Protein AF-0000000085039474 (afdb_homodimer)

Nearest PDB structures (foldseek):
  2qs8-assembly1_A  TM=7.583E-01  e=4.985E-19  Alteromonas macleodii
  3mtw-assembly1_A  TM=7.472E-01  e=2.221E-18  Caulobacter vibrioides
  4ub9-assembly1_D  TM=7.367E-01  e=3.676E-16  Gulosibacter molinativorax
  4pwz-assembly1_A  TM=4.247E-01  e=1.504E-14  Yersinia pestis CO92
  5yzo-assembly1_D  TM=4.387E-01  e=1.396E-12  Deinococcus radiodurans R1 = ATCC 13939 = DSM 20539

Sequence (2188 aa):
MHKFFKFFMVALTISGVAMAQEEEANWDVSRPNGDWDFDWINFTTDEGTWMNLDVSPDGSTIVFDLLGDIYSIPIKGGKATVLRTGMPFEVQPRFSPDGKWISFTSDAGGGDNIWIMKADGTEAKQITKESFRLLNNADWMPDGNFLIARKHFTSGRSLGAGEMWQYHISGGTGLQLTKRKNDQQDVNEPSISSDGKYLYYSEDMAPGGSFQYNRDPNGQIYVIKRYDFQTGEIKTITGGPGGAARPQISPDGSKLAFIKRVRTKTVLYIHDLKTGEEWPVYDQLNKDQQTAWAIFGVYPGFAWLPEGDELVIWAKGKIHRIDIATRYQSIVPFSVDVNMPLAKWVHFDHRIEREEFTAKMIRDVSTSPDGQSIVFRALGYIWTKNLPNGKPKRLTNGEDFEADPSFSPDGKKIAFVTWNDLNKGAILEIDLSSKKISPLTKEKGIYRTPSYSPDGNTLVYKKEGGNLDQGRTFAKNPGLYLLNLKTSQENYLNVSGDFPSFTKDGKRIFFQSGGKFFGNLTKNLKSINLNGEDEQTHVASKYGNRLVPSPDNKWVAFIHLHKAYVAPLVLNGQKINLDNNSKFVPVATLDKDAGLYLHWSKNSEKVHWVLGDKYYSSNLVDKFHFLTENKIETDIENGGLEIGLTAKVDQPKGSIAFTGATIITMEGEEIITNGTLVIEGAKILSVGKSGEVDIPKNALVYNMKGKTIMPGMVDAHAHIGAFRDGLTVQQNWQLYANLAYGVTTSHDPSANSETVFTLSEMIKSGKLVGPRVFSTGFILYGADGDFKAVINKLEDAKSSIRRTRAFGATAVKSYNQPRRDQRQQVLQAARELGVNVVPEGGSTLFHNLSMVQDGHTGIEHNIPIAPVYNDVIEFWKRTKVGYTPTLIVNYGGLNGENYWYQKSNVWEDDKLLQFTPRGLVDARSRHRNMAPDEEYENGHILTSKQVNSLAKNGVKINLGAHGQLQGLGAHWELWSLVQGGMSNHEALQAATINGAAYIGMSKDIGSIKAGKLADIIILDKNPLEDIRNSSSISHTMINGRLYKSNTMDEIGNEAKKRQPFYWENSLFHEAFPWHESIQTYMQSGCGCHAHTSQMHKFFKFFMVALTISGVAMAQEEEANWDVSRPNGDWDFDWINFTTDEGTWMNLDVSPDGSTIVFDLLGDIYSIPIKGGKATVLRTGMPFEVQPRFSPDGKWISFTSDAGGGDNIWIMKADGTEAKQITKESFRLLNNADWMPDGNFLIARKHFTSGRSLGAGEMWQYHISGGTGLQLTKRKNDQQDVNEPSISSDGKYLYYSEDMAPGGSFQYNRDPNGQIYVIKRYDFQTGEIKTITGGPGGAARPQISPDGSKLAFIKRVRTKTVLYIHDLKTGEEWPVYDQLNKDQQTAWAIFGVYPGFAWLPEGDELVIWAKGKIHRIDIATRYQSIVPFSVDVNMPLAKWVHFDHRIEREEFTAKMIRDVSTSPDGQSIVFRALGYIWTKNLPNGKPKRLTNGEDFEADPSFSPDGKKIAFVTWNDLNKGAILEIDLSSKKISPLTKEKGIYRTPSYSPDGNTLVYKKEGGNLDQGRTFAKNPGLYLLNLKTSQENYLNVSGDFPSFTKDGKRIFFQSGGKFFGNLTKNLKSINLNGEDEQTHVASKYGNRLVPSPDNKWVAFIHLHKAYVAPLVLNGQKINLDNNSKFVPVATLDKDAGLYLHWSKNSEKVHWVLGDKYYSSNLVDKFHFLTENKIETDIENGGLEIGLTAKVDQPKGSIAFTGATIITMEGEEIITNGTLVIEGAKILSVGKSGEVDIPKNALVYNMKGKTIMPGMVDAHAHIGAFRDGLTVQQNWQLYANLAYGVTTSHDPSANSETVFTLSEMIKSGKLVGPRVFSTGFILYGADGDFKAVINKLEDAKSSIRRTRAFGATAVKSYNQPRRDQRQQVLQAARELGVNVVPEGGSTLFHNLSMVQDGHTGIEHNIPIAPVYNDVIEFWKRTKVGYTPTLIVNYGGLNGENYWYQKSNVWEDDKLLQFTPRGLVDARSRHRNMAPDEEYENGHILTSKQVNSLAKNGVKINLGAHGQLQGLGAHWELWSLVQGGMSNHEALQAATINGAAYIGMSKDIGSIKAGKLADIIILDKNPLEDIRNSSSISHTMINGRLYKSNTMDEIGNEAKKRQPFYWENSLFHEAFPWHESIQTYMQSGCGCHAHTSQ

Organism: Cyclobacterium marinum (strain ATCC 25205 / DSM 745 / LMG 13164 / NCIMB 1802) (NCBI:txid880070)

Foldseek 3Di:
DDDDDPPCPPPPPPPPPPPPPPPFDQAFQQDGDFDWDWDKDKDKDFFAFQKFWEAALQRFKIWIDGLQFIWMDTNQAEATDGQGAEQKRKGRWYAALNRQKIWIWTQRNFFTAIWMDGNNNPDIDTAEDDDAFHWGQWDAALVRQKIKIWTFDQAPPLGFEIFIWMGGSNHDHTHTLDDTPATAKYKDAWEAANVRFKIKIKTFDDPPRHADAFDDQQFWGIFIWMAGPVPSDIDTQDTTRQGWHNWYAFNVRQKIWTWGDDRLWIFIKIAGRVPRDMDTLGTQAFFFQSNFRPSNIRGHHWYARNVRQWIWHDGPRFIWIAGRVVSDIDTRTYMYIDIYIFIAAFDFFDADDAWKDFFFLWAQWDAALVRQKIWTFALQFIWMAGPDDGAIDGLDDDLFGKHQWEAALVRQKIWIKTQALVQAMFIWMAGNVVRDIGTLADFHFAKHHWYADNVRQKIKTWTAAAAFFRGGPSRPQTDIWMAGRVVSDIAGQDRDFANWYAELVNFKIWTKPQAAFPGHQKIWIWIAGPNNDDIATFEIEGLWGDWAAFNNRFKIWTDHLAWIKMWTGDDDRDYDYDDCPDDVTDMFTQGDLHFDNWDAHNVRQKIWGDFTQFIDIDGPCQTDCVNHVDDRPNDNPPDGRGNGDMATFDWDAAKAKEFQAFECFLPPRDTAGRKMWMDGTFFTADIHHPVVDDYDPRYHYDYQHLWYKWFFFAALAADQLQADDGRDYQAGLLQLLQLLLRHQHYEHAEHALSRQLSVQVNVRNVSYDGHRYAYQHHACAQGDGSNHQDADDLVSLLSNNVRSVSSPHQEHEHESNSTSSRVLSNSSSCSVVRHAYEYAAPLAPSVQSSCSSSNHLAYAAFNQGFAGDDSVLSSNLPHQHAYAHQQQRHRSHDGLVLVDLQVDVQLPDLLLLQRRASLQVCVPRVDGDDDDVVRVCSTSLRRLLNVVSSVVSHHQAAYHLNQQRRSVSSLSSLLSNVSNPDQLSSSLQNGFQSSCVSNSHNVATRGNDGPHTPWMFMFSHDCNVPVNSSRRTQWTDHSNWIAGSSQRFTDGPDTGGDDHGPQCPPVQDVPDVCSNRNRDDRPNDRSVGVPPPD/DDDDDCPCPVPPPPPPPPPPPPPFDQAFQQDGDFDWDWDKDKDKDFFAFQKFWEAALQRFKIWIDGLQFIWMDTNQAEATDGQGAELKRKGRWYAALNRQKIWIWTQRNFFTAIWMDTNNNPDIDTAEDDDAFHWGQWDAALVRQKIKIWTFDQAPPLGFEIFIWMGGSNHDHTHTLDDTPATAKYKDAWEAANVRFKIKIKTFDDPPRHADAFDDQQFWGIFIWMAGPVPSDIDTQDTTRQGWHNWYAFNVRQKIWTWGDDRLWIFIKIAGRVPRDMDTLGTQAFFFQSNFRQSNIRGHHWYARNVRQWIWHDGPRFIWIAGRVVSDIDTRTYMYIDIYIFIAAFDFFDADDAWKDFFFLWAQWDAALVRQKIWTFALQFIWMAGPDDGAIDGLDDDLFGKHQWEAALVRQKIWIKTQALVQAMFIWMAGNVVRDIGTLADFHFAKHHWYAANVRQKIKTWTAAAAFFRGGPSRPQTDIWMAGRVVSDIAGADSYFANWYAELVNFKIWTKPQAAFPGHQKIWIWIDGPNNDDIATFEIEGLWGDWAAFNNRFKIWTDHLQWIKMWTGDDPRDYDYDDCPDDVTDMFTQGDLDFHNWDAHNVRQKIWGDFTQFIDIDGPCQTDCVNHVDDRPNDNPPDGRGNGDMATFDWDAAKAKEFQAFECFLPPRDTAGRKMWMDGTFFTADIHHPPVDDYDPRYHYDYQHLWYKWFFFAALAADQLQADDGRDYQAGLLQLLQLLLRHQHYEHAEHALSRQLSVQVNVRNVSYDGHRYAYQHHACAQGDGSNHQDADDLVSLLSNNVRSVSSPHQEHEHESNSTSSRVLSNSSSCSVVRHAYEYEAPLAPSVQSSCSSSNHLAYAAFNQGFAGDDSVLSSNLPHQHAYAHQQQRHRSHDGLVLVDLQVDVQLPDLLLLQRRASQQVCVPRVDGDDDDVVRVCSTSLRRLLNVVSSVVSHHQAAYHLNQQRRSVSSLSSLLSNVSNPDQLSSSLQNGFQSSCVSNSHNVATRGNDGPHTPFMFMFSHDCNVPVNSSRRTQWTDHSNWIAGSSQRFTDGPDTGGDDHGPLCPPVQDPPDVVSNRNSDDRPRDRSVGVPPPD

Secondary structure (DSSP, 8-state):
------------------------PPP-TTS-SSS--EEEEEEEES--SS--EEE-TTS-EEEEEETTEEEEEETT-EEPEEEE-SSS-EEEEEE-TTSSEEEEEE-TTSS-EEEEEETTS-S-EE----SSS-EEEEEE-TTSSEEEEEEEE--SSSS-EEEEEEEETTEEEEEE-S--SSSSS-EEEEEE-TTSSEEEEEEE--TTSS--TT--TTS--EEEEEEETTT--EEEEE-STT--EEEEE-TTSSEEEEEEEETTEEEEEEEETTT--EEEEE--PPP-STTS--TT-SS---EE-TTSSEEEEEETTEEEEEETTT--EEEE-EEEEEEEEEEPP-----PPP-SEEE----EEEEE-TTSSEEEEEETTEEEEEETTTPPPEES---SSEEEEEEE-TTSSEEEEEEEETTTEEEEEEEETTT--EEE---S-B-EEEEEE-TTSSEEEEEEPPPBTTTBSTT--S-EEEEEETTT--EEEEESS-EEEEE-TTSSEEEEEES-STTS-SEEEEEEEETTS-S-EEEEEEETEEEEEE-TTSSEEEEEETTEEEEEE---SSS-EE--TT--SS--EEEESS--EEEEE-TTSSEEEEEETTEEEEEEGGGT-TTT-SS----S----PEE---EEEPP---SEEEEEEEEEE--STT-EEEEEEEEEETTEEEEEEETTSSPPPTTPEEEE-TT-EEEEPEEESSB--STT--SPPPSS-HHHHHHHHTTEEEEEESS--HHHHHHHHHHHHTTSS-S-EEEE--S-EE-SSSTT----SSHHHHHHHHHHHHHHT-SEE-EE----HHHHHHHHHHHHHHT-EE-PBP-SSHHHHHHHHHTT-SEEES--S--S--HHHHHHHHTS--EEE--GGG-TTS--HHHHHHHHS-GGG-HHHHHHS-HHHHHHHHSSEEE--HHHHHTTHHHHHHHHHHHHHTTPPB----BTSSTTHHHHHHHHHHHHTT--HHHHHHHHTHHHHHHTT-TTTSSS--TTSB--EEEESS-TTT-GGGGG-EEEEEETTEEEETTT--EEGGG-BPPPPPGGGSSSS-TT-TTGGG---------TTTTTTT-/------------------------PPP-TTS-SSS--EEEEEEEES--SS--EEE-TTS-EEEEEETTEEEEEETT-EEPEEEE-SSS-EEEEEE-TTSSEEEEEE-TTSS-EEEEEETTS-S-EE----SSS-EEEEEE-TTSSEEEEEEEE--SSSS-EEEEEEEETTEEEEEE-S--SSSSS-EEEEEE-TTSSEEEEEEE--TTSS--TT--TTS--EEEEEEETTT--EEEEE-STT--EEEEE-TTSSEEEEEEEETTEEEEEEEETTT--EEEEE--PPP-STTS--TT-SS---EE-TTSSEEEEEETTEEEEEETTT--EEEE-EEEEEEEEEEPP-----PPP-SEEE----EEEEE-TTSSEEEEEETTEEEEEETTTPPPEES---SSEEEEEEE-TTSSEEEEEEEETTTEEEEEEEETTT--EEE---S-B-EEEEEE-TTSSEEEEEEPPPBTTTBSTT--S-EEEEEETTT--EEEEES--EEEEE-TTSSEEEEEES-STTS-SEEEEEEEETTS-S-EEEEEEETEEEEEE-TTSSEEEEEETTEEEEEE---SSS-EE--TT--SS--EEEESS--EEEEE-TTSSEEEEEETTEEEEEEGGGT-TTT-SS----S----PEE---EEEPP---SEEEEEEEEEE--STT-EEEEEEEEEETTEEEEEEETTSSPPPTTPEEEE-TT-EEEEPEEESS---STT--SPPPSS-HHHHHHHHTTEEEEEESS--HHHHHHHHHHHHTTSS---EEEE--S-EE-SSSTTB---SSHHHHHHHHHHHHHTT-SEE-EE----HHHHHHHHHHHHHHT-EE-PBP-SSHHHHHHHHHTT-SEEES--S--S--HHHHHHHHTS--EEE--GGG-TTS--HHHHHHHHS-GGG-HHHHHHS-HHHHHHHHSSEEE--HHHHHTTHHHHHHHHHHHHHTTPPB----TTSSTTHHHHHHHHHHHHTT--HHHHHHHTTHHHHHHTT-TTTSSS--TTSB--EEEESS-TTT-GGGGG-EEEEEETTEEEETTT--EEGGG-BPPPPPGGGSSSS-TT-TTGGG---------TTTTTTT-

pLDDT: mean 91.11, std 14.01, range [17.47, 98.82]

Solvent-accessible surface area (backbone atoms only — not comparable to full-atom values): 108784 Å² total; per-residue (Å²): 138,79,85,67,88,64,85,73,77,79,76,76,76,75,79,72,75,70,72,69,71,77,73,79,76,80,79,35,53,73,62,52,77,75,94,74,51,67,46,74,48,76,53,73,38,63,32,38,52,83,34,15,30,26,46,31,58,86,48,52,35,33,35,31,22,52,94,30,18,33,32,35,27,46,58,80,33,41,69,45,43,80,37,45,77,51,66,40,48,26,39,49,39,33,51,27,60,86,40,56,32,29,37,27,24,29,27,53,83,20,26,33,15,40,28,38,20,35,63,80,35,47,77,66,46,74,34,44,82,50,88,76,48,32,30,38,54,55,32,52,37,54,84,57,52,35,33,37,28,28,37,37,41,68,25,73,62,61,64,29,11,15,25,42,28,39,32,42,66,91,29,70,92,53,43,81,74,48,78,53,88,42,52,31,34,36,36,33,36,52,23,56,29,62,85,53,50,38,37,30,26,19,35,49,62,44,77,91,62,51,75,61,78,55,53,65,58,37,30,48,37,28,24,25,34,34,36,30,70,85,77,66,49,74,44,78,74,50,38,22,33,19,14,22,30,48,42,37,57,28,60,84,57,52,38,34,35,29,38,30,34,58,84,85,35,21,26,38,31,40,33,34,68,72,41,50,48,60,33,76,50,45,67,71,41,53,69,55,25,80,37,36,66,39,88,88,29,40,48,59,47,48,28,57,37,62,86,50,54,34,35,40,40,58,35,83,28,35,41,32,38,34,30,64,86,82,41,50,68,45,75,38,51,48,35,39,76,47,66,39,62,30,35,55,62,41,73,51,77,51,82,79,76,72,57,56,46,68,57,22,54,64,37,49,51,42,63,37,55,86,64,48,29,36,38,30,24,45,81,50,30,42,30,32,29,41,58,80,80,41,67,55,38,68,70,70,87,72,86,55,34,33,40,39,53,30,62,31,63,86,49,53,32,36,39,30,25,38,38,32,77,88,69,40,14,37,39,34,34,34,32,69,86,79,62,48,72,44,74,68,51,88,61,57,26,44,58,43,42,47,28,47,24,74,86,54,51,34,35,32,30,27,36,40,59,48,49,92,82,74,32,54,57,32,16,60,83,30,13,30,35,38,32,33,69,85,76,61,48,72,42,85,34,40,66,69,54,41,72,41,38,48,39,63,84,62,54,33,34,35,26,31,40,38,60,39,77,91,44,42,49,49,21,32,37,29,35,23,34,82,76,36,42,77,74,43,56,36,36,36,16,72,25,25,38,43,77,42,70,28,52,74,54,50,31,29,37,31,29,48,56,61,19,29,32,38,29,70,40,65,88,78,87,52,65,39,76,50,54,93,78,40,72,95,50,72,60,36,80,64,32,82,51,30,53,52,50,67,42,56,38,65,85,49,50,32,44,32,27,29,52,23,39,25,42,41,75,45,54,50,54,39,61,35,65,92,71,24,98,52,85,51,60,78,70,67,79,86,72,54,44,63,50,72,44,66,44,54,32,51,66,50,70,62,34,41,29,40,32,41,17,34,32,43,23,56,62,75,86,48,65,36,68,44,12,25,41,33,31,45,22,31,25,24,65,41,68,39,44,55,90,75,53,89,72,63,89,81,34,51,74,43,84,30,65,76,24,25,34,33,38,16,28,21,26,56,28,24,45,76,50,31,61,63,84,75,85,78,64,67,69,48,45,55,34,46,23,18,32,34,51,30,29,38,29,32,26,22,58,57,29,32,44,73,36,44,40,42,52,26,50,20,31,48,43,54,70,32,72,52,34,50,54,46,42,18,20,55,39,41,25,47,43,64,58,37,62,27,44,76,57,87,50,53,64,41,29,34,32,55,47,54,39,39,39,37,46,65,31,58,35,38,17,48,30,55,54,84,30,53,42,48,51,50,26,42,50,47,30,24,67,75,69,63,32,26,40,48,30,52,44,62,48,35,58,67,57,42,51,52,39,52,35,58,9,32,33,30,35,32,41,35,68,41,65,48,70,68,30,58,42,55,47,59,55,48,39,75,49,78,39,29,37,25,37,22,40,44,62,29,53,30,24,37,28,37,49,50,52,50,46,60,76,42,68,71,76,70,39,66,62,59,53,69,38,38,63,32,33,42,43,37,45,62,46,44,69,34,63,36,62,58,67,65,50,41,50,60,12,26,36,36,43,20,32,35,53,33,54,38,39,77,50,64,33,50,44,27,32,16,31,57,34,86,41,62,24,60,28,46,51,53,30,45,51,41,39,38,67,18,65,34,50,44,64,58,37,49,36,13,25,10,32,40,15,20,45,71,74,14,32,44,86,42,36,23,34,61,47,63,73,14,44,28,38,29,24,34,18,62,37,54,30,76,81,39,56,77,26,60,75,39,42,52,31,26,28,50,53,46,44,37,22,38,23,77,71,53,26,35,37,80,81,69,61,43,77,59,76,80,54,64,55,66,53,60,66,60,60,81,86,37,75,65,40,76,54,51,27,74,53,46,72,64,42,55,64,87,51,53,71,70,79,115,145,82,81,68,92,68,83,74,76,77,74,76,76,75,79,72,74,68,72,69,70,77,75,79,75,81,79,36,54,74,61,53,77,76,94,72,52,68,46,74,48,76,53,72,39,61,32,36,51,84,35,16,29,25,45,32,56,85,47,54,34,33,35,32,22,50,95,30,19,32,32,34,28,46,57,81,32,39,71,45,43,80,38,44,75,51,68,39,47,27,40,49,41,33,50,27,61,85,40,55,30,29,36,27,26,29,28,52,84,20,27,33,16,40,28,37,20,34,65,80,35,47,78,67,45,76,36,45,81,49,87,75,49,32,32,38,53,54,33,53,36,52,86,56,52,35,35,36,27,27,36,36,42,70,25,74,56,64,64,30,12,17,24,42,28,40,32,42,67,89,30,68,91,54,42,80,75,47,78,52,87,43,54,30,35,35,35,34,37,51,25,55,28,62,84,53,49,38,38,30,27,18,37,49,62,45,78,92,61,51,74,60,77,54,54,65,57,38,29,47,38,27,24,26,34,34,38,30,69,85,77,67,49,73,44,78,74,49,38,25,35,18,14,23,31,50,43,37,57,26,61,85,58,51,37,33,36,28,37,30,35,58,85,83,35,22,26,37,30,39,32,34,68,70,42,48,50,60,31,76,52,44,67,71,44,55,70,54,24,80,37,36,66,38,88,86,28,40,48,60,47,49,28,57,37,62,86,50,54,34,36,40,39,59,35,82,31,35,41,32,37,33,30,65,89,79,40,49,69,44,75,38,52,48,35,38,77,48,66,39,62,30,35,55,60,40,73,49,76,52,80,78,78,72,55,56,46,66,57,22,53,63,38,49,49,41,64,36,53,85,64,47,31,36,38,29,22,45,81,52,29,43,30,31,28,40,57,81,80,42,66,56,37,68,70,69,86,72,88,56,34,33,39,38,53,30,60,32,63,86,48,51,33,36,38,30,25,38,38,32,77,88,67,40,13,36,39,35,33,32,32,69,84,79,63,48,72,44,75,69,50,88,61,56,26,44,58,44,43,47,28,49,25,72,86,53,52,34,34,32,29,27,37,40,58,48,49,92,83,74,34,54,57,32,16,59,83,30,13,31,34,37,32,33,69,86,79,59,47,74,41,80,35,40,69,67,55,40,71,41,39,48,38,60,84,58,56,32,34,36,26,31,40,40,62,39,79,92,44,42,49,49,22,30,37,31,34,24,34,85,74,36,42,77,74,42,58,37,37,35,16,72,24,25,37,46,76,42,70,28,51,74,54,50,30,30,36,32,28,49,56,57,21,30,32,38,29,70,39,65,88,80,85,53,65,40,79,49,53,93,79,41,74,94,52,71,60,37,80,63,31,82,48,37,52,51,49,67,44,59,37,65,85,49,48,32,44,32,30,26,52,24,40,24,43,39,75,45,54,50,54,38,62,33,55,96,73,25,96,52,86,49,59,79,71,65,80,86,74,55,44,62,52,71,44,67,44,54,33,51,66,49,68,60,35,43,29,41,33,41,16,35,32,44,24,56,62,77,86,46,65,37,67,43,11,25,41,33,31,46,22,31,25,23,64,43,69,39,43,55,88,74,54,88,73,62,90,84,34,52,75,44,85,30,65,75,24,23,34,33,38,18,28,21,27,55,27,23,44,76,54,31,62,61,83,73,85,79,64,65,69,49,45,53,34,46,23,17,33,32,50,28,28,39,28,32,26,23,58,58,29,32,44,73,37,43,40,41,52,28,50,21,31,47,45,55,70,32,72,53,34,50,54,45,40,20,20,56,38,41,25,47,43,64,58,39,60,29,43,77,56,89,49,54,65,41,30,35,32,55,48,53,40,39,38,39,44,66,31,59,33,40,17,47,30,54,55,82,31,54,41,48,52,50,27,41,51,47,31,23,67,74,69,65,32,27,40,46,30,55,43,63,46,35,60,68,57,42,51,52,40,52,38,60,9,33,34,29,35,32,40,34,67,41,63,49,70,68,30,59,42,55,48,58,56,49,40,75,49,77,39,29,37,25,36,22,40,43,60,30,55,30,24,37,28,37,49,50,51,50,47,61,75,42,67,71,75,70,39,65,60,59,55,68,37,38,63,35,35,43,43,39,44,62,46,44,66,35,62,36,63,58,66,66,50,40,50,60,13,26,36,36,44,20,32,33,53,33,56,38,38,77,48,62,33,51,46,26,31,18,32,57,32,85,41,62,26,60,28,45,52,54,29,46,50,41,39,38,68,18,64,34,50,45,64,57,36,50,36,13,26,9,33,40,15,20,44,71,75,14,32,44,84,41,35,24,34,60,47,62,73,14,44,28,37,30,25,33,18,62,38,54,30,76,80,39,55,78,28,60,74,40,43,51,31,25,27,52,53,45,44,38,23,37,23,75,71,52,26,35,37,81,82,68,60,43,77,59,76,80,53,63,57,67,53,59,67,54,57,82,84,37,78,68,40,64,52,50,27,79,44,51,76,67,40,54,64,86,51,52,71,70,79,114

InterPro domains:
  IPR006680 Amidohydrolase-related [PF01979] (979-1042)
  IPR011042 Six-bladed beta-propeller, TolB-like [G3DSA:2.120.10.30] (29-210)
  IPR011042 Six-bladed beta-propeller, TolB-like [G3DSA:2.120.10.30] (211-336)
  IPR011042 Six-bladed beta-propeller, TolB-like [G3DSA:2.120.10.30] (349-611)
  IPR011059 Metal-dependent hydrolase, composite domain superfamily [G3DSA:2.30.40.10] (659-711)
  IPR011059 Metal-dependent hydrolase, composite domain superfamily [G3DSA:2.30.40.10] (1022-1040)
  IPR011059 Metal-dependent hydrolase, composite domain superfamily [SSF51338] (655-1045)
  IPR011659 WD40-like beta-propeller [PF07676] (392-417)
  IPR011659 WD40-like beta-propeller [PF07676] (439-461)
  IPR011659 WD40-like beta-propeller [PF07676] (499-520)
  IPR032466 Metal-dependent hydrolase [SSF51556] (711-1007)

Radius of gyration: 41.08 Å; Cα contacts (8 Å, |Δi|>4): 6077; chains: 2; bounding box: 94×148×150 Å

Structure (mmCIF, N/CA/C/O backbone):
data_AF-0000000085039474-model_v1
#
loop_
_entity.id
_entity.type
_entity.pdbx_description
1 polymer Amidohydrolase
#
loop_
_atom_site.group_PDB
_atom_site.id
_atom_site.type_symbol
_atom_site.label_atom_id
_atom_site.label_alt_id
_atom_site.label_comp_id
_atom_site.label_asym_id
_atom_site.label_entity_id
_atom_site.label_seq_id
_atom_site.pdbx_PDB_ins_code
_atom_site.Cartn_x
_atom_site.Cartn_y
_atom_site.Cartn_z
_atom_site.occupancy
_atom_site.B_iso_or_equiv
_atom_site.auth_seq_id
_atom_site.auth_comp_id
_atom_site.auth_asym_id
_atom_site.auth_atom_id
_atom_site.pdbx_PDB_model_num
ATOM 1 N N . MET A 1 1 ? 7.575 90.634 -45.418 1 19.79 1 MET A N 1
ATOM 2 C CA . MET A 1 1 ? 8.228 89.349 -45.185 1 19.79 1 MET A CA 1
ATOM 3 C C . MET A 1 1 ? 8.466 89.122 -43.696 1 19.79 1 MET A C 1
ATOM 5 O O . MET A 1 1 ? 8.584 87.98 -43.248 1 19.79 1 MET A O 1
ATOM 9 N N . HIS A 1 2 ? 9.003 90.152 -42.91 1 19.07 2 HIS A N 1
ATOM 10 C CA . HIS A 1 2 ? 9.803 89.955 -41.707 1 19.07 2 HIS A CA 1
ATOM 11 C C . HIS A 1 2 ? 8.961 89.38 -40.573 1 19.07 2 HIS A C 1
ATOM 13 O O . HIS A 1 2 ? 7.732 89.478 -40.595 1 19.07 2 HIS A O 1
ATOM 19 N N . LYS A 1 3 ? 9.653 89.224 -39.427 1 20.57 3 LYS A N 1
ATOM 20 C CA . LYS A 1 3 ? 9.782 88.089 -38.518 1 20.57 3 LYS A CA 1
ATOM 21 C C . LYS A 1 3 ? 8.723 88.142 -37.42 1 20.57 3 LYS A C 1
ATOM 23 O O . LYS A 1 3 ? 8.783 87.377 -36.455 1 20.57 3 LYS A O 1
ATOM 28 N N . PHE A 1 4 ? 7.552 88.804 -37.49 1 17.49 4 PHE A N 1
ATOM 29 C CA . PHE A 1 4 ? 6.97 89.354 -36.272 1 17.49 4 PHE A CA 1
ATOM 30 C C . PHE A 1 4 ? 6.507 88.239 -35.342 1 17.49 4 PHE A C 1
ATOM 32 O O . PHE A 1 4 ? 6.438 88.427 -34.126 1 17.49 4 PHE A O 1
ATOM 39 N N . PHE A 1 5 ? 5.858 87.155 -35.93 1 22.31 5 PHE A N 1
ATOM 40 C CA . PHE A 1 5 ? 4.751 86.753 -35.069 1 22.31 5 PHE A CA 1
ATOM 41 C C . PHE A 1 5 ? 5.267 86.08 -33.803 1 22.31 5 PHE A C 1
ATOM 43 O O . PHE A 1 5 ? 6.094 85.168 -33.871 1 22.31 5 PHE A O 1
ATOM 50 N N . LYS A 1 6 ? 5.225 86.723 -32.546 1 21.28 6 LYS A N 1
ATOM 51 C CA . LYS A 1 6 ? 5.671 86.764 -31.157 1 21.28 6 LYS A CA 1
ATOM 52 C C . LYS A 1 6 ? 5.144 85.565 -30.374 1 21.28 6 LYS A C 1
ATOM 54 O O . LYS A 1 6 ? 5.525 85.354 -29.22 1 21.28 6 LYS A O 1
ATOM 59 N N . PHE A 1 7 ? 4.058 84.825 -30.883 1 23.72 7 PHE A N 1
ATOM 60 C CA . PHE A 1 7 ? 3.22 84.379 -29.776 1 23.72 7 PHE A CA 1
ATOM 61 C C . PHE A 1 7 ? 4.011 83.495 -28.819 1 23.72 7 PHE A C 1
ATOM 63 O O . PHE A 1 7 ? 4.794 82.647 -29.253 1 23.72 7 PHE A O 1
ATOM 70 N N . PHE A 1 8 ? 4.33 83.93 -27.584 1 22.53 8 PHE A N 1
ATOM 71 C CA . PHE A 1 8 ? 5.054 83.589 -26.366 1 22.53 8 PHE A CA 1
ATOM 72 C C . PHE A 1 8 ? 4.493 82.316 -25.742 1 22.53 8 PHE A C 1
ATOM 74 O O . PHE A 1 8 ? 3.409 82.332 -25.155 1 22.53 8 PHE A O 1
ATOM 81 N N . MET A 1 9 ? 4.208 81.244 -26.48 1 23.03 9 MET A N 1
ATOM 82 C CA . MET A 1 9 ? 3.557 80.169 -25.736 1 23.03 9 MET A CA 1
ATOM 83 C C . MET A 1 9 ? 4.404 79.744 -24.541 1 23.03 9 MET A C 1
ATOM 85 O O . MET A 1 9 ? 5.583 79.418 -24.695 1 23.03 9 MET A O 1
ATOM 89 N N . VAL A 1 10 ? 4.127 80.321 -23.344 1 23.63 10 VAL A N 1
ATOM 90 C CA . VAL A 1 10 ? 4.715 80.071 -22.032 1 23.63 10 VAL A CA 1
ATOM 91 C C . VAL A 1 10 ? 4.598 78.589 -21.686 1 23.63 10 VAL A C 1
ATOM 93 O O . VAL A 1 10 ? 3.5 78.027 -21.699 1 23.63 10 VAL A O 1
ATOM 96 N N . ALA A 1 11 ? 5.634 77.784 -22.033 1 23.54 11 ALA A N 1
ATOM 97 C CA . ALA A 1 11 ? 5.916 76.375 -21.772 1 23.54 11 ALA A CA 1
ATOM 98 C C . ALA A 1 11 ? 5.918 76.084 -20.274 1 23.54 11 ALA A C 1
ATOM 100 O O . ALA A 1 11 ? 6.809 76.535 -19.549 1 23.54 11 ALA A O 1
ATOM 101 N N . LEU A 1 12 ? 4.671 76.256 -19.639 1 23.9 12 LEU A N 1
ATOM 102 C CA . LEU A 1 12 ? 4.648 75.902 -18.224 1 23.9 12 LEU A CA 1
ATOM 103 C C . LEU A 1 12 ? 5.242 74.516 -18 1 23.9 12 LEU A C 1
ATOM 105 O O . LEU A 1 12 ? 4.817 73.544 -18.628 1 23.9 12 LEU A O 1
ATOM 109 N N . THR A 1 13 ? 6.532 74.471 -17.65 1 22.46 13 THR A N 1
ATOM 110 C CA . THR A 1 13 ? 7.351 73.333 -17.249 1 22.46 13 THR A CA 1
ATOM 111 C C . THR A 1 13 ? 6.739 72.624 -16.044 1 22.46 13 THR A C 1
ATOM 113 O O . THR A 1 13 ? 6.64 73.204 -14.96 1 22.46 13 THR A O 1
ATOM 116 N N . ILE A 1 14 ? 5.547 72.011 -16.225 1 25.58 14 ILE A N 1
ATOM 117 C CA . ILE A 1 14 ? 5.013 71.268 -15.088 1 25.58 14 ILE A CA 1
ATOM 118 C C . ILE A 1 14 ? 6.043 70.248 -14.608 1 25.58 14 ILE A C 1
ATOM 120 O O . ILE A 1 14 ? 6.532 69.433 -15.394 1 25.58 14 ILE A O 1
ATOM 124 N N . SER A 1 15 ? 6.84 70.677 -13.615 1 24.36 15 SER A N 1
ATOM 125 C CA . SER A 1 15 ? 7.776 69.859 -12.85 1 24.36 15 SER A CA 1
ATOM 126 C C . SER A 1 15 ? 7.096 68.609 -12.3 1 24.36 15 SER A C 1
ATOM 128 O O . SER A 1 15 ? 6.155 68.705 -11.509 1 24.36 15 SER A O 1
ATOM 130 N N . GLY A 1 16 ? 6.762 67.695 -13.197 1 23.92 16 GLY A N 1
ATOM 131 C CA . GLY A 1 16 ? 6.258 66.411 -12.737 1 23.92 16 GLY A CA 1
ATOM 132 C C . GLY A 1 16 ? 7.127 65.777 -11.668 1 23.92 16 GLY A C 1
ATOM 133 O O . GLY A 1 16 ? 8.321 65.556 -11.882 1 23.92 16 GLY A O 1
ATOM 134 N N . VAL A 1 17 ? 6.939 66.166 -10.452 1 26.33 17 VAL A N 1
ATOM 135 C CA . VAL A 1 17 ? 7.565 65.451 -9.345 1 26.33 17 VAL A CA 1
ATOM 136 C C . VAL A 1 17 ? 7.313 63.952 -9.49 1 26.33 17 VAL A C 1
ATOM 138 O O . VAL A 1 17 ? 6.164 63.504 -9.46 1 26.33 17 VAL A O 1
ATOM 141 N N . ALA A 1 18 ? 8.136 63.353 -10.27 1 28.18 18 ALA A N 1
ATOM 142 C CA . ALA A 1 18 ? 8.279 61.9 -10.238 1 28.18 18 ALA A CA 1
ATOM 143 C C . ALA A 1 18 ? 8.392 61.391 -8.804 1 28.18 18 ALA A C 1
ATOM 145 O O . ALA A 1 18 ? 9.379 61.665 -8.118 1 28.18 18 ALA A O 1
ATOM 146 N N . MET A 1 19 ? 7.338 61.452 -8.144 1 24.8 19 MET A N 1
ATOM 147 C CA . MET A 1 19 ? 7.45 60.653 -6.927 1 24.8 19 MET A CA 1
ATOM 148 C C . MET A 1 19 ? 8.171 59.339 -7.203 1 24.8 19 MET A C 1
ATOM 150 O O . MET A 1 19 ? 7.712 58.532 -8.014 1 24.8 19 MET A O 1
ATOM 154 N N . ALA A 1 20 ? 9.34 59.504 -7.17 1 31.89 20 ALA A N 1
ATOM 155 C CA . ALA A 1 20 ? 10.2 58.324 -7.121 1 31.89 20 ALA A CA 1
ATOM 156 C C . ALA A 1 20 ? 9.606 57.25 -6.214 1 31.89 20 ALA A C 1
ATOM 158 O O . ALA A 1 20 ? 9.449 57.463 -5.01 1 31.89 20 ALA A O 1
ATOM 159 N N . GLN A 1 21 ? 8.721 56.454 -6.687 1 31.7 21 GLN A N 1
ATOM 160 C CA . GLN A 1 21 ? 8.397 55.211 -5.994 1 31.7 21 GLN A CA 1
ATOM 161 C C . GLN A 1 21 ? 9.629 54.626 -5.308 1 31.7 21 GLN A C 1
ATOM 163 O O . GLN A 1 21 ? 10.654 54.395 -5.953 1 31.7 21 GLN A O 1
ATOM 168 N N . GLU A 1 22 ? 9.92 54.851 -4.088 1 35.08 22 GLU A N 1
ATOM 169 C CA . GLU A 1 22 ? 11.007 54.208 -3.356 1 35.08 22 GLU A CA 1
ATOM 170 C C . GLU A 1 22 ? 11.119 52.73 -3.721 1 35.08 22 GLU A C 1
ATOM 172 O O . GLU A 1 22 ? 10.169 51.966 -3.536 1 35.08 22 GLU A O 1
ATOM 177 N N . GLU A 1 23 ? 11.755 52.303 -4.724 1 41.41 23 GLU A N 1
ATOM 178 C CA . GLU A 1 23 ? 12.146 50.932 -5.037 1 41.41 23 GLU A CA 1
ATOM 179 C C . GLU A 1 23 ? 12.494 50.155 -3.77 1 41.41 23 GLU A C 1
ATOM 181 O O . GLU A 1 23 ? 13.401 50.54 -3.029 1 41.41 23 GLU A O 1
ATOM 186 N N . GLU A 1 24 ? 11.58 49.519 -2.999 1 50.36 24 GLU A N 1
ATOM 187 C CA . GLU A 1 24 ? 11.812 48.632 -1.863 1 50.36 24 GLU A CA 1
ATOM 188 C C . GLU A 1 24 ? 13.114 47.855 -2.026 1 50.36 24 GLU A C 1
ATOM 190 O O . GLU A 1 24 ? 13.357 47.252 -3.074 1 50.36 24 GLU A O 1
ATOM 195 N N . ALA A 1 25 ? 14.102 48.086 -1.264 1 57.63 25 ALA A N 1
ATOM 196 C CA . ALA A 1 25 ? 15.455 47.538 -1.205 1 57.63 25 ALA A CA 1
ATOM 197 C C . ALA A 1 25 ? 15.43 46.012 -1.211 1 57.63 25 ALA A C 1
ATOM 199 O O . ALA A 1 25 ? 14.579 45.397 -0.564 1 57.63 25 ALA A O 1
ATOM 200 N N . ASN A 1 26 ? 16.074 45.29 -2.046 1 80.29 26 ASN A N 1
ATOM 201 C CA . ASN A 1 26 ? 16.289 43.85 -2.135 1 80.29 26 ASN A CA 1
ATOM 202 C C . ASN A 1 26 ? 16.71 43.262 -0.792 1 80.29 26 ASN A C 1
ATOM 204 O O . ASN A 1 26 ? 17.49 43.873 -0.059 1 80.29 26 ASN A O 1
ATOM 208 N N . TRP A 1 27 ? 16.039 42.268 -0.231 1 91.2 27 TRP A N 1
ATOM 209 C CA . TRP A 1 27 ? 16.326 41.614 1.041 1 91.2 27 TRP A CA 1
ATOM 210 C C . TRP A 1 27 ? 17.705 40.963 1.019 1 91.2 27 TRP A C 1
ATOM 212 O O . TRP A 1 27 ? 18.03 40.212 0.096 1 91.2 27 TRP A O 1
ATOM 222 N N . ASP A 1 28 ? 18.508 41.301 1.926 1 92.9 28 ASP A N 1
ATOM 223 C CA . ASP A 1 28 ? 19.835 40.713 2.085 1 92.9 28 ASP A CA 1
ATOM 224 C C . ASP A 1 28 ? 19.876 39.767 3.283 1 92.9 28 ASP A C 1
ATOM 226 O O . ASP A 1 28 ? 19.789 40.208 4.431 1 92.9 28 ASP A O 1
ATOM 230 N N . VAL A 1 29 ? 20.102 38.526 3.077 1 94.29 29 VAL A N 1
ATOM 231 C CA . VAL A 1 29 ? 20.089 37.487 4.102 1 94.29 29 VAL A CA 1
ATOM 232 C C . VAL A 1 29 ? 21.15 37.79 5.158 1 94.29 29 VAL A C 1
ATOM 234 O O . VAL A 1 29 ? 20.948 37.521 6.345 1 94.29 29 VAL A O 1
ATOM 237 N N . SER A 1 30 ? 22.243 38.341 4.822 1 92.33 30 SER A N 1
ATOM 238 C CA . SER A 1 30 ? 23.365 38.6 5.718 1 92.33 30 SER A CA 1
ATOM 239 C C . SER A 1 30 ? 23.113 39.834 6.578 1 92.33 30 SER A C 1
ATOM 241 O O . SER A 1 30 ? 23.705 39.983 7.649 1 92.33 30 SER A O 1
ATOM 243 N N . ARG A 1 31 ? 22.37 40.727 6.022 1 91.74 31 ARG A N 1
ATOM 244 C CA . ARG A 1 31 ? 21.997 41.947 6.732 1 91.74 31 ARG A CA 1
ATOM 245 C C . ARG A 1 31 ? 20.519 42.265 6.533 1 91.74 31 ARG A C 1
ATOM 247 O O . ARG A 1 31 ? 20.173 43.268 5.907 1 91.74 31 ARG A O 1
ATOM 254 N N . PRO A 1 32 ? 19.805 41.39 7.145 1 92.78 32 PRO A N 1
ATOM 255 C CA . PRO A 1 32 ? 18.368 41.565 6.921 1 92.78 32 PRO A CA 1
ATOM 256 C C . PRO A 1 32 ? 17.867 42.942 7.352 1 92.78 32 PRO A C 1
ATOM 258 O O . PRO A 1 32 ? 18.375 43.512 8.321 1 92.78 32 PRO A O 1
ATOM 261 N N . ASN A 1 33 ? 16.95 43.504 6.663 1 87.84 33 ASN A N 1
ATOM 262 C CA . ASN A 1 33 ? 16.357 44.806 6.952 1 87.84 33 ASN A CA 1
ATOM 263 C C . ASN A 1 33 ? 15.523 44.771 8.229 1 87.84 33 ASN A C 1
ATOM 265 O O . ASN A 1 33 ? 14.851 43.777 8.51 1 87.84 33 ASN A O 1
ATOM 269 N N . GLY A 1 34 ? 15.659 45.865 8.974 1 87.91 34 GLY A N 1
ATOM 270 C CA . GLY A 1 34 ? 14.811 45.972 10.151 1 87.91 34 GLY A CA 1
ATOM 271 C C . GLY A 1 34 ? 15.581 45.852 11.453 1 87.91 34 GLY A C 1
ATOM 272 O O . GLY A 1 34 ? 16.732 46.283 11.542 1 87.91 34 GLY A O 1
ATOM 273 N N . ASP A 1 35 ? 14.888 45.347 12.404 1 84.75 35 ASP A N 1
ATOM 274 C CA . ASP A 1 35 ? 15.407 45.297 13.767 1 84.75 35 ASP A CA 1
ATOM 275 C C . ASP A 1 35 ? 16.061 43.947 14.057 1 84.75 35 ASP A C 1
ATOM 277 O O . ASP A 1 35 ? 15.465 43.091 14.714 1 84.75 35 ASP A O 1
ATOM 281 N N . TRP A 1 36 ? 17.236 43.764 13.505 1 91.74 36 TRP A N 1
ATOM 282 C CA . TRP A 1 36 ? 17.958 42.52 13.749 1 91.74 36 TRP A CA 1
ATOM 283 C C . TRP A 1 36 ? 19.184 42.764 14.623 1 91.74 36 TRP A C 1
ATOM 285 O O . TRP A 1 36 ? 20.002 43.638 14.326 1 91.74 36 TRP A O 1
ATOM 295 N N . ASP A 1 37 ? 19.066 42.242 15.759 1 90.34 37 ASP A N 1
ATOM 296 C CA . ASP A 1 37 ? 20.225 42.237 16.648 1 90.34 37 ASP A CA 1
ATOM 297 C C . ASP A 1 37 ? 20.92 40.877 16.637 1 90.34 37 ASP A C 1
ATOM 299 O O . ASP A 1 37 ? 20.259 39.836 16.65 1 90.34 37 ASP A O 1
ATOM 303 N N . PHE A 1 38 ? 22.157 40.913 16.567 1 92.66 38 PHE A N 1
ATOM 304 C CA . PHE A 1 38 ? 22.928 39.677 16.498 1 92.66 38 PHE A CA 1
ATOM 305 C C . PHE A 1 38 ? 23.895 39.575 17.671 1 92.66 38 PHE A C 1
ATOM 307 O O . PHE A 1 38 ? 24.516 40.567 18.058 1 92.66 38 PHE A O 1
ATOM 314 N N . ASP A 1 39 ? 23.834 38.446 18.242 1 91.77 39 ASP A N 1
ATOM 315 C CA . ASP A 1 39 ? 24.906 38.068 19.157 1 91.77 39 ASP A CA 1
ATOM 316 C C . ASP A 1 39 ? 25.913 37.147 18.472 1 91.77 39 ASP A C 1
ATOM 318 O O . ASP A 1 39 ? 25.534 36.294 17.667 1 91.77 39 ASP A O 1
ATOM 322 N N . TRP A 1 40 ? 27.119 37.376 18.772 1 93.19 40 TRP A N 1
ATOM 323 C CA . TRP A 1 40 ? 28.146 36.508 18.206 1 93.19 40 TRP A CA 1
ATOM 324 C C . TRP A 1 40 ? 28.543 35.417 19.195 1 93.19 40 TRP A C 1
ATOM 326 O O . TRP A 1 40 ? 28.768 35.693 20.376 1 93.19 40 TRP A O 1
ATOM 336 N N . ILE A 1 41 ? 28.556 34.247 18.769 1 93.9 41 ILE A N 1
ATOM 337 C CA . ILE A 1 41 ? 29.003 33.138 19.604 1 93.9 41 ILE A CA 1
ATOM 338 C C . ILE A 1 41 ? 30.365 32.645 19.122 1 93.9 41 ILE A C 1
ATOM 340 O O . ILE A 1 41 ? 30.656 32.678 17.924 1 93.9 41 ILE A O 1
ATOM 344 N N . ASN A 1 42 ? 31.208 32.192 20.064 1 95.07 42 ASN A N 1
ATOM 345 C CA . ASN A 1 42 ? 32.544 31.675 19.791 1 95.07 42 ASN A CA 1
ATOM 346 C C . ASN A 1 42 ? 32.825 30.4 20.581 1 95.07 42 ASN A C 1
ATOM 348 O O . ASN A 1 42 ? 32.629 30.363 21.797 1 95.07 42 ASN A O 1
ATOM 352 N N . PHE A 1 43 ? 33.212 29.369 19.972 1 96.81 43 PHE A N 1
ATOM 353 C CA . PHE A 1 43 ? 33.653 28.138 20.616 1 96.81 43 PHE A CA 1
ATOM 354 C C . PHE A 1 43 ? 34.526 27.317 19.675 1 96.81 43 PHE A C 1
ATOM 356 O O . PHE A 1 43 ? 34.592 27.599 18.477 1 96.81 43 PHE A O 1
ATOM 363 N N . THR A 1 44 ? 35.243 26.376 20.182 1 97.85 44 THR A N 1
ATOM 364 C CA . THR A 1 44 ? 36.068 25.453 19.409 1 97.85 44 THR A CA 1
ATOM 365 C C . THR A 1 44 ? 35.492 24.041 19.458 1 97.85 44 THR A C 1
ATOM 367 O O . THR A 1 44 ? 35.002 23.601 20.501 1 97.85 44 THR A O 1
ATOM 370 N N . THR A 1 45 ? 35.482 23.427 18.377 1 98.11 45 THR A N 1
ATOM 371 C CA . THR A 1 45 ? 35.018 22.045 18.346 1 98.11 45 THR A CA 1
ATOM 372 C C . THR A 1 45 ? 35.912 21.194 17.448 1 98.11 45 THR A C 1
ATOM 374 O O . THR A 1 45 ? 36.549 21.712 16.529 1 98.11 45 THR A O 1
ATOM 377 N N . ASP A 1 46 ? 35.982 19.922 17.756 1 98.09 46 ASP A N 1
ATOM 378 C CA . ASP A 1 46 ? 36.679 18.945 16.926 1 98.09 46 ASP A CA 1
ATOM 379 C C . ASP A 1 46 ? 35.727 17.853 16.445 1 98.09 46 ASP A C 1
ATOM 381 O O . ASP A 1 46 ? 36.166 16.783 16.019 1 98.09 46 ASP A O 1
ATOM 385 N N . GLU A 1 47 ? 34.41 18.104 16.685 1 97.75 47 GLU A N 1
ATOM 386 C CA . GLU A 1 47 ? 33.337 17.25 16.184 1 97.75 47 GLU A CA 1
ATOM 387 C C . GLU A 1 47 ? 32.311 18.059 15.395 1 97.75 47 GLU A C 1
ATOM 389 O O . GLU A 1 47 ? 31.99 19.191 15.762 1 97.75 47 GLU A O 1
ATOM 394 N N . GLY A 1 48 ? 31.864 17.485 14.315 1 97.99 48 GLY A N 1
ATOM 395 C CA . GLY A 1 48 ? 30.852 18.144 13.504 1 97.99 48 GLY A CA 1
ATOM 396 C C . GLY A 1 48 ? 29.714 17.222 13.105 1 97.99 48 GLY A C 1
ATOM 397 O O . GLY A 1 48 ? 29.884 16.002 13.058 1 97.99 48 GLY A O 1
ATOM 398 N N . THR A 1 49 ? 28.545 17.783 12.888 1 97.94 49 THR A N 1
ATOM 399 C CA . THR A 1 49 ? 27.349 17.024 12.54 1 97.94 49 THR A CA 1
ATOM 400 C C . THR A 1 49 ? 27.084 17.089 11.039 1 97.94 49 THR A C 1
ATOM 402 O O . THR A 1 49 ? 26.978 18.177 10.469 1 97.94 49 THR A O 1
ATOM 405 N N . TRP A 1 50 ? 27.006 15.914 10.38 1 97.03 50 TRP A N 1
ATOM 406 C CA . TRP A 1 50 ? 26.55 15.773 9.001 1 97.03 50 TRP A CA 1
ATOM 407 C C . TRP A 1 50 ? 27.385 16.635 8.061 1 97.03 50 TRP A C 1
ATOM 409 O O . TRP A 1 50 ? 26.843 17.449 7.309 1 97.03 50 TRP A O 1
ATOM 419 N N . MET A 1 51 ? 28.672 16.472 7.997 1 98.06 51 MET A N 1
ATOM 420 C CA . MET A 1 51 ? 29.644 17.289 7.276 1 98.06 51 MET A CA 1
ATOM 421 C C . MET A 1 51 ? 29.87 16.749 5.867 1 98.06 51 MET A C 1
ATOM 423 O O . MET A 1 51 ? 30.296 15.605 5.697 1 98.06 51 MET A O 1
ATOM 427 N N . ASN A 1 52 ? 29.587 17.569 4.884 1 98.29 52 ASN A N 1
ATOM 428 C CA . ASN A 1 52 ? 30.029 17.255 3.529 1 98.29 52 ASN A CA 1
ATOM 429 C C . ASN A 1 52 ? 31.505 17.589 3.33 1 98.29 52 ASN A C 1
ATOM 431 O O . ASN A 1 52 ? 31.985 18.614 3.818 1 98.29 52 ASN A O 1
ATOM 435 N N . LEU A 1 53 ? 32.244 16.772 2.636 1 98.19 53 LEU A N 1
ATOM 436 C CA . LEU A 1 53 ? 33.65 17.1 2.431 1 98.19 53 LEU A CA 1
ATOM 437 C C . LEU A 1 53 ? 34.105 16.693 1.034 1 98.19 53 LEU A C 1
ATOM 439 O O . LEU A 1 53 ? 33.419 15.929 0.351 1 98.19 53 LEU A O 1
ATOM 443 N N . ASP A 1 54 ? 35.119 17.232 0.599 1 98.55 54 ASP A N 1
ATOM 444 C CA . ASP A 1 54 ? 35.819 16.937 -0.647 1 98.55 54 ASP A CA 1
ATOM 445 C C . ASP A 1 54 ? 37.33 17.078 -0.475 1 98.55 54 ASP A C 1
ATOM 447 O O . ASP A 1 54 ? 37.798 17.632 0.521 1 98.55 54 ASP A O 1
ATOM 451 N N . VAL A 1 55 ? 38.077 16.449 -1.373 1 98.49 55 VAL A N 1
ATOM 452 C CA . VAL A 1 55 ? 39.535 16.497 -1.34 1 98.49 55 VAL A CA 1
ATOM 453 C C . VAL A 1 55 ? 40.059 17.166 -2.609 1 98.49 55 VAL A C 1
ATOM 455 O O . VAL A 1 55 ? 39.54 16.929 -3.703 1 98.49 55 VAL A O 1
ATOM 458 N N . SER A 1 56 ? 41.075 18.013 -2.427 1 98.18 56 SER A N 1
ATOM 459 C CA . SER A 1 56 ? 41.664 18.687 -3.579 1 98.18 56 SER A CA 1
ATOM 460 C C . SER A 1 56 ? 42.272 17.684 -4.555 1 98.18 56 SER A C 1
ATOM 462 O O . SER A 1 56 ? 42.709 16.604 -4.151 1 98.18 56 SER A O 1
ATOM 464 N N . PRO A 1 57 ? 42.303 18.08 -5.849 1 96.48 57 PRO A N 1
ATOM 465 C CA . PRO A 1 57 ? 42.799 17.131 -6.848 1 96.48 57 PRO A CA 1
ATOM 466 C C . PRO A 1 57 ? 44.223 16.661 -6.561 1 96.48 57 PRO A C 1
ATOM 468 O O . PRO A 1 57 ? 44.605 15.558 -6.958 1 96.48 57 PRO A O 1
ATOM 471 N N . ASP A 1 58 ? 45.03 17.456 -5.841 1 95.92 58 ASP A N 1
ATOM 472 C CA . ASP A 1 58 ? 46.401 17.063 -5.529 1 95.92 58 ASP A CA 1
ATOM 473 C C . ASP A 1 58 ? 46.46 16.253 -4.236 1 95.92 58 ASP A C 1
ATOM 475 O O . ASP A 1 58 ? 47.534 15.814 -3.821 1 95.92 58 ASP A O 1
ATOM 479 N N . GLY A 1 59 ? 45.381 16.105 -3.535 1 97.38 59 GLY A N 1
ATOM 480 C CA . GLY A 1 59 ? 45.279 15.255 -2.359 1 97.38 59 GLY A CA 1
ATOM 481 C C . GLY A 1 59 ? 45.821 15.908 -1.102 1 97.38 59 GLY A C 1
ATOM 482 O O . GLY A 1 59 ? 45.991 15.246 -0.076 1 97.38 59 GLY A O 1
ATOM 483 N N . SER A 1 60 ? 45.972 17.17 -1.099 1 97.16 60 SER A N 1
ATOM 484 C CA . SER A 1 60 ? 46.706 17.811 -0.013 1 97.16 60 SER A CA 1
ATOM 485 C C . SER A 1 60 ? 45.756 18.469 0.982 1 97.16 60 SER A C 1
ATOM 487 O O . SER A 1 60 ? 46.135 18.741 2.123 1 97.16 60 SER A O 1
ATOM 489 N N . THR A 1 61 ? 44.566 18.778 0.512 1 98.23 61 THR A N 1
ATOM 490 C CA . THR A 1 61 ? 43.664 19.595 1.316 1 98.23 61 THR A CA 1
ATOM 491 C C . THR A 1 61 ? 42.268 18.979 1.357 1 98.23 61 THR A C 1
ATOM 493 O O . THR A 1 61 ? 41.77 18.49 0.341 1 98.23 61 THR A O 1
ATOM 496 N N . ILE A 1 62 ? 41.651 18.977 2.515 1 98.66 62 ILE A N 1
ATOM 497 C CA . ILE A 1 62 ? 40.24 18.648 2.68 1 98.66 62 ILE A CA 1
ATOM 498 C C . ILE A 1 62 ? 39.432 19.927 2.886 1 98.66 62 ILE A C 1
ATOM 500 O O . ILE A 1 62 ? 39.81 20.785 3.689 1 98.66 62 ILE A O 1
ATOM 504 N N . VAL A 1 63 ? 38.395 20.14 2.159 1 98.75 63 VAL A N 1
ATOM 505 C CA . VAL A 1 63 ? 37.405 21.18 2.416 1 98.75 63 VAL A CA 1
ATOM 506 C C . VAL A 1 63 ? 36.133 20.554 2.983 1 98.75 63 VAL A C 1
ATOM 508 O O . VAL A 1 63 ? 35.751 19.448 2.594 1 98.75 63 VAL A O 1
ATOM 511 N N . PHE A 1 64 ? 35.509 21.137 3.926 1 98.63 64 PHE A N 1
ATOM 512 C CA . PHE A 1 64 ? 34.288 20.596 4.513 1 98.63 64 PHE A CA 1
ATOM 513 C C . PHE A 1 64 ? 33.413 21.713 5.067 1 98.63 64 PHE A C 1
ATOM 515 O O . PHE A 1 64 ? 33.873 22.845 5.235 1 98.63 64 PHE A O 1
ATOM 522 N N . ASP A 1 65 ? 32.15 21.473 5.185 1 98.34 65 ASP A N 1
ATOM 523 C CA . ASP A 1 65 ? 31.213 22.411 5.796 1 98.34 65 ASP A CA 1
ATOM 524 C C . ASP A 1 65 ? 30.922 22.03 7.246 1 98.34 65 ASP A C 1
ATOM 526 O O . ASP A 1 65 ? 31.004 20.856 7.614 1 98.34 65 ASP A O 1
ATOM 530 N N . LEU A 1 66 ? 30.656 22.908 8.053 1 97.91 66 LEU A N 1
ATOM 531 C CA . LEU A 1 66 ? 30.276 22.774 9.455 1 97.91 66 LEU A CA 1
ATOM 532 C C . LEU A 1 66 ? 29.461 23.978 9.914 1 97.91 66 LEU A C 1
ATOM 534 O O . LEU A 1 66 ? 29.928 25.117 9.836 1 97.91 66 LEU A O 1
ATOM 538 N N . LEU A 1 67 ? 28.214 23.769 10.32 1 96.91 67 LEU A N 1
ATOM 539 C CA . LEU A 1 67 ? 27.3 24.795 10.811 1 96.91 67 LEU A CA 1
ATOM 540 C C . LEU A 1 67 ? 27.103 25.891 9.769 1 96.91 67 LEU A C 1
ATOM 542 O O . LEU A 1 67 ? 27.09 27.077 10.104 1 96.91 67 LEU A O 1
ATOM 546 N N . GLY A 1 68 ? 27.121 25.46 8.532 1 96.46 68 GLY A N 1
ATOM 547 C CA . GLY A 1 68 ? 26.813 26.403 7.469 1 96.46 68 GLY A CA 1
ATOM 548 C C . GLY A 1 68 ? 28.013 27.221 7.03 1 96.46 68 GLY A C 1
ATOM 549 O O . GLY A 1 68 ? 27.87 28.19 6.282 1 96.46 68 GLY A O 1
ATOM 550 N N . ASP A 1 69 ? 29.159 26.929 7.527 1 97.55 69 ASP A N 1
ATOM 551 C CA . ASP A 1 69 ? 30.41 27.544 7.094 1 97.55 69 ASP A CA 1
ATOM 552 C C . ASP A 1 69 ? 31.296 26.534 6.368 1 97.55 69 ASP A C 1
ATOM 554 O O . ASP A 1 69 ? 31.093 25.324 6.488 1 97.55 69 ASP A O 1
ATOM 558 N N . ILE A 1 70 ? 32.223 27.061 5.578 1 98.55 70 ILE A N 1
ATOM 559 C CA . ILE A 1 70 ? 33.13 26.192 4.836 1 98.55 70 ILE A CA 1
ATOM 560 C C . ILE A 1 70 ? 34.556 26.374 5.35 1 98.55 70 ILE A C 1
ATOM 562 O O . ILE A 1 70 ? 35.028 27.503 5.505 1 98.55 70 ILE A O 1
ATOM 566 N N . TYR A 1 71 ? 35.216 25.277 5.576 1 98.62 71 TYR A N 1
ATOM 567 C CA . TYR A 1 71 ? 36.565 25.235 6.13 1 98.62 71 TYR A CA 1
ATOM 568 C C . TYR A 1 71 ? 37.48 24.368 5.273 1 98.62 71 TYR A C 1
ATOM 570 O O . TYR A 1 71 ? 37.007 23.57 4.461 1 98.62 71 TYR A O 1
ATOM 578 N N . SER A 1 72 ? 38.758 24.551 5.448 1 98.57 72 SER A N 1
ATOM 579 C CA . SER A 1 72 ? 39.743 23.656 4.851 1 98.57 72 SER A CA 1
ATOM 580 C C . SER A 1 72 ? 40.791 23.226 5.872 1 98.57 72 SER A C 1
ATOM 582 O O . SER A 1 72 ? 41.085 23.963 6.815 1 98.57 72 SER A O 1
ATOM 584 N N . ILE A 1 73 ? 41.341 22.038 5.718 1 98.49 73 ILE A N 1
ATOM 585 C CA . ILE A 1 73 ? 42.456 21.514 6.5 1 98.49 73 ILE A CA 1
ATOM 586 C C . ILE A 1 73 ? 43.406 20.74 5.589 1 98.49 73 ILE A C 1
ATOM 588 O O . ILE A 1 73 ? 43.005 20.262 4.525 1 98.49 73 ILE A O 1
ATOM 592 N N . PRO A 1 74 ? 44.655 20.595 6.022 1 97.88 74 PRO A N 1
ATOM 593 C CA . PRO A 1 74 ? 45.523 19.654 5.31 1 97.88 74 PRO A CA 1
ATOM 594 C C . PRO A 1 74 ? 45.042 18.209 5.419 1 97.88 74 PRO A C 1
ATOM 596 O O . PRO A 1 74 ? 44.335 17.86 6.368 1 97.88 74 PRO A O 1
ATOM 599 N N . ILE A 1 75 ? 45.503 17.465 4.514 1 97.55 75 ILE A N 1
ATOM 600 C CA . ILE A 1 75 ? 45.079 16.071 4.451 1 97.55 75 ILE A CA 1
ATOM 601 C C . ILE A 1 75 ? 45.518 15.341 5.719 1 97.55 75 ILE A C 1
ATOM 603 O O . ILE A 1 75 ? 44.912 14.34 6.108 1 97.55 75 ILE A O 1
ATOM 607 N N . LYS A 1 76 ? 46.471 15.83 6.457 1 96.32 76 LYS A N 1
ATOM 608 C CA . LYS A 1 76 ? 46.973 15.213 7.682 1 96.32 76 LYS A CA 1
ATOM 609 C C . LYS A 1 76 ? 46.226 15.734 8.906 1 96.32 76 LYS A C 1
ATOM 611 O O . LYS A 1 76 ? 46.41 15.226 10.014 1 96.32 76 LYS A O 1
ATOM 616 N N . GLY A 1 77 ? 45.414 16.771 8.754 1 97.71 77 GLY A N 1
ATOM 617 C CA . GLY A 1 77 ? 44.64 17.32 9.855 1 97.71 77 GLY A CA 1
ATOM 618 C C . GLY A 1 77 ? 45.252 18.575 10.447 1 97.71 77 GLY A C 1
ATOM 619 O O . GLY A 1 77 ? 46.313 19.023 10.006 1 97.71 77 GLY A O 1
ATOM 620 N N . GLY A 1 78 ? 44.523 19.127 11.369 1 97.12 78 GLY A N 1
ATOM 621 C CA . GLY A 1 78 ? 44.982 20.328 12.05 1 97.12 78 GLY A CA 1
ATOM 622 C C . GLY A 1 78 ? 43.876 21.339 12.285 1 97.12 78 GLY A C 1
ATOM 623 O O . GLY A 1 78 ? 42.696 20.984 12.305 1 97.12 78 GLY A O 1
ATOM 624 N N . LYS A 1 79 ? 44.299 22.518 12.565 1 97.72 79 LYS A N 1
ATOM 625 C CA . LYS A 1 79 ? 43.362 23.621 12.757 1 97.72 79 LYS A CA 1
ATOM 626 C C . LYS A 1 79 ? 42.776 24.083 11.425 1 97.72 79 LYS A C 1
ATOM 628 O O . LYS A 1 79 ? 43.516 24.358 10.478 1 97.72 79 LYS A O 1
ATOM 633 N N . ALA A 1 80 ? 41.518 24.189 11.394 1 98.27 80 ALA A N 1
ATOM 634 C CA . ALA A 1 80 ? 40.837 24.494 10.139 1 98.27 80 ALA A CA 1
ATOM 635 C C . ALA A 1 80 ? 40.971 25.973 9.787 1 98.27 80 ALA A C 1
ATOM 637 O O . ALA A 1 80 ? 40.929 26.834 10.669 1 98.27 80 ALA A O 1
ATOM 638 N N . THR A 1 81 ? 41.126 26.257 8.559 1 97.87 81 THR A N 1
ATOM 639 C CA . THR A 1 81 ? 41.086 27.607 8.006 1 97.87 81 THR A CA 1
ATOM 640 C C . THR A 1 81 ? 39.684 27.946 7.509 1 97.87 81 THR A C 1
ATOM 642 O O . THR A 1 81 ? 39.094 27.189 6.736 1 97.87 81 THR A O 1
ATOM 645 N N . VAL A 1 82 ? 39.226 29.111 7.911 1 97.3 82 VAL A N 1
ATOM 646 C CA . VAL A 1 82 ? 37.897 29.536 7.486 1 97.3 82 VAL A CA 1
ATOM 647 C C . VAL A 1 82 ? 37.946 30.017 6.038 1 97.3 82 VAL A C 1
ATOM 649 O O . VAL A 1 82 ? 38.79 30.841 5.679 1 97.3 82 VAL A O 1
ATOM 652 N N . LEU A 1 83 ? 37.12 29.515 5.216 1 98.03 83 LEU A N 1
ATOM 653 C CA . LEU A 1 83 ? 36.993 29.982 3.84 1 98.03 83 LEU A CA 1
ATOM 654 C C . LEU A 1 83 ? 35.776 30.887 3.683 1 98.03 83 LEU A C 1
ATOM 656 O O . LEU A 1 83 ? 35.829 31.887 2.963 1 98.03 83 LEU A O 1
ATOM 660 N N . ARG A 1 84 ? 34.648 30.444 4.208 1 95.49 84 ARG A N 1
ATOM 661 C CA . ARG A 1 84 ? 33.398 31.197 4.214 1 95.49 84 ARG A CA 1
ATOM 662 C C . ARG A 1 84 ? 32.742 31.158 5.59 1 95.49 84 ARG A C 1
ATOM 664 O O . ARG A 1 84 ? 32.725 30.115 6.246 1 95.49 84 ARG A O 1
ATOM 671 N N . THR A 1 85 ? 32.325 32.271 6.039 1 93.46 85 THR A N 1
ATOM 672 C CA . THR A 1 85 ? 31.652 32.356 7.331 1 93.46 85 THR A CA 1
ATOM 673 C C . THR A 1 85 ? 30.583 33.445 7.313 1 93.46 85 THR A C 1
ATOM 675 O O . THR A 1 85 ? 30.564 34.289 6.414 1 93.46 85 THR A O 1
ATOM 678 N N . GLY A 1 86 ? 29.641 33.365 8.221 1 91.13 86 GLY A N 1
ATOM 679 C CA . GLY A 1 86 ? 28.626 34.398 8.349 1 91.13 86 GLY A CA 1
ATOM 680 C C . GLY A 1 86 ? 27.217 33.842 8.432 1 91.13 86 GLY A C 1
ATOM 681 O O . GLY A 1 86 ? 27.018 32.7 8.852 1 91.13 86 GLY A O 1
ATOM 682 N N . MET A 1 87 ? 26.269 34.684 8.032 1 92.96 87 MET A N 1
ATOM 683 C CA . MET A 1 87 ? 24.849 34.366 8.146 1 92.96 87 MET A CA 1
ATOM 684 C C . MET A 1 87 ? 24.42 33.392 7.054 1 92.96 87 MET A C 1
ATOM 686 O O . MET A 1 87 ? 23.595 32.509 7.293 1 92.96 87 MET A O 1
ATOM 690 N N . PRO A 1 88 ? 24.981 33.555 5.858 1 94.68 88 PRO A N 1
ATOM 691 C CA . PRO A 1 88 ? 24.585 32.574 4.844 1 94.68 88 PRO A CA 1
ATOM 692 C C . PRO A 1 88 ? 24.961 31.145 5.227 1 94.68 88 PRO A C 1
ATOM 694 O O . PRO A 1 88 ? 26.024 30.917 5.81 1 94.68 88 PRO A O 1
ATOM 697 N N . PHE A 1 89 ? 24.077 30.295 4.997 1 95.03 89 PHE A N 1
ATOM 698 C CA . PHE A 1 89 ? 24.337 28.879 5.229 1 95.03 89 PHE A CA 1
ATOM 699 C C . PHE A 1 89 ? 24.951 28.232 3.993 1 95.03 89 PHE A C 1
ATOM 701 O O . PHE A 1 89 ? 24.282 28.076 2.969 1 95.03 89 PHE A O 1
ATOM 708 N N . GLU A 1 90 ? 26.161 27.92 4.07 1 96.98 90 GLU A N 1
ATOM 709 C CA . GLU A 1 90 ? 26.942 27.432 2.937 1 96.98 90 GLU A CA 1
ATOM 710 C C . GLU A 1 90 ? 27.407 25.997 3.165 1 96.98 90 GLU A C 1
ATOM 712 O O . GLU A 1 90 ? 28.066 25.703 4.165 1 96.98 90 GLU A O 1
ATOM 717 N N . VAL A 1 91 ? 27.061 25.086 2.222 1 97.32 91 VAL A N 1
ATOM 718 C CA . VAL A 1 91 ? 27.302 23.663 2.44 1 97.32 91 VAL A CA 1
ATOM 719 C C . VAL A 1 91 ? 27.725 23.004 1.129 1 97.32 91 VAL A C 1
ATOM 721 O O . VAL A 1 91 ? 27.701 23.639 0.071 1 97.32 91 VAL A O 1
ATOM 724 N N . GLN A 1 92 ? 28.211 21.776 1.204 1 98.04 92 GLN A N 1
ATOM 725 C CA . GLN A 1 92 ? 28.501 20.858 0.108 1 98.04 92 GLN A CA 1
ATOM 726 C C . GLN A 1 92 ? 29.594 21.414 -0.801 1 98.04 92 GLN A C 1
ATOM 728 O O . GLN A 1 92 ? 29.429 21.46 -2.022 1 98.04 92 GLN A O 1
ATOM 733 N N . PRO A 1 93 ? 30.711 21.77 -0.244 1 98.58 93 PRO A N 1
ATOM 734 C CA . PRO A 1 93 ? 31.819 22.267 -1.064 1 98.58 93 PRO A CA 1
ATOM 735 C C . PRO A 1 93 ? 32.448 21.177 -1.928 1 98.58 93 PRO A C 1
ATOM 737 O O . PRO A 1 93 ? 32.568 20.029 -1.491 1 98.58 93 PRO A O 1
ATOM 740 N N . ARG A 1 94 ? 32.837 21.509 -3.162 1 98.35 94 ARG A N 1
ATOM 741 C CA . ARG A 1 94 ? 33.504 20.597 -4.085 1 98.35 94 ARG A CA 1
ATOM 742 C C . ARG A 1 94 ? 34.606 21.312 -4.861 1 98.35 94 ARG A C 1
ATOM 744 O O . ARG A 1 94 ? 34.373 22.372 -5.446 1 98.35 94 ARG A O 1
ATOM 751 N N . PHE A 1 95 ? 35.803 20.778 -4.905 1 98.35 95 PHE A N 1
ATOM 752 C CA . PHE A 1 95 ? 36.909 21.349 -5.664 1 98.35 95 PHE A CA 1
ATOM 753 C C . PHE A 1 95 ? 36.675 21.194 -7.162 1 98.35 95 PHE A C 1
ATOM 755 O O . PHE A 1 95 ? 36.17 20.164 -7.613 1 98.35 95 PHE A O 1
ATOM 762 N N . SER A 1 96 ? 37.076 22.242 -7.835 1 97.75 96 SER A N 1
ATOM 763 C CA . SER A 1 96 ? 37.158 22.095 -9.284 1 97.75 96 SER A CA 1
ATOM 764 C C . SER A 1 96 ? 38.254 21.111 -9.68 1 97.75 96 SER A C 1
ATOM 766 O O . SER A 1 96 ? 39.157 20.829 -8.889 1 97.75 96 SER A O 1
ATOM 768 N N . PRO A 1 97 ? 38.18 20.625 -10.872 1 95.85 97 PRO A N 1
ATOM 769 C CA . PRO A 1 97 ? 39.164 19.622 -11.287 1 95.85 97 PRO A CA 1
ATOM 770 C C . PRO A 1 97 ? 40.598 20.144 -11.235 1 95.85 97 PRO A C 1
ATOM 772 O O . PRO A 1 97 ? 41.532 19.372 -11.008 1 95.85 97 PRO A O 1
ATOM 775 N N . ASP A 1 98 ? 40.817 21.478 -11.406 1 95 98 ASP A N 1
ATOM 776 C CA . ASP A 1 98 ? 42.159 22.05 -11.374 1 95 98 ASP A CA 1
ATOM 777 C C . ASP A 1 98 ? 42.525 22.512 -9.965 1 95 98 ASP A C 1
ATOM 779 O O . ASP A 1 98 ? 43.631 23.008 -9.736 1 95 98 ASP A O 1
ATOM 783 N N . GLY A 1 99 ? 41.585 22.428 -9.019 1 97.04 99 GLY A N 1
ATOM 784 C CA . GLY A 1 99 ? 41.839 22.732 -7.619 1 97.04 99 GLY A CA 1
ATOM 785 C C . GLY A 1 99 ? 41.819 24.219 -7.319 1 97.04 99 GLY A C 1
ATOM 786 O O . GLY A 1 99 ? 42.064 24.631 -6.183 1 97.04 99 GLY A O 1
ATOM 787 N N . LYS A 1 100 ? 41.428 25.014 -8.236 1 96.63 100 LYS A N 1
ATOM 788 C CA . LYS A 1 100 ? 41.54 26.461 -8.076 1 96.63 100 LYS A CA 1
ATOM 789 C C . LYS A 1 100 ? 40.246 27.055 -7.527 1 96.63 100 LYS A C 1
ATOM 791 O O . LYS A 1 100 ? 40.248 28.156 -6.973 1 96.63 100 LYS A O 1
ATOM 796 N N . TRP A 1 101 ? 39.239 26.362 -7.792 1 97.75 101 TRP A N 1
ATOM 797 C CA . TRP A 1 101 ? 37.924 26.849 -7.388 1 97.75 101 TRP A CA 1
ATOM 798 C C . TRP A 1 101 ? 37.206 25.821 -6.519 1 97.75 101 TRP A C 1
ATOM 800 O O . TRP A 1 101 ? 37.542 24.635 -6.545 1 97.75 101 TRP A O 1
ATOM 810 N N . ILE A 1 102 ? 36.245 26.293 -5.756 1 98.44 102 ILE A N 1
ATOM 811 C CA . ILE A 1 102 ? 35.34 25.469 -4.962 1 98.44 102 ILE A CA 1
ATOM 812 C C . ILE A 1 102 ? 33.894 25.858 -5.257 1 98.44 102 ILE A C 1
ATOM 814 O O . ILE A 1 102 ? 33.535 27.036 -5.188 1 98.44 102 ILE A O 1
ATOM 818 N N . SER A 1 103 ? 33.082 24.932 -5.724 1 98.3 103 SER A N 1
ATOM 819 C CA . SER A 1 103 ? 31.641 25.155 -5.787 1 98.3 103 SER A CA 1
ATOM 820 C C . SER A 1 103 ? 30.975 24.841 -4.452 1 98.3 103 SER A C 1
ATOM 822 O O . SER A 1 103 ? 31.483 24.032 -3.673 1 98.3 103 SER A O 1
ATOM 824 N N . PHE A 1 104 ? 29.92 25.465 -4.104 1 98.09 104 PHE A N 1
ATOM 825 C CA . PHE A 1 104 ? 29.17 25.208 -2.88 1 98.09 104 PHE A CA 1
ATOM 826 C C . PHE A 1 104 ? 27.736 25.71 -3.008 1 98.09 104 PHE A C 1
ATOM 828 O O . PHE A 1 104 ? 27.413 26.45 -3.939 1 98.09 104 PHE A O 1
ATOM 835 N N . THR A 1 105 ? 26.812 25.213 -2.221 1 97.23 105 THR A N 1
ATOM 836 C CA . THR A 1 105 ? 25.434 25.679 -2.108 1 97.23 105 THR A CA 1
ATOM 837 C C . THR A 1 105 ? 25.33 26.816 -1.095 1 97.23 105 THR A C 1
ATOM 839 O O . THR A 1 105 ? 25.851 26.714 0.017 1 97.23 105 THR A O 1
ATOM 842 N N . SER A 1 106 ? 24.653 27.856 -1.485 1 96.83 106 SER A N 1
ATOM 843 C CA . SER A 1 106 ? 24.513 28.993 -0.582 1 96.83 106 SER A CA 1
ATOM 844 C C . SER A 1 106 ? 23.12 29.606 -0.677 1 96.83 106 SER A C 1
ATOM 846 O O . SER A 1 106 ? 22.528 29.651 -1.757 1 96.83 106 SER A O 1
ATOM 848 N N . ASP A 1 107 ? 22.691 30.04 0.466 1 95.24 107 ASP A N 1
ATOM 849 C CA . ASP A 1 107 ? 21.417 30.753 0.483 1 95.24 107 ASP A CA 1
ATOM 850 C C . ASP A 1 107 ? 21.634 32.26 0.594 1 95.24 107 ASP A C 1
ATOM 852 O O . ASP A 1 107 ? 20.701 33.006 0.902 1 95.24 107 ASP A O 1
ATOM 856 N N . ALA A 1 108 ? 22.826 32.752 0.329 1 94.88 108 ALA A N 1
ATOM 857 C CA . ALA A 1 108 ? 23.172 34.166 0.437 1 94.88 108 ALA A CA 1
ATOM 858 C C . ALA A 1 108 ? 22.287 35.019 -0.467 1 94.88 108 ALA A C 1
ATOM 860 O O . ALA A 1 108 ? 21.955 36.157 -0.128 1 94.88 108 ALA A O 1
ATOM 861 N N . GLY A 1 109 ? 21.914 34.481 -1.566 1 92.4 109 GLY A N 1
ATOM 862 C CA . GLY A 1 109 ? 21.063 35.204 -2.498 1 92.4 109 GLY A CA 1
ATOM 863 C C . GLY A 1 109 ? 19.588 35.112 -2.153 1 92.4 109 GLY A C 1
ATOM 864 O O . GLY A 1 109 ? 18.737 35.569 -2.919 1 92.4 109 GLY A O 1
ATOM 865 N N . GLY A 1 110 ? 19.287 34.579 -1.087 1 92.29 110 GLY A N 1
ATOM 866 C CA . GLY A 1 110 ? 17.901 34.432 -0.669 1 92.29 110 GLY A CA 1
ATOM 867 C C . GLY A 1 110 ? 17.461 32.984 -0.563 1 92.29 110 GLY A C 1
ATOM 868 O O . GLY A 1 110 ? 16.661 32.635 0.308 1 92.29 110 GLY A O 1
ATOM 869 N N . GLY A 1 111 ? 17.824 32.226 -1.445 1 92.85 111 GLY A N 1
ATOM 870 C CA . GLY A 1 111 ? 17.576 30.793 -1.486 1 92.85 111 GLY A CA 1
ATOM 871 C C . GLY A 1 111 ? 18.773 29.994 -1.967 1 92.85 111 GLY A C 1
ATOM 872 O O . GLY A 1 111 ? 19.744 30.563 -2.47 1 92.85 111 GLY A O 1
ATOM 873 N N . ASP A 1 112 ? 18.677 28.67 -1.882 1 94.43 112 ASP A N 1
ATOM 874 C CA . ASP A 1 112 ? 19.81 27.814 -2.22 1 94.43 112 ASP A CA 1
ATOM 875 C C . ASP A 1 112 ? 20.13 27.888 -3.711 1 94.43 112 ASP A C 1
ATOM 877 O O . ASP A 1 112 ? 19.258 27.649 -4.55 1 94.43 112 ASP A O 1
ATOM 881 N N . ASN A 1 113 ? 21.229 28.229 -3.986 1 96.45 113 ASN A N 1
ATOM 882 C CA . ASN A 1 113 ? 21.809 28.23 -5.325 1 96.45 113 ASN A CA 1
ATOM 883 C C . ASN A 1 113 ? 23.26 27.757 -5.309 1 96.45 113 ASN A C 1
ATOM 885 O O . ASN A 1 113 ? 23.847 27.58 -4.241 1 96.45 113 ASN A O 1
ATOM 889 N N . ILE A 1 114 ? 23.756 27.567 -6.469 1 97.68 114 ILE A N 1
ATOM 890 C CA . ILE A 1 114 ? 25.143 27.132 -6.583 1 97.68 114 ILE A CA 1
ATOM 891 C C . ILE A 1 114 ? 26.054 28.348 -6.737 1 97.68 114 ILE A C 1
ATOM 893 O O . ILE A 1 114 ? 25.78 29.238 -7.546 1 97.68 114 ILE A O 1
ATOM 897 N N . TRP A 1 115 ? 27.054 28.347 -5.94 1 97.81 115 TRP A N 1
ATOM 898 C CA . TRP A 1 115 ? 28.09 29.374 -5.934 1 97.81 115 TRP A CA 1
ATOM 899 C C . TRP A 1 115 ? 29.464 28.763 -6.189 1 97.81 115 TRP A C 1
ATOM 901 O O . TRP A 1 115 ? 29.645 27.55 -6.058 1 97.81 115 TRP A O 1
ATOM 911 N N . ILE A 1 116 ? 30.474 29.627 -6.563 1 97.9 116 ILE A N 1
ATOM 912 C CA . ILE A 1 116 ? 31.87 29.209 -6.631 1 97.9 116 ILE A CA 1
ATOM 913 C C . ILE A 1 116 ? 32.753 30.245 -5.939 1 97.9 116 ILE A C 1
ATOM 915 O O . ILE A 1 116 ? 32.351 31.399 -5.769 1 97.9 116 ILE A O 1
ATOM 919 N N . MET A 1 117 ? 33.906 29.843 -5.51 1 98.08 117 MET A N 1
ATOM 920 C CA . MET A 1 117 ? 34.95 30.699 -4.952 1 98.08 117 MET A CA 1
ATOM 921 C C . MET A 1 117 ? 36.335 30.144 -5.269 1 98.08 117 MET A C 1
ATOM 923 O O . MET A 1 117 ? 36.471 28.975 -5.636 1 98.08 117 MET A O 1
ATOM 927 N N . LYS A 1 118 ? 37.251 30.98 -5.097 1 97.81 118 LYS A N 1
ATOM 928 C CA . LYS A 1 118 ? 38.616 30.47 -5.191 1 97.81 118 LYS A CA 1
ATOM 929 C C . LYS A 1 118 ? 38.934 29.533 -4.029 1 97.81 118 LYS A C 1
ATOM 931 O O . LYS A 1 118 ? 38.3 29.607 -2.974 1 97.81 118 LYS A O 1
ATOM 936 N N . ALA A 1 119 ? 39.905 28.73 -4.192 1 97.67 119 ALA A N 1
ATOM 937 C CA . ALA A 1 119 ? 40.255 27.718 -3.199 1 97.67 119 ALA A CA 1
ATOM 938 C C . ALA A 1 119 ? 40.662 28.363 -1.877 1 97.67 119 ALA A C 1
ATOM 940 O O . ALA A 1 119 ? 40.617 27.72 -0.826 1 97.67 119 ALA A O 1
ATOM 941 N N . ASP A 1 120 ? 40.977 29.661 -1.927 1 95.45 120 ASP A N 1
ATOM 942 C CA . ASP A 1 120 ? 41.374 30.351 -0.704 1 95.45 120 ASP A CA 1
ATOM 943 C C . ASP A 1 120 ? 40.19 31.083 -0.076 1 95.45 120 ASP A C 1
ATOM 945 O O . ASP A 1 120 ? 40.354 31.818 0.899 1 95.45 120 ASP A O 1
ATOM 949 N N . GLY A 1 121 ? 39.008 30.972 -0.685 1 96.85 121 GLY A N 1
ATOM 950 C CA . GLY A 1 121 ? 37.791 31.515 -0.103 1 96.85 121 GLY A CA 1
ATOM 951 C C . GLY A 1 121 ? 37.408 32.867 -0.676 1 96.85 121 GLY A C 1
ATOM 952 O O . GLY A 1 121 ? 36.336 33.393 -0.373 1 96.85 121 GLY A O 1
ATOM 953 N N . THR A 1 122 ? 38.211 33.413 -1.586 1 96.61 122 THR A N 1
ATOM 954 C CA . THR A 1 122 ? 37.955 34.747 -2.116 1 96.61 122 THR A CA 1
ATOM 955 C C . THR A 1 122 ? 37.115 34.673 -3.387 1 96.61 122 THR A C 1
ATOM 957 O O . THR A 1 122 ? 36.889 33.587 -3.926 1 96.61 122 THR A O 1
ATOM 960 N N . GLU A 1 123 ? 36.493 35.713 -3.794 1 95.95 123 GLU A N 1
ATOM 961 C CA . GLU A 1 123 ? 35.787 35.932 -5.053 1 95.95 123 GLU A CA 1
ATOM 962 C C . GLU A 1 123 ? 34.57 35.018 -5.169 1 95.95 123 GLU A C 1
ATOM 964 O O . GLU A 1 123 ? 34.38 34.356 -6.192 1 95.95 123 GLU A O 1
ATOM 969 N N . ALA A 1 124 ? 33.939 34.972 -4.095 1 96.69 124 ALA A N 1
ATOM 970 C CA . ALA A 1 124 ? 32.711 34.181 -4.133 1 96.69 124 ALA A CA 1
ATOM 971 C C . ALA A 1 124 ? 31.684 34.807 -5.073 1 96.69 124 ALA A C 1
ATOM 973 O O . ALA A 1 124 ? 31.489 36.025 -5.067 1 96.69 124 ALA A O 1
ATOM 974 N N . LYS A 1 125 ? 31.052 34.059 -5.929 1 95.08 125 LYS A N 1
ATOM 975 C CA . LYS A 1 125 ? 30.029 34.552 -6.847 1 95.08 125 LYS A CA 1
ATOM 976 C C . LYS A 1 125 ? 28.932 33.513 -7.057 1 95.08 125 LYS A C 1
ATOM 978 O O . LYS A 1 125 ? 29.206 32.311 -7.093 1 95.08 125 LYS A O 1
ATOM 983 N N . GLN A 1 126 ? 27.766 33.932 -7.22 1 95.85 126 GLN A N 1
ATOM 984 C CA . GLN A 1 126 ? 26.608 33.087 -7.491 1 95.85 126 GLN A CA 1
ATOM 985 C C . GLN A 1 126 ? 26.541 32.702 -8.966 1 95.85 126 GLN A C 1
ATOM 987 O O . GLN A 1 126 ? 26.666 33.559 -9.844 1 95.85 126 GLN A O 1
ATOM 992 N N . ILE A 1 127 ? 26.333 31.443 -9.177 1 95.95 127 ILE A N 1
ATOM 993 C CA . ILE A 1 127 ? 26.301 30.95 -10.55 1 95.95 127 ILE A CA 1
ATOM 994 C C . ILE A 1 127 ? 24.853 30.773 -11.002 1 95.95 127 ILE A C 1
ATOM 996 O O . ILE A 1 127 ? 24.48 31.206 -12.095 1 95.95 127 ILE A O 1
ATOM 1000 N N . THR A 1 128 ? 24.089 30.124 -10.183 1 95.23 128 THR A N 1
ATOM 1001 C CA . THR A 1 128 ? 22.695 29.872 -10.532 1 95.23 128 THR A CA 1
ATOM 1002 C C . THR A 1 128 ? 21.776 30.877 -9.844 1 95.23 128 THR A C 1
ATOM 1004 O O . THR A 1 128 ? 22.111 31.407 -8.783 1 95.23 128 THR A O 1
ATOM 1007 N N . LYS A 1 129 ? 20.557 31.119 -10.399 1 91.53 129 LYS A N 1
ATOM 1008 C CA . LYS A 1 129 ? 19.679 32.175 -9.904 1 91.53 129 LYS A CA 1
ATOM 1009 C C . LYS A 1 129 ? 18.239 31.684 -9.786 1 91.53 129 LYS A C 1
ATOM 1011 O O . LYS A 1 129 ? 17.302 32.402 -10.14 1 91.53 129 LYS A O 1
ATOM 1016 N N . GLU A 1 130 ? 18.138 30.515 -9.35 1 89.15 130 GLU A N 1
ATOM 1017 C CA . GLU A 1 130 ? 16.79 29.994 -9.148 1 89.15 130 GLU A CA 1
ATOM 1018 C C . GLU A 1 130 ? 16.097 30.691 -7.98 1 89.15 130 GLU A C 1
ATOM 1020 O O . GLU A 1 130 ? 16.732 31.001 -6.97 1 89.15 130 GLU A O 1
ATOM 1025 N N . SER A 1 131 ? 14.743 30.907 -8.136 1 83.75 131 SER A N 1
ATOM 1026 C CA . SER A 1 131 ? 13.999 31.605 -7.092 1 83.75 131 SER A CA 1
ATOM 1027 C C . SER A 1 131 ? 13.003 30.675 -6.408 1 83.75 131 SER A C 1
ATOM 1029 O O . SER A 1 131 ? 12.495 30.987 -5.329 1 83.75 131 SER A O 1
ATOM 1031 N N . PHE A 1 132 ? 12.624 29.621 -6.942 1 77.76 132 PHE A N 1
ATOM 1032 C CA . PHE A 1 132 ? 11.646 28.722 -6.341 1 77.76 132 PHE A CA 1
ATOM 1033 C C . PHE A 1 132 ? 12.124 27.276 -6.411 1 77.76 132 PHE A C 1
ATOM 1035 O O . PHE A 1 132 ? 11.963 26.517 -5.453 1 77.76 132 PHE A O 1
ATOM 1042 N N . ARG A 1 133 ? 12.613 26.964 -7.525 1 75.44 133 ARG A N 1
ATOM 1043 C CA . ARG A 1 133 ? 13.243 25.656 -7.674 1 75.44 133 ARG A CA 1
ATOM 1044 C C . ARG A 1 133 ? 14.713 25.709 -7.27 1 75.44 133 ARG A C 1
ATOM 1046 O O . ARG A 1 133 ? 15.58 25.99 -8.1 1 75.44 133 ARG A O 1
ATOM 1053 N N . LEU A 1 134 ? 15.044 25.452 -6.058 1 83.91 134 LEU A N 1
ATOM 1054 C CA . LEU A 1 134 ? 16.369 25.684 -5.493 1 83.91 134 LEU A CA 1
ATOM 1055 C C . LEU A 1 134 ? 17.324 24.556 -5.866 1 83.91 134 LEU A C 1
ATOM 1057 O O . LEU A 1 134 ? 16.892 23.501 -6.338 1 83.91 134 LEU A O 1
ATOM 1061 N N . LEU A 1 135 ? 18.547 24.862 -5.824 1 93.15 135 LEU A N 1
ATOM 1062 C CA . LEU A 1 135 ? 19.577 23.941 -6.292 1 93.15 135 LEU A CA 1
ATOM 1063 C C . LEU A 1 135 ? 20.533 23.575 -5.162 1 93.15 135 LEU A C 1
ATOM 1065 O O . LEU A 1 135 ? 20.837 24.408 -4.306 1 93.15 135 LEU A O 1
ATOM 1069 N N . ASN A 1 136 ? 20.999 22.35 -5.204 1 94.45 136 ASN A N 1
ATOM 1070 C CA . ASN A 1 136 ? 22.053 21.883 -4.31 1 94.45 136 ASN A CA 1
ATOM 1071 C C . ASN A 1 136 ? 22.822 20.711 -4.914 1 94.45 136 ASN A C 1
ATOM 1073 O O . ASN A 1 136 ? 22.584 20.333 -6.062 1 94.45 136 ASN A O 1
ATOM 1077 N N . ASN A 1 137 ? 23.874 20.241 -4.243 1 95.59 137 ASN A N 1
ATOM 1078 C CA . ASN A 1 137 ? 24.636 19.048 -4.598 1 95.59 137 ASN A CA 1
ATOM 1079 C C . ASN A 1 137 ? 25.314 19.2 -5.956 1 95.59 137 ASN A C 1
ATOM 1081 O O . ASN A 1 137 ? 25.192 18.326 -6.817 1 95.59 137 ASN A O 1
ATOM 1085 N N . ALA A 1 138 ? 26.042 20.192 -6.094 1 97.2 138 ALA A N 1
ATOM 1086 C CA . ALA A 1 138 ? 26.693 20.4 -7.385 1 97.2 138 ALA A CA 1
ATOM 1087 C C . ALA A 1 138 ? 27.965 19.564 -7.499 1 97.2 138 ALA A C 1
ATOM 1089 O O . ALA A 1 138 ? 28.643 19.315 -6.499 1 97.2 138 ALA A O 1
ATOM 1090 N N . ASP A 1 139 ? 28.282 19.168 -8.646 1 97.53 139 ASP A N 1
ATOM 1091 C CA . ASP A 1 139 ? 29.529 18.498 -9 1 97.53 139 ASP A CA 1
ATOM 1092 C C . ASP A 1 139 ? 30.094 19.044 -10.309 1 97.53 139 ASP A C 1
ATOM 1094 O O . ASP A 1 139 ? 29.339 19.46 -11.191 1 97.53 139 ASP A O 1
ATOM 1098 N N . TRP A 1 140 ? 31.437 19.096 -10.444 1 97.6 140 TRP A N 1
ATOM 1099 C CA . TRP A 1 140 ? 32.121 19.705 -11.58 1 97.6 140 TRP A CA 1
ATOM 1100 C C . TRP A 1 140 ? 32.231 18.721 -12.741 1 97.6 140 TRP A C 1
ATOM 1102 O O . TRP A 1 140 ? 32.513 17.538 -12.535 1 97.6 140 TRP A O 1
ATOM 1112 N N . MET A 1 141 ? 32.023 19.235 -13.875 1 95.31 141 MET A N 1
ATOM 1113 C CA . MET A 1 141 ? 32.49 18.504 -15.049 1 95.31 141 MET A CA 1
ATOM 1114 C C . MET A 1 141 ? 34.01 18.563 -15.158 1 95.31 141 MET A C 1
ATOM 1116 O O . MET A 1 141 ? 34.636 19.505 -14.668 1 95.31 141 MET A O 1
ATOM 1120 N N . PRO A 1 142 ? 34.595 17.628 -15.796 1 93.96 142 PRO A N 1
ATOM 1121 C CA . PRO A 1 142 ? 36.057 17.542 -15.803 1 93.96 142 PRO A CA 1
ATOM 1122 C C . PRO A 1 142 ? 36.717 18.754 -16.459 1 93.96 142 PRO A C 1
ATOM 1124 O O . PRO A 1 142 ? 37.86 19.087 -16.138 1 93.96 142 PRO A O 1
ATOM 1127 N N . ASP A 1 143 ? 36.026 19.453 -17.36 1 90.25 143 ASP A N 1
ATOM 1128 C CA . ASP A 1 143 ? 36.61 20.602 -18.045 1 90.25 143 ASP A CA 1
ATOM 1129 C C . ASP A 1 143 ? 36.606 21.837 -17.148 1 90.25 143 ASP A C 1
ATOM 1131 O O . ASP A 1 143 ? 37.257 22.837 -17.456 1 90.25 143 ASP A O 1
ATOM 1135 N N . GLY A 1 144 ? 35.862 21.797 -16.05 1 92.96 144 GLY A N 1
ATOM 1136 C CA . GLY A 1 144 ? 35.807 22.901 -15.106 1 92.96 144 GLY A CA 1
ATOM 1137 C C . GLY A 1 144 ? 34.901 24.03 -15.561 1 92.96 144 GLY A C 1
ATOM 1138 O O . GLY A 1 144 ? 34.729 25.021 -14.847 1 92.96 144 GLY A O 1
ATOM 1139 N N . ASN A 1 145 ? 34.242 23.856 -16.683 1 90.99 145 ASN A N 1
ATOM 1140 C CA . ASN A 1 145 ? 33.428 24.931 -17.241 1 90.99 145 ASN A CA 1
ATOM 1141 C C . ASN A 1 145 ? 31.953 24.756 -16.891 1 90.99 145 ASN A C 1
ATOM 1143 O O . ASN A 1 145 ? 31.162 25.69 -17.033 1 90.99 145 ASN A O 1
ATOM 1147 N N . PHE A 1 146 ? 31.643 23.53 -16.497 1 93.87 146 PHE A N 1
ATOM 1148 C CA . PHE A 1 146 ? 30.248 23.24 -16.188 1 93.87 146 PHE A CA 1
ATOM 1149 C C . PHE A 1 146 ? 30.121 22.594 -14.813 1 93.87 146 PHE A C 1
ATOM 1151 O O . PHE A 1 146 ? 31.059 21.953 -14.334 1 93.87 146 PHE A O 1
ATOM 1158 N N . LEU A 1 147 ? 28.931 22.815 -14.273 1 96.62 147 LEU A N 1
ATOM 1159 C CA . LEU A 1 147 ? 28.496 22.142 -13.055 1 96.62 147 LEU A CA 1
ATOM 1160 C C . LEU A 1 147 ? 27.18 21.405 -13.281 1 96.62 147 LEU A C 1
ATOM 1162 O O . LEU A 1 147 ? 26.316 21.881 -14.02 1 96.62 147 LEU A O 1
ATOM 1166 N N . ILE A 1 148 ? 27.042 20.243 -12.718 1 97.2 148 ILE A N 1
ATOM 1167 C CA . ILE A 1 148 ? 25.751 19.569 -12.64 1 97.2 148 ILE A CA 1
ATOM 1168 C C . ILE A 1 148 ? 25.203 19.665 -11.218 1 97.2 148 ILE A C 1
ATOM 1170 O O . ILE A 1 148 ? 25.913 19.377 -10.252 1 97.2 148 ILE A O 1
ATOM 1174 N N . ALA A 1 149 ? 23.997 20.129 -11.134 1 96.27 149 ALA A N 1
ATOM 1175 C CA . ALA A 1 149 ? 23.389 20.31 -9.818 1 96.27 149 ALA A CA 1
ATOM 1176 C C . ALA A 1 149 ? 21.981 19.724 -9.779 1 96.27 149 ALA A C 1
ATOM 1178 O O . ALA A 1 149 ? 21.358 19.521 -10.824 1 96.27 149 ALA A O 1
ATOM 1179 N N . ARG A 1 150 ? 21.592 19.369 -8.59 1 95.89 150 ARG A N 1
ATOM 1180 C CA . ARG A 1 150 ? 20.238 18.88 -8.349 1 95.89 150 ARG A CA 1
ATOM 1181 C C . ARG A 1 150 ? 19.256 20.036 -8.198 1 95.89 150 ARG A C 1
ATOM 1183 O O . ARG A 1 150 ? 19.413 20.88 -7.312 1 95.89 150 ARG A O 1
ATOM 1190 N N . LYS A 1 151 ? 18.264 20.174 -9.039 1 93.44 151 LYS A N 1
ATOM 1191 C CA . LYS A 1 151 ? 17.175 21.144 -8.977 1 93.44 151 LYS A CA 1
ATOM 1192 C C . LYS A 1 151 ? 15.957 20.559 -8.267 1 93.44 151 LYS A C 1
ATOM 1194 O O . LYS A 1 151 ? 15.46 19.498 -8.649 1 93.44 151 LYS A O 1
ATOM 1199 N N . HIS A 1 152 ? 15.478 21.225 -7.266 1 90.02 152 HIS A N 1
ATOM 1200 C CA . HIS A 1 152 ? 14.371 20.752 -6.441 1 90.02 152 HIS A CA 1
ATOM 1201 C C . HIS A 1 152 ? 13.039 21.303 -6.937 1 90.02 152 HIS A C 1
ATOM 1203 O O . HIS A 1 152 ? 12.914 22.504 -7.189 1 90.02 152 HIS A O 1
ATOM 1209 N N . PHE A 1 153 ? 12.02 20.423 -7.042 1 86.2 153 PHE A N 1
ATOM 1210 C CA . PHE A 1 153 ? 10.67 20.819 -7.426 1 86.2 153 PHE A CA 1
ATOM 1211 C C . PHE A 1 153 ? 9.694 20.601 -6.276 1 86.2 153 PHE A C 1
ATOM 1213 O O . PHE A 1 153 ? 9.425 19.461 -5.892 1 86.2 153 PHE A O 1
ATOM 1220 N N . THR A 1 154 ? 9.163 21.677 -5.817 1 78.64 154 THR A N 1
ATOM 1221 C CA . THR A 1 154 ? 8.212 21.612 -4.713 1 78.64 154 THR A CA 1
ATOM 1222 C C . THR A 1 154 ? 6.828 21.213 -5.214 1 78.64 154 THR A C 1
ATOM 1224 O O . THR A 1 154 ? 6.329 21.776 -6.191 1 78.64 154 THR A O 1
ATOM 1227 N N . SER A 1 155 ? 6.235 20.099 -4.693 1 75.41 155 SER A N 1
ATOM 1228 C CA . SER A 1 155 ? 4.874 19.679 -5.013 1 75.41 155 SER A CA 1
ATOM 1229 C C . SER A 1 155 ? 3.888 20.142 -3.945 1 75.41 155 SER A C 1
ATOM 1231 O O . SER A 1 155 ? 4.19 21.046 -3.164 1 75.41 155 SER A O 1
ATOM 1233 N N . GLY A 1 156 ? 2.663 19.609 -4.081 1 69.36 156 GLY A N 1
ATOM 1234 C CA . GLY A 1 156 ? 1.65 19.916 -3.084 1 69.36 156 GLY A CA 1
ATOM 1235 C C . GLY A 1 156 ? 2.048 19.499 -1.681 1 69.36 156 GLY A C 1
ATOM 1236 O O . GLY A 1 156 ? 1.521 20.026 -0.699 1 69.36 156 GLY A O 1
ATOM 1237 N N . ARG A 1 157 ? 2.838 18.39 -1.708 1 62.44 157 ARG A N 1
ATOM 1238 C CA . ARG A 1 157 ? 3.313 17.976 -0.392 1 62.44 157 ARG A CA 1
ATOM 1239 C C . ARG A 1 157 ? 4.766 18.39 -0.179 1 62.44 157 ARG A C 1
ATOM 1241 O O . ARG A 1 157 ? 5.684 17.721 -0.658 1 62.44 157 ARG A O 1
ATOM 1248 N N . SER A 1 158 ? 5.112 19.702 0.28 1 60.02 158 SER A N 1
ATOM 1249 C CA . SER A 1 158 ? 6.248 20.549 0.63 1 60.02 158 SER A CA 1
ATOM 1250 C C . SER A 1 158 ? 7.543 20.014 0.026 1 60.02 158 SER A C 1
ATOM 1252 O O . SER A 1 158 ? 8.397 20.789 -0.409 1 60.02 158 SER A O 1
ATOM 1254 N N . LEU A 1 159 ? 7.819 18.614 0.22 1 66.29 159 LEU A N 1
ATOM 1255 C CA . LEU A 1 159 ? 9.128 18.227 -0.296 1 66.29 159 LEU A CA 1
ATOM 1256 C C . LEU A 1 159 ? 8.986 17.344 -1.532 1 66.29 159 LEU A C 1
ATOM 1258 O O . LEU A 1 159 ? 8.107 16.481 -1.585 1 66.29 159 LEU A O 1
ATOM 1262 N N . GLY A 1 160 ? 9.555 17.84 -2.651 1 72.16 160 GLY A N 1
ATOM 1263 C CA . GLY A 1 160 ? 9.285 17.352 -3.995 1 72.16 160 GLY A CA 1
ATOM 1264 C C . GLY A 1 160 ? 10.384 16.458 -4.536 1 72.16 160 GLY A C 1
ATOM 1265 O O . GLY A 1 160 ? 11.097 15.808 -3.769 1 72.16 160 GLY A O 1
ATOM 1266 N N . ALA A 1 161 ? 10.452 16.365 -5.738 1 88.5 161 ALA A N 1
ATOM 1267 C CA . ALA A 1 161 ? 11.336 15.518 -6.535 1 88.5 161 ALA A CA 1
ATOM 1268 C C . ALA A 1 161 ? 12.485 16.329 -7.126 1 88.5 161 ALA A C 1
ATOM 1270 O O . ALA A 1 161 ? 12.478 17.561 -7.07 1 88.5 161 ALA A O 1
ATOM 1271 N N . GLY A 1 162 ? 13.552 15.731 -7.408 1 91.6 162 GLY A N 1
ATOM 1272 C CA . GLY A 1 162 ? 14.714 16.396 -7.975 1 91.6 162 GLY A CA 1
ATOM 1273 C C . GLY A 1 162 ? 14.983 16.003 -9.416 1 91.6 162 GLY A C 1
ATOM 1274 O O . GLY A 1 162 ? 14.421 15.025 -9.913 1 91.6 162 GLY A O 1
ATOM 1275 N N . GLU A 1 163 ? 15.704 16.835 -10.107 1 94.37 163 GLU A N 1
ATOM 1276 C CA . GLU A 1 163 ? 16.274 16.61 -11.432 1 94.37 163 GLU A CA 1
ATOM 1277 C C . GLU A 1 163 ? 17.749 16.998 -11.472 1 94.37 163 GLU A C 1
ATOM 1279 O O . GLU A 1 163 ? 18.207 17.802 -10.658 1 94.37 163 GLU A O 1
ATOM 1284 N N . MET A 1 164 ? 18.437 16.387 -12.396 1 96.13 164 MET A N 1
ATOM 1285 C CA . MET A 1 164 ? 19.813 16.807 -12.642 1 96.13 164 MET A CA 1
ATOM 1286 C C . MET A 1 164 ? 19.875 17.834 -13.768 1 96.13 164 MET A C 1
ATOM 1288 O O . MET A 1 164 ? 19.342 17.602 -14.855 1 96.13 164 MET A O 1
ATOM 1292 N N . TRP A 1 165 ? 20.521 18.945 -13.506 1 95.52 165 TRP A N 1
ATOM 1293 C CA . TRP A 1 165 ? 20.656 20.016 -14.487 1 95.52 165 TRP A CA 1
ATOM 1294 C C . TRP A 1 165 ? 22.113 20.441 -14.634 1 95.52 165 TRP A C 1
ATOM 1296 O O . TRP A 1 165 ? 22.854 20.487 -13.649 1 95.52 165 TRP A O 1
ATOM 1306 N N . GLN A 1 166 ? 22.512 20.782 -15.812 1 95.07 166 GLN A N 1
ATOM 1307 C CA . GLN A 1 166 ? 23.865 21.227 -16.131 1 95.07 166 GLN A CA 1
ATOM 1308 C C . GLN A 1 166 ? 23.915 22.74 -16.323 1 95.07 166 GLN A C 1
ATOM 1310 O O . GLN A 1 166 ? 23.12 23.302 -17.078 1 95.07 166 GLN A O 1
ATOM 1315 N N . TYR A 1 167 ? 24.884 23.42 -15.636 1 94.7 167 TYR A N 1
ATOM 1316 C CA . TYR A 1 167 ? 25.032 24.87 -15.694 1 94.7 167 TYR A CA 1
ATOM 1317 C C . TYR A 1 167 ? 26.445 25.258 -16.113 1 94.7 167 TYR A C 1
ATOM 1319 O O . TYR A 1 167 ? 27.421 24.657 -15.657 1 94.7 167 TYR A O 1
ATOM 1327 N N . HIS A 1 168 ? 26.525 26.239 -16.924 1 93.56 168 HIS A N 1
ATOM 1328 C CA . HIS A 1 168 ? 27.831 26.813 -17.226 1 93.56 168 HIS A CA 1
ATOM 1329 C C . HIS A 1 168 ? 28.299 27.738 -16.108 1 93.56 168 HIS A C 1
ATOM 1331 O O . HIS A 1 168 ? 27.49 28.443 -15.501 1 93.56 168 HIS A O 1
ATOM 1337 N N . ILE A 1 169 ? 29.546 27.832 -15.793 1 93.85 169 ILE A N 1
ATOM 1338 C CA . ILE A 1 169 ? 30.079 28.561 -14.647 1 93.85 169 ILE A CA 1
ATOM 1339 C C . ILE A 1 169 ? 29.887 30.061 -14.856 1 93.85 169 ILE A C 1
ATOM 1341 O O . ILE A 1 169 ? 30.01 30.846 -13.913 1 93.85 169 ILE A O 1
ATOM 1345 N N . SER A 1 170 ? 29.651 30.462 -16.047 1 88.19 170 SER A N 1
ATOM 1346 C CA . SER A 1 170 ? 29.42 31.879 -16.313 1 88.19 170 SER A CA 1
ATOM 1347 C C . SER A 1 170 ? 27.941 32.231 -16.188 1 88.19 170 SER A C 1
ATOM 1349 O O . SER A 1 170 ? 27.551 33.381 -16.4 1 88.19 170 SER A O 1
ATOM 1351 N N . GLY A 1 171 ? 27.177 31.28 -15.954 1 84.17 171 GLY A N 1
ATOM 1352 C CA . GLY A 1 171 ? 25.769 31.555 -15.712 1 84.17 171 GLY A CA 1
ATOM 1353 C C . GLY A 1 171 ? 24.848 30.869 -16.702 1 84.17 171 GLY A C 1
ATOM 1354 O O . GLY A 1 171 ? 25.238 29.895 -17.349 1 84.17 171 GLY A O 1
ATOM 1355 N N . GLY A 1 172 ? 23.559 31.265 -16.694 1 86.26 172 GLY A N 1
ATOM 1356 C CA . GLY A 1 172 ? 22.529 30.698 -17.551 1 86.26 172 GLY A CA 1
ATOM 1357 C C . GLY A 1 172 ? 21.43 29.996 -16.778 1 86.26 172 GLY A C 1
ATOM 1358 O O . GLY A 1 172 ? 21.478 29.921 -15.548 1 86.26 172 GLY A O 1
ATOM 1359 N N . THR A 1 173 ? 20.412 29.425 -17.613 1 88.81 173 THR A N 1
ATOM 1360 C CA . THR A 1 173 ? 19.228 28.849 -16.985 1 88.81 173 THR A CA 1
ATOM 1361 C C . THR A 1 173 ? 19.394 27.345 -16.794 1 88.81 173 THR A C 1
ATOM 1363 O O . THR A 1 173 ? 18.54 26.692 -16.192 1 88.81 173 THR A O 1
ATOM 1366 N N . GLY A 1 174 ? 20.509 26.767 -17.254 1 92.16 174 GLY A N 1
ATOM 1367 C CA . GLY A 1 174 ? 20.801 25.357 -17.049 1 92.16 174 GLY A CA 1
ATOM 1368 C C . GLY A 1 174 ? 20.202 24.463 -18.118 1 92.16 174 GLY A C 1
ATOM 1369 O O . GLY A 1 174 ? 19.289 24.872 -18.838 1 92.16 174 GLY A O 1
ATOM 1370 N N . LEU A 1 175 ? 20.668 23.268 -18.361 1 91.9 175 LEU A N 1
ATOM 1371 C CA . LEU A 1 175 ? 20.196 22.203 -19.239 1 91.9 175 LEU A CA 1
ATOM 1372 C C . LEU A 1 175 ? 19.689 21.015 -18.429 1 91.9 175 LEU A C 1
ATOM 1374 O O . LEU A 1 175 ? 20.402 20.495 -17.568 1 91.9 175 LEU A O 1
ATOM 1378 N N . GLN A 1 176 ? 18.422 20.615 -18.731 1 92.78 176 GLN A N 1
ATOM 1379 C CA . GLN A 1 176 ? 17.85 19.467 -18.035 1 92.78 176 GLN A CA 1
ATOM 1380 C C . GLN A 1 176 ? 18.47 18.161 -18.525 1 92.78 176 GLN A C 1
ATOM 1382 O O . GLN A 1 176 ? 18.462 17.876 -19.724 1 92.78 176 GLN A O 1
ATOM 1387 N N . LEU A 1 177 ? 19.017 17.397 -17.654 1 94.18 177 LEU A N 1
ATOM 1388 C CA . LEU A 1 177 ? 19.59 16.106 -18.018 1 94.18 177 LEU A CA 1
ATOM 1389 C C . LEU A 1 177 ? 18.62 14.972 -17.703 1 94.18 177 LEU A C 1
ATOM 1391 O O . LEU A 1 177 ? 18.513 14.01 -18.467 1 94.18 177 LEU A O 1
ATOM 1395 N N . THR A 1 178 ? 18.008 15.041 -16.526 1 94.2 178 THR A N 1
ATOM 1396 C CA . THR A 1 178 ? 17.03 14.028 -16.141 1 94.2 178 THR A CA 1
ATOM 1397 C C . THR A 1 178 ? 15.68 14.67 -15.833 1 94.2 178 THR A C 1
ATOM 1399 O O . THR A 1 178 ? 15.619 15.82 -15.395 1 94.2 178 THR A O 1
ATOM 1402 N N . LYS A 1 179 ? 14.618 13.891 -16.079 1 91.4 179 LYS A N 1
ATOM 1403 C CA . LYS A 1 179 ? 13.262 14.317 -15.742 1 91.4 179 LYS A CA 1
ATOM 1404 C C . LYS A 1 179 ? 12.758 13.608 -14.489 1 91.4 179 LYS A C 1
ATOM 1406 O O . LYS A 1 179 ? 12.981 12.408 -14.316 1 91.4 179 LYS A O 1
ATOM 1411 N N . ARG A 1 180 ? 12.201 14.385 -13.6 1 90.52 180 ARG A N 1
ATOM 1412 C CA . ARG A 1 180 ? 11.65 13.755 -12.404 1 90.52 180 ARG A CA 1
ATOM 1413 C C . ARG A 1 180 ? 10.567 12.745 -12.767 1 90.52 180 ARG A C 1
ATOM 1415 O O . ARG A 1 180 ? 9.78 12.975 -13.688 1 90.52 180 ARG A O 1
ATOM 1422 N N . LYS A 1 181 ? 10.427 11.611 -12.125 1 86.2 181 LYS A N 1
ATOM 1423 C CA . LYS A 1 181 ? 9.454 10.551 -12.377 1 86.2 181 LYS A CA 1
ATOM 1424 C C . LYS A 1 181 ? 8.063 10.957 -11.901 1 86.2 181 LYS A C 1
ATOM 1426 O O . LYS A 1 181 ? 7.061 10.624 -12.537 1 86.2 181 LYS A O 1
ATOM 1431 N N . ASN A 1 182 ? 7.957 11.583 -10.786 1 88.13 182 ASN A N 1
ATOM 1432 C CA . ASN A 1 182 ? 6.753 12.098 -10.144 1 88.13 182 ASN A CA 1
ATOM 1433 C C . ASN A 1 182 ? 7.073 13.243 -9.188 1 88.13 182 ASN A C 1
ATOM 1435 O O . ASN A 1 182 ? 8.176 13.793 -9.218 1 88.13 182 ASN A O 1
ATOM 1439 N N . ASP A 1 183 ? 6.178 13.587 -8.429 1 85.95 183 ASP A N 1
ATOM 1440 C CA . ASP A 1 183 ? 6.326 14.81 -7.645 1 85.95 183 ASP A CA 1
ATOM 1441 C C . ASP A 1 183 ? 6.958 14.518 -6.286 1 85.95 183 ASP A C 1
ATOM 1443 O O . ASP A 1 183 ? 7.336 15.44 -5.561 1 85.95 183 ASP A O 1
ATOM 1447 N N . GLN A 1 184 ? 7.271 13.244 -6.006 1 88.35 184 GLN A N 1
ATOM 1448 C CA . GLN A 1 184 ? 7.622 13.02 -4.608 1 88.35 184 GLN A CA 1
ATOM 1449 C C . GLN A 1 184 ? 8.77 12.023 -4.482 1 88.35 184 GLN A C 1
ATOM 1451 O O . GLN A 1 184 ? 9.287 11.798 -3.386 1 88.35 184 GLN A O 1
ATOM 1456 N N . GLN A 1 185 ? 9.2 11.348 -5.524 1 87.93 185 GLN A N 1
ATOM 1457 C CA . GLN A 1 185 ? 10.375 10.485 -5.483 1 87.93 185 GLN A CA 1
ATOM 1458 C C . GLN A 1 185 ? 11.612 11.215 -5.998 1 87.93 185 GLN A C 1
ATOM 1460 O O . GLN A 1 185 ? 11.651 11.641 -7.154 1 87.93 185 GLN A O 1
ATOM 1465 N N . ASP A 1 186 ? 12.555 11.25 -5.21 1 88.98 186 ASP A N 1
ATOM 1466 C CA . ASP A 1 186 ? 13.651 12.204 -5.354 1 88.98 186 ASP A CA 1
ATOM 1467 C C . ASP A 1 186 ? 14.79 11.61 -6.179 1 88.98 186 ASP A C 1
ATOM 1469 O O . ASP A 1 186 ? 14.92 10.389 -6.28 1 88.98 186 ASP A O 1
ATOM 1473 N N . VAL A 1 187 ? 15.59 12.469 -6.84 1 92.88 187 VAL A N 1
ATOM 1474 C CA . VAL A 1 187 ? 16.873 12.231 -7.493 1 92.88 187 VAL A CA 1
ATOM 1475 C C . VAL A 1 187 ? 17.939 13.139 -6.884 1 92.88 187 VAL A C 1
ATOM 1477 O O . VAL A 1 187 ? 17.698 14.328 -6.663 1 92.88 187 VAL A O 1
ATOM 1480 N N . ASN A 1 188 ? 19.108 12.52 -6.483 1 92.55 188 ASN A N 1
ATOM 1481 C CA . ASN A 1 188 ? 20.085 13.307 -5.737 1 92.55 188 ASN A CA 1
ATOM 1482 C C . ASN A 1 188 ? 21.511 12.84 -6.016 1 92.55 188 ASN A C 1
ATOM 1484 O O . ASN A 1 188 ? 21.717 11.828 -6.688 1 92.55 188 ASN A O 1
ATOM 1488 N N . GLU A 1 189 ? 22.466 13.626 -5.618 1 95.77 189 GLU A N 1
ATOM 1489 C CA . GLU A 1 189 ? 23.847 13.257 -5.325 1 95.77 189 GLU A CA 1
ATOM 1490 C C . GLU A 1 189 ? 24.617 12.939 -6.604 1 95.77 189 GLU A C 1
ATOM 1492 O O . GLU A 1 189 ? 25.134 11.832 -6.765 1 95.77 189 GLU A O 1
ATOM 1497 N N . PRO A 1 190 ? 24.756 13.899 -7.446 1 97.39 190 PRO A N 1
ATOM 1498 C CA . PRO A 1 190 ? 25.519 13.663 -8.675 1 97.39 190 PRO A CA 1
ATOM 1499 C C . PRO A 1 190 ? 26.993 13.369 -8.407 1 97.39 190 PRO A C 1
ATOM 1501 O O . PRO A 1 190 ? 27.584 13.945 -7.49 1 97.39 190 PRO A O 1
ATOM 1504 N N . SER A 1 191 ? 27.534 12.502 -9.124 1 98.11 191 SER A N 1
ATOM 1505 C CA . SER A 1 191 ? 28.956 12.179 -9.193 1 98.11 191 SER A CA 1
ATOM 1506 C C . SER A 1 191 ? 29.402 11.955 -10.634 1 98.11 191 SER A C 1
ATOM 1508 O O . SER A 1 191 ? 28.936 11.025 -11.296 1 98.11 191 SER A O 1
ATOM 1510 N N . ILE A 1 192 ? 30.345 12.777 -11.11 1 97.74 192 ILE A N 1
ATOM 1511 C CA . ILE A 1 192 ? 30.708 12.759 -12.522 1 97.74 192 ILE A CA 1
ATOM 1512 C C . ILE A 1 192 ? 32.047 12.048 -12.702 1 97.74 192 ILE A C 1
ATOM 1514 O O . ILE A 1 192 ? 32.987 12.278 -11.936 1 97.74 192 ILE A O 1
ATOM 1518 N N . SER A 1 193 ? 32.151 11.226 -13.719 1 97.12 193 SER A N 1
ATOM 1519 C CA . SER A 1 193 ? 33.396 10.52 -14.004 1 97.12 193 SER A CA 1
ATOM 1520 C C . SER A 1 193 ? 34.476 11.479 -14.494 1 97.12 193 SER A C 1
ATOM 1522 O O . SER A 1 193 ? 34.177 12.464 -15.172 1 97.12 193 SER A O 1
ATOM 1524 N N . SER A 1 194 ? 35.704 11.177 -14.215 1 94.83 194 SER A N 1
ATOM 1525 C CA . SER A 1 194 ? 36.827 12.061 -14.511 1 94.83 194 SER A CA 1
ATOM 1526 C C . SER A 1 194 ? 36.987 12.268 -16.013 1 94.83 194 SER A C 1
ATOM 1528 O O . SER A 1 194 ? 37.53 13.284 -16.451 1 94.83 194 SER A O 1
ATOM 1530 N N . ASP A 1 195 ? 36.487 11.314 -16.793 1 93.46 195 ASP A N 1
ATOM 1531 C CA . ASP A 1 195 ? 36.592 11.429 -18.245 1 93.46 195 ASP A CA 1
ATOM 1532 C C . ASP A 1 195 ? 35.381 12.156 -18.827 1 93.46 195 ASP A C 1
ATOM 1534 O O . ASP A 1 195 ? 35.304 12.371 -20.038 1 93.46 195 ASP A O 1
ATOM 1538 N N . GLY A 1 196 ? 34.409 12.46 -17.967 1 92.29 196 GLY A N 1
ATOM 1539 C CA . GLY A 1 196 ? 33.259 13.248 -18.382 1 92.29 196 GLY A CA 1
ATOM 1540 C C . GLY A 1 196 ? 32.224 12.439 -19.14 1 92.29 196 GLY A C 1
ATOM 1541 O O . GLY A 1 196 ? 31.289 13 -19.716 1 92.29 196 GLY A O 1
ATOM 1542 N N . LYS A 1 197 ? 32.289 11.171 -19.076 1 94.03 197 LYS A N 1
ATOM 1543 C CA . LYS A 1 197 ? 31.415 10.326 -19.886 1 94.03 197 LYS A CA 1
ATOM 1544 C C . LYS A 1 197 ? 30.118 10.01 -19.148 1 94.03 197 LYS A C 1
ATOM 1546 O O . LYS A 1 197 ? 29.08 9.787 -19.774 1 94.03 197 LYS A O 1
ATOM 1551 N N . TYR A 1 198 ? 30.267 9.983 -17.801 1 97.31 198 TYR A N 1
ATOM 1552 C CA . TYR A 1 198 ? 29.114 9.469 -17.071 1 97.31 198 TYR A CA 1
ATOM 1553 C C . TYR A 1 198 ? 28.782 10.357 -15.878 1 97.31 198 TYR A C 1
ATOM 1555 O O . TYR A 1 198 ? 29.677 10.948 -15.269 1 97.31 198 TYR A O 1
ATOM 1563 N N . LEU A 1 199 ? 27.496 10.403 -15.588 1 97.87 199 LEU A N 1
ATOM 1564 C CA . LEU A 1 199 ? 26.952 10.967 -14.358 1 97.87 199 LEU A CA 1
ATOM 1565 C C . LEU A 1 199 ? 26.245 9.896 -13.534 1 97.87 199 LEU A C 1
ATOM 1567 O O . LEU A 1 199 ? 25.346 9.216 -14.033 1 97.87 199 LEU A O 1
ATOM 1571 N N . TYR A 1 200 ? 26.684 9.677 -12.339 1 98.22 200 TYR A N 1
ATOM 1572 C CA . TYR A 1 200 ? 26.008 8.791 -11.398 1 98.22 200 TYR A CA 1
ATOM 1573 C C . TYR A 1 200 ? 25.168 9.587 -10.406 1 98.22 200 TYR A C 1
ATOM 1575 O O . TYR A 1 200 ? 25.566 10.672 -9.976 1 98.22 200 TYR A O 1
ATOM 1583 N N . TYR A 1 201 ? 24.022 9.096 -10.065 1 97.62 201 TYR A N 1
ATOM 1584 C CA . TYR A 1 201 ? 23.166 9.759 -9.088 1 97.62 201 TYR A CA 1
ATOM 1585 C C . TYR A 1 201 ? 22.241 8.758 -8.405 1 97.62 201 TYR A C 1
ATOM 1587 O O . TYR A 1 201 ? 22.083 7.629 -8.875 1 97.62 201 TYR A O 1
ATOM 1595 N N . SER A 1 202 ? 21.725 9.063 -7.293 1 96.88 202 SER A N 1
ATOM 1596 C CA . SER A 1 202 ? 20.779 8.223 -6.566 1 96.88 202 SER A CA 1
ATOM 1597 C C . SER A 1 202 ? 19.339 8.578 -6.919 1 96.88 202 SER A C 1
ATOM 1599 O O . SER A 1 202 ? 19.007 9.754 -7.083 1 96.88 202 SER A O 1
ATOM 1601 N N . GLU A 1 203 ? 18.467 7.602 -7.031 1 95.37 203 GLU A N 1
ATOM 1602 C CA . GLU A 1 203 ? 17.051 7.8 -7.326 1 95.37 203 GLU A CA 1
ATOM 1603 C C . GLU A 1 203 ? 16.171 6.984 -6.383 1 95.37 203 GLU A C 1
ATOM 1605 O O . GLU A 1 203 ? 16.406 5.789 -6.185 1 95.37 203 GLU A O 1
ATOM 1610 N N . ASP A 1 204 ? 15.174 7.588 -5.828 1 93.87 204 ASP A N 1
ATOM 1611 C CA . ASP A 1 204 ? 14.167 6.911 -5.017 1 93.87 204 ASP A CA 1
ATOM 1612 C C . ASP A 1 204 ? 13.262 6.036 -5.882 1 93.87 204 ASP A C 1
ATOM 1614 O O . ASP A 1 204 ? 12.537 6.542 -6.741 1 93.87 204 ASP A O 1
ATOM 1618 N N . MET A 1 205 ? 13.277 4.774 -5.601 1 92.15 205 MET A N 1
ATOM 1619 C CA . MET A 1 205 ? 12.497 3.818 -6.382 1 92.15 205 MET A CA 1
ATOM 1620 C C . MET A 1 205 ? 11.549 3.028 -5.487 1 92.15 205 MET A C 1
ATOM 1622 O O . MET A 1 205 ? 11.173 1.902 -5.815 1 92.15 205 MET A O 1
ATOM 1626 N N . ALA A 1 206 ? 11.266 3.558 -4.343 1 86.8 206 ALA A N 1
ATOM 1627 C CA . ALA A 1 206 ? 10.306 2.899 -3.462 1 86.8 206 ALA A CA 1
ATOM 1628 C C . ALA A 1 206 ? 8.962 2.709 -4.159 1 86.8 206 ALA A C 1
ATOM 1630 O O . ALA A 1 206 ? 8.584 3.507 -5.02 1 86.8 206 ALA A O 1
ATOM 1631 N N . PRO A 1 207 ? 8.153 1.723 -3.81 1 76.49 207 PRO A N 1
ATOM 1632 C CA . PRO A 1 207 ? 6.848 1.492 -4.433 1 76.49 207 PRO A CA 1
ATOM 1633 C C . PRO A 1 207 ? 5.848 2.609 -4.142 1 76.49 207 PRO A C 1
ATOM 1635 O O . PRO A 1 207 ? 5.987 3.321 -3.144 1 76.49 207 PRO A O 1
ATOM 1638 N N . GLY A 1 208 ? 4.721 2.816 -4.949 1 71.92 208 GLY A N 1
ATOM 1639 C CA . GLY A 1 208 ? 3.595 3.705 -4.712 1 71.92 208 GLY A CA 1
ATOM 1640 C C . GLY A 1 208 ? 3.732 5.042 -5.414 1 71.92 208 GLY A C 1
ATOM 1641 O O . GLY A 1 208 ? 2.735 5.725 -5.66 1 71.92 208 GLY A O 1
ATOM 1642 N N . GLY A 1 209 ? 4.985 5.544 -5.684 1 78 209 GLY A N 1
ATOM 1643 C CA . GLY A 1 209 ? 5.179 6.773 -6.438 1 78 209 GLY A CA 1
ATOM 1644 C C . GLY A 1 209 ? 5.087 8.02 -5.581 1 78 209 GLY A C 1
ATOM 1645 O O . GLY A 1 209 ? 5.156 9.139 -6.094 1 78 209 GLY A O 1
ATOM 1646 N N . SER A 1 210 ? 4.796 7.896 -4.31 1 81.59 210 SER A N 1
ATOM 1647 C CA . SER A 1 210 ? 4.742 9.001 -3.358 1 81.59 210 SER A CA 1
ATOM 1648 C C . SER A 1 210 ? 5.603 8.716 -2.132 1 81.59 210 SER A C 1
ATOM 1650 O O . SER A 1 210 ? 5.929 7.561 -1.85 1 81.59 210 SER A O 1
ATOM 1652 N N . PHE A 1 211 ? 5.937 9.719 -1.499 1 83.11 211 PHE A N 1
ATOM 1653 C CA . PHE A 1 211 ? 6.719 9.559 -0.279 1 83.11 211 PHE A CA 1
ATOM 1654 C C . PHE A 1 211 ? 5.878 8.931 0.825 1 83.11 211 PHE A C 1
ATOM 1656 O O . PHE A 1 211 ? 4.731 9.328 1.041 1 83.11 211 PHE A O 1
ATOM 1663 N N . GLN A 1 212 ? 6.436 7.972 1.448 1 79.97 212 GLN A N 1
ATOM 1664 C CA . GLN A 1 212 ? 5.814 7.322 2.597 1 79.97 212 GLN A CA 1
ATOM 1665 C C . GLN A 1 212 ? 6.682 7.462 3.845 1 79.97 212 GLN A C 1
ATOM 1667 O O . GLN A 1 212 ? 7.91 7.395 3.763 1 79.97 212 GLN A O 1
ATOM 1672 N N . TYR A 1 213 ? 6.001 7.605 4.932 1 81.72 213 TYR A N 1
ATOM 1673 C CA . TYR A 1 213 ? 6.715 7.513 6.201 1 81.72 213 TYR A CA 1
ATOM 1674 C C . TYR A 1 213 ? 7.006 6.061 6.559 1 81.72 213 TYR A C 1
ATOM 1676 O O . TYR A 1 213 ? 6.435 5.143 5.966 1 81.72 213 TYR A O 1
ATOM 1684 N N . ASN A 1 214 ? 7.907 5.778 7.388 1 89.63 214 ASN A N 1
ATOM 1685 C CA . ASN A 1 214 ? 8.201 4.459 7.939 1 89.63 214 ASN A CA 1
ATOM 1686 C C . ASN A 1 214 ? 8.584 3.467 6.845 1 89.63 214 ASN A C 1
ATOM 1688 O O . ASN A 1 214 ? 8.211 2.294 6.907 1 89.63 214 ASN A O 1
ATOM 1692 N N . ARG A 1 215 ? 9.172 3.927 5.721 1 90.29 215 ARG A N 1
ATOM 1693 C CA . ARG A 1 215 ? 9.628 3.042 4.654 1 90.29 215 ARG A CA 1
ATOM 1694 C C . ARG A 1 215 ? 10.509 1.927 5.206 1 90.29 215 ARG A C 1
ATOM 1696 O O . ARG A 1 215 ? 11.268 2.14 6.154 1 90.29 215 ARG A O 1
ATOM 1703 N N . ASP A 1 216 ? 10.438 0.697 4.635 1 91.2 216 ASP A N 1
ATOM 1704 C CA . ASP A 1 216 ? 11.21 -0.465 5.065 1 91.2 216 ASP A CA 1
ATOM 1705 C C . ASP A 1 216 ? 12.587 -0.484 4.406 1 91.2 216 ASP A C 1
ATOM 1707 O O . ASP A 1 216 ? 12.71 -0.799 3.221 1 91.2 216 ASP A O 1
ATOM 1711 N N . PRO A 1 217 ? 13.601 -0.164 5.068 1 91.66 217 PRO A N 1
ATOM 1712 C CA . PRO A 1 217 ? 14.937 -0.108 4.471 1 91.66 217 PRO A CA 1
ATOM 1713 C C . PRO A 1 217 ? 15.497 -1.492 4.146 1 91.66 217 PRO A C 1
ATOM 1715 O O . PRO A 1 217 ? 16.566 -1.602 3.541 1 91.66 217 PRO A O 1
ATOM 1718 N N . ASN A 1 218 ? 14.782 -2.529 4.593 1 91.47 218 ASN A N 1
ATOM 1719 C CA . ASN A 1 218 ? 15.246 -3.88 4.294 1 91.47 218 ASN A CA 1
ATOM 1720 C C . ASN A 1 218 ? 14.943 -4.27 2.85 1 91.47 218 ASN A C 1
ATOM 1722 O O . ASN A 1 218 ? 15.459 -5.271 2.352 1 91.47 218 ASN A O 1
ATOM 1726 N N . GLY A 1 219 ? 14.156 -3.476 2.212 1 89.27 219 GLY A N 1
ATOM 1727 C CA . GLY A 1 219 ? 13.941 -3.58 0.778 1 89.27 219 GLY A CA 1
ATOM 1728 C C . GLY A 1 219 ? 14.733 -2.561 -0.02 1 89.27 219 GLY A C 1
ATOM 1729 O O . GLY A 1 219 ? 15.839 -2.182 0.372 1 89.27 219 GLY A O 1
ATOM 1730 N N . GLN A 1 220 ? 14.234 -2.19 -1.156 1 90.8 220 GLN A N 1
ATOM 1731 C CA . GLN A 1 220 ? 14.892 -1.214 -2.018 1 90.8 220 GLN A CA 1
ATOM 1732 C C . GLN A 1 220 ? 14.188 0.139 -1.954 1 90.8 220 GLN A C 1
ATOM 1734 O O . GLN A 1 220 ? 13.015 0.252 -2.314 1 90.8 220 GLN A O 1
ATOM 1739 N N . ILE A 1 221 ? 14.91 1.067 -1.459 1 93.47 221 ILE A N 1
ATOM 1740 C CA . ILE A 1 221 ? 14.363 2.419 -1.465 1 93.47 221 ILE A CA 1
ATOM 1741 C C . ILE A 1 221 ? 15.046 3.247 -2.552 1 93.47 221 ILE A C 1
ATOM 1743 O O . ILE A 1 221 ? 14.381 3.788 -3.439 1 93.47 221 ILE A O 1
ATOM 1747 N N . TYR A 1 222 ? 16.416 3.262 -2.508 1 95.59 222 TYR A N 1
ATOM 1748 C CA . TYR A 1 222 ? 17.186 4.018 -3.489 1 95.59 222 TYR A CA 1
ATOM 1749 C C . TYR A 1 222 ? 18.014 3.087 -4.367 1 95.59 222 TYR A C 1
ATOM 1751 O O . TYR A 1 222 ? 18.431 2.014 -3.924 1 95.59 222 TYR A O 1
ATOM 1759 N N . VAL A 1 223 ? 18.257 3.517 -5.598 1 95.75 223 VAL A N 1
ATOM 1760 C CA . VAL A 1 223 ? 19.192 2.871 -6.514 1 95.75 223 VAL A CA 1
ATOM 1761 C C . VAL A 1 223 ? 20.16 3.907 -7.08 1 95.75 223 VAL A C 1
ATOM 1763 O O . VAL A 1 223 ? 19.909 5.112 -6.996 1 95.75 223 VAL A O 1
ATOM 1766 N N . ILE A 1 224 ? 21.221 3.514 -7.544 1 97.67 224 ILE A N 1
ATOM 1767 C CA . ILE A 1 224 ? 22.141 4.4 -8.249 1 97.67 224 ILE A CA 1
ATOM 1768 C C . ILE A 1 224 ? 21.972 4.225 -9.756 1 97.67 224 ILE A C 1
ATOM 1770 O O . ILE A 1 224 ? 22.065 3.108 -10.272 1 97.67 224 ILE A O 1
ATOM 1774 N N . LYS A 1 225 ? 21.754 5.286 -10.429 1 97.18 225 LYS A N 1
ATOM 1775 C CA . LYS A 1 225 ? 21.615 5.337 -11.882 1 97.18 225 LYS A CA 1
ATOM 1776 C C . LYS A 1 225 ? 22.832 5.994 -12.527 1 97.18 225 LYS A C 1
ATOM 1778 O O . LYS A 1 225 ? 23.582 6.711 -11.862 1 97.18 225 LYS A O 1
ATOM 1783 N N . ARG A 1 226 ? 23.002 5.712 -13.761 1 97.07 226 ARG A N 1
ATOM 1784 C CA . ARG A 1 226 ? 24.068 6.313 -14.556 1 97.07 226 ARG A CA 1
ATOM 1785 C C . ARG A 1 226 ? 23.515 6.921 -15.841 1 97.07 226 ARG A C 1
ATOM 1787 O O . ARG A 1 226 ? 22.799 6.255 -16.591 1 97.07 226 ARG A O 1
ATOM 1794 N N . TYR A 1 227 ? 23.754 8.158 -16.004 1 96.2 227 TYR A N 1
ATOM 1795 C CA . TYR A 1 227 ? 23.472 8.878 -17.241 1 96.2 227 TYR A CA 1
ATOM 1796 C C . TYR A 1 227 ? 24.701 8.918 -18.141 1 96.2 227 TYR A C 1
ATOM 1798 O O . TYR A 1 227 ? 25.786 9.31 -17.704 1 96.2 227 TYR A O 1
ATOM 1806 N N . ASP A 1 228 ? 24.547 8.526 -19.377 1 93.31 228 ASP A N 1
ATOM 1807 C CA . ASP A 1 228 ? 25.607 8.569 -20.379 1 93.31 228 ASP A CA 1
ATOM 1808 C C . ASP A 1 228 ? 25.541 9.858 -21.195 1 93.31 228 ASP A C 1
ATOM 1810 O O . ASP A 1 228 ? 24.609 10.057 -21.977 1 93.31 228 ASP A O 1
ATOM 1814 N N . PHE A 1 229 ? 26.578 10.679 -21.147 1 90.8 229 PHE A N 1
ATOM 1815 C CA . PHE A 1 229 ? 26.557 11.991 -21.784 1 90.8 229 PHE A CA 1
ATOM 1816 C C . PHE A 1 229 ? 26.57 11.856 -23.301 1 90.8 229 PHE A C 1
ATOM 1818 O O . PHE A 1 229 ? 26.197 12.788 -24.016 1 90.8 229 PHE A O 1
ATOM 1825 N N . GLN A 1 230 ? 27 10.784 -23.708 1 87.08 230 GLN A N 1
ATOM 1826 C CA . GLN A 1 230 ? 27.07 10.583 -25.152 1 87.08 230 GLN A CA 1
ATOM 1827 C C . GLN A 1 230 ? 25.708 10.193 -25.719 1 87.08 230 GLN A C 1
ATOM 1829 O O . GLN A 1 230 ? 25.304 10.688 -26.774 1 87.08 230 GLN A O 1
ATOM 1834 N N . THR A 1 231 ? 24.956 9.369 -25.02 1 82.4 231 THR A N 1
ATOM 1835 C CA . THR A 1 231 ? 23.74 8.791 -25.581 1 82.4 231 THR A CA 1
ATOM 1836 C C . THR A 1 231 ? 22.505 9.331 -24.867 1 82.4 231 THR A C 1
ATOM 1838 O O . THR A 1 231 ? 21.387 9.218 -25.375 1 82.4 231 THR A O 1
ATOM 1841 N N . GLY A 1 232 ? 22.695 9.815 -23.712 1 87.61 232 GLY A N 1
ATOM 1842 C CA . GLY A 1 232 ? 21.563 10.226 -22.897 1 87.61 232 GLY A CA 1
ATOM 1843 C C . GLY A 1 232 ? 20.888 9.069 -22.186 1 87.61 232 GLY A C 1
ATOM 1844 O O . GLY A 1 232 ? 19.899 9.262 -21.475 1 87.61 232 GLY A O 1
ATOM 1845 N N . GLU A 1 233 ? 21.422 7.881 -22.372 1 89.31 233 GLU A N 1
ATOM 1846 C CA . GLU A 1 233 ? 20.819 6.688 -21.786 1 89.31 233 GLU A CA 1
ATOM 1847 C C . GLU A 1 233 ? 21.004 6.662 -20.272 1 89.31 233 GLU A C 1
ATOM 1849 O O . GLU A 1 233 ? 22.068 7.024 -19.765 1 89.31 233 GLU A O 1
ATOM 1854 N N . ILE A 1 234 ? 19.951 6.23 -19.542 1 92.99 234 ILE A N 1
ATOM 1855 C CA . ILE A 1 234 ? 19.989 6.08 -18.092 1 92.99 234 ILE A CA 1
ATOM 1856 C C . ILE A 1 234 ? 19.862 4.604 -17.721 1 92.99 234 ILE A C 1
ATOM 1858 O O . ILE A 1 234 ? 18.948 3.918 -18.186 1 92.99 234 ILE A O 1
ATOM 1862 N N . LYS A 1 235 ? 20.779 4.12 -16.962 1 92.03 235 LYS A N 1
ATOM 1863 C CA . LYS A 1 235 ? 20.754 2.731 -16.512 1 92.03 235 LYS A CA 1
ATOM 1864 C C . LYS A 1 235 ? 20.9 2.642 -14.996 1 92.03 235 LYS A C 1
ATOM 1866 O O . LYS A 1 235 ? 21.541 3.493 -14.377 1 92.03 235 LYS A O 1
ATOM 1871 N N . THR A 1 236 ? 20.321 1.631 -14.417 1 92.72 236 THR A N 1
ATOM 1872 C CA . THR A 1 236 ? 20.55 1.346 -13.004 1 92.72 236 THR A CA 1
ATOM 1873 C C . THR A 1 236 ? 21.86 0.587 -12.811 1 92.72 236 THR A C 1
ATOM 1875 O O . THR A 1 236 ? 22.1 -0.426 -13.471 1 92.72 236 THR A O 1
ATOM 1878 N N . ILE A 1 237 ? 22.644 1.019 -11.973 1 95.01 237 ILE A N 1
ATOM 1879 C CA . ILE A 1 237 ? 23.971 0.445 -11.783 1 95.01 237 ILE A CA 1
ATOM 1880 C C . ILE A 1 237 ? 23.952 -0.515 -10.595 1 95.01 237 ILE A C 1
ATOM 1882 O O . ILE A 1 237 ? 24.569 -1.582 -10.642 1 95.01 237 ILE A O 1
ATOM 1886 N N . THR A 1 238 ? 23.306 -0.123 -9.549 1 92.75 238 THR A N 1
ATOM 1887 C CA . THR A 1 238 ? 23.181 -0.971 -8.368 1 92.75 238 THR A CA 1
ATOM 1888 C C . THR A 1 238 ? 21.988 -0.545 -7.519 1 92.75 238 THR A C 1
ATOM 1890 O O . THR A 1 238 ? 21.418 0.527 -7.733 1 92.75 238 THR A O 1
ATOM 1893 N N . GLY A 1 239 ? 21.535 -1.289 -6.607 1 92.22 239 GLY A N 1
ATOM 1894 C CA . GLY A 1 239 ? 20.377 -1.149 -5.738 1 92.22 239 GLY A CA 1
ATOM 1895 C C . GLY A 1 239 ? 20.133 -2.367 -4.868 1 92.22 239 GLY A C 1
ATOM 1896 O O . GLY A 1 239 ? 21.072 -2.925 -4.294 1 92.22 239 GLY A O 1
ATOM 1897 N N . GLY A 1 240 ? 18.841 -2.781 -4.745 1 87.94 240 GLY A N 1
ATOM 1898 C CA . GLY A 1 240 ? 18.482 -3.96 -3.974 1 87.94 240 GLY A CA 1
ATOM 1899 C C . GLY A 1 240 ? 18.197 -3.656 -2.515 1 87.94 240 GLY A C 1
ATOM 1900 O O . GLY A 1 240 ? 18.067 -2.491 -2.133 1 87.94 240 GLY A O 1
ATOM 1901 N N . PRO A 1 241 ? 18.128 -4.671 -1.696 1 87.81 241 PRO A N 1
ATOM 1902 C CA . PRO A 1 241 ? 17.854 -4.482 -0.27 1 87.81 241 PRO A CA 1
ATOM 1903 C C . PRO A 1 241 ? 18.882 -3.583 0.414 1 87.81 241 PRO A C 1
ATOM 1905 O O . PRO A 1 241 ? 20.087 -3.75 0.21 1 87.81 241 PRO A O 1
ATOM 1908 N N . GLY A 1 242 ? 18.387 -2.694 1.125 1 90.77 242 GLY A N 1
ATOM 1909 C CA . GLY A 1 242 ? 19.242 -1.712 1.772 1 90.77 242 GLY A CA 1
ATOM 1910 C C . GLY A 1 242 ? 19.457 -0.464 0.936 1 90.77 242 GLY A C 1
ATOM 1911 O O . GLY A 1 242 ? 19.952 0.547 1.438 1 90.77 242 GLY A O 1
ATOM 1912 N N . GLY A 1 243 ? 19.151 -0.616 -0.387 1 91.96 243 GLY A N 1
ATOM 1913 C CA . GLY A 1 243 ? 19.265 0.508 -1.302 1 91.96 243 GLY A CA 1
ATOM 1914 C C . GLY A 1 243 ? 20.698 0.819 -1.689 1 91.96 243 GLY A C 1
ATOM 1915 O O . GLY A 1 243 ? 21.613 0.056 -1.37 1 91.96 243 GLY A O 1
ATOM 1916 N N . ALA A 1 244 ? 20.899 1.85 -2.446 1 96.01 244 ALA A N 1
ATOM 1917 C CA . ALA A 1 244 ? 22.189 2.402 -2.851 1 96.01 244 ALA A CA 1
ATOM 1918 C C . ALA A 1 244 ? 22.095 3.907 -3.081 1 96.01 244 ALA A C 1
ATOM 1920 O O . ALA A 1 244 ? 21.276 4.37 -3.878 1 96.01 244 ALA A O 1
ATOM 1921 N N . ALA A 1 245 ? 22.977 4.585 -2.311 1 97.03 245 ALA A N 1
ATOM 1922 C CA . ALA A 1 245 ? 22.902 6.04 -2.416 1 97.03 245 ALA A CA 1
ATOM 1923 C C . ALA A 1 245 ? 24.279 6.675 -2.246 1 97.03 245 ALA A C 1
ATOM 1925 O O . ALA A 1 245 ? 25.253 5.985 -1.937 1 97.03 245 ALA A O 1
ATOM 1926 N N . ARG A 1 246 ? 24.336 7.94 -2.607 1 97.93 246 ARG A N 1
ATOM 1927 C CA . ARG A 1 246 ? 25.535 8.76 -2.472 1 97.93 246 ARG A CA 1
ATOM 1928 C C . ARG A 1 246 ? 26.704 8.15 -3.238 1 97.93 246 ARG A C 1
ATOM 1930 O O . ARG A 1 246 ? 27.757 7.874 -2.657 1 97.93 246 ARG A O 1
ATOM 1937 N N . PRO A 1 247 ? 26.536 8.01 -4.519 1 98.23 247 PRO A N 1
ATOM 1938 C CA . PRO A 1 247 ? 27.627 7.445 -5.315 1 98.23 247 PRO A CA 1
ATOM 1939 C C . PRO A 1 247 ? 28.83 8.38 -5.415 1 98.23 247 PRO A C 1
ATOM 1941 O O . PRO A 1 247 ? 28.663 9.599 -5.507 1 98.23 247 PRO A O 1
ATOM 1944 N N . GLN A 1 248 ? 29.976 7.884 -5.355 1 98.38 248 GLN A N 1
ATOM 1945 C CA . GLN A 1 248 ? 31.24 8.552 -5.646 1 98.38 248 GLN A CA 1
ATOM 1946 C C . GLN A 1 248 ? 32.119 7.697 -6.554 1 98.38 248 GLN A C 1
ATOM 1948 O O . GLN A 1 248 ? 32.681 6.692 -6.116 1 98.38 248 GLN A O 1
ATOM 1953 N N . ILE A 1 249 ? 32.258 8.115 -7.778 1 98.23 249 ILE A N 1
ATOM 1954 C CA . ILE A 1 249 ? 33.019 7.35 -8.759 1 98.23 249 ILE A CA 1
ATOM 1955 C C . ILE A 1 249 ? 34.514 7.532 -8.508 1 98.23 249 ILE A C 1
ATOM 1957 O O . ILE A 1 249 ? 34.963 8.627 -8.161 1 98.23 249 ILE A O 1
ATOM 1961 N N . SER A 1 250 ? 35.318 6.495 -8.629 1 97.92 250 SER A N 1
ATOM 1962 C CA . SER A 1 250 ? 36.763 6.546 -8.427 1 97.92 250 SER A CA 1
ATOM 1963 C C . SER A 1 250 ? 37.446 7.354 -9.525 1 97.92 250 SER A C 1
ATOM 1965 O O . SER A 1 250 ? 36.91 7.494 -10.626 1 97.92 250 SER A O 1
ATOM 1967 N N . PRO A 1 251 ? 38.605 7.839 -9.216 1 96.57 251 PRO A N 1
ATOM 1968 C CA . PRO A 1 251 ? 39.302 8.679 -10.193 1 96.57 251 PRO A CA 1
ATOM 1969 C C . PRO A 1 251 ? 39.548 7.961 -11.518 1 96.57 251 PRO A C 1
ATOM 1971 O O . PRO A 1 251 ? 39.513 8.589 -12.58 1 96.57 251 PRO A O 1
ATOM 1974 N N . ASP A 1 252 ? 39.784 6.655 -11.479 1 95.4 252 ASP A N 1
ATOM 1975 C CA . ASP A 1 252 ? 40.063 5.915 -12.706 1 95.4 252 ASP A CA 1
ATOM 1976 C C . ASP A 1 252 ? 38.774 5.403 -13.344 1 95.4 252 ASP A C 1
ATOM 1978 O O . ASP A 1 252 ? 38.81 4.742 -14.384 1 95.4 252 ASP A O 1
ATOM 1982 N N . GLY A 1 253 ? 37.647 5.627 -12.668 1 96.29 253 GLY A N 1
ATOM 1983 C CA . GLY A 1 253 ? 36.343 5.303 -13.226 1 96.29 253 GLY A CA 1
ATOM 1984 C C . GLY A 1 253 ? 36 3.829 -13.123 1 96.29 253 GLY A C 1
ATOM 1985 O O . GLY A 1 253 ? 35.004 3.378 -13.693 1 96.29 253 GLY A O 1
ATOM 1986 N N . SER A 1 254 ? 36.758 3.046 -12.377 1 95.77 254 SER A N 1
ATOM 1987 C CA . SER A 1 254 ? 36.58 1.597 -12.369 1 95.77 254 SER A CA 1
ATOM 1988 C C . SER A 1 254 ? 35.694 1.155 -11.209 1 95.77 254 SER A C 1
ATOM 1990 O O . SER A 1 254 ? 35.11 0.07 -11.246 1 95.77 254 SER A O 1
ATOM 1992 N N . LYS A 1 255 ? 35.627 2.003 -10.14 1 96.99 255 LYS A N 1
ATOM 1993 C CA . LYS A 1 255 ? 34.893 1.653 -8.928 1 96.99 255 LYS A CA 1
ATOM 1994 C C . LYS A 1 255 ? 33.931 2.768 -8.527 1 96.99 255 LYS A C 1
ATOM 1996 O O . LYS A 1 255 ? 34.152 3.935 -8.857 1 96.99 255 LYS A O 1
ATOM 2001 N N . LEU A 1 256 ? 32.879 2.323 -7.867 1 97.28 256 LEU A N 1
ATOM 2002 C CA . LEU A 1 256 ? 31.9 3.248 -7.306 1 97.28 256 LEU A CA 1
ATOM 2003 C C . LEU A 1 256 ? 31.743 3.029 -5.805 1 97.28 256 LEU A C 1
ATOM 2005 O O . LEU A 1 256 ? 31.407 1.926 -5.366 1 97.28 256 LEU A O 1
ATOM 2009 N N . ALA A 1 257 ? 32.096 3.979 -5.018 1 98.17 257 ALA A N 1
ATOM 2010 C CA . ALA A 1 257 ? 31.767 3.943 -3.596 1 98.17 257 ALA A CA 1
ATOM 2011 C C . ALA A 1 257 ? 30.345 4.44 -3.349 1 98.17 257 ALA A C 1
ATOM 2013 O O . ALA A 1 257 ? 29.889 5.383 -4 1 98.17 257 ALA A O 1
ATOM 2014 N N . PHE A 1 258 ? 29.611 3.821 -2.497 1 97.4 258 PHE A N 1
ATOM 2015 C CA . PHE A 1 258 ? 28.246 4.257 -2.226 1 97.4 258 PHE A CA 1
ATOM 2016 C C . PHE A 1 258 ? 27.801 3.811 -0.838 1 97.4 258 PHE A C 1
ATOM 2018 O O . PHE A 1 258 ? 28.534 3.105 -0.142 1 97.4 258 PHE A O 1
ATOM 2025 N N . ILE A 1 259 ? 26.667 4.288 -0.396 1 97.37 259 ILE A N 1
ATOM 2026 C CA . ILE A 1 259 ? 26.116 4.029 0.93 1 97.37 259 ILE A CA 1
ATOM 2027 C C . ILE A 1 259 ? 24.953 3.046 0.823 1 97.37 259 ILE A C 1
ATOM 2029 O O . ILE A 1 259 ? 24.078 3.2 -0.034 1 97.37 259 ILE A O 1
ATOM 2033 N N . LYS A 1 260 ? 24.963 2.064 1.685 1 94.1 260 LYS A N 1
ATOM 2034 C CA . LYS A 1 260 ? 23.918 1.045 1.731 1 94.1 260 LYS A CA 1
ATOM 2035 C C . LYS A 1 260 ? 23.529 0.723 3.171 1 94.1 260 LYS A C 1
ATOM 2037 O O . LYS A 1 260 ? 24.38 0.714 4.063 1 94.1 260 LYS A O 1
ATOM 2042 N N . ARG A 1 261 ? 22.226 0.448 3.363 1 93.53 261 ARG A N 1
ATOM 2043 C CA . ARG A 1 261 ? 21.76 0.039 4.684 1 93.53 261 ARG A CA 1
ATOM 2044 C C . ARG A 1 261 ? 21.808 -1.477 4.836 1 93.53 261 ARG A C 1
ATOM 2046 O O . ARG A 1 261 ? 21.38 -2.21 3.942 1 93.53 261 ARG A O 1
ATOM 2053 N N . VAL A 1 262 ? 22.362 -1.976 5.847 1 91.76 262 VAL A N 1
ATOM 2054 C CA . VAL A 1 262 ? 22.294 -3.371 6.27 1 91.76 262 VAL A CA 1
ATOM 2055 C C . VAL A 1 262 ? 21.579 -3.469 7.616 1 91.76 262 VAL A C 1
ATOM 2057 O O . VAL A 1 262 ? 22.188 -3.252 8.666 1 91.76 262 VAL A O 1
ATOM 2060 N N . ARG A 1 263 ? 20.246 -3.807 7.588 1 90.66 263 ARG A N 1
ATOM 2061 C CA . ARG A 1 263 ? 19.4 -3.789 8.777 1 90.66 263 ARG A CA 1
ATOM 2062 C C . ARG A 1 263 ? 19.427 -2.419 9.447 1 90.66 263 ARG A C 1
ATOM 2064 O O . ARG A 1 263 ? 19.054 -1.415 8.835 1 90.66 263 ARG A O 1
ATOM 2071 N N . THR A 1 264 ? 20.108 -2.282 10.594 1 92.68 264 THR A N 1
ATOM 2072 C CA . THR A 1 264 ? 20.076 -1.002 11.293 1 92.68 264 THR A CA 1
ATOM 2073 C C . THR A 1 264 ? 21.386 -0.244 11.095 1 92.68 264 THR A C 1
ATOM 2075 O O . THR A 1 264 ? 21.583 0.827 11.673 1 92.68 264 THR A O 1
ATOM 2078 N N . LYS A 1 265 ? 22.281 -0.705 10.206 1 93.16 265 LYS A N 1
ATOM 2079 C CA . LYS A 1 265 ? 23.587 -0.075 10.03 1 93.16 265 LYS A CA 1
ATOM 2080 C C . LYS A 1 265 ? 23.708 0.563 8.649 1 93.16 265 LYS A C 1
ATOM 2082 O O . LYS A 1 265 ? 23.388 -0.066 7.639 1 93.16 265 LYS A O 1
ATOM 2087 N N . THR A 1 266 ? 24.071 1.74 8.592 1 96.15 266 THR A N 1
ATOM 2088 C CA . THR A 1 266 ? 24.506 2.378 7.355 1 96.15 266 THR A CA 1
ATOM 2089 C C . THR A 1 266 ? 25.961 2.032 7.05 1 96.15 266 THR A C 1
ATOM 2091 O O . THR A 1 266 ? 26.837 2.206 7.9 1 96.15 266 THR A O 1
ATOM 2094 N N . VAL A 1 267 ? 26.204 1.562 5.839 1 95.1 267 VAL A N 1
ATOM 2095 C CA . VAL A 1 267 ? 27.498 0.966 5.523 1 95.1 267 VAL A CA 1
ATOM 2096 C C . VAL A 1 267 ? 28.044 1.572 4.232 1 95.1 267 VAL A C 1
ATOM 2098 O O . VAL A 1 267 ? 27.29 1.827 3.291 1 95.1 267 VAL A O 1
ATOM 2101 N N . LEU A 1 268 ? 29.367 1.802 4.222 1 96.47 268 LEU A N 1
ATOM 2102 C CA . LEU A 1 268 ? 30.064 2.212 3.007 1 96.47 268 LEU A CA 1
ATOM 2103 C C . LEU A 1 268 ? 30.442 1 2.163 1 96.47 268 LEU A C 1
ATOM 2105 O O . LEU A 1 268 ? 31.127 0.093 2.642 1 96.47 268 LEU A O 1
ATOM 2109 N N . TYR A 1 269 ? 30.049 0.963 0.873 1 94.46 269 TYR A N 1
ATOM 2110 C CA . TYR A 1 269 ? 30.289 -0.138 -0.053 1 94.46 269 TYR A CA 1
ATOM 2111 C C . TYR A 1 269 ? 31.123 0.321 -1.243 1 94.46 269 TYR A C 1
ATOM 2113 O O . TYR A 1 269 ? 31.146 1.51 -1.57 1 94.46 269 TYR A O 1
ATOM 2121 N N . ILE A 1 270 ? 31.781 -0.614 -1.827 1 94.39 270 ILE A N 1
ATOM 2122 C CA . ILE A 1 270 ? 32.422 -0.437 -3.126 1 94.39 270 ILE A CA 1
ATOM 2123 C C . ILE A 1 270 ? 31.75 -1.337 -4.16 1 94.39 270 ILE A C 1
ATOM 2125 O O . ILE A 1 270 ? 31.429 -2.492 -3.873 1 94.39 270 ILE A O 1
ATOM 2129 N N . HIS A 1 271 ? 31.511 -0.868 -5.286 1 93.83 271 HIS A N 1
ATOM 2130 C CA . HIS A 1 271 ? 30.971 -1.588 -6.434 1 93.83 271 HIS A CA 1
ATOM 2131 C C . HIS A 1 271 ? 31.942 -1.558 -7.609 1 93.83 271 HIS A C 1
ATOM 2133 O O . HIS A 1 271 ? 32.307 -0.484 -8.092 1 93.83 271 HIS A O 1
ATOM 2139 N N . ASP A 1 272 ? 32.402 -2.686 -8.047 1 92.64 272 ASP A N 1
ATOM 2140 C CA . ASP A 1 272 ? 33.219 -2.775 -9.253 1 92.64 272 ASP A CA 1
ATOM 2141 C C . ASP A 1 272 ? 32.361 -2.632 -10.509 1 92.64 272 ASP A C 1
ATOM 2143 O O . ASP A 1 272 ? 31.461 -3.44 -10.748 1 92.64 272 ASP A O 1
ATOM 2147 N N . LEU A 1 273 ? 32.665 -1.702 -11.29 1 94.62 273 LEU A N 1
ATOM 2148 C CA . LEU A 1 273 ? 31.782 -1.353 -12.397 1 94.62 273 LEU A CA 1
ATOM 2149 C C . LEU A 1 273 ? 31.938 -2.342 -13.548 1 94.62 273 LEU A C 1
ATOM 2151 O O . LEU A 1 273 ? 31.08 -2.414 -14.431 1 94.62 273 LEU A O 1
ATOM 2155 N N . LYS A 1 274 ? 33.01 -3.019 -13.562 1 91.88 274 LYS A N 1
ATOM 2156 C CA . LYS A 1 274 ? 33.226 -4.003 -14.619 1 91.88 274 LYS A CA 1
ATOM 2157 C C . LYS A 1 274 ? 32.592 -5.344 -14.26 1 91.88 274 LYS A C 1
ATOM 2159 O O . LYS A 1 274 ? 31.859 -5.925 -15.063 1 91.88 274 LYS A O 1
ATOM 2164 N N . THR A 1 275 ? 32.817 -5.815 -12.999 1 88.58 275 THR A N 1
ATOM 2165 C CA . THR A 1 275 ? 32.415 -7.166 -12.624 1 88.58 275 THR A CA 1
ATOM 2166 C C . THR A 1 275 ? 31.062 -7.152 -11.92 1 88.58 275 THR A C 1
ATOM 2168 O O . THR A 1 275 ? 30.394 -8.184 -11.825 1 88.58 275 THR A O 1
ATOM 2171 N N . GLY A 1 276 ? 30.673 -5.993 -11.323 1 88.18 276 GLY A N 1
ATOM 2172 C CA . GLY A 1 276 ? 29.451 -5.911 -10.538 1 88.18 276 GLY A CA 1
ATOM 2173 C C . GLY A 1 276 ? 29.626 -6.387 -9.109 1 88.18 276 GLY A C 1
ATOM 2174 O O . GLY A 1 276 ? 28.678 -6.367 -8.321 1 88.18 276 GLY A O 1
ATOM 2175 N N . GLU A 1 277 ? 30.804 -6.839 -8.72 1 88.02 277 GLU A N 1
ATOM 2176 C CA . GLU A 1 277 ? 31.077 -7.235 -7.342 1 88.02 277 GLU A CA 1
ATOM 2177 C C . GLU A 1 277 ? 30.937 -6.052 -6.389 1 88.02 277 GLU A C 1
ATOM 2179 O O . GLU A 1 277 ? 31.288 -4.923 -6.737 1 88.02 277 GLU A O 1
ATOM 2184 N N . GLU A 1 278 ? 30.4 -6.302 -5.306 1 88.89 278 GLU A N 1
ATOM 2185 C CA . GLU A 1 278 ? 30.173 -5.298 -4.271 1 88.89 278 GLU A CA 1
ATOM 2186 C C . GLU A 1 278 ? 30.64 -5.796 -2.906 1 88.89 278 GLU A C 1
ATOM 2188 O O . GLU A 1 278 ? 30.429 -6.96 -2.558 1 88.89 278 GLU A O 1
ATOM 2193 N N . TRP A 1 279 ? 31.344 -4.988 -2.132 1 87.47 279 TRP A N 1
ATOM 2194 C CA . TRP A 1 279 ? 31.772 -5.4 -0.799 1 87.47 279 TRP A CA 1
ATOM 2195 C C . TRP A 1 279 ? 31.792 -4.213 0.157 1 87.47 279 TRP A C 1
ATOM 2197 O O . TRP A 1 279 ? 32.037 -3.077 -0.258 1 87.47 279 TRP A O 1
ATOM 2207 N N . PRO A 1 280 ? 31.451 -4.394 1.445 1 91.15 280 PRO A N 1
ATOM 2208 C CA . PRO A 1 280 ? 31.499 -3.33 2.45 1 91.15 280 PRO A CA 1
ATOM 2209 C C . PRO A 1 280 ? 32.925 -2.949 2.839 1 91.15 280 PRO A C 1
ATOM 2211 O O . PRO A 1 280 ? 33.815 -3.804 2.853 1 91.15 280 PRO A O 1
ATOM 2214 N N . VAL A 1 281 ? 33.135 -1.692 3.253 1 92.02 281 VAL A N 1
ATOM 2215 C CA . VAL A 1 281 ? 34.482 -1.262 3.612 1 92.02 281 VAL A CA 1
ATOM 2216 C C . VAL A 1 281 ? 34.46 -0.583 4.98 1 92.02 281 VAL A C 1
ATOM 2218 O O . VAL A 1 281 ? 35.481 -0.528 5.669 1 92.02 281 VAL A O 1
ATOM 2221 N N . TYR A 1 282 ? 33.295 -0.082 5.447 1 93.58 282 TYR A N 1
ATOM 2222 C CA . TYR A 1 282 ? 33.182 0.604 6.73 1 93.58 282 TYR A CA 1
ATOM 2223 C C . TYR A 1 282 ? 31.742 0.591 7.23 1 93.58 282 TYR A C 1
ATOM 2225 O O . TYR A 1 282 ? 30.826 1.004 6.515 1 93.58 282 TYR A O 1
ATOM 2233 N N . ASP A 1 283 ? 31.424 0.134 8.486 1 91.89 283 ASP A N 1
ATOM 2234 C CA . ASP A 1 283 ? 30.048 -0.077 8.926 1 91.89 283 ASP A CA 1
ATOM 2235 C C . ASP A 1 283 ? 29.722 0.787 10.142 1 91.89 283 ASP A C 1
ATOM 2237 O O . ASP A 1 283 ? 28.808 0.472 10.907 1 91.89 283 ASP A O 1
ATOM 2241 N N . GLN A 1 284 ? 30.503 1.818 10.387 1 93.24 284 GLN A N 1
ATOM 2242 C CA . GLN A 1 284 ? 30.243 2.643 11.562 1 93.24 284 GLN A CA 1
ATOM 2243 C C . GLN A 1 284 ? 29.757 4.033 11.163 1 93.24 284 GLN A C 1
ATOM 2245 O O . GLN A 1 284 ? 30.021 5.014 11.862 1 93.24 284 GLN A O 1
ATOM 2250 N N . LEU A 1 285 ? 29.149 4.084 10.033 1 96.76 285 LEU A N 1
ATOM 2251 C CA . LEU A 1 285 ? 28.574 5.355 9.608 1 96.76 285 LEU A CA 1
ATOM 2252 C C . LEU A 1 285 ? 27.359 5.712 10.457 1 96.76 285 LEU A C 1
ATOM 2254 O O . LEU A 1 285 ? 26.753 4.838 11.081 1 96.76 285 LEU A O 1
ATOM 2258 N N . ASN A 1 286 ? 27.093 6.982 10.553 1 96.32 286 ASN A N 1
ATOM 2259 C CA . ASN A 1 286 ? 25.822 7.422 11.119 1 96.32 286 ASN A CA 1
ATOM 2260 C C . ASN A 1 286 ? 24.641 6.964 10.268 1 96.32 286 ASN A C 1
ATOM 2262 O O . ASN A 1 286 ? 24.805 6.651 9.088 1 96.32 286 ASN A O 1
ATOM 2266 N N . LYS A 1 287 ? 23.523 6.962 10.888 1 95.68 287 LYS A N 1
ATOM 2267 C CA . LYS A 1 287 ? 22.309 6.547 10.192 1 95.68 287 LYS A CA 1
ATOM 2268 C C . LYS A 1 287 ? 22.041 7.433 8.979 1 95.68 287 LYS A C 1
ATOM 2270 O O . LYS A 1 287 ? 22.067 8.661 9.083 1 95.68 287 LYS A O 1
ATOM 2275 N N . ASP A 1 288 ? 21.738 6.841 7.814 1 95.83 288 ASP A N 1
ATOM 2276 C CA . ASP A 1 288 ? 21.449 7.559 6.576 1 95.83 288 ASP A CA 1
ATOM 2277 C C . ASP A 1 288 ? 20.027 8.115 6.583 1 95.83 288 ASP A C 1
ATOM 2279 O O . ASP A 1 288 ? 19.239 7.808 7.48 1 95.83 288 ASP A O 1
ATOM 2283 N N . GLN A 1 289 ? 19.672 8.833 5.585 1 93.85 289 GLN A N 1
ATOM 2284 C CA . GLN A 1 289 ? 18.372 9.491 5.515 1 93.85 289 GLN A CA 1
ATOM 2285 C C . GLN A 1 289 ? 17.477 8.831 4.47 1 93.85 289 GLN A C 1
ATOM 2287 O O . GLN A 1 289 ? 16.617 9.486 3.877 1 93.85 289 GLN A O 1
ATOM 2292 N N . GLN A 1 290 ? 17.673 7.57 4.165 1 92.2 290 GLN A N 1
ATOM 2293 C CA . GLN A 1 290 ? 16.889 6.901 3.133 1 92.2 290 GLN A CA 1
ATOM 2294 C C . GLN A 1 290 ? 15.402 6.914 3.477 1 92.2 290 GLN A C 1
ATOM 2296 O O . GLN A 1 290 ? 14.553 6.862 2.585 1 92.2 290 GLN A O 1
ATOM 2301 N N . THR A 1 291 ? 15.085 6.988 4.76 1 91.61 291 THR A N 1
ATOM 2302 C CA . THR A 1 291 ? 13.692 6.893 5.18 1 91.61 291 THR A CA 1
ATOM 2303 C C . THR A 1 291 ? 13.126 8.274 5.496 1 91.61 291 THR A C 1
ATOM 2305 O O . THR A 1 291 ? 12.073 8.391 6.126 1 91.61 291 THR A O 1
ATOM 2308 N N . ALA A 1 292 ? 13.859 9.362 5.166 1 90.45 292 ALA A N 1
ATOM 2309 C CA . ALA A 1 292 ? 13.412 10.748 5.281 1 90.45 292 ALA A CA 1
ATOM 2310 C C . ALA A 1 292 ? 13.425 11.443 3.922 1 90.45 292 ALA A C 1
ATOM 2312 O O . ALA A 1 292 ? 13.765 10.83 2.908 1 90.45 292 ALA A O 1
ATOM 2313 N N . TRP A 1 293 ? 13.022 12.719 3.896 1 85.54 293 TRP A N 1
ATOM 2314 C CA . TRP A 1 293 ? 13.231 13.536 2.705 1 85.54 293 TRP A CA 1
ATOM 2315 C C . TRP A 1 293 ? 14.687 13.974 2.594 1 85.54 293 TRP A C 1
ATOM 2317 O O . TRP A 1 293 ? 15.172 14.753 3.419 1 85.54 293 TRP A O 1
ATOM 2327 N N . ALA A 1 294 ? 15.339 13.439 1.705 1 88 294 ALA A N 1
ATOM 2328 C CA . ALA A 1 294 ? 16.78 13.657 1.614 1 88 294 ALA A CA 1
ATOM 2329 C C . ALA A 1 294 ? 17.114 14.668 0.521 1 88 294 ALA A C 1
ATOM 2331 O O . ALA A 1 294 ? 17.908 14.38 -0.377 1 88 294 ALA A O 1
ATOM 2332 N N . ILE A 1 295 ? 16.655 15.908 0.709 1 86.55 295 ILE A N 1
ATOM 2333 C CA . ILE A 1 295 ? 16.814 16.939 -0.311 1 86.55 295 ILE A CA 1
ATOM 2334 C C . ILE A 1 295 ? 18.298 17.213 -0.541 1 86.55 295 ILE A C 1
ATOM 2336 O O . ILE A 1 295 ? 18.717 17.49 -1.668 1 86.55 295 ILE A O 1
ATOM 2340 N N . PHE A 1 296 ? 19.116 17.133 0.477 1 91.95 296 PHE A N 1
ATOM 2341 C CA . PHE A 1 296 ? 20.542 17.411 0.359 1 91.95 296 PHE A CA 1
ATOM 2342 C C . PHE A 1 296 ? 21.334 16.12 0.191 1 91.95 296 PHE A C 1
ATOM 2344 O O . PHE A 1 296 ? 22.559 16.115 0.325 1 91.95 296 PHE A O 1
ATOM 2351 N N . GLY A 1 297 ? 20.565 15.035 -0.06 1 93.04 297 GLY A N 1
ATOM 2352 C CA . GLY A 1 297 ? 21.194 13.732 -0.205 1 93.04 297 GLY A CA 1
ATOM 2353 C C . GLY A 1 297 ? 20.949 12.815 0.979 1 93.04 297 GLY A C 1
ATOM 2354 O O . GLY A 1 297 ? 20.602 13.278 2.067 1 93.04 297 GLY A O 1
ATOM 2355 N N . VAL A 1 298 ? 21.221 11.579 0.811 1 94.81 298 VAL A N 1
ATOM 2356 C CA . VAL A 1 298 ? 20.935 10.532 1.786 1 94.81 298 VAL A CA 1
ATOM 2357 C C . VAL A 1 298 ? 22.06 10.464 2.817 1 94.81 298 VAL A C 1
ATOM 2359 O O . VAL A 1 298 ? 21.848 10.02 3.948 1 94.81 298 VAL A O 1
ATOM 2362 N N . TYR A 1 299 ? 23.178 10.91 2.438 1 96.8 299 TYR A N 1
ATOM 2363 C CA . TYR A 1 299 ? 24.358 10.98 3.292 1 96.8 299 TYR A CA 1
ATOM 2364 C C . TYR A 1 299 ? 25.27 12.126 2.869 1 96.8 299 TYR A C 1
ATOM 2366 O O . TYR A 1 299 ? 25.196 12.6 1.733 1 96.8 299 TYR A O 1
ATOM 2374 N N . PRO A 1 300 ? 26.12 12.641 3.719 1 97.13 300 PRO A N 1
ATOM 2375 C CA . PRO A 1 300 ? 27.016 13.73 3.322 1 97.13 300 PRO A CA 1
ATOM 2376 C C . PRO A 1 300 ? 27.985 13.323 2.214 1 97.13 300 PRO A C 1
ATOM 2378 O O . PRO A 1 300 ? 28.353 12.15 2.111 1 97.13 300 PRO A O 1
ATOM 2381 N N . GLY A 1 301 ? 28.392 14.298 1.458 1 97.61 301 GLY A N 1
ATOM 2382 C CA . GLY A 1 301 ? 29.368 14.048 0.409 1 97.61 301 GLY A CA 1
ATOM 2383 C C . GLY A 1 301 ? 30.725 13.633 0.944 1 97.61 301 GLY A C 1
ATOM 2384 O O . GLY A 1 301 ? 31.171 14.136 1.978 1 97.61 301 GLY A O 1
ATOM 2385 N N . PHE A 1 302 ? 31.405 12.691 0.272 1 98.24 302 PHE A N 1
ATOM 2386 C CA . PHE A 1 302 ? 32.743 12.215 0.602 1 98.24 302 PHE A CA 1
ATOM 2387 C C . PHE A 1 302 ? 33.587 12.054 -0.656 1 98.24 302 PHE A C 1
ATOM 2389 O O . PHE A 1 302 ? 33.103 12.281 -1.767 1 98.24 302 PHE A O 1
ATOM 2396 N N . ALA A 1 303 ? 34.833 11.717 -0.44 1 98.02 303 ALA A N 1
ATOM 2397 C CA . ALA A 1 303 ? 35.675 11.813 -1.63 1 98.02 303 ALA A CA 1
ATOM 2398 C C . ALA A 1 303 ? 36.764 10.744 -1.619 1 98.02 303 ALA A C 1
ATOM 2400 O O . ALA A 1 303 ? 37.214 10.319 -0.552 1 98.02 303 ALA A O 1
ATOM 2401 N N . TRP A 1 304 ? 37.203 10.389 -2.877 1 98.12 304 TRP A N 1
ATOM 2402 C CA . TRP A 1 304 ? 38.392 9.572 -3.095 1 98.12 304 TRP A CA 1
ATOM 2403 C C . TRP A 1 304 ? 39.66 10.412 -2.974 1 98.12 304 TRP A C 1
ATOM 2405 O O . TRP A 1 304 ? 39.673 11.585 -3.353 1 98.12 304 TRP A O 1
ATOM 2415 N N . LEU A 1 305 ? 40.685 9.77 -2.452 1 97.48 305 LEU A N 1
ATOM 2416 C CA . LEU A 1 305 ? 42.002 10.344 -2.705 1 97.48 305 LEU A CA 1
ATOM 2417 C C . LEU A 1 305 ? 42.41 10.15 -4.161 1 97.48 305 LEU A C 1
ATOM 2419 O O . LEU A 1 305 ? 41.907 9.248 -4.836 1 97.48 305 LEU A O 1
ATOM 2423 N N . PRO A 1 306 ? 43.25 10.98 -4.633 1 95.9 306 PRO A N 1
ATOM 2424 C CA . PRO A 1 306 ? 43.548 10.988 -6.067 1 95.9 306 PRO A CA 1
ATOM 2425 C C . PRO A 1 306 ? 44.042 9.635 -6.574 1 95.9 306 PRO A C 1
ATOM 2427 O O . PRO A 1 306 ? 43.819 9.289 -7.737 1 95.9 306 PRO A O 1
ATOM 2430 N N . GLU A 1 307 ? 44.677 8.831 -5.704 1 94.38 307 GLU A N 1
ATOM 2431 C CA . GLU A 1 307 ? 45.232 7.548 -6.126 1 94.38 307 GLU A CA 1
ATOM 2432 C C . GLU A 1 307 ? 44.138 6.494 -6.269 1 94.38 307 GLU A C 1
ATOM 2434 O O . GLU A 1 307 ? 44.353 5.448 -6.885 1 94.38 307 GLU A O 1
ATOM 2439 N N . GLY A 1 308 ? 43.055 6.797 -5.664 1 95.61 308 GLY A N 1
ATOM 2440 C CA . GLY A 1 308 ? 41.905 5.924 -5.841 1 95.61 308 GLY A CA 1
ATOM 2441 C C . GLY A 1 308 ? 41.909 4.733 -4.902 1 95.61 308 GLY A C 1
ATOM 2442 O O . GLY A 1 308 ? 41.089 3.824 -5.04 1 95.61 308 GLY A O 1
ATOM 2443 N N . ASP A 1 309 ? 42.769 4.726 -3.889 1 94.84 309 ASP A N 1
ATOM 2444 C CA . ASP A 1 309 ? 42.897 3.579 -2.996 1 94.84 309 ASP A CA 1
ATOM 2445 C C . ASP A 1 309 ? 42.289 3.877 -1.627 1 94.84 309 ASP A C 1
ATOM 2447 O O . ASP A 1 309 ? 42.061 2.965 -0.831 1 94.84 309 ASP A O 1
ATOM 2451 N N . GLU A 1 310 ? 42.044 5.138 -1.376 1 97.19 310 GLU A N 1
ATOM 2452 C CA . GLU A 1 310 ? 41.492 5.55 -0.089 1 97.19 310 GLU A CA 1
ATOM 2453 C C . GLU A 1 310 ? 40.335 6.527 -0.272 1 97.19 310 GLU A C 1
ATOM 2455 O O . GLU A 1 310 ? 40.246 7.208 -1.295 1 97.19 310 GLU A O 1
ATOM 2460 N N . LEU A 1 311 ? 39.485 6.497 0.762 1 98.12 311 LEU A N 1
ATOM 2461 C CA . LEU A 1 311 ? 38.368 7.434 0.819 1 98.12 311 LEU A CA 1
ATOM 2462 C C . LEU A 1 311 ? 38.438 8.287 2.081 1 98.12 311 LEU A C 1
ATOM 2464 O O . LEU A 1 311 ? 38.948 7.839 3.11 1 98.12 311 LEU A O 1
ATOM 2468 N N . VAL A 1 312 ? 38.023 9.537 2.004 1 98.45 312 VAL A N 1
ATOM 2469 C CA . VAL A 1 312 ? 37.802 10.409 3.153 1 98.45 312 VAL A CA 1
ATOM 2470 C C . VAL A 1 312 ? 36.306 10.643 3.344 1 98.45 312 VAL A C 1
ATOM 2472 O O . VAL A 1 312 ? 35.612 11.058 2.412 1 98.45 312 VAL A O 1
ATOM 2475 N N . ILE A 1 313 ? 35.789 10.329 4.531 1 98.41 313 ILE A N 1
ATOM 2476 C CA . ILE A 1 313 ? 34.35 10.379 4.766 1 98.41 313 ILE A CA 1
ATOM 2477 C C . ILE A 1 313 ? 34.076 10.83 6.199 1 98.41 313 ILE A C 1
ATOM 2479 O O . ILE A 1 313 ? 34.907 10.63 7.088 1 98.41 313 ILE A O 1
ATOM 2483 N N . TRP A 1 314 ? 32.951 11.468 6.412 1 98.29 314 TRP A N 1
ATOM 2484 C CA . TRP A 1 314 ? 32.506 11.865 7.744 1 98.29 314 TRP A CA 1
ATOM 2485 C C . TRP A 1 314 ? 31.73 10.738 8.417 1 98.29 314 TRP A C 1
ATOM 2487 O O . TRP A 1 314 ? 30.903 10.08 7.782 1 98.29 314 TRP A O 1
ATOM 2497 N N . ALA A 1 315 ? 31.989 10.517 9.657 1 97.15 315 ALA A N 1
ATOM 2498 C CA . ALA A 1 315 ? 31.218 9.605 10.499 1 97.15 315 ALA A CA 1
ATOM 2499 C C . ALA A 1 315 ? 31.455 9.891 11.979 1 97.15 315 ALA A C 1
ATOM 2501 O O . ALA A 1 315 ? 32.579 10.198 12.386 1 97.15 315 ALA A O 1
ATOM 2502 N N . LYS A 1 316 ? 30.385 9.895 12.73 1 96.64 316 LYS A N 1
ATOM 2503 C CA . LYS A 1 316 ? 30.436 9.995 14.185 1 96.64 316 LYS A CA 1
ATOM 2504 C C . LYS A 1 316 ? 31.143 11.274 14.624 1 96.64 316 LYS A C 1
ATOM 2506 O O . LYS A 1 316 ? 32.001 11.243 15.509 1 96.64 316 LYS A O 1
ATOM 2511 N N . GLY A 1 317 ? 30.922 12.275 13.875 1 97.82 317 GLY A N 1
ATOM 2512 C CA . GLY A 1 317 ? 31.407 13.596 14.24 1 97.82 317 GLY A CA 1
ATOM 2513 C C . GLY A 1 317 ? 32.838 13.848 13.806 1 97.82 317 GLY A C 1
ATOM 2514 O O . GLY A 1 317 ? 33.39 14.92 14.06 1 97.82 317 GLY A O 1
ATOM 2515 N N . LYS A 1 318 ? 33.434 12.87 13.137 1 98.36 318 LYS A N 1
ATOM 2516 C CA . LYS A 1 318 ? 34.842 12.96 12.763 1 98.36 318 LYS A CA 1
ATOM 2517 C C . LYS A 1 318 ? 35.028 12.732 11.265 1 98.36 318 LYS A C 1
ATOM 2519 O O . LYS A 1 318 ? 34.121 12.243 10.589 1 98.36 318 LYS A O 1
ATOM 2524 N N . ILE A 1 319 ? 36.167 13.146 10.76 1 98.51 319 ILE A N 1
ATOM 2525 C CA . ILE A 1 319 ? 36.583 12.844 9.395 1 98.51 319 ILE A CA 1
ATOM 2526 C C . ILE A 1 319 ? 37.472 11.602 9.39 1 98.51 319 ILE A C 1
ATOM 2528 O O . ILE A 1 319 ? 38.469 11.542 10.112 1 98.51 319 ILE A O 1
ATOM 2532 N N . HIS A 1 320 ? 37.13 10.632 8.603 1 98.15 320 HIS A N 1
ATOM 2533 C CA . HIS A 1 320 ? 37.849 9.365 8.534 1 98.15 320 HIS A CA 1
ATOM 2534 C C . HIS A 1 320 ? 38.526 9.188 7.179 1 98.15 320 HIS A C 1
ATOM 2536 O O . HIS A 1 320 ? 37.97 9.574 6.148 1 98.15 320 HIS A O 1
ATOM 2542 N N . ARG A 1 321 ? 39.644 8.678 7.202 1 97.53 321 ARG A N 1
ATOM 2543 C CA . ARG A 1 321 ? 40.337 8.155 6.029 1 97.53 321 ARG A CA 1
ATOM 2544 C C . ARG A 1 321 ? 40.303 6.63 6.007 1 97.53 321 ARG A C 1
ATOM 2546 O O . ARG A 1 321 ? 40.703 5.981 6.976 1 97.53 321 ARG A O 1
ATOM 2553 N N . ILE A 1 322 ? 39.842 6.034 4.915 1 97.04 322 ILE A N 1
ATOM 2554 C CA . ILE A 1 322 ? 39.585 4.599 4.871 1 97.04 322 ILE A CA 1
ATOM 2555 C C . ILE A 1 322 ? 40.293 3.984 3.666 1 97.04 322 ILE A C 1
ATOM 2557 O O . ILE A 1 322 ? 40.076 4.405 2.528 1 97.04 322 ILE A O 1
ATOM 2561 N N . ASP A 1 323 ? 41.078 2.989 3.89 1 94.66 323 ASP A N 1
ATOM 2562 C CA . ASP A 1 323 ? 41.702 2.207 2.827 1 94.66 323 ASP A CA 1
ATOM 2563 C C . ASP A 1 323 ? 40.746 1.144 2.293 1 94.66 323 ASP A C 1
ATOM 2565 O O . ASP A 1 323 ? 40.222 0.331 3.058 1 94.66 323 ASP A O 1
ATOM 2569 N N . ILE A 1 324 ? 40.556 1.095 1.023 1 92.28 324 ILE A N 1
ATOM 2570 C CA . ILE A 1 324 ? 39.505 0.259 0.454 1 92.28 324 ILE A CA 1
ATOM 2571 C C . ILE A 1 324 ? 39.968 -1.195 0.412 1 92.28 324 ILE A C 1
ATOM 2573 O O . ILE A 1 324 ? 39.15 -2.116 0.468 1 92.28 324 ILE A O 1
ATOM 2577 N N . ALA A 1 325 ? 41.253 -1.411 0.245 1 88.17 325 ALA A N 1
ATOM 2578 C CA . ALA A 1 325 ? 41.786 -2.767 0.142 1 88.17 325 ALA A CA 1
ATOM 2579 C C . ALA A 1 325 ? 41.95 -3.398 1.522 1 88.17 325 ALA A C 1
ATOM 2581 O O . ALA A 1 325 ? 41.524 -4.533 1.747 1 88.17 325 ALA A O 1
ATOM 2582 N N . THR A 1 326 ? 42.569 -2.596 2.529 1 87.71 326 THR A N 1
ATOM 2583 C CA . THR A 1 326 ? 42.876 -3.14 3.848 1 87.71 326 THR A CA 1
ATOM 2584 C C . THR A 1 326 ? 41.745 -2.847 4.83 1 87.71 326 THR A C 1
ATOM 2586 O O . THR A 1 326 ? 41.684 -3.44 5.909 1 87.71 326 THR A O 1
ATOM 2589 N N . ARG A 1 327 ? 40.908 -1.834 4.533 1 88.7 327 ARG A N 1
ATOM 2590 C CA . ARG A 1 327 ? 39.797 -1.38 5.362 1 88.7 327 ARG A CA 1
ATOM 2591 C C . ARG A 1 327 ? 40.302 -0.684 6.622 1 88.7 327 ARG A C 1
ATOM 2593 O O . ARG A 1 327 ? 39.538 -0.463 7.564 1 88.7 327 ARG A O 1
ATOM 2600 N N . TYR A 1 328 ? 41.53 -0.474 6.606 1 91.45 328 TYR A N 1
ATOM 2601 C CA . TYR A 1 328 ? 42.087 0.297 7.711 1 91.45 328 TYR A CA 1
ATOM 2602 C C . TYR A 1 328 ? 41.519 1.711 7.731 1 91.45 328 TYR A C 1
ATOM 2604 O O . TYR A 1 328 ? 41.364 2.339 6.682 1 91.45 328 TYR A O 1
ATOM 2612 N N . GLN A 1 329 ? 41.074 2.155 8.864 1 93.78 329 GLN A N 1
ATOM 2613 C CA . GLN A 1 329 ? 40.524 3.496 9.029 1 93.78 329 GLN A CA 1
ATOM 2614 C C . GLN A 1 329 ? 41.363 4.319 10.001 1 93.78 329 GLN A C 1
ATOM 2616 O O . GLN A 1 329 ? 41.862 3.793 10.999 1 93.78 329 GLN A O 1
ATOM 2621 N N . SER A 1 330 ? 41.554 5.481 9.729 1 95.88 330 SER A N 1
ATOM 2622 C CA . SER A 1 330 ? 42.208 6.451 10.601 1 95.88 330 SER A CA 1
ATOM 2623 C C . SER A 1 330 ? 41.434 7.764 10.647 1 95.88 330 SER A C 1
ATOM 2625 O O . SER A 1 330 ? 40.698 8.09 9.713 1 95.88 330 SER A O 1
ATOM 2627 N N . ILE A 1 331 ? 41.569 8.485 11.706 1 97.81 331 ILE A N 1
ATOM 2628 C CA . ILE A 1 331 ? 40.912 9.776 11.879 1 97.81 331 ILE A CA 1
ATOM 2629 C C . ILE A 1 331 ? 41.828 10.892 11.379 1 97.81 331 ILE A C 1
ATOM 2631 O O . ILE A 1 331 ? 43.027 10.893 11.665 1 97.81 331 ILE A O 1
ATOM 2635 N N . VAL A 1 332 ? 41.273 11.724 10.579 1 98.32 332 VAL A N 1
ATOM 2636 C CA . VAL A 1 332 ? 41.915 13 10.28 1 98.32 332 VAL A CA 1
ATOM 2637 C C . VAL A 1 332 ? 41.491 14.046 11.309 1 98.32 332 VAL A C 1
ATOM 2639 O O . VAL A 1 332 ? 40.395 14.605 11.219 1 98.32 332 VAL A O 1
ATOM 2642 N N . PRO A 1 333 ? 42.323 14.287 12.231 1 97.95 333 PRO A N 1
ATOM 2643 C CA . PRO A 1 333 ? 41.899 15.202 13.293 1 97.95 333 PRO A CA 1
ATOM 2644 C C . PRO A 1 333 ? 41.713 16.634 12.798 1 97.95 333 PRO A C 1
ATOM 2646 O O . PRO A 1 333 ? 42.481 17.104 11.954 1 97.95 333 PRO A O 1
ATOM 2649 N N . PHE A 1 334 ? 40.72 17.288 13.221 1 98.17 334 PHE A N 1
ATOM 2650 C CA . PHE A 1 334 ? 40.514 18.696 12.902 1 98.17 334 PHE A CA 1
ATOM 2651 C C . PHE A 1 334 ? 40.049 19.468 14.131 1 98.17 334 PHE A C 1
ATOM 2653 O O . PHE A 1 334 ? 39.587 18.872 15.106 1 98.17 334 PHE A O 1
ATOM 2660 N N . SER A 1 335 ? 40.256 20.723 14.16 1 98.07 335 SER A N 1
ATOM 2661 C CA . SER A 1 335 ? 39.706 21.678 15.116 1 98.07 335 SER A CA 1
ATOM 2662 C C . SER A 1 335 ? 39.202 22.935 14.415 1 98.07 335 SER A C 1
ATOM 2664 O O . SER A 1 335 ? 39.859 23.453 13.509 1 98.07 335 SER A O 1
ATOM 2666 N N . VAL A 1 336 ? 38.06 23.369 14.764 1 98.07 336 VAL A N 1
ATOM 2667 C CA . VAL A 1 336 ? 37.429 24.53 14.145 1 98.07 336 VAL A CA 1
ATOM 2668 C C . VAL A 1 336 ? 37.084 25.563 15.215 1 98.07 336 VAL A C 1
ATOM 2670 O O . VAL A 1 336 ? 36.479 25.23 16.236 1 98.07 336 VAL A O 1
ATOM 2673 N N . ASP A 1 337 ? 37.511 26.759 15.037 1 97.38 337 ASP A N 1
ATOM 2674 C CA . ASP A 1 337 ? 37.016 27.886 15.822 1 97.38 337 ASP A CA 1
ATOM 2675 C C . ASP A 1 337 ? 35.769 28.494 15.184 1 97.38 337 ASP A C 1
ATOM 2677 O O . ASP A 1 337 ? 35.85 29.125 14.128 1 97.38 337 ASP A O 1
ATOM 2681 N N . VAL A 1 338 ? 34.669 28.255 15.796 1 97.24 338 VAL A N 1
ATOM 2682 C CA . VAL A 1 338 ? 33.395 28.745 15.279 1 97.24 338 VAL A CA 1
ATOM 2683 C C . VAL A 1 338 ? 33.151 30.169 15.773 1 97.24 338 VAL A C 1
ATOM 2685 O O . VAL A 1 338 ? 33.282 30.45 16.966 1 97.24 338 VAL A O 1
ATOM 2688 N N . ASN A 1 339 ? 32.888 31.062 14.913 1 94.85 339 ASN A N 1
ATOM 2689 C CA . ASN A 1 339 ? 32.438 32.431 15.144 1 94.85 339 ASN A CA 1
ATOM 2690 C C . ASN A 1 339 ? 31.245 32.785 14.261 1 94.85 339 ASN A C 1
ATOM 2692 O O . ASN A 1 339 ? 31.402 33.009 13.059 1 94.85 339 ASN A O 1
ATOM 2696 N N . MET A 1 340 ? 30.134 32.806 14.79 1 94.07 340 MET A N 1
ATOM 2697 C CA . MET A 1 340 ? 28.959 32.993 13.943 1 94.07 340 MET A CA 1
ATOM 2698 C C . MET A 1 340 ? 27.941 33.906 14.618 1 94.07 340 MET A C 1
ATOM 2700 O O . MET A 1 340 ? 27.878 33.971 15.847 1 94.07 340 MET A O 1
ATOM 2704 N N . PRO A 1 341 ? 27.21 34.669 13.846 1 94.14 341 PRO A N 1
ATOM 2705 C CA . PRO A 1 341 ? 26.142 35.52 14.375 1 94.14 341 PRO A CA 1
ATOM 2706 C C . PRO A 1 341 ? 24.871 34.739 14.7 1 94.14 341 PRO A C 1
ATOM 2708 O O . PRO A 1 341 ? 24.508 33.811 13.973 1 94.14 341 PRO A O 1
ATOM 2711 N N . LEU A 1 342 ? 24.26 35.048 15.764 1 95.09 342 LEU A N 1
ATOM 2712 C CA . LEU A 1 342 ? 22.957 34.52 16.154 1 95.09 342 LEU A CA 1
ATOM 2713 C C . LEU A 1 342 ? 21.939 35.645 16.31 1 95.09 342 LEU A C 1
ATOM 2715 O O . LEU A 1 342 ? 22.159 36.585 17.077 1 95.09 342 LEU A O 1
ATOM 2719 N N . ALA A 1 343 ? 20.909 35.544 15.522 1 95.71 343 ALA A N 1
ATOM 2720 C CA . ALA A 1 343 ? 19.85 36.54 15.665 1 95.71 343 ALA A CA 1
ATOM 2721 C C . ALA A 1 343 ? 19.105 36.362 16.985 1 95.71 343 ALA A C 1
ATOM 2723 O O . ALA A 1 343 ? 19.035 35.253 17.521 1 95.71 343 ALA A O 1
ATOM 2724 N N . LYS A 1 344 ? 18.59 37.435 17.408 1 94.34 344 LYS A N 1
ATOM 2725 C CA . LYS A 1 344 ? 17.802 37.381 18.636 1 94.34 344 LYS A CA 1
ATOM 2726 C C . LYS A 1 344 ? 16.545 36.536 18.446 1 94.34 344 LYS A C 1
ATOM 2728 O O . LYS A 1 344 ? 15.879 36.629 17.413 1 94.34 344 LYS A O 1
ATOM 2733 N N . TRP A 1 345 ? 16.328 35.847 19.466 1 94.14 345 TRP A N 1
ATOM 2734 C CA . TRP A 1 345 ? 15.17 34.962 19.53 1 94.14 345 TRP A CA 1
ATOM 2735 C C . TRP A 1 345 ? 13.872 35.756 19.43 1 94.14 345 TRP A C 1
ATOM 2737 O O . TRP A 1 345 ? 13.705 36.773 20.106 1 94.14 345 TRP A O 1
ATOM 2747 N N . VAL A 1 346 ? 12.982 35.378 18.508 1 96.76 346 VAL A N 1
ATOM 2748 C CA . VAL A 1 346 ? 11.653 35.972 18.42 1 96.76 346 VAL A CA 1
ATOM 2749 C C . VAL A 1 346 ? 10.707 35.272 19.393 1 96.76 346 VAL A C 1
ATOM 2751 O O . VAL A 1 346 ? 10.374 34.099 19.209 1 96.76 346 VAL A O 1
ATOM 2754 N N . HIS A 1 347 ? 10.277 35.932 20.412 1 97.22 347 HIS A N 1
ATOM 2755 C CA . HIS A 1 347 ? 9.358 35.367 21.394 1 97.22 347 HIS A CA 1
ATOM 2756 C C . HIS A 1 347 ? 8.627 36.464 22.161 1 97.22 347 HIS A C 1
ATOM 2758 O O . HIS A 1 347 ? 9.249 37.422 22.625 1 97.22 347 HIS A O 1
ATOM 2764 N N . PHE A 1 348 ? 7.381 36.303 22.288 1 97.36 348 PHE A N 1
ATOM 2765 C CA . PHE A 1 348 ? 6.526 37.244 23.002 1 97.36 348 PHE A CA 1
ATOM 2766 C C . PHE A 1 348 ? 5.624 36.514 23.99 1 97.36 348 PHE A C 1
ATOM 2768 O O . PHE A 1 348 ? 5.08 35.453 23.675 1 97.36 348 PHE A O 1
ATOM 2775 N N . ASP A 1 349 ? 5.548 37.007 25.131 1 96.49 349 ASP A N 1
ATOM 2776 C CA . ASP A 1 349 ? 4.578 36.525 26.109 1 96.49 349 ASP A CA 1
ATOM 2777 C C . ASP A 1 349 ? 3.211 37.169 25.89 1 96.49 349 ASP A C 1
ATOM 2779 O O . ASP A 1 349 ? 3.124 38.337 25.505 1 96.49 349 ASP A O 1
ATOM 2783 N N . HIS A 1 350 ? 2.277 36.401 26.069 1 94.28 350 HIS A N 1
ATOM 2784 C CA . HIS A 1 350 ? 0.898 36.872 26.019 1 94.28 350 HIS A CA 1
ATOM 2785 C C . HIS A 1 350 ? 0.136 36.479 27.281 1 94.28 350 HIS A C 1
ATOM 2787 O O . HIS A 1 350 ? 0.445 35.463 27.906 1 94.28 350 HIS A O 1
ATOM 2793 N N . ARG A 1 351 ? -0.748 37.323 27.666 1 93.34 351 ARG A N 1
ATOM 2794 C CA . ARG A 1 351 ? -1.576 37.017 28.828 1 93.34 351 ARG A CA 1
ATOM 2795 C C . ARG A 1 351 ? -2.907 36.403 28.406 1 93.34 351 ARG A C 1
ATOM 2797 O O . ARG A 1 351 ? -3.497 36.816 27.405 1 93.34 351 ARG A O 1
ATOM 2804 N N . ILE A 1 352 ? -3.315 35.478 29.179 1 96 352 ILE A N 1
ATOM 2805 C CA . ILE A 1 352 ? -4.634 34.895 28.958 1 96 352 ILE A CA 1
ATOM 2806 C C . ILE A 1 352 ? -5.709 35.816 29.53 1 96 352 ILE A C 1
ATOM 2808 O O . ILE A 1 352 ? -5.621 36.24 30.685 1 96 352 ILE A O 1
ATOM 2812 N N . GLU A 1 353 ? -6.645 36.137 28.733 1 94.48 353 GLU A N 1
ATOM 2813 C CA . GLU A 1 353 ? -7.731 37.004 29.181 1 94.48 353 GLU A CA 1
ATOM 2814 C C . GLU A 1 353 ? -8.5 36.372 30.337 1 94.48 353 GLU A C 1
ATOM 2816 O O . GLU A 1 353 ? -8.82 35.182 30.3 1 94.48 353 GLU A O 1
ATOM 2821 N N . ARG A 1 354 ? -8.887 37.218 31.331 1 94.78 354 ARG A N 1
ATOM 2822 C CA . ARG A 1 354 ? -9.461 36.623 32.534 1 94.78 354 ARG A CA 1
ATOM 2823 C C . ARG A 1 354 ? -10.842 37.2 32.825 1 94.78 354 ARG A C 1
ATOM 2825 O O . ARG A 1 354 ? -11.603 36.636 33.614 1 94.78 354 ARG A O 1
ATOM 2832 N N . GLU A 1 355 ? -11.21 38.288 32.265 1 94.98 355 GLU A N 1
ATOM 2833 C CA . GLU A 1 355 ? -12.461 38.942 32.636 1 94.98 355 GLU A CA 1
ATOM 2834 C C . GLU A 1 355 ? -13.407 39.041 31.443 1 94.98 355 GLU A C 1
ATOM 2836 O O . GLU A 1 355 ? -14.487 38.446 31.45 1 94.98 355 GLU A O 1
ATOM 2841 N N . GLU A 1 356 ? -12.907 39.804 30.463 1 96.43 356 GLU A N 1
ATOM 2842 C CA . GLU A 1 356 ? -13.691 40.036 29.254 1 96.43 356 GLU A CA 1
ATOM 2843 C C . GLU A 1 356 ? -12.801 40.06 28.014 1 96.43 356 GLU A C 1
ATOM 2845 O O . GLU A 1 356 ? -11.581 40.194 28.123 1 96.43 356 GLU A O 1
ATOM 2850 N N . PHE A 1 357 ? -13.345 39.836 26.979 1 96.45 357 PHE A N 1
ATOM 2851 C CA . PHE A 1 357 ? -12.629 39.926 25.712 1 96.45 357 PHE A CA 1
ATOM 2852 C C . PHE A 1 357 ? -13.564 40.366 24.592 1 96.45 357 PHE A C 1
ATOM 2854 O O . PHE A 1 357 ? -14.786 40.292 24.732 1 96.45 357 PHE A O 1
ATOM 2861 N N . THR A 1 358 ? -12.968 40.899 23.55 1 96.71 358 THR A N 1
ATOM 2862 C CA . THR A 1 358 ? -13.7 41.241 22.336 1 96.71 358 THR A CA 1
ATOM 2863 C C . THR A 1 358 ? -13.682 40.078 21.348 1 96.71 358 THR A C 1
ATOM 2865 O O . THR A 1 358 ? -12.614 39.57 20.999 1 96.71 358 THR A O 1
ATOM 2868 N N . ALA A 1 359 ? -14.883 39.637 20.983 1 96.99 359 ALA A N 1
ATOM 2869 C CA . ALA A 1 359 ? -14.943 38.579 19.979 1 96.99 359 ALA A CA 1
ATOM 2870 C C . ALA A 1 359 ? -14.287 39.023 18.675 1 96.99 359 ALA A C 1
ATOM 2872 O O . ALA A 1 359 ? -14.559 40.118 18.177 1 96.99 359 ALA A O 1
ATOM 2873 N N . LYS A 1 360 ? -13.437 38.223 18.156 1 95.66 360 LYS A N 1
ATOM 2874 C CA . LYS A 1 360 ? -12.705 38.558 16.938 1 95.66 360 LYS A CA 1
ATOM 2875 C C . LYS A 1 360 ? -13.147 37.678 15.772 1 95.66 360 LYS A C 1
ATOM 2877 O O . LYS A 1 360 ? -12.982 38.052 14.609 1 95.66 360 LYS A O 1
ATOM 2882 N N . MET A 1 361 ? -13.628 36.549 16.087 1 95.29 361 MET A N 1
ATOM 2883 C CA . MET A 1 361 ? -14.079 35.673 15.009 1 95.29 361 MET A CA 1
ATOM 2884 C C . MET A 1 361 ? -15.548 35.922 14.684 1 95.29 361 MET A C 1
ATOM 2886 O O . MET A 1 361 ? -16.418 35.15 15.092 1 95.29 361 MET A O 1
ATOM 2890 N N . ILE A 1 362 ? -15.758 36.97 13.955 1 96.21 362 ILE A N 1
ATOM 2891 C CA . ILE A 1 362 ? -17.068 37.348 13.435 1 96.21 362 ILE A CA 1
ATOM 2892 C C . ILE A 1 362 ? -17.331 36.617 12.12 1 96.21 362 ILE A C 1
ATOM 2894 O O . ILE A 1 362 ? -16.56 36.745 11.166 1 96.21 362 ILE A O 1
ATOM 2898 N N . ARG A 1 363 ? -18.433 35.816 12.117 1 95.76 363 ARG A N 1
ATOM 2899 C CA . ARG A 1 363 ? -18.698 34.988 10.945 1 95.76 363 ARG A CA 1
ATOM 2900 C C . ARG A 1 363 ? -20.063 35.307 10.345 1 95.76 363 ARG A C 1
ATOM 2902 O O . ARG A 1 363 ? -20.944 35.826 11.035 1 95.76 363 ARG A O 1
ATOM 2909 N N . ASP A 1 364 ? -20.275 35.071 9.142 1 96.3 364 ASP A N 1
ATOM 2910 C CA . ASP A 1 364 ? -21.541 35.082 8.415 1 96.3 364 ASP A CA 1
ATOM 2911 C C . ASP A 1 364 ? -22.159 36.478 8.411 1 96.3 364 ASP A C 1
ATOM 2913 O O . ASP A 1 364 ? -23.364 36.629 8.625 1 96.3 364 ASP A O 1
ATOM 2917 N N . VAL A 1 365 ? -21.414 37.431 8.26 1 96.66 365 VAL A N 1
ATOM 2918 C CA . VAL A 1 365 ? -21.887 38.808 8.353 1 96.66 365 VAL A CA 1
ATOM 2919 C C . VAL A 1 365 ? -22.705 39.158 7.112 1 96.66 365 VAL A C 1
ATOM 2921 O O . VAL A 1 365 ? -22.334 38.796 5.993 1 96.66 365 VAL A O 1
ATOM 2924 N N . SER A 1 366 ? -23.802 39.819 7.328 1 96.46 366 SER A N 1
ATOM 2925 C CA . SER A 1 366 ? -24.646 40.365 6.27 1 96.46 366 SER A CA 1
ATOM 2926 C C . SER A 1 366 ? -25.185 41.741 6.648 1 96.46 366 SER A C 1
ATOM 2928 O O . SER A 1 366 ? -25.521 41.984 7.809 1 96.46 366 SER A O 1
ATOM 2930 N N . THR A 1 367 ? -25.242 42.722 5.624 1 97.53 367 THR A N 1
ATOM 2931 C CA . THR A 1 367 ? -25.751 44.075 5.824 1 97.53 367 THR A CA 1
ATOM 2932 C C . THR A 1 367 ? -27.228 44.158 5.449 1 97.53 367 THR A C 1
ATOM 2934 O O . THR A 1 367 ? -27.656 43.568 4.455 1 97.53 367 THR A O 1
ATOM 2937 N N . SER A 1 368 ? -28.031 44.863 6.312 1 97.33 368 SER A N 1
ATOM 2938 C CA . SER A 1 368 ? -29.454 45.018 6.028 1 97.33 368 SER A CA 1
ATOM 2939 C C . SER A 1 368 ? -29.678 45.727 4.696 1 97.33 368 SER A C 1
ATOM 2941 O O . SER A 1 368 ? -28.835 46.511 4.255 1 97.33 368 SER A O 1
ATOM 2943 N N . PRO A 1 369 ? -30.854 45.448 4.069 1 96.13 369 PRO A N 1
ATOM 2944 C CA . PRO A 1 369 ? -31.114 46.053 2.76 1 96.13 369 PRO A CA 1
ATOM 2945 C C . PRO A 1 369 ? -31.029 47.577 2.787 1 96.13 369 PRO A C 1
ATOM 2947 O O . PRO A 1 369 ? -30.656 48.196 1.787 1 96.13 369 PRO A O 1
ATOM 2950 N N . ASP A 1 370 ? -31.355 48.245 3.916 1 94.79 370 ASP A N 1
ATOM 2951 C CA . ASP A 1 370 ? -31.315 49.701 4.013 1 94.79 370 ASP A CA 1
ATOM 2952 C C . ASP A 1 370 ? -29.929 50.185 4.434 1 94.79 370 ASP A C 1
ATOM 2954 O O . ASP A 1 370 ? -29.696 51.39 4.551 1 94.79 370 ASP A O 1
ATOM 2958 N N . GLY A 1 371 ? -29.008 49.224 4.719 1 95.33 371 GLY A N 1
ATOM 2959 C CA . GLY A 1 371 ? -27.627 49.551 5.033 1 95.33 371 GLY A CA 1
ATOM 2960 C C . GLY A 1 371 ? -27.443 50.068 6.447 1 95.33 371 GLY A C 1
ATOM 2961 O O . GLY A 1 371 ? -26.359 50.53 6.809 1 95.33 371 GLY A O 1
ATOM 2962 N N . GLN A 1 372 ? -28.439 49.914 7.287 1 95.52 372 GLN A N 1
ATOM 2963 C CA . GLN A 1 372 ? -28.408 50.592 8.579 1 95.52 372 GLN A CA 1
ATOM 2964 C C . GLN A 1 372 ? -27.992 49.635 9.692 1 95.52 372 GLN A C 1
ATOM 2966 O O . GLN A 1 372 ? -27.661 50.067 10.798 1 95.52 372 GLN A O 1
ATOM 2971 N N . SER A 1 373 ? -27.972 48.379 9.404 1 96.85 373 SER A N 1
ATOM 2972 C CA . SER A 1 373 ? -27.605 47.392 10.414 1 96.85 373 SER A CA 1
ATOM 2973 C C . SER A 1 373 ? -26.88 46.205 9.789 1 96.85 373 SER A C 1
ATOM 2975 O O . SER A 1 373 ? -26.954 45.994 8.577 1 96.85 373 SER A O 1
ATOM 2977 N N . ILE A 1 374 ? -26.177 45.481 10.65 1 97.6 374 ILE A N 1
ATOM 2978 C CA . ILE A 1 374 ? -25.588 44.209 10.246 1 97.6 374 ILE A CA 1
ATOM 2979 C C . ILE A 1 374 ? -26.099 43.093 11.154 1 97.6 374 ILE A C 1
ATOM 2981 O O . ILE A 1 374 ? -26.507 43.346 12.29 1 97.6 374 ILE A O 1
ATOM 2985 N N . VAL A 1 375 ? -26.173 41.896 10.693 1 98.04 375 VAL A N 1
ATOM 2986 C CA . VAL A 1 375 ? -26.372 40.654 11.433 1 98.04 375 VAL A CA 1
ATOM 2987 C C . VAL A 1 375 ? -25.152 39.751 11.264 1 98.04 375 VAL A C 1
ATOM 2989 O O . VAL A 1 375 ? -24.521 39.741 10.204 1 98.04 375 VAL A O 1
ATOM 2992 N N . PHE A 1 376 ? -24.701 39.071 12.303 1 97.67 376 PHE A N 1
ATOM 2993 C CA . PHE A 1 376 ? -23.504 38.24 12.244 1 97.67 376 PHE A CA 1
ATOM 2994 C C . PHE A 1 376 ? -23.551 37.149 13.307 1 97.67 376 PHE A C 1
ATOM 2996 O O . PHE A 1 376 ? -24.374 37.201 14.223 1 97.67 376 PHE A O 1
ATOM 3003 N N . ARG A 1 377 ? -22.738 36.121 13.086 1 97.86 377 ARG A N 1
ATOM 3004 C CA . ARG A 1 377 ? -22.562 35.028 14.037 1 97.86 377 ARG A CA 1
ATOM 3005 C C . ARG A 1 377 ? -21.303 35.228 14.874 1 97.86 377 ARG A C 1
ATOM 3007 O O . ARG A 1 377 ? -20.259 35.623 14.35 1 97.86 377 ARG A O 1
ATOM 3014 N N . ALA A 1 378 ? -21.304 35.001 16.119 1 97.55 378 ALA A N 1
ATOM 3015 C CA . ALA A 1 378 ? -20.174 34.96 17.043 1 97.55 378 ALA A CA 1
ATOM 3016 C C . ALA A 1 378 ? -20.543 34.228 18.33 1 97.55 378 ALA A C 1
ATOM 3018 O O . ALA A 1 378 ? -21.696 34.271 18.767 1 97.55 378 ALA A O 1
ATOM 3019 N N . LEU A 1 379 ? -19.607 33.495 18.826 1 97.38 379 LEU A N 1
ATOM 3020 C CA . LEU A 1 379 ? -19.776 32.841 20.119 1 97.38 379 LEU A CA 1
ATOM 3021 C C . LEU A 1 379 ? -20.971 31.894 20.097 1 97.38 379 LEU A C 1
ATOM 3023 O O . LEU A 1 379 ? -21.705 31.791 21.082 1 97.38 379 LEU A O 1
ATOM 3027 N N . GLY A 1 380 ? -21.253 31.391 18.908 1 96.77 380 GLY A N 1
ATOM 3028 C CA . GLY A 1 380 ? -22.244 30.335 18.772 1 96.77 380 GLY A CA 1
ATOM 3029 C C . GLY A 1 380 ? -23.633 30.856 18.454 1 96.77 380 GLY A C 1
ATOM 3030 O O . GLY A 1 380 ? -24.559 30.075 18.231 1 96.77 380 GLY A O 1
ATOM 3031 N N . TYR A 1 381 ? -23.74 32.211 18.333 1 97.82 381 TYR A N 1
ATOM 3032 C CA . TYR A 1 381 ? -25.075 32.78 18.187 1 97.82 381 TYR A CA 1
ATOM 3033 C C . TYR A 1 381 ? -25.075 33.915 17.169 1 97.82 381 TYR A C 1
ATOM 3035 O O . TYR A 1 381 ? -24.013 34.397 16.767 1 97.82 381 TYR A O 1
ATOM 3043 N N . ILE A 1 382 ? -26.306 34.325 16.846 1 98.09 382 ILE A N 1
ATOM 3044 C CA . ILE A 1 382 ? -26.469 35.417 15.893 1 98.09 382 ILE A CA 1
ATOM 3045 C C . ILE A 1 382 ? -26.716 36.724 16.643 1 98.09 382 ILE A C 1
ATOM 3047 O O . ILE A 1 382 ? -27.472 36.755 17.617 1 98.09 382 ILE A O 1
ATOM 3051 N N . TRP A 1 383 ? -26.047 37.752 16.21 1 98.13 383 TRP A N 1
ATOM 3052 C CA . TRP A 1 383 ? -26.101 39.097 16.775 1 98.13 383 TRP A CA 1
ATOM 3053 C C . TRP A 1 383 ? -26.477 40.121 15.709 1 98.13 383 TRP A C 1
ATOM 3055 O O . TRP A 1 383 ? -26.284 39.882 14.515 1 98.13 383 TRP A O 1
ATOM 3065 N N . THR A 1 384 ? -27.047 41.239 16.091 1 97.41 384 THR A N 1
ATOM 3066 C CA . THR A 1 384 ? -27.289 42.384 15.22 1 97.41 384 THR A CA 1
ATOM 3067 C C . THR A 1 384 ? -26.651 43.645 15.796 1 97.41 384 THR A C 1
ATOM 3069 O O . THR A 1 384 ? -26.427 43.738 17.004 1 97.41 384 THR A O 1
ATOM 3072 N N . LYS A 1 385 ? -26.333 44.518 14.945 1 97.45 385 LYS A N 1
ATOM 3073 C CA . LYS A 1 385 ? -25.766 45.808 15.326 1 97.45 385 LYS A CA 1
ATOM 3074 C C . LYS A 1 385 ? -26.197 46.906 14.358 1 97.45 385 LYS A C 1
ATOM 3076 O O . LYS A 1 385 ? -26.087 46.745 13.141 1 97.45 385 LYS A O 1
ATOM 3081 N N . ASN A 1 386 ? -26.659 47.985 14.894 1 96.47 386 ASN A N 1
ATOM 3082 C CA . ASN A 1 386 ? -26.92 49.167 14.079 1 96.47 386 ASN A CA 1
ATOM 3083 C C . ASN A 1 386 ? -25.628 49.888 13.707 1 96.47 386 ASN A C 1
ATOM 3085 O O . ASN A 1 386 ? -24.724 50.017 14.535 1 96.47 386 ASN A O 1
ATOM 3089 N N . LEU A 1 387 ? -25.556 50.258 12.508 1 95.55 387 LEU A N 1
ATOM 3090 C CA . LEU A 1 387 ? -24.377 50.968 12.026 1 95.55 387 LEU A CA 1
ATOM 3091 C C . LEU A 1 387 ? -24.564 52.477 12.146 1 95.55 387 LEU A C 1
ATOM 3093 O O . LEU A 1 387 ? -25.684 52.979 12.027 1 95.55 387 LEU A O 1
ATOM 3097 N N . PRO A 1 388 ? -23.507 53.177 12.313 1 91.11 388 PRO A N 1
ATOM 3098 C CA . PRO A 1 388 ? -22.123 52.727 12.483 1 91.11 388 PRO A CA 1
ATOM 3099 C C . PRO A 1 388 ? -21.771 52.438 13.941 1 91.11 388 PRO A C 1
ATOM 3101 O O . PRO A 1 388 ? -20.749 51.806 14.219 1 91.11 388 PRO A O 1
ATOM 3104 N N . ASN A 1 389 ? -22.632 53.008 14.973 1 88.41 389 ASN A N 1
ATOM 3105 C CA . ASN A 1 389 ? -22.161 53.029 16.354 1 88.41 389 ASN A CA 1
ATOM 3106 C C . ASN A 1 389 ? -23.051 52.185 17.262 1 88.41 389 ASN A C 1
ATOM 3108 O O . ASN A 1 389 ? -22.972 52.29 18.487 1 88.41 389 ASN A O 1
ATOM 3112 N N . GLY A 1 390 ? -23.892 51.402 16.735 1 93.63 390 GLY A N 1
ATOM 3113 C CA . GLY A 1 390 ? -24.749 50.583 17.578 1 93.63 390 GLY A CA 1
ATOM 3114 C C . GLY A 1 390 ? -23.986 49.534 18.364 1 93.63 390 GLY A C 1
ATOM 3115 O O . GLY A 1 390 ? -22.817 49.266 18.08 1 93.63 390 GLY A O 1
ATOM 3116 N N . LYS A 1 391 ? -24.568 49.034 19.393 1 95.56 391 LYS A N 1
ATOM 3117 C CA . LYS A 1 391 ? -24.03 47.926 20.178 1 95.56 391 LYS A CA 1
ATOM 3118 C C . LYS A 1 391 ? -24.604 46.591 19.709 1 95.56 391 LYS A C 1
ATOM 3120 O O . LYS A 1 391 ? -25.801 46.486 19.435 1 95.56 391 LYS A O 1
ATOM 3125 N N . PRO A 1 392 ? -23.768 45.63 19.596 1 97.28 392 PRO A N 1
ATOM 3126 C CA . PRO A 1 392 ? -24.28 44.314 19.209 1 97.28 392 PRO A CA 1
ATOM 3127 C C . PRO A 1 392 ? -25.297 43.76 20.205 1 97.28 392 PRO A C 1
ATOM 3129 O O . PRO A 1 392 ? -25.124 43.909 21.417 1 97.28 392 PRO A O 1
ATOM 3132 N N . LYS A 1 393 ? -26.296 43.168 19.712 1 96.52 393 LYS A N 1
ATOM 3133 C CA . LYS A 1 393 ? -27.329 42.514 20.511 1 96.52 393 LYS A CA 1
ATOM 3134 C C . LYS A 1 393 ? -27.67 41.138 19.945 1 96.52 393 LYS A C 1
ATOM 3136 O O . LYS A 1 39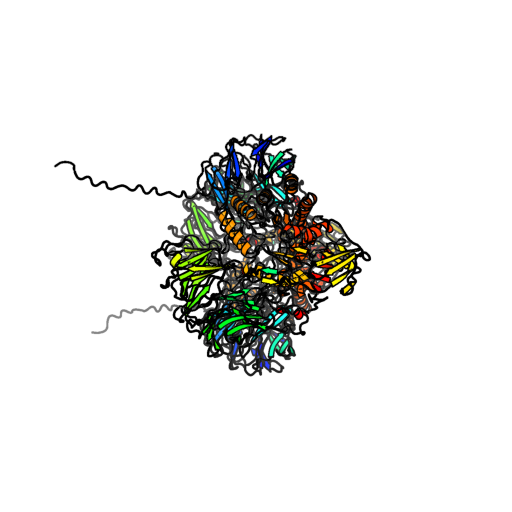3 ? -27.759 40.966 18.728 1 96.52 393 LYS A O 1
ATOM 3141 N N . ARG A 1 394 ? -27.828 40.217 20.829 1 97.14 394 ARG A N 1
ATOM 3142 C CA . ARG A 1 394 ? -28.248 38.895 20.379 1 97.14 394 ARG A CA 1
ATOM 3143 C C . ARG A 1 394 ? -29.627 38.95 19.729 1 97.14 394 ARG A C 1
ATOM 3145 O O . ARG A 1 394 ? -30.516 39.657 20.207 1 97.14 394 ARG A O 1
ATOM 3152 N N . LEU A 1 395 ? -29.734 38.272 18.752 1 96.83 395 LEU A N 1
ATOM 3153 C CA . LEU A 1 395 ? -30.971 38.313 17.98 1 96.83 395 LEU A CA 1
ATOM 3154 C C . LEU A 1 395 ? -32.049 37.455 18.634 1 96.83 395 LEU A C 1
ATOM 3156 O O . LEU A 1 395 ? -33.231 37.805 18.604 1 96.83 395 LEU A O 1
ATOM 3160 N N . THR A 1 396 ? -31.642 36.293 19.167 1 96.23 396 THR A N 1
ATOM 3161 C CA . THR A 1 396 ? -32.583 35.334 19.736 1 96.23 396 THR A CA 1
ATOM 3162 C C . THR A 1 396 ? -32.22 35.015 21.183 1 96.23 396 THR A C 1
ATOM 3164 O O . THR A 1 396 ? -31.2 35.486 21.692 1 96.23 396 THR A O 1
ATOM 3167 N N . ASN A 1 397 ? -33.086 34.239 21.847 1 92.82 397 ASN A N 1
ATOM 3168 C CA . ASN A 1 397 ? -32.808 33.76 23.197 1 92.82 397 ASN A CA 1
ATOM 3169 C C . ASN A 1 397 ? -32.767 32.235 23.253 1 92.82 397 ASN A C 1
ATOM 3171 O O . ASN A 1 397 ? -32.929 31.645 24.323 1 92.82 397 ASN A O 1
ATOM 3175 N N . GLY A 1 398 ? -32.659 31.709 22.096 1 91.95 398 GLY A N 1
ATOM 3176 C CA . GLY A 1 398 ? -32.637 30.255 22.052 1 91.95 398 GLY A CA 1
ATOM 3177 C C . GLY A 1 398 ? -31.346 29.662 22.584 1 91.95 398 GLY A C 1
ATOM 3178 O O . GLY A 1 398 ? -30.379 30.386 22.831 1 91.95 398 GLY A O 1
ATOM 3179 N N . GLU A 1 399 ? -31.312 28.267 22.802 1 93.01 399 GLU A N 1
ATOM 3180 C CA . GLU A 1 399 ? -30.149 27.575 23.352 1 93.01 399 GLU A CA 1
ATOM 3181 C C . GLU A 1 399 ? -29.377 26.84 22.26 1 93.01 399 GLU A C 1
ATOM 3183 O O . GLU A 1 399 ? -28.219 26.467 22.456 1 93.01 399 GLU A O 1
ATOM 3188 N N . ASP A 1 400 ? -30.047 26.612 21.155 1 96.54 400 ASP A N 1
ATOM 3189 C CA . ASP A 1 400 ? -29.351 25.979 20.04 1 96.54 400 ASP A CA 1
ATOM 3190 C C . ASP A 1 400 ? -28.327 26.929 19.422 1 96.54 400 ASP A C 1
ATOM 3192 O O . ASP A 1 400 ? -28.537 28.143 19.394 1 96.54 400 ASP A O 1
ATOM 3196 N N . PHE A 1 401 ? -27.226 26.377 19.012 1 97.96 401 PHE A N 1
ATOM 3197 C CA . PHE A 1 401 ? -26.293 27.221 18.274 1 97.96 401 PHE A CA 1
ATOM 3198 C C . PHE A 1 401 ? -26.918 27.71 16.973 1 97.96 401 PHE A C 1
ATOM 3200 O O . PHE A 1 401 ? -27.784 27.042 16.404 1 97.96 401 PHE A O 1
ATOM 3207 N N . GLU A 1 402 ? -26.518 28.866 16.561 1 98.26 402 GLU A N 1
ATOM 3208 C CA . GLU A 1 402 ? -27.117 29.541 15.413 1 98.26 402 GLU A CA 1
ATOM 3209 C C . GLU A 1 402 ? -26.051 29.981 14.413 1 98.26 402 GLU A C 1
ATOM 3211 O O . GLU A 1 402 ? -24.92 30.284 14.797 1 98.26 402 GLU A O 1
ATOM 3216 N N . ALA A 1 403 ? -26.476 30.018 13.124 1 97.87 403 ALA A N 1
ATOM 3217 C CA . ALA A 1 403 ? -25.507 30.383 12.093 1 97.87 403 ALA A CA 1
ATOM 3218 C C . ALA A 1 403 ? -26.209 30.827 10.813 1 97.87 403 ALA A C 1
ATOM 3220 O O . ALA A 1 403 ? -27.432 30.716 10.698 1 97.87 403 ALA A O 1
ATOM 3221 N N . ASP A 1 404 ? -25.526 31.406 9.921 1 97.54 404 ASP A N 1
ATOM 3222 C CA . ASP A 1 404 ? -25.842 31.714 8.53 1 97.54 404 ASP A CA 1
ATOM 3223 C C . ASP A 1 404 ? -27.091 32.587 8.431 1 97.54 404 ASP A C 1
ATOM 3225 O O . ASP A 1 404 ? -28.02 32.269 7.686 1 97.54 404 ASP A O 1
ATOM 3229 N N . PRO A 1 405 ? -27.095 33.669 9.098 1 98.04 405 PRO A N 1
ATOM 3230 C CA . PRO A 1 405 ? -28.247 34.565 8.982 1 98.04 405 PRO A CA 1
ATOM 3231 C C . PRO A 1 405 ? -28.351 35.218 7.606 1 98.04 405 PRO A C 1
ATOM 3233 O O . PRO A 1 405 ? -27.329 35.533 6.989 1 98.04 405 PRO A O 1
ATOM 3236 N N . SER A 1 406 ? -29.589 35.452 7.145 1 97.2 406 SER A N 1
ATOM 3237 C CA . SER A 1 406 ? -29.858 36.104 5.868 1 97.2 406 SER A CA 1
ATOM 3238 C C . SER A 1 406 ? -31.091 36.997 5.952 1 97.2 406 SER A C 1
ATOM 3240 O O . SER A 1 406 ? -32.17 36.541 6.337 1 97.2 406 SER A O 1
ATOM 3242 N N . PHE A 1 407 ? -31.013 38.309 5.514 1 97.49 407 PHE A N 1
ATOM 3243 C CA . PHE A 1 407 ? -32.124 39.254 5.505 1 97.49 407 PHE A CA 1
ATOM 3244 C C . PHE A 1 407 ? -33.093 38.938 4.372 1 97.49 407 PHE A C 1
ATOM 3246 O O . PHE A 1 407 ? -32.673 38.58 3.27 1 97.49 407 PHE A O 1
ATOM 3253 N N . SER A 1 408 ? -34.396 39.074 4.7 1 96.95 408 SER A N 1
ATOM 3254 C CA . SER A 1 408 ? -35.374 39.143 3.62 1 96.95 408 SER A CA 1
ATOM 3255 C C . SER A 1 408 ? -35.178 40.397 2.775 1 96.95 408 SER A C 1
ATOM 3257 O O . SER A 1 408 ? -34.588 41.377 3.236 1 96.95 408 SER A O 1
ATOM 3259 N N . PRO A 1 409 ? -35.716 40.283 1.462 1 94.52 409 PRO A N 1
ATOM 3260 C CA . PRO A 1 409 ? -35.472 41.406 0.553 1 94.52 409 PRO A CA 1
ATOM 3261 C C . PRO A 1 409 ? -36.003 42.731 1.097 1 94.52 409 PRO A C 1
ATOM 3263 O O . PRO A 1 409 ? -35.455 43.793 0.79 1 94.52 409 PRO A O 1
ATOM 3266 N N . ASP A 1 410 ? -37.056 42.804 1.955 1 94.13 410 ASP A N 1
ATOM 3267 C CA . ASP A 1 410 ? -37.635 44.018 2.522 1 94.13 410 ASP A CA 1
ATOM 3268 C C . ASP A 1 410 ? -36.995 44.355 3.867 1 94.13 410 ASP A C 1
ATOM 3270 O O . ASP A 1 410 ? -37.332 45.368 4.484 1 94.13 410 ASP A O 1
ATOM 3274 N N . GLY A 1 411 ? -36.097 43.502 4.393 1 95.84 411 GLY A N 1
ATOM 3275 C CA . GLY A 1 411 ? -35.341 43.752 5.61 1 95.84 411 GLY A CA 1
ATOM 3276 C C . GLY A 1 411 ? -36.144 43.503 6.873 1 95.84 411 GLY A C 1
ATOM 3277 O O . GLY A 1 411 ? -35.682 43.796 7.977 1 95.84 411 GLY A O 1
ATOM 3278 N N . LYS A 1 412 ? -37.283 42.875 6.815 1 96.61 412 LYS A N 1
ATOM 3279 C CA . LYS A 1 412 ? -38.178 42.744 7.961 1 96.61 412 LYS A CA 1
ATOM 3280 C C . LYS A 1 412 ? -37.962 41.414 8.678 1 96.61 412 LYS A C 1
ATOM 3282 O O . LYS A 1 412 ? -38.365 41.253 9.832 1 96.61 412 LYS A O 1
ATOM 3287 N N . LYS A 1 413 ? -37.411 40.484 7.985 1 97.66 413 LYS A N 1
ATOM 3288 C CA . LYS A 1 413 ? -37.189 39.153 8.542 1 97.66 413 LYS A CA 1
ATOM 3289 C C . LYS A 1 413 ? -35.743 38.707 8.343 1 97.66 413 LYS A C 1
ATOM 3291 O O . LYS A 1 413 ? -35.035 39.244 7.489 1 97.66 413 LYS A O 1
ATOM 3296 N N . ILE A 1 414 ? -35.328 37.758 9.176 1 98.27 414 ILE A N 1
ATOM 3297 C CA . ILE A 1 414 ? -34.03 37.106 9.037 1 98.27 414 ILE A CA 1
ATOM 3298 C C . ILE A 1 414 ? -34.202 35.591 9.12 1 98.27 414 ILE A C 1
ATOM 3300 O O . ILE A 1 414 ? -34.773 35.076 10.084 1 98.27 414 ILE A O 1
ATOM 3304 N N . ALA A 1 415 ? -33.799 34.871 8.069 1 98.3 415 ALA A N 1
ATOM 3305 C CA . ALA A 1 415 ? -33.666 33.418 8.136 1 98.3 415 ALA A CA 1
ATOM 3306 C C . ALA A 1 415 ? -32.306 33.017 8.699 1 98.3 415 ALA A C 1
ATOM 3308 O O . ALA A 1 415 ? -31.295 33.665 8.417 1 98.3 415 ALA A O 1
ATOM 3309 N N . PHE A 1 416 ? -32.215 32 9.528 1 98.15 416 PHE A N 1
ATOM 3310 C CA . PHE A 1 416 ? -30.959 31.51 10.084 1 98.15 416 PHE A CA 1
ATOM 3311 C C . PHE A 1 416 ? -31.044 30.018 10.384 1 98.15 416 PHE A C 1
ATOM 3313 O O . PHE A 1 416 ? -32.128 29.432 10.339 1 98.15 416 PHE A O 1
ATOM 3320 N N . VAL A 1 417 ? -29.922 29.386 10.583 1 98 417 VAL A N 1
ATOM 3321 C CA . VAL A 1 417 ? -29.867 27.95 10.834 1 98 417 VAL A CA 1
ATOM 3322 C C . VAL A 1 417 ? -29.529 27.694 12.301 1 98 417 VAL A C 1
ATOM 3324 O O . VAL A 1 417 ? -28.896 28.527 12.953 1 98 417 VAL A O 1
ATOM 3327 N N . THR A 1 418 ? -29.933 26.58 12.825 1 97.69 418 THR A N 1
ATOM 3328 C CA . THR A 1 418 ? -29.624 26.175 14.192 1 97.69 418 THR A CA 1
ATOM 3329 C C . THR A 1 418 ? -28.916 24.823 14.209 1 97.69 418 THR A C 1
ATOM 3331 O O . THR A 1 418 ? -28.935 24.094 13.215 1 97.69 418 THR A O 1
ATOM 3334 N N . TRP A 1 419 ? -28.26 24.537 15.241 1 97.3 419 TRP A N 1
ATOM 3335 C CA . TRP A 1 419 ? -27.66 23.222 15.441 1 97.3 419 TRP A CA 1
ATOM 3336 C C . TRP A 1 419 ? -27.818 22.764 16.887 1 97.3 419 TRP A C 1
ATOM 3338 O O . TRP A 1 419 ? -27.543 23.524 17.818 1 97.3 419 TRP A O 1
ATOM 3348 N N . ASN A 1 420 ? -28.217 21.646 17.083 1 96.06 420 ASN A N 1
ATOM 3349 C CA . ASN A 1 420 ? -28.29 20.884 18.325 1 96.06 420 ASN A CA 1
ATOM 3350 C C . ASN A 1 420 ? -27.759 19.465 18.144 1 96.06 420 ASN A C 1
ATOM 3352 O O . ASN A 1 420 ? -28.252 18.716 17.298 1 96.06 420 ASN A O 1
ATOM 3356 N N . ASP A 1 421 ? -26.804 19.1 18.97 1 93.44 421 ASP A N 1
ATOM 3357 C CA . ASP A 1 421 ? -26.123 17.824 18.779 1 93.44 421 ASP A CA 1
ATOM 3358 C C . ASP A 1 421 ? -27.114 16.663 18.803 1 93.44 421 ASP A C 1
ATOM 3360 O O . ASP A 1 421 ? -26.905 15.647 18.137 1 93.44 421 ASP A O 1
ATOM 3364 N N . LEU A 1 422 ? -28.129 16.743 19.572 1 90.01 422 LEU A N 1
ATOM 3365 C CA . LEU A 1 422 ? -29.089 15.658 19.75 1 90.01 422 LEU A CA 1
ATOM 3366 C C . LEU A 1 422 ? -30.229 15.77 18.744 1 90.01 422 LEU A C 1
ATOM 3368 O O . LEU A 1 422 ? -30.678 14.762 18.194 1 90.01 422 LEU A O 1
ATOM 3372 N N . ASN A 1 423 ? -30.627 17.009 18.442 1 91.15 423 ASN A N 1
ATOM 3373 C CA . ASN A 1 423 ? -31.818 17.22 17.627 1 91.15 423 ASN A CA 1
ATOM 3374 C C . ASN A 1 423 ? -31.46 17.696 16.223 1 91.15 423 ASN A C 1
ATOM 3376 O O . ASN A 1 423 ? -32.343 17.913 15.392 1 91.15 423 ASN A O 1
ATOM 3380 N N . LYS A 1 424 ? -30.231 17.887 15.988 1 94.4 424 LYS A N 1
ATOM 3381 C CA . LYS A 1 424 ? -29.719 18.312 14.688 1 94.4 424 LYS A CA 1
ATOM 3382 C C . LYS A 1 424 ? -30.138 19.746 14.374 1 94.4 424 LYS A C 1
ATOM 3384 O O . LYS A 1 424 ? -30.264 20.573 15.279 1 94.4 424 LYS A O 1
ATOM 3389 N N . GLY A 1 425 ? -30.203 20.104 13.078 1 95.6 425 GLY A N 1
ATOM 3390 C CA . GLY A 1 425 ? -30.401 21.499 12.719 1 95.6 425 GLY A CA 1
ATOM 3391 C C . GLY A 1 425 ? -31.747 21.764 12.072 1 95.6 425 GLY A C 1
ATOM 3392 O O . GLY A 1 425 ? -32.511 20.832 11.812 1 95.6 425 GLY A O 1
ATOM 3393 N N . ALA A 1 426 ? -32.085 23 11.922 1 96.96 426 ALA A N 1
ATOM 3394 C CA . ALA A 1 426 ? -33.262 23.526 11.236 1 96.96 426 ALA A CA 1
ATOM 3395 C C . ALA A 1 426 ? -32.996 24.924 10.683 1 96.96 426 ALA A C 1
ATOM 3397 O O . ALA A 1 426 ? -32.023 25.576 11.069 1 96.96 426 ALA A O 1
ATOM 3398 N N . ILE A 1 427 ? -33.827 25.316 9.718 1 98.19 427 ILE A N 1
ATOM 3399 C CA . ILE A 1 427 ? -33.872 26.717 9.314 1 98.19 427 ILE A CA 1
ATOM 3400 C C . ILE A 1 427 ? -35.042 27.415 10.003 1 98.19 427 ILE A C 1
ATOM 3402 O O . ILE A 1 427 ? -36.184 26.956 9.92 1 98.19 427 ILE A O 1
ATOM 3406 N N . LEU A 1 428 ? -34.774 28.483 10.684 1 97.85 428 LEU A N 1
ATOM 3407 C CA . LEU A 1 428 ? -35.775 29.31 11.35 1 97.85 428 LEU A CA 1
ATOM 3408 C C . LEU A 1 428 ? -35.832 30.701 10.726 1 97.85 428 LEU A C 1
ATOM 3410 O O . LEU A 1 428 ? -34.904 31.111 10.027 1 97.85 428 LEU A O 1
ATOM 3414 N N . GLU A 1 429 ? -36.921 31.337 10.902 1 97.78 429 GLU A N 1
ATOM 3415 C CA . GLU A 1 429 ? -37.103 32.727 10.496 1 97.78 429 GLU A CA 1
ATOM 3416 C C . GLU A 1 429 ? -37.612 33.579 11.655 1 97.78 429 GLU A C 1
ATOM 3418 O O . GLU A 1 429 ? -38.516 33.167 12.385 1 97.78 429 GLU A O 1
ATOM 3423 N N . ILE A 1 430 ? -37.01 34.722 11.87 1 97.92 430 ILE A N 1
ATOM 3424 C CA . ILE A 1 430 ? -37.442 35.647 12.911 1 97.92 430 ILE A CA 1
ATOM 3425 C C . ILE A 1 430 ? -37.966 36.933 12.275 1 97.92 430 ILE A C 1
ATOM 3427 O O . ILE A 1 430 ? -37.33 37.492 11.378 1 97.92 430 ILE A O 1
ATOM 3431 N N . ASP A 1 431 ? -39.113 37.369 12.696 1 96.76 431 ASP A N 1
ATOM 3432 C CA . ASP A 1 431 ? -39.637 38.686 12.348 1 96.76 431 ASP A CA 1
ATOM 3433 C C . ASP A 1 431 ? -39.03 39.77 13.235 1 96.76 431 ASP A C 1
ATOM 3435 O O . ASP A 1 431 ? -39.134 39.706 14.461 1 96.76 431 ASP A O 1
ATOM 3439 N N . LEU A 1 432 ? -38.478 40.796 12.679 1 95.78 432 LEU A N 1
ATOM 3440 C CA . LEU A 1 432 ? -37.689 41.753 13.448 1 95.78 432 LEU A CA 1
ATOM 3441 C C . LEU A 1 432 ? -38.594 42.689 14.242 1 95.78 432 LEU A C 1
ATOM 3443 O O . LEU A 1 432 ? -38.173 43.257 15.253 1 95.78 432 LEU A O 1
ATOM 3447 N N . SER A 1 433 ? -39.798 42.884 13.79 1 94.35 433 SER A N 1
ATOM 3448 C CA . SER A 1 433 ? -40.733 43.75 14.5 1 94.35 433 SER A CA 1
ATOM 3449 C C . SER A 1 433 ? -41.395 43.015 15.661 1 94.35 433 SER A C 1
ATOM 3451 O O . SER A 1 433 ? -41.376 43.494 16.797 1 94.35 433 SER A O 1
ATOM 3453 N N . SER A 1 434 ? -41.844 41.807 15.432 1 94.98 434 SER A N 1
ATOM 3454 C CA . SER A 1 434 ? -42.583 41.053 16.439 1 94.98 434 SER A CA 1
ATOM 3455 C C . SER A 1 434 ? -41.656 40.147 17.242 1 94.98 434 SER A C 1
ATOM 3457 O O . SER A 1 434 ? -42.034 39.649 18.305 1 94.98 434 SER A O 1
ATOM 3459 N N . LYS A 1 435 ? -40.526 39.834 16.739 1 93.78 435 LYS A N 1
ATOM 3460 C CA . LYS A 1 435 ? -39.547 38.929 17.334 1 93.78 435 LYS A CA 1
ATOM 3461 C C . LYS A 1 435 ? -40.057 37.491 17.335 1 93.78 435 LYS A C 1
ATOM 3463 O O . LYS A 1 435 ? -39.503 36.631 18.023 1 93.78 435 LYS A O 1
ATOM 3468 N N . LYS A 1 436 ? -41.089 37.295 16.569 1 96.06 436 LYS A N 1
ATOM 3469 C CA . LYS A 1 436 ? -41.612 35.937 16.446 1 96.06 436 LYS A CA 1
ATOM 3470 C C . LYS A 1 436 ? -40.688 35.067 15.598 1 96.06 436 LYS A C 1
ATOM 3472 O O . LYS A 1 436 ? -40.247 35.484 14.525 1 96.06 436 LYS A O 1
ATOM 3477 N N . ILE A 1 437 ? -40.358 33.88 16.139 1 97.09 437 ILE A N 1
ATOM 3478 C CA . ILE A 1 437 ? -39.513 32.919 15.44 1 97.09 437 ILE A CA 1
ATOM 3479 C C . ILE A 1 437 ? -40.37 31.773 14.905 1 97.09 437 ILE A C 1
ATOM 3481 O O . ILE A 1 437 ? -41.172 31.193 15.64 1 97.09 437 ILE A O 1
ATOM 3485 N N . SER A 1 438 ? -40.268 31.394 13.661 1 95.51 438 SER A N 1
ATOM 3486 C CA . SER A 1 438 ? -41.008 30.308 13.026 1 95.51 438 SER A CA 1
ATOM 3487 C C . SER A 1 438 ? -40.067 29.333 12.327 1 95.51 438 SER A C 1
ATOM 3489 O O . SER A 1 438 ? -39.106 29.748 11.675 1 95.51 438 SER A O 1
ATOM 3491 N N . PRO A 1 439 ? -40.341 28.076 12.496 1 95.35 439 PRO A N 1
ATOM 3492 C CA . PRO A 1 439 ? -39.557 27.113 11.719 1 95.35 439 PRO A CA 1
ATOM 3493 C C . PRO A 1 439 ? -39.931 27.106 10.239 1 95.35 439 PRO A C 1
ATOM 3495 O O . PRO A 1 439 ? -41.114 27.183 9.897 1 95.35 439 PRO A O 1
ATOM 3498 N N . LEU A 1 440 ? -38.922 27.053 9.411 1 96.52 440 LEU A N 1
ATOM 3499 C CA . LEU A 1 440 ? -39.172 26.978 7.976 1 96.52 440 LEU A CA 1
ATOM 3500 C C . LEU A 1 440 ? -39.031 25.545 7.475 1 96.52 440 LEU A C 1
ATOM 3502 O O . LEU A 1 440 ? -39.63 25.175 6.462 1 96.52 440 LEU A O 1
ATOM 3506 N N . THR A 1 441 ? -38.176 24.774 8.153 1 94.67 441 THR A N 1
ATOM 3507 C CA . THR A 1 441 ? -37.999 23.378 7.771 1 94.67 441 THR A CA 1
ATOM 3508 C C . THR A 1 441 ? -38.631 22.45 8.804 1 94.67 441 THR A C 1
ATOM 3510 O O . THR A 1 441 ? -38.682 22.777 9.992 1 94.67 441 THR A O 1
ATOM 3513 N N . LYS A 1 442 ? -38.992 21.271 8.372 1 89.73 442 LYS A N 1
ATOM 3514 C CA . LYS A 1 442 ? -39.677 20.321 9.244 1 89.73 442 LYS A CA 1
ATOM 3515 C C . LYS A 1 442 ? -38.761 19.159 9.618 1 89.73 442 LYS A C 1
ATOM 3517 O O . LYS A 1 442 ? -38.873 18.6 10.711 1 89.73 442 LYS A O 1
ATOM 3522 N N . GLU A 1 443 ? -37.951 18.871 8.8 1 91.76 443 GLU A N 1
ATOM 3523 C CA . GLU A 1 443 ? -37.096 17.708 9.014 1 91.76 443 GLU A CA 1
ATOM 3524 C C . GLU A 1 443 ? -35.762 18.11 9.637 1 91.76 443 GLU A C 1
ATOM 3526 O O . GLU A 1 443 ? -35.258 19.206 9.382 1 91.76 443 GLU A O 1
ATOM 3531 N N . LYS A 1 444 ? -35.172 17.182 10.384 1 93.34 444 LYS A N 1
ATOM 3532 C CA . LYS A 1 444 ? -33.814 17.351 10.894 1 93.34 444 LYS A CA 1
ATOM 3533 C C . LYS A 1 444 ? -32.795 17.337 9.759 1 93.34 444 LYS A C 1
ATOM 3535 O O . LYS A 1 444 ? -33.019 16.707 8.723 1 93.34 444 LYS A O 1
ATOM 3540 N N . GLY A 1 445 ? -31.755 18.036 9.953 1 94.19 445 GLY A N 1
ATOM 3541 C CA . GLY A 1 445 ? -30.669 18.012 8.986 1 94.19 445 GLY A CA 1
ATOM 3542 C C . GLY A 1 445 ? -29.533 18.953 9.341 1 94.19 445 GLY A C 1
ATOM 3543 O O . GLY A 1 445 ? -29.533 19.557 10.416 1 94.19 445 GLY A O 1
ATOM 3544 N N . ILE A 1 446 ? -28.562 18.948 8.566 1 96 446 ILE A N 1
ATOM 3545 C CA . ILE A 1 446 ? -27.489 19.934 8.63 1 96 446 ILE A CA 1
ATOM 3546 C C . ILE A 1 446 ? -27.677 20.974 7.528 1 96 446 ILE A C 1
ATOM 3548 O O . ILE A 1 446 ? -27.302 20.741 6.376 1 96 446 ILE A O 1
ATOM 3552 N N . TYR A 1 447 ? -28.219 22.065 7.871 1 97.33 447 TYR A N 1
ATOM 3553 C CA . TYR A 1 447 ? -28.589 23.108 6.921 1 97.33 447 TYR A CA 1
ATOM 3554 C C . TYR A 1 447 ? -27.544 24.217 6.894 1 97.33 447 TYR A C 1
ATOM 3556 O O . TYR A 1 447 ? -26.922 24.518 7.916 1 97.33 447 TYR A O 1
ATOM 3564 N N . ARG A 1 448 ? -27.422 24.809 5.718 1 96.93 448 ARG A N 1
ATOM 3565 C CA . ARG A 1 448 ? -26.439 25.88 5.591 1 96.93 448 ARG A CA 1
ATOM 3566 C C . ARG A 1 448 ? -26.923 26.958 4.627 1 96.93 448 ARG A C 1
ATOM 3568 O O . ARG A 1 448 ? -27.633 26.663 3.663 1 96.93 448 ARG A O 1
ATOM 3575 N N . THR A 1 449 ? -26.653 28.205 4.866 1 97.06 449 THR A N 1
ATOM 3576 C CA . THR A 1 449 ? -26.592 29.384 4.009 1 97.06 449 THR A CA 1
ATOM 3577 C C . THR A 1 449 ? -27.929 29.614 3.31 1 97.06 449 THR A C 1
ATOM 3579 O O . THR A 1 449 ? -27.981 29.738 2.084 1 97.06 449 THR A O 1
ATOM 3582 N N . PRO A 1 450 ? -28.972 29.714 4.036 1 97.92 450 PRO A N 1
ATOM 3583 C CA . PRO A 1 450 ? -30.236 30.078 3.391 1 97.92 450 PRO A CA 1
ATOM 3584 C C . PRO A 1 450 ? -30.195 31.464 2.752 1 97.92 450 PRO A C 1
ATOM 3586 O O . PRO A 1 450 ? -29.561 32.377 3.288 1 97.92 450 PRO A O 1
ATOM 3589 N N . SER A 1 451 ? -30.873 31.657 1.624 1 97.76 451 SER A N 1
ATOM 3590 C CA . SER A 1 451 ? -30.942 32.925 0.907 1 97.76 451 SER A CA 1
ATOM 3591 C C . SER A 1 451 ? -32.315 33.13 0.276 1 97.76 451 SER A C 1
ATOM 3593 O O . SER A 1 451 ? -32.836 32.235 -0.394 1 97.76 451 SER A O 1
ATOM 3595 N N . TYR A 1 452 ? -32.876 34.321 0.407 1 97.62 452 TYR A N 1
ATOM 3596 C CA . TYR A 1 452 ? -34.203 34.644 -0.104 1 97.62 452 TYR A CA 1
ATOM 3597 C C . TYR A 1 452 ? -34.153 34.955 -1.595 1 97.62 452 TYR A C 1
ATOM 3599 O O . TYR A 1 452 ? -33.163 35.499 -2.089 1 97.62 452 TYR A O 1
ATOM 3607 N N . SER A 1 453 ? -35.288 34.638 -2.243 1 97.11 453 SER A N 1
ATOM 3608 C CA . SER A 1 453 ? -35.498 35.143 -3.596 1 97.11 453 SER A CA 1
ATOM 3609 C C . SER A 1 453 ? -35.745 36.647 -3.593 1 97.11 453 SER A C 1
ATOM 3611 O O . SER A 1 453 ? -36.109 37.22 -2.563 1 97.11 453 SER A O 1
ATOM 3613 N N . PRO A 1 454 ? -35.563 37.288 -4.777 1 95.05 454 PRO A N 1
ATOM 3614 C CA . PRO A 1 454 ? -35.759 38.739 -4.83 1 95.05 454 PRO A CA 1
ATOM 3615 C C . PRO A 1 454 ? -37.172 39.159 -4.433 1 95.05 454 PRO A C 1
ATOM 3617 O O . PRO A 1 454 ? -37.369 40.258 -3.908 1 95.05 454 PRO A O 1
ATOM 3620 N N . ASP A 1 455 ? -38.174 38.262 -4.603 1 94.02 455 ASP A N 1
ATOM 3621 C CA . ASP A 1 455 ? -39.554 38.593 -4.258 1 94.02 455 ASP A CA 1
ATOM 3622 C C . ASP A 1 455 ? -39.884 38.154 -2.834 1 94.02 455 ASP A C 1
ATOM 3624 O O . ASP A 1 455 ? -40.981 38.418 -2.336 1 94.02 455 ASP A O 1
ATOM 3628 N N . GLY A 1 456 ? -38.975 37.417 -2.174 1 95.06 456 GLY A N 1
ATOM 3629 C CA . GLY A 1 456 ? -39.116 37.04 -0.776 1 95.06 456 GLY A CA 1
ATOM 3630 C C . GLY A 1 456 ? -40.007 35.83 -0.571 1 95.06 456 GLY A C 1
ATOM 3631 O O . GLY A 1 456 ? -40.288 35.444 0.565 1 95.06 456 GLY A O 1
ATOM 3632 N N . ASN A 1 457 ? -40.362 35.121 -1.649 1 95.3 457 ASN A N 1
ATOM 3633 C CA . ASN A 1 457 ? -41.35 34.054 -1.535 1 95.3 457 ASN A CA 1
ATOM 3634 C C . ASN A 1 457 ? -40.692 32.677 -1.538 1 95.3 457 ASN A C 1
ATOM 3636 O O . ASN A 1 457 ? -41.338 31.675 -1.226 1 95.3 457 ASN A O 1
ATOM 3640 N N . THR A 1 458 ? -39.482 32.687 -1.901 1 96.74 458 THR A N 1
ATOM 3641 C CA . THR A 1 458 ? -38.749 31.429 -1.977 1 96.74 458 THR A CA 1
ATOM 3642 C C . THR A 1 458 ? -37.408 31.54 -1.258 1 96.74 458 THR A C 1
ATOM 3644 O O . THR A 1 458 ? -36.812 32.618 -1.209 1 96.74 458 THR A O 1
ATOM 3647 N N . LEU A 1 459 ? -37.044 30.444 -0.661 1 97.45 459 LEU A N 1
ATOM 3648 C CA . LEU A 1 459 ? -35.752 30.342 0.009 1 97.45 459 LEU A CA 1
ATOM 3649 C C . LEU A 1 459 ? -34.908 29.229 -0.603 1 97.45 459 LEU A C 1
ATOM 3651 O O . LEU A 1 459 ? -35.398 28.117 -0.813 1 97.45 459 LEU A O 1
ATOM 3655 N N . VAL A 1 460 ? -33.681 29.492 -1.005 1 97.83 460 VAL A N 1
ATOM 3656 C CA . VAL A 1 460 ? -32.739 28.458 -1.423 1 97.83 460 VAL A CA 1
ATOM 3657 C C . VAL A 1 460 ? -31.723 28.204 -0.312 1 97.83 460 VAL A C 1
ATOM 3659 O O . VAL A 1 460 ? -31.346 29.125 0.415 1 97.83 460 VAL A O 1
ATOM 3662 N N . TYR A 1 461 ? -31.311 26.968 -0.046 1 97.48 461 TYR A N 1
ATOM 3663 C CA . TYR A 1 461 ? -30.354 26.62 0.999 1 97.48 461 TYR A CA 1
ATOM 3664 C C . TYR A 1 461 ? -29.628 25.323 0.663 1 97.48 461 TYR A C 1
ATOM 3666 O O . TYR A 1 461 ? -29.947 24.664 -0.33 1 97.48 461 TYR A O 1
ATOM 3674 N N . LYS A 1 462 ? -28.619 25.008 1.47 1 96.87 462 LYS A N 1
ATOM 3675 C CA . LYS A 1 462 ? -27.835 23.785 1.33 1 96.87 462 LYS A CA 1
ATOM 3676 C C . LYS A 1 462 ? -28.105 22.824 2.485 1 96.87 462 LYS A C 1
ATOM 3678 O O . LYS A 1 462 ? -28.17 23.241 3.644 1 96.87 462 LYS A O 1
ATOM 3683 N N . LYS A 1 463 ? -28.248 21.599 2.186 1 95.43 463 LYS A N 1
ATOM 3684 C CA . LYS A 1 463 ? -28.141 20.514 3.156 1 95.43 463 LYS A CA 1
ATOM 3685 C C . LYS A 1 463 ? -26.781 19.827 3.065 1 95.43 463 LYS A C 1
ATOM 3687 O O . LYS A 1 463 ? -26.369 19.395 1.987 1 95.43 463 LYS A O 1
ATOM 3692 N N . GLU A 1 464 ? -26.094 19.783 4.166 1 93.45 464 GLU A N 1
ATOM 3693 C CA . GLU A 1 464 ? -24.782 19.143 4.178 1 93.45 464 GLU A CA 1
ATOM 3694 C C . GLU A 1 464 ? -24.899 17.649 4.468 1 93.45 464 GLU A C 1
ATOM 3696 O O . GLU A 1 464 ? -25.848 17.211 5.121 1 93.45 464 GLU A O 1
ATOM 3701 N N . GLY A 1 465 ? -23.901 16.996 3.893 1 89.37 465 GLY A N 1
ATOM 3702 C CA . GLY A 1 465 ? -23.77 15.602 4.287 1 89.37 465 GLY A CA 1
ATOM 3703 C C . GLY A 1 465 ? -23.203 15.428 5.684 1 89.37 465 GLY A C 1
ATOM 3704 O O . GLY A 1 465 ? -22.75 16.394 6.3 1 89.37 465 GLY A O 1
ATOM 3705 N N . GLY A 1 466 ? -23.287 14.232 6.194 1 87.24 466 GLY A N 1
ATOM 3706 C CA . GLY A 1 466 ? -22.742 13.926 7.506 1 87.24 466 GLY A CA 1
ATOM 3707 C C . GLY A 1 466 ? -21.228 14.012 7.559 1 87.24 466 GLY A C 1
ATOM 3708 O O . GLY A 1 466 ? -20.562 13.967 6.522 1 87.24 466 GLY A O 1
ATOM 3709 N N . ASN A 1 467 ? -20.613 14.147 8.738 1 87.37 467 ASN A N 1
ATOM 3710 C CA . ASN A 1 467 ? -19.176 14.239 8.97 1 87.37 467 ASN A CA 1
ATOM 3711 C C . ASN A 1 467 ? -18.791 13.67 10.333 1 87.37 467 ASN A C 1
ATOM 3713 O O . ASN A 1 467 ? -19.641 13.145 11.054 1 87.37 467 ASN A O 1
ATOM 3717 N N . LEU A 1 468 ? -17.61 13.834 10.778 1 84.75 468 LEU A N 1
ATOM 3718 C CA . LEU A 1 468 ? -17.079 13.159 11.957 1 84.75 468 LEU A CA 1
ATOM 3719 C C . LEU A 1 468 ? -17.504 13.878 13.233 1 84.75 468 LEU A C 1
ATOM 3721 O O . LEU A 1 468 ? -17.479 13.294 14.318 1 84.75 468 LEU A O 1
ATOM 3725 N N . ASP A 1 469 ? -17.874 15.142 13.097 1 89.26 469 ASP A N 1
ATOM 3726 C CA . ASP A 1 469 ? -18.259 15.922 14.269 1 89.26 469 ASP A CA 1
ATOM 3727 C C . ASP A 1 469 ? -19.754 15.792 14.549 1 89.26 469 ASP A C 1
ATOM 3729 O O . ASP A 1 469 ? -20.17 15.719 15.707 1 89.26 469 ASP A O 1
ATOM 3733 N N . GLN A 1 470 ? -20.551 15.713 13.455 1 91.37 470 GLN A N 1
ATOM 3734 C CA . GLN A 1 470 ? -21.999 15.821 13.6 1 91.37 470 GLN A CA 1
ATOM 3735 C C . GLN A 1 470 ? -22.678 14.477 13.355 1 91.37 470 GLN A C 1
ATOM 3737 O O . GLN A 1 470 ? -23.875 14.324 13.609 1 91.37 470 GLN A O 1
ATOM 3742 N N . GLY A 1 471 ? -21.936 13.532 12.906 1 86.38 471 GLY A N 1
ATOM 3743 C CA . GLY A 1 471 ? -22.514 12.246 12.549 1 86.38 471 GLY A CA 1
ATOM 3744 C C . GLY A 1 471 ? -23.075 12.214 11.14 1 86.38 471 GLY A C 1
ATOM 3745 O O . GLY A 1 471 ? -22.974 13.197 10.404 1 86.38 471 GLY A O 1
ATOM 3746 N N . ARG A 1 472 ? -23.704 11.127 10.777 1 87.27 472 ARG A N 1
ATOM 3747 C CA . ARG A 1 472 ? -24.096 10.951 9.382 1 87.27 472 ARG A CA 1
ATOM 3748 C C . ARG A 1 472 ? -25.588 10.659 9.265 1 87.27 472 ARG A C 1
ATOM 3750 O O . ARG A 1 472 ? -26.089 10.385 8.172 1 87.27 472 ARG A O 1
ATOM 3757 N N . THR A 1 473 ? -26.365 10.808 10.351 1 89.24 473 THR A N 1
ATOM 3758 C CA . THR A 1 473 ? -27.807 10.593 10.321 1 89.24 473 THR A CA 1
ATOM 3759 C C . THR A 1 473 ? -28.539 11.882 9.958 1 89.24 473 THR A C 1
ATOM 3761 O O . THR A 1 473 ? -28.067 12.978 10.266 1 89.24 473 THR A O 1
ATOM 3764 N N . PHE A 1 474 ? -29.693 11.72 9.218 1 91.36 474 PHE A N 1
ATOM 3765 C CA . PHE A 1 474 ? -30.551 12.809 8.765 1 91.36 474 PHE A CA 1
ATOM 3766 C C . PHE A 1 474 ? -29.786 13.753 7.845 1 91.36 474 PHE A C 1
ATOM 3768 O O . PHE A 1 474 ? -29.971 14.971 7.904 1 91.36 474 PHE A O 1
ATOM 3775 N N . ALA A 1 475 ? -28.837 13.188 7.18 1 89.27 475 ALA A N 1
ATOM 3776 C CA . ALA A 1 475 ? -28.007 13.986 6.282 1 89.27 475 ALA A CA 1
ATOM 3777 C C . ALA A 1 475 ? -27.956 13.368 4.887 1 89.27 475 ALA A C 1
ATOM 3779 O O . ALA A 1 475 ? -26.999 13.584 4.14 1 89.27 475 ALA A O 1
ATOM 3780 N N . LYS A 1 476 ? -28.918 12.623 4.666 1 88.25 476 LYS A N 1
ATOM 3781 C CA . LYS A 1 476 ? -28.968 11.994 3.35 1 88.25 476 LYS A CA 1
ATOM 3782 C C . LYS A 1 476 ? -29.346 13.005 2.271 1 88.25 476 LYS A C 1
ATOM 3784 O O . LYS A 1 476 ? -29.979 14.022 2.56 1 88.25 476 LYS A O 1
ATOM 3789 N N . ASN A 1 477 ? -28.908 12.83 1.069 1 87.92 477 ASN A N 1
ATOM 3790 C CA . ASN A 1 477 ? -29.188 13.643 -0.11 1 87.92 477 ASN A CA 1
ATOM 3791 C C . ASN A 1 477 ? -28.695 15.076 0.067 1 87.92 477 ASN A C 1
ATOM 3793 O O . ASN A 1 477 ? -29.471 16.024 -0.067 1 87.92 477 ASN A O 1
ATOM 3797 N N . PRO A 1 478 ? -27.492 15.236 0.392 1 92.1 478 PRO A N 1
ATOM 3798 C CA . PRO A 1 478 ? -26.951 16.594 0.489 1 92.1 478 PRO A CA 1
ATOM 3799 C C . PRO A 1 478 ? -27.064 17.37 -0.821 1 92.1 478 PRO A C 1
ATOM 3801 O O . PRO A 1 478 ? -27.14 16.767 -1.895 1 92.1 478 PRO A O 1
ATOM 3804 N N . GLY A 1 479 ? -27.173 18.642 -0.719 1 94.61 479 GLY A N 1
ATOM 3805 C CA . GLY A 1 479 ? -27.225 19.475 -1.909 1 94.61 479 GLY A CA 1
ATOM 3806 C C . GLY A 1 479 ? -27.987 20.77 -1.698 1 94.61 479 GLY A C 1
ATOM 3807 O O . GLY A 1 479 ? -28.125 21.237 -0.566 1 94.61 479 GLY A O 1
ATOM 3808 N N . LEU A 1 480 ? -28.391 21.331 -2.837 1 97.04 480 LEU A N 1
ATOM 3809 C CA . LEU A 1 480 ? -29.143 22.582 -2.824 1 97.04 480 LEU A CA 1
ATOM 3810 C C . LEU A 1 480 ? -30.643 22.315 -2.892 1 97.04 480 LEU A C 1
ATOM 3812 O O . LEU A 1 480 ? -31.087 21.423 -3.619 1 97.04 480 LEU A O 1
ATOM 3816 N N . TYR A 1 481 ? -31.299 22.832 -2.184 1 96.69 481 TYR A N 1
ATOM 3817 C CA . TYR A 1 481 ? -32.748 22.689 -2.092 1 96.69 481 TYR A CA 1
ATOM 3818 C C . TYR A 1 481 ? -33.44 24.039 -2.236 1 96.69 481 TYR A C 1
ATOM 3820 O O . TYR A 1 481 ? -32.863 25.077 -1.903 1 96.69 481 TYR A O 1
ATOM 3828 N N . LEU A 1 482 ? -34.734 24.197 -2.757 1 96.57 482 LEU A N 1
ATOM 3829 C CA . LEU A 1 482 ? -35.627 25.349 -2.804 1 96.57 482 LEU A CA 1
ATOM 3830 C C . LEU A 1 482 ? -36.836 25.138 -1.899 1 96.57 482 LEU A C 1
ATOM 3832 O O . LEU A 1 482 ? -37.458 24.073 -1.926 1 96.57 482 LEU A O 1
ATOM 3836 N N . LEU A 1 483 ? -37.146 26.109 -1.119 1 96.81 483 LEU A N 1
ATOM 3837 C CA . LEU A 1 483 ? -38.3 26.067 -0.228 1 96.81 483 LEU A CA 1
ATOM 3838 C C . LEU A 1 483 ? -39.284 27.183 -0.56 1 96.81 483 LEU A C 1
ATOM 3840 O O . LEU A 1 483 ? -38.928 28.363 -0.52 1 96.81 483 LEU A O 1
ATOM 3844 N N . ASN A 1 484 ? -40.507 26.792 -0.891 1 95.46 484 ASN A N 1
ATOM 3845 C CA . ASN A 1 484 ? -41.581 27.77 -1.031 1 95.46 484 ASN A CA 1
ATOM 3846 C C . ASN A 1 484 ? -42.115 28.215 0.328 1 95.46 484 ASN A C 1
ATOM 3848 O O . ASN A 1 484 ? -42.647 27.403 1.087 1 95.46 484 ASN A O 1
ATOM 3852 N N . LEU A 1 485 ? -42.085 29.444 0.656 1 95.11 485 LEU A N 1
ATOM 3853 C CA . LEU A 1 485 ? -42.373 29.932 2 1 95.11 485 LEU A CA 1
ATOM 3854 C C . LEU A 1 485 ? -43.877 29.996 2.244 1 95.11 485 LEU A C 1
ATOM 3856 O O . LEU A 1 485 ? -44.323 30.013 3.394 1 95.11 485 LEU A O 1
ATOM 3860 N N . LYS A 1 486 ? -44.626 30.005 1.249 1 91.69 486 LYS A N 1
ATOM 3861 C CA . LYS A 1 486 ? -46.079 30.032 1.397 1 91.69 486 LYS A CA 1
ATOM 3862 C C . LYS A 1 486 ? -46.638 28.626 1.588 1 91.69 486 LYS A C 1
ATOM 3864 O O . LYS A 1 486 ? -47.487 28.402 2.454 1 91.69 486 LYS A O 1
ATOM 3869 N N . THR A 1 487 ? -46.077 27.672 0.869 1 91.65 487 THR A N 1
ATOM 3870 C CA . THR A 1 487 ? -46.621 26.319 0.876 1 91.65 487 THR A CA 1
ATOM 3871 C C . THR A 1 487 ? -45.744 25.388 1.709 1 91.65 487 THR A C 1
ATOM 3873 O O . THR A 1 487 ? -46.147 24.268 2.028 1 91.65 487 THR A O 1
ATOM 3876 N N . SER A 1 488 ? -44.551 25.785 1.98 1 89.69 488 SER A N 1
ATOM 3877 C CA . SER A 1 488 ? -43.562 24.994 2.706 1 89.69 488 SER A CA 1
ATOM 3878 C C . SER A 1 488 ? -43.105 23.792 1.887 1 89.69 488 SER A C 1
ATOM 3880 O O . SER A 1 488 ? -42.623 22.803 2.442 1 89.69 488 SER A O 1
ATOM 3882 N N . GLN A 1 489 ? -43.366 23.881 0.608 1 91.84 489 GLN A N 1
ATOM 3883 C CA . GLN A 1 489 ? -42.91 22.805 -0.267 1 91.84 489 GLN A CA 1
ATOM 3884 C C . GLN A 1 489 ? -41.418 22.93 -0.561 1 91.84 489 GLN A C 1
ATOM 3886 O O . GLN A 1 489 ? -40.936 24.012 -0.902 1 91.84 489 GLN A O 1
ATOM 3891 N N . GLU A 1 490 ? -40.684 21.81 -0.382 1 93.47 490 GLU A N 1
ATOM 3892 C CA . GLU A 1 490 ? -39.248 21.754 -0.634 1 93.47 490 GLU A CA 1
ATOM 3893 C C . GLU A 1 490 ? -38.944 21.01 -1.932 1 93.47 490 GLU A C 1
ATOM 3895 O O . GLU A 1 490 ? -39.511 19.947 -2.191 1 93.47 490 GLU A O 1
ATOM 3900 N N . ASN A 1 491 ? -38.064 21.516 -2.748 1 93.12 491 ASN A N 1
ATOM 3901 C CA . ASN A 1 491 ? -37.617 20.884 -3.984 1 93.12 491 ASN A CA 1
ATOM 3902 C C . ASN A 1 491 ? -36.103 20.696 -4.002 1 93.12 491 ASN A C 1
ATOM 3904 O O . ASN A 1 491 ? -35.352 21.641 -3.752 1 93.12 491 ASN A O 1
ATOM 3908 N N . TYR A 1 492 ? -35.589 19.204 -4.368 1 92.19 492 TYR A N 1
ATOM 3909 C CA . TYR A 1 492 ? -34.172 18.911 -4.55 1 92.19 492 TYR A CA 1
ATOM 3910 C C . TYR A 1 492 ? -33.672 19.446 -5.887 1 92.19 492 TYR A C 1
ATOM 3912 O O . TYR A 1 492 ? -34.293 19.214 -6.926 1 92.19 492 TYR A O 1
ATOM 3920 N N . LEU A 1 493 ? -32.636 20.477 -5.855 1 91.53 493 LEU A N 1
ATOM 3921 C CA . LEU A 1 493 ? -32.162 21.151 -7.059 1 91.53 493 LEU A CA 1
ATOM 3922 C C . LEU A 1 493 ? -30.929 20.453 -7.623 1 91.53 493 LEU A C 1
ATOM 3924 O O . LEU A 1 493 ? -30.867 20.165 -8.821 1 91.53 493 LEU A O 1
ATOM 3928 N N . ASN A 1 494 ? -29.864 20.316 -6.712 1 82.99 494 ASN A N 1
ATOM 3929 C CA . ASN A 1 494 ? -28.548 19.865 -7.154 1 82.99 494 ASN A CA 1
ATOM 3930 C C . ASN A 1 494 ? -27.819 19.099 -6.054 1 82.99 494 ASN A C 1
ATOM 3932 O O . ASN A 1 494 ? -28.007 19.379 -4.868 1 82.99 494 ASN A O 1
ATOM 3936 N N . VAL A 1 495 ? -26.921 18.287 -6.487 1 73.98 495 VAL A N 1
ATOM 3937 C CA . VAL A 1 495 ? -26.248 17.387 -5.556 1 73.98 495 VAL A CA 1
ATOM 3938 C C . VAL A 1 495 ? -25.174 18.15 -4.784 1 73.98 495 VAL A C 1
ATOM 3940 O O . VAL A 1 495 ? -24.851 17.8 -3.647 1 73.98 495 VAL A O 1
ATOM 3943 N N . SER A 1 496 ? -24.543 19.055 -5.472 1 85.41 496 SER A N 1
ATOM 3944 C CA . SER A 1 496 ? -23.473 19.757 -4.771 1 85.41 496 SER A CA 1
ATOM 3945 C C . SER A 1 496 ? -23.516 21.255 -5.054 1 85.41 496 SER A C 1
ATOM 3947 O O . SER A 1 496 ? -24.124 21.689 -6.035 1 85.41 496 SER A O 1
ATOM 3949 N N . GLY A 1 497 ? -22.973 22.042 -4.127 1 92.38 497 GLY A N 1
ATOM 3950 C CA . GLY A 1 497 ? -22.848 23.485 -4.256 1 92.38 497 GLY A CA 1
ATOM 3951 C C . GLY A 1 497 ? -22.812 24.203 -2.92 1 92.38 497 GLY A C 1
ATOM 3952 O O . GLY A 1 497 ? -23.381 23.725 -1.937 1 92.38 497 GLY A O 1
ATOM 3953 N N . ASP A 1 498 ? -22.243 25.353 -2.99 1 95.07 498 ASP A N 1
ATOM 3954 C CA . ASP A 1 498 ? -22.136 26.171 -1.786 1 95.07 498 ASP A CA 1
ATOM 3955 C C . ASP A 1 498 ? -22.63 27.593 -2.042 1 95.07 498 ASP A C 1
ATOM 3957 O O . ASP A 1 498 ? -22.599 28.071 -3.178 1 95.07 498 ASP A O 1
ATOM 3961 N N . PHE A 1 499 ? -23.187 28.182 -1.088 1 96.03 499 PHE A N 1
ATOM 3962 C CA . PHE A 1 499 ? -23.559 29.591 -1.059 1 96.03 499 PHE A CA 1
ATOM 3963 C C . PHE A 1 499 ? -24.565 29.908 -2.16 1 96.03 499 PHE A C 1
ATOM 3965 O O . PHE A 1 499 ? -24.361 30.836 -2.945 1 96.03 499 PHE A O 1
ATOM 3972 N N . PRO A 1 500 ? -25.622 29.237 -2.159 1 97.39 500 PRO A N 1
ATOM 3973 C CA . PRO A 1 500 ? -26.612 29.497 -3.206 1 97.39 500 PRO A CA 1
ATOM 3974 C C . PRO A 1 500 ? -27.273 30.866 -3.067 1 97.39 500 PRO A C 1
ATOM 3976 O O . PRO A 1 500 ? -27.517 31.327 -1.949 1 97.39 500 PRO A O 1
ATOM 3979 N N . SER A 1 501 ? -27.552 31.56 -4.151 1 97.01 501 SER A N 1
ATOM 3980 C CA . SER A 1 501 ? -28.272 32.828 -4.208 1 97.01 501 SER A CA 1
ATOM 3981 C C . SER A 1 501 ? -29.002 32.99 -5.537 1 97.01 501 SER A C 1
ATOM 3983 O O . SER A 1 501 ? -28.623 32.379 -6.538 1 97.01 501 SER A O 1
ATOM 3985 N N . PHE A 1 502 ? -29.992 33.773 -5.591 1 97.23 502 PHE A N 1
ATOM 3986 C CA . PHE A 1 502 ? -30.808 33.956 -6.785 1 97.23 502 PHE A CA 1
ATOM 3987 C C . PHE A 1 502 ? -30.177 34.981 -7.72 1 97.23 502 PHE A C 1
ATOM 3989 O O . PHE A 1 502 ? -29.521 35.92 -7.267 1 97.23 502 PHE A O 1
ATOM 3996 N N . THR A 1 503 ? -30.475 34.823 -8.979 1 96.41 503 THR A N 1
ATOM 3997 C CA . THR A 1 503 ? -30.162 35.862 -9.955 1 96.41 503 THR A CA 1
ATOM 3998 C C . THR A 1 503 ? -31.105 37.051 -9.8 1 96.41 503 THR A C 1
ATOM 4000 O O . THR A 1 503 ? -32.127 36.955 -9.118 1 96.41 503 THR A O 1
ATOM 4003 N N . LYS A 1 504 ? -30.764 38.121 -10.482 1 94.72 504 LYS A N 1
ATOM 4004 C CA . LYS A 1 504 ? -31.515 39.37 -10.389 1 94.72 504 LYS A CA 1
ATOM 4005 C C . LYS A 1 504 ? -32.988 39.153 -10.726 1 94.72 504 LYS A C 1
ATOM 4007 O O . LYS A 1 504 ? -33.869 39.698 -10.059 1 94.72 504 LYS A O 1
ATOM 4012 N N . ASP A 1 505 ? -33.28 38.17 -11.653 1 93.57 505 ASP A N 1
ATOM 4013 C CA . ASP A 1 505 ? -34.646 37.964 -12.127 1 93.57 505 ASP A CA 1
ATOM 4014 C C . ASP A 1 505 ? -35.325 36.827 -11.367 1 93.57 505 ASP A C 1
ATOM 4016 O O . ASP A 1 505 ? -36.496 36.526 -11.606 1 93.57 505 ASP A O 1
ATOM 4020 N N . GLY A 1 506 ? -34.916 35.544 -10.465 1 94.78 506 GLY A N 1
ATOM 4021 C CA . GLY A 1 506 ? -35.461 34.499 -9.613 1 94.78 506 GLY A CA 1
ATOM 4022 C C . GLY A 1 506 ? -35.726 33.202 -10.355 1 94.78 506 GLY A C 1
ATOM 4023 O O . GLY A 1 506 ? -36.391 32.306 -9.831 1 94.78 506 GLY A O 1
ATOM 4024 N N . LYS A 1 507 ? -34.854 33.694 -11.561 1 94.77 507 LYS A N 1
ATOM 4025 C CA . LYS A 1 507 ? -35.18 32.548 -12.405 1 94.77 507 LYS A CA 1
ATOM 4026 C C . LYS A 1 507 ? -34.108 31.466 -12.3 1 94.77 507 LYS A C 1
ATOM 4028 O O . LYS A 1 507 ? -34.331 30.323 -12.704 1 94.77 507 LYS A O 1
ATOM 4033 N N . ARG A 1 508 ? -32.96 31.912 -11.834 1 96.09 508 ARG A N 1
ATOM 4034 C CA . ARG A 1 508 ? -31.864 30.966 -11.655 1 96.09 508 ARG A CA 1
ATOM 4035 C C . ARG A 1 508 ? -31.227 31.12 -10.277 1 96.09 508 ARG A C 1
ATOM 4037 O O . ARG A 1 508 ? -31.467 32.111 -9.584 1 96.09 508 ARG A O 1
ATOM 4044 N N . ILE A 1 509 ? -30.437 30.13 -9.951 1 97.31 509 ILE A N 1
ATOM 4045 C CA . ILE A 1 509 ? -29.689 30.115 -8.698 1 97.31 509 ILE A CA 1
ATOM 4046 C C . ILE A 1 509 ? -28.192 30.064 -8.992 1 97.31 509 ILE A C 1
ATOM 4048 O O . ILE A 1 509 ? -27.718 29.157 -9.68 1 97.31 509 ILE A O 1
ATOM 4052 N N . PHE A 1 510 ? -27.434 31.062 -8.462 1 97.38 510 PHE A N 1
ATOM 4053 C CA . PHE A 1 510 ? -25.978 30.983 -8.447 1 97.38 510 PHE A CA 1
ATOM 4054 C C . PHE A 1 510 ? -25.497 30.068 -7.327 1 97.38 510 PHE A C 1
ATOM 4056 O O . PHE A 1 510 ? -26.102 30.02 -6.254 1 97.38 510 PHE A O 1
ATOM 4063 N N . PHE A 1 511 ? -24.485 29.374 -7.521 1 97.41 511 PHE A N 1
ATOM 4064 C CA . PHE A 1 511 ? -23.808 28.632 -6.464 1 97.41 511 PHE A CA 1
ATOM 4065 C C . PHE A 1 511 ? -22.334 28.434 -6.801 1 97.41 511 PHE A C 1
ATOM 4067 O O . PHE A 1 511 ? -21.918 28.651 -7.94 1 97.41 511 PHE A O 1
ATOM 4074 N N . GLN A 1 512 ? -21.544 28.153 -5.802 1 96.95 512 GLN A N 1
ATOM 4075 C CA . GLN A 1 512 ? -20.112 27.918 -5.957 1 96.95 512 GLN A CA 1
ATOM 4076 C C . GLN A 1 512 ? -19.781 26.434 -5.83 1 96.95 512 GLN A C 1
ATOM 4078 O O . GLN A 1 512 ? -20.309 25.748 -4.952 1 96.95 512 GLN A O 1
ATOM 4083 N N . SER A 1 513 ? -18.925 25.882 -6.731 1 95.45 513 SER A N 1
ATOM 4084 C CA . SER A 1 513 ? -18.359 24.547 -6.561 1 95.45 513 SER A CA 1
ATOM 4085 C C . SER A 1 513 ? -16.878 24.615 -6.205 1 95.45 513 SER A C 1
ATOM 4087 O O . SER A 1 513 ? -16.222 25.631 -6.447 1 95.45 513 SER A O 1
ATOM 4089 N N . GLY A 1 514 ? -16.338 23.556 -5.582 1 92.9 514 GLY A N 1
ATOM 4090 C CA . GLY A 1 514 ? -14.932 23.458 -5.226 1 92.9 514 GLY A CA 1
ATOM 4091 C C . GLY A 1 514 ? -14.656 23.82 -3.778 1 92.9 514 GLY A C 1
ATOM 4092 O O . GLY A 1 514 ? -13.518 23.725 -3.315 1 92.9 514 GLY A O 1
ATOM 4093 N N . GLY A 1 515 ? -15.682 24.239 -3.094 1 91.37 515 GLY A N 1
ATOM 4094 C CA . GLY A 1 515 ? -15.527 24.549 -1.681 1 91.37 515 GLY A CA 1
ATOM 4095 C C . GLY A 1 515 ? -14.96 25.933 -1.433 1 91.37 515 GLY A C 1
ATOM 4096 O O . GLY A 1 515 ? -15.099 26.826 -2.271 1 91.37 515 GLY A O 1
ATOM 4097 N N . LYS A 1 516 ? -14.489 26.092 -0.277 1 92.58 516 LYS A N 1
ATOM 4098 C CA . LYS A 1 516 ? -13.859 27.339 0.145 1 92.58 516 LYS A CA 1
ATOM 4099 C C . LYS A 1 516 ? -12.373 27.137 0.427 1 92.58 516 LYS A C 1
ATOM 4101 O O . LYS A 1 516 ? -11.618 26.733 -0.459 1 92.58 516 LYS A O 1
ATOM 4106 N N . PHE A 1 517 ? -11.914 27.351 1.591 1 90.71 517 PHE A N 1
ATOM 4107 C CA . PHE A 1 517 ? -10.54 27.019 1.952 1 90.71 517 PHE A CA 1
ATOM 4108 C C . PHE A 1 517 ? -10.381 25.517 2.152 1 90.71 517 PHE A C 1
ATOM 4110 O O . PHE A 1 517 ? -11.276 24.858 2.685 1 90.71 517 PHE A O 1
ATOM 4117 N N . PHE A 1 518 ? -9.26 24.866 1.734 1 87.2 518 PHE A N 1
ATOM 4118 C CA . PHE A 1 518 ? -8.939 23.446 1.814 1 87.2 518 PHE A CA 1
ATOM 4119 C C . PHE A 1 518 ? -9.797 22.641 0.846 1 87.2 518 PHE A C 1
ATOM 4121 O O . PHE A 1 518 ? -10.092 21.47 1.095 1 87.2 518 PHE A O 1
ATOM 4128 N N . GLY A 1 519 ? -10.312 23.306 -0.186 1 88.33 519 GLY A N 1
ATOM 4129 C CA . GLY A 1 519 ? -11.049 22.631 -1.241 1 88.33 519 GLY A CA 1
ATOM 4130 C C . GLY A 1 519 ? -10.225 22.405 -2.495 1 88.33 519 GLY A C 1
ATOM 4131 O O . GLY A 1 519 ? -9.002 22.271 -2.424 1 88.33 519 GLY A O 1
ATOM 4132 N N . ASN A 1 520 ? -10.931 22.4 -3.553 1 90.5 520 ASN A N 1
ATOM 4133 C CA . ASN A 1 520 ? -10.238 22.294 -4.833 1 90.5 520 ASN A CA 1
ATOM 4134 C C . ASN A 1 520 ? -9.407 23.54 -5.125 1 90.5 520 ASN A C 1
ATOM 4136 O O . ASN A 1 520 ? -9.735 24.633 -4.661 1 90.5 520 ASN A O 1
ATOM 4140 N N . LEU A 1 521 ? -8.433 23.412 -5.839 1 92.15 521 LEU A N 1
ATOM 4141 C CA . LEU A 1 521 ? -7.568 24.528 -6.204 1 92.15 521 LEU A CA 1
ATOM 4142 C C . LEU A 1 521 ? -8.336 25.571 -7.009 1 92.15 521 LEU A C 1
ATOM 4144 O O . LEU A 1 521 ? -8.047 26.767 -6.92 1 92.15 521 LEU A O 1
ATOM 4148 N N . THR A 1 522 ? -9.344 25.007 -7.801 1 95.41 522 THR A N 1
ATOM 4149 C CA . THR A 1 522 ? -10.162 25.898 -8.617 1 95.41 522 THR A CA 1
ATOM 4150 C C . THR A 1 522 ? -11.606 25.911 -8.122 1 95.41 522 THR A C 1
ATOM 4152 O O . THR A 1 522 ? -12.21 24.855 -7.926 1 95.41 522 THR A O 1
ATOM 4155 N N . LYS A 1 523 ? -12.158 27.158 -7.913 1 96.7 523 LYS A N 1
ATOM 4156 C CA . LYS A 1 523 ? -13.569 27.347 -7.59 1 96.7 523 LYS A CA 1
ATOM 4157 C C . LYS A 1 523 ? -14.345 27.867 -8.797 1 96.7 523 LYS A C 1
ATOM 4159 O O . LYS A 1 523 ? -13.81 28.633 -9.602 1 96.7 523 LYS A O 1
ATOM 4164 N N . ASN A 1 524 ? -15.578 27.445 -8.885 1 97.1 524 ASN A N 1
ATOM 4165 C CA . ASN A 1 524 ? -16.426 27.844 -10.003 1 97.1 524 ASN A CA 1
ATOM 4166 C C . ASN A 1 524 ? -17.711 28.513 -9.522 1 97.1 524 ASN A C 1
ATOM 4168 O O . ASN A 1 524 ? -18.326 28.061 -8.554 1 97.1 524 ASN A O 1
ATOM 4172 N N . LEU A 1 525 ? -18.029 29.596 -10.086 1 97.52 525 LEU A N 1
ATOM 4173 C CA . LEU A 1 525 ? -19.379 30.139 -9.978 1 97.52 525 LEU A CA 1
ATOM 4174 C C . LEU A 1 525 ? -20.284 29.565 -11.063 1 97.52 525 LEU A C 1
ATOM 4176 O O . LEU A 1 525 ? -20.042 29.774 -12.254 1 97.52 525 LEU A O 1
ATOM 4180 N N . LYS A 1 526 ? -21.282 28.914 -10.688 1 97.17 526 LYS A N 1
ATOM 4181 C CA . LYS A 1 526 ? -22.214 28.242 -11.589 1 97.17 526 LYS A CA 1
ATOM 4182 C C . LYS A 1 526 ? -23.645 28.718 -11.354 1 97.17 526 LYS A C 1
ATOM 4184 O O . LYS A 1 526 ? -23.918 29.426 -10.382 1 97.17 526 LYS A O 1
ATOM 4189 N N . SER A 1 527 ? -24.603 28.391 -12.281 1 96.14 527 SER A N 1
ATOM 4190 C CA . SER A 1 527 ? -26.023 28.652 -12.071 1 96.14 527 SER A CA 1
ATOM 4191 C C . SER A 1 527 ? -26.881 27.515 -12.618 1 96.14 527 SER A C 1
ATOM 4193 O O . SER A 1 527 ? -26.457 26.789 -13.519 1 96.14 527 SER A O 1
ATOM 4195 N N . ILE A 1 528 ? -27.978 27.333 -12.015 1 96.1 528 ILE A N 1
ATOM 4196 C CA . ILE A 1 528 ? -28.998 26.381 -12.441 1 96.1 528 ILE A CA 1
ATOM 4197 C C . ILE A 1 528 ? -30.368 27.055 -12.435 1 96.1 528 ILE A C 1
ATOM 4199 O O . ILE A 1 528 ? -30.568 28.064 -11.754 1 96.1 528 ILE A O 1
ATOM 4203 N N . ASN A 1 529 ? -31.299 26.509 -13.189 1 94.85 529 ASN A N 1
ATOM 4204 C CA . ASN A 1 529 ? -32.656 27.039 -13.097 1 94.85 529 ASN A CA 1
ATOM 4205 C C . ASN A 1 529 ? -33.378 26.521 -11.857 1 94.85 529 ASN A C 1
ATOM 4207 O O . ASN A 1 529 ? -32.801 25.774 -11.064 1 94.85 529 ASN A O 1
ATOM 4211 N N . LEU A 1 530 ? -34.548 26.902 -11.655 1 95.17 530 LEU A N 1
ATOM 4212 C CA . LEU A 1 530 ? -35.253 26.637 -10.406 1 95.17 530 LEU A CA 1
ATOM 4213 C C . LEU A 1 530 ? -35.707 25.183 -10.335 1 95.17 530 LEU A C 1
ATOM 4215 O O . LEU A 1 530 ? -36.142 24.714 -9.28 1 95.17 530 LEU A O 1
ATOM 4219 N N . ASN A 1 531 ? -35.431 24.49 -11.419 1 92.17 531 ASN A N 1
ATOM 4220 C CA . ASN A 1 531 ? -35.71 23.058 -11.425 1 92.17 531 ASN A CA 1
ATOM 4221 C C . ASN A 1 531 ? -34.432 22.238 -11.276 1 92.17 531 ASN A C 1
ATOM 4223 O O . ASN A 1 531 ? -34.469 21.007 -11.337 1 92.17 531 ASN A O 1
ATOM 4227 N N . GLY A 1 532 ? -33.402 22.933 -11.085 1 92.28 532 GLY A N 1
ATOM 4228 C CA . GLY A 1 532 ? -32.121 22.26 -10.95 1 92.28 532 GLY A CA 1
ATOM 4229 C C . GLY A 1 532 ? -31.508 21.869 -12.282 1 92.28 532 GLY A C 1
ATOM 4230 O O . GLY A 1 532 ? -30.56 21.083 -12.329 1 92.28 532 GLY A O 1
ATOM 4231 N N . GLU A 1 533 ? -31.968 22.328 -13.382 1 91.71 533 GLU A N 1
ATOM 4232 C CA . GLU A 1 533 ? -31.522 21.954 -14.721 1 91.71 533 GLU A CA 1
ATOM 4233 C C . GLU A 1 533 ? -30.702 23.07 -15.362 1 91.71 533 GLU A C 1
ATOM 4235 O O . GLU A 1 533 ? -30.552 24.148 -14.784 1 91.71 533 GLU A O 1
ATOM 4240 N N . ASP A 1 534 ? -30.123 22.84 -16.473 1 89.79 534 ASP A N 1
ATOM 4241 C CA . ASP A 1 534 ? -29.391 23.806 -17.286 1 89.79 534 ASP A CA 1
ATOM 4242 C C . ASP A 1 534 ? -28.226 24.41 -16.504 1 89.79 534 ASP A C 1
ATOM 4244 O O . ASP A 1 534 ? -28.121 25.633 -16.383 1 89.79 534 ASP A O 1
ATOM 4248 N N . GLU A 1 535 ? -27.457 23.554 -15.947 1 93.53 535 GLU A N 1
ATOM 4249 C CA . GLU A 1 535 ? -26.289 24.02 -15.206 1 93.53 535 GLU A CA 1
ATOM 4250 C C . GLU A 1 535 ? -25.303 24.738 -16.123 1 93.53 535 GLU A C 1
ATOM 4252 O O . GLU A 1 535 ? -24.948 24.223 -17.185 1 93.53 535 GLU A O 1
ATOM 4257 N N . GLN A 1 536 ? -24.849 25.906 -15.757 1 92.99 536 GLN A N 1
ATOM 4258 C CA . GLN A 1 536 ? -23.874 26.716 -16.479 1 92.99 536 GLN A CA 1
ATOM 4259 C C . GLN A 1 536 ? -22.736 27.155 -15.561 1 92.99 536 GLN A C 1
ATOM 4261 O O . GLN A 1 536 ? -22.97 27.539 -14.413 1 92.99 536 GLN A O 1
ATOM 4266 N N . THR A 1 537 ? -21.506 27.044 -16.045 1 95.34 537 THR A N 1
ATOM 4267 C CA . THR A 1 537 ? -20.353 27.595 -15.34 1 95.34 537 THR A CA 1
ATOM 4268 C C . THR A 1 537 ? -19.995 28.974 -15.885 1 95.34 537 THR A C 1
ATOM 4270 O O . THR A 1 537 ? -19.757 29.131 -17.085 1 95.34 537 THR A O 1
ATOM 4273 N N . HIS A 1 538 ? -19.92 29.97 -15.066 1 95.3 538 HIS A N 1
ATOM 4274 C CA . HIS A 1 538 ? -19.719 31.345 -15.508 1 95.3 538 HIS A CA 1
ATOM 4275 C C . HIS A 1 538 ? -18.287 31.802 -15.25 1 95.3 538 HIS A C 1
ATOM 4277 O O . HIS A 1 538 ? -17.679 32.46 -16.098 1 95.3 538 HIS A O 1
ATOM 4283 N N . VAL A 1 539 ? -17.757 31.52 -14.047 1 96.36 539 VAL A N 1
ATOM 4284 C CA . VAL A 1 539 ? -16.429 31.962 -13.634 1 96.36 539 VAL A CA 1
ATOM 4285 C C . VAL A 1 539 ? -15.666 30.796 -13.01 1 96.36 539 VAL A C 1
ATOM 4287 O O . VAL A 1 539 ? -16.215 30.055 -12.191 1 96.36 539 VAL A O 1
ATOM 4290 N N . ALA A 1 540 ? -14.489 30.52 -13.384 1 96.69 540 ALA A N 1
ATOM 4291 C CA . ALA A 1 540 ? -13.521 29.648 -12.725 1 96.69 540 ALA A CA 1
ATOM 4292 C C . ALA A 1 540 ? -12.339 30.448 -12.185 1 96.69 540 ALA A C 1
ATOM 4294 O O . ALA A 1 540 ? -11.817 31.332 -12.868 1 96.69 540 ALA A O 1
ATOM 4295 N N . SER A 1 541 ? -12.016 30.235 -10.962 1 96.07 541 SER A N 1
ATOM 4296 C CA . SER A 1 541 ? -10.907 30.961 -10.351 1 96.07 541 SER A CA 1
ATOM 4297 C C . SER A 1 541 ? -9.945 30.009 -9.648 1 96.07 541 SER A C 1
ATOM 4299 O O . SER A 1 541 ? -10.27 29.451 -8.599 1 96.07 541 SER A O 1
ATOM 4301 N N . LYS A 1 542 ? -8.754 29.794 -10.249 1 94.93 542 LYS A N 1
ATOM 4302 C CA . LYS A 1 542 ? -7.713 29.037 -9.561 1 94.93 542 LYS A CA 1
ATOM 4303 C C . LYS A 1 542 ? -7.213 29.786 -8.328 1 94.93 542 LYS A C 1
ATOM 4305 O O . LYS A 1 542 ? -6.871 30.967 -8.41 1 94.93 542 LYS A O 1
ATOM 4310 N N . TYR A 1 543 ? -7.239 29.273 -7.199 1 93.18 543 TYR A N 1
ATOM 4311 C CA . TYR A 1 543 ? -6.841 29.781 -5.891 1 93.18 543 TYR A CA 1
ATOM 4312 C C . TYR A 1 543 ? -7.915 30.692 -5.31 1 93.18 543 TYR A C 1
ATOM 4314 O O . TYR A 1 543 ? -7.674 31.399 -4.328 1 93.18 543 TYR A O 1
ATOM 4322 N N . GLY A 1 544 ? -9.035 30.776 -6.02 1 94.2 544 GLY A N 1
ATOM 4323 C CA . GLY A 1 544 ? -10.158 31.491 -5.436 1 94.2 544 GLY A CA 1
ATOM 4324 C C . GLY A 1 544 ? -10.727 30.806 -4.207 1 94.2 544 GLY A C 1
ATOM 4325 O O . GLY A 1 544 ? -10.772 29.576 -4.14 1 94.2 544 GLY A O 1
ATOM 4326 N N . ASN A 1 545 ? -11.187 31.651 -3.282 1 93.72 545 ASN A N 1
ATOM 4327 C CA . ASN A 1 545 ? -11.783 31.07 -2.083 1 93.72 545 ASN A CA 1
ATOM 4328 C C . ASN A 1 545 ? -13.29 31.304 -2.037 1 93.72 545 ASN A C 1
ATOM 4330 O O . ASN A 1 545 ? -14.038 30.465 -1.53 1 93.72 545 ASN A O 1
ATOM 4334 N N . ARG A 1 546 ? -13.682 32.456 -2.498 1 95.64 546 ARG A N 1
ATOM 4335 C CA . ARG A 1 546 ? -15.089 32.835 -2.577 1 95.64 546 ARG A CA 1
ATOM 4336 C C . ARG A 1 546 ? -15.368 33.645 -3.838 1 95.64 546 ARG A C 1
ATOM 4338 O O . ARG A 1 546 ? -14.571 34.506 -4.218 1 95.64 546 ARG A O 1
ATOM 4345 N N . LEU A 1 547 ? -16.432 33.354 -4.52 1 97.03 547 LEU A N 1
ATOM 4346 C CA . LEU A 1 547 ? -16.969 34.104 -5.651 1 97.03 547 LEU A CA 1
ATOM 4347 C C . LEU A 1 547 ? -18.386 34.586 -5.36 1 97.03 547 LEU A C 1
ATOM 4349 O O . LEU A 1 547 ? -19.313 33.779 -5.263 1 97.03 547 LEU A O 1
ATOM 4353 N N . VAL A 1 548 ? -18.579 35.888 -5.242 1 97.25 548 VAL A N 1
ATOM 4354 C CA . VAL A 1 548 ? -19.851 36.432 -4.777 1 97.25 548 VAL A CA 1
ATOM 4355 C C . VAL A 1 548 ? -20.446 37.344 -5.847 1 97.25 548 VAL A C 1
ATOM 4357 O O . VAL A 1 548 ? -20.073 38.515 -5.951 1 97.25 548 VAL A O 1
ATOM 4360 N N . PRO A 1 549 ? -21.41 36.881 -6.597 1 97.57 549 PRO A N 1
ATOM 4361 C CA . PRO A 1 549 ? -22.062 37.735 -7.592 1 97.57 549 PRO A CA 1
ATOM 4362 C C . PRO A 1 549 ? -22.899 38.845 -6.959 1 97.57 549 PRO A C 1
ATOM 4364 O O . PRO A 1 549 ? -23.498 38.643 -5.9 1 97.57 549 PRO A O 1
ATOM 4367 N N . SER A 1 550 ? -23.028 40.013 -7.691 1 97.14 550 SER A N 1
ATOM 4368 C CA . SER A 1 550 ? -23.832 41.13 -7.204 1 97.14 550 SER A CA 1
ATOM 4369 C C . SER A 1 550 ? -25.317 40.892 -7.454 1 97.14 550 SER A C 1
ATOM 4371 O O . SER A 1 550 ? -25.688 40.161 -8.375 1 97.14 550 SER A O 1
ATOM 4373 N N . PRO A 1 551 ? -26.14 41.472 -6.63 1 95.56 551 PRO A N 1
ATOM 4374 C CA . PRO A 1 551 ? -27.584 41.275 -6.777 1 95.56 551 PRO A CA 1
ATOM 4375 C C . PRO A 1 551 ? -28.095 41.665 -8.163 1 95.56 551 PRO A C 1
ATOM 4377 O O . PRO A 1 551 ? -29.093 41.113 -8.634 1 95.56 551 PRO A O 1
ATOM 4380 N N . ASP A 1 552 ? -27.461 42.595 -8.918 1 94.84 552 ASP A N 1
ATOM 4381 C CA . ASP A 1 552 ? -27.914 43.032 -10.235 1 94.84 552 ASP A CA 1
ATOM 4382 C C . ASP A 1 552 ? -27.232 42.233 -11.343 1 94.84 552 ASP A C 1
ATOM 4384 O O . ASP A 1 552 ? -27.385 42.545 -12.526 1 94.84 552 ASP A O 1
ATOM 4388 N N . ASN A 1 553 ? -26.361 41.32 -11.011 1 95.85 553 ASN A N 1
ATOM 4389 C CA . ASN A 1 553 ? -25.677 40.39 -11.903 1 95.85 553 ASN A CA 1
ATOM 4390 C C . ASN A 1 553 ? -24.64 41.101 -12.767 1 95.85 553 ASN A C 1
ATOM 4392 O O . ASN A 1 553 ? -24.327 40.647 -13.869 1 95.85 553 ASN A O 1
ATOM 4396 N N . LYS A 1 554 ? -24.087 42.162 -12.234 1 93.5 554 LYS A N 1
ATOM 4397 C CA . LYS A 1 554 ? -23.157 42.916 -13.07 1 93.5 554 LYS A CA 1
ATOM 4398 C C . LYS A 1 554 ? -21.721 42.752 -12.58 1 93.5 554 LYS A C 1
ATOM 4400 O O . LYS A 1 554 ? -20.773 43.033 -13.316 1 93.5 554 LYS A O 1
ATOM 4405 N N . TRP A 1 555 ? -21.688 42.386 -11.343 1 95.49 555 TRP A N 1
ATOM 4406 C CA . TRP A 1 555 ? -20.37 42.346 -10.716 1 95.49 555 TRP A CA 1
ATOM 4407 C C . TRP A 1 555 ? -20.153 41.022 -9.99 1 95.49 555 TRP A C 1
ATOM 4409 O O . TRP A 1 555 ? -21.114 40.337 -9.635 1 95.49 555 TRP A O 1
ATOM 4419 N N . VAL A 1 556 ? -18.91 40.656 -9.787 1 96.99 556 VAL A N 1
ATOM 4420 C CA . VAL A 1 556 ? -18.523 39.557 -8.909 1 96.99 556 VAL A CA 1
ATOM 4421 C C . VAL A 1 556 ? -17.396 40.008 -7.982 1 96.99 556 VAL A C 1
ATOM 4423 O O . VAL A 1 556 ? -16.365 40.504 -8.444 1 96.99 556 VAL A O 1
ATOM 4426 N N . ALA A 1 557 ? -17.569 40.041 -6.739 1 96.46 557 ALA A N 1
ATOM 4427 C CA . ALA A 1 557 ? -16.506 40.176 -5.746 1 96.46 557 ALA A CA 1
ATOM 4428 C C . ALA A 1 557 ? -15.897 38.819 -5.407 1 96.46 557 ALA A C 1
ATOM 4430 O O . ALA A 1 557 ? -16.603 37.809 -5.358 1 96.46 557 ALA A O 1
ATOM 4431 N N . PHE A 1 558 ? -14.633 38.756 -5.252 1 95.78 558 PHE A N 1
ATOM 4432 C CA . PHE A 1 558 ? -14.04 37.449 -4.996 1 95.78 558 PHE A CA 1
ATOM 4433 C C . PHE A 1 558 ? -12.809 37.578 -4.106 1 95.78 558 PHE A C 1
ATOM 4435 O O . PHE A 1 558 ? -12.208 38.651 -4.021 1 95.78 558 PHE A O 1
ATOM 4442 N N . ILE A 1 559 ? -12.553 36.576 -3.389 1 95.19 559 ILE A N 1
ATOM 4443 C CA . ILE A 1 559 ? -11.349 36.442 -2.575 1 95.19 559 ILE A CA 1
ATOM 4444 C C . ILE A 1 559 ? -10.344 35.537 -3.285 1 95.19 559 ILE A C 1
ATOM 4446 O O . ILE A 1 559 ? -10.688 34.432 -3.71 1 95.19 559 ILE A O 1
ATOM 4450 N N . HIS A 1 560 ? -9.194 35.991 -3.49 1 93.49 560 HIS A N 1
ATOM 4451 C CA . HIS A 1 560 ? -8.084 35.264 -4.096 1 93.49 560 HIS A CA 1
ATOM 4452 C C . HIS A 1 560 ? -6.854 35.286 -3.194 1 93.49 560 HIS A C 1
ATOM 4454 O O . HIS A 1 560 ? -6.249 36.341 -2.987 1 93.49 560 HIS A O 1
ATOM 4460 N N . LEU A 1 561 ? -6.462 34.125 -2.609 1 91.9 561 LEU A N 1
ATOM 4461 C CA . LEU A 1 561 ? -5.318 33.998 -1.712 1 91.9 561 LEU A CA 1
ATOM 4462 C C . LEU A 1 561 ? -5.394 35.023 -0.586 1 91.9 561 LEU A C 1
ATOM 4464 O O . LEU A 1 561 ? -4.445 35.778 -0.363 1 91.9 561 LEU A O 1
ATOM 4468 N N . HIS A 1 562 ? -6.529 35.163 0.041 1 90.91 562 HIS A N 1
ATOM 4469 C CA . HIS A 1 562 ? -6.83 35.907 1.259 1 90.91 562 HIS A CA 1
ATOM 4470 C C . HIS A 1 562 ? -7.051 37.386 0.961 1 90.91 562 HIS A C 1
ATOM 4472 O O . HIS A 1 562 ? -7.295 38.178 1.874 1 90.91 562 HIS A O 1
ATOM 4478 N N . LYS A 1 563 ? -7.007 37.772 -0.286 1 92.16 563 LYS A N 1
ATOM 4479 C CA . LYS A 1 563 ? -7.24 39.16 -0.676 1 92.16 563 LYS A CA 1
ATOM 4480 C C . LYS A 1 563 ? -8.575 39.311 -1.399 1 92.16 563 LYS A C 1
ATOM 4482 O O . LYS A 1 563 ? -9.028 38.386 -2.078 1 92.16 563 LYS A O 1
ATOM 4487 N N . ALA A 1 564 ? -9.137 40.51 -1.254 1 94.5 564 ALA A N 1
ATOM 4488 C CA . ALA A 1 564 ? -10.463 40.725 -1.828 1 94.5 564 ALA A CA 1
ATOM 4489 C C . ALA A 1 564 ? -10.381 41.568 -3.097 1 94.5 564 ALA A C 1
ATOM 4491 O O . ALA A 1 564 ? -9.633 42.547 -3.152 1 94.5 564 ALA A O 1
ATOM 4492 N N . TYR A 1 565 ? -11.161 41.185 -4.108 1 94.54 565 TYR A N 1
ATOM 4493 C CA . TYR A 1 565 ? -11.196 41.842 -5.41 1 94.54 565 TYR A CA 1
ATOM 4494 C C . TYR A 1 565 ? -12.628 41.97 -5.917 1 94.54 565 TYR A C 1
ATOM 4496 O O . TYR A 1 565 ? -13.546 41.358 -5.366 1 94.54 565 TYR A O 1
ATOM 4504 N N . VAL A 1 566 ? -12.808 42.778 -6.86 1 95.15 566 VAL A N 1
ATOM 4505 C CA . VAL A 1 566 ? -14.095 42.895 -7.539 1 95.15 566 VAL A CA 1
ATOM 4506 C C . VAL A 1 566 ? -13.874 43.085 -9.037 1 95.15 566 VAL A C 1
ATOM 4508 O O . VAL A 1 566 ? -12.888 43.698 -9.453 1 95.15 566 VAL A O 1
ATOM 4511 N N . ALA A 1 567 ? -14.76 42.502 -9.88 1 94.65 567 ALA A N 1
ATOM 4512 C CA . ALA A 1 567 ? -14.715 42.582 -11.338 1 94.65 567 ALA A CA 1
ATOM 4513 C C . ALA A 1 567 ? -16.119 42.528 -11.934 1 94.65 567 ALA A C 1
ATOM 4515 O O . ALA A 1 567 ? -17.067 42.105 -11.268 1 94.65 567 ALA A O 1
ATOM 4516 N N . PRO A 1 568 ? -16.293 43.019 -13.15 1 92.48 568 PRO A N 1
ATOM 4517 C CA . PRO A 1 568 ? -17.563 42.786 -13.841 1 92.48 568 PRO A CA 1
ATOM 4518 C C . PRO A 1 568 ? -17.864 41.302 -14.039 1 92.48 568 PRO A C 1
ATOM 4520 O O . PRO A 1 568 ? -16.958 40.52 -14.339 1 92.48 568 PRO A O 1
ATOM 4523 N N . LEU A 1 569 ? -19.089 40.979 -13.789 1 95.14 569 LEU A N 1
ATOM 4524 C CA . LEU A 1 569 ? -19.554 39.621 -14.05 1 95.14 569 LEU A CA 1
ATOM 4525 C C . LEU A 1 569 ? -20.043 39.481 -15.488 1 95.14 569 LEU A C 1
ATOM 4527 O O . LEU A 1 569 ? -20.963 40.186 -15.907 1 95.14 569 LEU A O 1
ATOM 4531 N N . VAL A 1 570 ? -19.441 38.605 -16.214 1 86.37 570 VAL A N 1
ATOM 4532 C CA . VAL A 1 570 ? -19.797 38.39 -17.612 1 86.37 570 VAL A CA 1
ATOM 4533 C C . VAL A 1 570 ? -20.649 37.129 -17.74 1 86.37 570 VAL A C 1
ATOM 4535 O O . VAL A 1 570 ? -20.184 36.025 -17.446 1 86.37 570 VAL A O 1
ATOM 4538 N N . LEU A 1 571 ? -21.892 37.299 -18.116 1 90.5 571 LEU A N 1
ATOM 4539 C CA . LEU A 1 571 ? -22.816 36.189 -18.32 1 90.5 571 LEU A CA 1
ATOM 4540 C C . LEU A 1 571 ? -23.168 36.039 -19.796 1 90.5 571 LEU A C 1
ATOM 4542 O O . LEU A 1 571 ? -24.257 36.43 -20.222 1 90.5 571 LEU A O 1
ATOM 4546 N N . ASN A 1 572 ? -22.288 35.468 -20.605 1 77.83 572 ASN A N 1
ATOM 4547 C CA . ASN A 1 572 ? -22.505 35.378 -22.045 1 77.83 572 ASN A CA 1
ATOM 4548 C C . ASN A 1 572 ? -22.465 33.931 -22.528 1 77.83 572 ASN A C 1
ATOM 4550 O O . ASN A 1 572 ? -22.166 33.669 -23.695 1 77.83 572 ASN A O 1
ATOM 4554 N N . GLY A 1 573 ? -22.542 33.021 -21.66 1 78.87 573 GLY A N 1
ATOM 4555 C CA . GLY A 1 573 ? -22.644 31.612 -22.003 1 78.87 573 GLY A CA 1
ATOM 4556 C C . GLY A 1 573 ? -21.307 30.895 -21.983 1 78.87 573 GLY A C 1
ATOM 4557 O O . GLY A 1 573 ? -21.255 29.666 -22.07 1 78.87 573 GLY A O 1
ATOM 4558 N N . GLN A 1 574 ? -20.144 31.716 -21.936 1 80.26 574 GLN A N 1
ATOM 4559 C CA . GLN A 1 574 ? -18.805 31.138 -21.89 1 80.26 574 GLN A CA 1
ATOM 4560 C C . GLN A 1 574 ? -18.214 31.232 -20.486 1 80.26 574 GLN A C 1
ATOM 4562 O O . GLN A 1 574 ? -18.405 32.232 -19.791 1 80.26 574 GLN A O 1
ATOM 4567 N N . LYS A 1 575 ? -17.616 30.163 -20.016 1 90.14 575 LYS A N 1
ATOM 4568 C CA . LYS A 1 575 ? -16.864 30.201 -18.765 1 90.14 575 LYS A CA 1
ATOM 4569 C C . LYS A 1 575 ? -15.645 31.112 -18.884 1 90.14 575 LYS A C 1
ATOM 4571 O O . LYS A 1 575 ? -14.898 31.034 -19.861 1 90.14 575 LYS A O 1
ATOM 4576 N N . ILE A 1 576 ? -15.399 31.943 -17.866 1 90.6 576 ILE A N 1
ATOM 4577 C CA . ILE A 1 576 ? -14.213 32.793 -17.857 1 90.6 576 ILE A CA 1
ATOM 4578 C C . ILE A 1 576 ? -13.306 32.401 -16.693 1 90.6 576 ILE A C 1
ATOM 4580 O O . ILE A 1 576 ? -13.786 32.09 -15.601 1 90.6 576 ILE A O 1
ATOM 4584 N N . ASN A 1 577 ? -12.002 32.407 -16.866 1 93.24 577 ASN A N 1
ATOM 4585 C CA . ASN A 1 577 ? -11.024 32.213 -15.801 1 93.24 577 ASN A CA 1
ATOM 4586 C C . ASN A 1 577 ? -10.616 33.539 -15.166 1 93.24 577 ASN A C 1
ATOM 4588 O O . ASN A 1 577 ? -9.966 34.366 -15.808 1 93.24 577 ASN A O 1
ATOM 4592 N N . LEU A 1 578 ? -11.037 33.729 -13.979 1 94.19 578 LEU A N 1
ATOM 4593 C CA . LEU A 1 578 ? -10.861 35.015 -13.313 1 94.19 578 LEU A CA 1
ATOM 4594 C C . LEU A 1 578 ? -9.89 34.893 -12.143 1 94.19 578 LEU A C 1
ATOM 4596 O O . LEU A 1 578 ? -10.024 33.991 -11.313 1 94.19 578 LEU A O 1
ATOM 4600 N N . ASP A 1 579 ? -8.923 35.722 -12.093 1 93.11 579 ASP A N 1
ATOM 4601 C CA . ASP A 1 579 ? -8.037 35.881 -10.944 1 93.11 579 ASP A CA 1
ATOM 4602 C C . ASP A 1 579 ? -7.599 37.335 -10.784 1 93.11 579 ASP A C 1
ATOM 4604 O O . ASP A 1 579 ? -8.152 38.229 -11.428 1 93.11 579 ASP A O 1
ATOM 4608 N N . ASN A 1 580 ? -6.748 37.6 -9.835 1 90.27 580 ASN A N 1
ATOM 4609 C CA . ASN A 1 580 ? -6.363 38.968 -9.506 1 90.27 580 ASN A CA 1
ATOM 4610 C C . ASN A 1 580 ? -5.574 39.617 -10.64 1 90.27 580 ASN A C 1
ATOM 4612 O O . ASN A 1 580 ? -5.462 40.842 -10.702 1 90.27 580 ASN A O 1
ATOM 4616 N N . ASN A 1 581 ? -5.09 38.767 -11.593 1 90.25 581 ASN A N 1
ATOM 4617 C CA . ASN A 1 581 ? -4.248 39.29 -12.663 1 90.25 581 ASN A CA 1
ATOM 4618 C C . ASN A 1 581 ? -4.986 39.308 -13.999 1 90.25 581 ASN A C 1
ATOM 4620 O O . ASN A 1 581 ? -4.399 39.632 -15.033 1 90.25 581 ASN A O 1
ATOM 4624 N N . SER A 1 582 ? -6.211 38.912 -13.859 1 90.38 582 SER A N 1
ATOM 4625 C CA . SER A 1 582 ? -6.987 38.894 -15.095 1 90.38 582 SER A CA 1
ATOM 4626 C C . SER A 1 582 ? -7.078 40.286 -15.71 1 90.38 582 SER A C 1
ATOM 4628 O O . SER A 1 582 ? -7.216 41.28 -14.994 1 90.38 582 SER A O 1
ATOM 4630 N N . LYS A 1 583 ? -7.011 40.329 -17.106 1 89.38 583 LYS A N 1
ATOM 4631 C CA . LYS A 1 583 ? -6.978 41.626 -17.775 1 89.38 583 LYS A CA 1
ATOM 4632 C C . LYS A 1 583 ? -8.132 41.765 -18.763 1 89.38 583 LYS A C 1
ATOM 4634 O O . LYS A 1 583 ? -8.368 42.848 -19.303 1 89.38 583 LYS A O 1
ATOM 4639 N N . PHE A 1 584 ? -8.815 40.769 -19.101 1 86.32 584 PHE A N 1
ATOM 4640 C CA . PHE A 1 584 ? -9.887 40.84 -20.087 1 86.32 584 PHE A CA 1
ATOM 4641 C C . PHE A 1 584 ? -11.078 41.616 -19.536 1 86.32 584 PHE A C 1
ATOM 4643 O O . PHE A 1 584 ? -11.917 42.1 -20.299 1 86.32 584 PHE A O 1
ATOM 4650 N N . VAL A 1 585 ? -11.212 41.723 -18.155 1 89.56 585 VAL A N 1
ATOM 4651 C CA . VAL A 1 585 ? -12.085 42.66 -17.456 1 89.56 585 VAL A CA 1
ATOM 4652 C C . VAL A 1 585 ? -11.291 43.408 -16.388 1 89.56 585 VAL A C 1
ATOM 4654 O O . VAL A 1 585 ? -10.279 42.906 -15.892 1 89.56 585 VAL A O 1
ATOM 4657 N N . PRO A 1 586 ? -11.664 44.608 -16.134 1 90.28 586 PRO A N 1
ATOM 4658 C CA . PRO A 1 586 ? -10.952 45.288 -15.049 1 90.28 586 PRO A CA 1
ATOM 4659 C C . PRO A 1 586 ? -11.156 44.612 -13.695 1 90.28 586 PRO A C 1
ATOM 4661 O O . PRO A 1 586 ? -12.279 44.231 -13.355 1 90.28 586 PRO A O 1
ATOM 4664 N N . VAL A 1 587 ? -10.18 44.4 -13.011 1 93.79 587 VAL A N 1
ATOM 4665 C CA . VAL A 1 587 ? -10.2 43.849 -11.66 1 93.79 587 VAL A CA 1
ATOM 4666 C C . VAL A 1 587 ? -9.653 44.878 -10.673 1 93.79 587 VAL A C 1
ATOM 4668 O O . VAL A 1 587 ? -8.58 45.446 -10.89 1 93.79 587 VAL A O 1
ATOM 4671 N N . ALA A 1 588 ? -10.315 45.183 -9.685 1 91.76 588 ALA A N 1
ATOM 4672 C CA . ALA A 1 588 ? -9.882 46.136 -8.666 1 91.76 588 ALA A CA 1
ATOM 4673 C C . ALA A 1 588 ? -9.664 45.442 -7.325 1 91.76 588 ALA A C 1
ATOM 4675 O O . ALA A 1 588 ? -10.416 44.536 -6.958 1 91.76 588 ALA A O 1
ATOM 4676 N N . THR A 1 589 ? -8.682 45.94 -6.594 1 90.97 589 THR A N 1
ATOM 4677 C CA . THR A 1 589 ? -8.422 45.452 -5.244 1 90.97 589 THR A CA 1
ATOM 4678 C C . THR A 1 589 ? -9.346 46.129 -4.236 1 90.97 589 THR A C 1
ATOM 4680 O O . THR A 1 589 ? -9.455 47.357 -4.214 1 90.97 589 THR A O 1
ATOM 4683 N N . LEU A 1 590 ? -10.008 45.373 -3.493 1 90.12 590 LEU A N 1
ATOM 4684 C CA . LEU A 1 590 ? -10.835 45.892 -2.408 1 90.12 590 LEU A CA 1
ATOM 4685 C C . LEU A 1 590 ? -10.033 45.999 -1.116 1 90.12 590 LEU A C 1
ATOM 4687 O O . LEU A 1 590 ? -10.16 46.981 -0.381 1 90.12 590 LEU A O 1
ATOM 4691 N N . ASP A 1 591 ? -9.222 45.013 -0.806 1 87.46 591 ASP A N 1
ATOM 4692 C CA . ASP A 1 591 ? -8.429 44.965 0.419 1 87.46 591 ASP A CA 1
ATOM 4693 C C . ASP A 1 591 ? -7.244 44.015 0.269 1 87.46 591 ASP A C 1
ATOM 4695 O O . ASP A 1 591 ? -7.374 42.939 -0.318 1 87.46 591 ASP A O 1
ATOM 4699 N N . LYS A 1 592 ? -6.128 44.424 0.904 1 84.54 592 LYS A N 1
ATOM 4700 C CA . LYS A 1 592 ? -4.905 43.641 0.757 1 84.54 592 LYS A CA 1
ATOM 4701 C C . LYS A 1 592 ? -4.738 42.659 1.913 1 84.54 592 LYS A C 1
ATOM 4703 O O . LYS A 1 592 ? -3.918 41.741 1.842 1 84.54 592 LYS A O 1
ATOM 4708 N N . ASP A 1 593 ? -5.351 43.007 3.047 1 81.26 593 ASP A N 1
ATOM 4709 C CA . ASP A 1 593 ? -5.196 42.135 4.207 1 81.26 593 ASP A CA 1
ATOM 4710 C C . ASP A 1 593 ? -6.405 41.217 4.37 1 81.26 593 ASP A C 1
ATOM 4712 O O . ASP A 1 593 ? -6.429 40.367 5.263 1 81.26 593 ASP A O 1
ATOM 4716 N N . ALA A 1 594 ? -7.335 41.836 3.665 1 63 594 ALA A N 1
ATOM 4717 C CA . ALA A 1 594 ? -8.653 41.334 4.044 1 63 594 ALA A CA 1
ATOM 4718 C C . ALA A 1 594 ? -8.883 39.928 3.497 1 63 594 ALA A C 1
ATOM 4720 O O . ALA A 1 594 ? -8.116 39.448 2.659 1 63 594 ALA A O 1
ATOM 4721 N N . GLY A 1 595 ? -10.585 39.729 3.981 1 68.16 595 GLY A N 1
ATOM 4722 C CA . GLY A 1 595 ? -11.977 39.794 4.397 1 68.16 595 GLY A CA 1
ATOM 4723 C C . GLY A 1 595 ? -12.703 38.469 4.265 1 68.16 595 GLY A C 1
ATOM 4724 O O . GLY A 1 595 ? -12.621 37.812 3.224 1 68.16 595 GLY A O 1
ATOM 4725 N N . LEU A 1 596 ? -13.022 38.124 5.309 1 87.31 596 LEU A N 1
ATOM 4726 C CA . LEU A 1 596 ? -14.011 37.052 5.293 1 87.31 596 LEU A CA 1
ATOM 4727 C C . LEU A 1 596 ? -15.419 37.613 5.123 1 87.31 596 LEU A C 1
ATOM 4729 O O . LEU A 1 596 ? -15.66 38.79 5.402 1 87.31 596 LEU A O 1
ATOM 4733 N N . TYR A 1 597 ? -16.172 36.968 4.383 1 93.49 597 TYR A N 1
ATOM 4734 C CA . TYR A 1 597 ? -17.612 37.185 4.299 1 93.49 597 TYR A CA 1
ATOM 4735 C C . TYR A 1 597 ? -17.931 38.412 3.453 1 93.49 597 TYR A C 1
ATOM 4737 O O . TYR A 1 597 ? -18.677 39.294 3.885 1 93.49 597 TYR A O 1
ATOM 4745 N N . LEU A 1 598 ? -17.308 38.397 2.35 1 94.98 598 LEU A N 1
ATOM 4746 C CA . LEU A 1 598 ? -17.613 39.364 1.302 1 94.98 598 LEU A CA 1
ATOM 4747 C C . LEU A 1 598 ? -19.089 39.308 0.923 1 94.98 598 LEU A C 1
ATOM 4749 O O . LEU A 1 598 ? -19.641 38.225 0.719 1 94.98 598 LEU A O 1
ATOM 4753 N N . HIS A 1 599 ? -19.778 40.493 0.907 1 96.18 599 HIS A N 1
ATOM 4754 C CA . HIS A 1 599 ? -21.173 40.548 0.486 1 96.18 599 HIS A CA 1
ATOM 4755 C C . HIS A 1 599 ? -21.53 41.928 -0.058 1 96.18 599 HIS A C 1
ATOM 4757 O O . HIS A 1 599 ? -20.748 42.872 0.072 1 96.18 599 HIS A O 1
ATOM 4763 N N . TRP A 1 600 ? -22.695 42.06 -0.703 1 97.09 600 TRP A N 1
ATOM 4764 C CA . TRP A 1 600 ? -23.077 43.256 -1.447 1 97.09 600 TRP A CA 1
ATOM 4765 C C . TRP A 1 600 ? -24.183 44.017 -0.723 1 97.09 600 TRP A C 1
ATOM 4767 O O . TRP A 1 600 ? -24.971 43.424 0.018 1 97.09 600 TRP A O 1
ATOM 4777 N N . SER A 1 601 ? -24.165 45.332 -0.982 1 96.21 601 SER A N 1
ATOM 4778 C CA . SER A 1 601 ? -25.37 46.097 -0.681 1 96.21 601 SER A CA 1
ATOM 4779 C C . SER A 1 601 ? -26.514 45.716 -1.615 1 96.21 601 SER A C 1
ATOM 4781 O O . SER A 1 601 ? -26.283 45.219 -2.719 1 96.21 601 SER A O 1
ATOM 4783 N N . LYS A 1 602 ? -27.682 45.97 -1.195 1 94.51 602 LYS A N 1
ATOM 4784 C CA . LYS A 1 602 ? -28.869 45.583 -1.952 1 94.51 602 LYS A CA 1
ATOM 4785 C C . LYS A 1 602 ? -28.842 46.176 -3.358 1 94.51 602 LYS A C 1
ATOM 4787 O O . LYS A 1 602 ? -29.259 45.527 -4.319 1 94.51 602 LYS A O 1
ATOM 4792 N N . ASN A 1 603 ? -28.361 47.408 -3.509 1 92.36 603 ASN A N 1
ATOM 4793 C CA . ASN A 1 603 ? -28.365 48.105 -4.791 1 92.36 603 ASN A CA 1
ATOM 4794 C C . ASN A 1 603 ? -27.093 47.823 -5.586 1 92.36 603 ASN A C 1
ATOM 4796 O O . ASN A 1 603 ? -26.86 48.436 -6.629 1 92.36 603 ASN A O 1
ATOM 4800 N N . SER A 1 604 ? -26.149 46.969 -5.065 1 95.07 604 SER A N 1
ATOM 4801 C CA . SER A 1 604 ? -24.939 46.493 -5.727 1 95.07 604 SER A CA 1
ATOM 4802 C C . SER A 1 604 ? -23.892 47.597 -5.829 1 95.07 604 SER A C 1
ATOM 4804 O O . SER A 1 604 ? -22.943 47.491 -6.608 1 95.07 604 SER A O 1
ATOM 4806 N N . GLU A 1 605 ? -24.07 48.605 -5.045 1 93.34 605 GLU A N 1
ATOM 4807 C CA . GLU A 1 605 ? -23.156 49.737 -5.169 1 93.34 605 GLU A CA 1
ATOM 4808 C C . GLU A 1 605 ? -21.961 49.587 -4.233 1 93.34 605 GLU A C 1
ATOM 4810 O O . GLU A 1 605 ? -20.913 50.197 -4.452 1 93.34 605 GLU A O 1
ATOM 4815 N N . LYS A 1 606 ? -22.188 48.839 -3.18 1 94.83 606 LYS A N 1
ATOM 4816 C CA . LYS A 1 606 ? -21.143 48.665 -2.176 1 94.83 606 LYS A CA 1
ATOM 4817 C C . LYS A 1 606 ? -20.826 47.188 -1.963 1 94.83 606 LYS A C 1
ATOM 4819 O O . LYS A 1 606 ? -21.708 46.334 -2.083 1 94.83 606 LYS A O 1
ATOM 4824 N N . VAL A 1 607 ? -19.568 46.924 -1.69 1 95.33 607 VAL A N 1
ATOM 4825 C CA . VAL A 1 607 ? -19.117 45.615 -1.23 1 95.33 607 VAL A CA 1
ATOM 4826 C C . VAL A 1 607 ? -18.661 45.707 0.224 1 95.33 607 VAL A C 1
ATOM 4828 O O . VAL A 1 607 ? -17.968 46.653 0.605 1 95.33 607 VAL A O 1
ATOM 4831 N N . HIS A 1 608 ? -19.059 44.804 1.025 1 95.23 608 HIS A N 1
ATOM 4832 C CA . HIS A 1 608 ? -18.744 44.763 2.449 1 95.23 608 HIS A CA 1
ATOM 4833 C C . HIS A 1 608 ? -17.939 43.517 2.8 1 95.23 608 HIS A C 1
ATOM 4835 O O . HIS A 1 608 ? -18.042 42.493 2.119 1 95.23 608 HIS A O 1
ATOM 4841 N N . TRP A 1 609 ? -17.102 43.536 3.781 1 94.84 609 TRP A N 1
ATOM 4842 C CA . TRP A 1 609 ? -16.391 42.384 4.326 1 94.84 609 TRP A CA 1
ATOM 4843 C C . TRP A 1 609 ? -15.978 42.633 5.773 1 94.84 609 TRP A C 1
ATOM 4845 O O . TRP A 1 609 ? -16.26 43.697 6.331 1 94.84 609 TRP A O 1
ATOM 4855 N N . VAL A 1 610 ? -15.432 41.58 6.385 1 94.26 610 VAL A N 1
ATOM 4856 C CA . VAL A 1 610 ? -14.978 41.719 7.765 1 94.26 610 VAL A CA 1
ATOM 4857 C C . VAL A 1 610 ? -13.569 41.147 7.906 1 94.26 610 VAL A C 1
ATOM 4859 O O . VAL A 1 610 ? -13.163 40.283 7.126 1 94.26 610 VAL A O 1
ATOM 4862 N N . LEU A 1 611 ? -12.848 41.602 8.87 1 93.65 611 LEU A N 1
ATOM 4863 C CA . LEU A 1 611 ? -11.577 41.074 9.353 1 93.65 611 LEU A CA 1
ATOM 4864 C C . LEU A 1 611 ? -11.455 41.25 10.863 1 93.65 611 LEU A C 1
ATOM 4866 O O . LEU A 1 611 ? -11.351 42.377 11.355 1 93.65 611 LEU A O 1
ATOM 4870 N N . GLY A 1 612 ? -11.448 40.131 11.524 1 92.77 612 GLY A N 1
ATOM 4871 C CA . GLY A 1 612 ? -11.518 40.229 12.973 1 92.77 612 GLY A CA 1
ATOM 4872 C C . GLY A 1 612 ? -12.808 40.859 13.466 1 92.77 612 GLY A C 1
ATOM 4873 O O . GLY A 1 612 ? -13.899 40.432 13.083 1 92.77 612 GLY A O 1
ATOM 4874 N N . ASP A 1 613 ? -12.68 41.9 14.273 1 93.64 613 ASP A N 1
ATOM 4875 C CA . ASP A 1 613 ? -13.848 42.578 14.828 1 93.64 613 ASP A CA 1
ATOM 4876 C C . ASP A 1 613 ? -14.144 43.87 14.07 1 93.64 613 ASP A C 1
ATOM 4878 O O . ASP A 1 613 ? -14.756 44.79 14.617 1 93.64 613 ASP A O 1
ATOM 4882 N N . LYS A 1 614 ? -13.677 43.914 12.793 1 93.87 614 LYS A N 1
ATOM 4883 C CA . LYS A 1 614 ? -13.872 45.132 12.011 1 93.87 614 LYS A CA 1
ATOM 4884 C C . LYS A 1 614 ? -14.724 44.861 10.774 1 93.87 614 LYS A C 1
ATOM 4886 O O . LYS A 1 614 ? -14.556 43.835 10.111 1 93.87 614 LYS A O 1
ATOM 4891 N N . TYR A 1 615 ? -15.658 45.792 10.538 1 94.72 615 TYR A N 1
ATOM 4892 C CA . TYR A 1 615 ? -16.545 45.786 9.38 1 94.72 615 TYR A CA 1
ATOM 4893 C C . TYR A 1 615 ? -16.109 46.826 8.354 1 94.72 615 TYR A C 1
ATOM 4895 O O . TYR A 1 615 ? -15.906 47.994 8.693 1 94.72 615 TYR A O 1
ATOM 4903 N N . TYR A 1 616 ? -15.926 46.424 7.094 1 93.67 616 TYR A N 1
ATOM 4904 C CA . TYR A 1 616 ? -15.478 47.291 6.01 1 93.67 616 TYR A CA 1
ATOM 4905 C C . TYR A 1 616 ? -16.548 47.413 4.932 1 93.67 616 TYR A C 1
ATOM 4907 O O . TYR A 1 616 ? -17.358 46.501 4.746 1 93.67 616 TYR A O 1
ATOM 4915 N N . SER A 1 617 ? -16.544 48.501 4.279 1 92.47 617 SER A N 1
ATOM 4916 C CA . SER A 1 617 ? -17.424 48.766 3.146 1 92.47 617 SER A CA 1
ATOM 4917 C C . SER A 1 617 ? -16.725 49.617 2.09 1 92.47 617 SER A C 1
ATOM 4919 O O . SER A 1 617 ? -15.996 50.553 2.423 1 92.47 617 SER A O 1
ATOM 4921 N N . SER A 1 618 ? -16.894 49.276 0.877 1 91.44 618 SER A N 1
ATOM 4922 C CA . SER A 1 618 ? -16.306 50.032 -0.225 1 91.44 618 SER A CA 1
ATOM 4923 C C . SER A 1 618 ? -17.328 50.29 -1.326 1 91.44 618 SER A C 1
ATOM 4925 O O . SER A 1 618 ? -18.107 49.401 -1.678 1 91.44 618 SER A O 1
ATOM 4927 N N . ASN A 1 619 ? -17.301 51.489 -1.857 1 90.48 619 ASN A N 1
ATOM 4928 C CA . ASN A 1 619 ? -18.147 51.836 -2.993 1 90.48 619 ASN A CA 1
ATOM 4929 C C . ASN A 1 619 ? -17.476 51.488 -4.319 1 90.48 619 ASN A C 1
ATOM 4931 O O . ASN A 1 619 ? -16.298 51.788 -4.52 1 90.48 619 ASN A O 1
ATOM 4935 N N . LEU A 1 620 ? -18.272 50.955 -5.2 1 90.51 620 LEU A N 1
ATOM 4936 C CA . LEU A 1 620 ? -17.734 50.604 -6.51 1 90.51 620 LEU A CA 1
ATOM 4937 C C . LEU A 1 620 ? -17.261 51.848 -7.255 1 90.51 620 LEU A C 1
ATOM 4939 O O . LEU A 1 620 ? -16.268 51.8 -7.983 1 90.51 620 LEU A O 1
ATOM 4943 N N . VAL A 1 621 ? -18.038 52.904 -7.147 1 84.31 621 VAL A N 1
ATOM 4944 C CA . VAL A 1 621 ? -17.754 54.134 -7.878 1 84.31 621 VAL A CA 1
ATOM 4945 C C . VAL A 1 621 ? -16.36 54.64 -7.518 1 84.31 621 VAL A C 1
ATOM 4947 O O . VAL A 1 621 ? -15.722 55.338 -8.31 1 84.31 621 VAL A O 1
ATOM 4950 N N . ASP A 1 622 ? -15.79 54.176 -6.437 1 84.48 622 ASP A N 1
ATOM 4951 C CA . ASP A 1 622 ? -14.47 54.59 -5.973 1 84.48 622 ASP A CA 1
ATOM 4952 C C . ASP A 1 622 ? -13.379 53.69 -6.549 1 84.48 622 ASP A C 1
ATOM 4954 O O . ASP A 1 622 ? -12.189 53.98 -6.407 1 84.48 622 ASP A O 1
ATOM 4958 N N . LYS A 1 623 ? -13.662 52.63 -7.277 1 85.6 623 LYS A N 1
ATOM 4959 C CA . LYS A 1 623 ? -12.69 51.624 -7.694 1 85.6 623 LYS A CA 1
ATOM 4960 C C . LYS A 1 623 ? -12.523 51.615 -9.21 1 85.6 623 LYS A C 1
ATOM 4962 O O . LYS A 1 623 ? -11.516 51.125 -9.727 1 85.6 623 LYS A O 1
ATOM 4967 N N . PHE A 1 624 ? -13.378 52.148 -9.958 1 83.85 624 PHE A N 1
ATOM 4968 C CA . PHE A 1 624 ? -13.333 52.055 -11.413 1 83.85 624 PHE A CA 1
ATOM 4969 C C . PHE A 1 624 ? -13.538 53.425 -12.049 1 83.85 624 PHE A C 1
ATOM 4971 O O . PHE A 1 624 ? -14.577 54.059 -11.85 1 83.85 624 PHE A O 1
ATOM 4978 N N . HIS A 1 625 ? -12.298 54.208 -12.816 1 76.17 625 HIS A N 1
ATOM 4979 C CA . HIS A 1 625 ? -12.313 55.521 -13.451 1 76.17 625 HIS A CA 1
ATOM 4980 C C . HIS A 1 625 ? -13.532 55.683 -14.353 1 76.17 625 HIS A C 1
ATOM 4982 O O . HIS A 1 625 ? -14.032 56.795 -14.535 1 76.17 625 HIS A O 1
ATOM 4988 N N . PHE A 1 626 ? -14.597 54.189 -15.008 1 77.1 626 PHE A N 1
ATOM 4989 C CA . PHE A 1 626 ? -15.717 54.267 -15.938 1 77.1 626 PHE A CA 1
ATOM 4990 C C . PHE A 1 626 ? -17.029 54.478 -15.19 1 77.1 626 PHE A C 1
ATOM 4992 O O . PHE A 1 626 ? -18.055 54.783 -15.801 1 77.1 626 PHE A O 1
ATOM 4999 N N . LEU A 1 627 ? -17.164 54.272 -13.89 1 77.48 627 LEU A N 1
ATOM 5000 C CA . LEU A 1 627 ? -18.368 54.477 -13.093 1 77.48 627 LEU A CA 1
ATOM 5001 C C . LEU A 1 627 ? -18.426 55.901 -12.552 1 77.48 627 LEU A C 1
ATOM 5003 O O . LEU A 1 627 ? -19.42 56.297 -11.939 1 77.48 627 LEU A O 1
ATOM 5007 N N . THR A 1 628 ? -17.309 56.456 -12.453 1 68.3 628 THR A N 1
ATOM 5008 C CA . THR A 1 628 ? -17.293 57.815 -11.925 1 68.3 628 THR A CA 1
ATOM 5009 C C . THR A 1 628 ? -16.38 58.709 -12.76 1 68.3 628 THR A C 1
ATOM 5011 O O . THR A 1 628 ? -15.492 58.217 -13.459 1 68.3 628 THR A O 1
ATOM 5014 N N . GLU A 1 629 ? -16.754 59.904 -12.964 1 63.79 629 GLU A N 1
ATOM 5015 C CA . GLU A 1 629 ? -15.882 60.899 -13.581 1 63.79 629 GLU A CA 1
ATOM 5016 C C . GLU A 1 629 ? -14.75 61.301 -12.64 1 63.79 629 GLU A C 1
ATOM 5018 O O . GLU A 1 629 ? -13.802 61.973 -13.052 1 63.79 629 GLU A O 1
ATOM 5023 N N . ASN A 1 630 ? -14.783 60.885 -11.356 1 56.33 630 ASN A N 1
ATOM 5024 C CA . ASN A 1 630 ? -13.834 61.322 -10.337 1 56.33 630 ASN A CA 1
ATOM 5025 C C . ASN A 1 630 ? -12.643 60.374 -10.237 1 56.33 630 ASN A C 1
ATOM 5027 O O . ASN A 1 630 ? -12.704 59.241 -10.718 1 56.33 630 ASN A O 1
ATOM 5031 N N . LYS A 1 631 ? -11.52 60.968 -9.708 1 53.9 631 LYS A N 1
ATOM 5032 C CA . LYS A 1 631 ? -10.283 60.225 -9.485 1 53.9 631 LYS A CA 1
ATOM 5033 C C . LYS A 1 631 ? -10.524 59.013 -8.59 1 53.9 631 LYS A C 1
ATOM 5035 O O . LYS A 1 631 ? -11.23 59.108 -7.584 1 53.9 631 LYS A O 1
ATOM 5040 N N . ILE A 1 632 ? -10.021 57.857 -8.943 1 57.6 632 ILE A N 1
ATOM 5041 C CA . ILE A 1 632 ? -10.132 56.556 -8.293 1 57.6 632 ILE A CA 1
ATOM 5042 C C . ILE A 1 632 ? -9.31 56.55 -7.006 1 57.6 632 ILE A C 1
ATOM 5044 O O . ILE A 1 632 ? -8.164 57.008 -6.992 1 57.6 632 ILE A O 1
ATOM 5048 N N . GLU A 1 633 ? -9.932 56.452 -5.825 1 52.27 633 GLU A N 1
ATOM 5049 C CA . GLU A 1 633 ? -9.217 56.295 -4.562 1 52.27 633 GLU A CA 1
ATOM 5050 C C . GLU A 1 633 ? -8.45 54.977 -4.522 1 52.27 633 GLU A C 1
ATOM 5052 O O . GLU A 1 633 ? -9.037 53.906 -4.69 1 52.27 633 GLU A O 1
ATOM 5057 N N . THR A 1 634 ? -7.221 55.042 -4.82 1 52.06 634 THR A N 1
ATOM 5058 C CA . THR A 1 634 ? -6.38 53.851 -4.816 1 52.06 634 THR A CA 1
ATOM 5059 C C . THR A 1 634 ? -6.088 53.399 -3.388 1 52.06 634 THR A C 1
ATOM 5061 O O . THR A 1 634 ? -5.537 52.317 -3.174 1 52.06 634 THR A O 1
ATOM 5064 N N . ASP A 1 635 ? -6.325 54.415 -2.432 1 50.29 635 ASP A N 1
ATOM 5065 C CA . ASP A 1 635 ? -5.807 54.062 -1.114 1 50.29 635 ASP A CA 1
ATOM 5066 C C . ASP A 1 635 ? -6.787 53.165 -0.361 1 50.29 635 ASP A C 1
ATOM 5068 O O . ASP A 1 635 ? -7.987 53.444 -0.321 1 50.29 635 ASP A O 1
ATOM 5072 N N . ILE A 1 636 ? -6.602 51.897 -0.215 1 55.15 636 ILE A N 1
ATOM 5073 C CA . ILE A 1 636 ? -7.319 50.929 0.609 1 55.15 636 ILE A CA 1
ATOM 5074 C C . ILE A 1 636 ? -7.459 51.466 2.031 1 55.15 636 ILE A C 1
ATOM 5076 O O . ILE A 1 636 ? -6.459 51.717 2.708 1 55.15 636 ILE A O 1
ATOM 5080 N N . GLU A 1 637 ? -8.383 52.402 2.394 1 50.82 637 GLU A N 1
ATOM 5081 C CA . GLU A 1 637 ? -8.634 53.039 3.683 1 50.82 637 GLU A CA 1
ATOM 5082 C C . GLU A 1 637 ? -8.591 52.022 4.82 1 50.82 637 GLU A C 1
ATOM 5084 O O . GLU A 1 637 ? -9.222 50.966 4.739 1 50.82 637 GLU A O 1
ATOM 5089 N N . ASN A 1 638 ? -7.545 52.017 5.647 1 54.62 638 ASN A N 1
ATOM 5090 C CA . ASN A 1 638 ? -7.157 51.212 6.8 1 54.62 638 ASN A CA 1
ATOM 5091 C C . ASN A 1 638 ? -8.209 51.272 7.904 1 54.62 638 ASN A C 1
ATOM 5093 O O . ASN A 1 638 ? -8 50.741 8.996 1 54.62 638 ASN A O 1
ATOM 5097 N N . GLY A 1 639 ? -9.392 51.886 7.883 1 68.64 639 GLY A N 1
ATOM 5098 C CA . GLY A 1 639 ? -9.989 52.009 9.203 1 68.64 639 GLY A CA 1
ATOM 5099 C C . GLY A 1 639 ? -11.359 51.366 9.301 1 68.64 639 GLY A C 1
ATOM 5100 O O . GLY A 1 639 ? -12.38 52.055 9.25 1 68.64 639 GLY A O 1
ATOM 5101 N N . GLY A 1 640 ? -11.596 50.123 9.325 1 85.38 640 GLY A N 1
ATOM 5102 C CA . GLY A 1 640 ? -12.843 49.392 9.477 1 85.38 640 GLY A CA 1
ATOM 5103 C C . GLY A 1 640 ? -13.636 49.81 10.701 1 85.38 640 GLY A C 1
ATOM 5104 O O . GLY A 1 640 ? -13.081 50.387 11.639 1 85.38 640 GLY A O 1
ATOM 5105 N N . LEU A 1 641 ? -14.997 49.726 10.621 1 92.54 641 LEU A N 1
ATOM 5106 C CA . LEU A 1 641 ? -15.867 49.963 11.769 1 92.54 641 LEU A CA 1
ATOM 5107 C C . LEU A 1 641 ? -15.781 48.81 12.763 1 92.54 641 LEU A C 1
ATOM 5109 O O . LEU A 1 641 ? -15.909 47.645 12.382 1 92.54 641 LEU A O 1
ATOM 5113 N N . GLU A 1 642 ? -15.519 49.148 13.993 1 94.33 642 GLU A N 1
ATOM 5114 C CA . GLU A 1 642 ? -15.472 48.117 15.025 1 94.33 642 GLU A CA 1
ATOM 5115 C C . GLU A 1 642 ? -16.855 47.526 15.278 1 94.33 642 GLU A C 1
ATOM 5117 O O . GLU A 1 642 ? -17.828 48.263 15.453 1 94.33 642 GLU A O 1
ATOM 5122 N N . ILE A 1 643 ? -16.97 46.324 15.221 1 95.57 643 ILE A N 1
ATOM 5123 C CA . ILE A 1 643 ? -18.215 45.652 15.576 1 95.57 643 ILE A CA 1
ATOM 5124 C C . ILE A 1 643 ? -18.4 45.675 17.092 1 95.57 643 ILE A C 1
ATOM 5126 O O . ILE A 1 643 ? -19.485 45.989 17.586 1 95.57 643 ILE A O 1
ATOM 5130 N N . GLY A 1 644 ? -17.341 45.378 17.872 1 95.22 644 GLY A N 1
ATOM 5131 C CA . GLY A 1 644 ? -17.249 45.663 19.295 1 95.22 644 GLY A CA 1
ATOM 5132 C C . GLY A 1 644 ? -18.076 44.717 20.146 1 95.22 644 GLY A C 1
ATOM 5133 O O . GLY A 1 644 ? -18.603 45.112 21.188 1 95.22 644 GLY A O 1
ATOM 5134 N N . LEU A 1 645 ? -18.331 43.454 19.701 1 97.36 645 LEU A N 1
ATOM 5135 C CA . LEU A 1 645 ? -18.978 42.472 20.564 1 97.36 645 LEU A CA 1
ATOM 5136 C C . LEU A 1 645 ? -18.033 42.013 21.669 1 97.36 645 LEU A C 1
ATOM 5138 O O . LEU A 1 645 ? -16.98 41.434 21.39 1 97.36 645 LEU A O 1
ATOM 5142 N N . THR A 1 646 ? -18.367 42.23 22.871 1 96.55 646 THR A N 1
ATOM 5143 C CA . THR A 1 646 ? -17.568 41.796 24.012 1 96.55 646 THR A CA 1
ATOM 5144 C C . THR A 1 646 ? -18.257 40.653 24.751 1 96.55 646 THR A C 1
ATOM 5146 O O . THR A 1 646 ? -19.486 40.551 24.741 1 96.55 646 THR A O 1
ATOM 5149 N N . ALA A 1 647 ? -17.551 39.828 25.253 1 96.73 647 ALA A N 1
ATOM 5150 C CA . ALA A 1 647 ? -18.05 38.705 26.041 1 96.73 647 ALA A CA 1
ATOM 5151 C C . ALA A 1 647 ? -17.236 38.526 27.319 1 96.73 647 ALA A C 1
ATOM 5153 O O . ALA A 1 647 ? -16.058 38.888 27.368 1 96.73 647 ALA A O 1
ATOM 5154 N N . LYS A 1 648 ? -17.849 38.034 28.293 1 97.09 648 LYS A N 1
ATOM 5155 C CA . LYS A 1 648 ? -17.162 37.713 29.54 1 97.09 648 LYS A CA 1
ATOM 5156 C C . LYS A 1 648 ? -16.426 36.38 29.435 1 97.09 648 LYS A C 1
ATOM 5158 O O . LYS A 1 648 ? -16.919 35.44 28.808 1 97.09 648 LYS A O 1
ATOM 5163 N N . VAL A 1 649 ? -15.268 36.344 29.972 1 97.73 649 VAL A N 1
ATOM 5164 C CA . VAL A 1 649 ? -14.572 35.071 30.128 1 97.73 649 VAL A CA 1
ATOM 5165 C C . VAL A 1 649 ? -15.296 34.208 31.159 1 97.73 649 VAL A C 1
ATOM 5167 O O . VAL A 1 649 ? -15.838 34.725 32.139 1 97.73 649 VAL A O 1
ATOM 5170 N N . ASP A 1 650 ? -15.33 32.967 30.914 1 96.2 650 ASP A N 1
ATOM 5171 C CA . ASP A 1 650 ? -15.963 32.034 31.84 1 96.2 650 ASP A CA 1
ATOM 5172 C C . ASP A 1 650 ? -15.311 32.103 33.22 1 96.2 650 ASP A C 1
ATOM 5174 O O . ASP A 1 650 ? -14.098 31.929 33.348 1 96.2 650 ASP A O 1
ATOM 5178 N N . GLN A 1 651 ? -16.031 32.322 34.267 1 93.98 651 GLN A N 1
ATOM 5179 C CA . GLN A 1 651 ? -15.542 32.403 35.639 1 93.98 651 GLN A CA 1
ATOM 5180 C C . GLN A 1 651 ? -16.395 31.555 36.578 1 93.98 651 GLN A C 1
ATOM 5182 O O . GLN A 1 651 ? -17.403 32.028 37.107 1 93.98 651 GLN A O 1
ATOM 5187 N N . PRO A 1 652 ? -15.952 30.388 36.794 1 94.26 652 PRO A N 1
ATOM 5188 C CA . PRO A 1 652 ? -16.681 29.581 37.776 1 94.26 652 PRO A CA 1
ATOM 5189 C C . PRO A 1 652 ? -16.684 30.209 39.168 1 94.26 652 PRO A C 1
ATOM 5191 O O . PRO A 1 652 ? -15.801 31.008 39.491 1 94.26 652 PRO A O 1
ATOM 5194 N N . LYS A 1 653 ? -17.647 29.859 39.985 1 93.94 653 LYS A N 1
ATOM 5195 C CA . LYS A 1 653 ? -17.76 30.385 41.342 1 93.94 653 LYS A CA 1
ATOM 5196 C C . LYS A 1 653 ? -17.49 29.297 42.378 1 93.94 653 LYS A C 1
ATOM 5198 O O . LYS A 1 653 ? -17.608 28.106 42.08 1 93.94 653 LYS A O 1
ATOM 5203 N N . GLY A 1 654 ? -17.069 29.753 43.563 1 95.27 654 GLY A N 1
ATOM 5204 C CA . GLY A 1 654 ? -16.858 28.832 44.668 1 95.27 654 GLY A CA 1
ATOM 5205 C C . GLY A 1 654 ? -15.402 28.447 44.854 1 95.27 654 GLY A C 1
ATOM 5206 O O . GLY A 1 654 ? -14.527 28.951 44.147 1 95.27 654 GLY A O 1
ATOM 5207 N N . SER A 1 655 ? -15.141 27.701 45.908 1 97.1 655 SER A N 1
ATOM 5208 C CA . SER A 1 655 ? -13.791 27.269 46.255 1 97.1 655 SER A CA 1
ATOM 5209 C C . SER A 1 655 ? -13.71 25.751 46.378 1 97.1 655 SER A C 1
ATOM 5211 O O . SER A 1 655 ? -14.638 25.114 46.883 1 97.1 655 SER A O 1
ATOM 5213 N N . ILE A 1 656 ? -12.712 25.192 45.88 1 98.08 656 ILE A N 1
ATOM 5214 C CA . ILE A 1 656 ? -12.418 23.768 45.99 1 98.08 656 ILE A CA 1
ATOM 5215 C C . ILE A 1 656 ? -11.037 23.572 46.613 1 98.08 656 ILE A C 1
ATOM 5217 O O . ILE A 1 656 ? -10.084 24.268 46.256 1 98.08 656 ILE A O 1
ATOM 5221 N N . ALA A 1 657 ? -10.908 22.696 47.592 1 98.27 657 ALA A N 1
ATOM 5222 C CA . ALA A 1 657 ? -9.629 22.379 48.221 1 98.27 657 ALA A CA 1
ATOM 5223 C C . ALA A 1 657 ? -9.301 20.895 48.081 1 98.27 657 ALA A C 1
ATOM 5225 O O . ALA A 1 657 ? -10.155 20.039 48.323 1 98.27 657 ALA A O 1
ATOM 5226 N N . PHE A 1 658 ? -8.152 20.578 47.605 1 98.55 658 PHE A N 1
ATOM 5227 C CA . PHE A 1 658 ? -7.598 19.23 47.574 1 98.55 658 PHE A CA 1
ATOM 5228 C C . PHE A 1 658 ? -6.577 19.038 48.689 1 98.55 658 PHE A C 1
ATOM 5230 O O . PHE A 1 658 ? -5.59 19.771 48.767 1 98.55 658 PHE A O 1
ATOM 5237 N N . THR A 1 659 ? -6.806 18.028 49.51 1 98.02 659 THR A N 1
ATOM 5238 C CA . THR A 1 659 ? -5.933 17.866 50.667 1 98.02 659 THR A CA 1
ATOM 5239 C C . THR A 1 659 ? -5.241 16.506 50.636 1 98.02 659 THR A C 1
ATOM 5241 O O . THR A 1 659 ? -5.787 15.538 50.104 1 98.02 659 THR A O 1
ATOM 5244 N N . GLY A 1 660 ? -4.034 16.47 51.096 1 97.37 660 GLY A N 1
ATOM 5245 C CA . GLY A 1 660 ? -3.332 15.218 51.329 1 97.37 660 GLY A CA 1
ATOM 5246 C C . GLY A 1 660 ? -2.634 14.686 50.092 1 97.37 660 GLY A C 1
ATOM 5247 O O . GLY A 1 660 ? -2.088 13.58 50.108 1 97.37 660 GLY A O 1
ATOM 5248 N N . ALA A 1 661 ? -2.53 15.425 49.029 1 98.08 661 ALA A N 1
ATOM 5249 C CA . ALA A 1 661 ? -1.983 14.95 47.761 1 98.08 661 ALA A CA 1
ATOM 5250 C C . ALA A 1 661 ? -0.474 15.166 47.7 1 98.08 661 ALA A C 1
ATOM 5252 O O . ALA A 1 661 ? 0.077 15.965 48.461 1 98.08 661 ALA A O 1
ATOM 5253 N N . THR A 1 662 ? 0.236 14.286 46.885 1 98.51 662 THR A N 1
ATOM 5254 C CA . THR A 1 662 ? 1.541 14.691 46.374 1 98.51 662 THR A CA 1
ATOM 5255 C C . THR A 1 662 ? 1.388 15.705 45.244 1 98.51 662 THR A C 1
ATOM 5257 O O . THR A 1 662 ? 0.746 15.421 44.231 1 98.51 662 THR A O 1
ATOM 5260 N N . ILE A 1 663 ? 1.948 16.913 45.433 1 98.76 663 ILE A N 1
ATOM 5261 C CA . ILE A 1 663 ? 1.755 17.969 44.445 1 98.76 663 ILE A CA 1
ATOM 5262 C C . ILE A 1 663 ? 3.073 18.251 43.727 1 98.76 663 ILE A C 1
ATOM 5264 O O . ILE A 1 663 ? 4.057 18.649 44.355 1 98.76 663 ILE A O 1
ATOM 5268 N N . ILE A 1 664 ? 3.102 17.968 42.44 1 98.82 664 ILE A N 1
ATOM 5269 C CA . ILE A 1 664 ? 4.209 18.367 41.579 1 98.82 664 ILE A CA 1
ATOM 5270 C C . ILE A 1 664 ? 3.962 19.774 41.039 1 98.82 664 ILE A C 1
ATOM 5272 O O . ILE A 1 664 ? 3.167 19.96 40.114 1 98.82 664 ILE A O 1
ATOM 5276 N N . THR A 1 665 ? 4.609 20.787 41.48 1 98.54 665 THR A N 1
ATOM 5277 C CA . THR A 1 665 ? 4.226 22.176 41.253 1 98.54 665 THR A CA 1
ATOM 5278 C C . THR A 1 665 ? 4.746 22.668 39.906 1 98.54 665 THR A C 1
ATOM 5280 O O . THR A 1 665 ? 4.181 23.591 39.316 1 98.54 665 THR A O 1
ATOM 5283 N N . MET A 1 666 ? 5.992 22.1 39.383 1 98.02 666 MET A N 1
ATOM 5284 C CA . MET A 1 666 ? 6.739 22.518 38.2 1 98.02 666 MET A CA 1
ATOM 5285 C C . MET A 1 666 ? 7.318 23.916 38.388 1 98.02 666 MET A C 1
ATOM 5287 O O . MET A 1 666 ? 7.557 24.63 37.412 1 98.02 666 MET A O 1
ATOM 5291 N N . GLU A 1 667 ? 7.312 24.394 39.58 1 96.62 667 GLU A N 1
ATOM 5292 C CA . GLU A 1 667 ? 8.176 25.5 39.98 1 96.62 667 GLU A CA 1
ATOM 5293 C C . GLU A 1 667 ? 9.578 25.007 40.328 1 96.62 667 GLU A C 1
ATOM 5295 O O . GLU A 1 667 ? 9.883 24.762 41.497 1 96.62 667 GLU A O 1
ATOM 5300 N N . GLY A 1 668 ? 10.326 24.985 39.311 1 92.57 668 GLY A N 1
ATOM 5301 C CA . GLY A 1 668 ? 11.586 24.282 39.488 1 92.57 668 GLY A CA 1
ATOM 5302 C C . GLY A 1 668 ? 11.409 22.797 39.746 1 92.57 668 GLY A C 1
ATOM 5303 O O . GLY A 1 668 ? 10.731 22.106 38.982 1 92.57 668 GLY A O 1
ATOM 5304 N N . GLU A 1 669 ? 11.99 22.291 40.811 1 93.89 669 GLU A N 1
ATOM 5305 C CA . GLU A 1 669 ? 11.924 20.871 41.145 1 93.89 669 GLU A CA 1
ATOM 5306 C C . GLU A 1 669 ? 11.063 20.635 42.383 1 93.89 669 GLU A C 1
ATOM 5308 O O . GLU A 1 669 ? 11.102 19.555 42.975 1 93.89 669 GLU A O 1
ATOM 5313 N N . GLU A 1 670 ? 10.231 21.555 42.715 1 96.3 670 GLU A N 1
ATOM 5314 C CA . GLU A 1 670 ? 9.478 21.506 43.965 1 96.3 670 GLU A CA 1
ATOM 5315 C C . GLU A 1 670 ? 8.383 20.444 43.909 1 96.3 670 GLU A C 1
ATOM 5317 O O . GLU A 1 670 ? 7.536 20.467 43.014 1 96.3 670 GLU A O 1
ATOM 5322 N N . ILE A 1 671 ? 8.392 19.498 44.856 1 98.03 671 ILE A N 1
ATOM 5323 C CA . ILE A 1 671 ? 7.378 18.477 45.096 1 98.03 671 ILE A CA 1
ATOM 5324 C C . ILE A 1 671 ? 6.876 18.577 46.535 1 98.03 671 ILE A C 1
ATOM 5326 O O . ILE A 1 671 ? 7.666 18.519 47.48 1 98.03 671 ILE A O 1
ATOM 5330 N N . ILE A 1 672 ? 5.599 18.794 46.744 1 98.16 672 ILE A N 1
ATOM 5331 C CA . ILE A 1 672 ? 5.021 18.893 48.08 1 98.16 672 ILE A CA 1
ATOM 5332 C C . ILE A 1 672 ? 4.351 17.572 48.451 1 98.16 672 ILE A C 1
ATOM 5334 O O . ILE A 1 672 ? 3.308 17.221 47.895 1 98.16 672 ILE A O 1
ATOM 5338 N N . THR A 1 673 ? 4.937 16.871 49.339 1 96.08 673 THR A N 1
ATOM 5339 C CA . THR A 1 673 ? 4.319 15.654 49.852 1 96.08 673 THR A CA 1
ATOM 5340 C C . THR A 1 673 ? 3.224 15.987 50.862 1 96.08 673 THR A C 1
ATOM 5342 O O . THR A 1 673 ? 3.379 16.902 51.674 1 96.08 673 THR A O 1
ATOM 5345 N N . ASN A 1 674 ? 2.143 15.393 50.878 1 96.68 674 ASN A N 1
ATOM 5346 C CA . ASN A 1 674 ? 0.99 15.686 51.722 1 96.68 674 ASN A CA 1
ATOM 5347 C C . ASN A 1 674 ? 0.575 17.151 51.616 1 96.68 674 ASN A C 1
ATOM 5349 O O . ASN A 1 674 ? 0.523 17.861 52.622 1 96.68 674 ASN A O 1
ATOM 5353 N N . GLY A 1 675 ? 0.285 17.533 50.383 1 98.04 675 GLY A N 1
ATOM 5354 C CA . GLY A 1 675 ? 0.023 18.928 50.065 1 98.04 675 GLY A CA 1
ATOM 5355 C C . GLY A 1 675 ? -1.455 19.267 50.037 1 98.04 675 GLY A C 1
ATOM 5356 O O . GLY A 1 675 ? -2.299 18.376 49.922 1 98.04 675 GLY A O 1
ATOM 5357 N N . THR A 1 676 ? -1.745 20.543 50.292 1 98.27 676 THR A N 1
ATOM 5358 C CA . THR A 1 676 ? -3.072 21.123 50.121 1 98.27 676 THR A CA 1
ATOM 5359 C C . THR A 1 676 ? -3.063 22.182 49.023 1 98.27 676 THR A C 1
ATOM 5361 O O . THR A 1 676 ? -2.151 23.01 48.959 1 98.27 676 THR A O 1
ATOM 5364 N N . LEU A 1 677 ? -3.951 22.066 48.131 1 98.67 677 LEU A N 1
ATOM 5365 C CA . LEU A 1 677 ? -4.16 23.003 47.033 1 98.67 677 LEU A CA 1
ATOM 5366 C C . LEU A 1 677 ? -5.561 23.602 47.088 1 98.67 677 LEU A C 1
ATOM 5368 O O . LEU A 1 677 ? -6.553 22.869 47.111 1 98.67 677 LEU A O 1
ATOM 5372 N N . VAL A 1 678 ? -5.687 24.929 47.166 1 98.45 678 VAL A N 1
ATOM 5373 C CA . VAL A 1 678 ? -6.977 25.607 47.24 1 98.45 678 VAL A CA 1
ATOM 5374 C C . VAL A 1 678 ? -7.204 26.425 45.971 1 98.45 678 VAL A C 1
ATOM 5376 O O . VAL A 1 678 ? -6.345 27.214 45.571 1 98.45 678 VAL A O 1
ATOM 5379 N N . ILE A 1 679 ? -8.337 26.187 45.359 1 98.21 679 ILE A N 1
ATOM 5380 C CA . ILE A 1 679 ? -8.772 26.888 44.156 1 98.21 679 ILE A CA 1
ATOM 5381 C C . ILE A 1 679 ? -9.951 27.8 44.489 1 98.21 679 ILE A C 1
ATOM 5383 O O . ILE A 1 679 ? -10.866 27.403 45.213 1 98.21 679 ILE A O 1
ATOM 5387 N N . GLU A 1 680 ? -9.931 29.013 44.04 1 97.02 680 GLU A N 1
ATOM 5388 C CA . GLU A 1 680 ? -11.054 29.944 44.099 1 97.02 680 GLU A CA 1
ATOM 5389 C C . GLU A 1 680 ? -11.45 30.421 42.705 1 97.02 680 GLU A C 1
ATOM 5391 O O . GLU A 1 680 ? -10.71 31.172 42.067 1 97.02 680 GLU A O 1
ATOM 5396 N N . GLY A 1 681 ? -12.62 30.093 42.332 1 95.58 681 GLY A N 1
ATOM 5397 C CA . GLY A 1 681 ? -12.994 30.336 40.947 1 95.58 681 GLY A CA 1
ATOM 5398 C C . GLY A 1 681 ? -12.081 29.645 39.952 1 95.58 681 GLY A C 1
ATOM 5399 O O . GLY A 1 681 ? -11.869 28.433 40.035 1 95.58 681 GLY A O 1
ATOM 5400 N N . ALA A 1 682 ? -11.523 30.509 39.067 1 97.08 682 ALA A N 1
ATOM 5401 C CA . ALA A 1 682 ? -10.667 29.954 38.022 1 97.08 682 ALA A CA 1
ATOM 5402 C C . ALA A 1 682 ? -9.2 29.988 38.44 1 97.08 682 ALA A C 1
ATOM 5404 O O . ALA A 1 682 ? -8.329 29.504 37.712 1 97.08 682 ALA A O 1
ATOM 5405 N N . LYS A 1 683 ? -8.848 30.424 39.648 1 97.21 683 LYS A N 1
ATOM 5406 C CA . LYS A 1 683 ? -7.463 30.702 40.014 1 97.21 683 LYS A CA 1
ATOM 5407 C C . LYS A 1 683 ? -7.019 29.831 41.186 1 97.21 683 LYS A C 1
ATOM 5409 O O . LYS A 1 683 ? -7.832 29.464 42.037 1 97.21 683 LYS A O 1
ATOM 5414 N N . ILE A 1 684 ? -5.791 29.564 41.227 1 98.41 684 ILE A N 1
ATOM 5415 C CA . ILE A 1 684 ? -5.163 28.943 42.389 1 98.41 684 ILE A CA 1
ATOM 5416 C C . ILE A 1 684 ? -4.982 29.982 43.493 1 98.41 684 ILE A C 1
ATOM 5418 O O . ILE A 1 684 ? -4.288 30.984 43.304 1 98.41 684 ILE A O 1
ATOM 5422 N N . LEU A 1 685 ? -5.58 29.762 44.569 1 97.95 685 LEU A N 1
ATOM 5423 C CA . LEU A 1 685 ? -5.504 30.693 45.69 1 97.95 685 LEU A CA 1
ATOM 5424 C C . LEU A 1 685 ? -4.245 30.448 46.515 1 97.95 685 LEU A C 1
ATOM 5426 O O . LEU A 1 685 ? -3.552 31.396 46.893 1 97.95 685 LEU A O 1
ATOM 5430 N N . SER A 1 686 ? -3.996 29.15 46.818 1 97.93 686 SER A N 1
ATOM 5431 C CA . SER A 1 686 ? -2.832 28.808 47.629 1 97.93 686 SER A CA 1
ATOM 5432 C C . SER A 1 686 ? -2.457 27.339 47.466 1 97.93 686 SER A C 1
ATOM 5434 O O . SER A 1 686 ? -3.297 26.516 47.096 1 97.93 686 SER A O 1
ATOM 5436 N N . VAL A 1 687 ? -1.255 27.03 47.648 1 98.51 687 VAL A N 1
ATOM 5437 C CA . VAL A 1 687 ? -0.717 25.674 47.616 1 98.51 687 VAL A CA 1
ATOM 5438 C C . VAL A 1 687 ? 0.401 25.538 48.648 1 98.51 687 VAL A C 1
ATOM 5440 O O . VAL A 1 687 ? 1.185 26.468 48.849 1 98.51 687 VAL A O 1
ATOM 5443 N N . GLY A 1 688 ? 0.493 24.476 49.321 1 97.65 688 GLY A N 1
ATOM 5444 C CA . GLY A 1 688 ? 1.524 24.218 50.314 1 97.65 688 GLY A CA 1
ATOM 5445 C C . GLY A 1 688 ? 1.296 22.933 51.089 1 97.65 688 GLY A C 1
ATOM 5446 O O . GLY A 1 688 ? 0.408 22.148 50.752 1 97.65 688 GLY A O 1
ATOM 5447 N N . LYS A 1 689 ? 2.13 22.695 52.03 1 97.31 689 LYS A N 1
ATOM 5448 C CA . LYS A 1 689 ? 1.971 21.537 52.905 1 97.31 689 LYS A CA 1
ATOM 5449 C C . LYS A 1 689 ? 0.655 21.605 53.674 1 97.31 689 LYS A C 1
ATOM 5451 O O . LYS A 1 689 ? 0.238 22.682 54.106 1 97.31 689 LYS A O 1
ATOM 5456 N N . SER A 1 690 ? 0.169 20.43 53.786 1 94.59 690 SER A N 1
ATOM 5457 C CA . SER A 1 690 ? -1.071 20.377 54.553 1 94.59 690 SER A CA 1
ATOM 5458 C C . SER A 1 690 ? -0.888 20.979 55.942 1 94.59 690 SER A C 1
ATOM 5460 O O . SER A 1 690 ? 0.145 20.773 56.583 1 94.59 690 SER A O 1
ATOM 5462 N N . GLY A 1 691 ? -1.784 21.752 56.617 1 90.42 691 GLY A N 1
ATOM 5463 C CA . GLY A 1 691 ? -1.699 22.435 57.898 1 90.42 691 GLY A CA 1
ATOM 5464 C C . GLY A 1 691 ? -1.193 23.861 57.781 1 90.42 691 GLY A C 1
ATOM 5465 O O . GLY A 1 691 ? -1.407 24.676 58.681 1 90.42 691 GLY A O 1
ATOM 5466 N N . GLU A 1 692 ? -0.49 24.069 56.59 1 95.04 692 GLU A N 1
ATOM 5467 C CA . GLU A 1 692 ? 0.07 25.402 56.387 1 95.04 692 GLU A CA 1
ATOM 5468 C C . GLU A 1 692 ? -0.802 26.229 55.447 1 95.04 692 GLU A C 1
ATOM 5470 O O . GLU A 1 692 ? -0.521 27.405 55.205 1 95.04 692 GLU A O 1
ATOM 5475 N N . VAL A 1 693 ? -1.741 25.655 54.903 1 96.75 693 VAL A N 1
ATOM 5476 C CA . VAL A 1 693 ? -2.63 26.318 53.954 1 96.75 693 VAL A CA 1
ATOM 5477 C C . VAL A 1 693 ? -4.022 26.464 54.565 1 96.75 693 VAL A C 1
ATOM 5479 O O . VAL A 1 693 ? -4.61 25.483 55.026 1 96.75 693 VAL A O 1
ATOM 5482 N N . ASP A 1 694 ? -4.532 27.66 54.593 1 95.28 694 ASP A N 1
ATOM 5483 C CA . ASP A 1 694 ? -5.882 27.915 55.086 1 95.28 694 ASP A CA 1
ATOM 5484 C C . ASP A 1 694 ? -6.931 27.502 54.055 1 95.28 694 ASP A C 1
ATOM 5486 O O . ASP A 1 694 ? -6.837 27.873 52.883 1 95.28 694 ASP A O 1
ATOM 5490 N N . ILE A 1 695 ? -7.861 26.776 54.433 1 96.77 695 ILE A N 1
ATOM 5491 C CA . ILE A 1 695 ? -8.967 26.35 53.582 1 96.77 695 ILE A CA 1
ATOM 5492 C C . ILE A 1 695 ? -10.205 27.191 53.886 1 96.77 695 ILE A C 1
ATOM 5494 O O . ILE A 1 695 ? -10.679 27.221 55.024 1 96.77 695 ILE A O 1
ATOM 5498 N N . PRO A 1 696 ? -10.658 27.85 52.904 1 96.29 696 PRO A N 1
ATOM 5499 C CA . PRO A 1 696 ? -11.895 28.598 53.144 1 96.29 696 PRO A CA 1
ATOM 5500 C C . PRO A 1 696 ? -13.02 27.72 53.687 1 96.29 696 PRO A C 1
ATOM 5502 O O . PRO A 1 696 ? -13.159 26.565 53.277 1 96.29 696 PRO A O 1
ATOM 5505 N N . LYS A 1 697 ? -13.909 28.318 54.56 1 93.68 697 LYS A N 1
ATOM 5506 C CA . LYS A 1 697 ? -14.958 27.58 55.258 1 93.68 697 LYS A CA 1
ATOM 5507 C C . LYS A 1 697 ? -15.962 26.988 54.273 1 93.68 697 LYS A C 1
ATOM 5509 O O . LYS A 1 697 ? -16.482 25.892 54.491 1 93.68 697 LYS A O 1
ATOM 5514 N N . ASN A 1 698 ? -16.237 27.639 53.204 1 93.23 698 ASN A N 1
ATOM 5515 C CA . ASN A 1 698 ? -17.251 27.191 52.255 1 93.23 698 ASN A CA 1
ATOM 5516 C C . ASN A 1 698 ? -16.635 26.38 51.119 1 93.23 698 ASN A C 1
ATOM 5518 O O . ASN A 1 698 ? -17.313 26.061 50.14 1 93.23 698 ASN A O 1
ATOM 5522 N N . ALA A 1 699 ? -15.378 26.022 51.254 1 96.84 699 ALA A N 1
ATOM 5523 C CA . ALA A 1 699 ? -14.711 25.275 50.19 1 96.84 699 ALA A CA 1
ATOM 5524 C C . ALA A 1 699 ? -15.173 23.821 50.167 1 96.84 699 ALA A C 1
ATOM 5526 O O . ALA A 1 699 ? -15.376 23.211 51.219 1 96.84 699 ALA A O 1
ATOM 5527 N N . LEU A 1 700 ? -15.475 23.235 48.967 1 97.17 700 LEU A N 1
ATOM 5528 C CA . LEU A 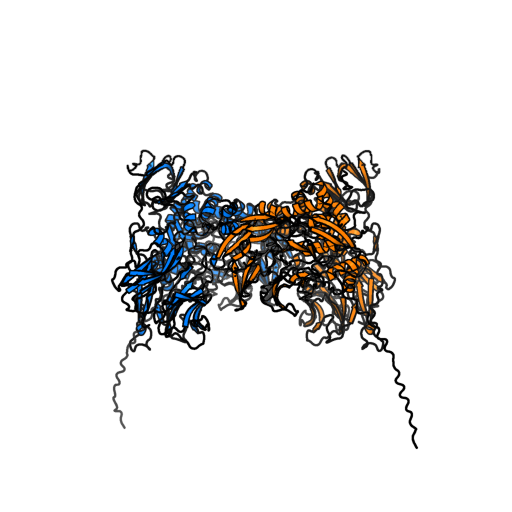1 700 ? -15.598 21.789 48.822 1 97.17 700 LEU A CA 1
ATOM 5529 C C . LEU A 1 700 ? -14.244 21.108 48.996 1 97.17 700 LEU A C 1
ATOM 5531 O O . LEU A 1 700 ? -13.305 21.383 48.245 1 97.17 700 LEU A O 1
ATOM 5535 N N . VAL A 1 701 ? -14.119 20.26 49.978 1 97.31 701 VAL A N 1
ATOM 5536 C CA . VAL A 1 701 ? -12.833 19.66 50.315 1 97.31 701 VAL A CA 1
ATOM 5537 C C . VAL A 1 701 ? -12.785 18.221 49.807 1 97.31 701 VAL A C 1
ATOM 5539 O O . VAL A 1 701 ? -13.666 17.416 50.119 1 97.31 701 VAL A O 1
ATOM 5542 N N . TYR A 1 702 ? -11.885 17.88 48.95 1 97.34 702 TYR A N 1
ATOM 5543 C CA . TYR A 1 702 ? -11.62 16.529 48.467 1 97.34 702 TYR A CA 1
ATOM 5544 C C . TYR A 1 702 ? -10.366 15.955 49.114 1 97.34 702 TYR A C 1
ATOM 5546 O O . TYR A 1 702 ? -9.29 16.554 49.036 1 97.34 702 TYR A O 1
ATOM 5554 N N . ASN A 1 703 ? -10.473 14.8 49.738 1 96.54 703 ASN A N 1
ATOM 5555 C CA . ASN A 1 703 ? -9.315 14.078 50.253 1 96.54 703 ASN A CA 1
ATOM 5556 C C . ASN A 1 703 ? -8.57 13.346 49.141 1 96.54 703 ASN A C 1
ATOM 5558 O O . ASN A 1 703 ? -9.108 12.417 48.535 1 96.54 703 ASN A O 1
ATOM 5562 N N . MET A 1 704 ? -7.345 13.762 48.89 1 97.54 704 MET A N 1
ATOM 5563 C CA . MET A 1 704 ? -6.581 13.234 47.763 1 97.54 704 MET A CA 1
ATOM 5564 C C . MET A 1 704 ? -5.381 12.428 48.25 1 97.54 704 MET A C 1
ATOM 5566 O O . MET A 1 704 ? -4.341 12.396 47.591 1 97.54 704 MET A O 1
ATOM 5570 N N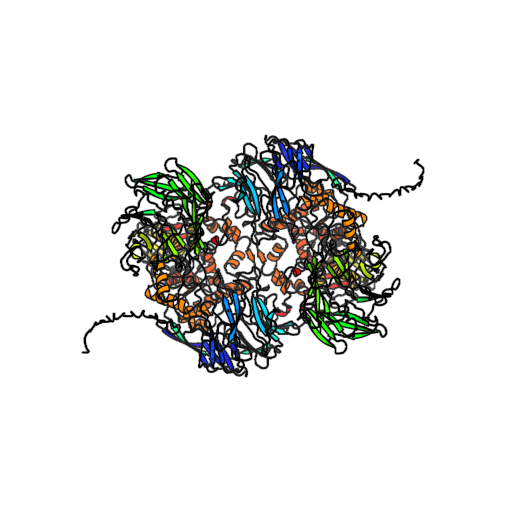 . LYS A 1 705 ? -5.542 11.83 49.423 1 96.32 705 LYS A N 1
ATOM 5571 C CA . LYS A 1 705 ? -4.482 10.962 49.929 1 96.32 705 LYS A CA 1
ATOM 5572 C C . LYS A 1 705 ? -4.16 9.851 48.933 1 96.32 705 LYS A C 1
ATOM 5574 O O . LYS A 1 705 ? -5.063 9.174 48.437 1 96.32 705 LYS A O 1
ATOM 5579 N N . GLY A 1 706 ? -2.891 9.697 48.615 1 96.3 706 GLY A N 1
ATOM 5580 C CA . GLY A 1 706 ? -2.444 8.659 47.7 1 96.3 706 GLY A CA 1
ATOM 5581 C C . GLY A 1 706 ? -2.457 9.098 46.248 1 96.3 706 GLY A C 1
ATOM 5582 O O . GLY A 1 706 ? -1.984 8.373 45.37 1 96.3 706 GLY A O 1
ATOM 5583 N N . LYS A 1 707 ? -2.982 10.223 45.97 1 98.38 707 LYS A N 1
ATOM 5584 C CA . LYS A 1 707 ? -3.047 10.731 44.603 1 98.38 707 LYS A CA 1
ATOM 5585 C C . LYS A 1 707 ? -1.97 11.783 44.355 1 98.38 707 LYS A C 1
ATOM 5587 O O . LYS A 1 707 ? -1.313 12.238 45.293 1 98.38 707 LYS A O 1
ATOM 5592 N N . THR A 1 708 ? -1.71 12.013 43.103 1 98.78 708 THR A N 1
ATOM 5593 C CA . THR A 1 708 ? -0.751 13.03 42.686 1 98.78 708 THR A CA 1
ATOM 5594 C C . THR A 1 708 ? -1.439 14.116 41.863 1 98.78 708 THR A C 1
ATOM 5596 O O . THR A 1 708 ? -2.276 13.818 41.009 1 98.78 708 THR A O 1
ATOM 5599 N N . ILE A 1 709 ? -1.141 15.404 42.215 1 98.77 709 ILE A N 1
ATOM 5600 C CA . ILE A 1 709 ? -1.665 16.533 41.453 1 98.77 709 ILE A CA 1
ATOM 5601 C C . ILE A 1 709 ? -0.527 17.224 40.706 1 98.77 709 ILE A C 1
ATOM 5603 O O . ILE A 1 709 ? 0.551 17.439 41.265 1 98.77 709 ILE A O 1
ATOM 5607 N N . MET A 1 710 ? -0.688 17.514 39.483 1 98.8 710 MET A N 1
ATOM 5608 C CA . MET A 1 710 ? 0.269 18.285 38.695 1 98.8 710 MET A CA 1
ATOM 5609 C C . MET A 1 710 ? -0.451 19.226 37.734 1 98.8 710 MET A C 1
ATOM 5611 O O . MET A 1 710 ? -1.666 19.125 37.553 1 98.8 710 MET A O 1
ATOM 5615 N N . PRO A 1 711 ? 0.248 20.214 37.157 1 98.8 711 PRO A N 1
ATOM 5616 C CA . PRO A 1 711 ? -0.402 21.033 36.131 1 98.8 711 PRO A CA 1
ATOM 5617 C C . PRO A 1 711 ? -0.926 20.205 34.96 1 98.8 711 PRO A C 1
ATOM 5619 O O . PRO A 1 711 ? -0.348 19.167 34.626 1 98.8 711 PRO A O 1
ATOM 5622 N N . GLY A 1 712 ? -2.027 20.623 34.403 1 98.75 712 GLY A N 1
ATOM 5623 C CA . GLY A 1 712 ? -2.463 19.994 33.166 1 98.75 712 GLY A CA 1
ATOM 5624 C C . GLY A 1 712 ? -1.415 20.043 32.07 1 98.75 712 GLY A C 1
ATOM 5625 O O . GLY A 1 712 ? -0.578 20.948 32.044 1 98.75 712 GLY A O 1
ATOM 5626 N N . MET A 1 713 ? -1.458 19.112 31.18 1 98.78 713 MET A N 1
ATOM 5627 C CA . MET A 1 713 ? -0.459 19.029 30.118 1 98.78 713 MET A CA 1
ATOM 5628 C C . MET A 1 713 ? -0.713 20.086 29.048 1 98.78 713 MET A C 1
ATOM 5630 O O . MET A 1 713 ? -1.864 20.379 28.72 1 98.78 713 MET A O 1
ATOM 5634 N N . VAL A 1 714 ? 0.347 20.63 28.557 1 98.69 714 VAL A N 1
ATOM 5635 C CA . VAL A 1 714 ? 0.343 21.578 27.448 1 98.69 714 VAL A CA 1
ATOM 5636 C C . VAL A 1 714 ? 0.885 20.904 26.19 1 98.69 714 VAL A C 1
ATOM 5638 O O . VAL A 1 714 ? 2.077 20.598 26.106 1 98.69 714 VAL A O 1
ATOM 5641 N N . ASP A 1 715 ? 0.029 20.627 25.263 1 98.27 715 ASP A N 1
ATOM 5642 C CA . ASP A 1 715 ? 0.43 20.087 23.967 1 98.27 715 ASP A CA 1
ATOM 5643 C C . ASP A 1 715 ? 0.78 21.207 22.99 1 98.27 715 ASP A C 1
ATOM 5645 O O . ASP A 1 715 ? -0.108 21.806 22.38 1 98.27 715 ASP A O 1
ATOM 5649 N N . ALA A 1 716 ? 2.077 21.389 22.784 1 97.97 716 ALA A N 1
ATOM 5650 C CA . ALA A 1 716 ? 2.565 22.549 22.043 1 97.97 716 ALA A CA 1
ATOM 5651 C C . ALA A 1 716 ? 2.393 22.352 20.54 1 97.97 716 ALA A C 1
ATOM 5653 O O . ALA A 1 716 ? 2.542 23.298 19.763 1 97.97 716 ALA A O 1
ATOM 5654 N N . HIS A 1 717 ? 2.051 21.197 20.124 1 97.39 717 HIS A N 1
ATOM 5655 C CA . HIS A 1 717 ? 1.758 20.846 18.739 1 97.39 717 HIS A CA 1
ATOM 5656 C C . HIS A 1 717 ? 0.618 19.837 18.656 1 97.39 717 HIS A C 1
ATOM 5658 O O . HIS A 1 717 ? 0.857 18.635 18.519 1 97.39 717 HIS A O 1
ATOM 5664 N N . ALA A 1 718 ? -0.599 20.397 18.649 1 94.8 718 ALA A N 1
ATOM 5665 C CA . ALA A 1 718 ? -1.795 19.569 18.789 1 94.8 718 ALA A CA 1
ATOM 5666 C C . ALA A 1 718 ? -2.775 19.824 17.648 1 94.8 718 ALA A C 1
ATOM 5668 O O . ALA A 1 718 ? -3.289 20.935 17.499 1 94.8 718 ALA A O 1
ATOM 5669 N N . HIS A 1 719 ? -2.999 18.943 16.697 1 93.54 719 HIS A N 1
ATOM 5670 C CA . HIS A 1 719 ? -4.123 19.065 15.776 1 93.54 719 HIS A CA 1
ATOM 5671 C C . HIS A 1 719 ? -5.418 18.584 16.42 1 93.54 719 HIS A C 1
ATOM 5673 O O . HIS A 1 719 ? -5.549 17.405 16.757 1 93.54 719 HIS A O 1
ATOM 5679 N N . ILE A 1 720 ? -6.379 19.508 16.581 1 94.01 720 ILE A N 1
ATOM 5680 C CA . ILE A 1 720 ? -7.566 19.18 17.362 1 94.01 720 ILE A CA 1
ATOM 5681 C C . ILE A 1 720 ? -8.759 18.982 16.43 1 94.01 720 ILE A C 1
ATOM 5683 O O . ILE A 1 720 ? -9.907 19.192 16.828 1 94.01 720 ILE A O 1
ATOM 5687 N N . GLY A 1 721 ? -8.535 18.747 15.106 1 88.8 721 GLY A N 1
ATOM 5688 C CA . GLY A 1 721 ? -9.594 18.467 14.149 1 88.8 721 GLY A CA 1
ATOM 5689 C C . GLY A 1 721 ? -10.312 19.715 13.671 1 88.8 721 GLY A C 1
ATOM 5690 O O . GLY A 1 721 ? -11.497 19.666 13.335 1 88.8 721 GLY A O 1
ATOM 5691 N N . ALA A 1 722 ? -9.674 20.824 13.658 1 93.78 722 ALA A N 1
ATOM 5692 C CA . ALA A 1 722 ? -10.304 22.095 13.309 1 93.78 722 ALA A CA 1
ATOM 5693 C C . ALA A 1 722 ? -10.029 22.461 11.853 1 93.78 722 ALA A C 1
ATOM 5695 O O . ALA A 1 722 ? -9.747 23.62 11.541 1 93.78 722 ALA A O 1
ATOM 5696 N N . PHE A 1 723 ? -10.193 21.509 10.965 1 89.42 723 PHE A N 1
ATOM 5697 C CA . PHE A 1 723 ? -9.897 21.767 9.561 1 89.42 723 PHE A CA 1
ATOM 5698 C C . PHE A 1 723 ? -11.179 21.994 8.77 1 89.42 723 PHE A C 1
ATOM 5700 O O . PHE A 1 723 ? -11.148 22.561 7.676 1 89.42 723 PHE A O 1
ATOM 5707 N N . ARG A 1 724 ? -12.298 21.62 9.295 1 87.52 724 ARG A N 1
ATOM 5708 C CA . ARG A 1 724 ? -13.562 21.717 8.572 1 87.52 724 ARG A CA 1
ATOM 5709 C C . ARG A 1 724 ? -14.248 23.052 8.844 1 87.52 724 ARG A C 1
ATOM 5711 O O . ARG A 1 724 ? -14.308 23.502 9.99 1 87.52 724 ARG A O 1
ATOM 5718 N N . ASP A 1 725 ? -14.677 23.63 7.722 1 87.82 725 ASP A N 1
ATOM 5719 C CA . ASP A 1 725 ? -15.53 24.806 7.861 1 87.82 725 ASP A CA 1
ATOM 5720 C C . ASP A 1 725 ? -16.995 24.406 8.024 1 87.82 725 ASP A C 1
ATOM 5722 O O . ASP A 1 725 ? -17.459 23.458 7.386 1 87.82 725 ASP A O 1
ATOM 5726 N N . GLY A 1 726 ? -17.667 24.768 8.969 1 88.37 726 GLY A N 1
ATOM 5727 C CA . GLY A 1 726 ? -19.071 24.427 9.141 1 88.37 726 GLY A CA 1
ATOM 5728 C C . GLY A 1 726 ? -19.601 24.763 10.522 1 88.37 726 GLY A C 1
ATOM 5729 O O . GLY A 1 726 ? -19.158 25.73 11.145 1 88.37 726 GLY A O 1
ATOM 5730 N N . LEU A 1 727 ? -20.605 24.111 10.837 1 95.2 727 LEU A N 1
ATOM 5731 C CA . LEU A 1 727 ? -21.276 24.355 12.109 1 95.2 727 LEU A CA 1
ATOM 5732 C C . LEU A 1 727 ? -20.474 23.773 13.268 1 95.2 727 LEU A C 1
ATOM 5734 O O . LEU A 1 727 ? -19.882 22.699 13.141 1 95.2 727 LEU A O 1
ATOM 5738 N N . THR A 1 728 ? -20.401 24.492 14.29 1 95.79 728 THR A N 1
ATOM 5739 C CA . THR A 1 728 ? -19.763 24.029 15.518 1 95.79 728 THR A CA 1
ATOM 5740 C C . THR A 1 728 ? -20.699 23.113 16.301 1 95.79 728 THR A C 1
ATOM 5742 O O . THR A 1 728 ? -21.898 23.381 16.402 1 95.79 728 THR A O 1
ATOM 5745 N N . VAL A 1 729 ? -20.176 22.088 16.863 1 95.92 729 VAL A N 1
ATOM 5746 C CA . VAL A 1 729 ? -20.984 21.175 17.664 1 95.92 729 VAL A CA 1
ATOM 5747 C C . VAL A 1 729 ? -20.994 21.635 19.12 1 95.92 729 VAL A C 1
ATOM 5749 O O . VAL A 1 729 ? -20.068 22.316 19.569 1 95.92 729 VAL A O 1
ATOM 5752 N N . GLN A 1 730 ? -22.009 21.232 19.832 1 96.41 730 GLN A N 1
ATOM 5753 C CA . GLN A 1 730 ? -22.164 21.648 21.222 1 96.41 730 GLN A CA 1
ATOM 5754 C C . GLN A 1 730 ? -21.239 20.856 22.14 1 96.41 730 GLN A C 1
ATOM 5756 O O . GLN A 1 730 ? -20.847 21.34 23.204 1 96.41 730 GLN A O 1
ATOM 5761 N N . GLN A 1 731 ? -20.902 19.627 21.739 1 95.29 731 GLN A N 1
ATOM 5762 C CA . GLN A 1 731 ? -19.892 18.799 22.39 1 95.29 731 GLN A CA 1
ATOM 5763 C C . GLN A 1 731 ? -18.899 18.241 21.373 1 95.29 731 GLN A C 1
ATOM 5765 O O . GLN A 1 731 ? -19.258 17.406 20.541 1 95.29 731 GLN A O 1
ATOM 5770 N N . ASN A 1 732 ? -17.725 18.721 21.428 1 95.36 732 ASN A N 1
ATOM 5771 C CA . ASN A 1 732 ? -16.673 18.253 20.532 1 95.36 732 ASN A CA 1
ATOM 5772 C C . ASN A 1 732 ? -15.897 17.088 21.14 1 95.36 732 ASN A C 1
ATOM 5774 O O . ASN A 1 732 ? -15.124 17.275 22.081 1 95.36 732 ASN A O 1
ATOM 5778 N N . TRP A 1 733 ? -16.034 15.893 20.614 1 94.32 733 TRP A N 1
ATOM 5779 C CA . TRP A 1 733 ? -15.506 14.692 21.253 1 94.32 733 TRP A CA 1
ATOM 5780 C C . TRP A 1 733 ? -13.982 14.723 21.296 1 94.32 733 TRP A C 1
ATOM 5782 O O . TRP A 1 733 ? -13.37 14.199 22.23 1 94.32 733 TRP A O 1
ATOM 5792 N N . GLN A 1 734 ? -13.299 15.331 20.354 1 94.96 734 GLN A N 1
ATOM 5793 C CA . GLN A 1 734 ? -11.842 15.408 20.342 1 94.96 734 GLN A CA 1
ATOM 5794 C C . GLN A 1 734 ? -11.326 16.254 21.503 1 94.96 734 GLN A C 1
ATOM 5796 O O . GLN A 1 734 ? -10.307 15.923 22.114 1 94.96 734 GLN A O 1
ATOM 5801 N N . LEU A 1 735 ? -12.034 17.35 21.783 1 97.11 735 LEU A N 1
ATOM 5802 C CA . LEU A 1 735 ? -11.678 18.194 22.918 1 97.11 735 LEU A CA 1
ATOM 5803 C C . LEU A 1 735 ? -11.908 17.46 24.235 1 97.11 735 LEU A C 1
ATOM 5805 O O . LEU A 1 735 ? -11.092 17.556 25.154 1 97.11 735 LEU A O 1
ATOM 5809 N N . TYR A 1 736 ? -13.015 16.703 24.285 1 97.44 736 TYR A N 1
ATOM 5810 C CA . TYR A 1 736 ? -13.295 15.899 25.469 1 97.44 736 TYR A CA 1
ATOM 5811 C C . TYR A 1 736 ? -12.218 14.841 25.677 1 97.44 736 TYR A C 1
ATOM 5813 O O . TYR A 1 736 ? -11.772 14.613 26.804 1 97.44 736 TYR A O 1
ATOM 5821 N N . ALA A 1 737 ? -11.79 14.213 24.599 1 96.79 737 ALA A N 1
ATOM 5822 C CA . ALA A 1 737 ? -10.738 13.205 24.698 1 96.79 737 ALA A CA 1
ATOM 5823 C C . ALA A 1 737 ? -9.451 13.807 25.254 1 96.79 737 ALA A C 1
ATOM 5825 O O . ALA A 1 737 ? -8.797 13.207 26.111 1 96.79 737 ALA A O 1
ATOM 5826 N N . ASN A 1 738 ? -9.08 14.944 24.769 1 97.88 738 ASN A N 1
ATOM 5827 C CA . ASN A 1 738 ? -7.885 15.62 25.264 1 97.88 738 ASN A CA 1
ATOM 5828 C C . ASN A 1 738 ? -7.98 15.903 26.761 1 97.88 738 ASN A C 1
ATOM 5830 O O . ASN A 1 738 ? -7.052 15.604 27.514 1 97.88 738 ASN A O 1
ATOM 5834 N N . LEU A 1 739 ? -9.104 16.422 27.205 1 98.33 739 LEU A N 1
ATOM 5835 C CA . LEU A 1 739 ? -9.283 16.719 28.622 1 98.33 739 LEU A CA 1
ATOM 5836 C C . LEU A 1 739 ? -9.263 15.44 29.452 1 98.33 739 LEU A C 1
ATOM 5838 O O . LEU A 1 739 ? -8.664 15.404 30.529 1 98.33 739 LEU A O 1
ATOM 5842 N N . ALA A 1 740 ? -9.892 14.433 28.919 1 98.23 740 ALA A N 1
ATOM 5843 C CA . ALA A 1 740 ? -9.964 13.164 29.637 1 98.23 740 ALA A CA 1
ATOM 5844 C C . ALA A 1 740 ? -8.57 12.6 29.895 1 98.23 740 ALA A C 1
ATOM 5846 O O . ALA A 1 740 ? -8.344 11.92 30.899 1 98.23 740 ALA A O 1
ATOM 5847 N N . TYR A 1 741 ? -7.71 12.955 29.064 1 98.22 741 TYR A N 1
ATOM 5848 C CA . TYR A 1 741 ? -6.345 12.458 29.202 1 98.22 741 TYR A CA 1
ATOM 5849 C C . TYR A 1 741 ? -5.422 13.543 29.744 1 98.22 741 TYR A C 1
ATOM 5851 O O . TYR A 1 741 ? -4.198 13.421 29.665 1 98.22 741 TYR A O 1
ATOM 5859 N N . GLY A 1 742 ? -5.946 14.595 30.196 1 98.59 742 GLY A N 1
ATOM 5860 C CA . GLY A 1 742 ? -5.201 15.535 31.018 1 98.59 742 GLY A CA 1
ATOM 5861 C C . GLY A 1 742 ? -4.576 16.662 30.217 1 98.59 742 GLY A C 1
ATOM 5862 O O . GLY A 1 742 ? -3.799 17.455 30.753 1 98.59 742 GLY A O 1
ATOM 5863 N N . VAL A 1 743 ? -4.872 16.767 28.911 1 98.67 743 VAL A N 1
ATOM 5864 C CA . VAL A 1 743 ? -4.413 17.904 28.12 1 98.67 743 VAL A CA 1
ATOM 5865 C C . VAL A 1 743 ? -5.342 19.095 28.338 1 98.67 743 VAL A C 1
ATOM 5867 O O . VAL A 1 743 ? -6.468 19.112 27.835 1 98.67 743 VAL A O 1
ATOM 5870 N N . THR A 1 744 ? -4.832 20.053 29.004 1 98.68 744 THR A N 1
ATOM 5871 C CA . THR A 1 744 ? -5.684 21.187 29.343 1 98.68 744 THR A CA 1
ATOM 5872 C C . THR A 1 744 ? -5.378 22.382 28.445 1 98.68 744 THR A C 1
ATOM 5874 O O . THR A 1 744 ? -6.096 23.384 28.469 1 98.68 744 THR A O 1
ATOM 5877 N N . THR A 1 745 ? -4.325 22.29 27.695 1 98.57 745 THR A N 1
ATOM 5878 C CA . THR A 1 745 ? -3.974 23.325 26.729 1 98.57 745 THR A CA 1
ATOM 5879 C C . THR A 1 745 ? -3.49 22.704 25.422 1 98.57 745 THR A C 1
ATOM 5881 O O . THR A 1 745 ? -2.647 21.804 25.431 1 98.57 745 THR A O 1
ATOM 5884 N N . SER A 1 746 ? -4.041 23.172 24.352 1 97.91 746 SER A N 1
ATOM 5885 C CA . SER A 1 746 ? -3.639 22.699 23.031 1 97.91 746 SER A CA 1
ATOM 5886 C C . SER A 1 746 ? -3.265 23.862 22.118 1 97.91 746 SER A C 1
ATOM 5888 O O . SER A 1 746 ? -4.031 24.817 21.974 1 97.91 746 SER A O 1
ATOM 5890 N N . HIS A 1 747 ? -2.069 23.8 21.573 1 97.75 747 HIS A N 1
ATOM 5891 C CA . HIS A 1 747 ? -1.676 24.707 20.501 1 97.75 747 HIS A CA 1
ATOM 5892 C C . HIS A 1 747 ? -1.769 24.025 19.14 1 97.75 747 HIS A C 1
ATOM 5894 O O . HIS A 1 747 ? -0.995 23.112 18.844 1 97.75 747 HIS A O 1
ATOM 5900 N N . ASP A 1 748 ? -2.714 24.403 18.325 1 96.56 748 ASP A N 1
ATOM 5901 C CA . ASP A 1 748 ? -2.892 23.867 16.979 1 96.56 748 ASP A CA 1
ATOM 5902 C C . ASP A 1 748 ? -2.135 24.703 15.95 1 96.56 748 ASP A C 1
ATOM 5904 O O . ASP A 1 748 ? -2.565 25.804 15.6 1 96.56 748 ASP A O 1
ATOM 5908 N N . PRO A 1 749 ? -1.042 24.172 15.39 1 95.05 749 PRO A N 1
ATOM 5909 C CA . PRO A 1 749 ? -0.199 25.003 14.528 1 95.05 749 PRO A CA 1
ATOM 5910 C C . PRO A 1 749 ? -0.692 25.046 13.083 1 95.05 749 PRO A C 1
ATOM 5912 O O . PRO A 1 749 ? -0.027 25.62 12.217 1 95.05 749 PRO A O 1
ATOM 5915 N N . SER A 1 750 ? -1.817 24.449 12.755 1 92.72 750 SER A N 1
ATOM 5916 C CA . SER A 1 750 ? -2.399 24.442 11.416 1 92.72 750 SER A CA 1
ATOM 5917 C C . SER A 1 750 ? -3.878 24.072 11.459 1 92.72 750 SER A C 1
ATOM 5919 O O . SER A 1 750 ? -4.232 22.951 11.828 1 92.72 750 SER A O 1
ATOM 5921 N N . ALA A 1 751 ? -4.668 24.965 11.11 1 94.77 751 ALA A N 1
ATOM 5922 C CA . ALA A 1 751 ? -6.112 24.744 11.151 1 94.77 751 ALA A CA 1
ATOM 5923 C C . ALA A 1 751 ? -6.845 25.748 10.267 1 94.77 751 ALA A C 1
ATOM 5925 O O . ALA A 1 751 ? -6.237 26.686 9.746 1 94.77 751 ALA A O 1
ATOM 5926 N N . ASN A 1 752 ? -8.123 25.477 10.06 1 94.44 752 ASN A N 1
ATOM 5927 C CA . ASN A 1 752 ? -9.01 26.498 9.512 1 94.44 752 ASN A CA 1
ATOM 5928 C C . ASN A 1 752 ? -9.238 27.634 10.505 1 94.44 752 ASN A C 1
ATOM 5930 O O . ASN A 1 752 ? -9.723 27.406 11.615 1 94.44 752 ASN A O 1
ATOM 5934 N N . SER A 1 753 ? -8.857 28.879 10.168 1 94.85 753 SER A N 1
ATOM 5935 C CA . SER A 1 753 ? -8.902 30.011 11.088 1 94.85 753 SER A CA 1
ATOM 5936 C C . SER A 1 753 ? -10.306 30.214 11.646 1 94.85 753 SER A C 1
ATOM 5938 O O . SER A 1 753 ? -10.477 30.435 12.846 1 94.85 753 SER A O 1
ATOM 5940 N N . GLU A 1 754 ? -11.283 30.055 10.789 1 94.32 754 GLU A N 1
ATOM 5941 C CA . GLU A 1 754 ? -12.658 30.292 11.217 1 94.32 754 GLU A CA 1
ATOM 5942 C C . GLU A 1 754 ? -13.099 29.263 12.254 1 94.32 754 GLU A C 1
ATOM 5944 O O . GLU A 1 754 ? -13.789 29.601 13.217 1 94.32 754 GLU A O 1
ATOM 5949 N N . THR A 1 755 ? -12.637 28.12 12.068 1 95.57 755 THR A N 1
ATOM 5950 C CA . THR A 1 755 ? -13.078 27.042 12.947 1 95.57 755 THR A CA 1
ATOM 5951 C C . THR A 1 755 ? -12.31 27.072 14.266 1 95.57 755 THR A C 1
ATOM 5953 O O . THR A 1 755 ? -12.913 27.066 15.341 1 95.57 755 THR A O 1
ATOM 5956 N N . VAL A 1 756 ? -11.027 27.172 14.244 1 96.84 756 VAL A N 1
ATOM 5957 C CA . VAL A 1 756 ? -10.218 26.996 15.445 1 96.84 756 VAL A CA 1
ATOM 5958 C C . VAL A 1 756 ? -10.408 28.191 16.377 1 96.84 756 VAL A C 1
ATOM 5960 O O . VAL A 1 756 ? -10.47 28.03 17.598 1 96.84 756 VAL A O 1
ATOM 5963 N N . PHE A 1 757 ? -10.531 29.384 15.864 1 96.97 757 PHE A N 1
ATOM 5964 C CA . PHE A 1 757 ? -10.68 30.546 16.733 1 96.97 757 PHE A CA 1
ATOM 5965 C C . PHE A 1 757 ? -12.108 30.652 17.254 1 96.97 757 PHE A C 1
ATOM 5967 O O . PHE A 1 757 ? -12.34 31.19 18.339 1 96.97 757 PHE A O 1
ATOM 5974 N N . THR A 1 758 ? -13.077 30.102 16.456 1 96.93 758 THR A N 1
ATOM 5975 C CA . THR A 1 758 ? -14.414 29.947 17.018 1 96.93 758 THR A CA 1
ATOM 5976 C C . THR A 1 758 ? -14.384 29.038 18.243 1 96.93 758 THR A C 1
ATOM 5978 O O . THR A 1 758 ? -14.941 29.379 19.289 1 96.93 758 THR A O 1
ATOM 5981 N N . LEU A 1 759 ? -13.718 27.928 18.125 1 97.27 759 LEU A N 1
ATOM 5982 C CA . LEU A 1 759 ? -13.6 27.005 19.248 1 97.27 759 LEU A CA 1
ATOM 5983 C C . LEU A 1 759 ? -12.904 27.672 20.429 1 97.27 759 LEU A C 1
ATOM 5985 O O . LEU A 1 759 ? -13.354 27.548 21.571 1 97.27 759 LEU A O 1
ATOM 5989 N N . SER A 1 760 ? -11.861 28.38 20.152 1 97.8 760 SER A N 1
ATOM 5990 C CA . SER A 1 760 ? -11.099 29.062 21.192 1 97.8 760 SER A CA 1
ATOM 5991 C C . SER A 1 760 ? -11.974 30.042 21.967 1 97.8 760 SER A C 1
ATOM 5993 O O . SER A 1 760 ? -11.987 30.029 23.2 1 97.8 760 SER A O 1
ATOM 5995 N N . GLU A 1 761 ? -12.719 30.876 21.246 1 97.93 761 GLU A N 1
ATOM 5996 C CA . GLU A 1 761 ? -13.528 31.908 21.888 1 97.93 761 GLU A CA 1
ATOM 5997 C C . GLU A 1 761 ? -14.712 31.298 22.632 1 97.93 761 GLU A C 1
ATOM 5999 O O . GLU A 1 761 ? -15.104 31.788 23.693 1 97.93 761 GLU A O 1
ATOM 6004 N N . MET A 1 762 ? -15.244 30.252 22.059 1 97.87 762 MET A N 1
ATOM 6005 C CA . MET A 1 762 ? -16.383 29.61 22.71 1 97.87 762 MET A CA 1
ATOM 6006 C C . MET A 1 762 ? -15.948 28.891 23.982 1 97.87 762 MET A C 1
ATOM 6008 O O . MET A 1 762 ? -16.689 28.86 24.966 1 97.87 762 MET A O 1
ATOM 6012 N N . ILE A 1 763 ? -14.802 28.291 24.001 1 97.81 763 ILE A N 1
ATOM 6013 C CA . ILE A 1 763 ? -14.258 27.676 25.207 1 97.81 763 ILE A CA 1
ATOM 6014 C C . ILE A 1 763 ? -13.961 28.754 26.246 1 97.81 763 ILE A C 1
ATOM 6016 O O . ILE A 1 763 ? -14.308 28.606 27.42 1 97.81 763 ILE A O 1
ATOM 6020 N N . LYS A 1 764 ? -13.373 29.827 25.823 1 97.46 764 LYS A N 1
ATOM 6021 C CA . LYS A 1 764 ? -13.021 30.95 26.688 1 97.46 764 LYS A CA 1
ATOM 6022 C C . LYS A 1 764 ? -14.257 31.521 27.376 1 97.46 764 LYS A C 1
ATOM 6024 O O . LYS A 1 764 ? -14.204 31.891 28.551 1 97.46 764 LYS A O 1
ATOM 6029 N N . SER A 1 765 ? -15.342 31.57 26.613 1 97.23 765 SER A N 1
ATOM 6030 C CA . SER A 1 765 ? -16.572 32.151 27.143 1 97.23 765 SER A CA 1
ATOM 6031 C C . SER A 1 765 ? -17.385 31.116 27.913 1 97.23 765 SER A C 1
ATOM 6033 O O . SER A 1 765 ? -18.442 31.433 28.461 1 97.23 765 SER A O 1
ATOM 6035 N N . GLY A 1 766 ? -16.957 29.878 27.91 1 95.46 766 GLY A N 1
ATOM 6036 C CA . GLY A 1 766 ? -17.617 28.83 28.672 1 95.46 766 GLY A CA 1
ATOM 6037 C C . GLY A 1 766 ? -18.742 28.156 27.909 1 95.46 766 GLY A C 1
ATOM 6038 O O . GLY A 1 766 ? -19.483 27.347 28.472 1 95.46 766 GLY A O 1
ATOM 6039 N N . LYS A 1 767 ? -18.845 28.408 26.627 1 95.58 767 LYS A N 1
ATOM 6040 C CA . LYS A 1 767 ? -19.926 27.842 25.825 1 95.58 767 LYS A CA 1
ATOM 6041 C C . LYS A 1 767 ? -19.572 26.441 25.336 1 95.58 767 LYS A C 1
ATOM 6043 O O . LYS A 1 767 ? -20.453 25.676 24.938 1 95.58 767 LYS A O 1
ATOM 6048 N N . LEU A 1 768 ? -18.34 26.142 25.321 1 96.56 768 LEU A N 1
ATOM 6049 C CA . LEU A 1 768 ? -17.844 24.811 24.987 1 96.56 768 LEU A CA 1
ATOM 6050 C C . LEU A 1 768 ? -16.873 24.31 26.051 1 96.56 768 LEU A C 1
ATOM 6052 O O . LEU A 1 768 ? -16.167 25.105 26.676 1 96.56 768 LEU A O 1
ATOM 6056 N N . VAL A 1 769 ? -16.882 23.019 26.194 1 97.03 769 VAL A N 1
ATOM 6057 C CA . VAL A 1 769 ? -15.912 22.372 27.072 1 97.03 769 VAL A CA 1
ATOM 6058 C C . VAL A 1 769 ? -14.713 21.895 26.256 1 97.03 769 VAL A C 1
ATOM 6060 O O . VAL A 1 769 ? -14.878 21.246 25.221 1 97.03 769 VAL A O 1
ATOM 6063 N N . GLY A 1 770 ? -13.543 22.26 26.628 1 97.55 770 GLY A N 1
ATOM 6064 C CA . GLY A 1 770 ? -12.32 21.84 25.962 1 97.55 770 GLY A CA 1
ATOM 6065 C C . GLY A 1 770 ? -11.07 22.446 26.572 1 97.55 770 GLY A C 1
ATOM 6066 O O . GLY A 1 770 ? -11.156 23.275 27.48 1 97.55 770 GLY A O 1
ATOM 6067 N N . PRO A 1 771 ? -9.928 22.002 26.154 1 98.09 771 PRO A N 1
ATOM 6068 C CA . PRO A 1 771 ? -8.698 22.682 26.566 1 98.09 771 PRO A CA 1
ATOM 6069 C C . PRO A 1 771 ? -8.64 24.133 26.093 1 98.09 771 PRO A C 1
ATOM 6071 O O . PRO A 1 771 ? -9.427 24.538 25.234 1 98.09 771 PRO A O 1
ATOM 6074 N N . ARG A 1 772 ? -7.813 24.871 26.75 1 97.92 772 ARG A N 1
ATOM 6075 C CA . ARG A 1 772 ? -7.495 26.153 26.131 1 97.92 772 ARG A CA 1
ATOM 6076 C C . ARG A 1 772 ? -6.904 25.958 24.738 1 97.92 772 ARG A C 1
ATOM 6078 O O . ARG A 1 772 ? -6.005 25.137 24.55 1 97.92 772 ARG A O 1
ATOM 6085 N N . VAL A 1 773 ? -7.444 26.649 23.818 1 97.65 773 VAL A N 1
ATOM 6086 C CA . VAL A 1 773 ? -6.998 26.464 22.441 1 97.65 773 VAL A CA 1
ATOM 6087 C C . VAL A 1 773 ? -6.256 27.712 21.966 1 97.65 773 VAL A C 1
ATOM 6089 O O . VAL A 1 773 ? -6.81 28.814 21.979 1 97.65 773 VAL A O 1
ATOM 6092 N N . PHE A 1 774 ? -5.045 27.549 21.629 1 97.4 774 PHE A N 1
ATOM 6093 C CA . PHE A 1 774 ? -4.246 28.521 20.892 1 97.4 774 PHE A CA 1
ATOM 6094 C C . PHE A 1 774 ? -3.915 28.003 19.497 1 97.4 774 PHE A C 1
ATOM 6096 O O . PHE A 1 774 ? -3.81 26.793 19.287 1 97.4 774 PHE A O 1
ATOM 6103 N N . SER A 1 775 ? -3.87 28.919 18.545 1 97.05 775 SER A N 1
ATOM 6104 C CA . SER A 1 775 ? -3.641 28.43 17.19 1 97.05 775 SER A CA 1
ATOM 6105 C C . SER A 1 775 ? -2.97 29.492 16.325 1 97.05 775 SER A C 1
ATOM 6107 O O . SER A 1 775 ? -2.877 30.655 16.722 1 97.05 775 SER A O 1
ATOM 6109 N N . THR A 1 776 ? -2.431 29.003 15.232 1 96.02 776 THR A N 1
ATOM 6110 C CA . THR A 1 776 ? -1.922 29.89 14.191 1 96.02 776 THR A CA 1
ATOM 6111 C C . THR A 1 776 ? -2.963 30.089 13.094 1 96.02 776 THR A C 1
ATOM 6113 O O . THR A 1 776 ? -2.821 30.976 12.249 1 96.02 776 THR A O 1
ATOM 6116 N N . GLY A 1 777 ? -4.054 29.342 13.184 1 94.87 777 GLY A N 1
ATOM 6117 C CA . GLY A 1 777 ? -4.985 29.334 12.067 1 94.87 777 GLY A CA 1
ATOM 6118 C C . GLY A 1 777 ? -4.363 28.837 10.775 1 94.87 777 GLY A C 1
ATOM 6119 O O . GLY A 1 777 ? -3.647 27.833 10.771 1 94.87 777 GLY A O 1
ATOM 6120 N N . PHE A 1 778 ? -4.609 29.522 9.71 1 93.33 778 PHE A N 1
ATOM 6121 C CA . PHE A 1 778 ? -4 29.184 8.429 1 93.33 778 PHE A CA 1
ATOM 6122 C C . PHE A 1 778 ? -2.484 29.326 8.496 1 93.33 778 PHE A C 1
ATOM 6124 O O . PHE A 1 778 ? -1.971 30.329 8.997 1 93.33 778 PHE A O 1
ATOM 6131 N N . ILE A 1 779 ? -1.867 28.388 8.04 1 94.32 779 ILE A N 1
ATOM 6132 C CA . ILE A 1 779 ? -0.41 28.41 7.978 1 94.32 779 ILE A CA 1
ATOM 6133 C C . ILE A 1 779 ? 0.047 29.41 6.918 1 94.32 779 ILE A C 1
ATOM 6135 O O . ILE A 1 779 ? -0.714 29.75 6.008 1 94.32 779 ILE A O 1
ATOM 6139 N N . LEU A 1 780 ? 1.212 29.929 7.11 1 95.03 780 LEU A N 1
ATOM 6140 C CA . LEU A 1 780 ? 1.898 30.622 6.026 1 95.03 780 LEU A CA 1
ATOM 6141 C C . LEU A 1 780 ? 2.601 29.63 5.105 1 95.03 780 LEU A C 1
ATOM 6143 O O . LEU A 1 780 ? 3.795 29.365 5.266 1 95.03 780 LEU A O 1
ATOM 6147 N N . TYR A 1 781 ? 1.858 29.18 4.151 1 92.05 781 TYR A N 1
ATOM 6148 C CA . TYR A 1 781 ? 2.254 28.034 3.341 1 92.05 781 TYR A CA 1
ATOM 6149 C C . TYR A 1 781 ? 3.024 28.479 2.104 1 92.05 781 TYR A C 1
ATOM 6151 O O . TYR A 1 781 ? 2.503 29.233 1.279 1 92.05 781 TYR A O 1
ATOM 6159 N N . GLY A 1 782 ? 4.187 28.003 1.981 1 88.6 782 GLY A N 1
ATOM 6160 C CA . GLY A 1 782 ? 5.024 28.411 0.863 1 88.6 782 GLY A CA 1
ATOM 6161 C C . GLY A 1 782 ? 4.863 27.525 -0.357 1 88.6 782 GLY A C 1
ATOM 6162 O O . GLY A 1 782 ? 5.28 27.893 -1.458 1 88.6 782 GLY A O 1
ATOM 6163 N N . ALA A 1 783 ? 4.166 26.357 -0.184 1 85.15 783 ALA A N 1
ATOM 6164 C CA . ALA A 1 783 ? 3.945 25.453 -1.31 1 85.15 783 ALA A CA 1
ATOM 6165 C C . ALA A 1 783 ? 2.614 25.748 -1.996 1 85.15 783 ALA A C 1
ATOM 6167 O O . ALA A 1 783 ? 2.036 26.821 -1.809 1 85.15 783 ALA A O 1
ATOM 6168 N N . ASP A 1 784 ? 2.228 24.829 -2.871 1 82.14 784 ASP A N 1
ATOM 6169 C CA . ASP A 1 784 ? 1.041 25.077 -3.684 1 82.14 784 ASP A CA 1
ATOM 6170 C C . ASP A 1 784 ? -0.229 24.673 -2.94 1 82.14 784 ASP A C 1
ATOM 6172 O O . ASP A 1 784 ? -0.279 23.61 -2.318 1 82.14 784 ASP A O 1
ATOM 6176 N N . GLY A 1 785 ? -1.18 25.614 -2.828 1 86.74 785 GLY A N 1
ATOM 6177 C CA . GLY A 1 785 ? -2.48 25.437 -2.202 1 86.74 785 GLY A CA 1
ATOM 6178 C C . GLY A 1 785 ? -3.373 26.657 -2.325 1 86.74 785 GLY A C 1
ATOM 6179 O O . GLY A 1 785 ? -2.891 27.762 -2.581 1 86.74 785 GLY A O 1
ATOM 6180 N N . ASP A 1 786 ? -4.694 26.472 -2.145 1 89.24 786 ASP A N 1
ATOM 6181 C CA . ASP A 1 786 ? -5.627 27.585 -2.289 1 89.24 786 ASP A CA 1
ATOM 6182 C C . ASP A 1 786 ? -5.564 28.515 -1.08 1 89.24 786 ASP A C 1
ATOM 6184 O O . ASP A 1 786 ? -6.287 29.512 -1.019 1 89.24 786 ASP A O 1
ATOM 6188 N N . PHE A 1 787 ? -4.645 28.21 -0.093 1 90.41 787 PHE A N 1
ATOM 6189 C CA . PHE A 1 787 ? -4.465 29.046 1.088 1 90.41 787 PHE A CA 1
ATOM 6190 C C . PHE A 1 787 ? -3.013 29.489 1.222 1 90.41 787 PHE A C 1
ATOM 6192 O O . PHE A 1 787 ? -2.586 29.918 2.296 1 90.41 787 PHE A O 1
ATOM 6199 N N . LYS A 1 788 ? -2.256 29.331 0.235 1 90.41 788 LYS A N 1
ATOM 6200 C CA . LYS A 1 788 ? -0.828 29.627 0.306 1 90.41 788 LYS A CA 1
ATOM 6201 C C . LYS A 1 788 ? -0.587 31.105 0.597 1 90.41 788 LYS A C 1
ATOM 6203 O O . LYS A 1 788 ? -1.424 31.951 0.275 1 90.41 788 LYS A O 1
ATOM 6208 N N . ALA A 1 789 ? 0.46 31.398 1.27 1 91.86 789 ALA A N 1
ATOM 6209 C CA . ALA A 1 789 ? 0.939 32.751 1.542 1 91.86 789 ALA A CA 1
ATOM 6210 C C . ALA A 1 789 ? 2.095 33.12 0.617 1 91.86 789 ALA A C 1
ATOM 6212 O O . ALA A 1 789 ? 3.205 32.603 0.764 1 91.86 789 ALA A O 1
ATOM 6213 N N . VAL A 1 790 ? 1.835 33.972 -0.285 1 90.77 790 VAL A N 1
ATOM 6214 C CA . VAL A 1 790 ? 2.875 34.423 -1.203 1 90.77 790 VAL A CA 1
ATOM 6215 C C . VAL A 1 790 ? 3.677 35.553 -0.56 1 90.77 790 VAL A C 1
ATOM 6217 O O . VAL A 1 790 ? 3.14 36.63 -0.293 1 90.77 790 VAL A O 1
ATOM 6220 N N . ILE A 1 791 ? 4.934 35.322 -0.326 1 93.9 791 ILE A N 1
ATOM 6221 C CA . ILE A 1 791 ? 5.792 36.315 0.309 1 93.9 791 ILE A CA 1
ATOM 6222 C C . ILE A 1 791 ? 6.958 36.658 -0.616 1 93.9 791 ILE A C 1
ATOM 6224 O O . ILE A 1 791 ? 7.874 35.852 -0.796 1 93.9 791 ILE A O 1
ATOM 6228 N N . ASN A 1 792 ? 6.913 37.845 -1.167 1 91.44 792 ASN A N 1
ATOM 6229 C CA . ASN A 1 792 ? 7.969 38.313 -2.058 1 91.44 792 ASN A CA 1
ATOM 6230 C C . ASN A 1 792 ? 8.658 39.558 -1.505 1 91.44 792 ASN A C 1
ATOM 6232 O O . ASN A 1 792 ? 9.748 39.919 -1.951 1 91.44 792 ASN A O 1
ATOM 6236 N N . LYS A 1 793 ? 8.061 40.196 -0.563 1 93.75 793 LYS A N 1
ATOM 6237 C CA . LYS A 1 793 ? 8.597 41.352 0.151 1 93.75 793 LYS A CA 1
ATOM 6238 C C . LYS A 1 793 ? 8.079 41.401 1.585 1 93.75 793 LYS A C 1
ATOM 6240 O O . LYS A 1 793 ? 7.148 40.675 1.94 1 93.75 793 LYS A O 1
ATOM 6245 N N . LEU A 1 794 ? 8.695 42.218 2.373 1 95.93 794 LEU A N 1
ATOM 6246 C CA . LEU A 1 794 ? 8.384 42.299 3.796 1 95.93 794 LEU A CA 1
ATOM 6247 C C . LEU A 1 794 ? 6.906 42.608 4.012 1 95.93 794 LEU A C 1
ATOM 6249 O O . LEU A 1 794 ? 6.279 42.056 4.919 1 95.93 794 LEU A O 1
ATOM 6253 N N . GLU A 1 795 ? 6.357 43.458 3.195 1 94.82 795 GLU A N 1
ATOM 6254 C CA . GLU A 1 795 ? 4.959 43.846 3.356 1 94.82 795 GLU A CA 1
ATOM 6255 C C . GLU A 1 795 ? 4.03 42.65 3.169 1 94.82 795 GLU A C 1
ATOM 6257 O O . GLU A 1 795 ? 2.965 42.582 3.787 1 94.82 795 GLU A O 1
ATOM 6262 N N . ASP A 1 796 ? 4.361 41.738 2.306 1 94.79 796 ASP A N 1
ATOM 6263 C CA . ASP A 1 796 ? 3.563 40.527 2.139 1 94.79 796 ASP A CA 1
ATOM 6264 C C . ASP A 1 796 ? 3.496 39.73 3.439 1 94.79 796 ASP A C 1
ATOM 6266 O O . ASP A 1 796 ? 2.434 39.225 3.81 1 94.79 796 ASP A O 1
ATOM 6270 N N . ALA A 1 797 ? 4.639 39.615 4.091 1 96.34 797 ALA A N 1
ATOM 6271 C CA . ALA A 1 797 ? 4.69 38.924 5.377 1 96.34 797 ALA A CA 1
ATOM 6272 C C . ALA A 1 797 ? 3.851 39.652 6.423 1 96.34 797 ALA A C 1
ATOM 6274 O O . ALA A 1 797 ? 3.1 39.023 7.173 1 96.34 797 ALA A O 1
ATOM 6275 N N . LYS A 1 798 ? 4.002 40.946 6.464 1 96.01 798 LYS A N 1
ATOM 6276 C CA . LYS A 1 798 ? 3.232 41.737 7.419 1 96.01 798 LYS A CA 1
ATOM 6277 C C . LYS A 1 798 ? 1.733 41.57 7.189 1 96.01 798 LYS A C 1
ATOM 6279 O O . LYS A 1 798 ? 0.967 41.414 8.143 1 96.01 798 LYS A O 1
ATOM 6284 N N . SER A 1 799 ? 1.386 41.623 5.923 1 94.68 799 SER A N 1
ATOM 6285 C CA . SER A 1 799 ? -0.021 41.453 5.575 1 94.68 799 SER A CA 1
ATOM 6286 C C . SER A 1 799 ? -0.558 40.118 6.082 1 94.68 799 SER A C 1
ATOM 6288 O O . SER A 1 799 ? -1.649 40.058 6.652 1 94.68 799 SER A O 1
ATOM 6290 N N . SER A 1 800 ? 0.142 39.094 5.887 1 94.75 800 SER A N 1
ATOM 6291 C CA . SER A 1 800 ? -0.267 37.762 6.322 1 94.75 800 SER A CA 1
ATOM 6292 C C . SER A 1 800 ? -0.397 37.693 7.84 1 94.75 800 SER A C 1
ATOM 6294 O O . SER A 1 800 ? -1.333 37.082 8.361 1 94.75 800 SER A O 1
ATOM 6296 N N . ILE A 1 801 ? 0.495 38.32 8.513 1 96.3 801 ILE A N 1
ATOM 6297 C CA . ILE A 1 801 ? 0.502 38.254 9.97 1 96.3 801 ILE A CA 1
ATOM 6298 C C . ILE A 1 801 ? -0.594 39.156 10.533 1 96.3 801 ILE A C 1
ATOM 6300 O O . ILE A 1 801 ? -1.257 38.801 11.511 1 96.3 801 ILE A O 1
ATOM 6304 N N . ARG A 1 802 ? -0.81 40.354 9.901 1 94.78 802 ARG A N 1
ATOM 6305 C CA . ARG A 1 802 ? -1.91 41.211 10.329 1 94.78 802 ARG A CA 1
ATOM 6306 C C . ARG A 1 802 ? -3.242 40.473 10.249 1 94.78 802 ARG A C 1
ATOM 6308 O O . ARG A 1 802 ? -4.068 40.571 11.159 1 94.78 802 ARG A O 1
ATOM 6315 N N . ARG A 1 803 ? -3.393 39.754 9.223 1 93.43 803 ARG A N 1
ATOM 6316 C CA . ARG A 1 803 ? -4.622 38.987 9.04 1 93.43 803 ARG A CA 1
ATOM 6317 C C . ARG A 1 803 ? -4.781 37.939 10.136 1 93.43 803 ARG A C 1
ATOM 6319 O O . ARG A 1 803 ? -5.844 37.833 10.751 1 93.43 803 ARG A O 1
ATOM 6326 N N . THR A 1 804 ? -3.793 37.209 10.371 1 93.13 804 THR A N 1
ATOM 6327 C CA . THR A 1 804 ? -3.854 36.136 11.357 1 93.13 804 THR A CA 1
ATOM 6328 C C . THR A 1 804 ? -4.063 36.701 12.759 1 93.13 804 THR A C 1
ATOM 6330 O O . THR A 1 804 ? -4.813 36.135 13.557 1 93.13 804 THR A O 1
ATOM 6333 N N . ARG A 1 805 ? -3.403 37.719 13.008 1 93.3 805 ARG A N 1
ATOM 6334 C CA . ARG A 1 805 ? -3.538 38.371 14.307 1 93.3 805 ARG A CA 1
ATOM 6335 C C . ARG A 1 805 ? -4.955 38.896 14.511 1 93.3 805 ARG A C 1
ATOM 6337 O O . ARG A 1 805 ? -5.462 38.908 15.635 1 93.3 805 ARG A O 1
ATOM 6344 N N . ALA A 1 806 ? -5.499 39.34 13.43 1 93.6 806 ALA A N 1
ATOM 6345 C CA . ALA A 1 806 ? -6.853 39.883 13.503 1 93.6 806 ALA A CA 1
ATOM 6346 C C . ALA A 1 806 ? -7.833 38.841 14.034 1 93.6 806 ALA A C 1
ATOM 6348 O O . ALA A 1 806 ? -8.826 39.186 14.68 1 93.6 806 ALA A O 1
ATOM 6349 N N . PHE A 1 807 ? -7.533 37.602 13.863 1 92.57 807 PHE A N 1
ATOM 6350 C CA . PHE A 1 807 ? -8.405 36.52 14.305 1 92.57 807 PHE A CA 1
ATOM 6351 C C . PHE A 1 807 ? -8.126 36.159 15.759 1 92.57 807 PHE A C 1
ATOM 6353 O O . PHE A 1 807 ? -8.908 35.442 16.387 1 92.57 807 PHE A O 1
ATOM 6360 N N . GLY A 1 808 ? -7.025 36.592 16.216 1 90.6 808 GLY A N 1
ATOM 6361 C CA . GLY A 1 808 ? -6.707 36.312 17.608 1 90.6 808 GLY A CA 1
ATOM 6362 C C . GLY A 1 808 ? -5.452 35.478 17.777 1 90.6 808 GLY A C 1
ATOM 6363 O O . GLY A 1 808 ? -5.097 35.102 18.896 1 90.6 808 GLY A O 1
ATOM 6364 N N . ALA A 1 809 ? -4.693 35.281 16.753 1 95.06 809 ALA A N 1
ATOM 6365 C CA . ALA A 1 809 ? -3.499 34.443 16.829 1 95.06 809 ALA A CA 1
ATOM 6366 C C . ALA A 1 809 ? -2.356 35.178 17.524 1 95.06 809 ALA A C 1
ATOM 6368 O O . ALA A 1 809 ? -2.171 36.381 17.324 1 95.06 809 ALA A O 1
ATOM 6369 N N . THR A 1 810 ? -1.663 34.42 18.318 1 96.1 810 THR A N 1
ATOM 6370 C CA . THR A 1 810 ? -0.486 34.962 18.988 1 96.1 810 THR A CA 1
ATOM 6371 C C . THR A 1 810 ? 0.793 34.403 18.371 1 96.1 810 THR A C 1
ATOM 6373 O O . THR A 1 810 ? 1.897 34.751 18.795 1 96.1 810 THR A O 1
ATOM 6376 N N . ALA A 1 811 ? 0.617 33.55 17.437 1 97.24 811 ALA A N 1
ATOM 6377 C CA . ALA A 1 811 ? 1.725 32.931 16.714 1 97.24 811 ALA A CA 1
ATOM 6378 C C . ALA A 1 811 ? 1.344 32.647 15.264 1 97.24 811 ALA A C 1
ATOM 6380 O O . ALA A 1 811 ? 0.161 32.638 14.917 1 97.24 811 ALA A O 1
ATOM 6381 N N . VAL A 1 812 ? 2.33 32.462 14.388 1 97.04 812 VAL A N 1
ATOM 6382 C CA . VAL A 1 812 ? 2.126 32.032 13.009 1 97.04 812 VAL A CA 1
ATOM 6383 C C . VAL A 1 812 ? 2.986 30.804 12.718 1 97.04 812 VAL A C 1
ATOM 6385 O O . VAL A 1 812 ? 3.998 30.575 13.384 1 97.04 812 VAL A O 1
ATOM 6388 N N . LYS A 1 813 ? 2.513 29.971 11.823 1 96.47 813 LYS A N 1
ATOM 6389 C CA . LYS A 1 813 ? 3.262 28.808 11.357 1 96.47 813 LYS A CA 1
ATOM 6390 C C . LYS A 1 813 ? 3.944 29.092 10.021 1 96.47 813 LYS A C 1
ATOM 6392 O O . LYS A 1 813 ? 3.274 29.287 9.005 1 96.47 813 LYS A O 1
ATOM 6397 N N . SER A 1 814 ? 5.232 29.254 10.015 1 94.35 814 SER A N 1
ATOM 6398 C CA . SER A 1 814 ? 5.999 29.338 8.777 1 94.35 814 SER A CA 1
ATOM 6399 C C . SER A 1 814 ? 6.239 27.954 8.181 1 94.35 814 SER A C 1
ATOM 6401 O O . SER A 1 814 ? 7.076 27.196 8.677 1 94.35 814 SER A O 1
ATOM 6403 N N . TYR A 1 815 ? 5.507 27.636 7.155 1 92.24 815 TYR A N 1
ATOM 6404 C CA . TYR A 1 815 ? 5.454 26.27 6.646 1 92.24 815 TYR A CA 1
ATOM 6405 C C . TYR A 1 815 ? 5.974 26.2 5.215 1 92.24 815 TYR A C 1
ATOM 6407 O O . TYR A 1 815 ? 5.374 26.772 4.302 1 92.24 815 TYR A O 1
ATOM 6415 N N . ASN A 1 816 ? 7.083 25.53 5.054 1 85.27 816 ASN A N 1
ATOM 6416 C CA . ASN A 1 816 ? 7.658 25.18 3.76 1 85.27 816 ASN A CA 1
ATOM 6417 C C . ASN A 1 816 ? 7.999 26.423 2.943 1 85.27 816 ASN A C 1
ATOM 6419 O O . ASN A 1 816 ? 7.685 26.494 1.753 1 85.27 816 ASN A O 1
ATOM 6423 N N . GLN A 1 817 ? 8.391 27.406 3.604 1 87.91 817 GLN A N 1
ATOM 6424 C CA . GLN A 1 817 ? 9.028 28.504 2.885 1 87.91 817 GLN A CA 1
ATOM 6425 C C . GLN A 1 817 ? 10.405 28.096 2.367 1 87.91 817 GLN A C 1
ATOM 6427 O O . GLN A 1 817 ? 11.349 27.952 3.146 1 87.91 817 GLN A O 1
ATOM 6432 N N . PRO A 1 818 ? 10.567 27.924 1.146 1 80.29 818 PRO A N 1
ATOM 6433 C CA . PRO A 1 818 ? 11.809 27.324 0.651 1 80.29 818 PRO A CA 1
ATOM 6434 C C . PRO A 1 818 ? 12.994 28.285 0.716 1 80.29 818 PRO A C 1
ATOM 6436 O O . PRO A 1 818 ? 14.147 27.848 0.754 1 80.29 818 PRO A O 1
ATOM 6439 N N . ARG A 1 819 ? 12.677 29.626 0.736 1 90.57 819 ARG A N 1
ATOM 6440 C CA . ARG A 1 819 ? 13.765 30.597 0.693 1 90.57 819 ARG A CA 1
ATOM 6441 C C . ARG A 1 819 ? 14.032 31.182 2.075 1 90.57 819 ARG A C 1
ATOM 6443 O O . ARG A 1 819 ? 13.1 31.419 2.846 1 90.57 819 ARG A O 1
ATOM 6450 N N . ARG A 1 820 ? 15.278 31.454 2.267 1 94.14 820 ARG A N 1
ATOM 6451 C CA . ARG A 1 820 ? 15.688 32.025 3.545 1 94.14 820 ARG A CA 1
ATOM 6452 C C . ARG A 1 820 ? 15.176 33.454 3.697 1 94.14 820 ARG A C 1
ATOM 6454 O O . ARG A 1 820 ? 14.799 33.871 4.794 1 94.14 820 ARG A O 1
ATOM 6461 N N . ASP A 1 821 ? 15.216 34.223 2.642 1 94.97 821 ASP A N 1
ATOM 6462 C CA . ASP A 1 821 ? 14.765 35.609 2.716 1 94.97 821 ASP A CA 1
ATOM 6463 C C . ASP A 1 821 ? 13.286 35.686 3.089 1 94.97 821 ASP A C 1
ATOM 6465 O O . ASP A 1 821 ? 12.878 36.562 3.855 1 94.97 821 ASP A O 1
ATOM 6469 N N . GLN A 1 822 ? 12.481 34.756 2.588 1 94.58 822 GLN A N 1
ATOM 6470 C CA . GLN A 1 822 ? 11.069 34.701 2.953 1 94.58 822 GLN A CA 1
ATOM 6471 C C . GLN A 1 822 ? 10.897 34.443 4.447 1 94.58 822 GLN A C 1
ATOM 6473 O O . GLN A 1 822 ? 10.101 35.112 5.11 1 94.58 822 GLN A O 1
ATOM 6478 N N . ARG A 1 823 ? 11.658 33.53 4.996 1 95.23 823 ARG A N 1
ATOM 6479 C CA . ARG A 1 823 ? 11.547 33.185 6.41 1 95.23 823 ARG A CA 1
ATOM 6480 C C . ARG A 1 823 ? 12 34.342 7.293 1 95.23 823 ARG A C 1
ATOM 6482 O O . ARG A 1 823 ? 11.414 34.591 8.348 1 95.23 823 ARG A O 1
ATOM 6489 N N . GLN A 1 824 ? 13.023 35.014 6.826 1 96.61 824 GLN A N 1
ATOM 6490 C CA . GLN A 1 824 ? 13.502 36.172 7.573 1 96.61 824 GLN A CA 1
ATOM 6491 C C . GLN A 1 824 ? 12.486 37.31 7.536 1 96.61 824 GLN A C 1
ATOM 6493 O O . GLN A 1 824 ? 12.335 38.047 8.512 1 96.61 824 GLN A O 1
ATOM 6498 N N . GLN A 1 825 ? 11.851 37.44 6.401 1 96.94 825 GLN A N 1
ATOM 6499 C CA . GLN A 1 825 ? 10.807 38.456 6.304 1 96.94 825 GLN A CA 1
ATOM 6500 C C . GLN A 1 825 ? 9.647 38.143 7.245 1 96.94 825 GLN A C 1
ATOM 6502 O O . GLN A 1 825 ? 9.08 39.047 7.862 1 96.94 825 GLN A O 1
ATOM 6507 N N . VAL A 1 826 ? 9.321 36.905 7.37 1 96.86 826 VAL A N 1
ATOM 6508 C CA . VAL A 1 826 ? 8.295 36.488 8.32 1 96.86 826 VAL A CA 1
ATOM 6509 C C . VAL A 1 826 ? 8.732 36.841 9.74 1 96.86 826 VAL A C 1
ATOM 6511 O O . VAL A 1 826 ? 7.941 37.365 10.527 1 96.86 826 VAL A O 1
ATOM 6514 N N . LEU A 1 827 ? 10.008 36.619 10.089 1 97.39 827 LEU A N 1
ATOM 6515 C CA . LEU A 1 827 ? 10.534 36.918 11.417 1 97.39 827 LEU A CA 1
ATOM 6516 C C . LEU A 1 827 ? 10.507 38.419 11.686 1 97.39 827 LEU A C 1
ATOM 6518 O O . LEU A 1 827 ? 10.142 38.851 12.782 1 97.39 827 LEU A O 1
ATOM 6522 N N . GLN A 1 828 ? 10.923 39.163 10.69 1 97.25 828 GLN A N 1
ATOM 6523 C CA . GLN A 1 828 ? 10.906 40.613 10.85 1 97.25 828 GLN A CA 1
ATOM 6524 C C . GLN A 1 828 ? 9.486 41.126 11.072 1 97.25 828 GLN A C 1
ATOM 6526 O O . GLN A 1 828 ? 9.251 41.96 11.948 1 97.25 828 GLN A O 1
ATOM 6531 N N . ALA A 1 829 ? 8.598 40.657 10.253 1 97.37 829 ALA A N 1
ATOM 6532 C CA . ALA A 1 829 ? 7.195 41.03 10.418 1 97.37 829 ALA A CA 1
ATOM 6533 C C . ALA A 1 829 ? 6.682 40.637 11.8 1 97.37 829 ALA A C 1
ATOM 6535 O O . ALA A 1 829 ? 5.939 41.393 12.431 1 97.37 829 ALA A O 1
ATOM 6536 N N . ALA A 1 830 ? 7.027 39.498 12.287 1 97.38 830 ALA A N 1
ATOM 6537 C CA . ALA A 1 830 ? 6.605 39 13.594 1 97.38 830 ALA A CA 1
ATOM 6538 C C . ALA A 1 830 ? 7.128 39.892 14.716 1 97.38 830 ALA A C 1
ATOM 6540 O O . ALA A 1 830 ? 6.41 40.178 15.676 1 97.38 830 ALA A O 1
ATOM 6541 N N . ARG A 1 831 ? 8.408 40.348 14.639 1 96.59 831 ARG A N 1
ATOM 6542 C CA . ARG A 1 831 ? 8.986 41.27 15.612 1 96.59 831 ARG A CA 1
ATOM 6543 C C . ARG A 1 831 ? 8.182 42.563 15.686 1 96.59 831 ARG A C 1
ATOM 6545 O O . ARG A 1 831 ? 7.908 43.069 16.776 1 96.59 831 ARG A O 1
ATOM 6552 N N . GLU A 1 832 ? 7.826 42.982 14.524 1 96.44 832 GLU A N 1
ATOM 6553 C CA . GLU A 1 832 ? 7.123 44.259 14.447 1 96.44 832 GLU A CA 1
ATOM 6554 C C . GLU A 1 832 ? 5.694 44.135 14.967 1 96.44 832 GLU A C 1
ATOM 6556 O O . GLU A 1 832 ? 5.151 45.083 15.539 1 96.44 832 GLU A O 1
ATOM 6561 N N . LEU A 1 833 ? 5.123 43.015 14.768 1 96.29 833 LEU A N 1
ATOM 6562 C CA . LEU A 1 833 ? 3.7 42.876 15.06 1 96.29 833 LEU A CA 1
ATOM 6563 C C . LEU A 1 833 ? 3.484 42.103 16.357 1 96.29 833 LEU A C 1
ATOM 6565 O O . LEU A 1 833 ? 2.345 41.913 16.789 1 96.29 833 LEU A O 1
ATOM 6569 N N . GLY A 1 834 ? 4.511 41.615 16.961 1 95.81 834 GLY A N 1
ATOM 6570 C CA . GLY A 1 834 ? 4.462 41.043 18.297 1 95.81 834 GLY A CA 1
ATOM 6571 C C . GLY A 1 834 ? 3.842 39.659 18.331 1 95.81 834 GLY A C 1
ATOM 6572 O O . GLY A 1 834 ? 2.962 39.387 19.15 1 95.81 834 GLY A O 1
ATOM 6573 N N . VAL A 1 835 ? 4.21 38.775 17.414 1 96.64 835 VAL A N 1
ATOM 6574 C CA . VAL A 1 835 ? 3.714 37.403 17.415 1 96.64 835 VAL A CA 1
ATOM 6575 C C . VAL A 1 835 ? 4.89 36.429 17.379 1 96.64 835 VAL A C 1
ATOM 6577 O O . VAL A 1 835 ? 5.988 36.787 16.946 1 96.64 835 VAL A O 1
ATOM 6580 N N . ASN A 1 836 ? 4.715 35.187 17.875 1 97.7 836 ASN A N 1
ATOM 6581 C CA . ASN A 1 836 ? 5.708 34.121 17.796 1 97.7 836 ASN A CA 1
ATOM 6582 C C . ASN A 1 836 ? 5.704 33.452 16.424 1 97.7 836 ASN A C 1
ATOM 6584 O O . ASN A 1 836 ? 4.725 33.553 15.682 1 97.7 836 ASN A O 1
ATOM 6588 N N . VAL A 1 837 ? 6.839 32.847 16.038 1 97.43 837 VAL A N 1
ATOM 6589 C CA . VAL A 1 837 ? 6.961 32.141 14.766 1 97.43 837 VAL A CA 1
ATOM 6590 C C . VAL A 1 837 ? 7.356 30.687 15.018 1 97.43 837 VAL A C 1
ATOM 6592 O O . VAL A 1 837 ? 8.503 30.401 15.367 1 97.43 837 VAL A O 1
ATOM 6595 N N . VAL A 1 838 ? 6.476 29.729 14.831 1 95.43 838 VAL A N 1
ATOM 6596 C CA . VAL A 1 838 ? 6.735 28.306 15.028 1 95.43 838 VAL A CA 1
ATOM 6597 C C . VAL A 1 838 ? 6.896 27.617 13.675 1 95.43 838 VAL A C 1
ATOM 6599 O O . VAL A 1 838 ? 5.925 27.106 13.112 1 95.43 838 VAL A O 1
ATOM 6602 N N . PRO A 1 839 ? 8.061 27.433 13.156 1 93.24 839 PRO A N 1
ATOM 6603 C CA . PRO A 1 839 ? 8.258 26.885 11.812 1 93.24 839 PRO A CA 1
ATOM 6604 C C . PRO A 1 839 ? 8.046 25.374 11.754 1 93.24 839 PRO A C 1
ATOM 6606 O O . PRO A 1 839 ? 8.205 24.685 12.765 1 93.24 839 PRO A O 1
ATOM 6609 N N . GLU A 1 840 ? 7.593 24.873 10.549 1 88.37 840 GLU A N 1
ATOM 6610 C CA . GLU A 1 840 ? 7.672 23.447 10.247 1 88.37 840 GLU A CA 1
ATOM 6611 C C . GLU A 1 840 ? 9.122 22.983 10.149 1 88.37 840 GLU A C 1
ATOM 6613 O O . GLU A 1 840 ? 9.904 23.53 9.369 1 88.37 840 GLU A O 1
ATOM 6618 N N . GLY A 1 841 ? 9.484 22.073 10.98 1 78.24 841 GLY A N 1
ATOM 6619 C CA . GLY A 1 841 ? 10.822 21.528 10.818 1 78.24 841 GLY A CA 1
ATOM 6620 C C . GLY A 1 841 ? 11.061 20.935 9.442 1 78.24 841 GLY A C 1
ATOM 6621 O O . GLY A 1 841 ? 10.158 20.34 8.851 1 78.24 841 GLY A O 1
ATOM 6622 N N . GLY A 1 842 ? 11.986 21.432 8.645 1 63.97 842 GLY A N 1
ATOM 6623 C CA . GLY A 1 842 ? 12.291 21.236 7.237 1 63.97 842 GLY A CA 1
ATOM 6624 C C . GLY A 1 842 ? 12.636 19.798 6.896 1 63.97 842 GLY A C 1
ATOM 6625 O O . GLY A 1 842 ? 12.954 19.487 5.746 1 63.97 842 GLY A O 1
ATOM 6626 N N . SER A 1 843 ? 12.487 18.85 7.731 1 70.12 843 SER A N 1
ATOM 6627 C CA . SER A 1 843 ? 12.927 17.475 7.519 1 70.12 843 SER A CA 1
ATOM 6628 C C . SER A 1 843 ? 14.374 17.425 7.039 1 70.12 843 SER A C 1
ATOM 6630 O O . SER A 1 843 ? 14.785 16.462 6.389 1 70.12 843 SER A O 1
ATOM 6632 N N . THR A 1 844 ? 15.105 18.689 7.114 1 85.72 844 THR A N 1
ATOM 6633 C CA . THR A 1 844 ? 16.531 18.69 6.809 1 85.72 844 THR A CA 1
ATOM 6634 C C . THR A 1 844 ? 17.317 19.408 7.902 1 85.72 844 THR A C 1
ATOM 6636 O O . THR A 1 844 ? 16.862 20.421 8.438 1 85.72 844 THR A O 1
ATOM 6639 N N . LEU A 1 845 ? 18.391 18.936 8.202 1 91.52 845 LEU A N 1
ATOM 6640 C CA . LEU A 1 845 ? 19.241 19.508 9.24 1 91.52 845 LEU A CA 1
ATOM 6641 C C . LEU A 1 845 ? 19.618 20.947 8.903 1 91.52 845 LEU A C 1
ATOM 6643 O O . LEU A 1 845 ? 19.562 21.827 9.765 1 91.52 845 LEU A O 1
ATOM 6647 N N . PHE A 1 846 ? 19.932 21.285 7.703 1 92.21 846 PHE A N 1
ATOM 6648 C CA . PHE A 1 846 ? 20.462 22.58 7.294 1 92.21 846 PHE A CA 1
ATOM 6649 C C . PHE A 1 846 ? 19.393 23.661 7.404 1 92.21 846 PHE A C 1
ATOM 6651 O O . PHE A 1 846 ? 19.664 24.764 7.884 1 92.21 846 PHE A O 1
ATOM 6658 N N . HIS A 1 847 ? 18.213 23.315 7.021 1 89.35 847 HIS A N 1
ATOM 6659 C CA . HIS A 1 847 ? 17.122 24.27 7.177 1 89.35 847 HIS A CA 1
ATOM 6660 C C . HIS A 1 847 ? 16.819 24.527 8.649 1 89.35 847 HIS A C 1
ATOM 6662 O O . HIS A 1 847 ? 16.582 25.669 9.048 1 89.35 847 HIS A O 1
ATOM 6668 N N . ASN A 1 848 ? 16.846 23.519 9.391 1 93.94 848 ASN A N 1
ATOM 6669 C CA . ASN A 1 848 ? 16.53 23.659 10.808 1 93.94 848 ASN A CA 1
ATOM 6670 C C . ASN A 1 848 ? 17.571 24.508 11.533 1 93.94 848 ASN A C 1
ATOM 6672 O O . ASN A 1 848 ? 17.224 25.344 12.368 1 93.94 848 ASN A O 1
ATOM 6676 N N . LEU A 1 849 ? 18.813 24.293 11.194 1 95.64 849 LEU A N 1
ATOM 6677 C CA . LEU A 1 849 ? 19.861 25.062 11.856 1 95.64 849 LEU A CA 1
ATOM 6678 C C . LEU A 1 849 ? 19.801 26.529 11.445 1 95.64 849 LEU A C 1
ATOM 6680 O O . LEU A 1 849 ? 20.094 27.416 12.25 1 95.64 849 LEU A O 1
ATOM 6684 N N . SER A 1 850 ? 19.465 26.79 10.21 1 94.87 850 SER A N 1
ATOM 6685 C CA . SER A 1 850 ? 19.318 28.183 9.802 1 94.87 850 SER A CA 1
ATOM 6686 C C . SER A 1 850 ? 18.156 28.852 10.53 1 94.87 850 SER A C 1
ATOM 6688 O O . SER A 1 850 ? 18.204 30.05 10.816 1 94.87 850 SER A O 1
ATOM 6690 N N . MET A 1 851 ? 17.13 28.13 10.812 1 95.83 851 MET A N 1
ATOM 6691 C CA . MET A 1 851 ? 16.008 28.656 11.585 1 95.83 851 MET A CA 1
ATOM 6692 C C . MET A 1 851 ? 16.438 28.991 13.01 1 95.83 851 MET A C 1
ATOM 6694 O O . MET A 1 851 ? 16.024 30.01 13.564 1 95.83 851 MET A O 1
ATOM 6698 N N . VAL A 1 852 ? 17.257 28.079 13.569 1 96.44 852 VAL A N 1
ATOM 6699 C CA . VAL A 1 852 ? 17.792 28.346 14.901 1 96.44 852 VAL A CA 1
ATOM 6700 C C . VAL A 1 852 ? 18.651 29.608 14.868 1 96.44 852 VAL A C 1
ATOM 6702 O O . VAL A 1 852 ? 18.525 30.475 15.737 1 96.44 852 VAL A O 1
ATOM 6705 N N . GLN A 1 853 ? 19.48 29.73 13.836 1 96.51 853 GLN A N 1
ATOM 6706 C CA . GLN A 1 853 ? 20.37 30.876 13.68 1 96.51 853 GLN A CA 1
ATOM 6707 C C . GLN A 1 853 ? 19.578 32.173 13.546 1 96.51 853 GLN A C 1
ATOM 6709 O O . GLN A 1 853 ? 19.998 33.218 14.047 1 96.51 853 GLN A O 1
ATOM 6714 N N . ASP A 1 854 ? 18.451 32.104 12.872 1 96.22 854 ASP A N 1
ATOM 6715 C CA . ASP A 1 854 ? 17.63 33.282 12.608 1 96.22 854 ASP A CA 1
ATOM 6716 C C . ASP A 1 854 ? 16.777 33.639 13.823 1 96.22 854 ASP A C 1
ATOM 6718 O O . ASP A 1 854 ? 16.1 34.669 13.832 1 96.22 854 ASP A O 1
ATOM 6722 N N . GLY A 1 855 ? 16.735 32.789 14.795 1 96.41 855 GLY A N 1
ATOM 6723 C CA . GLY A 1 855 ? 16.055 33.111 16.04 1 96.41 855 GLY A CA 1
ATOM 6724 C C . GLY A 1 855 ? 14.568 32.81 16.003 1 96.41 855 GLY A C 1
ATOM 6725 O O . GLY A 1 855 ? 13.769 33.532 16.602 1 96.41 855 GLY A O 1
ATOM 6726 N N . HIS A 1 856 ? 14.131 31.841 15.269 1 96.76 856 HIS A N 1
ATOM 6727 C CA . HIS A 1 856 ? 12.742 31.403 15.331 1 96.76 856 HIS A CA 1
ATOM 6728 C C . HIS A 1 856 ? 12.337 31.056 16.76 1 96.76 856 HIS A C 1
ATOM 6730 O O . HIS A 1 856 ? 13.196 30.815 17.612 1 96.76 856 HIS A O 1
ATOM 6736 N N . THR A 1 857 ? 11.056 30.967 17.016 1 97.33 857 THR A N 1
ATOM 6737 C CA . THR A 1 857 ? 10.57 30.626 18.348 1 97.33 857 THR A CA 1
ATOM 6738 C C . THR A 1 857 ? 11.006 29.217 18.739 1 97.33 857 THR A C 1
ATOM 6740 O O . THR A 1 857 ? 11.39 28.975 19.885 1 97.33 857 THR A O 1
ATOM 6743 N N . GLY A 1 858 ? 10.982 28.4 17.839 1 96.08 858 GLY A N 1
ATOM 6744 C CA . GLY A 1 858 ? 11.398 27.021 18.038 1 96.08 858 GLY A CA 1
ATOM 6745 C C . GLY A 1 858 ? 11.501 26.236 16.744 1 96.08 858 GLY A C 1
ATOM 6746 O O . GLY A 1 858 ? 11.456 26.815 15.656 1 96.08 858 GLY A O 1
ATOM 6747 N N . ILE A 1 859 ? 11.746 24.937 16.889 1 96.13 859 ILE A N 1
ATOM 6748 C CA . ILE A 1 859 ? 11.695 23.977 15.792 1 96.13 859 ILE A CA 1
ATOM 6749 C C . ILE A 1 859 ? 10.629 22.922 16.079 1 96.13 859 ILE A C 1
ATOM 6751 O O . ILE A 1 859 ? 10.661 22.267 17.124 1 96.13 859 ILE A O 1
ATOM 6755 N N . GLU A 1 860 ? 9.669 22.812 15.172 1 95.56 860 GLU A N 1
ATOM 6756 C CA . GLU A 1 860 ? 8.668 21.758 15.306 1 95.56 860 GLU A CA 1
ATOM 6757 C C . GLU A 1 860 ? 9.021 20.549 14.444 1 95.56 860 GLU A C 1
ATOM 6759 O O . GLU A 1 860 ? 9.534 20.7 13.333 1 95.56 860 GLU A O 1
ATOM 6764 N N . HIS A 1 861 ? 8.754 19.304 15.042 1 94.5 861 HIS A N 1
ATOM 6765 C CA . HIS A 1 861 ? 9.205 18.007 14.552 1 94.5 861 HIS A CA 1
ATOM 6766 C C . HIS A 1 861 ? 10.699 17.817 14.787 1 94.5 861 HIS A C 1
ATOM 6768 O O . HIS A 1 861 ? 11.425 18.789 15.012 1 94.5 861 HIS A O 1
ATOM 6774 N N . ASN A 1 862 ? 11.052 16.636 14.719 1 94.91 862 ASN A N 1
ATOM 6775 C CA . ASN A 1 862 ? 12.447 16.34 15.031 1 94.91 862 ASN A 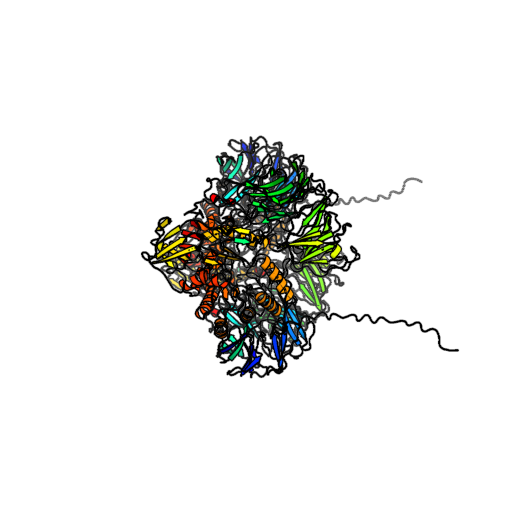CA 1
ATOM 6776 C C . ASN A 1 862 ? 13.371 16.71 13.874 1 94.91 862 ASN A C 1
ATOM 6778 O O . ASN A 1 862 ? 12.966 16.663 12.711 1 94.91 862 ASN A O 1
ATOM 6782 N N . ILE A 1 863 ? 14.593 17.081 14.215 1 92.9 863 ILE A N 1
ATOM 6783 C CA . ILE A 1 863 ? 15.658 17.108 13.218 1 92.9 863 ILE A CA 1
ATOM 6784 C C . ILE A 1 863 ? 15.968 15.687 12.755 1 92.9 863 ILE A C 1
ATOM 6786 O O . ILE A 1 863 ? 16.109 14.777 13.576 1 92.9 863 ILE A O 1
ATOM 6790 N N . PRO A 1 864 ? 16.059 15.385 11.532 1 88.97 864 PRO A N 1
ATOM 6791 C CA . PRO A 1 864 ? 16.101 14.006 11.039 1 88.97 864 PRO A CA 1
ATOM 6792 C C . PRO A 1 864 ? 17.47 13.355 11.226 1 88.97 864 PRO A C 1
ATOM 6794 O O . PRO A 1 864 ? 17.651 12.183 10.886 1 88.97 864 PRO A O 1
ATOM 6797 N N . ILE A 1 865 ? 18.487 14.029 11.757 1 93.93 865 ILE A N 1
ATOM 6798 C CA . ILE A 1 865 ? 19.825 13.496 11.991 1 93.93 865 ILE A CA 1
ATOM 6799 C C . ILE A 1 865 ? 20.018 13.225 13.481 1 93.93 865 ILE A C 1
ATOM 6801 O O . ILE A 1 865 ? 19.833 14.118 14.311 1 93.93 865 ILE A O 1
ATOM 6805 N N . ALA A 1 866 ? 20.295 12.135 13.836 1 94.06 866 ALA A N 1
ATOM 6806 C CA . ALA A 1 866 ? 20.604 11.742 15.209 1 94.06 866 ALA A CA 1
ATOM 6807 C C . ALA A 1 866 ? 21.752 10.737 15.247 1 94.06 866 ALA A C 1
ATOM 6809 O O . ALA A 1 866 ? 21.81 9.82 14.424 1 94.06 866 ALA A O 1
ATOM 6810 N N . PRO A 1 867 ? 22.77 10.821 16.096 1 95.52 867 PRO A N 1
ATOM 6811 C CA . PRO A 1 867 ? 22.903 11.958 17.009 1 95.52 867 PRO A CA 1
ATOM 6812 C C . PRO A 1 867 ? 23.462 13.203 16.324 1 95.52 867 PRO A C 1
ATOM 6814 O O . PRO A 1 867 ? 23.904 13.133 15.174 1 95.52 867 PRO A O 1
ATOM 6817 N N . VAL A 1 868 ? 23.283 14.31 17.01 1 96.56 868 VAL A N 1
ATOM 6818 C CA . VAL A 1 868 ? 24.074 15.491 16.678 1 96.56 868 VAL A CA 1
ATOM 6819 C C . VAL A 1 868 ? 25.307 15.557 17.576 1 96.56 868 VAL A C 1
ATOM 6821 O O . VAL A 1 868 ? 25.375 14.87 18.598 1 96.56 868 VAL A O 1
ATOM 6824 N N . TYR A 1 869 ? 26.254 16.338 17.211 1 97.72 869 TYR A N 1
ATOM 6825 C CA . TYR A 1 869 ? 27.532 16.344 17.914 1 97.72 869 TYR A CA 1
ATOM 6826 C C . TYR A 1 869 ? 27.819 17.715 18.513 1 97.72 869 TYR A C 1
ATOM 6828 O O . TYR A 1 869 ? 26.918 18.548 18.633 1 97.72 869 TYR A O 1
ATOM 6836 N N . ASN A 1 870 ? 29.039 17.911 18.94 1 97.43 870 ASN A N 1
ATOM 6837 C CA . ASN A 1 870 ? 29.394 19.065 19.759 1 97.43 870 ASN A CA 1
ATOM 6838 C C . ASN A 1 870 ? 29.099 20.377 19.036 1 97.43 870 ASN A C 1
ATOM 6840 O O . ASN A 1 870 ? 28.74 21.371 19.668 1 97.43 870 ASN A O 1
ATOM 6844 N N . ASP A 1 871 ? 29.252 20.43 17.763 1 97.75 871 ASP A N 1
ATOM 6845 C CA . ASP A 1 871 ? 28.994 21.655 17.013 1 97.75 871 ASP A CA 1
ATOM 6846 C C . ASP A 1 871 ? 27.552 22.122 17.204 1 97.75 871 ASP A C 1
ATOM 6848 O O . ASP A 1 871 ? 27.311 23.266 17.596 1 97.75 871 ASP A O 1
ATOM 6852 N N . VAL A 1 872 ? 26.591 21.251 17.016 1 97.49 872 VAL A N 1
ATOM 6853 C CA . VAL A 1 872 ? 25.179 21.606 17.104 1 97.49 872 VAL A CA 1
ATOM 6854 C C . VAL A 1 872 ? 24.788 21.816 18.566 1 97.49 872 VAL A C 1
ATOM 6856 O O . VAL A 1 872 ? 24.006 22.715 18.882 1 97.49 872 VAL A O 1
ATOM 6859 N N . ILE A 1 873 ? 25.335 20.98 19.485 1 97.49 873 ILE A N 1
ATOM 6860 C CA . ILE A 1 873 ? 25.027 21.103 20.905 1 97.49 873 ILE A CA 1
ATOM 6861 C C . ILE A 1 873 ? 25.472 22.473 21.413 1 97.49 873 ILE A C 1
ATOM 6863 O O . ILE A 1 873 ? 24.686 23.2 22.024 1 97.49 873 ILE A O 1
ATOM 6867 N N . GLU A 1 874 ? 26.715 22.905 21.079 1 96.69 874 GLU A N 1
ATOM 6868 C CA . GLU A 1 874 ? 27.258 24.19 21.508 1 96.69 874 GLU A CA 1
ATOM 6869 C C . GLU A 1 874 ? 26.505 25.35 20.863 1 96.69 874 GLU A C 1
ATOM 6871 O O . GLU A 1 874 ? 26.264 26.374 21.506 1 96.69 874 GLU A O 1
ATOM 6876 N N . PHE A 1 875 ? 26.198 25.219 19.677 1 95.97 875 PHE A N 1
ATOM 6877 C CA . PHE A 1 875 ? 25.464 26.222 18.914 1 95.97 875 PHE A CA 1
ATOM 6878 C C . PHE A 1 875 ? 24.082 26.454 19.514 1 95.97 875 PHE A C 1
ATOM 6880 O O . PHE A 1 875 ? 23.728 27.585 19.852 1 95.97 875 PHE A O 1
ATOM 6887 N N . TRP A 1 876 ? 23.317 25.361 19.694 1 96.93 876 TRP A N 1
ATOM 6888 C CA . TRP A 1 876 ? 21.921 25.463 20.106 1 96.93 876 TRP A CA 1
ATOM 6889 C C . TRP A 1 876 ? 21.815 25.887 21.567 1 96.93 876 TRP A C 1
ATOM 6891 O O . TRP A 1 876 ? 20.922 26.655 21.934 1 96.93 876 TRP A O 1
ATOM 6901 N N . LYS A 1 877 ? 22.755 25.409 22.396 1 95.21 877 LYS A N 1
ATOM 6902 C CA . LYS A 1 877 ? 22.75 25.732 23.819 1 95.21 877 LYS A CA 1
ATOM 6903 C C . LYS A 1 877 ? 22.844 27.239 24.041 1 95.21 877 LYS A C 1
ATOM 6905 O O . LYS A 1 877 ? 22.411 27.748 25.077 1 95.21 877 LYS A O 1
ATOM 6910 N N . ARG A 1 878 ? 23.3 27.947 23.109 1 95.31 878 ARG A N 1
ATOM 6911 C CA . ARG A 1 878 ? 23.547 29.38 23.23 1 95.31 878 ARG A CA 1
ATOM 6912 C C . ARG A 1 878 ? 22.382 30.186 22.667 1 95.31 878 ARG A C 1
ATOM 6914 O O . ARG A 1 878 ? 22.457 31.413 22.571 1 95.31 878 ARG A O 1
ATOM 6921 N N . THR A 1 879 ? 21.389 29.546 22.283 1 95.81 879 THR A N 1
ATOM 6922 C CA . THR A 1 879 ? 20.163 30.177 21.805 1 95.81 879 THR A CA 1
ATOM 6923 C C . THR A 1 879 ? 19.006 29.903 22.762 1 95.81 879 THR A C 1
ATOM 6925 O O . THR A 1 879 ? 19.15 29.136 23.715 1 95.81 879 THR A O 1
ATOM 6928 N N . LYS A 1 880 ? 17.883 30.482 22.538 1 95.75 880 LYS A N 1
ATOM 6929 C CA . LYS A 1 880 ? 16.669 30.24 23.313 1 95.75 880 LYS A CA 1
ATOM 6930 C C . LYS A 1 880 ? 15.596 29.572 22.458 1 95.75 880 LYS A C 1
ATOM 6932 O O . LYS A 1 880 ? 14.436 29.484 22.866 1 95.75 880 LYS A O 1
ATOM 6937 N N . VAL A 1 881 ? 16.009 29.211 21.23 1 96.98 881 VAL A N 1
ATOM 6938 C CA . VAL A 1 881 ? 15.085 28.569 20.301 1 96.98 881 VAL A CA 1
ATOM 6939 C C . VAL A 1 881 ? 14.6 27.244 20.886 1 96.98 881 VAL A C 1
ATOM 6941 O O . VAL A 1 881 ? 15.407 26.374 21.222 1 96.98 881 VAL A O 1
ATOM 6944 N N . GLY A 1 882 ? 13.28 27.069 21.066 1 97.04 882 GLY A N 1
ATOM 6945 C CA . GLY A 1 882 ? 12.707 25.858 21.63 1 97.04 882 GLY A CA 1
ATOM 6946 C C . GLY A 1 882 ? 12.686 24.696 20.655 1 97.04 882 GLY A C 1
ATOM 6947 O O . GLY A 1 882 ? 12.953 24.874 19.464 1 97.04 882 GLY A O 1
ATOM 6948 N N . TYR A 1 883 ? 12.434 23.489 21.215 1 97.29 883 TYR A N 1
ATOM 6949 C CA . TYR A 1 883 ? 12.417 22.277 20.404 1 97.29 883 TYR A CA 1
ATOM 6950 C C . TYR A 1 883 ? 11.198 21.421 20.729 1 97.29 883 TYR A C 1
ATOM 6952 O O . TYR A 1 883 ? 11.017 20.996 21.872 1 97.29 883 TYR A O 1
ATOM 6960 N N . THR A 1 884 ? 10.282 21.187 19.743 1 97.93 884 THR A N 1
ATOM 6961 C CA . THR A 1 884 ? 9.12 20.309 19.824 1 97.93 884 THR A CA 1
ATOM 6962 C C . THR A 1 884 ? 9.274 19.121 18.879 1 97.93 884 THR A C 1
ATOM 6964 O O . THR A 1 884 ? 8.756 19.14 17.76 1 97.93 884 THR A O 1
ATOM 6967 N N . PRO A 1 885 ? 9.871 18.024 19.308 1 96.63 885 PRO A N 1
ATOM 6968 C CA . PRO A 1 885 ? 10.363 16.983 18.403 1 96.63 885 PRO A CA 1
ATOM 6969 C C . PRO A 1 885 ? 9.238 16.137 17.81 1 96.63 885 PRO A C 1
ATOM 6971 O O . PRO A 1 885 ? 9.389 15.58 16.72 1 96.63 885 PRO A O 1
ATOM 6974 N N . THR A 1 886 ? 8.034 15.971 18.491 1 96.65 886 THR A N 1
ATOM 6975 C CA . THR A 1 886 ? 6.914 15.166 18.017 1 96.65 886 THR A CA 1
ATOM 6976 C C . THR A 1 886 ? 7.381 13.768 17.621 1 96.65 886 THR A C 1
ATOM 6978 O O . THR A 1 886 ? 7.207 13.352 16.474 1 96.65 886 THR A O 1
ATOM 6981 N N . LEU A 1 887 ? 7.862 12.993 18.556 1 97.26 887 LEU A N 1
ATOM 6982 C CA . LEU A 1 887 ? 8.459 11.679 18.34 1 97.26 887 LEU A CA 1
ATOM 6983 C C . LEU A 1 887 ? 7.422 10.689 17.822 1 97.26 887 LEU A C 1
ATOM 6985 O O . LEU A 1 887 ? 7.769 9.713 17.153 1 97.26 887 LEU A O 1
ATOM 6989 N N . ILE A 1 888 ? 6.191 11.009 18.079 1 95.53 888 ILE A N 1
ATOM 6990 C CA . ILE A 1 888 ? 5.091 10.16 17.634 1 95.53 888 ILE A CA 1
ATOM 6991 C C . ILE A 1 888 ? 5.067 10.106 16.108 1 95.53 888 ILE A C 1
ATOM 6993 O O . ILE A 1 888 ? 4.636 9.109 15.523 1 95.53 888 ILE A O 1
ATOM 6997 N N . VAL A 1 889 ? 5.506 11.154 15.471 1 93.88 889 VAL A N 1
ATOM 6998 C CA . VAL A 1 889 ? 5.721 11.241 14.03 1 93.88 889 VAL A CA 1
ATOM 6999 C C . VAL A 1 889 ? 7.19 11.543 13.744 1 93.88 889 VAL A C 1
ATOM 7001 O O . VAL A 1 889 ? 7.558 12.696 13.504 1 93.88 889 VAL A O 1
ATOM 7004 N N . ASN A 1 890 ? 7.944 10.577 13.689 1 93.84 890 ASN A N 1
ATOM 7005 C CA . ASN A 1 890 ? 9.395 10.712 13.605 1 93.84 890 ASN A CA 1
ATOM 7006 C C . ASN A 1 890 ? 9.869 10.773 12.156 1 93.84 890 ASN A C 1
ATOM 7008 O O . ASN A 1 890 ? 9.525 9.908 11.349 1 93.84 890 ASN A O 1
ATOM 7012 N N . TYR A 1 891 ? 10.671 11.788 11.852 1 90.74 891 TYR A N 1
ATOM 7013 C CA . TYR A 1 891 ? 11.343 11.837 10.558 1 90.74 891 TYR A CA 1
ATOM 7014 C C . TYR A 1 891 ? 12.613 10.995 10.572 1 90.74 891 TYR A C 1
ATOM 7016 O O . TYR A 1 891 ? 13.428 11.103 11.491 1 90.74 891 TYR A O 1
ATOM 7024 N N . GLY A 1 892 ? 12.789 10.174 9.56 1 89.54 892 GLY A N 1
ATOM 7025 C CA . GLY A 1 892 ? 14.043 9.461 9.378 1 89.54 892 GLY A CA 1
ATOM 7026 C C . GLY A 1 892 ? 14.036 8.075 9.995 1 89.54 892 GLY A C 1
ATOM 7027 O O . GLY A 1 892 ? 15.081 7.568 10.408 1 89.54 892 GLY A O 1
ATOM 7028 N N . GLY A 1 893 ? 12.883 7.441 10.113 1 90.19 893 GLY A N 1
ATOM 7029 C CA . GLY A 1 893 ? 12.76 6.1 10.66 1 90.19 893 GLY A CA 1
ATOM 7030 C C . GLY A 1 893 ? 11.373 5.798 11.195 1 90.19 893 GLY A C 1
ATOM 7031 O O . GLY A 1 893 ? 10.448 6.594 11.02 1 90.19 893 GLY A O 1
ATOM 7032 N N . LEU A 1 894 ? 11.235 4.741 11.955 1 94.51 894 LEU A N 1
ATOM 7033 C CA . LEU A 1 894 ? 9.933 4.314 12.456 1 94.51 894 LEU A CA 1
ATOM 7034 C C . LEU A 1 894 ? 9.412 5.284 13.51 1 94.51 894 LEU A C 1
ATOM 7036 O O . LEU A 1 894 ? 10.161 5.711 14.392 1 94.51 894 LEU A O 1
ATOM 7040 N N . ASN A 1 895 ? 8.144 5.592 13.392 1 95.18 895 ASN A N 1
ATOM 7041 C CA . ASN A 1 895 ? 7.468 6.526 14.287 1 95.18 895 ASN A CA 1
ATOM 7042 C C . ASN A 1 895 ? 7.22 5.906 15.659 1 95.18 895 ASN A C 1
ATOM 7044 O O . ASN A 1 895 ? 7.081 4.688 15.778 1 95.18 895 ASN A O 1
ATOM 7048 N N . GLY A 1 896 ? 7.17 6.824 16.612 1 96.63 896 GLY A N 1
ATOM 7049 C CA . GLY A 1 896 ? 6.777 6.359 17.933 1 96.63 896 GLY A CA 1
ATOM 7050 C C . GLY A 1 896 ? 5.377 5.777 17.969 1 96.63 896 GLY A C 1
ATOM 7051 O O . GLY A 1 896 ? 5.102 4.855 18.74 1 96.63 896 GLY A O 1
ATOM 7052 N N . GLU A 1 897 ? 4.476 6.216 17.112 1 95.73 897 GLU A N 1
ATOM 7053 C CA . GLU A 1 897 ? 3.11 5.702 17.065 1 95.73 897 GLU A CA 1
ATOM 7054 C C . GLU A 1 897 ? 3.094 4.205 16.77 1 95.73 897 GLU A C 1
ATOM 7056 O O . GLU A 1 897 ? 2.336 3.453 17.387 1 95.73 897 GLU A O 1
ATOM 7061 N N . ASN A 1 898 ? 3.936 3.749 15.793 1 94.78 898 ASN A N 1
ATOM 7062 C CA . ASN A 1 898 ? 3.996 2.331 15.454 1 94.78 898 ASN A CA 1
ATOM 7063 C C . ASN A 1 898 ? 4.488 1.493 16.63 1 94.78 898 ASN A C 1
ATOM 7065 O O . ASN A 1 898 ? 4.014 0.375 16.843 1 94.78 898 ASN A O 1
ATOM 7069 N N . TYR A 1 899 ? 5.448 2.057 17.372 1 96.9 899 TYR A N 1
ATOM 7070 C CA . TYR A 1 899 ? 5.945 1.377 18.562 1 96.9 899 TYR A CA 1
ATOM 7071 C C . TYR A 1 899 ? 4.82 1.131 19.56 1 96.9 899 TYR A C 1
ATOM 7073 O O . TYR A 1 899 ? 4.669 0.021 20.074 1 96.9 899 TYR A O 1
ATOM 7081 N N . TRP A 1 900 ? 4.07 2.131 19.809 1 97.26 900 TRP A N 1
ATOM 7082 C CA . TRP A 1 900 ? 3.042 2.034 20.84 1 97.26 900 TRP A CA 1
ATOM 7083 C C . TRP A 1 900 ? 1.878 1.169 20.369 1 97.26 900 TRP A C 1
ATOM 7085 O O . TRP A 1 900 ? 1.27 0.449 21.165 1 97.26 900 TRP A O 1
ATOM 7095 N N . TYR A 1 901 ? 1.507 1.209 19.055 1 95.88 901 TYR A N 1
ATOM 7096 C CA . TYR A 1 901 ? 0.527 0.263 18.534 1 95.88 901 TYR A CA 1
ATOM 7097 C C . TYR A 1 901 ? 1.013 -1.172 18.699 1 95.88 901 TYR A C 1
ATOM 7099 O O . TYR A 1 901 ? 0.227 -2.067 19.022 1 95.88 901 TYR A O 1
ATOM 7107 N N . GLN A 1 902 ? 2.32 -1.367 18.389 1 96.22 902 GLN A N 1
ATOM 7108 C CA . GLN A 1 902 ? 2.9 -2.702 18.49 1 96.22 902 GLN A CA 1
ATOM 7109 C C . GLN A 1 902 ? 2.909 -3.19 19.936 1 96.22 902 GLN A C 1
ATOM 7111 O O . GLN A 1 902 ? 2.728 -4.381 20.196 1 96.22 902 GLN A O 1
ATOM 7116 N N . LYS A 1 903 ? 3.081 -2.269 20.963 1 96.98 903 LYS A N 1
ATOM 7117 C CA . LYS A 1 903 ? 3.332 -2.653 22.349 1 96.98 903 LYS A CA 1
ATOM 7118 C C . LYS A 1 903 ? 2.054 -2.578 23.18 1 96.98 903 LYS A C 1
ATOM 7120 O O . LYS A 1 903 ? 2.079 -2.819 24.389 1 96.98 903 LYS A O 1
ATOM 7125 N N . SER A 1 904 ? 0.947 -2.162 22.559 1 95.26 904 SER A N 1
ATOM 7126 C CA . SER A 1 904 ? -0.299 -2.049 23.311 1 95.26 904 SER A CA 1
ATOM 7127 C C . SER A 1 904 ? -1.502 -2.41 22.446 1 95.26 904 SER A C 1
ATOM 7129 O O . SER A 1 904 ? -1.404 -2.435 21.217 1 95.26 904 SER A O 1
ATOM 7131 N N . ASN A 1 905 ? -2.618 -2.8 23.038 1 95.76 905 ASN A N 1
ATOM 7132 C CA . ASN A 1 905 ? -3.908 -3.009 22.389 1 95.76 905 ASN A CA 1
ATOM 7133 C C . ASN A 1 905 ? -4.825 -1.801 22.56 1 95.76 905 ASN A C 1
ATOM 7135 O O . ASN A 1 905 ? -5.814 -1.866 23.292 1 95.76 905 ASN A O 1
ATOM 7139 N N . VAL A 1 906 ? -4.572 -0.768 21.822 1 95.19 906 VAL A N 1
ATOM 7140 C CA . VAL A 1 906 ? -5.201 0.542 21.954 1 95.19 906 VAL A CA 1
ATOM 7141 C C . VAL A 1 906 ? -6.714 0.406 21.805 1 95.19 906 VAL A C 1
ATOM 7143 O O . VAL A 1 906 ? -7.475 1.141 22.439 1 95.19 906 VAL A O 1
ATOM 7146 N N . TRP A 1 907 ? -7.225 -0.571 20.999 1 92.74 907 TRP A N 1
ATOM 7147 C CA . TRP A 1 907 ? -8.647 -0.76 20.732 1 92.74 907 TRP A CA 1
ATOM 7148 C C . TRP A 1 907 ? -9.364 -1.307 21.962 1 92.74 907 TRP A C 1
ATOM 7150 O O . TRP A 1 907 ? -10.591 -1.439 21.966 1 92.74 907 TRP A O 1
ATOM 7160 N N . GLU A 1 908 ? -8.57 -1.619 23.05 1 94.3 908 GLU A N 1
ATOM 7161 C CA . GLU A 1 908 ? -9.146 -2.109 24.298 1 94.3 908 GLU A CA 1
ATOM 7162 C C . GLU A 1 908 ? -9.147 -1.023 25.37 1 94.3 908 GLU A C 1
ATOM 7164 O O . GLU A 1 908 ? -9.571 -1.262 26.503 1 94.3 908 GLU A O 1
ATOM 7169 N N . ASP A 1 909 ? -8.692 0.163 25.091 1 94.48 909 ASP A N 1
ATOM 7170 C CA . ASP A 1 909 ? -8.651 1.261 26.052 1 94.48 909 ASP A CA 1
ATOM 7171 C C . ASP A 1 909 ? -10.044 1.843 26.281 1 94.48 909 ASP A C 1
ATOM 7173 O O . ASP A 1 909 ? -10.569 2.564 25.43 1 94.48 909 ASP A O 1
ATOM 7177 N N . ASP A 1 910 ? -10.623 1.621 27.467 1 92.9 910 ASP A N 1
ATOM 7178 C CA . ASP A 1 910 ? -12.002 1.985 27.777 1 92.9 910 ASP A CA 1
ATOM 7179 C C . ASP A 1 910 ? -12.184 3.501 27.775 1 92.9 910 ASP A C 1
ATOM 7181 O O . ASP A 1 910 ? -13.215 4.007 27.328 1 92.9 910 ASP A O 1
ATOM 7185 N N . LYS A 1 911 ? -11.236 4.128 28.329 1 94.68 911 LYS A N 1
ATOM 7186 C CA . LYS A 1 911 ? -11.346 5.584 28.366 1 94.68 911 LYS A CA 1
ATOM 7187 C C . LYS A 1 911 ? -11.331 6.172 26.958 1 94.68 911 LYS A C 1
ATOM 7189 O O . LYS A 1 911 ? -12.14 7.044 26.634 1 94.68 911 LYS A O 1
ATOM 7194 N N . LEU A 1 912 ? -10.376 5.746 26.086 1 94.75 912 LEU A N 1
ATOM 7195 C CA . LEU A 1 912 ? -10.301 6.224 24.709 1 94.75 912 LEU A CA 1
ATOM 7196 C C . LEU A 1 912 ? -11.622 5.997 23.982 1 94.75 912 LEU A C 1
ATOM 7198 O O . LEU A 1 912 ? -12.108 6.884 23.278 1 94.75 912 LEU A O 1
ATOM 7202 N N . LEU A 1 913 ? -12.243 4.859 24.192 1 92.14 913 LEU A N 1
ATOM 7203 C CA . LEU A 1 913 ? -13.445 4.46 23.468 1 92.14 913 LEU A CA 1
ATOM 7204 C C . LEU A 1 913 ? -14.658 5.249 23.95 1 92.14 913 LEU A C 1
ATOM 7206 O O . LEU A 1 913 ? -15.695 5.27 23.284 1 92.14 913 LEU A O 1
ATOM 7210 N N . GLN A 1 914 ? -14.569 5.885 25.11 1 92.83 914 GLN A N 1
ATOM 7211 C CA . GLN A 1 914 ? -15.64 6.75 25.596 1 92.83 914 GLN A CA 1
ATOM 7212 C C . GLN A 1 914 ? -15.711 8.044 24.789 1 92.83 914 GLN A C 1
ATOM 7214 O O . GLN A 1 914 ? -16.785 8.63 24.64 1 92.83 914 GLN A O 1
ATOM 7219 N N . PHE A 1 915 ? -14.597 8.425 24.205 1 94.24 915 PHE A N 1
ATOM 7220 C CA . PHE A 1 915 ? -14.576 9.765 23.631 1 94.24 915 PHE A CA 1
ATOM 7221 C C . PHE A 1 915 ? -14.152 9.72 22.167 1 94.24 915 PHE A C 1
ATOM 7223 O O . PHE A 1 915 ? -13.932 10.762 21.547 1 94.24 915 PHE A O 1
ATOM 7230 N N . THR A 1 916 ? -13.916 8.573 21.584 1 92.3 916 THR A N 1
ATOM 7231 C CA . THR A 1 916 ? -13.538 8.389 20.188 1 92.3 916 THR A CA 1
ATOM 7232 C C . THR A 1 916 ? -14.366 7.279 19.546 1 92.3 916 THR A C 1
ATOM 7234 O O . THR A 1 916 ? -14.508 6.195 20.115 1 92.3 916 THR A O 1
ATOM 7237 N N . PRO A 1 917 ? -14.843 7.57 18.355 1 87.68 917 PRO A N 1
ATOM 7238 C CA . PRO A 1 917 ? -15.603 6.503 17.699 1 87.68 917 PRO A CA 1
ATOM 7239 C C . PRO A 1 917 ? -14.789 5.224 17.519 1 87.68 917 PRO A C 1
ATOM 7241 O O . PRO A 1 917 ? -13.655 5.272 17.035 1 87.68 917 PRO A O 1
ATOM 7244 N N . ARG A 1 918 ? -15.309 4.141 17.905 1 87.52 918 ARG A N 1
ATOM 7245 C CA . ARG A 1 918 ? -14.593 2.869 17.887 1 87.52 918 ARG A CA 1
ATOM 7246 C C . ARG A 1 918 ? -14.103 2.535 16.482 1 87.52 918 ARG A C 1
ATOM 7248 O O . ARG A 1 918 ? -13.019 1.973 16.314 1 87.52 918 ARG A O 1
ATOM 7255 N N . GLY A 1 919 ? -14.976 2.776 15.441 1 84.31 919 GLY A N 1
ATOM 7256 C CA . GLY A 1 919 ? -14.577 2.494 14.072 1 84.31 919 GLY A CA 1
ATOM 7257 C C . GLY A 1 919 ? -13.255 3.133 13.692 1 84.31 919 GLY A C 1
ATOM 7258 O O . GLY A 1 919 ? -12.463 2.543 12.954 1 84.31 919 GLY A O 1
ATOM 7259 N N . LEU A 1 920 ? -12.989 4.271 14.217 1 87.69 920 LEU A N 1
ATOM 7260 C CA . LEU A 1 920 ? -11.739 4.976 13.959 1 87.69 920 LEU A CA 1
ATOM 7261 C C . LEU A 1 920 ? -10.569 4.277 14.645 1 87.69 920 LEU A C 1
ATOM 7263 O O . LEU A 1 920 ? -9.505 4.106 14.046 1 87.69 920 LEU A O 1
ATOM 7267 N N . VAL A 1 921 ? -10.788 3.863 15.882 1 92.23 921 VAL A N 1
ATOM 7268 C CA . VAL A 1 921 ? -9.731 3.247 16.678 1 92.23 921 VAL A CA 1
ATOM 7269 C C . VAL A 1 921 ? -9.38 1.878 16.099 1 92.23 921 VAL A C 1
ATOM 7271 O O . VAL A 1 921 ? -8.203 1.564 15.902 1 92.23 921 VAL A O 1
ATOM 7274 N N . ASP A 1 922 ? -10.407 1.089 15.704 1 91.82 922 ASP A N 1
ATOM 7275 C CA . ASP A 1 922 ? -10.179 -0.252 15.175 1 91.82 922 ASP A CA 1
ATOM 7276 C C . ASP A 1 922 ? -9.445 -0.197 13.837 1 91.82 922 ASP A C 1
ATOM 7278 O O . ASP A 1 922 ? -8.477 -0.93 13.624 1 91.82 922 ASP A O 1
ATOM 7282 N N . ALA A 1 923 ? -9.898 0.643 12.996 1 87.98 923 ALA A N 1
ATOM 7283 C CA . ALA A 1 923 ? -9.332 0.745 11.654 1 87.98 923 ALA A CA 1
ATOM 7284 C C . ALA A 1 923 ? -7.864 1.159 11.707 1 87.98 923 ALA A C 1
ATOM 7286 O O . ALA A 1 923 ? -7.075 0.786 10.836 1 87.98 923 ALA A O 1
ATOM 7287 N N . ARG A 1 924 ? -7.462 1.786 12.755 1 88.38 924 ARG A N 1
ATOM 7288 C CA . ARG A 1 924 ? -6.116 2.343 12.838 1 88.38 924 ARG A CA 1
ATOM 7289 C C . ARG A 1 924 ? -5.187 1.415 13.615 1 88.38 924 ARG A C 1
ATOM 7291 O O . ARG A 1 924 ? -3.97 1.441 13.42 1 88.38 924 ARG A O 1
ATOM 7298 N N . SER A 1 925 ? -5.801 0.57 14.455 1 93.44 925 SER A N 1
ATOM 7299 C CA . SER A 1 925 ? -4.904 0.051 15.482 1 93.44 925 SER A CA 1
ATOM 7300 C C . SER A 1 925 ? -4.893 -1.474 15.488 1 93.44 925 SER A C 1
ATOM 7302 O O . SER A 1 925 ? -4.013 -2.091 16.092 1 93.44 925 SER A O 1
ATOM 7304 N N . ARG A 1 926 ? -5.849 -2.11 14.844 1 94.33 926 ARG A N 1
ATOM 7305 C CA . ARG A 1 926 ? -5.938 -3.557 15.013 1 94.33 926 ARG A CA 1
ATOM 7306 C C . ARG A 1 926 ? -4.979 -4.278 14.071 1 94.33 926 ARG A C 1
ATOM 7308 O O . ARG A 1 926 ? -4.348 -5.265 14.456 1 94.33 926 ARG A O 1
ATOM 7315 N N . HIS A 1 927 ? -4.944 -3.856 12.751 1 93.44 927 HIS A N 1
ATOM 7316 C CA . HIS A 1 927 ? -3.874 -4.282 11.857 1 93.44 927 HIS A CA 1
ATOM 7317 C C . HIS A 1 927 ? -2.729 -3.274 11.848 1 93.44 927 HIS A C 1
ATOM 7319 O O . HIS A 1 927 ? -2.878 -2.164 11.333 1 93.44 927 HIS A O 1
ATOM 7325 N N . ARG A 1 928 ? -1.582 -3.679 12.393 1 93.77 928 ARG A N 1
ATOM 7326 C CA . ARG A 1 928 ? -0.51 -2.707 12.581 1 93.77 928 ARG A CA 1
ATOM 7327 C C . ARG A 1 928 ? 0.841 -3.3 12.195 1 93.77 928 ARG A C 1
ATOM 7329 O O . ARG A 1 928 ? 0.972 -4.517 12.051 1 93.77 928 ARG A O 1
ATOM 7336 N N . ASN A 1 929 ? 1.814 -2.491 11.968 1 91.53 929 ASN A N 1
ATOM 7337 C CA . ASN A 1 929 ? 3.171 -2.887 11.605 1 91.53 929 ASN A CA 1
ATOM 7338 C C . ASN A 1 929 ? 3.946 -3.404 12.813 1 91.53 929 ASN A C 1
ATOM 7340 O O . ASN A 1 929 ? 3.916 -2.794 13.883 1 91.53 929 ASN A O 1
ATOM 7344 N N . MET A 1 930 ? 4.542 -4.484 12.701 1 96 930 MET A N 1
ATOM 7345 C CA . MET A 1 930 ? 5.459 -5.023 13.701 1 96 930 MET A CA 1
ATOM 7346 C C . MET A 1 930 ? 6.884 -5.073 13.161 1 96 930 MET A C 1
ATOM 7348 O O . MET A 1 930 ? 7.115 -5.553 12.05 1 96 930 MET A O 1
ATOM 7352 N N . ALA A 1 931 ? 7.863 -4.546 13.847 1 96.36 931 ALA A N 1
ATOM 7353 C CA . ALA A 1 931 ? 9.28 -4.556 13.494 1 96.36 931 ALA A CA 1
ATOM 7354 C C . ALA A 1 931 ? 10.141 -4.944 14.693 1 96.36 931 ALA A C 1
ATOM 7356 O O . ALA A 1 931 ? 9.686 -4.882 15.837 1 96.36 931 ALA A O 1
ATOM 7357 N N . PRO A 1 932 ? 11.405 -5.477 14.517 1 95.91 932 PRO A N 1
ATOM 7358 C CA . PRO A 1 932 ? 12.308 -5.731 15.642 1 95.91 932 PRO A CA 1
ATOM 7359 C C . PRO A 1 932 ? 12.593 -4.477 16.465 1 95.91 932 PRO A C 1
ATOM 7361 O O . PRO A 1 932 ? 12.68 -3.378 15.912 1 95.91 932 PRO A O 1
ATOM 7364 N N . ASP A 1 933 ? 12.776 -4.621 17.741 1 96.46 933 ASP A N 1
ATOM 7365 C CA . ASP A 1 933 ? 13 -3.5 18.649 1 96.46 933 ASP A CA 1
ATOM 7366 C C . ASP A 1 933 ? 14.211 -2.677 18.217 1 96.46 933 ASP A C 1
ATOM 7368 O O . ASP A 1 933 ? 14.236 -1.457 18.398 1 96.46 933 ASP A O 1
ATOM 7372 N N . GLU A 1 934 ? 15.175 -3.364 17.646 1 95.93 934 GLU A N 1
ATOM 7373 C CA . GLU A 1 934 ? 16.391 -2.659 17.251 1 95.93 934 GLU A CA 1
ATOM 7374 C C . GLU A 1 934 ? 16.097 -1.603 16.19 1 95.93 934 GLU A C 1
ATOM 7376 O O . GLU A 1 934 ? 16.819 -0.61 16.078 1 95.93 934 GLU A O 1
ATOM 7381 N N . GLU A 1 935 ? 15.105 -1.777 15.432 1 95.51 935 GLU A N 1
ATOM 7382 C CA . GLU A 1 935 ? 14.761 -0.79 14.412 1 95.51 935 GLU A CA 1
ATOM 7383 C C . GLU A 1 935 ? 14.084 0.43 15.031 1 95.51 935 GLU A C 1
ATOM 7385 O O . GLU A 1 935 ? 14.2 1.541 14.509 1 95.51 935 GLU A O 1
ATOM 7390 N N . TYR A 1 936 ? 13.308 0.254 16.144 1 96.84 936 TYR A N 1
ATOM 7391 C CA . TYR A 1 936 ? 12.808 1.391 16.91 1 96.84 936 TYR A CA 1
ATOM 7392 C C . TYR A 1 936 ? 13.944 2.101 17.636 1 96.84 936 TYR A C 1
ATOM 7394 O O . TYR A 1 936 ? 13.932 3.327 17.772 1 96.84 936 TYR A O 1
ATOM 7402 N N . GLU A 1 937 ? 14.927 1.31 18.141 1 97.33 937 GLU A N 1
ATOM 7403 C CA . GLU A 1 937 ? 16.122 1.895 18.743 1 97.33 937 GLU A CA 1
ATOM 7404 C C . GLU A 1 937 ? 16.863 2.783 17.748 1 97.33 937 GLU A C 1
ATOM 7406 O O . GLU A 1 937 ? 17.452 3.796 18.131 1 97.33 937 GLU A O 1
ATOM 7411 N N . ASN A 1 938 ? 16.754 2.368 16.456 1 96.14 938 ASN A N 1
ATOM 7412 C CA . ASN A 1 938 ? 17.331 3.149 15.368 1 96.14 938 ASN A CA 1
ATOM 7413 C C . ASN A 1 938 ? 16.314 4.119 14.773 1 96.14 938 ASN A C 1
ATOM 7415 O O . ASN A 1 938 ? 16.542 4.686 13.703 1 96.14 938 ASN A O 1
ATOM 7419 N N . GLY A 1 939 ? 15.153 4.282 15.342 1 95.93 939 GLY A N 1
ATOM 7420 C CA . GLY A 1 939 ? 14.088 5.171 14.903 1 95.93 939 GLY A CA 1
ATOM 7421 C C . GLY A 1 939 ? 13.791 6.281 15.893 1 95.93 939 GLY A C 1
ATOM 7422 O O . GLY A 1 939 ? 14.678 7.064 16.24 1 95.93 939 GLY A O 1
ATOM 7423 N N . HIS A 1 940 ? 12.606 6.301 16.424 1 97.23 940 HIS A N 1
ATOM 7424 C CA . HIS A 1 940 ? 12.199 7.398 17.294 1 97.23 940 HIS A CA 1
ATOM 7425 C C . HIS A 1 940 ? 12.976 7.38 18.606 1 97.23 940 HIS A C 1
ATOM 7427 O O . HIS A 1 940 ? 13.163 8.422 19.237 1 97.23 940 HIS A O 1
ATOM 7433 N N . ILE A 1 941 ? 13.503 6.189 19.073 1 98.3 941 ILE A N 1
ATOM 7434 C CA . ILE A 1 941 ? 14.243 6.12 20.328 1 98.3 941 ILE A CA 1
ATOM 7435 C C . ILE A 1 941 ? 15.612 6.773 20.156 1 98.3 941 ILE A C 1
ATOM 7437 O O . ILE A 1 941 ? 16.092 7.47 21.053 1 98.3 941 ILE A O 1
ATOM 7441 N N . LEU A 1 942 ? 16.229 6.507 18.998 1 97.69 942 LEU A N 1
ATOM 7442 C CA . LEU A 1 942 ? 17.481 7.191 18.693 1 97.69 942 LEU A CA 1
ATOM 7443 C C . LEU A 1 942 ? 17.289 8.704 18.697 1 97.69 942 LEU A C 1
ATOM 7445 O O . LEU A 1 942 ? 18.112 9.438 19.249 1 97.69 942 LEU A O 1
ATOM 7449 N N . THR A 1 943 ? 16.25 9.192 18.095 1 97.07 943 THR A N 1
ATOM 7450 C CA . THR A 1 943 ? 15.921 10.613 18.086 1 97.07 943 THR A CA 1
ATOM 7451 C C . THR A 1 943 ? 15.671 11.12 19.504 1 97.07 943 THR A C 1
ATOM 7453 O O . THR A 1 943 ? 16.093 12.222 19.858 1 97.07 943 THR A O 1
ATOM 7456 N N . SER A 1 944 ? 14.974 10.329 20.241 1 98.25 944 SER A N 1
ATOM 7457 C CA . SER A 1 944 ? 14.691 10.695 21.625 1 98.25 944 SER A CA 1
ATOM 7458 C C . SER A 1 944 ? 15.977 10.861 22.428 1 98.25 944 SER A C 1
ATOM 7460 O O . SER A 1 944 ? 16.078 11.755 23.271 1 98.25 944 SER A O 1
ATOM 7462 N N . LYS A 1 945 ? 16.947 9.977 22.245 1 98.23 945 LYS A N 1
ATOM 7463 C CA . LYS A 1 945 ? 18.246 10.103 22.899 1 98.23 945 LYS A CA 1
ATOM 7464 C C . LYS A 1 945 ? 18.925 11.418 22.524 1 98.23 945 LYS A C 1
ATOM 7466 O O . LYS A 1 945 ? 19.538 12.07 23.372 1 98.23 945 LYS A O 1
ATOM 7471 N N . GLN A 1 946 ? 18.801 11.749 21.287 1 97.04 946 GLN A N 1
ATOM 7472 C CA . GLN A 1 946 ? 19.341 13.028 20.836 1 97.04 946 GLN A CA 1
ATOM 7473 C C . GLN A 1 946 ? 18.617 14.195 21.501 1 97.04 946 GLN A C 1
ATOM 7475 O O . GLN A 1 946 ? 19.244 15.189 21.874 1 97.04 946 GLN A O 1
ATOM 7480 N N . VAL A 1 947 ? 17.309 14.155 21.579 1 97.77 947 VAL A N 1
ATOM 7481 C CA . VAL A 1 947 ? 16.51 15.176 22.249 1 97.77 947 VAL A CA 1
ATOM 7482 C C . VAL A 1 947 ? 17 15.355 23.684 1 97.77 947 VAL A C 1
ATOM 7484 O O . VAL A 1 947 ? 17.164 16.484 24.154 1 97.77 947 VAL A O 1
ATOM 7487 N N . ASN A 1 948 ? 17.24 14.249 24.372 1 98.17 948 ASN A N 1
ATOM 7488 C CA . ASN A 1 948 ? 17.741 14.296 25.742 1 98.17 948 ASN A CA 1
ATOM 7489 C C . ASN A 1 948 ? 19.114 14.958 25.814 1 98.17 948 ASN A C 1
ATOM 7491 O O . ASN A 1 948 ? 19.398 15.709 26.749 1 98.17 948 ASN A O 1
ATOM 7495 N N . SER A 1 949 ? 19.951 14.635 24.856 1 97.7 949 SER A N 1
ATOM 7496 C CA . SER A 1 949 ? 21.275 15.246 24.814 1 97.7 949 SER A CA 1
ATOM 7497 C C . SER A 1 949 ? 21.181 16.764 24.706 1 97.7 949 SER A C 1
ATOM 7499 O O . SER A 1 949 ? 21.901 17.488 25.398 1 97.7 949 SER A O 1
ATOM 7501 N N . LEU A 1 950 ? 20.351 17.263 23.892 1 97.76 950 LEU A N 1
ATOM 7502 C CA . LEU A 1 950 ? 20.143 18.7 23.746 1 97.76 950 LEU A CA 1
ATOM 7503 C C . LEU A 1 950 ? 19.54 19.293 25.015 1 97.76 950 LEU A C 1
ATOM 7505 O O . LEU A 1 950 ? 19.959 20.362 25.465 1 97.76 950 LEU A O 1
ATOM 7509 N N . ALA A 1 951 ? 18.618 18.589 25.586 1 97.83 951 ALA A N 1
ATOM 7510 C CA . ALA A 1 951 ? 17.979 19.053 26.814 1 97.83 951 ALA A CA 1
ATOM 7511 C C . ALA A 1 951 ? 18.999 19.202 27.94 1 97.83 951 ALA A C 1
ATOM 7513 O O . ALA A 1 951 ? 18.984 20.194 28.672 1 97.83 951 ALA A O 1
ATOM 7514 N N . LYS A 1 952 ? 19.859 18.266 28.065 1 97.31 952 LYS A N 1
ATOM 7515 C CA . LYS A 1 952 ? 20.883 18.275 29.106 1 97.31 952 LYS A CA 1
ATOM 7516 C C . LYS A 1 952 ? 21.83 19.459 28.935 1 97.31 952 LYS A C 1
ATOM 7518 O O . LYS A 1 952 ? 22.5 19.868 29.885 1 97.31 952 LYS A O 1
ATOM 7523 N N . ASN A 1 953 ? 21.851 19.933 27.736 1 96.53 953 ASN A N 1
ATOM 7524 C CA . ASN A 1 953 ? 22.72 21.073 27.463 1 96.53 953 ASN A CA 1
ATOM 7525 C C . ASN A 1 953 ? 21.926 22.371 27.357 1 96.53 953 ASN A C 1
ATOM 7527 O O . ASN A 1 953 ? 22.349 23.31 26.68 1 96.53 953 ASN A O 1
ATOM 7531 N N . GLY A 1 954 ? 20.711 22.352 27.809 1 94.43 954 GLY A N 1
ATOM 7532 C CA . GLY A 1 954 ? 20.026 23.61 28.06 1 94.43 954 GLY A CA 1
ATOM 7533 C C . GLY A 1 954 ? 18.955 23.922 27.031 1 94.43 954 GLY A C 1
ATOM 7534 O O . GLY A 1 954 ? 18.24 24.918 27.154 1 94.43 954 GLY A O 1
ATOM 7535 N N . VAL A 1 955 ? 18.787 23.169 25.944 1 96.99 955 VAL A N 1
ATOM 7536 C CA . VAL A 1 955 ? 17.722 23.39 24.972 1 96.99 955 VAL A CA 1
ATOM 7537 C C . VAL A 1 955 ? 16.374 23.028 25.591 1 96.99 955 VAL A C 1
ATOM 7539 O O . VAL A 1 955 ? 16.212 21.939 26.147 1 96.99 955 VAL A O 1
ATOM 7542 N N . LYS A 1 956 ? 15.422 23.855 25.534 1 97.3 956 LYS A N 1
ATOM 7543 C CA . LYS A 1 956 ? 14.107 23.593 26.111 1 97.3 956 LYS A CA 1
ATOM 7544 C C . LYS A 1 956 ? 13.261 22.728 25.181 1 97.3 956 LYS A C 1
ATOM 7546 O O . LYS A 1 956 ? 13.035 23.089 24.024 1 97.3 956 LYS A O 1
ATOM 7551 N N . ILE A 1 957 ? 12.826 21.623 25.782 1 98.29 957 ILE A N 1
ATOM 7552 C CA . ILE A 1 957 ? 12.045 20.658 25.017 1 98.29 957 ILE A CA 1
ATOM 7553 C C . ILE A 1 957 ? 10.564 20.807 25.356 1 98.29 957 ILE A C 1
ATOM 7555 O O . ILE A 1 957 ? 10.203 20.984 26.522 1 98.29 957 ILE A O 1
ATOM 7559 N N . ASN A 1 958 ? 9.725 20.725 24.322 1 98.47 958 ASN A N 1
ATOM 7560 C CA . ASN A 1 958 ? 8.278 20.777 24.502 1 98.47 958 ASN A CA 1
ATOM 7561 C C . ASN A 1 958 ? 7.606 19.498 24.012 1 98.47 958 ASN A C 1
ATOM 7563 O O . ASN A 1 958 ? 8.059 18.885 23.044 1 98.47 958 ASN A O 1
ATOM 7567 N N . LEU A 1 959 ? 6.544 19.188 24.65 1 98.29 959 LEU A N 1
ATOM 7568 C CA . LEU A 1 959 ? 5.726 18.068 24.197 1 98.29 959 LEU A CA 1
ATOM 7569 C C . LEU A 1 959 ? 4.833 18.483 23.033 1 98.29 959 LEU A C 1
ATOM 7571 O O . LEU A 1 959 ? 4.16 19.514 23.098 1 98.29 959 LEU A O 1
ATOM 7575 N N . GLY A 1 960 ? 4.864 17.733 21.952 1 97.58 960 GLY A N 1
ATOM 7576 C CA . GLY A 1 960 ? 3.954 17.846 20.823 1 97.58 960 GLY A CA 1
ATOM 7577 C C . GLY A 1 960 ? 3.398 16.51 20.369 1 97.58 960 GLY A C 1
ATOM 7578 O O . GLY A 1 960 ? 4.131 15.679 19.827 1 97.58 960 GLY A O 1
ATOM 7579 N N . ALA A 1 961 ? 2.097 16.386 20.506 1 96.19 961 ALA A N 1
ATOM 7580 C CA . ALA A 1 961 ? 1.475 15.085 20.27 1 96.19 961 ALA A CA 1
ATOM 7581 C C . ALA A 1 961 ? 0.971 14.972 18.834 1 96.19 961 ALA A C 1
ATOM 7583 O O . ALA A 1 961 ? 0.467 13.922 18.427 1 96.19 961 ALA A O 1
ATOM 7584 N N . HIS A 1 962 ? 1.073 16.065 18.014 1 93.25 962 HIS A N 1
ATOM 7585 C CA . HIS A 1 962 ? 0.72 16.122 16.6 1 93.25 962 HIS A CA 1
ATOM 7586 C C . HIS A 1 962 ? -0.777 15.916 16.396 1 93.25 962 HIS A C 1
ATOM 7588 O O . HIS A 1 962 ? -1.399 16.607 15.586 1 93.25 962 HIS A O 1
ATOM 7594 N N . GLY A 1 963 ? -1.495 15.059 17.09 1 89.9 963 GLY A N 1
ATOM 7595 C CA . GLY A 1 963 ? -2.918 14.818 16.905 1 89.9 963 GLY A CA 1
ATOM 7596 C C . GLY A 1 963 ? -3.221 13.451 16.32 1 89.9 963 GLY A C 1
ATOM 7597 O O . GLY A 1 963 ? -4.306 13.228 15.78 1 89.9 963 GLY A O 1
ATOM 7598 N N . GLN A 1 964 ? -2.376 12.434 16.369 1 83.73 964 GLN A N 1
ATOM 7599 C CA . GLN A 1 964 ? -2.579 11.096 15.824 1 83.73 964 GLN A CA 1
ATOM 7600 C C . GLN A 1 964 ? -3.769 10.407 16.486 1 83.73 964 GLN A C 1
ATOM 7602 O O . GLN A 1 964 ? -4.585 9.778 15.809 1 83.73 964 GLN A O 1
ATOM 7607 N N . LEU A 1 965 ? -3.814 10.434 17.795 1 90.51 965 LEU A N 1
ATOM 7608 C CA . LEU A 1 965 ? -4.908 9.97 18.641 1 90.51 965 LEU A CA 1
ATOM 7609 C C . LEU A 1 965 ? -5.169 10.951 19.779 1 90.51 965 LEU A C 1
ATOM 7611 O O . LEU A 1 965 ? -4.361 11.065 20.704 1 90.51 965 LEU A O 1
ATOM 7615 N N . GLN A 1 966 ? -6.287 11.553 19.737 1 92.65 966 GLN A N 1
ATOM 7616 C CA . GLN A 1 966 ? -6.559 12.624 20.689 1 92.65 966 GLN A CA 1
ATOM 7617 C C . GLN A 1 966 ? -6.434 12.126 22.127 1 92.65 966 GLN A C 1
ATOM 7619 O O . GLN A 1 966 ? -6.977 11.076 22.475 1 92.65 966 GLN A O 1
ATOM 7624 N N . GLY A 1 967 ? -5.715 12.832 22.925 1 94.29 967 GLY A N 1
ATOM 7625 C CA . GLY A 1 967 ? -5.515 12.517 24.331 1 94.29 967 GLY A CA 1
ATOM 7626 C C . GLY A 1 967 ? -4.363 11.56 24.57 1 94.29 967 GLY A C 1
ATOM 7627 O O . GLY A 1 967 ? -3.287 11.973 25.009 1 94.29 967 GLY A O 1
ATOM 7628 N N . LEU A 1 968 ? -4.516 10.36 24.037 1 96.1 968 LEU A N 1
ATOM 7629 C CA . LEU A 1 968 ? -3.546 9.3 24.294 1 96.1 968 LEU A CA 1
ATOM 7630 C C . LEU A 1 968 ? -2.218 9.601 23.609 1 96.1 968 LEU A C 1
ATOM 7632 O O . LEU A 1 968 ? -1.155 9.241 24.12 1 96.1 968 LEU A O 1
ATOM 7636 N N . GLY A 1 969 ? -2.257 10.29 22.528 1 96.36 969 GLY A N 1
ATOM 7637 C CA . GLY A 1 969 ? -1.049 10.646 21.801 1 96.36 969 GLY A CA 1
ATOM 7638 C C . GLY A 1 969 ? -0.081 11.477 22.622 1 96.36 969 GLY A C 1
ATOM 7639 O O . GLY A 1 969 ? 1.136 11.358 22.464 1 96.36 969 GLY A O 1
ATOM 7640 N N . ALA A 1 970 ? -0.568 12.287 23.497 1 98.06 970 ALA A N 1
ATOM 7641 C CA . ALA A 1 970 ? 0.284 13.109 24.352 1 98.06 970 ALA A CA 1
ATOM 7642 C C . ALA A 1 970 ? 1.099 12.243 25.309 1 98.06 970 ALA A C 1
ATOM 7644 O O . ALA A 1 970 ? 2.264 12.538 25.583 1 98.06 970 ALA A O 1
ATOM 7645 N N . HIS A 1 971 ? 0.498 11.202 25.835 1 98.42 971 HIS A N 1
ATOM 7646 C CA . HIS A 1 971 ? 1.222 10.293 26.716 1 98.42 971 HIS A CA 1
ATOM 7647 C C . HIS A 1 971 ? 2.265 9.492 25.945 1 98.42 971 HIS A C 1
ATOM 7649 O O . HIS A 1 971 ? 3.369 9.261 26.443 1 98.42 971 HIS A O 1
ATOM 7655 N N . TRP A 1 972 ? 1.898 9.082 24.732 1 97.94 972 TRP A N 1
ATOM 7656 C CA . TRP A 1 972 ? 2.885 8.399 23.901 1 97.94 972 TRP A CA 1
ATOM 7657 C C . TRP A 1 972 ? 4.127 9.262 23.71 1 97.94 972 TRP A C 1
ATOM 7659 O O . TRP A 1 972 ? 5.253 8.765 23.781 1 97.94 972 TRP A O 1
ATOM 7669 N N . GLU A 1 973 ? 3.888 10.547 23.398 1 98.22 973 GLU A N 1
ATOM 7670 C CA . GLU A 1 973 ? 5.005 11.475 23.25 1 98.22 973 GLU A CA 1
ATOM 7671 C C . GLU A 1 973 ? 5.814 11.575 24.54 1 98.22 973 GLU A C 1
ATOM 7673 O O . GLU A 1 973 ? 7.045 11.516 24.513 1 98.22 973 GLU A O 1
ATOM 7678 N N . LEU A 1 974 ? 5.135 11.699 25.643 1 98.6 974 LEU A N 1
ATOM 7679 C CA . LEU A 1 974 ? 5.756 11.831 26.957 1 98.6 974 LEU A CA 1
ATOM 7680 C C . LEU A 1 974 ? 6.595 10.601 27.288 1 98.6 974 LEU A C 1
ATOM 7682 O O . LEU A 1 974 ? 7.744 10.726 27.716 1 98.6 974 LEU A O 1
ATOM 7686 N N . TRP A 1 975 ? 6.021 9.441 27.094 1 98.68 975 TRP A N 1
ATOM 7687 C CA . TRP A 1 975 ? 6.708 8.182 27.362 1 98.68 975 TRP A CA 1
ATOM 7688 C C . TRP A 1 975 ? 7.92 8.018 26.451 1 98.68 975 TRP A C 1
ATOM 7690 O O . TRP A 1 975 ? 8.947 7.477 26.866 1 98.68 975 TRP A O 1
ATOM 7700 N N . SER A 1 976 ? 7.821 8.497 25.272 1 98.45 976 SER A N 1
ATOM 7701 C CA . SER A 1 976 ? 8.913 8.392 24.31 1 98.45 976 SER A CA 1
ATOM 7702 C C . SER A 1 976 ? 10.083 9.288 24.701 1 98.45 976 SER A C 1
ATOM 7704 O O . SER A 1 976 ? 11.242 8.948 24.454 1 98.45 976 SER A O 1
ATOM 7706 N N . LEU A 1 977 ? 9.786 10.465 25.253 1 98.67 977 LEU A N 1
ATOM 7707 C CA . LEU A 1 977 ? 10.858 11.32 25.751 1 98.67 977 LEU A CA 1
ATOM 7708 C C . LEU A 1 977 ? 11.686 10.594 26.807 1 98.67 977 LEU A C 1
ATOM 7710 O O . LEU A 1 977 ? 12.917 10.668 26.795 1 98.67 977 LEU A O 1
ATOM 7714 N N . VAL A 1 978 ? 11.065 9.827 27.681 1 98.74 978 VAL A N 1
ATOM 7715 C CA . VAL A 1 978 ? 11.74 9.097 28.75 1 98.74 978 VAL A CA 1
ATOM 7716 C C . VAL A 1 978 ? 12.518 7.922 28.161 1 98.74 978 VAL A C 1
ATOM 7718 O O . VAL A 1 978 ? 13.597 7.577 28.65 1 98.74 978 VAL A O 1
ATOM 7721 N N . GLN A 1 979 ? 12.007 7.33 27.026 1 98.09 979 GLN A N 1
ATOM 7722 C CA . GLN A 1 979 ? 12.736 6.259 26.356 1 98.09 979 GLN A CA 1
ATOM 7723 C C . GLN A 1 979 ? 14.121 6.727 25.917 1 98.09 979 GLN A C 1
ATOM 7725 O O . GLN A 1 979 ? 15.051 5.924 25.817 1 98.09 979 GLN A O 1
ATOM 7730 N N . GLY A 1 980 ? 14.223 8.06 25.69 1 98.03 980 GLY A N 1
ATOM 7731 C CA . GLY A 1 980 ? 15.499 8.612 25.264 1 98.03 980 GLY A CA 1
ATOM 7732 C C . GLY A 1 980 ? 16.419 8.953 26.421 1 98.03 980 GLY A C 1
ATOM 7733 O O . GLY A 1 980 ? 17.553 9.389 26.213 1 98.03 980 GLY A O 1
ATOM 7734 N N . GLY A 1 981 ? 15.963 8.829 27.659 1 98.03 981 GLY A N 1
ATOM 7735 C CA . GLY A 1 981 ? 16.828 9.003 28.815 1 98.03 981 GLY A CA 1
ATOM 7736 C C . GLY A 1 981 ? 16.469 10.215 29.653 1 98.03 981 GLY A C 1
ATOM 7737 O O . GLY A 1 981 ? 17.094 10.472 30.684 1 98.03 981 GLY A O 1
ATOM 7738 N N . MET A 1 982 ? 15.474 10.949 29.29 1 98.23 982 MET A N 1
ATOM 7739 C CA . MET A 1 982 ? 15.035 12.044 30.151 1 98.23 982 MET A CA 1
ATOM 7740 C C . MET A 1 982 ? 14.496 11.512 31.475 1 98.23 982 MET A C 1
ATOM 7742 O O . MET A 1 982 ? 13.848 10.465 31.511 1 98.23 982 MET A O 1
ATOM 7746 N N . SER A 1 983 ? 14.776 12.175 32.511 1 98.11 983 SER A N 1
ATOM 7747 C CA . SER A 1 983 ? 14.132 11.809 33.769 1 98.11 983 SER A CA 1
ATOM 7748 C C . SER A 1 983 ? 12.628 12.057 33.713 1 98.11 983 SER A C 1
ATOM 7750 O O . SER A 1 983 ? 12.149 12.811 32.864 1 98.11 983 SER A O 1
ATOM 7752 N N . ASN A 1 984 ? 11.888 11.42 34.546 1 98.55 984 ASN A N 1
ATOM 7753 C CA . ASN A 1 984 ? 10.443 11.623 34.586 1 98.55 984 ASN A CA 1
ATOM 7754 C C . ASN A 1 984 ? 10.09 13.084 34.848 1 98.55 984 ASN A C 1
ATOM 7756 O O . ASN A 1 984 ? 9.186 13.632 34.214 1 98.55 984 ASN A O 1
ATOM 7760 N N . HIS A 1 985 ? 10.821 13.736 35.708 1 98.28 985 HIS A N 1
ATOM 7761 C CA . HIS A 1 985 ? 10.556 15.131 36.044 1 98.28 985 HIS A CA 1
ATOM 7762 C C . HIS A 1 985 ? 10.806 16.042 34.846 1 98.28 985 HIS A C 1
ATOM 7764 O O . HIS A 1 985 ? 10.014 16.948 34.575 1 98.28 985 HIS A O 1
ATOM 7770 N N . GLU A 1 986 ? 11.896 15.784 34.115 1 97.96 986 GLU A N 1
ATOM 7771 C CA . GLU A 1 986 ? 12.211 16.572 32.927 1 97.96 986 GLU A CA 1
ATOM 7772 C C . GLU A 1 986 ? 11.138 16.406 31.854 1 97.96 986 GLU A C 1
ATOM 7774 O O . GLU A 1 986 ? 10.767 17.373 31.185 1 97.96 986 GLU A O 1
ATOM 7779 N N . ALA A 1 987 ? 10.729 15.192 31.699 1 98.61 987 ALA A N 1
ATOM 7780 C CA . ALA A 1 987 ? 9.671 14.93 30.727 1 98.61 987 ALA A CA 1
ATOM 7781 C C . ALA A 1 987 ? 8.386 15.661 31.104 1 98.61 987 ALA A C 1
ATOM 7783 O O . ALA A 1 987 ? 7.696 16.205 30.237 1 98.61 987 ALA A O 1
ATOM 7784 N N . LEU A 1 988 ? 8.053 15.671 32.358 1 98.75 988 LEU A N 1
ATOM 7785 C CA . LEU A 1 988 ? 6.864 16.382 32.814 1 98.75 988 LEU A CA 1
ATOM 7786 C C . LEU A 1 988 ? 7.017 17.885 32.608 1 98.75 988 LEU A C 1
ATOM 7788 O O . LEU A 1 988 ? 6.04 18.579 32.318 1 98.75 988 LEU A O 1
ATOM 7792 N N . GLN A 1 989 ? 8.23 18.434 32.768 1 98.57 989 GLN A N 1
ATOM 7793 C CA . GLN A 1 989 ? 8.465 19.837 32.445 1 98.57 989 GLN A CA 1
ATOM 7794 C C . GLN A 1 989 ? 8.181 20.117 30.972 1 98.57 989 GLN A C 1
ATOM 7796 O O . GLN A 1 989 ? 7.557 21.127 30.636 1 98.57 989 GLN A O 1
ATOM 7801 N N . ALA A 1 990 ? 8.608 19.203 30.125 1 98.56 990 ALA A N 1
ATOM 7802 C CA . ALA A 1 990 ? 8.346 19.344 28.695 1 98.56 990 ALA A CA 1
ATOM 7803 C C . ALA A 1 990 ? 6.847 19.391 28.414 1 98.56 990 ALA A C 1
ATOM 7805 O O . ALA A 1 990 ? 6.402 20.088 27.499 1 98.56 990 ALA A O 1
ATOM 7806 N N . ALA A 1 991 ? 6.08 18.737 29.245 1 98.57 991 ALA A N 1
ATOM 7807 C CA . ALA A 1 991 ? 4.646 18.577 29.014 1 98.57 991 ALA A CA 1
ATOM 7808 C C . ALA A 1 991 ? 3.853 19.686 29.698 1 98.57 991 ALA A C 1
ATOM 7810 O O . ALA A 1 991 ? 2.629 19.758 29.561 1 98.57 991 ALA A O 1
ATOM 7811 N N . THR A 1 992 ? 4.477 20.564 30.506 1 98.75 992 THR A N 1
ATOM 7812 C CA . THR A 1 992 ? 3.74 21.545 31.296 1 98.75 992 THR A CA 1
ATOM 7813 C C . THR A 1 992 ? 4.357 22.932 31.146 1 98.75 992 THR A C 1
ATOM 7815 O O . THR A 1 992 ? 4.081 23.639 30.174 1 98.75 992 THR A O 1
ATOM 7818 N N . ILE A 1 993 ? 5.437 23.162 31.939 1 98.6 993 ILE A N 1
ATOM 7819 C CA . ILE A 1 993 ? 5.93 24.53 32.059 1 98.6 993 ILE A CA 1
ATOM 7820 C C . ILE A 1 993 ? 6.7 24.914 30.798 1 98.6 993 ILE A C 1
ATOM 7822 O O . ILE A 1 993 ? 6.641 26.062 30.352 1 98.6 993 ILE A O 1
ATOM 7826 N N . ASN A 1 994 ? 7.454 24.001 30.215 1 98.41 994 ASN A N 1
ATOM 7827 C CA . ASN A 1 994 ? 8.185 24.324 28.995 1 98.41 994 ASN A CA 1
ATOM 7828 C C . ASN A 1 994 ? 7.238 24.644 27.842 1 98.41 994 ASN A C 1
ATOM 7830 O O . ASN A 1 994 ? 7.444 25.619 27.116 1 98.41 994 ASN A O 1
ATOM 7834 N N . GLY A 1 995 ? 6.197 23.775 27.703 1 98.06 995 GLY A N 1
ATOM 7835 C CA . GLY A 1 995 ? 5.211 24.044 26.669 1 98.06 995 GLY A CA 1
ATOM 7836 C C . GLY A 1 995 ? 4.496 25.369 26.856 1 98.06 995 GLY A C 1
ATOM 7837 O O . GLY A 1 995 ? 4.288 26.11 25.893 1 98.06 995 GLY A O 1
ATOM 7838 N N . ALA A 1 996 ? 4.166 25.696 28.081 1 98.57 996 ALA A N 1
ATOM 7839 C CA . ALA A 1 996 ? 3.495 26.955 28.394 1 98.57 996 ALA A CA 1
ATOM 7840 C C . ALA A 1 996 ? 4.379 28.149 28.045 1 98.57 996 ALA A C 1
ATOM 7842 O O . ALA A 1 996 ? 3.907 29.13 27.466 1 98.57 996 ALA A O 1
ATOM 7843 N N . ALA A 1 997 ? 5.651 27.987 28.373 1 97.96 997 ALA A N 1
ATOM 7844 C CA . ALA A 1 997 ? 6.595 29.057 28.059 1 97.96 997 ALA A CA 1
ATOM 7845 C C . ALA A 1 997 ? 6.783 29.198 26.551 1 97.96 997 ALA A C 1
ATOM 7847 O O . ALA A 1 997 ? 6.872 30.313 26.032 1 97.96 997 ALA A O 1
ATOM 7848 N N . TYR A 1 998 ? 6.855 28.137 25.942 1 97.38 998 TYR A N 1
ATOM 7849 C CA . TYR A 1 998 ? 7.067 28.098 24.499 1 97.38 998 TYR A CA 1
ATOM 7850 C C . TYR A 1 998 ? 5.955 28.837 23.764 1 97.38 998 TYR A C 1
ATOM 7852 O O . TYR A 1 998 ? 6.221 29.612 22.842 1 97.38 998 TYR A O 1
ATOM 7860 N N . ILE A 1 999 ? 4.699 28.69 24.229 1 97.66 999 ILE A N 1
ATOM 7861 C CA . ILE A 1 999 ? 3.59 29.322 23.524 1 97.66 999 ILE A CA 1
ATOM 7862 C C . ILE A 1 999 ? 3.322 30.703 24.117 1 97.66 999 ILE A C 1
ATOM 7864 O O . ILE A 1 999 ? 2.348 31.365 23.75 1 97.66 999 ILE A O 1
ATOM 7868 N N . GLY A 1 1000 ? 4.115 31.125 25.075 1 97.68 1000 GLY A N 1
ATOM 7869 C CA . GLY A 1 1000 ? 4.075 32.467 25.632 1 97.68 1000 GLY A CA 1
ATOM 7870 C C . GLY A 1 1000 ? 3.012 32.639 26.701 1 97.68 1000 GLY A C 1
ATOM 7871 O O . GLY A 1 1000 ? 2.48 33.736 26.884 1 97.68 1000 GLY A O 1
ATOM 7872 N N . MET A 1 1001 ? 2.714 31.562 27.459 1 98.07 1001 MET A N 1
ATOM 7873 C CA . MET A 1 1001 ? 1.606 31.637 28.407 1 98.07 1001 MET A CA 1
ATOM 7874 C C . MET A 1 1001 ? 2.057 31.231 29.805 1 98.07 1001 MET A C 1
ATOM 7876 O O . MET A 1 1001 ? 1.228 30.994 30.686 1 98.07 1001 MET A O 1
ATOM 7880 N N . SER A 1 1002 ? 3.336 31.114 30.087 1 97.58 1002 SER A N 1
ATOM 7881 C CA . SER A 1 1002 ? 3.866 30.514 31.307 1 97.58 1002 SER A CA 1
ATOM 7882 C C . SER A 1 1002 ? 3.529 31.359 32.531 1 97.58 1002 SER A C 1
ATOM 7884 O O . SER A 1 1002 ? 3.607 30.879 33.664 1 97.58 1002 SER A O 1
ATOM 7886 N N . LYS A 1 1003 ? 3.126 32.587 32.353 1 97.28 1003 LYS A N 1
ATOM 7887 C CA . LYS A 1 1003 ? 2.742 33.433 33.48 1 97.28 1003 LYS A CA 1
ATOM 7888 C C . LYS A 1 1003 ? 1.367 33.045 34.015 1 97.28 1003 LYS A C 1
ATOM 7890 O O . LYS A 1 1003 ? 1.026 33.364 35.156 1 97.28 1003 LYS A O 1
ATOM 7895 N N . ASP A 1 1004 ? 0.628 32.355 33.242 1 97.99 1004 ASP A N 1
ATOM 7896 C CA . ASP A 1 1004 ? -0.753 32.06 33.612 1 97.99 1004 ASP A CA 1
ATOM 7897 C C . ASP A 1 1004 ? -0.956 30.561 33.822 1 97.99 1004 ASP A C 1
ATOM 7899 O O . ASP A 1 1004 ? -1.843 30.148 34.572 1 97.99 1004 ASP A O 1
ATOM 7903 N N . ILE A 1 1005 ? -0.193 29.705 33.152 1 98.41 1005 ILE A N 1
ATOM 7904 C CA . ILE A 1 1005 ? -0.421 28.266 33.232 1 98.41 1005 ILE A CA 1
ATOM 7905 C C . ILE A 1 1005 ? 0.918 27.531 33.251 1 98.41 1005 ILE A C 1
ATOM 7907 O O . ILE A 1 1005 ? 1.978 28.158 33.185 1 98.41 1005 ILE A O 1
ATOM 7911 N N . GLY A 1 1006 ? 0.915 26.215 33.406 1 98.4 1006 GLY A N 1
ATOM 7912 C CA . GLY A 1 1006 ? 2.072 25.344 33.274 1 98.4 1006 GLY A CA 1
ATOM 7913 C C . GLY A 1 1006 ? 2.738 25.03 34.601 1 98.4 1006 GLY A C 1
ATOM 7914 O O . GLY A 1 1006 ? 3.648 24.202 34.664 1 98.4 1006 GLY A O 1
ATOM 7915 N N . SER A 1 1007 ? 2.344 25.658 35.699 1 98.69 1007 SER A N 1
ATOM 7916 C CA . SER A 1 1007 ? 2.81 25.374 37.052 1 98.69 1007 SER A CA 1
ATOM 7917 C C . SER A 1 1007 ? 1.708 25.618 38.078 1 98.69 1007 SER A C 1
ATOM 7919 O O . SER A 1 1007 ? 0.689 26.239 37.767 1 98.69 1007 SER A O 1
ATOM 7921 N N . ILE A 1 1008 ? 1.842 25.001 39.221 1 98.73 1008 ILE A N 1
ATOM 7922 C CA . ILE A 1 1008 ? 0.921 25.228 40.329 1 98.73 1008 ILE A CA 1
ATOM 7923 C C . ILE A 1 1008 ? 1.488 26.297 41.261 1 98.73 1008 ILE A C 1
ATOM 7925 O O . ILE A 1 1008 ? 2.354 26.01 42.091 1 98.73 1008 ILE A O 1
ATOM 7929 N N . LYS A 1 1009 ? 0.977 27.388 41.079 1 98.15 1009 LYS A N 1
ATOM 7930 C CA . LYS A 1 1009 ? 1.396 28.564 41.837 1 98.15 1009 LYS A CA 1
ATOM 7931 C C . LYS A 1 1009 ? 0.225 29.514 42.07 1 98.15 1009 LYS A C 1
ATOM 7933 O O . LYS A 1 1009 ? -0.642 29.662 41.206 1 98.15 1009 LYS A O 1
ATOM 7938 N N . ALA A 1 1010 ? 0.227 30.186 43.249 1 97.72 1010 ALA A N 1
ATOM 7939 C CA . ALA A 1 1010 ? -0.83 31.146 43.559 1 97.72 1010 ALA A CA 1
ATOM 7940 C C . ALA A 1 1010 ? -0.942 32.209 42.47 1 97.72 1010 ALA A C 1
ATOM 7942 O O . ALA A 1 1010 ? 0.07 32.738 42.004 1 97.72 1010 ALA A O 1
ATOM 7943 N N . GLY A 1 1011 ? -2.173 32.458 42.053 1 97.1 1011 GLY A N 1
ATOM 7944 C CA . GLY A 1 1011 ? -2.43 33.478 41.049 1 97.1 1011 GLY A CA 1
ATOM 7945 C C . GLY A 1 1011 ? -2.607 32.91 39.653 1 97.1 1011 GLY A C 1
ATOM 7946 O O . GLY A 1 1011 ? -3.224 33.543 38.794 1 97.1 1011 GLY A O 1
ATOM 7947 N N . LYS A 1 1012 ? -2.099 31.789 39.367 1 98.3 1012 LYS A N 1
ATOM 7948 C CA . LYS A 1 1012 ? -2.242 31.159 38.057 1 98.3 1012 LYS A CA 1
ATOM 7949 C C . LYS A 1 1012 ? -3.608 30.494 37.913 1 98.3 1012 LYS A C 1
ATOM 7951 O O . LYS A 1 1012 ? -4.335 30.338 38.897 1 98.3 1012 LYS A O 1
ATOM 7956 N N . LEU A 1 1013 ? -3.932 30.249 36.705 1 98.36 1013 LEU A N 1
ATOM 7957 C CA . LEU A 1 1013 ? -5.199 29.587 36.416 1 98.36 1013 LEU A CA 1
ATOM 7958 C C . LEU A 1 1013 ? -5.172 28.134 36.879 1 98.36 1013 LEU A C 1
ATOM 7960 O O . LEU A 1 1013 ? -4.133 27.474 36.806 1 98.36 1013 LEU A O 1
ATOM 7964 N N . ALA A 1 1014 ? -6.293 27.665 37.376 1 98.28 1014 ALA A N 1
ATOM 7965 C CA . ALA A 1 1014 ? -6.411 26.304 37.893 1 98.28 1014 ALA A CA 1
ATOM 7966 C C . ALA A 1 1014 ? -6.631 25.304 36.761 1 98.28 1014 ALA A C 1
ATOM 7968 O O . ALA A 1 1014 ? -7.752 24.837 36.547 1 98.28 1014 ALA A O 1
ATOM 7969 N N . ASP A 1 1015 ? -5.688 24.994 36.014 1 98.63 1015 ASP A N 1
ATOM 7970 C CA . ASP A 1 1015 ? -5.589 23.91 35.043 1 98.63 1015 ASP A CA 1
ATOM 7971 C C . ASP A 1 1015 ? -4.721 22.772 35.576 1 98.63 1015 ASP A C 1
ATOM 7973 O O . ASP A 1 1015 ? -3.504 22.767 35.376 1 98.63 1015 ASP A O 1
ATOM 7977 N N . ILE A 1 1016 ? -5.294 21.771 36.158 1 98.67 1016 ILE A N 1
ATOM 7978 C CA . ILE A 1 1016 ? -4.516 20.74 36.837 1 98.67 1016 ILE A CA 1
ATOM 7979 C C . ILE A 1 1016 ? -5.12 19.366 36.552 1 98.67 1016 ILE A C 1
ATOM 7981 O O . ILE A 1 1016 ? -6.253 19.266 36.075 1 98.67 1016 ILE A O 1
ATOM 7985 N N . ILE A 1 1017 ? -4.407 18.349 36.764 1 98.8 1017 ILE A N 1
ATOM 7986 C CA . ILE A 1 1017 ? -4.903 16.981 36.658 1 98.8 1017 ILE A CA 1
ATOM 7987 C C . ILE A 1 1017 ? -4.567 16.21 37.932 1 98.8 1017 ILE A C 1
ATOM 7989 O O . ILE A 1 1017 ? -3.562 16.491 38.589 1 98.8 1017 ILE A O 1
ATOM 7993 N N . ILE A 1 1018 ? -5.402 15.357 38.318 1 98.78 1018 ILE A N 1
ATOM 7994 C CA . ILE A 1 1018 ? -5.255 14.481 39.475 1 98.78 1018 ILE A CA 1
ATOM 7995 C C . ILE A 1 1018 ? -5.047 13.042 39.009 1 98.78 1018 ILE A C 1
ATOM 7997 O O . ILE A 1 1018 ? -5.867 12.498 38.267 1 98.78 1018 ILE A O 1
ATOM 8001 N N . LEU A 1 1019 ? -3.955 12.465 39.404 1 98.77 1019 LEU A N 1
ATOM 8002 C CA . LEU A 1 1019 ? -3.567 11.123 38.982 1 98.77 1019 LEU A CA 1
ATOM 8003 C C . LEU A 1 1019 ? -3.704 10.13 40.131 1 98.77 1019 LEU A C 1
ATOM 8005 O O . LEU A 1 1019 ? -3.409 10.461 41.281 1 98.77 1019 LEU A O 1
ATOM 8009 N N . ASP A 1 1020 ? -4.05 8.937 39.842 1 98.26 1020 ASP A N 1
ATOM 8010 C CA . ASP A 1 1020 ? -4.162 7.875 40.837 1 98.26 1020 ASP A CA 1
ATOM 8011 C C . ASP A 1 1020 ? -2.785 7.349 41.236 1 98.26 1020 ASP A C 1
ATOM 8013 O O . ASP A 1 1020 ? -2.625 6.764 42.309 1 98.26 1020 ASP A O 1
ATOM 8017 N N . LYS A 1 1021 ? -1.849 7.508 40.303 1 98.13 1021 LYS A N 1
ATOM 8018 C CA . LYS A 1 1021 ? -0.483 7.042 40.521 1 98.13 1021 LYS A CA 1
ATOM 8019 C C . LYS A 1 1021 ? 0.529 8.143 40.214 1 98.13 1021 LYS A C 1
ATOM 8021 O O . LYS A 1 1021 ? 0.247 9.05 39.429 1 98.13 1021 LYS A O 1
ATOM 8026 N N . ASN A 1 1022 ? 1.707 8.079 40.863 1 98.46 1022 ASN A N 1
ATOM 8027 C CA . ASN A 1 1022 ? 2.738 9.107 40.772 1 98.46 1022 ASN A CA 1
ATOM 8028 C C . ASN A 1 1022 ? 3.588 8.938 39.516 1 98.46 1022 ASN A C 1
ATOM 8030 O O . ASN A 1 1022 ? 4.357 7.982 39.405 1 98.46 1022 ASN A O 1
ATOM 8034 N N . PRO A 1 1023 ? 3.533 9.845 38.59 1 98.59 1023 PRO A N 1
ATOM 8035 C CA . PRO A 1 1023 ? 4.294 9.706 37.346 1 98.59 1023 PRO A CA 1
ATOM 8036 C C . PRO A 1 1023 ? 5.797 9.882 37.55 1 98.59 1023 PRO A C 1
ATOM 8038 O O . PRO A 1 1023 ? 6.586 9.562 36.658 1 98.59 1023 PRO A O 1
ATOM 8041 N N . LEU A 1 1024 ? 6.239 10.434 38.645 1 98.44 1024 LEU A N 1
ATOM 8042 C CA . LEU A 1 1024 ? 7.664 10.543 38.936 1 98.44 1024 LEU A CA 1
ATOM 8043 C C . LEU A 1 1024 ? 8.274 9.169 39.19 1 98.44 1024 LEU A C 1
ATOM 8045 O O . LEU A 1 1024 ? 9.472 8.968 38.976 1 98.44 1024 LEU A O 1
ATOM 8049 N N . GLU A 1 1025 ? 7.457 8.208 39.655 1 98.07 1025 GLU A N 1
ATOM 8050 C CA . GLU A 1 1025 ? 7.909 6.845 39.914 1 98.07 1025 GLU A CA 1
ATOM 8051 C C . GLU A 1 1025 ? 7.953 6.024 38.628 1 98.07 1025 GLU A C 1
ATOM 8053 O O . GLU A 1 1025 ? 8.88 5.239 38.418 1 98.07 1025 GLU A O 1
ATOM 8058 N N . ASP A 1 1026 ? 6.965 6.153 37.885 1 98.22 1026 ASP A N 1
ATOM 8059 C CA . ASP A 1 1026 ? 6.835 5.574 36.551 1 98.22 1026 ASP A CA 1
ATOM 8060 C C . ASP A 1 1026 ? 6.101 6.526 35.609 1 98.22 1026 ASP A C 1
ATOM 8062 O O . ASP A 1 1026 ? 4.93 6.845 35.828 1 98.22 1026 ASP A O 1
ATOM 8066 N N . ILE A 1 1027 ? 6.788 6.928 34.566 1 98.68 1027 ILE A N 1
ATOM 8067 C CA . ILE A 1 1027 ? 6.222 7.938 33.677 1 98.68 1027 ILE A CA 1
ATOM 8068 C C . ILE A 1 1027 ? 4.908 7.43 33.089 1 98.68 1027 ILE A C 1
ATOM 8070 O O . ILE A 1 1027 ? 4.036 8.222 32.724 1 98.68 1027 ILE A O 1
ATOM 8074 N N . ARG A 1 1028 ? 4.672 6.094 33.05 1 97.52 1028 ARG A N 1
ATOM 8075 C CA . ARG A 1 1028 ? 3.463 5.508 32.481 1 97.52 1028 ARG A CA 1
ATOM 8076 C C . ARG A 1 1028 ? 2.248 5.807 33.352 1 97.52 1028 ARG A C 1
ATOM 8078 O O . ARG A 1 1028 ? 1.108 5.702 32.893 1 97.52 1028 ARG A O 1
ATOM 8085 N N . ASN A 1 1029 ? 2.492 6.221 34.59 1 98.45 1029 ASN A N 1
ATOM 8086 C CA . ASN A 1 1029 ? 1.418 6.605 35.5 1 98.45 1029 ASN A CA 1
ATOM 8087 C C . ASN A 1 1029 ? 0.765 7.917 35.075 1 98.45 1029 ASN A C 1
ATOM 8089 O O . ASN A 1 1029 ? -0.298 8.279 35.583 1 98.45 1029 ASN A O 1
ATOM 8093 N N . SER A 1 1030 ? 1.332 8.557 34.082 1 98.54 1030 SER A N 1
ATOM 8094 C CA . SER A 1 1030 ? 0.787 9.825 33.608 1 98.54 1030 SER A CA 1
ATOM 8095 C C . SER A 1 1030 ? -0.609 9.641 33.02 1 98.54 1030 SER A C 1
ATOM 8097 O O . SER A 1 1030 ? -1.37 10.604 32.903 1 98.54 1030 SER A O 1
ATOM 8099 N N . SER A 1 1031 ? -0.966 8.447 32.637 1 97.15 1031 SER A N 1
ATOM 8100 C CA . SER A 1 1031 ? -2.263 8.212 32.013 1 97.15 1031 SER A CA 1
ATOM 8101 C C . SER A 1 1031 ? -3.298 7.763 33.039 1 97.15 1031 SER A C 1
ATOM 8103 O O . SER A 1 1031 ? -4.43 7.431 32.683 1 97.15 1031 SER A O 1
ATOM 8105 N N . SER A 1 1032 ? -2.95 7.734 34.355 1 97.88 1032 SER A N 1
ATOM 8106 C CA . SER A 1 1032 ? -3.868 7.3 35.404 1 97.88 1032 SER A CA 1
ATOM 8107 C C . SER A 1 1032 ? -4.724 8.459 35.904 1 97.88 1032 SER A C 1
ATOM 8109 O O . SER A 1 1032 ? -4.943 8.601 37.109 1 97.88 1032 SER A O 1
ATOM 8111 N N . ILE A 1 1033 ? -5.15 9.324 35.028 1 98.45 1033 ILE A N 1
ATOM 8112 C CA . ILE A 1 1033 ? -5.872 10.547 35.36 1 98.45 1033 ILE A CA 1
ATOM 8113 C C . ILE A 1 1033 ? -7.276 10.201 35.849 1 98.45 1033 ILE A C 1
ATOM 8115 O O . ILE A 1 1033 ? -8.063 9.596 35.117 1 98.45 1033 ILE A O 1
ATOM 8119 N N . SER A 1 1034 ? -7.584 10.563 36.985 1 97.9 1034 SER A N 1
ATOM 8120 C CA . SER A 1 1034 ? -8.918 10.343 37.534 1 97.9 1034 SER A CA 1
ATOM 8121 C C . SER A 1 1034 ? -9.797 11.578 37.363 1 97.9 1034 SER A C 1
ATOM 8123 O O . SER A 1 1034 ? -11.001 11.462 37.129 1 97.9 1034 SER A O 1
ATOM 8125 N N . HIS A 1 1035 ? -9.173 12.83 37.556 1 98.32 1035 HIS A N 1
ATOM 8126 C CA . HIS A 1 1035 ? -9.884 14.092 37.383 1 98.32 1035 HIS A CA 1
ATOM 8127 C C . HIS A 1 1035 ? -9.05 15.09 36.587 1 98.32 1035 HIS A C 1
ATOM 8129 O O . HIS A 1 1035 ? -7.818 15.062 36.645 1 98.32 1035 HIS A O 1
ATOM 8135 N N . THR A 1 1036 ? -9.713 15.879 35.908 1 98.6 1036 THR A N 1
ATOM 8136 C CA . THR A 1 1036 ? -9.122 17.023 35.222 1 98.6 1036 THR A CA 1
ATOM 8137 C C . THR A 1 1036 ? -9.844 18.313 35.602 1 98.6 1036 THR A C 1
ATOM 8139 O O . THR A 1 1036 ? -11.076 18.361 35.614 1 98.6 1036 THR A O 1
ATOM 8142 N N . MET A 1 1037 ? -9.101 19.253 36.012 1 98.41 1037 MET A N 1
ATOM 8143 C CA . MET A 1 1037 ? -9.649 20.584 36.256 1 98.41 1037 MET A CA 1
ATOM 8144 C C . MET A 1 1037 ? -9.185 21.568 35.187 1 98.41 1037 MET A C 1
ATOM 8146 O O . MET A 1 1037 ? -7.986 21.688 34.926 1 98.41 1037 MET A O 1
ATOM 8150 N N . ILE A 1 1038 ? -10.065 22.241 34.558 1 98.21 1038 ILE A N 1
ATOM 8151 C CA . ILE A 1 1038 ? -9.784 23.285 33.578 1 98.21 1038 ILE A CA 1
ATOM 8152 C C . ILE A 1 1038 ? -10.556 24.552 33.939 1 98.21 1038 ILE A C 1
ATOM 8154 O O . ILE A 1 1038 ? -11.779 24.518 34.098 1 98.21 1038 ILE A O 1
ATOM 8158 N N . ASN A 1 1039 ? -9.8 25.626 34.103 1 97.45 1039 ASN A N 1
ATOM 8159 C CA . ASN A 1 1039 ? -10.399 26.911 34.448 1 97.45 1039 ASN A CA 1
ATOM 8160 C C . ASN A 1 1039 ? -11.164 26.838 35.766 1 97.45 1039 ASN A C 1
ATOM 8162 O O . ASN A 1 1039 ? -12.219 27.459 35.912 1 97.45 1039 ASN A O 1
ATOM 8166 N N . GLY A 1 1040 ? -10.734 26.019 36.7 1 97.02 1040 GLY A N 1
ATOM 8167 C CA . GLY A 1 1040 ? -11.34 25.888 38.016 1 97.02 1040 GLY A CA 1
ATOM 8168 C C . GLY A 1 1040 ? -12.549 24.972 38.027 1 97.02 1040 GLY A C 1
ATOM 8169 O O . GLY A 1 1040 ? -13.149 24.74 39.079 1 97.02 1040 GLY A O 1
ATOM 8170 N N . ARG A 1 1041 ? -12.938 24.446 36.897 1 97.46 1041 ARG A N 1
ATOM 8171 C CA . ARG A 1 1041 ? -14.026 23.478 36.798 1 97.46 1041 ARG A CA 1
ATOM 8172 C C . ARG A 1 1041 ? -13.496 22.05 36.865 1 97.46 1041 ARG A C 1
ATOM 8174 O O . ARG A 1 1041 ? -12.602 21.677 36.102 1 97.46 1041 ARG A O 1
ATOM 8181 N N . LEU A 1 1042 ? -14.035 21.218 37.752 1 97.97 1042 LEU A N 1
ATOM 8182 C CA . LEU A 1 1042 ? -13.539 19.869 38.002 1 97.97 1042 LEU A CA 1
ATOM 8183 C C . LEU A 1 1042 ? -14.367 18.836 37.246 1 97.97 1042 LEU A C 1
ATOM 8185 O O . LEU A 1 1042 ? -15.598 18.847 37.319 1 97.97 1042 LEU A O 1
ATOM 8189 N N . TYR A 1 1043 ? -13.7 17.955 36.501 1 98.27 1043 TYR A N 1
ATOM 8190 C CA . TYR A 1 1043 ? -14.349 16.901 35.73 1 98.27 1043 TYR A CA 1
ATOM 8191 C C . TYR A 1 1043 ? -13.843 15.527 36.152 1 98.27 1043 TYR A C 1
ATOM 8193 O O . TYR A 1 1043 ? -12.651 15.351 36.415 1 98.27 1043 TYR A O 1
ATOM 8201 N N . LYS A 1 1044 ? -14.723 14.516 36.142 1 97.66 1044 LYS A N 1
ATOM 8202 C CA . LYS A 1 1044 ? -14.298 13.12 36.189 1 97.66 1044 LYS A CA 1
ATOM 8203 C C . LYS A 1 1044 ? -13.776 12.658 34.832 1 97.66 1044 LYS A C 1
ATOM 8205 O O . LYS A 1 1044 ? -14.51 12.672 33.841 1 97.66 1044 LYS A O 1
ATOM 8210 N N . SER A 1 1045 ? -12.612 12.233 34.761 1 96.74 1045 SER A N 1
ATOM 8211 C CA . SER A 1 1045 ? -11.932 12.031 33.486 1 96.74 1045 SER A CA 1
ATOM 8212 C C . SER A 1 1045 ? -12.565 10.889 32.697 1 96.74 1045 SER A C 1
ATOM 8214 O O . SER A 1 1045 ? -12.536 10.888 31.465 1 96.74 1045 SER A O 1
ATOM 8216 N N . ASN A 1 1046 ? -13.166 9.895 33.324 1 95.52 1046 ASN A N 1
ATOM 8217 C CA . ASN A 1 1046 ? -13.702 8.723 32.641 1 95.52 1046 ASN A CA 1
ATOM 8218 C C . ASN A 1 1046 ? -15.038 9.028 31.969 1 95.52 1046 ASN A C 1
ATOM 8220 O O . ASN A 1 1046 ? -15.447 8.324 31.044 1 95.52 1046 ASN A O 1
ATOM 8224 N N . THR A 1 1047 ? -15.766 10.095 32.454 1 95.72 1047 THR A N 1
ATOM 8225 C CA . THR A 1 1047 ? -17.072 10.411 31.887 1 95.72 1047 THR A CA 1
ATOM 8226 C C . THR A 1 1047 ? -17.104 11.847 31.37 1 95.72 1047 THR A C 1
ATOM 8228 O O . THR A 1 1047 ? -17.975 12.207 30.575 1 95.72 1047 THR A O 1
ATOM 8231 N N . MET A 1 1048 ? -16.186 12.697 31.937 1 97.34 1048 MET A N 1
ATOM 8232 C CA . MET A 1 1048 ? -16.121 14.136 31.702 1 97.34 1048 MET A CA 1
ATOM 8233 C C . MET A 1 1048 ? -17.383 14.828 32.206 1 97.34 1048 MET A C 1
ATOM 8235 O O . MET A 1 1048 ? -17.824 15.823 31.628 1 97.34 1048 MET A O 1
ATOM 8239 N N . ASP A 1 1049 ? -18.05 14.199 33.152 1 97.72 1049 ASP A N 1
ATOM 8240 C CA . ASP A 1 1049 ? -19.057 14.915 33.93 1 97.72 1049 ASP A CA 1
ATOM 8241 C C . ASP A 1 1049 ? -18.415 15.997 34.795 1 97.72 1049 ASP A C 1
ATOM 8243 O O . ASP A 1 1049 ? -17.372 15.768 35.413 1 97.72 1049 ASP A O 1
ATOM 8247 N N . GLU A 1 1050 ? -18.951 17.16 34.731 1 97.41 1050 GLU A N 1
ATOM 8248 C CA . GLU A 1 1050 ? -18.494 18.19 35.66 1 97.41 1050 GLU A CA 1
ATOM 8249 C C . GLU A 1 1050 ? -18.994 17.917 37.075 1 97.41 1050 GLU A C 1
ATOM 8251 O O . GLU A 1 1050 ? -20.157 17.558 37.27 1 97.41 1050 GLU A O 1
ATOM 8256 N N . ILE A 1 1051 ? -18.097 18.016 38.001 1 96.56 1051 ILE A N 1
ATOM 8257 C CA . ILE A 1 1051 ? -18.446 17.856 39.409 1 96.56 1051 ILE A CA 1
ATOM 8258 C C . ILE A 1 1051 ? -17.973 19.074 40.199 1 96.56 1051 ILE A C 1
ATOM 8260 O O . ILE A 1 1051 ? -17.463 20.037 39.621 1 96.56 1051 ILE A O 1
ATOM 8264 N N . GLY A 1 1052 ? -18.103 19.133 41.51 1 92.77 1052 GLY A N 1
ATOM 8265 C CA . GLY A 1 1052 ? -17.727 20.27 42.335 1 92.77 1052 GLY A CA 1
ATOM 8266 C C . GLY A 1 1052 ? -18.852 21.272 42.519 1 92.77 1052 GLY A C 1
ATOM 8267 O O . GLY A 1 1052 ? -19.979 20.895 42.845 1 92.77 1052 GLY A O 1
ATOM 8268 N N . ASN A 1 1053 ? -18.523 22.535 42.234 1 90.85 1053 ASN A N 1
ATOM 8269 C CA . ASN A 1 1053 ? -19.444 23.612 42.581 1 90.85 1053 ASN A CA 1
ATOM 8270 C C . ASN A 1 1053 ? -20.604 23.699 41.593 1 90.85 1053 ASN A C 1
ATOM 8272 O O . ASN A 1 1053 ? -21.695 24.147 41.948 1 90.85 1053 ASN A O 1
ATOM 8276 N N . GLU A 1 1054 ? -20.378 23.33 40.342 1 89.83 1054 GLU A N 1
ATOM 8277 C CA . GLU A 1 1054 ? -21.382 23.393 39.285 1 89.83 1054 GLU A CA 1
ATOM 8278 C C . GLU A 1 1054 ? -21.508 22.054 38.563 1 89.83 1054 GLU A C 1
ATOM 8280 O O . GLU A 1 1054 ? -21.236 21.961 37.364 1 89.83 1054 GLU A O 1
ATOM 8285 N N . ALA A 1 1055 ? -22.067 21.093 39.191 1 92.8 1055 ALA A N 1
ATOM 8286 C CA . ALA A 1 1055 ? -22.111 19.738 38.648 1 92.8 1055 ALA A CA 1
ATOM 8287 C C . ALA A 1 1055 ? -23.056 19.657 37.452 1 92.8 1055 ALA A C 1
ATOM 8289 O O . ALA A 1 1055 ? -24.145 20.237 37.473 1 92.8 1055 ALA A O 1
ATOM 8290 N N . LYS A 1 1056 ? -22.619 19.127 36.387 1 95.15 1056 LYS A N 1
ATOM 8291 C CA . LYS A 1 1056 ? -23.361 18.923 35.146 1 95.15 1056 LYS A CA 1
ATOM 8292 C C . LYS A 1 1056 ? -22.934 17.631 34.456 1 95.15 1056 LYS A C 1
ATOM 8294 O O . LYS A 1 1056 ? -21.739 17.371 34.298 1 95.15 1056 LYS A O 1
ATOM 8299 N N . LYS A 1 1057 ? -23.878 16.881 34.005 1 95.68 1057 LYS A N 1
ATOM 8300 C CA . LYS A 1 1057 ? -23.581 15.653 33.272 1 95.68 1057 LYS A CA 1
ATOM 8301 C C . LYS A 1 1057 ? -23.329 15.943 31.795 1 95.68 1057 LYS A C 1
ATOM 8303 O O . LYS A 1 1057 ? -24.008 16.779 31.196 1 95.68 1057 LYS A O 1
ATOM 8308 N N . ARG A 1 1058 ? -22.395 15.265 31.203 1 94.59 1058 ARG A N 1
ATOM 8309 C CA . ARG A 1 1058 ? -22.143 15.376 29.77 1 94.59 1058 ARG A CA 1
ATOM 8310 C C . ARG A 1 1058 ? -23.298 14.79 28.964 1 94.59 1058 ARG A C 1
ATOM 8312 O O . ARG A 1 1058 ? -23.925 13.817 29.386 1 94.59 1058 ARG A O 1
ATOM 8319 N N . GLN A 1 1059 ? -23.547 15.295 27.811 1 92.7 1059 GLN A N 1
ATOM 8320 C CA . GLN A 1 1059 ? -24.52 14.712 26.893 1 92.7 1059 GLN A CA 1
ATOM 8321 C C . GLN A 1 1059 ? -23.877 13.639 26.019 1 92.7 1059 GLN A C 1
ATOM 8323 O O . GLN A 1 1059 ? -22.656 13.616 25.852 1 92.7 1059 GLN A O 1
ATOM 8328 N N . PRO A 1 1060 ? -24.701 12.738 25.506 1 90.07 1060 PRO A N 1
ATOM 8329 C CA . PRO A 1 1060 ? -24.136 11.71 24.629 1 90.07 1060 PRO A CA 1
ATOM 8330 C C . PRO A 1 1060 ? -23.609 12.28 23.314 1 90.07 1060 PRO A C 1
ATOM 8332 O O . PRO A 1 1060 ? -24.191 13.221 22.768 1 90.07 1060 PRO A O 1
ATOM 8335 N N . PHE A 1 1061 ? -22.561 11.746 22.823 1 91.47 1061 PHE A N 1
ATOM 8336 C CA . PHE A 1 1061 ? -22.114 12.043 21.467 1 91.47 1061 PHE A CA 1
ATOM 8337 C C . PHE A 1 1061 ? -23.017 11.37 20.44 1 91.47 1061 PHE A C 1
ATOM 8339 O O . PHE A 1 1061 ? -23.855 10.537 20.793 1 91.47 1061 PHE A O 1
ATOM 8346 N N . TYR A 1 1062 ? -22.813 11.726 19.187 1 85.37 1062 TYR A N 1
ATOM 8347 C CA . TYR A 1 1062 ? -23.734 11.27 18.151 1 85.37 1062 TYR A CA 1
ATOM 8348 C C . TYR A 1 1062 ? -23.687 9.754 18.009 1 85.37 1062 TYR A C 1
ATOM 8350 O O . TYR A 1 1062 ? -24.696 9.123 17.684 1 85.37 1062 TYR A O 1
ATOM 8358 N N . TRP A 1 1063 ? -22.532 9.075 18.234 1 83.8 1063 TRP A N 1
ATOM 8359 C CA . TRP A 1 1063 ? -22.418 7.637 18.014 1 83.8 1063 TRP A CA 1
ATOM 8360 C C . TRP A 1 1063 ? -22.929 6.859 19.222 1 83.8 1063 TRP A C 1
ATOM 8362 O O . TRP A 1 1063 ? -23.021 5.63 19.182 1 83.8 1063 TRP A O 1
ATOM 8372 N N . GLU A 1 1064 ? -23.197 7.59 20.359 1 83.01 1064 GLU A N 1
ATOM 8373 C CA . GLU A 1 1064 ? -23.76 6.965 21.552 1 83.01 1064 GLU A CA 1
ATOM 8374 C C . GLU A 1 1064 ? -25.284 6.928 21.49 1 83.01 1064 GLU A C 1
ATOM 8376 O O . GLU A 1 1064 ? -25.931 6.323 22.347 1 83.01 1064 GLU A O 1
ATOM 8381 N N . ASN A 1 1065 ? -25.747 7.642 20.515 1 72.92 1065 ASN A N 1
ATOM 8382 C CA . ASN A 1 1065 ? -27.201 7.709 20.419 1 72.92 1065 ASN A CA 1
ATOM 8383 C C . ASN A 1 1065 ? -27.785 6.419 19.852 1 72.92 1065 ASN A C 1
ATOM 8385 O O . ASN A 1 1065 ? -27.121 5.714 19.09 1 72.92 1065 ASN A O 1
ATOM 8389 N N . SER A 1 1066 ? -28.83 5.769 20.601 1 58.5 1066 SER A N 1
ATOM 8390 C CA . SER A 1 1066 ? -29.477 4.482 20.838 1 58.5 1066 SER A CA 1
ATOM 8391 C C . SER A 1 1066 ? -29.669 3.711 19.537 1 58.5 1066 SER A C 1
ATOM 8393 O O . SER A 1 1066 ? -30.247 2.622 19.534 1 58.5 1066 SER A O 1
ATOM 8395 N N . LEU A 1 1067 ? -29.69 4.145 18.319 1 58.81 1067 LEU A N 1
ATOM 8396 C CA . LEU A 1 1067 ? -30.206 2.948 17.665 1 58.81 1067 LEU A CA 1
ATOM 8397 C C . LEU A 1 1067 ? -29.265 1.766 17.873 1 58.81 1067 LEU A C 1
ATOM 8399 O O . LEU A 1 1067 ? -29.37 0.753 17.177 1 58.81 1067 LEU A O 1
ATOM 8403 N N . PHE A 1 1068 ? -28.316 1.92 18.938 1 50.9 1068 PHE A N 1
ATOM 8404 C CA . PHE A 1 1068 ? -27.463 0.798 19.312 1 50.9 1068 PHE A CA 1
ATOM 8405 C C . PHE A 1 1068 ? -28.145 -0.076 20.357 1 50.9 1068 PHE A C 1
ATOM 8407 O O . PHE A 1 1068 ? -28.499 0.401 21.437 1 50.9 1068 PHE A O 1
ATOM 8414 N N . HIS A 1 1069 ? -28.902 -1.195 20.059 1 47.51 1069 HIS A N 1
ATOM 8415 C CA . HIS A 1 1069 ? -29.688 -1.964 21.017 1 47.51 1069 HIS A CA 1
ATOM 8416 C C . HIS A 1 1069 ? -28.814 -2.954 21.779 1 47.51 1069 HIS A C 1
ATOM 8418 O O . HIS A 1 1069 ? -27.845 -3.483 21.231 1 47.51 1069 HIS A O 1
ATOM 8424 N N . GLU A 1 1070 ? -28.863 -3.134 23.048 1 50.11 1070 GLU A N 1
ATOM 8425 C CA . GLU A 1 1070 ? -28.34 -3.937 24.149 1 50.11 1070 GLU A CA 1
ATOM 8426 C C . GLU A 1 1070 ? -28.155 -5.393 23.731 1 50.11 1070 GLU A C 1
ATOM 8428 O O . GLU A 1 1070 ? -27.473 -6.159 24.415 1 50.11 1070 GLU A O 1
ATOM 8433 N N . ALA A 1 1071 ? -28.769 -5.806 22.649 1 51.48 1071 ALA A N 1
ATOM 8434 C CA . ALA A 1 1071 ? -28.717 -7.227 22.315 1 51.48 1071 ALA A CA 1
ATOM 8435 C C . ALA A 1 1071 ? -27.331 -7.622 21.812 1 51.48 1071 ALA A C 1
ATOM 8437 O O . ALA A 1 1071 ? -27.019 -8.81 21.703 1 51.48 1071 ALA A O 1
ATOM 8438 N N . PHE A 1 1072 ? -26.595 -6.699 21.431 1 66.91 1072 PHE A N 1
ATOM 8439 C CA . PHE A 1 1072 ? -25.251 -7.03 20.972 1 66.91 1072 PHE A CA 1
ATOM 8440 C C . PHE A 1 1072 ? -24.2 -6.374 21.859 1 66.91 1072 PHE A C 1
ATOM 8442 O O . PHE A 1 1072 ? -23.916 -5.183 21.717 1 66.91 1072 PHE A O 1
ATOM 8449 N N . PRO A 1 1073 ? -23.855 -7.195 22.821 1 59.91 1073 PRO A N 1
ATOM 8450 C CA . PRO A 1 1073 ? -22.943 -6.586 23.792 1 59.91 1073 PRO A CA 1
ATOM 8451 C C . PRO A 1 1073 ? -21.791 -5.835 23.129 1 59.91 1073 PRO A C 1
ATOM 8453 O O . PRO A 1 1073 ? -21.298 -4.845 23.676 1 59.91 1073 PRO A O 1
ATOM 8456 N N . TRP A 1 1074 ? -21.36 -6.315 22.028 1 57.33 1074 TRP A N 1
ATOM 8457 C CA . TRP A 1 1074 ? -20.185 -5.704 21.416 1 57.33 1074 TRP A CA 1
ATOM 8458 C C . TRP A 1 1074 ? -20.555 -4.408 20.702 1 57.33 1074 TRP A C 1
ATOM 8460 O O . TRP A 1 1074 ? -19.683 -3.594 20.388 1 57.33 1074 TRP A O 1
ATOM 8470 N N . HIS A 1 1075 ? -21.764 -4.348 20.331 1 55.5 1075 HIS A N 1
ATOM 8471 C CA . HIS A 1 1075 ? -22.204 -3.177 19.581 1 55.5 1075 HIS A CA 1
ATOM 8472 C C . HIS A 1 1075 ? -22.226 -1.934 20.463 1 55.5 1075 HIS A C 1
ATOM 8474 O O . HIS A 1 1075 ? -22.139 -0.81 19.962 1 55.5 1075 HIS A O 1
ATOM 8480 N N . GLU A 1 1076 ? -22.547 -2.243 21.713 1 52.46 1076 GLU A N 1
ATOM 8481 C CA . GLU A 1 1076 ? -22.439 -1.06 22.561 1 52.46 1076 GLU A CA 1
ATOM 8482 C C . GLU A 1 1076 ? -21.158 -0.285 22.267 1 52.46 1076 GLU A C 1
ATOM 8484 O O . GLU A 1 1076 ? -21.117 0.938 22.419 1 52.46 1076 GLU A O 1
ATOM 8489 N N . SER A 1 1077 ? -20.211 -1.096 21.781 1 47.82 1077 SER A N 1
ATOM 8490 C CA . SER A 1 1077 ? -18.873 -0.55 21.575 1 47.82 1077 SER A CA 1
ATOM 8491 C C . SER A 1 1077 ? -18.707 -0.015 20.157 1 47.82 1077 SER A C 1
ATOM 8493 O O . SER A 1 1077 ? -17.735 0.684 19.861 1 47.82 1077 SER A O 1
ATOM 8495 N N . ILE A 1 1078 ? -19.452 -0.582 19.194 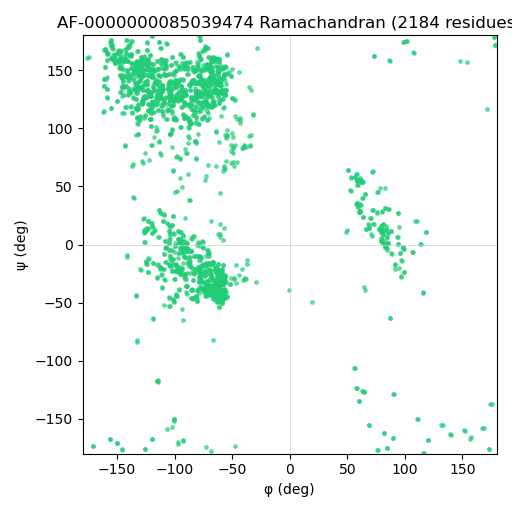1 46.75 1078 ILE A N 1
ATOM 8496 C CA . ILE A 1 1078 ? -19.186 -0.25 17.798 1 46.75 1078 ILE A CA 1
ATOM 8497 C C . ILE A 1 1078 ? -20.118 0.872 17.348 1 46.75 1078 ILE A C 1
ATOM 8499 O O . ILE A 1 1078 ? -21.303 0.64 17.096 1 46.75 1078 ILE A O 1
ATOM 8503 N N . GLN A 1 1079 ? -20.163 1.957 17.926 1 45.21 1079 GLN A N 1
ATOM 8504 C CA . GLN A 1 1079 ? -20.92 3.095 17.417 1 45.21 1079 GLN A CA 1
ATOM 8505 C C . GLN A 1 1079 ? -20.703 3.274 15.917 1 45.21 1079 GLN A C 1
ATOM 8507 O O . GLN A 1 1079 ? -19.672 2.865 15.381 1 45.21 1079 GLN A O 1
ATOM 8512 N N . THR A 1 1080 ? -21.605 3.76 15.047 1 43.39 1080 THR A N 1
ATOM 8513 C CA . THR A 1 1080 ? -21.837 3.854 13.61 1 43.39 1080 THR A CA 1
ATOM 8514 C C . THR A 1 1080 ? -20.603 4.401 12.897 1 43.39 1080 THR A C 1
ATOM 8516 O O . THR A 1 1080 ? -19.799 5.116 13.498 1 43.39 1080 THR A O 1
ATOM 8519 N N . TYR A 1 1081 ? -20.459 3.964 11.588 1 42.69 1081 TYR A N 1
ATOM 8520 C CA . TYR A 1 1081 ? -19.416 3.798 10.582 1 42.69 1081 TYR A CA 1
ATOM 8521 C C . TYR A 1 1081 ? -18.945 5.149 10.057 1 42.69 1081 TYR A C 1
ATOM 8523 O O . TYR A 1 1081 ? -19.656 5.807 9.293 1 42.69 1081 TYR A O 1
ATOM 8531 N N . MET A 1 1082 ? -18.328 5.82 10.916 1 44.4 1082 MET A N 1
ATOM 8532 C CA . MET A 1 1082 ? -17.727 7.035 10.372 1 44.4 1082 MET A CA 1
ATOM 8533 C C . MET A 1 1082 ? -16.511 6.703 9.514 1 44.4 1082 MET A C 1
ATOM 8535 O O . MET A 1 1082 ? -15.797 5.737 9.788 1 44.4 1082 MET A O 1
ATOM 8539 N N . GLN A 1 1083 ? -16.488 7.025 8.362 1 44.66 1083 GLN A N 1
ATOM 8540 C CA . GLN A 1 1083 ? -15.293 7.004 7.525 1 44.66 1083 GLN A CA 1
ATOM 8541 C C . GLN A 1 1083 ? -14.086 7.557 8.277 1 44.66 1083 GLN A C 1
ATOM 8543 O O . GLN A 1 1083 ? -14.157 8.635 8.87 1 44.66 1083 GLN A O 1
ATOM 8548 N N . SER A 1 1084 ? -13.14 6.75 8.651 1 42.67 1084 SER A N 1
ATOM 8549 C CA . SER A 1 1084 ? -12.013 7.009 9.542 1 42.67 1084 SER A CA 1
ATOM 8550 C C . SER A 1 1084 ? -10.972 7.899 8.872 1 42.67 1084 SER A C 1
ATOM 8552 O O . SER A 1 1084 ? -10.441 7.554 7.814 1 42.67 1084 SER A O 1
ATOM 8554 N N . GLY A 1 1085 ? -11.102 8.98 8.436 1 42.11 1085 GLY A N 1
ATOM 8555 C CA . GLY A 1 1085 ? -9.917 9.747 8.085 1 42.11 1085 GLY A CA 1
ATOM 8556 C C . GLY A 1 1085 ? -9.216 10.346 9.289 1 42.11 1085 GLY A C 1
ATOM 8557 O O . GLY A 1 1085 ? -9.775 10.378 10.387 1 42.11 1085 GLY A O 1
ATOM 8558 N N . CYS A 1 1086 ? -7.943 10.252 9.485 1 43.75 1086 CYS A N 1
ATOM 8559 C CA . CYS A 1 1086 ? -7.271 11.034 10.518 1 43.75 1086 CYS A CA 1
ATOM 8560 C C . CYS A 1 1086 ? -7.906 12.412 10.657 1 43.75 1086 CYS A C 1
ATOM 8562 O O . CYS A 1 1086 ? -8.504 12.923 9.708 1 43.75 1086 CYS A O 1
ATOM 8564 N N . GLY A 1 1087 ? -8.123 12.828 11.945 1 42.79 1087 GLY A N 1
ATOM 8565 C CA . GLY A 1 1087 ? -8.625 14.178 12.148 1 42.79 1087 GLY A CA 1
ATOM 8566 C C . GLY A 1 1087 ? -7.99 15.197 11.22 1 42.79 1087 GLY A C 1
ATOM 8567 O O . GLY A 1 1087 ? -8.561 16.261 10.975 1 42.79 1087 GLY A O 1
ATOM 8568 N N . CYS A 1 1088 ? -6.704 14.999 10.786 1 45.84 1088 CYS A N 1
ATOM 8569 C CA . CYS A 1 1088 ? -6.076 15.954 9.879 1 45.84 1088 CYS A CA 1
ATOM 8570 C C . CYS A 1 1088 ? -6.423 15.638 8.429 1 45.84 1088 CYS A C 1
ATOM 8572 O O . CYS A 1 1088 ? -6.273 16.49 7.551 1 45.84 1088 CYS A O 1
ATOM 8574 N N . HIS A 1 1089 ? -6.472 14.286 8.026 1 44.78 1089 HIS A N 1
ATOM 8575 C CA . HIS A 1 1089 ? -6.506 13.855 6.633 1 44.78 1089 HIS A CA 1
ATOM 8576 C C . HIS A 1 1089 ? -7.94 13.654 6.154 1 44.78 1089 HIS A C 1
ATOM 8578 O O . HIS A 1 1089 ? -8.167 13.091 5.081 1 44.78 1089 HIS A O 1
ATOM 8584 N N . ALA A 1 1090 ? -8.855 13.832 6.877 1 38.94 1090 ALA A N 1
ATOM 8585 C CA . ALA A 1 1090 ? -10.176 13.432 6.4 1 38.94 1090 ALA A CA 1
ATOM 8586 C C . ALA A 1 1090 ? -10.433 13.959 4.991 1 38.94 1090 ALA A C 1
ATOM 8588 O O . ALA A 1 1090 ? -11.418 13.584 4.351 1 38.94 1090 ALA A O 1
ATOM 8589 N N . HIS A 1 1091 ? -9.879 15.022 4.624 1 36.05 1091 HIS A N 1
ATOM 8590 C CA . HIS A 1 1091 ? -10.435 15.637 3.424 1 36.05 1091 HIS A CA 1
ATOM 8591 C C . HIS A 1 1091 ? -9.78 15.08 2.165 1 36.05 1091 HIS A C 1
ATOM 8593 O O . HIS A 1 1091 ? -10.073 15.531 1.056 1 36.05 1091 HIS A O 1
ATOM 8599 N N . THR A 1 1092 ? -8.597 14.341 2.195 1 32.42 1092 THR A N 1
ATOM 8600 C CA . THR A 1 1092 ? -8.028 14.211 0.858 1 32.42 1092 THR A CA 1
ATOM 8601 C C . THR A 1 1092 ? -8.742 13.115 0.071 1 32.42 1092 THR A C 1
ATOM 8603 O O . THR A 1 1092 ? -8.385 12.834 -1.075 1 32.42 1092 THR A O 1
ATOM 8606 N N . SER A 1 1093 ? -9.378 12.155 0.697 1 29.76 1093 SER A N 1
ATOM 8607 C CA . SER A 1 1093 ? -9.794 11.058 -0.171 1 29.76 1093 SER A CA 1
ATOM 8608 C C . SER A 1 1093 ? -11.073 11.404 -0.925 1 29.76 1093 SER A C 1
ATOM 8610 O O . SER A 1 1093 ? -11.747 10.518 -1.454 1 29.76 1093 SER A O 1
ATOM 8612 N N . GLN A 1 1094 ? -11.746 12.661 -0.766 1 26.11 1094 GLN A N 1
ATOM 8613 C CA . GLN A 1 1094 ? -12.837 12.666 -1.735 1 26.11 1094 GLN A CA 1
ATOM 8614 C C . GLN A 1 1094 ? -12.307 12.537 -3.161 1 26.11 1094 GLN A C 1
ATOM 8616 O O . GLN A 1 1094 ? -11.345 13.211 -3.534 1 26.11 1094 GLN A O 1
ATOM 8621 N N . MET B 1 1 ? -36.883 -31.369 -92.134 1 20.16 1 MET B N 1
ATOM 8622 C CA . MET B 1 1 ? -35.582 -32.031 -92.134 1 20.16 1 MET B CA 1
ATOM 8623 C C . MET B 1 1 ? -34.776 -31.646 -90.898 1 20.16 1 MET B C 1
ATOM 8625 O O . MET B 1 1 ? -34.271 -30.525 -90.805 1 20.16 1 MET B O 1
ATOM 8629 N N . HIS B 1 2 ? -34.994 -32.211 -89.648 1 17.47 2 HIS B N 1
ATOM 8630 C CA . HIS B 1 2 ? -35.196 -32.08 -88.21 1 17.47 2 HIS B CA 1
ATOM 8631 C C . HIS B 1 2 ? -33.875 -32.183 -87.456 1 17.47 2 HIS B C 1
ATOM 8633 O O . HIS B 1 2 ? -33.588 -31.362 -86.581 1 17.47 2 HIS B O 1
ATOM 8639 N N . LYS B 1 3 ? -33.229 -33.363 -87.505 1 17.88 3 LYS B N 1
ATOM 8640 C CA . LYS B 1 3 ? -32.935 -33.998 -86.223 1 17.88 3 LYS B CA 1
ATOM 8641 C C . LYS B 1 3 ? -31.551 -33.602 -85.718 1 17.88 3 LYS B C 1
ATOM 8643 O O . LYS B 1 3 ? -31.147 -34 -84.623 1 17.88 3 LYS B O 1
ATOM 8648 N N . PHE B 1 4 ? -30.7 -33.088 -86.42 1 18.02 4 PHE B N 1
ATOM 8649 C CA . PHE B 1 4 ? -29.37 -33.672 -86.297 1 18.02 4 PHE B CA 1
ATOM 8650 C C . PHE B 1 4 ? -28.79 -33.412 -84.911 1 18.02 4 PHE B C 1
ATOM 8652 O O . PHE B 1 4 ? -28.3 -34.333 -84.255 1 18.02 4 PHE B O 1
ATOM 8659 N N . PHE B 1 5 ? -28.213 -32.225 -84.673 1 22.68 5 PHE B N 1
ATOM 8660 C CA . PHE B 1 5 ? -26.869 -32.157 -84.113 1 22.68 5 PHE B CA 1
ATOM 8661 C C . PHE B 1 5 ? -26.898 -32.379 -82.606 1 22.68 5 PHE B C 1
ATOM 8663 O O . PHE B 1 5 ? -27.604 -31.672 -81.883 1 22.68 5 PHE B O 1
ATOM 8670 N N . LYS B 1 6 ? -26.679 -33.657 -82.085 1 22.26 6 LYS B N 1
ATOM 8671 C CA . LYS B 1 6 ? -26.768 -34.441 -80.856 1 22.26 6 LYS B CA 1
ATOM 8672 C C . LYS B 1 6 ? -25.737 -33.977 -79.832 1 22.26 6 LYS B C 1
ATOM 8674 O O . LYS B 1 6 ? -25.038 -34.796 -79.231 1 22.26 6 LYS B O 1
ATOM 8679 N N . PHE B 1 7 ? -25.181 -32.779 -79.895 1 24.08 7 PHE B N 1
ATOM 8680 C CA . PHE B 1 7 ? -23.961 -32.599 -79.117 1 24.08 7 PHE B CA 1
ATOM 8681 C C . PHE B 1 7 ? -24.191 -32.968 -77.657 1 24.08 7 PHE B C 1
ATOM 8683 O O . PHE B 1 7 ? -25.137 -32.486 -77.031 1 24.08 7 PHE B O 1
ATOM 8690 N N . PHE B 1 8 ? -23.879 -34.257 -77.259 1 22.1 8 PHE B N 1
ATOM 8691 C CA . PHE B 1 8 ? -24.06 -35.033 -76.038 1 22.1 8 PHE B CA 1
ATOM 8692 C C . PHE B 1 8 ? -23.259 -34.43 -74.89 1 22.1 8 PHE B C 1
ATOM 8694 O O . PHE B 1 8 ? -22.027 -34.411 -74.928 1 22.1 8 PHE B O 1
ATOM 8701 N N . MET B 1 9 ? -23.608 -33.245 -74.402 1 22.62 9 MET B N 1
ATOM 8702 C CA . MET B 1 9 ? -22.949 -32.596 -73.272 1 22.62 9 MET B CA 1
ATOM 8703 C C . MET B 1 9 ? -22.981 -33.49 -72.036 1 22.62 9 MET B C 1
ATOM 8705 O O . MET B 1 9 ? -24.046 -33.729 -71.465 1 22.62 9 MET B O 1
ATOM 8709 N N . VAL B 1 10 ? -22.244 -34.621 -72.084 1 23.66 10 VAL B N 1
ATOM 8710 C CA . VAL B 1 10 ? -22.291 -35.549 -70.959 1 23.66 10 VAL B CA 1
ATOM 8711 C C . VAL B 1 10 ? -21.789 -34.855 -69.695 1 23.66 10 VAL B C 1
ATOM 8713 O O . VAL B 1 10 ? -20.665 -34.348 -69.663 1 23.66 10 VAL B O 1
ATOM 8716 N N . ALA B 1 11 ? -22.693 -34.19 -68.967 1 24.14 11 ALA B N 1
ATOM 8717 C CA . ALA B 1 11 ? -22.57 -33.525 -67.672 1 24.14 11 ALA B CA 1
ATOM 8718 C C . ALA B 1 11 ? -22.037 -34.484 -66.611 1 24.14 11 ALA B C 1
ATOM 8720 O O . ALA B 1 11 ? -22.688 -35.477 -66.279 1 24.14 11 ALA B O 1
ATOM 8721 N N . LEU B 1 12 ? -20.706 -34.802 -66.755 1 24.01 12 LEU B N 1
ATOM 8722 C CA . LEU B 1 12 ? -20.101 -35.646 -65.731 1 24.01 12 LEU B CA 1
ATOM 8723 C C . LEU B 1 12 ? -20.421 -35.122 -64.335 1 24.01 12 LEU B C 1
ATOM 8725 O O . LEU B 1 12 ? -20.155 -33.957 -64.03 1 24.01 12 LEU B O 1
ATOM 8729 N N . THR B 1 13 ? -21.518 -35.635 -63.741 1 22.92 13 THR B N 1
ATOM 8730 C CA . THR B 1 13 ? -22.006 -35.416 -62.384 1 22.92 13 THR B CA 1
ATOM 8731 C C . THR B 1 13 ? -20.954 -35.828 -61.358 1 22.92 13 THR B C 1
ATOM 8733 O O . THR B 1 13 ? -20.633 -37.011 -61.231 1 22.92 13 THR B O 1
ATOM 8736 N N . ILE B 1 14 ? -19.788 -35.127 -61.382 1 25.3 14 ILE B N 1
ATOM 8737 C CA . ILE B 1 14 ? -18.838 -35.513 -60.344 1 25.3 14 ILE B CA 1
ATOM 8738 C C . ILE B 1 14 ? -19.508 -35.43 -58.975 1 25.3 14 ILE B C 1
ATOM 8740 O O . ILE B 1 14 ? -20.127 -34.417 -58.64 1 25.3 14 ILE B O 1
ATOM 8744 N N . SER B 1 15 ? -19.963 -36.587 -58.49 1 24.39 15 SER B N 1
ATOM 8745 C CA . SER B 1 15 ? -20.489 -36.885 -57.161 1 24.39 15 SER B CA 1
ATOM 8746 C C . SER B 1 15 ? -19.559 -36.368 -56.069 1 24.39 15 SER B C 1
ATOM 8748 O O . SER B 1 15 ? -18.41 -36.803 -55.967 1 24.39 15 SER B O 1
ATOM 8750 N N . GLY B 1 16 ? -19.521 -35.041 -55.93 1 24.2 16 GLY B N 1
ATOM 8751 C CA . GLY B 1 16 ? -18.791 -34.484 -54.802 1 24.2 16 GLY B CA 1
ATOM 8752 C C . GLY B 1 16 ? -19.177 -35.11 -53.475 1 24.2 16 GLY B C 1
ATOM 8753 O O . GLY B 1 16 ? -20.346 -35.085 -53.087 1 24.2 16 GLY B O 1
ATOM 8754 N N . VAL B 1 17 ? -18.658 -36.259 -53.158 1 27.09 17 VAL B N 1
ATOM 8755 C CA . VAL B 1 17 ? -18.798 -36.801 -51.81 1 27.09 17 VAL B CA 1
ATOM 8756 C C . VAL B 1 17 ? -18.453 -35.726 -50.782 1 27.09 17 VAL B C 1
ATOM 8758 O O . VAL B 1 17 ? -17.324 -35.232 -50.747 1 27.09 17 VAL B O 1
ATOM 8761 N N . ALA B 1 18 ? -19.444 -34.987 -50.504 1 28.19 18 ALA B N 1
ATOM 8762 C CA . ALA B 1 18 ? -19.453 -34.14 -49.314 1 28.19 18 ALA B CA 1
ATOM 8763 C C . ALA B 1 18 ? -19.018 -34.925 -48.08 1 28.19 18 ALA B C 1
ATOM 8765 O O . ALA B 1 18 ? -19.735 -35.816 -47.618 1 28.19 18 ALA B O 1
ATOM 8766 N N . MET B 1 19 ? -17.811 -35.286 -48.065 1 24.85 19 MET B N 1
ATOM 8767 C CA . MET B 1 19 ? -17.428 -35.727 -46.726 1 24.85 19 MET B CA 1
ATOM 8768 C C . MET B 1 19 ? -18.003 -34.799 -45.662 1 24.85 19 MET B C 1
ATOM 8770 O O . MET B 1 19 ? -17.7 -33.605 -45.644 1 24.85 19 MET B O 1
ATOM 8774 N N . ALA B 1 20 ? -19.131 -35.121 -45.438 1 32.31 20 ALA B N 1
ATOM 8775 C CA . ALA B 1 20 ? -19.759 -34.529 -44.26 1 32.31 20 ALA B CA 1
ATOM 8776 C C . ALA B 1 20 ? -18.773 -34.444 -43.098 1 32.31 20 ALA B C 1
ATOM 8778 O O . ALA B 1 20 ? -18.292 -35.468 -42.608 1 32.31 20 ALA B O 1
ATOM 8779 N N . GLN B 1 21 ? -17.992 -33.437 -43.003 1 31.45 21 GLN B N 1
ATOM 8780 C CA . GLN B 1 21 ? -17.302 -33.118 -41.757 1 31.45 21 GLN B CA 1
ATOM 8781 C C . GLN B 1 21 ? -18.173 -33.446 -40.547 1 31.45 21 GLN B C 1
ATOM 8783 O O . GLN B 1 21 ? -19.303 -32.966 -40.441 1 31.45 21 GLN B O 1
ATOM 8788 N N . GLU B 1 22 ? -18.109 -34.57 -39.923 1 35.27 22 GLU B N 1
ATOM 8789 C CA . GLU B 1 22 ? -18.813 -34.869 -38.68 1 35.27 22 GLU B CA 1
ATOM 8790 C C . GLU B 1 22 ? -18.837 -33.657 -37.754 1 35.27 22 GLU B C 1
ATOM 8792 O O . GLU B 1 22 ? -17.785 -33.149 -37.359 1 35.27 22 GLU B O 1
ATOM 8797 N N . GLU B 1 23 ? -19.694 -32.73 -37.846 1 41.6 23 GLU B N 1
ATOM 8798 C CA . GLU B 1 23 ? -19.972 -31.673 -36.877 1 41.6 23 GLU B CA 1
ATOM 8799 C C . GLU B 1 23 ? -19.798 -32.176 -35.447 1 41.6 23 GLU B C 1
ATOM 8801 O O . GLU B 1 23 ? -20.479 -33.113 -35.026 1 41.6 23 GLU B O 1
ATOM 8806 N N . GLU B 1 24 ? -18.62 -32.219 -34.795 1 50.57 24 GLU B N 1
ATOM 8807 C CA . GLU B 1 24 ? -18.359 -32.536 -33.394 1 50.57 24 GLU B CA 1
ATOM 8808 C C . GLU B 1 24 ? -19.516 -32.094 -32.503 1 50.57 24 GLU B C 1
ATOM 8810 O O . GLU B 1 24 ? -19.974 -30.953 -32.592 1 50.57 24 GLU B O 1
ATOM 8815 N N . ALA B 1 25 ? -20.246 -32.953 -31.905 1 57.99 25 ALA B N 1
ATOM 8816 C CA . ALA B 1 25 ? -21.411 -32.838 -31.032 1 57.99 25 ALA B CA 1
ATOM 8817 C C . ALA B 1 25 ? -21.16 -31.835 -29.91 1 57.99 25 ALA B C 1
ATOM 8819 O O . ALA B 1 25 ? -20.064 -31.786 -29.346 1 57.99 25 ALA B O 1
ATOM 8820 N N . ASN B 1 26 ? -21.939 -30.831 -29.655 1 80.41 26 ASN B N 1
ATOM 8821 C CA . ASN B 1 26 ? -21.952 -29.856 -28.57 1 80.41 26 ASN B CA 1
ATOM 8822 C C . ASN B 1 26 ? -21.833 -30.532 -27.207 1 80.41 26 ASN B C 1
ATOM 8824 O O . ASN B 1 26 ? -22.427 -31.587 -26.979 1 80.41 26 ASN B O 1
ATOM 8828 N N . TRP B 1 27 ? -20.885 -30.201 -26.341 1 91.29 27 TRP B N 1
ATOM 8829 C CA . TRP B 1 27 ? -20.652 -30.759 -25.013 1 91.29 27 TRP B CA 1
ATOM 8830 C C . TRP B 1 27 ? -21.851 -30.516 -24.102 1 91.29 27 TRP B C 1
ATOM 8832 O O . TRP B 1 27 ? -22.331 -29.386 -23.985 1 91.29 27 TRP B O 1
ATOM 8842 N N . ASP B 1 28 ? -22.373 -31.526 -23.568 1 92.97 28 ASP B N 1
ATOM 8843 C CA . ASP B 1 28 ? -23.476 -31.453 -22.615 1 92.97 28 ASP B CA 1
ATOM 8844 C C . ASP B 1 28 ? -22.993 -31.727 -21.193 1 92.97 28 ASP B C 1
ATOM 8846 O O . ASP B 1 28 ? -22.618 -32.855 -20.865 1 92.97 28 ASP B O 1
ATOM 8850 N N . VAL B 1 29 ? -23.083 -30.791 -20.321 1 94.35 29 VAL B N 1
ATOM 8851 C CA . VAL B 1 29 ? -22.589 -30.865 -18.95 1 94.35 29 VAL B CA 1
ATOM 8852 C C . VAL B 1 29 ? -23.288 -32.003 -18.209 1 94.35 29 VAL B C 1
ATOM 8854 O O . VAL B 1 29 ? -22.679 -32.674 -17.374 1 94.35 29 VAL B O 1
ATOM 8857 N N . SER B 1 30 ? -24.502 -32.27 -18.457 1 92.34 30 SER B N 1
ATOM 8858 C CA . SER B 1 30 ? -25.305 -33.267 -17.757 1 92.34 30 SER B CA 1
ATOM 8859 C C . SER B 1 30 ? -24.991 -34.675 -18.25 1 92.34 30 SER B C 1
ATOM 8861 O O . SER B 1 30 ? -25.246 -35.656 -17.547 1 92.34 30 SER B O 1
ATOM 8863 N N . ARG B 1 31 ? -24.58 -34.746 -19.474 1 91.95 31 ARG B N 1
ATOM 8864 C CA . ARG B 1 31 ? -24.199 -36.018 -20.079 1 91.95 31 ARG B CA 1
ATOM 8865 C C . ARG B 1 31 ? -22.919 -35.874 -20.896 1 91.95 31 ARG B C 1
ATOM 8867 O O . ARG B 1 31 ? -22.94 -36.01 -22.121 1 91.95 31 ARG B O 1
ATOM 8874 N N . PRO B 1 32 ? -21.919 -35.64 -20.106 1 92.87 32 PRO B N 1
ATOM 8875 C CA . PRO B 1 32 ? -20.666 -35.388 -20.821 1 92.87 32 PRO B CA 1
ATOM 8876 C C . PRO B 1 32 ? -20.265 -36.544 -21.734 1 92.87 32 PRO B C 1
ATOM 8878 O O . PRO B 1 32 ? -20.52 -37.707 -21.412 1 92.87 32 PRO B O 1
ATOM 8881 N N . ASN B 1 33 ? -19.704 -36.282 -22.863 1 87.91 33 ASN B N 1
ATOM 8882 C CA . ASN B 1 33 ? -19.248 -37.271 -23.834 1 87.91 33 ASN B CA 1
ATOM 8883 C C . ASN B 1 33 ? -18.05 -38.059 -23.311 1 87.91 33 ASN B C 1
ATOM 8885 O O . ASN B 1 33 ? -17.181 -37.501 -22.639 1 87.91 33 ASN B O 1
ATOM 8889 N N . GLY B 1 34 ? -18.111 -39.347 -23.626 1 87.75 34 GLY B N 1
ATOM 8890 C CA . GLY B 1 34 ? -16.956 -40.155 -23.269 1 87.75 34 GLY B CA 1
ATOM 8891 C C . GLY B 1 34 ? -17.243 -41.149 -22.159 1 87.75 34 GLY B C 1
ATOM 8892 O O . GLY B 1 34 ? -18.354 -41.673 -22.061 1 87.75 34 GLY B O 1
ATOM 8893 N N . ASP B 1 35 ? -16.227 -41.416 -21.437 1 84.57 35 ASP B N 1
ATOM 8894 C CA . ASP B 1 35 ? -16.27 -42.461 -20.418 1 84.57 35 ASP B CA 1
ATOM 8895 C C . ASP B 1 35 ? -16.593 -41.876 -19.045 1 84.57 35 ASP B C 1
ATOM 8897 O O . ASP B 1 35 ? -15.7 -41.7 -18.214 1 84.57 35 ASP B O 1
ATOM 8901 N N . TRP B 1 36 ? -17.847 -41.507 -18.873 1 91.6 36 TRP B N 1
ATOM 8902 C CA . TRP B 1 36 ? -18.263 -40.967 -17.583 1 91.6 36 TRP B CA 1
ATOM 8903 C C . TRP B 1 36 ? -19.176 -41.946 -16.852 1 91.6 36 TRP B C 1
ATOM 8905 O O . TRP B 1 36 ? -20.171 -42.412 -17.411 1 91.6 36 TRP B O 1
ATOM 8915 N N . ASP B 1 37 ? -18.627 -42.455 -15.836 1 89.79 37 ASP B N 1
ATOM 8916 C CA . ASP B 1 37 ? -19.436 -43.27 -14.935 1 89.79 37 ASP B CA 1
ATOM 8917 C C . ASP B 1 37 ? -19.883 -42.465 -13.717 1 89.79 37 ASP B C 1
ATOM 8919 O O . ASP B 1 37 ? -19.101 -41.699 -13.151 1 89.79 37 ASP B O 1
ATOM 8923 N N . PHE B 1 38 ? -21.076 -42.612 -13.403 1 92.57 38 PHE B N 1
ATOM 8924 C CA . PHE B 1 38 ? -21.629 -41.862 -12.282 1 92.57 38 PHE B CA 1
ATOM 8925 C C . PHE B 1 38 ? -22.142 -42.804 -11.199 1 92.57 38 PHE B C 1
ATOM 8927 O O . PHE B 1 38 ? -22.757 -43.829 -11.502 1 92.57 38 PHE B O 1
ATOM 8934 N N . ASP B 1 39 ? -21.716 -42.48 -10.048 1 91.78 39 ASP B N 1
ATOM 8935 C CA . ASP B 1 39 ? -22.365 -43.064 -8.878 1 91.78 39 ASP B CA 1
ATOM 8936 C C . ASP B 1 39 ? -23.384 -42.1 -8.277 1 91.78 39 ASP B C 1
ATOM 8938 O O . ASP B 1 39 ? -23.157 -40.889 -8.243 1 91.78 39 ASP B O 1
ATOM 8942 N N . TRP B 1 40 ? -24.454 -42.65 -7.886 1 93.27 40 TRP B N 1
ATOM 8943 C CA . TRP B 1 40 ? -25.464 -41.81 -7.251 1 93.27 40 TRP B CA 1
ATOM 8944 C C . TRP B 1 40 ? -25.352 -41.88 -5.731 1 93.27 40 TRP B C 1
ATOM 8946 O O . TRP B 1 40 ? -25.216 -42.965 -5.162 1 93.27 40 TRP B O 1
ATOM 8956 N N . ILE B 1 41 ? -25.334 -40.798 -5.115 1 93.99 41 ILE B N 1
ATOM 8957 C CA . ILE B 1 41 ? -25.32 -40.75 -3.657 1 93.99 41 ILE B CA 1
ATOM 8958 C C . ILE B 1 41 ? -26.676 -40.27 -3.143 1 93.99 41 ILE B C 1
ATOM 8960 O O . ILE B 1 41 ? -27.338 -39.454 -3.788 1 93.99 41 ILE B O 1
ATOM 8964 N N . ASN B 1 42 ? -27.102 -40.793 -1.98 1 95.07 42 ASN B N 1
ATOM 8965 C CA . ASN B 1 42 ? -28.362 -40.447 -1.332 1 95.07 42 ASN B CA 1
ATOM 8966 C C . ASN B 1 42 ? -28.181 -40.233 0.168 1 95.07 42 ASN B C 1
ATOM 8968 O O . ASN B 1 42 ? -27.606 -41.08 0.855 1 95.07 42 ASN B O 1
ATOM 8972 N N . PHE B 1 43 ? -28.571 -39.155 0.695 1 96.84 43 PHE B N 1
ATOM 8973 C CA . PHE B 1 43 ? -28.591 -38.885 2.128 1 96.84 43 PHE B CA 1
ATOM 8974 C C . PHE B 1 43 ? -29.584 -37.776 2.456 1 96.84 43 PHE B C 1
ATOM 8976 O O . PHE B 1 43 ? -30.074 -37.089 1.558 1 96.84 43 PHE B O 1
ATOM 8983 N N . THR B 1 44 ? -29.955 -37.637 3.671 1 97.86 44 THR B N 1
ATOM 8984 C CA . THR B 1 44 ? -30.833 -36.58 4.159 1 97.86 44 THR B CA 1
ATOM 8985 C C . THR B 1 44 ? -30.064 -35.603 5.044 1 97.86 44 THR B C 1
ATOM 8987 O O . THR B 1 44 ? -29.207 -36.012 5.83 1 97.86 44 THR B O 1
ATOM 8990 N N . THR B 1 45 ? -30.3 -34.395 4.848 1 98.11 45 THR B N 1
ATOM 8991 C CA . THR B 1 45 ? -29.668 -33.394 5.7 1 98.11 45 THR B CA 1
ATOM 8992 C C . THR B 1 45 ? -30.663 -32.303 6.083 1 98.11 45 THR B C 1
ATOM 8994 O O . THR B 1 45 ? -31.629 -32.053 5.358 1 98.11 45 THR B O 1
ATOM 8997 N N . ASP B 1 46 ? -30.439 -31.71 7.227 1 98.09 46 ASP B N 1
ATOM 8998 C CA . ASP B 1 46 ? -31.213 -30.559 7.681 1 98.09 46 ASP B CA 1
ATOM 8999 C C . ASP B 1 46 ? -30.315 -29.344 7.898 1 98.09 46 ASP B C 1
ATOM 9001 O O . ASP B 1 46 ? -30.704 -28.39 8.575 1 98.09 46 ASP B O 1
ATOM 9005 N N . GLU B 1 47 ? -29.039 -29.491 7.439 1 97.73 47 GLU B N 1
ATOM 9006 C CA . GLU B 1 47 ? -28.07 -28.399 7.428 1 97.73 47 GLU B CA 1
ATOM 9007 C C . GLU B 1 47 ? -27.484 -28.196 6.034 1 97.73 47 GLU B C 1
ATOM 9009 O O . GLU B 1 47 ? -27.234 -29.164 5.312 1 97.73 47 GLU B O 1
ATOM 9014 N N . GLY B 1 48 ? -27.321 -26.949 5.667 1 97.98 48 GLY B N 1
ATOM 9015 C CA . GLY B 1 48 ? -26.735 -26.634 4.374 1 97.98 48 GLY B CA 1
ATOM 9016 C C . GLY B 1 48 ? -25.659 -25.567 4.451 1 97.98 48 GLY B C 1
ATOM 9017 O O . GLY B 1 48 ? -25.642 -24.761 5.384 1 97.98 48 GLY B O 1
ATOM 9018 N N . THR B 1 49 ? -24.719 -25.604 3.531 1 97.96 49 THR B N 1
ATOM 9019 C CA . THR B 1 49 ? -23.596 -24.675 3.5 1 97.96 49 THR B CA 1
ATOM 9020 C C . THR B 1 49 ? -23.835 -23.571 2.474 1 97.96 49 THR B C 1
ATOM 9022 O O . THR B 1 49 ? -24.089 -23.85 1.301 1 97.96 49 THR B O 1
ATOM 9025 N N . TRP B 1 50 ? -23.787 -22.289 2.922 1 97.06 50 TRP B N 1
ATOM 9026 C CA . TRP B 1 50 ? -23.778 -21.112 2.059 1 97.06 50 TRP B CA 1
ATOM 9027 C C . TRP B 1 50 ? -24.989 -21.106 1.133 1 97.06 50 TRP B C 1
ATOM 9029 O O . TRP B 1 50 ? -24.845 -21.009 -0.088 1 97.06 50 TRP B O 1
ATOM 9039 N N . MET B 1 51 ? -26.194 -21.136 1.634 1 98.06 51 MET B N 1
ATOM 9040 C CA . MET B 1 51 ? -27.457 -21.284 0.916 1 98.06 51 MET B CA 1
ATOM 9041 C C . MET B 1 51 ? -28.039 -19.922 0.552 1 98.06 51 MET B C 1
ATOM 9043 O O . MET B 1 51 ? -28.315 -19.105 1.432 1 98.06 51 MET B O 1
ATOM 9047 N N . ASN B 1 52 ? -28.218 -19.7 -0.725 1 98.3 52 ASN B N 1
ATOM 9048 C CA . ASN B 1 52 ? -29.021 -18.559 -1.152 1 98.3 52 ASN B CA 1
ATOM 9049 C C . ASN B 1 52 ? -30.514 -18.85 -1.041 1 98.3 52 ASN B C 1
ATOM 9051 O O . ASN B 1 52 ? -30.961 -19.955 -1.356 1 98.3 52 ASN B O 1
ATOM 9055 N N . LEU B 1 53 ? -31.307 -17.909 -0.611 1 98.21 53 LEU B N 1
ATOM 9056 C CA . LEU B 1 53 ? -32.738 -18.18 -0.522 1 98.21 53 LEU B CA 1
ATOM 9057 C C . LEU B 1 53 ? -33.549 -16.947 -0.906 1 98.21 53 LEU B C 1
ATOM 9059 O O . LEU B 1 53 ? -33.011 -15.839 -0.969 1 98.21 53 LEU B O 1
ATOM 9063 N N . ASP B 1 54 ? -34.716 -17.134 -1.243 1 98.55 54 ASP B N 1
ATOM 9064 C CA . ASP B 1 54 ? -35.725 -16.122 -1.538 1 98.55 54 ASP B CA 1
ATOM 9065 C C . ASP B 1 54 ? -37.104 -16.563 -1.053 1 98.55 54 ASP B C 1
ATOM 9067 O O . ASP B 1 54 ? -37.312 -17.737 -0.739 1 98.55 54 ASP B O 1
ATOM 9071 N N . VAL B 1 55 ? -38.002 -15.599 -0.884 1 98.5 55 VAL B N 1
ATOM 9072 C CA . VAL B 1 55 ? -39.364 -15.866 -0.436 1 98.5 55 VAL B CA 1
ATOM 9073 C C . VAL B 1 55 ? -40.356 -15.444 -1.518 1 98.5 55 VAL B C 1
ATOM 9075 O O . VAL B 1 55 ? -40.183 -14.402 -2.155 1 98.5 55 VAL B O 1
ATOM 9078 N N . SER B 1 56 ? -41.348 -16.342 -1.811 1 98.16 56 SER B N 1
ATOM 9079 C CA . SER B 1 56 ? -42.363 -16.019 -2.809 1 98.16 56 SER B CA 1
ATOM 9080 C C . SER B 1 56 ? -43.102 -14.734 -2.45 1 98.16 56 SER B C 1
ATOM 9082 O O . SER B 1 56 ? -43.22 -14.388 -1.273 1 98.16 56 SER B O 1
ATOM 9084 N N . PRO B 1 57 ? -43.638 -13.987 -3.401 1 96.47 57 PRO B N 1
ATOM 9085 C CA . PRO B 1 57 ? -44.283 -12.701 -3.13 1 96.47 57 PRO B CA 1
ATOM 9086 C C . PRO B 1 57 ? -45.45 -12.821 -2.152 1 96.47 57 PRO B C 1
ATOM 9088 O O . PRO B 1 57 ? -45.771 -11.861 -1.447 1 96.47 57 PRO B O 1
ATOM 9091 N N . ASP B 1 58 ? -46.093 -13.983 -2.052 1 95.94 58 ASP B N 1
ATOM 9092 C CA . ASP B 1 58 ? -47.216 -14.161 -1.138 1 95.94 58 ASP B CA 1
ATOM 9093 C C . ASP B 1 58 ? -46.736 -14.597 0.244 1 95.94 58 ASP B C 1
ATOM 9095 O O . ASP B 1 58 ? -47.542 -14.78 1.159 1 95.94 58 ASP B O 1
ATOM 9099 N N . GLY B 1 59 ? -45.481 -14.865 0.422 1 97.41 59 GLY B N 1
ATOM 9100 C CA . GLY B 1 59 ? -44.882 -15.16 1.714 1 97.41 59 GLY B CA 1
ATOM 9101 C C . GLY B 1 59 ? -45.085 -16.599 2.151 1 97.41 59 GLY B C 1
ATOM 9102 O O . GLY B 1 59 ? -44.822 -16.946 3.304 1 97.41 59 GLY B O 1
ATOM 9103 N N . SER B 1 60 ? -45.415 -17.437 1.272 1 97.14 60 SER B N 1
ATOM 9104 C CA . SER B 1 60 ? -45.849 -18.77 1.678 1 97.14 60 SER B CA 1
ATOM 9105 C C . SER B 1 60 ? -44.739 -19.797 1.481 1 97.14 60 SER B C 1
ATOM 9107 O O . SER B 1 60 ? -44.773 -20.877 2.075 1 97.14 60 SER B O 1
ATOM 9109 N N . THR B 1 61 ? -43.822 -19.467 0.594 1 98.23 61 THR B N 1
ATOM 9110 C CA . THR B 1 61 ? -42.841 -20.464 0.18 1 98.23 61 THR B CA 1
ATOM 9111 C C . THR B 1 61 ? -41.431 -19.881 0.215 1 98.23 61 THR B C 1
ATOM 9113 O O . THR B 1 61 ? -41.217 -18.736 -0.189 1 98.23 61 THR B O 1
ATOM 9116 N N . ILE B 1 62 ? -40.48 -20.651 0.712 1 98.66 62 ILE B N 1
ATOM 9117 C CA . ILE B 1 62 ? -39.057 -20.348 0.601 1 98.66 62 ILE B CA 1
ATOM 9118 C C . ILE B 1 62 ? -38.427 -21.223 -0.48 1 98.66 62 ILE B C 1
ATOM 9120 O O . ILE B 1 62 ? -38.655 -22.434 -0.519 1 98.66 62 ILE B O 1
ATOM 9124 N N . VAL B 1 63 ? -37.717 -20.672 -1.405 1 98.75 63 VAL B N 1
ATOM 9125 C CA . VAL B 1 63 ? -36.865 -21.4 -2.339 1 98.75 63 VAL B CA 1
ATOM 9126 C C . VAL B 1 63 ? -35.4 -21.222 -1.949 1 98.75 63 VAL B C 1
ATOM 9128 O O . VAL B 1 63 ? -34.999 -20.149 -1.491 1 98.75 63 VAL B O 1
ATOM 9131 N N . PHE B 1 64 ? -34.603 -22.215 -2.024 1 98.63 64 PHE B N 1
ATOM 9132 C CA . PHE B 1 64 ? -33.192 -22.114 -1.669 1 98.63 64 PHE B CA 1
ATOM 9133 C C . PHE B 1 64 ? -32.364 -23.129 -2.447 1 98.63 64 PHE B C 1
ATOM 9135 O O . PHE B 1 64 ? -32.91 -24.067 -3.03 1 98.63 64 PHE B O 1
ATOM 9142 N N . ASP B 1 65 ? -31.109 -22.868 -2.611 1 98.35 65 ASP B N 1
ATOM 9143 C CA . ASP B 1 65 ? -30.177 -23.799 -3.24 1 98.35 65 ASP B CA 1
ATOM 9144 C C . ASP B 1 65 ? -29.389 -24.58 -2.191 1 98.35 65 ASP B C 1
ATOM 9146 O O . ASP B 1 65 ? -29.175 -24.093 -1.079 1 98.35 65 ASP B O 1
ATOM 9150 N N . LEU B 1 66 ? -29.009 -25.712 -2.441 1 97.9 66 LEU B N 1
ATOM 9151 C CA . LEU B 1 66 ? -28.188 -26.606 -1.632 1 97.9 66 LEU B CA 1
ATOM 9152 C C . LEU B 1 66 ? -27.459 -27.618 -2.509 1 97.9 66 LEU B C 1
ATOM 9154 O O . LEU B 1 66 ? -28.092 -28.378 -3.246 1 97.9 66 LEU B O 1
ATOM 9158 N N . LEU B 1 67 ? -26.132 -27.594 -2.52 1 96.91 67 LEU B N 1
ATOM 9159 C CA . LEU B 1 67 ? -25.275 -28.499 -3.277 1 96.91 67 LEU B CA 1
ATOM 9160 C C . LEU B 1 67 ? -25.588 -28.424 -4.768 1 96.91 67 LEU B C 1
ATOM 9162 O O . LEU B 1 67 ? -25.647 -29.451 -5.447 1 96.91 67 LEU B O 1
ATOM 9166 N N . GLY B 1 68 ? -25.938 -27.23 -5.179 1 96.5 68 GLY B N 1
ATOM 9167 C CA . GLY B 1 68 ? -26.131 -27.025 -6.606 1 96.5 68 GLY B CA 1
ATOM 9168 C C . GLY B 1 68 ? -27.517 -27.414 -7.083 1 96.5 68 GLY B C 1
ATOM 9169 O O . GLY B 1 68 ? -27.766 -27.49 -8.288 1 96.5 68 GLY B O 1
ATOM 9170 N N . ASP B 1 69 ? -28.384 -27.744 -6.201 1 97.57 69 ASP B N 1
ATOM 9171 C CA . ASP B 1 69 ? -29.786 -28.012 -6.509 1 97.57 69 ASP B CA 1
ATOM 9172 C C . ASP B 1 69 ? -30.694 -26.941 -5.91 1 97.57 69 ASP B C 1
ATOM 9174 O O . ASP B 1 69 ? -30.283 -26.201 -5.013 1 97.57 69 ASP B O 1
ATOM 9178 N N . ILE B 1 70 ? -31.889 -26.844 -6.469 1 98.56 70 ILE B N 1
ATOM 9179 C CA . ILE B 1 70 ? -32.844 -25.857 -5.976 1 98.56 70 ILE B CA 1
ATOM 9180 C C . ILE B 1 70 ? -34.041 -26.566 -5.346 1 98.56 70 ILE B C 1
ATOM 9182 O O . ILE B 1 70 ? -34.6 -27.495 -5.934 1 98.56 70 ILE B O 1
ATOM 9186 N N . TYR B 1 71 ? -34.428 -26.109 -4.182 1 98.62 71 TYR B N 1
ATOM 9187 C CA . TYR B 1 71 ? -35.506 -26.688 -3.389 1 98.62 71 TYR B CA 1
ATOM 9188 C C . TYR B 1 71 ? -36.504 -25.618 -2.962 1 98.62 71 TYR B C 1
ATOM 9190 O O . TYR B 1 71 ? -36.197 -24.425 -2.997 1 98.62 71 TYR B O 1
ATOM 9198 N N . SER B 1 72 ? -37.678 -26.062 -2.592 1 98.57 72 SER B N 1
ATOM 9199 C CA . SER B 1 72 ? -38.657 -25.176 -1.971 1 98.57 72 SER B CA 1
ATOM 9200 C C . SER B 1 72 ? -39.249 -25.801 -0.713 1 98.57 72 SER B C 1
ATOM 9202 O O . SER B 1 72 ? -39.336 -27.026 -0.604 1 98.57 72 SER B O 1
ATOM 9204 N N . ILE B 1 73 ? -39.631 -24.989 0.251 1 98.5 73 ILE B N 1
ATOM 9205 C CA . ILE B 1 73 ? -40.345 -25.386 1.46 1 98.5 73 ILE B CA 1
ATOM 9206 C C . ILE B 1 73 ? -41.409 -24.344 1.796 1 98.5 73 ILE B C 1
ATOM 9208 O O . ILE B 1 73 ? -41.3 -23.184 1.392 1 98.5 73 ILE B O 1
ATOM 9212 N N . PRO B 1 74 ? -42.415 -24.754 2.561 1 97.89 74 PRO B N 1
ATOM 9213 C CA . PRO B 1 74 ? -43.313 -23.736 3.112 1 97.89 74 PRO B CA 1
ATOM 9214 C C . PRO B 1 74 ? -42.611 -22.795 4.088 1 97.89 74 PRO B C 1
ATOM 9216 O O . PRO B 1 74 ? -41.593 -23.162 4.681 1 97.89 74 PRO B O 1
ATOM 9219 N N . ILE B 1 75 ? -43.224 -21.712 4.242 1 97.57 75 ILE B N 1
ATOM 9220 C CA . ILE B 1 75 ? -42.638 -20.687 5.098 1 97.57 75 ILE B CA 1
ATOM 9221 C C . ILE B 1 75 ? -42.534 -21.207 6.53 1 97.57 75 ILE B C 1
ATOM 9223 O O . ILE B 1 75 ? -41.693 -20.746 7.305 1 97.57 75 ILE B O 1
ATOM 9227 N N . LYS B 1 76 ? -43.253 -22.203 6.917 1 96.38 76 LYS B N 1
ATOM 9228 C CA . LYS B 1 76 ? -43.238 -22.775 8.26 1 96.38 76 LYS B CA 1
ATOM 9229 C C . LYS B 1 76 ? -42.227 -23.913 8.362 1 96.38 76 LYS B C 1
ATOM 9231 O O . LYS B 1 76 ? -41.97 -24.426 9.454 1 96.38 76 LYS B O 1
ATOM 9236 N N . GLY B 1 77 ? -41.679 -24.37 7.248 1 97.73 77 GLY B N 1
ATOM 9237 C CA . GLY B 1 77 ? -40.685 -25.432 7.246 1 97.73 77 GLY B CA 1
ATOM 9238 C C . GLY B 1 77 ? -41.257 -26.783 6.86 1 97.73 77 GLY B C 1
ATOM 9239 O O . GLY B 1 77 ? -42.455 -26.903 6.595 1 97.73 77 GLY B O 1
ATOM 9240 N N . GLY B 1 78 ? -40.366 -27.712 6.762 1 97.1 78 GLY B N 1
ATOM 9241 C CA . GLY B 1 78 ? -40.761 -29.07 6.422 1 97.1 78 GLY B CA 1
ATOM 9242 C C . GLY B 1 78 ? -39.801 -29.748 5.462 1 97.1 78 GLY B C 1
ATOM 9243 O O . GLY B 1 78 ? -38.636 -29.356 5.361 1 97.1 78 GLY B O 1
ATOM 9244 N N . LYS B 1 79 ? -40.278 -30.801 4.904 1 97.77 79 LYS B N 1
ATOM 9245 C CA . LYS B 1 79 ? -39.506 -31.532 3.904 1 97.77 79 LYS B CA 1
ATOM 9246 C C . LYS B 1 79 ? -39.455 -30.769 2.583 1 97.77 79 LYS B C 1
ATOM 9248 O O . LYS B 1 79 ? -40.493 -30.366 2.053 1 97.77 79 LYS B O 1
ATOM 9253 N N . ALA B 1 80 ? -38.309 -30.629 2.09 1 98.26 80 ALA B N 1
ATOM 9254 C CA . ALA B 1 80 ? -38.12 -29.8 0.902 1 98.26 80 ALA B CA 1
ATOM 9255 C C . ALA B 1 80 ? -38.576 -30.533 -0.356 1 98.26 80 ALA B C 1
ATOM 9257 O O . ALA B 1 80 ? -38.378 -31.744 -0.483 1 98.26 80 ALA B O 1
ATOM 9258 N N . THR B 1 81 ? -39.158 -29.835 -1.246 1 97.87 81 THR B N 1
ATOM 9259 C CA . THR B 1 81 ? -39.496 -30.307 -2.584 1 97.87 81 THR B CA 1
ATOM 9260 C C . THR B 1 81 ? -38.392 -29.956 -3.577 1 97.87 81 THR B C 1
ATOM 9262 O O . THR B 1 81 ? -37.97 -28.801 -3.661 1 97.87 81 THR B O 1
ATOM 9265 N N . VAL B 1 82 ? -38.012 -30.943 -4.338 1 97.29 82 VAL B N 1
ATOM 9266 C CA . VAL B 1 82 ? -36.967 -30.712 -5.33 1 97.29 82 VAL B CA 1
ATOM 9267 C C . VAL B 1 82 ? -37.549 -29.969 -6.531 1 97.29 82 VAL B C 1
ATOM 9269 O O . VAL B 1 82 ? -38.576 -30.374 -7.081 1 97.29 82 VAL B O 1
ATOM 9272 N N . LEU B 1 83 ? -36.969 -28.903 -6.914 1 98 83 LEU B N 1
ATOM 9273 C CA . LEU B 1 83 ? -37.362 -28.176 -8.116 1 98 83 LEU B CA 1
ATOM 9274 C C . LEU B 1 83 ? -36.412 -28.479 -9.27 1 98 83 LEU B C 1
ATOM 9276 O O . LEU B 1 83 ? -36.845 -28.614 -10.417 1 98 83 LEU B O 1
ATOM 9280 N N . ARG B 1 84 ? -35.116 -28.423 -8.991 1 95.5 84 ARG B N 1
ATOM 9281 C CA . ARG B 1 84 ? -34.061 -28.739 -9.949 1 95.5 84 ARG B CA 1
ATOM 9282 C C . ARG B 1 84 ? -32.995 -29.627 -9.316 1 95.5 84 ARG B C 1
ATOM 9284 O O . ARG B 1 84 ? -32.603 -29.413 -8.166 1 95.5 84 ARG B O 1
ATOM 9291 N N . THR B 1 85 ? -32.632 -30.643 -9.998 1 93.4 85 THR B N 1
ATOM 9292 C CA . THR B 1 85 ? -31.598 -31.55 -9.511 1 93.4 85 THR B CA 1
ATOM 9293 C C . THR B 1 85 ? -30.772 -32.1 -10.67 1 93.4 85 THR B C 1
ATOM 9295 O O . THR B 1 85 ? -31.171 -31.991 -11.831 1 93.4 85 THR B O 1
ATOM 9298 N N . GLY B 1 86 ? -29.586 -32.561 -10.381 1 90.96 86 GLY B N 1
ATOM 9299 C CA . GLY B 1 86 ? -28.754 -33.187 -11.396 1 90.96 86 GLY B CA 1
ATOM 9300 C C . GLY B 1 86 ? -27.323 -32.683 -11.389 1 90.96 86 GLY B C 1
ATOM 9301 O O . GLY B 1 86 ? -26.826 -32.225 -10.358 1 90.96 86 GLY B O 1
ATOM 9302 N N . MET B 1 87 ? -26.698 -32.804 -12.551 1 92.95 87 MET B N 1
ATOM 9303 C CA . MET B 1 87 ? -25.284 -32.475 -12.707 1 92.95 87 MET B CA 1
ATOM 9304 C C . MET B 1 87 ? -25.081 -30.965 -12.773 1 92.95 87 MET B C 1
ATOM 9306 O O . MET B 1 87 ? -24.102 -30.442 -12.238 1 92.95 87 MET B O 1
ATOM 9310 N N . PRO B 1 88 ? -26.014 -30.27 -13.415 1 94.65 88 PRO B N 1
ATOM 9311 C CA . PRO B 1 88 ? -25.814 -28.819 -13.42 1 94.65 88 PRO B CA 1
ATOM 9312 C C . PRO B 1 88 ? -25.828 -28.216 -12.017 1 94.65 88 PRO B C 1
ATOM 9314 O O . PRO B 1 88 ? -26.597 -28.658 -11.16 1 94.65 88 PRO B O 1
ATOM 9317 N N . PHE B 1 89 ? -24.954 -27.356 -11.811 1 95.07 89 PHE B N 1
ATOM 9318 C CA . PHE B 1 89 ? -24.916 -26.631 -10.547 1 95.07 89 PHE B CA 1
ATOM 9319 C C . PHE B 1 89 ? -25.793 -25.386 -10.61 1 95.07 89 PHE B C 1
ATOM 9321 O O . PHE B 1 89 ? -25.476 -24.433 -11.324 1 95.07 89 PHE B O 1
ATOM 9328 N N . GLU B 1 90 ? -26.844 -25.417 -9.954 1 97.03 90 GLU B N 1
ATOM 9329 C CA . GLU B 1 90 ? -27.867 -24.376 -10.011 1 97.03 90 GLU B CA 1
ATOM 9330 C C . GLU B 1 90 ? -28.006 -23.665 -8.669 1 97.03 90 GLU B C 1
ATOM 9332 O O . GLU B 1 90 ? -28.262 -24.303 -7.645 1 97.03 90 GLU B O 1
ATOM 9337 N N . VAL B 1 91 ? -27.857 -22.32 -8.665 1 97.38 91 VAL B N 1
ATOM 9338 C CA . VAL B 1 91 ? -27.789 -21.577 -7.411 1 97.38 91 VAL B CA 1
ATOM 9339 C C . VAL B 1 91 ? -28.503 -20.236 -7.564 1 97.38 91 VAL B C 1
ATOM 9341 O O . VAL B 1 91 ? -28.9 -19.861 -8.67 1 97.38 91 VAL B O 1
ATOM 9344 N N . GLN B 1 92 ? -28.742 -19.554 -6.459 1 98.06 92 GLN B N 1
ATOM 9345 C CA . GLN B 1 92 ? -29.223 -18.182 -6.337 1 98.06 92 GLN B CA 1
ATOM 9346 C C . GLN B 1 92 ? -30.62 -18.035 -6.934 1 98.06 92 GLN B C 1
ATOM 9348 O O . GLN B 1 92 ? -30.864 -17.137 -7.743 1 98.06 92 GLN B O 1
ATOM 9353 N N . PRO B 1 93 ? -31.546 -18.846 -6.506 1 98.59 93 PRO B N 1
ATOM 9354 C CA . PRO B 1 93 ? -32.92 -18.729 -7.001 1 98.59 93 PRO B CA 1
ATOM 9355 C C . PRO B 1 93 ? -33.618 -17.462 -6.51 1 98.59 93 PRO B C 1
ATOM 9357 O O . PRO B 1 93 ? -33.417 -17.047 -5.366 1 98.59 93 PRO B O 1
ATOM 9360 N N . ARG B 1 94 ? -34.419 -16.826 -7.366 1 98.39 94 ARG B N 1
ATOM 9361 C CA . ARG B 1 94 ? -35.199 -15.64 -7.029 1 98.39 94 ARG B CA 1
ATOM 9362 C C . ARG B 1 94 ? -36.585 -15.698 -7.662 1 98.39 94 ARG B C 1
ATOM 9364 O O . ARG B 1 94 ? -36.714 -15.932 -8.866 1 98.39 94 ARG B O 1
ATOM 9371 N N . PHE B 1 95 ? -37.644 -15.493 -6.903 1 98.37 95 PHE B N 1
ATOM 9372 C CA . PHE B 1 95 ? -39.008 -15.47 -7.419 1 98.37 95 PHE B CA 1
ATOM 9373 C C . PHE B 1 95 ? -39.243 -14.229 -8.271 1 98.37 95 PHE B C 1
ATOM 9375 O O . PHE B 1 95 ? -38.76 -13.143 -7.943 1 98.37 95 PHE B O 1
ATOM 9382 N N . SER B 1 96 ? -39.996 -14.486 -9.321 1 97.75 96 SER B N 1
ATOM 9383 C CA . SER B 1 96 ? -40.513 -13.332 -10.049 1 97.75 96 SER B CA 1
ATOM 9384 C C . SER B 1 96 ? -41.515 -12.55 -9.206 1 97.75 96 SER B C 1
ATOM 9386 O O . SER B 1 96 ? -42.057 -13.074 -8.231 1 97.75 96 SER B O 1
ATOM 9388 N N . PRO B 1 97 ? -41.75 -11.334 -9.58 1 95.84 97 PRO B N 1
ATOM 9389 C CA . PRO B 1 97 ? -42.652 -10.508 -8.773 1 95.84 97 PRO B CA 1
ATOM 9390 C C . PRO B 1 97 ? -44.056 -11.1 -8.667 1 95.84 97 PRO B C 1
ATOM 9392 O O . PRO B 1 97 ? -44.744 -10.891 -7.664 1 95.84 97 PRO B O 1
ATOM 9395 N N . ASP B 1 98 ? -44.52 -11.891 -9.677 1 95.02 98 ASP B N 1
ATOM 9396 C CA . ASP B 1 98 ? -45.852 -12.488 -9.648 1 95.02 98 ASP B CA 1
ATOM 9397 C C . ASP B 1 98 ? -45.816 -13.884 -9.031 1 95.02 98 ASP B C 1
ATOM 9399 O O . ASP B 1 98 ? -46.852 -14.541 -8.907 1 95.02 98 ASP B O 1
ATOM 9403 N N . GLY B 1 99 ? -44.62 -14.39 -8.711 1 97.07 99 GLY B N 1
ATOM 9404 C CA . GLY B 1 99 ? -44.46 -15.659 -8.021 1 97.07 99 GLY B CA 1
ATOM 9405 C C . GLY B 1 99 ? -44.569 -16.858 -8.944 1 97.07 99 GLY B C 1
ATOM 9406 O O . GLY B 1 99 ? -44.503 -18.004 -8.493 1 97.07 99 GLY B O 1
ATOM 9407 N N . LYS B 1 100 ? -44.614 -16.649 -10.2 1 96.63 100 LYS B N 1
ATOM 9408 C CA . LYS B 1 100 ? -44.882 -17.737 -11.136 1 96.63 100 LYS B CA 1
ATOM 9409 C C . LYS B 1 100 ? -43.584 -18.342 -11.662 1 96.63 100 LYS B C 1
ATOM 9411 O O . LYS B 1 100 ? -43.572 -19.476 -12.144 1 96.63 100 LYS B O 1
ATOM 9416 N N . TRP B 1 101 ? -42.624 -17.543 -11.637 1 97.77 101 TRP B N 1
ATOM 9417 C CA . TRP B 1 101 ? -41.338 -17.968 -12.18 1 97.77 101 TRP B CA 1
ATOM 9418 C C . TRP B 1 101 ? -40.234 -17.828 -11.138 1 97.77 101 TRP B C 1
ATOM 9420 O O . TRP B 1 101 ? -40.377 -17.077 -10.17 1 97.77 101 TRP B O 1
ATOM 9430 N N . ILE B 1 102 ? -39.159 -18.554 -11.344 1 98.45 102 ILE B N 1
ATOM 9431 C CA . ILE B 1 102 ? -37.935 -18.467 -10.554 1 98.45 102 ILE B CA 1
ATOM 9432 C C . ILE B 1 102 ? -36.734 -18.294 -11.481 1 98.45 102 ILE B C 1
ATOM 9434 O O . ILE B 1 102 ? -36.553 -19.068 -12.424 1 98.45 102 ILE B O 1
ATOM 9438 N N . SER B 1 103 ? -35.983 -17.22 -11.34 1 98.33 103 SER B N 1
ATOM 9439 C CA . SER B 1 103 ? -34.687 -17.11 -12.003 1 98.33 103 SER B CA 1
ATOM 9440 C C . SER B 1 103 ? -33.592 -17.794 -11.193 1 98.33 103 SER B C 1
ATOM 9442 O O . SER B 1 103 ? -33.697 -17.91 -9.97 1 98.33 103 SER B O 1
ATOM 9444 N N . PHE B 1 104 ? -32.585 -18.306 -11.786 1 98.14 104 PHE B N 1
ATOM 9445 C CA . PHE B 1 104 ? -31.455 -18.933 -11.11 1 98.14 104 PHE B CA 1
ATOM 9446 C C . PHE B 1 104 ? -30.23 -18.96 -12.017 1 98.14 104 PHE B C 1
ATOM 9448 O O . PHE B 1 104 ? -30.335 -18.709 -13.219 1 98.14 104 PHE B O 1
ATOM 9455 N N . THR B 1 105 ? -29.04 -19.083 -11.486 1 97.34 105 THR B N 1
ATOM 9456 C CA . THR B 1 105 ? -27.786 -19.274 -12.206 1 97.34 105 THR B CA 1
ATOM 9457 C C . THR B 1 105 ? -27.537 -20.755 -12.475 1 97.34 105 THR B C 1
ATOM 9459 O O . THR B 1 105 ? -27.663 -21.585 -11.573 1 97.34 105 THR B O 1
ATOM 9462 N N . SER B 1 106 ? -27.18 -21.054 -13.692 1 96.92 106 SER B N 1
ATOM 9463 C CA . SER B 1 106 ? -26.933 -22.449 -14.04 1 96.92 106 SER B CA 1
ATOM 9464 C C . SER B 1 106 ? -25.754 -22.58 -14.998 1 96.92 106 SER B C 1
ATOM 9466 O O . SER B 1 106 ? -25.55 -21.724 -15.861 1 96.92 106 SER B O 1
ATOM 9468 N N . ASP B 1 107 ? -25.055 -23.649 -14.773 1 95.39 107 ASP B N 1
ATOM 9469 C CA . ASP B 1 107 ? -23.965 -23.947 -15.698 1 95.39 107 ASP B CA 1
ATOM 9470 C C . ASP B 1 107 ? -24.361 -25.052 -16.675 1 95.39 107 ASP B C 1
ATOM 9472 O O . ASP B 1 107 ? -23.503 -25.632 -17.344 1 95.39 107 ASP B O 1
ATOM 9476 N N . ALA B 1 108 ? -25.635 -25.352 -16.812 1 95.04 108 ALA B N 1
ATOM 9477 C CA . ALA B 1 108 ? -26.14 -26.415 -17.677 1 95.04 108 ALA B CA 1
ATOM 9478 C C . ALA B 1 108 ? -25.732 -26.18 -19.129 1 95.04 108 ALA B C 1
ATOM 9480 O O . ALA B 1 108 ? -25.495 -27.132 -19.875 1 95.04 108 ALA B O 1
ATOM 9481 N N . GLY B 1 109 ? -25.655 -24.962 -19.508 1 92.79 109 GLY B N 1
ATOM 9482 C CA . GLY B 1 109 ? -25.27 -24.626 -20.869 1 92.79 109 GLY B CA 1
ATOM 9483 C C . GLY B 1 109 ? -23.767 -24.606 -21.076 1 92.79 109 GLY B C 1
ATOM 9484 O O . GLY B 1 109 ? -23.286 -24.211 -22.14 1 92.79 109 GLY B O 1
ATOM 9485 N N . GLY B 1 110 ? -23.055 -24.995 -20.152 1 92.51 110 GLY B N 1
ATOM 9486 C CA . GLY B 1 110 ? -21.604 -25.009 -20.244 1 92.51 110 GLY B CA 1
ATOM 9487 C C . GLY B 1 110 ? -20.934 -24.068 -19.26 1 92.51 110 GLY B C 1
ATOM 9488 O O . GLY B 1 110 ? -19.844 -24.355 -18.762 1 92.51 110 GLY B O 1
ATOM 9489 N N . GLY B 1 111 ? -21.446 -22.976 -19.093 1 93.01 111 GLY B N 1
ATOM 9490 C CA . GLY B 1 111 ? -21.009 -21.965 -18.143 1 93.01 111 GLY B CA 1
ATOM 9491 C C . GLY B 1 111 ? -22.159 -21.257 -17.453 1 93.01 111 GLY B C 1
ATOM 9492 O O . GLY B 1 111 ? -23.315 -21.398 -17.858 1 93.01 111 GLY B O 1
ATOM 9493 N N . ASP B 1 112 ? -21.844 -20.443 -16.45 1 94.6 112 ASP B N 1
ATOM 9494 C CA . ASP B 1 112 ? -22.88 -19.793 -15.653 1 94.6 112 ASP B CA 1
ATOM 9495 C C . ASP B 1 112 ? -23.662 -18.782 -16.488 1 94.6 112 ASP B C 1
ATOM 9497 O O . ASP B 1 112 ? -23.075 -17.877 -17.086 1 94.6 112 ASP B O 1
ATOM 9501 N N . ASN B 1 113 ? -24.838 -18.951 -16.55 1 96.57 113 ASN B N 1
ATOM 9502 C CA . ASN B 1 113 ? -25.805 -18.044 -17.158 1 96.57 113 ASN B CA 1
ATOM 9503 C C . ASN B 1 113 ? -27.087 -17.957 -16.335 1 96.57 113 ASN B C 1
ATOM 9505 O O . ASN B 1 113 ? -27.272 -18.718 -15.383 1 96.57 113 ASN B O 1
ATOM 9509 N N . ILE B 1 114 ? -27.888 -17.041 -16.72 1 97.79 114 ILE B N 1
ATOM 9510 C CA . ILE B 1 114 ? -29.157 -16.873 -16.022 1 97.79 114 ILE B CA 1
ATOM 9511 C C . ILE B 1 114 ? -30.241 -17.693 -16.718 1 97.79 114 ILE B C 1
ATOM 9513 O O . ILE B 1 114 ? -30.374 -17.645 -17.943 1 97.79 114 ILE B O 1
ATOM 9517 N N . TRP B 1 115 ? -30.923 -18.431 -15.927 1 97.88 115 TRP B N 1
ATOM 9518 C CA . TRP B 1 115 ? -32.045 -19.263 -16.349 1 97.88 115 TRP B CA 1
ATOM 9519 C C . TRP B 1 115 ? -33.32 -18.873 -15.608 1 97.88 115 TRP B C 1
ATOM 9521 O O . TRP B 1 115 ? -33.265 -18.209 -14.571 1 97.88 115 TRP B O 1
ATOM 9531 N N . ILE B 1 116 ? -34.522 -19.31 -16.137 1 97.95 116 ILE B N 1
ATOM 9532 C CA . ILE B 1 116 ? -35.789 -19.188 -15.424 1 97.95 116 ILE B CA 1
ATOM 9533 C C . ILE B 1 116 ? -36.551 -20.509 -15.496 1 97.95 116 ILE B C 1
ATOM 9535 O O . ILE B 1 116 ? -36.305 -21.327 -16.385 1 97.95 116 ILE B O 1
ATOM 9539 N N . MET B 1 117 ? -37.426 -20.736 -14.565 1 98.11 117 MET B N 1
ATOM 9540 C CA . MET B 1 117 ? -38.354 -21.863 -14.528 1 98.11 117 MET B CA 1
ATOM 9541 C C . MET B 1 117 ? -39.666 -21.466 -13.861 1 98.11 117 MET B C 1
ATOM 9543 O O . MET B 1 117 ? -39.734 -20.447 -13.171 1 98.11 117 MET B O 1
ATOM 9547 N N . LYS B 1 118 ? -40.597 -22.276 -14.081 1 97.8 118 LYS B N 1
ATOM 9548 C CA . LYS B 1 118 ? -41.827 -22.069 -13.323 1 97.8 118 LYS B CA 1
ATOM 9549 C C . LYS B 1 118 ? -41.613 -22.354 -11.839 1 97.8 118 LYS B C 1
ATOM 9551 O O . LYS B 1 118 ? -40.692 -23.085 -11.469 1 97.8 118 LYS B O 1
ATOM 9556 N N . ALA B 1 119 ? -42.457 -21.855 -11.033 1 97.67 119 ALA B N 1
ATOM 9557 C CA . ALA B 1 119 ? -42.315 -21.97 -9.584 1 97.67 119 ALA B CA 1
ATOM 9558 C C . ALA B 1 119 ? -42.368 -23.43 -9.142 1 97.67 119 ALA B C 1
ATOM 9560 O O . ALA B 1 119 ? -41.895 -23.774 -8.056 1 97.67 119 ALA B O 1
ATOM 9561 N N . ASP B 1 120 ? -42.875 -24.288 -10.03 1 95.5 120 ASP B N 1
ATOM 9562 C CA . ASP B 1 120 ? -42.957 -25.704 -9.684 1 95.5 120 ASP B CA 1
ATOM 9563 C C . ASP B 1 120 ? -41.758 -26.474 -10.233 1 95.5 120 ASP B C 1
ATOM 9565 O O . ASP B 1 120 ? -41.709 -27.702 -10.144 1 95.5 120 ASP B O 1
ATOM 9569 N N . GLY B 1 121 ? -40.83 -25.783 -10.888 1 96.88 121 GLY B N 1
ATOM 9570 C CA . GLY B 1 121 ? -39.586 -26.389 -11.334 1 96.88 121 GLY B CA 1
ATOM 9571 C C . GLY B 1 121 ? -39.613 -26.8 -12.794 1 96.88 121 GLY B C 1
ATOM 9572 O O . GLY B 1 121 ? -38.593 -27.221 -13.344 1 96.88 121 GLY B O 1
ATOM 9573 N N . THR B 1 122 ? -40.74 -26.606 -13.482 1 96.64 122 THR B N 1
ATOM 9574 C CA . THR B 1 122 ? -40.869 -27.059 -14.863 1 96.64 122 THR B CA 1
ATOM 9575 C C . THR B 1 122 ? -40.478 -25.949 -15.835 1 96.64 122 THR B C 1
ATOM 9577 O O . THR B 1 122 ? -40.281 -24.802 -15.428 1 96.64 122 THR B O 1
ATOM 9580 N N . GLU B 1 123 ? -40.186 -26.246 -17.048 1 96.01 123 GLU B N 1
ATOM 9581 C CA . GLU B 1 123 ? -39.963 -25.358 -18.185 1 96.01 123 GLU B CA 1
ATOM 9582 C C . GLU B 1 123 ? -38.726 -24.49 -17.973 1 96.01 123 GLU B C 1
ATOM 9584 O O . GLU B 1 123 ? -38.775 -23.273 -18.166 1 96.01 123 GLU B O 1
ATOM 9589 N N . ALA B 1 124 ? -37.779 -25.162 -17.498 1 96.75 124 ALA B N 1
ATOM 9590 C CA . ALA B 1 124 ? -36.525 -24.432 -17.333 1 96.75 124 ALA B CA 1
ATOM 9591 C C . ALA B 1 124 ? -35.957 -24.003 -18.683 1 96.75 124 ALA B C 1
ATOM 9593 O O . ALA B 1 124 ? -35.949 -24.786 -19.636 1 96.75 124 ALA B O 1
ATOM 9594 N N . LYS B 1 125 ? -35.518 -22.774 -18.847 1 95.2 125 LYS B N 1
ATOM 9595 C CA . LYS B 1 125 ? -34.925 -22.274 -20.084 1 95.2 125 LYS B CA 1
ATOM 9596 C C . LYS B 1 125 ? -33.81 -21.273 -19.794 1 95.2 125 LYS B C 1
ATOM 9598 O O . LYS B 1 125 ? -33.896 -20.499 -18.838 1 95.2 125 LYS B O 1
ATOM 9603 N N . GLN B 1 126 ? -32.831 -21.279 -20.571 1 95.99 126 GLN B N 1
ATOM 9604 C CA . GLN B 1 126 ? -31.708 -20.351 -20.48 1 95.99 126 GLN B CA 1
ATOM 9605 C C . GLN B 1 126 ? -32.06 -19 -21.096 1 95.99 126 GLN B C 1
ATOM 9607 O O . GLN B 1 126 ? -32.575 -18.936 -22.214 1 95.99 126 GLN B O 1
ATOM 9612 N N . ILE B 1 127 ? -31.748 -17.969 -20.364 1 96.06 127 ILE B N 1
ATOM 9613 C CA . ILE B 1 127 ? -32.082 -16.627 -20.828 1 96.06 127 ILE B CA 1
ATOM 9614 C C . ILE B 1 127 ? -30.845 -15.967 -21.433 1 96.06 127 ILE B C 1
ATOM 9616 O O . ILE B 1 127 ? -30.905 -15.411 -22.532 1 96.06 127 ILE B O 1
ATOM 9620 N N . THR B 1 128 ? -29.775 -16.026 -20.714 1 95.37 128 THR B N 1
ATOM 9621 C CA . THR B 1 128 ? -28.545 -15.398 -21.184 1 95.37 128 THR B CA 1
ATOM 9622 C C . THR B 1 128 ? -27.617 -16.432 -21.817 1 95.37 128 THR B C 1
ATOM 9624 O O . THR B 1 128 ? -27.663 -17.613 -21.465 1 95.37 128 THR B O 1
ATOM 9627 N N . LYS B 1 129 ? -26.693 -15.999 -22.708 1 91.76 129 LYS B N 1
ATOM 9628 C CA . LYS B 1 129 ? -25.869 -16.927 -23.477 1 91.76 129 LYS B CA 1
ATOM 9629 C C . LYS B 1 129 ? -24.412 -16.474 -23.506 1 91.76 129 LYS B C 1
ATOM 9631 O O . LYS B 1 129 ? -23.762 -16.523 -24.552 1 91.76 129 LYS B O 1
ATOM 9636 N N . GLU B 1 130 ? -23.999 -16.029 -22.412 1 89.54 130 GLU B N 1
ATOM 9637 C CA . GLU B 1 130 ? -22.595 -15.634 -22.333 1 89.54 130 GLU B CA 1
ATOM 9638 C C . GLU B 1 130 ? -21.676 -16.851 -22.374 1 89.54 130 GLU B C 1
ATOM 9640 O O . GLU B 1 130 ? -21.991 -17.893 -21.796 1 89.54 130 GLU B O 1
ATOM 9645 N N . SER B 1 131 ? -20.491 -16.679 -23.061 1 84.41 131 SER B N 1
ATOM 9646 C CA . SER B 1 131 ? -19.563 -17.798 -23.192 1 84.41 131 SER B CA 1
ATOM 9647 C C . SER B 1 131 ? -18.275 -17.543 -22.416 1 84.41 131 SER B C 1
ATOM 9649 O O . SER B 1 131 ? -17.496 -18.467 -22.176 1 84.41 131 SER B O 1
ATOM 9651 N N . PHE B 1 132 ? -17.932 -16.4 -22.072 1 78.14 132 PHE B N 1
ATOM 9652 C CA . PHE B 1 132 ? -16.691 -16.106 -21.365 1 78.14 132 PHE B CA 1
ATOM 9653 C C . PHE B 1 132 ? -16.945 -15.161 -20.197 1 78.14 132 PHE B C 1
ATOM 9655 O O . PHE B 1 132 ? -16.366 -15.326 -19.121 1 78.14 132 PHE B O 1
ATOM 9662 N N . ARG B 1 133 ? -17.721 -14.208 -20.454 1 77.17 133 ARG B N 1
ATOM 9663 C CA . ARG B 1 133 ? -18.16 -13.315 -19.386 1 77.17 133 ARG B CA 1
ATOM 9664 C C . ARG B 1 133 ? -19.421 -13.846 -18.713 1 77.17 133 ARG B C 1
ATOM 9666 O O . ARG B 1 133 ? -20.534 -13.461 -19.077 1 77.17 133 ARG B O 1
ATOM 9673 N N . LEU B 1 134 ? -19.301 -14.663 -17.742 1 84.86 134 LEU B N 1
ATOM 9674 C CA . LEU B 1 134 ? -20.398 -15.429 -17.162 1 84.86 134 LEU B CA 1
ATOM 9675 C C . LEU B 1 134 ? -21.239 -14.558 -16.234 1 84.86 134 LEU B C 1
ATOM 9677 O O . LEU B 1 134 ? -20.816 -13.466 -15.849 1 84.86 134 LEU B O 1
ATOM 9681 N N . LEU B 1 135 ? -22.41 -14.974 -16.021 1 93.59 135 LEU B N 1
ATOM 9682 C CA . LEU B 1 135 ? -23.381 -14.174 -15.282 1 93.59 135 LEU B CA 1
ATOM 9683 C C . LEU B 1 135 ? -23.855 -14.911 -14.034 1 93.59 135 LEU B C 1
ATOM 9685 O O . LEU B 1 135 ? -23.997 -16.136 -14.047 1 93.59 135 LEU B O 1
ATOM 9689 N N . ASN B 1 136 ? -24.121 -14.148 -13 1 94.63 136 ASN B N 1
ATOM 9690 C CA . ASN B 1 136 ? -24.752 -14.653 -11.785 1 94.63 136 ASN B CA 1
ATOM 9691 C C . ASN B 1 136 ? -25.483 -13.545 -11.031 1 94.63 136 ASN B C 1
ATOM 9693 O O . ASN B 1 136 ? -25.565 -12.413 -11.51 1 94.63 136 ASN B O 1
ATOM 9697 N N . ASN B 1 137 ? -26.18 -13.871 -9.944 1 95.69 137 ASN B N 1
ATOM 9698 C CA . ASN B 1 137 ? -26.824 -12.928 -9.036 1 95.69 137 ASN B CA 1
ATOM 9699 C C . ASN B 1 137 ? -27.917 -12.129 -9.74 1 95.69 137 ASN B C 1
ATOM 9701 O O . ASN B 1 137 ? -27.951 -10.901 -9.648 1 95.69 137 ASN B O 1
ATOM 9705 N N . ALA B 1 138 ? -28.797 -12.789 -10.313 1 97.25 138 ALA B N 1
ATOM 9706 C CA . ALA B 1 138 ? -29.85 -12.071 -11.025 1 97.25 138 ALA B CA 1
ATOM 9707 C C . ALA B 1 138 ? -30.955 -11.628 -10.071 1 97.25 138 ALA B C 1
ATOM 9709 O O . ALA B 1 138 ? -31.236 -12.305 -9.079 1 97.25 138 ALA B O 1
ATOM 9710 N N . ASP B 1 139 ? -31.558 -10.57 -10.356 1 97.54 139 ASP B N 1
ATOM 9711 C CA . ASP B 1 139 ? -32.74 -10.053 -9.672 1 97.54 139 ASP B CA 1
ATOM 9712 C C . ASP B 1 139 ? -33.767 -9.528 -10.673 1 97.54 139 ASP B C 1
ATOM 9714 O O . ASP B 1 139 ? -33.404 -9.027 -11.739 1 97.54 139 ASP B O 1
ATOM 9718 N N . TRP B 1 140 ? -35.082 -9.647 -10.366 1 97.6 140 TRP B N 1
ATOM 9719 C CA . TRP B 1 140 ? -36.175 -9.307 -11.271 1 97.6 140 TRP B CA 1
ATOM 9720 C C . TRP B 1 140 ? -36.497 -7.818 -11.2 1 97.6 140 TRP B C 1
ATOM 9722 O O . TRP B 1 140 ? -36.516 -7.231 -10.115 1 97.6 140 TRP B O 1
ATOM 9732 N N . MET B 1 141 ? -36.745 -7.298 -12.329 1 95.31 141 MET B N 1
ATOM 9733 C CA . MET B 1 141 ? -37.446 -6.018 -12.34 1 95.31 141 MET B CA 1
ATOM 9734 C C . MET B 1 141 ? -38.914 -6.197 -11.965 1 95.31 141 MET B C 1
ATOM 9736 O O . MET B 1 141 ? -39.485 -7.27 -12.171 1 95.31 141 MET B O 1
ATOM 9740 N N . PRO B 1 142 ? -39.526 -5.199 -11.455 1 93.84 142 PRO B N 1
ATOM 9741 C CA . PRO B 1 142 ? -40.885 -5.351 -10.93 1 93.84 142 PRO B CA 1
ATOM 9742 C C . PRO B 1 142 ? -41.891 -5.757 -12.004 1 93.84 142 PRO B C 1
ATOM 9744 O O . PRO B 1 142 ? -42.911 -6.378 -11.696 1 93.84 142 PRO B O 1
ATOM 9747 N N . ASP B 1 143 ? -41.631 -5.442 -13.278 1 90.13 143 ASP B N 1
ATOM 9748 C CA . ASP B 1 143 ? -42.566 -5.777 -14.347 1 90.13 143 ASP B CA 1
ATOM 9749 C C . ASP B 1 143 ? -42.461 -7.253 -14.727 1 90.13 143 ASP B C 1
ATOM 9751 O O . ASP B 1 143 ? -43.313 -7.777 -15.446 1 90.13 143 ASP B O 1
ATOM 9755 N N . GLY B 1 144 ? -41.409 -7.932 -14.282 1 92.78 144 GLY B N 1
ATOM 9756 C CA . GLY B 1 144 ? -41.222 -9.348 -14.552 1 92.78 144 GLY B CA 1
ATOM 9757 C C . GLY B 1 144 ? -40.688 -9.625 -15.944 1 92.78 144 GLY B C 1
ATOM 9758 O O . GLY B 1 144 ? -40.447 -10.779 -16.304 1 92.78 144 GLY B O 1
ATOM 9759 N N . ASN B 1 145 ? -40.401 -8.588 -16.696 1 90.99 145 ASN B N 1
ATOM 9760 C CA . ASN B 1 145 ? -39.977 -8.766 -18.081 1 90.99 145 ASN B CA 1
ATOM 9761 C C . ASN B 1 145 ? -38.459 -8.688 -18.217 1 90.99 145 ASN B C 1
ATOM 9763 O O . ASN B 1 145 ? -37.903 -9.077 -19.245 1 90.99 145 ASN B O 1
ATOM 9767 N N . PHE B 1 146 ? -37.859 -8.13 -17.171 1 93.76 146 PHE B N 1
ATOM 9768 C CA . PHE B 1 146 ? -36.411 -7.961 -17.219 1 93.76 146 PHE B CA 1
ATOM 9769 C C . PHE B 1 146 ? -35.758 -8.533 -15.966 1 93.76 146 PHE B C 1
ATOM 9771 O O . PHE B 1 146 ? -36.387 -8.602 -14.908 1 93.76 146 PHE B O 1
ATOM 9778 N N . LEU B 1 147 ? -34.503 -8.904 -16.183 1 96.63 147 LEU B N 1
ATOM 9779 C CA . LEU B 1 147 ? -33.606 -9.298 -15.102 1 96.63 147 LEU B CA 1
ATOM 9780 C C . LEU B 1 147 ? -32.338 -8.452 -15.113 1 96.63 147 LEU B C 1
ATOM 9782 O O . LEU B 1 147 ? -31.834 -8.094 -16.18 1 96.63 147 LEU B O 1
ATOM 9786 N N . ILE B 1 148 ? -31.849 -8.091 -13.972 1 97.2 148 ILE B N 1
ATOM 9787 C CA . ILE B 1 148 ? -30.514 -7.515 -13.843 1 97.2 148 ILE B CA 1
ATOM 9788 C C . ILE B 1 148 ? -29.562 -8.549 -13.246 1 97.2 148 ILE B C 1
ATOM 9790 O O . ILE B 1 148 ? -29.875 -9.179 -12.233 1 97.2 148 ILE B O 1
ATOM 9794 N N . ALA B 1 149 ? -28.476 -8.743 -13.93 1 96.31 149 ALA B N 1
ATOM 9795 C CA . ALA B 1 149 ? -27.514 -9.746 -13.48 1 96.31 149 ALA B CA 1
ATOM 9796 C C . ALA B 1 149 ? -26.097 -9.179 -13.468 1 96.31 149 ALA B C 1
ATOM 9798 O O . ALA B 1 149 ? -25.816 -8.179 -14.133 1 96.31 149 ALA B O 1
ATOM 9799 N N . ARG B 1 150 ? -25.308 -9.762 -12.623 1 95.92 150 ARG B N 1
ATOM 9800 C CA . ARG B 1 150 ? -23.89 -9.421 -12.551 1 95.92 150 ARG B CA 1
ATOM 9801 C C . ARG B 1 150 ? -23.097 -10.149 -13.631 1 95.92 150 ARG B C 1
ATOM 9803 O O . ARG B 1 150 ? -23.092 -11.381 -13.68 1 95.92 150 ARG B O 1
ATOM 9810 N N . LYS B 1 151 ? -22.44 -9.478 -14.544 1 93.51 151 LYS B N 1
ATOM 9811 C CA . LYS B 1 151 ? -21.549 -10.002 -15.576 1 93.51 151 LYS B CA 1
ATOM 9812 C C . LYS B 1 151 ? -20.094 -9.963 -15.117 1 93.51 151 LYS B C 1
ATOM 9814 O O . LYS B 1 151 ? -19.59 -8.91 -14.723 1 93.51 151 LYS B O 1
ATOM 9819 N N . HIS B 1 152 ? -19.427 -11.077 -15.156 1 90 152 HIS B N 1
ATOM 9820 C CA . HIS B 1 152 ? -18.057 -11.214 -14.675 1 90 152 HIS B CA 1
ATOM 9821 C C . HIS B 1 152 ? -17.053 -11.011 -15.804 1 90 152 HIS B C 1
ATOM 9823 O O . HIS B 1 152 ? -17.201 -11.588 -16.884 1 90 152 HIS B O 1
ATOM 9829 N N . PHE B 1 153 ? -15.994 -10.21 -15.547 1 86.13 153 PHE B N 1
ATOM 9830 C CA . PHE B 1 153 ? -14.915 -9.988 -16.502 1 86.13 153 PHE B CA 1
ATOM 9831 C C . PHE B 1 153 ? -13.602 -10.555 -15.977 1 86.13 153 PHE B C 1
ATOM 9833 O O . PHE B 1 153 ? -13.055 -10.057 -14.99 1 86.13 153 PHE B O 1
ATOM 9840 N N . THR B 1 154 ? -13.119 -11.528 -16.676 1 78.77 154 THR B N 1
ATOM 9841 C CA . THR B 1 154 ? -11.864 -12.161 -16.285 1 78.77 154 THR B CA 1
ATOM 9842 C C . THR B 1 154 ? -10.672 -11.319 -16.728 1 78.77 154 THR B C 1
ATOM 9844 O O . THR B 1 154 ? -10.61 -10.878 -17.878 1 78.77 154 THR B O 1
ATOM 9847 N N . SER B 1 155 ? -9.779 -10.887 -15.778 1 75.74 155 SER B N 1
ATOM 9848 C CA . SER B 1 155 ? -8.552 -10.16 -16.088 1 75.74 155 SER B CA 1
ATOM 9849 C C . SER B 1 155 ? -7.35 -11.097 -16.13 1 75.74 155 SER B C 1
ATOM 9851 O O . SER B 1 155 ? -7.509 -12.315 -16.236 1 75.74 155 SER B O 1
ATOM 9853 N N . GLY B 1 156 ? -6.174 -10.455 -16.236 1 70.2 156 GLY B N 1
ATOM 9854 C CA . GLY B 1 156 ? -4.944 -11.229 -16.206 1 70.2 156 GLY B CA 1
ATOM 9855 C C . GLY B 1 156 ? -4.783 -12.045 -14.936 1 70.2 156 GLY B C 1
ATOM 9856 O O . GLY B 1 156 ? -4.074 -13.053 -14.926 1 70.2 156 GLY B O 1
ATOM 9857 N N . ARG B 1 157 ? -5.389 -11.435 -13.887 1 63.34 157 ARG B N 1
ATOM 9858 C CA . ARG B 1 157 ? -5.386 -12.22 -12.657 1 63.34 157 ARG B CA 1
ATOM 9859 C C . ARG B 1 157 ? -6.751 -12.854 -12.408 1 63.34 157 ARG B C 1
ATOM 9861 O O . ARG B 1 157 ? -7.785 -12.232 -12.663 1 63.34 157 ARG B O 1
ATOM 9868 N N . SER B 1 158 ? -7.039 -14.188 -12.808 1 59.88 158 SER B N 1
ATOM 9869 C CA . SER B 1 158 ? -8.141 -15.14 -12.886 1 59.88 158 SER B CA 1
ATOM 9870 C C . SER B 1 158 ? -9.437 -14.53 -12.362 1 59.88 158 SER B C 1
ATOM 9872 O O . SER B 1 158 ? -10.519 -14.823 -12.875 1 59.88 158 SER B O 1
ATOM 9874 N N . LEU B 1 159 ? -9.423 -13.721 -11.281 1 66.1 159 LEU B N 1
ATOM 9875 C CA . LEU B 1 159 ? -10.717 -13.248 -10.802 1 66.1 159 LEU B CA 1
ATOM 9876 C C . LEU B 1 159 ? -10.836 -11.736 -10.963 1 66.1 159 LEU B C 1
ATOM 9878 O O . LEU B 1 159 ? -9.859 -11.008 -10.773 1 66.1 159 LEU B O 1
ATOM 9882 N N . GLY B 1 160 ? -11.907 -11.386 -11.741 1 72.66 160 GLY B N 1
ATOM 9883 C CA . GLY B 1 160 ? -12.025 -10.049 -12.3 1 72.66 160 GLY B CA 1
ATOM 9884 C C . GLY B 1 160 ? -13.086 -9.207 -11.617 1 72.66 160 GLY B C 1
ATOM 9885 O O . GLY B 1 160 ? -13.445 -9.466 -10.466 1 72.66 160 GLY B O 1
ATOM 9886 N N . ALA B 1 161 ? -13.518 -8.27 -12.265 1 88.49 161 ALA B N 1
ATOM 9887 C CA . ALA B 1 161 ? -14.47 -7.246 -11.84 1 88.49 161 ALA B CA 1
ATOM 9888 C C . ALA B 1 161 ? -15.858 -7.516 -12.415 1 88.49 161 ALA B C 1
ATOM 9890 O O . ALA B 1 161 ? -16.02 -8.372 -13.288 1 88.49 161 ALA B O 1
ATOM 9891 N N . GLY B 1 162 ? -16.862 -7.07 -11.798 1 91.58 162 GLY B N 1
ATOM 9892 C CA . GLY B 1 162 ? -18.231 -7.259 -12.25 1 91.58 162 GLY B CA 1
ATOM 9893 C C . GLY B 1 162 ? -18.881 -5.976 -12.735 1 91.58 162 GLY B C 1
ATOM 9894 O O . GLY B 1 162 ? -18.367 -4.883 -12.491 1 91.58 162 GLY B O 1
ATOM 9895 N N . GLU B 1 163 ? -19.894 -6.123 -13.534 1 94.36 163 GLU B N 1
ATOM 9896 C CA . GLU B 1 163 ? -20.814 -5.08 -13.977 1 94.36 163 GLU B CA 1
ATOM 9897 C C . GLU B 1 163 ? -22.267 -5.52 -13.817 1 94.36 163 GLU B C 1
ATOM 9899 O O . GLU B 1 163 ? -22.558 -6.718 -13.785 1 94.36 163 GLU B O 1
ATOM 9904 N N . MET B 1 164 ? -23.116 -4.536 -13.692 1 96.08 164 MET B N 1
ATOM 9905 C CA . MET B 1 164 ? -24.546 -4.83 -13.707 1 96.08 164 MET B CA 1
ATOM 9906 C C . MET B 1 164 ? -25.117 -4.682 -15.114 1 96.08 164 MET B C 1
ATOM 9908 O O . MET B 1 164 ? -24.932 -3.648 -15.758 1 96.08 164 MET B O 1
ATOM 9912 N N . TRP B 1 165 ? -25.795 -5.699 -15.567 1 95.4 165 TRP B N 1
ATOM 9913 C CA . TRP B 1 165 ? -26.393 -5.697 -16.897 1 95.4 165 TRP B CA 1
ATOM 9914 C C . TRP B 1 165 ? -27.868 -6.081 -16.832 1 95.4 165 TRP B C 1
ATOM 9916 O O . TRP B 1 165 ? -28.255 -6.951 -16.049 1 95.4 165 TRP B O 1
ATOM 9926 N N . GLN B 1 166 ? -28.675 -5.487 -17.65 1 94.94 166 GLN B N 1
ATOM 9927 C CA . GLN B 1 166 ? -30.109 -5.74 -17.736 1 94.94 166 GLN B CA 1
ATOM 9928 C C . GLN B 1 166 ? -30.444 -6.598 -18.953 1 94.94 166 GLN B C 1
ATOM 9930 O O . GLN B 1 166 ? -30.032 -6.287 -20.072 1 94.94 166 GLN B O 1
ATOM 9935 N N . TYR B 1 167 ? -31.225 -7.698 -18.736 1 94.48 167 TYR B N 1
ATOM 9936 C CA . TYR B 1 167 ? -31.601 -8.628 -19.794 1 94.48 167 TYR B CA 1
ATOM 9937 C C . TYR B 1 167 ? -33.116 -8.779 -19.875 1 94.48 167 TYR B C 1
ATOM 9939 O O . TYR B 1 167 ? -33.794 -8.86 -18.848 1 94.48 167 TYR B O 1
ATOM 9947 N N . HIS B 1 168 ? -33.606 -8.83 -21.064 1 93.45 168 HIS B N 1
ATOM 9948 C CA . HIS B 1 168 ? -35.011 -9.175 -21.247 1 93.45 168 HIS B CA 1
ATOM 9949 C C . HIS B 1 168 ? -35.23 -10.678 -21.117 1 93.45 168 HIS B C 1
ATOM 9951 O O . HIS B 1 168 ? -34.386 -11.472 -21.537 1 93.45 168 HIS B O 1
ATOM 9957 N N . ILE B 1 169 ? -36.319 -11.162 -20.598 1 93.85 169 ILE B N 1
ATOM 9958 C CA . ILE B 1 169 ? -36.563 -12.566 -20.284 1 93.85 169 ILE B CA 1
ATOM 9959 C C . ILE B 1 169 ? -36.672 -13.372 -21.576 1 93.85 169 ILE B C 1
ATOM 9961 O O . ILE B 1 169 ? -36.618 -14.604 -21.553 1 93.85 169 ILE B O 1
ATOM 9965 N N . SER B 1 170 ? -36.872 -12.71 -22.654 1 88.31 170 SER B N 1
ATOM 9966 C CA . SER B 1 170 ? -36.951 -13.412 -23.931 1 88.31 170 SER B CA 1
ATOM 9967 C C . SER B 1 170 ? -35.579 -13.521 -24.588 1 88.31 170 SER B C 1
ATOM 9969 O O . SER B 1 170 ? -35.453 -14.061 -25.688 1 88.31 170 SER B O 1
ATOM 9971 N N . GLY B 1 171 ? -34.652 -12.957 -23.996 1 84.59 171 GLY B N 1
ATOM 9972 C CA . GLY B 1 171 ? -33.298 -13.111 -24.503 1 84.59 171 GLY B CA 1
ATOM 9973 C C . GLY B 1 171 ? -32.65 -11.793 -24.883 1 84.59 171 GLY B C 1
ATOM 9974 O O . GLY B 1 171 ? -33.079 -10.73 -24.428 1 84.59 171 GLY B O 1
ATOM 9975 N N . GLY B 1 172 ? -31.483 -11.878 -25.592 1 86.17 172 GLY B N 1
ATOM 9976 C CA . GLY B 1 172 ? -30.709 -10.721 -26.014 1 86.17 172 GLY B CA 1
ATOM 9977 C C . GLY B 1 172 ? -29.332 -10.661 -25.38 1 86.17 172 GLY B C 1
ATOM 9978 O O . GLY B 1 172 ? -28.98 -11.516 -24.565 1 86.17 172 GLY B O 1
ATOM 9979 N N . THR B 1 173 ? -28.555 -9.523 -25.771 1 88.68 173 THR B N 1
ATOM 9980 C CA . THR B 1 173 ? -27.162 -9.428 -25.349 1 88.68 173 THR B CA 1
ATOM 9981 C C . THR B 1 173 ? -27.039 -8.603 -24.071 1 88.68 173 THR B C 1
ATOM 9983 O O . THR B 1 173 ? -25.952 -8.491 -23.5 1 88.68 173 THR B O 1
ATOM 9986 N N . GLY B 1 174 ? -28.144 -8.055 -23.566 1 92.06 174 GLY B N 1
ATOM 9987 C CA . GLY B 1 174 ? -28.145 -7.321 -22.31 1 92.06 174 GLY B CA 1
ATOM 9988 C C . GLY B 1 174 ? -27.788 -5.856 -22.474 1 92.06 174 GLY B C 1
ATOM 9989 O O . GLY B 1 174 ? -27.227 -5.459 -23.497 1 92.06 174 GLY B O 1
ATOM 9990 N N . LEU B 1 175 ? -28.114 -4.964 -21.587 1 91.64 175 LEU B N 1
ATOM 9991 C CA . LEU B 1 175 ? -27.791 -3.546 -21.472 1 91.64 175 LEU B CA 1
ATOM 9992 C C . LEU B 1 175 ? -26.883 -3.29 -20.274 1 91.64 175 LEU B C 1
ATOM 9994 O O . LEU B 1 175 ? -27.201 -3.691 -19.152 1 91.64 175 LEU B O 1
ATOM 9998 N N . GLN B 1 176 ? -25.737 -2.629 -20.568 1 92.45 176 GLN B N 1
ATOM 9999 C CA . GLN B 1 176 ? -24.81 -2.304 -19.488 1 92.45 176 GLN B CA 1
ATOM 10000 C C . GLN B 1 176 ? -25.355 -1.176 -18.616 1 92.45 176 GLN B C 1
ATOM 10002 O O . GLN B 1 176 ? -25.681 -0.099 -19.118 1 92.45 176 GLN B O 1
ATOM 10007 N N . LEU B 1 177 ? -25.492 -1.396 -17.367 1 93.84 177 LEU B N 1
ATOM 10008 C CA . LEU B 1 177 ? -25.955 -0.363 -16.446 1 93.84 177 LEU B CA 1
ATOM 10009 C C . LEU B 1 177 ? -24.779 0.292 -15.729 1 93.84 177 LEU B C 1
ATOM 10011 O O . LEU B 1 177 ? -24.778 1.505 -15.51 1 93.84 177 LEU B O 1
ATOM 10015 N N . THR B 1 178 ? -23.838 -0.538 -15.274 1 93.86 178 THR B N 1
ATOM 10016 C CA . THR B 1 178 ? -22.649 -0.015 -14.61 1 93.86 178 THR B CA 1
ATOM 10017 C C . THR B 1 178 ? -21.383 -0.468 -15.332 1 93.86 178 THR B C 1
ATOM 10019 O O . THR B 1 178 ? -21.354 -1.547 -15.926 1 93.86 178 THR B O 1
ATOM 10022 N N . LYS B 1 179 ? -20.35 0.393 -15.256 1 91.2 179 LYS B N 1
ATOM 10023 C CA . LYS B 1 179 ? -19.038 0.062 -15.805 1 91.2 179 LYS B CA 1
ATOM 10024 C C . LYS B 1 179 ? -18.062 -0.326 -14.698 1 91.2 179 LYS B C 1
ATOM 10026 O O . LYS B 1 179 ? -18.036 0.301 -13.637 1 91.2 179 LYS B O 1
ATOM 10031 N N . ARG B 1 180 ? -17.361 -1.42 -14.93 1 90.32 180 ARG B N 1
ATOM 10032 C CA . ARG B 1 180 ? -16.366 -1.808 -13.935 1 90.32 180 ARG B CA 1
ATOM 10033 C C . ARG B 1 180 ? -15.317 -0.716 -13.755 1 90.32 180 ARG B C 1
ATOM 10035 O O . ARG B 1 180 ? -14.912 -0.07 -14.724 1 90.32 180 ARG B O 1
ATOM 10042 N N . LYS B 1 181 ? -14.806 -0.422 -12.577 1 85.93 181 LYS B N 1
ATOM 10043 C CA . LYS B 1 181 ? -13.819 0.606 -12.261 1 85.93 181 LYS B CA 1
ATOM 10044 C C . LYS B 1 181 ? -12.426 0.192 -12.727 1 85.93 181 LYS B C 1
ATOM 10046 O O . LYS B 1 181 ? -11.643 1.03 -13.182 1 85.93 181 LYS B O 1
ATOM 10051 N N . ASN B 1 182 ? -12.069 -1.024 -12.566 1 88.1 182 ASN B N 1
ATOM 10052 C CA . ASN B 1 182 ? -10.814 -1.662 -12.952 1 88.1 182 ASN B CA 1
ATOM 10053 C C . ASN B 1 182 ? -10.981 -3.169 -13.124 1 88.1 182 ASN B C 1
ATOM 10055 O O . ASN B 1 182 ? -12.105 -3.671 -13.183 1 88.1 182 ASN B O 1
ATOM 10059 N N . ASP B 1 183 ? -9.95 -3.825 -13.213 1 85.94 183 ASP B N 1
ATOM 10060 C CA . ASP B 1 183 ? -10.022 -5.23 -13.603 1 85.94 183 ASP B CA 1
ATOM 10061 C C . ASP B 1 183 ? -10.148 -6.134 -12.379 1 85.94 183 ASP B C 1
ATOM 10063 O O . ASP B 1 183 ? -10.416 -7.33 -12.509 1 85.94 183 ASP B O 1
ATOM 10067 N N . GLN B 1 184 ? -10.164 -5.548 -11.171 1 88.32 184 GLN B N 1
ATOM 10068 C CA . GLN B 1 184 ? -10.023 -6.487 -10.063 1 88.32 184 GLN B CA 1
ATOM 10069 C C . GLN B 1 184 ? -10.914 -6.09 -8.889 1 88.32 184 GLN B C 1
ATOM 10071 O O . GLN B 1 184 ? -11.038 -6.839 -7.917 1 88.32 184 GLN B O 1
ATOM 10076 N N . GLN B 1 185 ? -11.52 -4.923 -8.866 1 87.61 185 GLN B N 1
ATOM 10077 C CA . GLN B 1 185 ? -12.477 -4.555 -7.828 1 87.61 185 GLN B CA 1
ATOM 10078 C C . GLN B 1 185 ? -13.909 -4.837 -8.275 1 87.61 185 GLN B C 1
ATOM 10080 O O . GLN B 1 185 ? -14.378 -4.274 -9.266 1 87.61 185 GLN B O 1
ATOM 10085 N N . ASP B 1 186 ? -14.551 -5.572 -7.523 1 88.8 186 ASP B N 1
ATOM 10086 C CA . ASP B 1 186 ? -15.764 -6.256 -7.958 1 88.8 186 ASP B CA 1
ATOM 10087 C C . ASP B 1 186 ? -17.006 -5.424 -7.645 1 88.8 186 ASP B C 1
ATOM 10089 O O . ASP B 1 186 ? -16.98 -4.57 -6.756 1 88.8 186 ASP B O 1
ATOM 10093 N N . VAL B 1 187 ? -18.091 -5.625 -8.423 1 92.72 187 VAL B N 1
ATOM 10094 C CA . VAL B 1 187 ? -19.466 -5.176 -8.224 1 92.72 187 VAL B CA 1
ATOM 10095 C C . VAL B 1 187 ? -20.403 -6.381 -8.19 1 92.72 187 VAL B C 1
ATOM 10097 O O . VAL B 1 187 ? -20.285 -7.291 -9.014 1 92.72 187 VAL B O 1
ATOM 10100 N N . ASN B 1 188 ? -21.275 -6.441 -7.118 1 92.48 188 ASN B N 1
ATOM 10101 C CA . ASN B 1 188 ? -22.064 -7.655 -6.939 1 92.48 188 ASN B CA 1
ATOM 10102 C C . ASN B 1 188 ? -23.421 -7.353 -6.31 1 92.48 188 ASN B C 1
ATOM 10104 O O . ASN B 1 188 ? -23.684 -6.22 -5.904 1 92.48 188 ASN B O 1
ATOM 10108 N N . GLU B 1 189 ? -24.31 -8.314 -6.343 1 95.74 189 GLU B N 1
ATOM 10109 C CA . GLU B 1 189 ? -25.454 -8.491 -5.453 1 95.74 189 GLU B CA 1
ATOM 10110 C C . GLU B 1 189 ? -26.537 -7.453 -5.732 1 95.74 189 GLU B C 1
ATOM 10112 O O . GLU B 1 189 ? -26.913 -6.686 -4.844 1 95.74 189 GLU B O 1
ATOM 10117 N N . PRO B 1 190 ? -27.077 -7.476 -6.89 1 97.38 190 PRO B N 1
ATOM 10118 C CA . PRO B 1 190 ? -28.148 -6.527 -7.202 1 97.38 190 PRO B CA 1
ATOM 10119 C C . PRO B 1 190 ? -29.398 -6.748 -6.353 1 97.38 190 PRO B C 1
ATOM 10121 O O . PRO B 1 190 ? -29.743 -7.891 -6.042 1 97.38 190 PRO B O 1
ATOM 10124 N N . SER B 1 191 ? -30.012 -5.728 -5.97 1 98.12 191 SER B N 1
ATOM 10125 C CA . SER B 1 191 ? -31.316 -5.674 -5.316 1 98.12 191 SER B CA 1
ATOM 10126 C C . SER B 1 191 ? -32.162 -4.528 -5.862 1 98.12 191 SER B C 1
ATOM 10128 O O . SER B 1 191 ? -31.804 -3.358 -5.709 1 98.12 191 SER B O 1
ATOM 10130 N N . ILE B 1 192 ? -33.309 -4.856 -6.462 1 97.72 192 ILE B N 1
ATOM 10131 C CA . ILE B 1 192 ? -34.099 -3.854 -7.169 1 97.72 192 ILE B CA 1
ATOM 10132 C C . ILE B 1 192 ? -35.304 -3.454 -6.321 1 97.72 192 ILE B C 1
ATOM 10134 O O . ILE B 1 192 ? -35.979 -4.311 -5.746 1 97.72 192 ILE B O 1
ATOM 10138 N N . SER B 1 193 ? -35.609 -2.177 -6.279 1 97.12 193 SER B N 1
ATOM 10139 C CA . SER B 1 193 ? -36.76 -1.687 -5.527 1 97.12 193 SER B CA 1
ATOM 10140 C C . SER B 1 193 ? -38.07 -2.114 -6.181 1 97.12 193 SER B C 1
ATOM 10142 O O . SER B 1 193 ? -38.152 -2.22 -7.406 1 97.12 193 SER B O 1
ATOM 10144 N N . SER B 1 194 ? -39.085 -2.299 -5.393 1 94.76 194 SER B N 1
ATOM 10145 C CA . SER B 1 194 ? -40.362 -2.825 -5.864 1 94.76 194 SER B CA 1
ATOM 10146 C C . SER B 1 194 ? -41.02 -1.872 -6.856 1 94.76 194 SER B C 1
ATOM 10148 O O . SER B 1 194 ? -41.82 -2.294 -7.694 1 94.76 194 SER B O 1
ATOM 10150 N N . ASP B 1 195 ? -40.664 -0.597 -6.776 1 93.36 195 ASP B N 1
ATOM 10151 C CA . ASP B 1 195 ? -41.243 0.387 -7.686 1 93.36 195 ASP B CA 1
ATOM 10152 C C . ASP B 1 195 ? -40.406 0.518 -8.957 1 93.36 195 ASP B C 1
ATOM 10154 O O . ASP B 1 195 ? -40.749 1.288 -9.856 1 93.36 195 ASP B O 1
ATOM 10158 N N . GLY B 1 196 ? -39.266 -0.18 -8.985 1 92.12 196 GLY B N 1
ATOM 10159 C CA . GLY B 1 196 ? -38.443 -0.22 -10.183 1 92.12 196 GLY B CA 1
ATOM 10160 C C . GLY B 1 196 ? -37.596 1.025 -10.368 1 92.12 196 GLY B C 1
ATOM 10161 O O . GLY B 1 196 ? -36.996 1.223 -11.426 1 92.12 196 GLY B O 1
ATOM 10162 N N . LYS B 1 197 ? -37.444 1.794 -9.367 1 93.7 197 LYS B N 1
ATOM 10163 C CA . LYS B 1 197 ? -36.76 3.076 -9.504 1 93.7 197 LYS B CA 1
ATOM 10164 C C . LYS B 1 197 ? -35.263 2.931 -9.245 1 93.7 197 LYS B C 1
ATOM 10166 O O . LYS B 1 197 ? -34.458 3.692 -9.785 1 93.7 197 LYS B O 1
ATOM 10171 N N . TYR B 1 198 ? -34.968 1.94 -8.372 1 97.21 198 TYR B N 1
ATOM 10172 C CA . TYR B 1 198 ? -33.58 1.909 -7.927 1 97.21 198 TYR B CA 1
ATOM 10173 C C . TYR B 1 198 ? -33.02 0.493 -7.983 1 97.21 198 TYR B C 1
ATOM 10175 O O . TYR B 1 198 ? -33.75 -0.478 -7.767 1 97.21 198 TYR B O 1
ATOM 10183 N N . LEU B 1 199 ? -31.722 0.432 -8.261 1 97.78 199 LEU B N 1
ATOM 10184 C CA . LEU B 1 199 ? -30.904 -0.769 -8.125 1 97.78 199 LEU B CA 1
ATOM 10185 C C . LEU B 1 199 ? -29.819 -0.571 -7.072 1 97.78 199 LEU B C 1
ATOM 10187 O O . LEU B 1 199 ? -29.027 0.37 -7.159 1 97.78 199 LEU B O 1
ATOM 10191 N N . TYR B 1 200 ? -29.824 -1.366 -6.059 1 98.18 200 TYR B N 1
ATOM 10192 C CA . TYR B 1 200 ? -28.759 -1.38 -5.062 1 98.18 200 TYR B CA 1
ATOM 10193 C C . TYR B 1 200 ? -27.775 -2.512 -5.331 1 98.18 200 TYR B C 1
ATOM 10195 O O . TYR B 1 200 ? -28.172 -3.603 -5.749 1 98.18 200 TYR B O 1
ATOM 10203 N N . TYR B 1 201 ? -26.514 -2.276 -5.135 1 97.56 201 TYR B N 1
ATOM 10204 C CA . TYR B 1 201 ? -25.499 -3.307 -5.322 1 97.56 201 TYR B CA 1
ATOM 10205 C C . TYR B 1 201 ? -24.265 -3.017 -4.476 1 97.56 201 TYR B C 1
ATOM 10207 O O . TYR B 1 201 ? -24.096 -1.903 -3.974 1 97.56 201 TYR B O 1
ATOM 10215 N N . SER B 1 202 ? -23.481 -3.965 -4.209 1 96.81 202 SER B N 1
ATOM 10216 C CA . SER B 1 202 ? -22.239 -3.807 -3.459 1 96.81 202 SER B CA 1
ATOM 10217 C C . SER B 1 202 ? -21.057 -3.569 -4.392 1 96.81 202 SER B C 1
ATOM 10219 O O . SER B 1 202 ? -20.975 -4.171 -5.465 1 96.81 202 SER B O 1
ATOM 10221 N N . GLU B 1 203 ? -20.121 -2.723 -4.019 1 95.18 203 GLU B N 1
ATOM 10222 C CA . GLU B 1 203 ? -18.921 -2.427 -4.795 1 95.18 203 GLU B CA 1
ATOM 10223 C C . GLU B 1 203 ? -17.674 -2.453 -3.915 1 95.18 203 GLU B C 1
ATOM 10225 O O . GLU B 1 203 ? -17.656 -1.854 -2.837 1 95.18 203 GLU B O 1
ATOM 10230 N N . ASP B 1 204 ? -16.654 -3.109 -4.356 1 93.65 204 ASP B N 1
ATOM 10231 C CA . ASP B 1 204 ? -15.351 -3.111 -3.697 1 93.65 204 ASP B CA 1
ATOM 10232 C C . ASP B 1 204 ? -14.654 -1.762 -3.855 1 93.65 204 ASP B C 1
ATOM 10234 O O . ASP B 1 204 ? -14.33 -1.351 -4.971 1 93.65 204 ASP B O 1
ATOM 10238 N N . MET B 1 205 ? -14.386 -1.137 -2.751 1 91.54 205 MET B N 1
ATOM 10239 C CA . MET B 1 205 ? -13.77 0.187 -2.761 1 91.54 205 MET B CA 1
ATOM 10240 C C . MET B 1 205 ? -12.468 0.187 -1.966 1 91.54 205 MET B C 1
ATOM 10242 O O . MET B 1 205 ? -12.046 1.227 -1.458 1 91.54 205 MET B O 1
ATOM 10246 N N . ALA B 1 206 ? -11.915 -0.971 -1.773 1 86.49 206 ALA B N 1
ATOM 10247 C CA . ALA B 1 206 ? -10.629 -1.042 -1.084 1 86.49 206 ALA B CA 1
ATOM 10248 C C . ALA B 1 206 ? -9.574 -0.206 -1.805 1 86.49 206 ALA B C 1
ATOM 10250 O O . ALA B 1 206 ? -9.623 -0.054 -3.028 1 86.49 206 ALA B O 1
ATOM 10251 N N . PRO B 1 207 ? -8.558 0.319 -1.135 1 76.08 207 PRO B N 1
ATOM 10252 C CA . PRO B 1 207 ? -7.51 1.124 -1.769 1 76.08 207 PRO B CA 1
ATOM 10253 C C . PRO B 1 207 ? -6.651 0.315 -2.738 1 76.08 207 PRO B C 1
ATOM 10255 O O . PRO B 1 207 ? -6.554 -0.908 -2.61 1 76.08 207 PRO B O 1
ATOM 10258 N N . GLY B 1 208 ? -5.887 0.919 -3.751 1 71.79 208 GLY B N 1
ATOM 10259 C CA . GLY B 1 208 ? -4.891 0.319 -4.625 1 71.79 208 GLY B CA 1
ATOM 10260 C C . GLY B 1 208 ? -5.448 -0.08 -5.979 1 71.79 208 GLY B C 1
ATOM 10261 O O . GLY B 1 208 ? -4.7 -0.21 -6.95 1 71.79 208 GLY B O 1
ATOM 10262 N N . GLY B 1 209 ? -6.772 -0.393 -6.107 1 77.89 209 GLY B N 1
ATOM 10263 C CA . GLY B 1 209 ? -7.382 -0.692 -7.393 1 77.89 209 GLY B CA 1
ATOM 10264 C C . GLY B 1 209 ? -7.208 -2.14 -7.813 1 77.89 209 GLY B C 1
ATOM 10265 O O . GLY B 1 209 ? -7.636 -2.531 -8.901 1 77.89 209 GLY B O 1
ATOM 10266 N N . SER B 1 210 ? -6.47 -2.925 -7.06 1 81.43 210 SER B N 1
ATOM 10267 C CA . SER B 1 210 ? -6.279 -4.35 -7.308 1 81.43 210 SER B CA 1
ATOM 10268 C C . SER B 1 210 ? -6.664 -5.18 -6.087 1 81.43 210 SER B C 1
ATOM 10270 O O . SER B 1 210 ? -6.706 -4.664 -4.968 1 81.43 210 SER B O 1
ATOM 10272 N N . PHE B 1 211 ? -6.931 -6.367 -6.333 1 83.04 211 PHE B N 1
ATOM 10273 C CA . PHE B 1 211 ? -7.259 -7.266 -5.233 1 83.04 211 PHE B CA 1
ATOM 10274 C C . PHE B 1 211 ? -6.03 -7.547 -4.378 1 83.04 211 PHE B C 1
ATOM 10276 O O . PHE B 1 211 ? -4.947 -7.808 -4.905 1 83.04 211 PHE B O 1
ATOM 10283 N N . GLN B 1 212 ? -6.21 -7.455 -3.128 1 80.07 212 GLN B N 1
ATOM 10284 C CA . GLN B 1 212 ? -5.167 -7.783 -2.161 1 80.07 212 GLN B CA 1
ATOM 10285 C C . GLN B 1 212 ? -5.606 -8.92 -1.243 1 80.07 212 GLN B C 1
ATOM 10287 O O . GLN B 1 212 ? -6.771 -8.989 -0.845 1 80.07 212 GLN B O 1
ATOM 10292 N N . TYR B 1 213 ? -4.652 -9.721 -0.926 1 81.92 213 TYR B N 1
ATOM 10293 C CA . TYR B 1 213 ? -4.903 -10.703 0.123 1 81.92 213 TYR B CA 1
ATOM 10294 C C . TYR B 1 213 ? -4.843 -10.057 1.502 1 81.92 213 TYR B C 1
ATOM 10296 O O . TYR B 1 213 ? -4.353 -8.934 1.647 1 81.92 213 TYR B O 1
ATOM 10304 N N . ASN B 1 214 ? -5.391 -10.61 2.491 1 89.75 214 ASN B N 1
ATOM 10305 C CA . ASN B 1 214 ? -5.293 -10.2 3.887 1 89.75 214 ASN B CA 1
ATOM 10306 C C . ASN B 1 214 ? -5.843 -8.792 4.098 1 89.75 214 ASN B C 1
ATOM 10308 O O . ASN B 1 214 ? -5.297 -8.019 4.887 1 89.75 214 ASN B O 1
ATOM 10312 N N . ARG B 1 215 ? -6.815 -8.343 3.283 1 90.33 215 ARG B N 1
ATOM 10313 C CA . ARG B 1 215 ? -7.443 -7.038 3.455 1 90.33 215 ARG B CA 1
ATOM 10314 C C . ARG B 1 215 ? -7.926 -6.846 4.889 1 90.33 215 ARG B C 1
ATOM 10316 O O . ARG B 1 215 ? -8.369 -7.8 5.533 1 90.33 215 ARG B O 1
ATOM 10323 N N . ASP B 1 216 ? -7.86 -5.609 5.434 1 91.12 216 ASP B N 1
ATOM 10324 C CA . ASP B 1 216 ? -8.275 -5.279 6.794 1 91.12 216 ASP B CA 1
ATOM 10325 C C . ASP B 1 216 ? -9.772 -4.982 6.856 1 91.12 216 ASP B C 1
ATOM 10327 O O . ASP B 1 216 ? -10.216 -3.913 6.434 1 91.12 216 ASP B O 1
ATOM 10331 N N . PRO B 1 217 ? -10.558 -5.831 7.337 1 91.52 217 PRO B N 1
ATOM 10332 C CA . PRO B 1 217 ? -12.007 -5.622 7.366 1 91.52 217 PRO B CA 1
ATOM 10333 C C . PRO B 1 217 ? -12.429 -4.556 8.375 1 91.52 217 PRO B C 1
ATOM 10335 O O . PRO B 1 217 ? -13.607 -4.195 8.441 1 91.52 217 PRO B O 1
ATOM 10338 N N . ASN B 1 218 ? -11.464 -4.097 9.174 1 91.3 218 ASN B N 1
ATOM 10339 C CA . ASN B 1 218 ? -11.794 -3.057 10.143 1 91.3 218 ASN B CA 1
ATOM 10340 C C . ASN B 1 218 ? -11.918 -1.69 9.477 1 91.3 218 ASN B C 1
ATOM 10342 O O . ASN B 1 218 ? -12.415 -0.74 10.086 1 91.3 218 ASN B O 1
ATOM 10346 N N . GLY B 1 219 ? -11.504 -1.625 8.262 1 89.1 219 GLY B N 1
ATOM 10347 C CA . GLY B 1 219 ? -11.745 -0.464 7.421 1 89.1 219 GLY B CA 1
ATOM 10348 C C . GLY B 1 219 ? -12.897 -0.657 6.452 1 89.1 219 GLY B C 1
ATOM 10349 O O . GLY B 1 219 ? -13.873 -1.341 6.768 1 89.1 219 GLY B O 1
ATOM 10350 N N . GLN B 1 220 ? -12.84 -0.002 5.33 1 90.43 220 GLN B N 1
ATOM 10351 C CA . GLN B 1 220 ? -13.878 -0.101 4.309 1 90.43 220 GLN B CA 1
ATOM 10352 C C . GLN B 1 220 ? -13.4 -0.927 3.118 1 90.43 220 GLN B C 1
ATOM 10354 O O . GLN B 1 220 ? -12.441 -0.553 2.441 1 90.43 220 GLN B O 1
ATOM 10359 N N . ILE B 1 221 ? -14.049 -2.017 2.971 1 93.28 221 ILE B N 1
ATOM 10360 C CA . ILE B 1 221 ? -13.74 -2.817 1.791 1 93.28 221 ILE B CA 1
ATOM 10361 C C . ILE B 1 221 ? -14.851 -2.66 0.755 1 93.28 221 ILE B C 1
ATOM 10363 O O . ILE B 1 221 ? -14.594 -2.265 -0.385 1 93.28 221 ILE B O 1
ATOM 10367 N N . TYR B 1 222 ? -16.122 -2.905 1.211 1 95.36 222 TYR B N 1
ATOM 10368 C CA . TYR B 1 222 ? -17.271 -2.79 0.319 1 95.36 222 TYR B CA 1
ATOM 10369 C C . TYR B 1 222 ? -18.186 -1.651 0.753 1 95.36 222 TYR B C 1
ATOM 10371 O O . TYR B 1 222 ? -18.27 -1.333 1.942 1 95.36 222 TYR B O 1
ATOM 10379 N N . VAL B 1 223 ? -18.868 -1.061 -0.217 1 95.55 223 VAL B N 1
ATOM 10380 C CA . VAL B 1 223 ? -19.941 -0.101 0.017 1 95.55 223 VAL B CA 1
ATOM 10381 C C . VAL B 1 223 ? -21.182 -0.51 -0.773 1 95.55 223 VAL B C 1
ATOM 10383 O O . VAL B 1 223 ? -21.099 -1.326 -1.693 1 95.55 223 VAL B O 1
ATOM 10386 N N . ILE B 1 224 ? -22.268 -0.06 -0.417 1 97.62 224 ILE B N 1
ATOM 10387 C CA . ILE B 1 224 ? -23.486 -0.257 -1.196 1 97.62 224 ILE B CA 1
ATOM 10388 C C . ILE B 1 224 ? -23.784 0.998 -2.013 1 97.62 224 ILE B C 1
ATOM 10390 O O . ILE B 1 224 ? -23.871 2.099 -1.463 1 97.62 224 ILE B O 1
ATOM 10394 N N . LYS B 1 225 ? -23.945 0.829 -3.266 1 97.01 225 LYS B N 1
ATOM 10395 C CA . LYS B 1 225 ? -24.286 1.889 -4.21 1 97.01 225 LYS B CA 1
ATOM 10396 C C . LYS B 1 225 ? -25.729 1.756 -4.688 1 97.01 225 LYS B C 1
ATOM 10398 O O . LYS B 1 225 ? -26.327 0.683 -4.583 1 97.01 225 LYS B O 1
ATOM 10403 N N . ARG B 1 226 ? -26.239 2.828 -5.151 1 96.9 226 ARG B N 1
ATOM 10404 C CA . ARG B 1 226 ? -27.58 2.865 -5.726 1 96.9 226 ARG B CA 1
ATOM 10405 C C . ARG B 1 226 ? -27.563 3.495 -7.115 1 96.9 226 ARG B C 1
ATOM 10407 O O . ARG B 1 226 ? -27.043 4.598 -7.296 1 96.9 226 ARG B O 1
ATOM 10414 N N . TYR B 1 227 ? -28.021 2.766 -8.059 1 95.87 227 TYR B N 1
ATOM 10415 C CA . TYR B 1 227 ? -28.26 3.248 -9.415 1 95.87 227 TYR B CA 1
ATOM 10416 C C . TYR B 1 227 ? -29.704 3.706 -9.584 1 95.87 227 TYR B C 1
ATOM 10418 O O . TYR B 1 227 ? -30.638 2.967 -9.264 1 95.87 227 TYR B O 1
ATOM 10426 N N . ASP B 1 228 ? -29.891 4.901 -10.061 1 92.83 228 ASP B N 1
ATOM 10427 C CA . ASP B 1 228 ? -31.209 5.459 -10.346 1 92.83 228 ASP B CA 1
ATOM 10428 C C . ASP B 1 228 ? -31.6 5.229 -11.804 1 92.83 228 ASP B C 1
ATOM 10430 O O . ASP B 1 228 ? -31.007 5.818 -12.711 1 92.83 228 ASP B O 1
ATOM 10434 N N . PHE B 1 229 ? -32.675 4.498 -12.053 1 90.25 229 PHE B N 1
ATOM 10435 C CA . PHE B 1 229 ? -33.055 4.114 -13.407 1 90.25 229 PHE B CA 1
ATOM 10436 C C . PHE B 1 229 ? -33.532 5.325 -14.199 1 90.25 229 PHE B C 1
ATOM 10438 O O . PHE B 1 229 ? -33.548 5.3 -15.432 1 90.25 229 PHE B O 1
ATOM 10445 N N . GLN B 1 230 ? -33.909 6.266 -13.502 1 85.6 230 GLN B N 1
ATOM 10446 C CA . GLN B 1 230 ? -34.406 7.457 -14.184 1 85.6 230 GLN B CA 1
ATOM 10447 C C . GLN B 1 230 ? -33.254 8.335 -14.666 1 85.6 230 GLN B C 1
ATOM 10449 O O . GLN B 1 230 ? -33.28 8.838 -15.791 1 85.6 230 GLN B O 1
ATOM 10454 N N . THR B 1 231 ? -32.211 8.476 -13.882 1 81.12 231 THR B N 1
ATOM 10455 C CA . THR B 1 231 ? -31.166 9.449 -14.177 1 81.12 231 THR B CA 1
ATOM 10456 C C . THR B 1 231 ? -29.864 8.748 -14.553 1 81.12 231 THR B C 1
ATOM 10458 O O . THR B 1 231 ? -28.966 9.362 -15.132 1 81.12 231 THR B O 1
ATOM 10461 N N . GLY B 1 232 ? -29.741 7.543 -14.178 1 86.9 232 GLY B N 1
ATOM 10462 C CA . GLY B 1 232 ? -28.484 6.836 -14.366 1 86.9 232 GLY B CA 1
ATOM 10463 C C . GLY B 1 232 ? -27.449 7.168 -13.307 1 86.9 232 GLY B C 1
ATOM 10464 O O . GLY B 1 232 ? -26.326 6.662 -13.35 1 86.9 232 GLY B O 1
ATOM 10465 N N . GLU B 1 233 ? -27.831 7.998 -12.36 1 88.36 233 GLU B N 1
ATOM 10466 C CA . GLU B 1 233 ? -26.899 8.437 -11.325 1 88.36 233 GLU B CA 1
ATOM 10467 C C . GLU B 1 233 ? -26.586 7.307 -10.349 1 88.36 233 GLU B C 1
ATOM 10469 O O . GLU B 1 233 ? -27.474 6.537 -9.977 1 88.36 233 GLU B O 1
ATOM 10474 N N . ILE B 1 234 ? -25.309 7.207 -9.941 1 92.52 234 ILE B N 1
ATOM 10475 C CA . ILE B 1 234 ? -24.86 6.227 -8.958 1 92.52 234 ILE B CA 1
ATOM 10476 C C . ILE B 1 234 ? -24.402 6.942 -7.688 1 92.52 234 ILE B C 1
ATOM 10478 O O . ILE B 1 234 ? -23.591 7.869 -7.749 1 92.52 234 ILE B O 1
ATOM 10482 N N . LYS B 1 235 ? -24.947 6.572 -6.581 1 91.61 235 LYS B N 1
ATOM 10483 C CA . LYS B 1 235 ? -24.572 7.154 -5.296 1 91.61 235 LYS B CA 1
ATOM 10484 C C . LYS B 1 235 ? -24.211 6.068 -4.285 1 91.61 235 LYS B C 1
ATOM 10486 O O . LYS B 1 235 ? -24.739 4.956 -4.346 1 91.61 235 LYS B O 1
ATOM 10491 N N . THR B 1 236 ? -23.331 6.385 -3.387 1 92.34 236 THR B N 1
ATOM 10492 C CA . THR B 1 236 ? -23.052 5.494 -2.267 1 92.34 236 THR B CA 1
ATOM 10493 C C . THR B 1 236 ? -24.102 5.656 -1.172 1 92.34 236 THR B C 1
ATOM 10495 O O . THR B 1 236 ? -24.389 6.775 -0.74 1 92.34 236 THR B O 1
ATOM 10498 N N . ILE B 1 237 ? -24.638 4.643 -0.745 1 94.8 237 ILE B N 1
ATOM 10499 C CA . ILE B 1 237 ? -25.735 4.684 0.216 1 94.8 237 ILE B CA 1
ATOM 10500 C C . ILE B 1 237 ? -25.196 4.442 1.624 1 94.8 237 ILE B C 1
ATOM 10502 O O . ILE B 1 237 ? -25.622 5.096 2.579 1 94.8 237 ILE B O 1
ATOM 10506 N N . THR B 1 238 ? -24.319 3.501 1.752 1 92.54 238 THR B N 1
ATOM 10507 C CA . THR B 1 238 ? -23.702 3.205 3.04 1 92.54 238 THR B CA 1
ATOM 10508 C C . THR B 1 238 ? -22.378 2.472 2.85 1 92.54 238 THR B C 1
ATOM 10510 O O . THR B 1 238 ? -22.078 1.994 1.754 1 92.54 238 THR B O 1
ATOM 10513 N N . GLY B 1 239 ? -21.55 2.368 3.789 1 91.98 239 GLY B N 1
ATOM 10514 C CA . GLY B 1 239 ? -20.211 1.804 3.831 1 91.98 239 GLY B CA 1
ATOM 10515 C C . GLY B 1 239 ? -19.525 1.994 5.171 1 91.98 239 GLY B C 1
ATOM 10516 O O . GLY B 1 239 ? -20.135 1.785 6.222 1 91.98 239 GLY B O 1
ATOM 10517 N N . GLY B 1 240 ? -18.208 2.373 5.128 1 87.57 240 GLY B N 1
ATOM 10518 C CA . GLY B 1 240 ? -17.452 2.632 6.343 1 87.57 240 GLY B CA 1
ATOM 10519 C C . GLY B 1 240 ? -16.762 1.397 6.891 1 87.57 240 GLY B C 1
ATOM 10520 O O . GLY B 1 240 ? -16.682 0.371 6.212 1 87.57 240 GLY B O 1
ATOM 10521 N N . PRO B 1 241 ? -16.301 1.47 8.11 1 87.51 241 PRO B N 1
ATOM 10522 C CA . PRO B 1 241 ? -15.617 0.333 8.731 1 87.51 241 PRO B CA 1
ATOM 10523 C C . PRO B 1 241 ? -16.491 -0.917 8.796 1 87.51 241 PRO B C 1
ATOM 10525 O O . PRO B 1 241 ? -17.664 -0.835 9.169 1 87.51 241 PRO B O 1
ATOM 10528 N N . GLY B 1 242 ? -15.931 -1.943 8.412 1 90.62 242 GLY B N 1
ATOM 10529 C CA . GLY B 1 242 ? -16.666 -3.195 8.342 1 90.62 242 GLY B CA 1
ATOM 10530 C C . GLY B 1 242 ? -17.317 -3.431 6.992 1 90.62 242 GLY B C 1
ATOM 10531 O O . GLY B 1 242 ? -17.77 -4.54 6.701 1 90.62 242 GLY B O 1
ATOM 10532 N N . GLY B 1 243 ? -17.425 -2.315 6.217 1 91.67 243 GLY B N 1
ATOM 10533 C CA . GLY B 1 243 ? -17.99 -2.397 4.88 1 91.67 243 GLY B CA 1
ATOM 10534 C C . GLY B 1 243 ? -19.501 -2.53 4.878 1 91.67 243 GLY B C 1
ATOM 10535 O O . GLY B 1 243 ? -20.143 -2.394 5.922 1 91.67 243 GLY B O 1
ATOM 10536 N N . ALA B 1 244 ? -20.079 -2.679 3.728 1 95.99 244 ALA B N 1
ATOM 10537 C CA . ALA B 1 244 ? -21.498 -2.933 3.495 1 95.99 244 ALA B CA 1
ATOM 10538 C C . ALA B 1 244 ? -21.709 -3.74 2.217 1 95.99 244 ALA B C 1
ATOM 10540 O O . ALA B 1 244 ? -21.268 -3.333 1.139 1 95.99 244 ALA B O 1
ATOM 10541 N N . ALA B 1 245 ? -22.393 -4.881 2.459 1 97.02 245 ALA B N 1
ATOM 10542 C CA . ALA B 1 245 ? -22.574 -5.75 1.299 1 97.02 245 ALA B CA 1
ATOM 10543 C C . ALA B 1 245 ? -23.905 -6.492 1.37 1 97.02 245 ALA B C 1
ATOM 10545 O O . ALA B 1 245 ? -24.616 -6.408 2.374 1 97.02 245 ALA B O 1
ATOM 10546 N N . ARG B 1 246 ? -24.256 -7.071 0.242 1 97.93 246 ARG B N 1
ATOM 10547 C CA . ARG B 1 246 ? -25.457 -7.887 0.099 1 97.93 246 ARG B CA 1
ATOM 10548 C C . ARG B 1 246 ? -26.706 -7.093 0.467 1 97.93 246 ARG B C 1
ATOM 10550 O O . ARG B 1 246 ? -27.463 -7.492 1.354 1 97.93 246 ARG B O 1
ATOM 10557 N N . PRO B 1 247 ? -26.947 -6.034 -0.241 1 98.27 247 PRO B N 1
ATOM 10558 C CA . PRO B 1 247 ? -28.139 -5.234 0.05 1 98.27 247 PRO B CA 1
ATOM 10559 C C . PRO B 1 247 ? -29.435 -5.955 -0.313 1 98.27 247 PRO B C 1
ATOM 10561 O O . PRO B 1 247 ? -29.49 -6.667 -1.319 1 98.27 247 PRO B O 1
ATOM 10564 N N . GLN B 1 248 ? -30.411 -5.836 0.456 1 98.36 248 GLN B N 1
ATOM 10565 C CA . GLN B 1 248 ? -31.787 -6.248 0.197 1 98.36 248 GLN B CA 1
ATOM 10566 C C . GLN B 1 248 ? -32.772 -5.144 0.571 1 98.36 248 GLN B C 1
ATOM 10568 O O . GLN B 1 248 ? -33.006 -4.888 1.754 1 98.36 248 GLN B O 1
ATOM 10573 N N . ILE B 1 249 ? -33.363 -4.534 -0.417 1 98.26 249 ILE B N 1
ATOM 10574 C CA . ILE B 1 249 ? -34.273 -3.416 -0.19 1 98.26 249 ILE B CA 1
ATOM 10575 C C . ILE B 1 249 ? -35.62 -3.939 0.302 1 98.26 249 ILE B C 1
ATOM 10577 O O . ILE B 1 249 ? -36.102 -4.972 -0.169 1 98.26 249 ILE B O 1
ATOM 10581 N N . SER B 1 250 ? -36.258 -3.287 1.26 1 97.92 250 SER B N 1
ATOM 10582 C CA . SER B 1 250 ? -37.553 -3.682 1.805 1 97.92 250 SER B CA 1
ATOM 10583 C C . SER B 1 250 ? -38.663 -3.506 0.775 1 97.92 250 SER B C 1
ATOM 10585 O O . SER B 1 250 ? -38.534 -2.707 -0.155 1 97.92 250 SER B O 1
ATOM 10587 N N . PRO B 1 251 ? -39.722 -4.229 0.964 1 96.56 251 PRO B N 1
ATOM 10588 C CA . PRO B 1 251 ? -40.811 -4.161 -0.012 1 96.56 251 PRO B CA 1
ATOM 10589 C C . PRO B 1 251 ? -41.36 -2.747 -0.187 1 96.56 251 PRO B C 1
ATOM 10591 O O . PRO B 1 251 ? -41.759 -2.367 -1.291 1 96.56 251 PRO B O 1
ATOM 10594 N N . ASP B 1 252 ? -41.375 -1.948 0.878 1 95.43 252 ASP B N 1
ATOM 10595 C CA . ASP B 1 252 ? -41.919 -0.597 0.789 1 95.43 252 ASP B CA 1
ATOM 10596 C C . ASP B 1 252 ? -40.842 0.403 0.374 1 95.43 252 ASP B C 1
ATOM 10598 O O . ASP B 1 252 ? -41.11 1.601 0.262 1 95.43 252 ASP B O 1
ATOM 10602 N N . GLY B 1 253 ? -39.598 -0.081 0.249 1 96.32 253 GLY B N 1
ATOM 10603 C CA . GLY B 1 253 ? -38.51 0.738 -0.262 1 96.32 253 GLY B CA 1
ATOM 10604 C C . GLY B 1 253 ? -37.935 1.681 0.777 1 96.32 253 GLY B C 1
ATOM 10605 O O . GLY B 1 253 ? -37.126 2.553 0.452 1 96.32 253 GLY B O 1
ATOM 10606 N N . SER B 1 254 ? -38.28 1.532 2.037 1 95.85 254 SER B N 1
ATOM 10607 C CA . SER B 1 254 ? -37.894 2.507 3.052 1 95.85 254 SER B CA 1
ATOM 10608 C C . SER B 1 254 ? -36.631 2.069 3.786 1 95.85 254 SER B C 1
ATOM 10610 O O . SER B 1 254 ? -35.94 2.893 4.389 1 95.85 254 SER B O 1
ATOM 10612 N N . LYS B 1 255 ? -36.358 0.729 3.779 1 97.03 255 LYS B N 1
ATOM 10613 C CA . LYS B 1 255 ? -35.233 0.171 4.523 1 97.03 255 LYS B CA 1
ATOM 10614 C C . LYS B 1 255 ? -34.368 -0.713 3.629 1 97.03 255 LYS B C 1
ATOM 10616 O O . LYS B 1 255 ? -34.852 -1.267 2.64 1 97.03 255 LYS B O 1
ATOM 10621 N N . LEU B 1 256 ? -33.114 -0.755 4.011 1 97.3 256 LEU B N 1
ATOM 10622 C CA . LEU B 1 256 ? -32.154 -1.629 3.347 1 97.3 256 LEU B CA 1
ATOM 10623 C C . LEU B 1 256 ? -31.493 -2.571 4.348 1 97.3 256 LEU B C 1
ATOM 10625 O O . LEU B 1 256 ? -30.87 -2.12 5.312 1 97.3 256 LEU B O 1
ATOM 10629 N N . ALA B 1 257 ? -31.713 -3.83 4.231 1 98.21 257 ALA B N 1
ATOM 10630 C CA . ALA B 1 257 ? -30.945 -4.81 4.995 1 98.21 257 ALA B CA 1
ATOM 10631 C C . ALA B 1 257 ? -29.61 -5.109 4.318 1 98.21 257 ALA B C 1
ATOM 10633 O O . ALA B 1 257 ? -29.532 -5.175 3.089 1 98.21 257 ALA B O 1
ATOM 10634 N N . PHE B 1 258 ? -28.556 -5.225 5.037 1 97.45 258 PHE B N 1
ATOM 10635 C CA . PHE B 1 258 ? -27.258 -5.513 4.438 1 97.45 258 PHE B CA 1
ATOM 10636 C C . PHE B 1 258 ? -26.331 -6.178 5.448 1 97.45 258 PHE B C 1
ATOM 10638 O O . PHE B 1 258 ? -26.69 -6.337 6.616 1 97.45 258 PHE B O 1
ATOM 10645 N N . ILE B 1 259 ? -25.197 -6.645 4.995 1 97.39 259 ILE B N 1
ATOM 10646 C CA . ILE B 1 259 ? -24.22 -7.373 5.798 1 97.39 259 ILE B CA 1
ATOM 10647 C C . ILE B 1 259 ? -23.02 -6.475 6.088 1 97.39 259 ILE B C 1
ATOM 10649 O O . ILE B 1 259 ? -22.501 -5.811 5.188 1 97.39 259 ILE B O 1
ATOM 10653 N N . LYS B 1 260 ? -22.606 -6.465 7.316 1 94.12 260 LYS B N 1
ATOM 10654 C CA . LYS B 1 260 ? -21.462 -5.674 7.759 1 94.12 260 LYS B CA 1
ATOM 10655 C C . LYS B 1 260 ? -20.591 -6.464 8.731 1 94.12 260 LYS B C 1
ATOM 10657 O O . LYS B 1 260 ? -21.102 -7.238 9.543 1 94.12 260 LYS B O 1
ATOM 10662 N N . ARG B 1 261 ? -19.275 -6.233 8.636 1 93.32 261 ARG B N 1
ATOM 10663 C CA . ARG B 1 261 ? -18.358 -6.87 9.576 1 93.32 261 ARG B CA 1
ATOM 10664 C C . ARG B 1 261 ? -18.132 -5.991 10.801 1 93.32 261 ARG B C 1
ATOM 10666 O O . ARG B 1 261 ? -17.915 -4.784 10.675 1 93.32 261 ARG B O 1
ATOM 10673 N N . VAL B 1 262 ? -18.244 -6.486 11.95 1 91.54 262 VAL B N 1
ATOM 10674 C CA . VAL B 1 262 ? -17.834 -5.874 13.21 1 91.54 262 VAL B CA 1
ATOM 10675 C C . VAL B 1 262 ? -16.72 -6.701 13.848 1 91.54 262 VAL B C 1
ATOM 10677 O O . VAL B 1 262 ? -16.986 -7.708 14.508 1 91.54 262 VAL B O 1
ATOM 10680 N N . ARG B 1 263 ? -15.435 -6.271 13.633 1 90.63 263 ARG B N 1
ATOM 10681 C CA . ARG B 1 263 ? -14.264 -7.035 14.051 1 90.63 263 ARG B CA 1
ATOM 10682 C C . ARG B 1 263 ? -14.283 -8.437 13.451 1 90.63 263 ARG B C 1
ATOM 10684 O O . ARG B 1 263 ? -14.283 -8.595 12.228 1 90.63 263 ARG B O 1
ATOM 10691 N N . THR B 1 264 ? -14.57 -9.472 14.26 1 92.65 264 THR B N 1
ATOM 10692 C CA . THR B 1 264 ? -14.511 -10.827 13.724 1 92.65 264 THR B CA 1
ATOM 10693 C C . THR B 1 264 ? -15.914 -11.37 13.47 1 92.65 264 THR B C 1
ATOM 10695 O O . THR B 1 264 ? -16.077 -12.532 13.09 1 92.65 264 THR B O 1
ATOM 10698 N N . LYS B 1 265 ? -16.967 -10.54 13.581 1 93.06 265 LYS B N 1
ATOM 10699 C CA . LYS B 1 265 ? -18.34 -11.013 13.43 1 93.06 265 LYS B CA 1
ATOM 10700 C C . LYS B 1 265 ? -18.987 -10.432 12.176 1 93.06 265 LYS B C 1
ATOM 10702 O O . LYS B 1 265 ? -18.915 -9.224 11.936 1 93.06 265 LYS B O 1
ATOM 10707 N N . THR B 1 266 ? -19.527 -11.224 11.384 1 96.11 266 THR B N 1
ATOM 10708 C CA . THR B 1 266 ? -20.424 -10.796 10.316 1 96.11 266 THR B CA 1
ATOM 10709 C C . THR B 1 266 ? -21.831 -10.556 10.856 1 96.11 266 THR B C 1
ATOM 10711 O O . THR B 1 266 ? -22.407 -11.426 11.513 1 96.11 266 THR B O 1
ATOM 10714 N N . VAL B 1 267 ? -22.362 -9.385 10.566 1 95.09 267 VAL B N 1
ATOM 10715 C CA . VAL B 1 267 ? -23.584 -8.949 11.233 1 95.09 267 VAL B CA 1
ATOM 10716 C C . VAL B 1 267 ? -24.599 -8.475 10.195 1 95.09 267 VAL B C 1
ATOM 10718 O O . VAL B 1 267 ? -24.232 -7.835 9.206 1 95.09 267 VAL B O 1
ATOM 10721 N N . LEU B 1 268 ? -25.886 -8.818 10.436 1 96.55 268 LEU B N 1
ATOM 10722 C CA . LEU B 1 268 ? -26.988 -8.293 9.637 1 96.55 268 LEU B CA 1
ATOM 10723 C C . LEU B 1 268 ? -27.433 -6.929 10.153 1 96.55 268 LEU B C 1
ATOM 10725 O O . LEU B 1 268 ? -27.787 -6.789 11.326 1 96.55 268 LEU B O 1
ATOM 10729 N N . TYR B 1 269 ? -27.461 -5.899 9.289 1 94.54 269 TYR B N 1
ATOM 10730 C CA . TYR B 1 269 ? -27.817 -4.527 9.631 1 94.54 269 TYR B CA 1
ATOM 10731 C C . TYR B 1 269 ? -29.044 -4.071 8.849 1 94.54 269 TYR B C 1
ATOM 10733 O O . TYR B 1 269 ? -29.341 -4.609 7.78 1 94.54 269 TYR B O 1
ATOM 10741 N N . ILE B 1 270 ? -29.712 -3.124 9.405 1 94.46 270 ILE B N 1
ATOM 10742 C CA . ILE B 1 270 ? -30.752 -2.375 8.708 1 94.46 270 ILE B CA 1
ATOM 10743 C C . ILE B 1 270 ? -30.318 -0.92 8.546 1 94.46 270 ILE B C 1
ATOM 10745 O O . ILE B 1 270 ? -29.761 -0.325 9.471 1 94.46 270 ILE B O 1
ATOM 10749 N N . HIS B 1 271 ? -30.526 -0.363 7.456 1 93.7 271 HIS B N 1
ATOM 10750 C CA . HIS B 1 271 ? -30.282 1.039 7.136 1 93.7 271 HIS B CA 1
ATOM 10751 C C . HIS B 1 271 ? -31.572 1.743 6.728 1 93.7 271 HIS B C 1
ATOM 10753 O O . HIS B 1 271 ? -32.227 1.338 5.765 1 93.7 271 HIS B O 1
ATOM 10759 N N . ASP B 1 272 ? -31.974 2.736 7.45 1 92.69 272 ASP B N 1
ATOM 10760 C CA . ASP B 1 272 ? -33.111 3.564 7.061 1 92.69 272 ASP B CA 1
ATOM 10761 C C . ASP B 1 272 ? -32.733 4.525 5.936 1 92.69 272 ASP B C 1
ATOM 10763 O O . ASP B 1 272 ? -31.842 5.361 6.1 1 92.69 272 ASP B O 1
ATOM 10767 N N . LEU B 1 273 ? -33.412 4.445 4.877 1 94.56 273 LEU B N 1
ATOM 10768 C CA . LEU B 1 273 ? -32.993 5.167 3.681 1 94.56 273 LEU B CA 1
ATOM 10769 C C . LEU B 1 273 ? -33.357 6.644 3.782 1 94.56 273 LEU B C 1
ATOM 10771 O O . LEU B 1 273 ? -32.822 7.472 3.04 1 94.56 273 LEU B O 1
ATOM 10775 N N . LYS B 1 274 ? -34.259 6.945 4.616 1 91.82 274 LYS B N 1
ATOM 10776 C CA . LYS B 1 274 ? -34.651 8.341 4.787 1 91.82 274 LYS B CA 1
ATOM 10777 C C . LYS B 1 274 ? -33.744 9.048 5.789 1 91.82 274 LYS B C 1
ATOM 10779 O O . LYS B 1 274 ? -33.213 10.123 5.503 1 91.82 274 LYS B O 1
ATOM 10784 N N . THR B 1 275 ? -33.489 8.387 6.949 1 88.57 275 THR B N 1
ATOM 10785 C CA . THR B 1 275 ? -32.792 9.057 8.042 1 88.57 275 THR B CA 1
ATOM 10786 C C . THR B 1 275 ? -31.303 8.726 8.017 1 88.57 275 THR B C 1
ATOM 10788 O O . THR B 1 275 ? -30.494 9.43 8.625 1 88.57 275 THR B O 1
ATOM 10791 N N . GLY B 1 276 ? -30.923 7.572 7.389 1 88.01 276 GLY B N 1
ATOM 10792 C CA . GLY B 1 276 ? -29.542 7.118 7.402 1 88.01 276 GLY B CA 1
ATOM 10793 C C . GLY B 1 276 ? -29.178 6.352 8.66 1 88.01 276 GLY B C 1
ATOM 10794 O O . GLY B 1 276 ? -28.041 5.898 8.81 1 88.01 276 GLY B O 1
ATOM 10795 N N . GLU B 1 277 ? -30.088 6.19 9.61 1 87.78 277 GLU B N 1
ATOM 10796 C CA . GLU B 1 277 ? -29.843 5.395 10.809 1 87.78 277 GLU B CA 1
ATOM 10797 C C . GLU B 1 277 ? -29.587 3.932 10.459 1 87.78 277 GLU B C 1
ATOM 10799 O O . GLU B 1 277 ? -30.197 3.394 9.532 1 87.78 277 GLU B O 1
ATOM 10804 N N . GLU B 1 278 ? -28.694 3.376 11.117 1 88.88 278 GLU B N 1
ATOM 10805 C CA . GLU B 1 278 ? -28.303 1.984 10.918 1 88.88 278 GLU B CA 1
ATOM 10806 C C . GLU B 1 278 ? -28.235 1.234 12.246 1 88.88 278 GLU B C 1
ATOM 10808 O O . GLU B 1 278 ? -27.763 1.776 13.247 1 88.88 278 GLU B O 1
ATOM 10813 N N . TRP B 1 279 ? -28.766 0.032 12.33 1 87.53 279 TRP B N 1
ATOM 10814 C CA . TRP B 1 279 ? -28.681 -0.748 13.56 1 87.53 279 TRP B CA 1
ATOM 10815 C C . TRP B 1 279 ? -28.573 -2.238 13.254 1 87.53 279 TRP B C 1
ATOM 10817 O O . TRP B 1 279 ? -29.098 -2.71 12.243 1 87.53 279 TRP B O 1
ATOM 10827 N N . PRO B 1 280 ? -27.815 -3.018 14.041 1 91.23 280 PRO B N 1
ATOM 10828 C CA . PRO B 1 280 ? -27.699 -4.467 13.86 1 91.23 280 PRO B CA 1
ATOM 10829 C C . PRO B 1 280 ? -28.968 -5.216 14.259 1 91.23 280 PRO B C 1
ATOM 10831 O O . PRO B 1 280 ? -29.673 -4.795 15.181 1 91.23 280 PRO B O 1
ATOM 10834 N N . VAL B 1 281 ? -29.211 -6.365 13.638 1 92.15 281 VAL B N 1
ATOM 10835 C CA . VAL B 1 281 ? -30.42 -7.119 13.952 1 92.15 281 VAL B CA 1
ATOM 10836 C C . VAL B 1 281 ? -30.059 -8.569 14.266 1 92.15 281 VAL B C 1
ATOM 10838 O O . VAL B 1 281 ? -30.803 -9.264 14.961 1 92.15 281 VAL B O 1
ATOM 10841 N N . TYR B 1 282 ? -28.89 -9.08 13.807 1 93.7 282 TYR B N 1
ATOM 10842 C CA . TYR B 1 282 ? -28.47 -10.458 14.034 1 93.7 282 TYR B CA 1
ATOM 10843 C C . TYR B 1 282 ? -26.96 -10.601 13.883 1 93.7 282 TYR B C 1
ATOM 10845 O O . TYR B 1 282 ? -26.393 -10.21 12.86 1 93.7 282 TYR B O 1
ATOM 10853 N N . ASP B 1 283 ? -26.193 -11.162 14.871 1 91.87 283 ASP B N 1
ATOM 10854 C CA . ASP B 1 283 ? -24.734 -11.141 14.851 1 91.87 283 ASP B CA 1
ATOM 10855 C C . ASP B 1 283 ? -24.164 -12.558 14.833 1 91.87 283 ASP B C 1
ATOM 10857 O O . ASP B 1 283 ? -23.016 -12.776 15.227 1 91.87 283 ASP B O 1
ATOM 10861 N N . GLN B 1 284 ? -24.955 -13.534 14.463 1 93.26 284 GLN B N 1
ATOM 10862 C CA . GLN B 1 284 ? -24.458 -14.906 14.468 1 93.26 284 GLN B CA 1
ATOM 10863 C C . GLN B 1 284 ? -24.346 -15.456 13.048 1 93.26 284 GLN B C 1
ATOM 10865 O O . GLN B 1 284 ? -24.509 -16.657 12.828 1 93.26 284 GLN B O 1
ATOM 10870 N N . LEU B 1 285 ? -24.154 -14.563 12.135 1 96.76 285 LEU B N 1
ATOM 10871 C CA . LEU B 1 285 ? -23.944 -15.004 10.76 1 96.76 285 LEU B CA 1
ATOM 10872 C C . LEU B 1 285 ? -22.588 -15.685 10.609 1 96.76 285 LEU B C 1
ATOM 10874 O O . LEU B 1 285 ? -21.692 -15.483 11.431 1 96.76 285 LEU B O 1
ATOM 10878 N N . ASN B 1 286 ? -22.495 -16.56 9.645 1 96.35 286 ASN B N 1
ATOM 10879 C CA . ASN B 1 286 ? -21.191 -17.082 9.249 1 96.35 286 ASN B CA 1
ATOM 10880 C C . ASN B 1 286 ? -20.288 -15.98 8.703 1 96.35 286 ASN B C 1
ATOM 10882 O O . ASN B 1 286 ? -20.771 -14.924 8.29 1 96.35 286 ASN B O 1
ATOM 10886 N N . LYS B 1 287 ? -19.045 -16.272 8.719 1 95.73 287 LYS B N 1
ATOM 10887 C CA . LYS B 1 287 ? -18.068 -15.308 8.222 1 95.73 287 LYS B CA 1
ATOM 10888 C C . LYS B 1 287 ? -18.336 -14.956 6.762 1 95.73 287 LYS B C 1
ATOM 10890 O O . LYS B 1 287 ? -18.516 -15.845 5.927 1 95.73 287 LYS B O 1
ATOM 10895 N N . ASP B 1 288 ? -18.336 -13.659 6.414 1 95.81 288 ASP B N 1
ATOM 10896 C CA . ASP B 1 288 ? -18.567 -13.174 5.056 1 95.81 288 ASP B CA 1
ATOM 10897 C C . ASP B 1 288 ? -17.316 -13.336 4.195 1 95.81 288 ASP B C 1
ATOM 10899 O O . ASP B 1 288 ? -16.249 -13.688 4.702 1 95.81 288 ASP B O 1
ATOM 10903 N N . GLN B 1 289 ? -17.408 -13.019 2.949 1 93.84 289 GLN B N 1
ATOM 10904 C CA . GLN B 1 289 ? -16.312 -13.213 2.006 1 93.84 289 GLN B CA 1
ATOM 10905 C C . GLN B 1 289 ? -15.705 -11.877 1.586 1 93.84 289 GLN B C 1
ATOM 10907 O O . GLN B 1 289 ? -15.18 -11.75 0.477 1 93.84 289 GLN B O 1
ATOM 10912 N N . GLN B 1 290 ? -15.806 -10.849 2.394 1 92.15 290 GLN B N 1
ATOM 10913 C CA . GLN B 1 290 ? -15.305 -9.532 2.016 1 92.15 290 GLN B CA 1
ATOM 10914 C C . GLN B 1 290 ? -13.805 -9.572 1.738 1 92.15 290 GLN B C 1
ATOM 10916 O O . GLN B 1 290 ? -13.288 -8.757 0.973 1 92.15 290 GLN B O 1
ATOM 10921 N N . THR B 1 291 ? -13.106 -10.514 2.36 1 91.58 291 THR B N 1
ATOM 10922 C CA . THR B 1 291 ? -11.653 -10.553 2.235 1 91.58 291 THR B CA 1
ATOM 10923 C C . THR B 1 291 ? -11.226 -11.61 1.221 1 91.58 291 THR B C 1
ATOM 10925 O O . THR B 1 291 ? -10.053 -11.986 1.164 1 91.58 291 THR B O 1
ATOM 10928 N N . ALA B 1 292 ? -12.176 -12.199 0.462 1 90.44 292 ALA B N 1
ATOM 10929 C CA . ALA B 1 292 ? -11.929 -13.129 -0.637 1 90.44 292 ALA B CA 1
ATOM 10930 C C . ALA B 1 292 ? -12.477 -12.583 -1.952 1 90.44 292 ALA B C 1
ATOM 10932 O O . ALA B 1 292 ? -13.025 -11.479 -1.992 1 90.44 292 ALA B O 1
ATOM 10933 N N . TRP B 1 293 ? -12.294 -13.353 -3.038 1 85.42 293 TRP B N 1
ATOM 10934 C CA . TRP B 1 293 ? -12.99 -13.037 -4.281 1 85.42 293 TRP B CA 1
ATOM 10935 C C . TRP B 1 293 ? -14.456 -13.45 -4.204 1 85.42 293 TRP B C 1
ATOM 10937 O O . TRP B 1 293 ? -14.769 -14.639 -4.116 1 85.42 293 TRP B O 1
ATOM 10947 N N . ALA B 1 294 ? -15.272 -12.548 -4.119 1 88.08 294 ALA B N 1
ATOM 10948 C CA . ALA B 1 294 ? -16.686 -12.823 -3.873 1 88.08 294 ALA B CA 1
ATOM 10949 C C . ALA B 1 294 ? -17.495 -12.729 -5.163 1 88.08 294 ALA B C 1
ATOM 10951 O O . ALA B 1 294 ? -18.488 -12 -5.228 1 88.08 294 ALA B O 1
ATOM 10952 N N . ILE B 1 295 ? -17.182 -13.608 -6.119 1 86.85 295 ILE B N 1
ATOM 10953 C CA . ILE B 1 295 ? -17.808 -13.551 -7.436 1 86.85 295 ILE B CA 1
ATOM 10954 C C . ILE B 1 295 ? -19.31 -13.792 -7.304 1 86.85 295 ILE B C 1
ATOM 10956 O O . ILE B 1 295 ? -20.106 -13.203 -8.04 1 86.85 295 ILE B O 1
ATOM 10960 N N . PHE B 1 296 ? -19.739 -14.62 -6.386 1 91.97 296 PHE B N 1
ATOM 10961 C CA . PHE B 1 296 ? -21.152 -14.932 -6.209 1 91.97 296 PHE B CA 1
ATOM 10962 C C . PHE B 1 296 ? -21.76 -14.083 -5.099 1 91.97 296 PHE B C 1
ATOM 10964 O O . PHE B 1 296 ? -22.861 -14.368 -4.623 1 91.97 296 PHE B O 1
ATOM 10971 N N . GLY B 1 297 ? -20.972 -13.071 -4.69 1 93.08 297 GLY B N 1
ATOM 10972 C CA . GLY B 1 297 ? -21.421 -12.203 -3.613 1 93.08 297 GLY B CA 1
ATOM 10973 C C . GLY B 1 297 ? -20.675 -12.431 -2.312 1 93.08 297 GLY B C 1
ATOM 10974 O O . GLY B 1 297 ? -20.08 -13.492 -2.109 1 93.08 297 GLY B O 1
ATOM 10975 N N . VAL B 1 298 ? -20.787 -11.528 -1.425 1 94.82 298 VAL B N 1
ATOM 10976 C CA . VAL B 1 298 ? -20.053 -11.51 -0.164 1 94.82 298 VAL B CA 1
ATOM 10977 C C . VAL B 1 298 ? -20.764 -12.389 0.861 1 94.82 298 VAL B C 1
ATOM 10979 O O . VAL B 1 298 ? -20.135 -12.908 1.787 1 94.82 298 VAL B O 1
ATOM 10982 N N . TYR B 1 299 ? -22 -12.557 0.675 1 96.83 299 TYR B N 1
ATOM 10983 C CA . TYR B 1 299 ? -22.841 -13.41 1.508 1 96.83 299 TYR B CA 1
ATOM 10984 C C . TYR B 1 299 ? -24.001 -13.985 0.703 1 96.83 299 TYR B C 1
ATOM 10986 O O . TYR B 1 299 ? -24.364 -13.446 -0.345 1 96.83 299 TYR B O 1
ATOM 10994 N N . PRO B 1 300 ? -24.607 -15.078 1.102 1 97.15 300 PRO B N 1
ATOM 10995 C CA . PRO B 1 300 ? -25.733 -15.636 0.351 1 97.15 300 PRO B CA 1
ATOM 10996 C C . PRO B 1 300 ? -26.935 -14.695 0.303 1 97.15 300 PRO B C 1
ATOM 10998 O O . PRO B 1 300 ? -27.132 -13.893 1.219 1 97.15 300 PRO B O 1
ATOM 11001 N N . GLY B 1 301 ? -27.708 -14.841 -0.734 1 97.63 301 GLY B N 1
ATOM 11002 C CA . GLY B 1 301 ? -28.921 -14.049 -0.861 1 97.63 301 GLY B CA 1
ATOM 11003 C C . GLY B 1 301 ? -29.957 -14.372 0.199 1 97.63 301 GLY B C 1
ATOM 11004 O O . GLY B 1 301 ? -30.124 -15.533 0.578 1 97.63 301 GLY B O 1
ATOM 11005 N N . PHE B 1 302 ? -30.67 -13.356 0.722 1 98.24 302 PHE B N 1
ATOM 11006 C CA . PHE B 1 302 ? -31.744 -13.485 1.7 1 98.24 302 PHE B CA 1
ATOM 11007 C C . PHE B 1 302 ? -32.913 -12.574 1.343 1 98.24 302 PHE B C 1
ATOM 11009 O O . PHE B 1 302 ? -32.851 -11.832 0.361 1 98.24 302 PHE B O 1
ATOM 11016 N N . ALA B 1 303 ? -33.958 -12.693 2.115 1 98.03 303 ALA B N 1
ATOM 11017 C CA . ALA B 1 303 ? -35.139 -11.999 1.608 1 98.03 303 ALA B CA 1
ATOM 11018 C C . ALA B 1 303 ? -35.997 -11.47 2.754 1 98.03 303 ALA B C 1
ATOM 11020 O O . ALA B 1 303 ? -36.013 -12.046 3.844 1 98.03 303 ALA B O 1
ATOM 11021 N N . TRP B 1 304 ? -36.76 -10.368 2.41 1 98.15 304 TRP B N 1
ATOM 11022 C CA . TRP B 1 304 ? -37.822 -9.847 3.265 1 98.15 304 TRP B CA 1
ATOM 11023 C C . TRP B 1 304 ? -39.092 -10.679 3.122 1 98.15 304 TRP B C 1
ATOM 11025 O O . TRP B 1 304 ? -39.399 -11.172 2.035 1 98.15 304 TRP B O 1
ATOM 11035 N N . LEU B 1 305 ? -39.795 -10.797 4.246 1 97.51 305 LEU B N 1
ATOM 11036 C CA . LEU B 1 305 ? -41.193 -11.185 4.092 1 97.51 305 LEU B CA 1
ATOM 11037 C C . LEU B 1 305 ? -42.011 -10.044 3.497 1 97.51 305 LEU B C 1
ATOM 11039 O O . LEU B 1 305 ? -41.625 -8.877 3.602 1 97.51 305 LEU B O 1
ATOM 11043 N N . PRO B 1 306 ? -43.067 -10.365 2.851 1 95.96 306 PRO B N 1
ATOM 11044 C CA . PRO B 1 306 ? -43.805 -9.356 2.088 1 95.96 306 PRO B CA 1
ATOM 11045 C C . PRO B 1 306 ? -44.233 -8.166 2.943 1 95.96 306 PRO B C 1
ATOM 11047 O O . PRO B 1 306 ? -44.351 -7.047 2.436 1 95.96 306 PRO B O 1
ATOM 11050 N N . GLU B 1 307 ? -44.433 -8.374 4.258 1 94.46 307 GLU B N 1
ATOM 11051 C CA . GLU B 1 307 ? -44.898 -7.302 5.134 1 94.46 307 GLU B CA 1
ATOM 11052 C C . GLU B 1 307 ? -43.765 -6.339 5.477 1 94.46 307 GLU B C 1
ATOM 11054 O O . GLU B 1 307 ? -44.01 -5.232 5.962 1 94.46 307 GLU B O 1
ATOM 11059 N N . GLY B 1 308 ? -42.598 -6.827 5.257 1 95.7 308 GLY B N 1
ATOM 11060 C CA . GLY B 1 308 ? -41.45 -5.952 5.43 1 95.7 308 GLY B CA 1
ATOM 11061 C C . GLY B 1 308 ? -40.981 -5.862 6.87 1 95.7 308 GLY B C 1
ATOM 11062 O O . GLY B 1 308 ? -40.136 -5.028 7.202 1 95.7 308 GLY B O 1
ATOM 11063 N N . ASP B 1 309 ? -41.453 -6.745 7.745 1 94.81 309 ASP B N 1
ATOM 11064 C CA . ASP B 1 309 ? -41.122 -6.668 9.165 1 94.81 309 ASP B CA 1
ATOM 11065 C C . ASP B 1 309 ? -40.159 -7.783 9.566 1 94.81 309 ASP B C 1
ATOM 11067 O O . ASP B 1 309 ? -39.562 -7.738 10.643 1 94.81 309 ASP B O 1
ATOM 11071 N N . GLU B 1 310 ? -40.035 -8.77 8.718 1 97.2 310 GLU B N 1
ATOM 11072 C CA . GLU B 1 310 ? -39.167 -9.909 9.002 1 97.2 310 GLU B CA 1
ATOM 11073 C C . GLU B 1 310 ? -38.285 -10.242 7.802 1 97.2 310 GLU B C 1
ATOM 11075 O O . GLU B 1 310 ? -38.629 -9.92 6.663 1 97.2 310 GLU B O 1
ATOM 11080 N N . LEU B 1 311 ? -37.156 -10.847 8.168 1 98.13 311 LEU B N 1
ATOM 11081 C CA . LEU B 1 311 ? -36.229 -11.337 7.154 1 98.13 311 LEU B CA 1
ATOM 11082 C C . LEU B 1 311 ? -36.014 -12.84 7.295 1 98.13 311 LEU B C 1
ATOM 11084 O O . LEU B 1 311 ? -36.084 -13.38 8.401 1 98.13 311 LEU B O 1
ATOM 11088 N N . VAL B 1 312 ? -35.831 -13.539 6.204 1 98.46 312 VAL B N 1
ATOM 11089 C CA . VAL B 1 312 ? -35.388 -14.929 6.169 1 98.46 312 VAL B CA 1
ATOM 11090 C C . VAL B 1 312 ? -33.961 -15.004 5.631 1 98.46 312 VAL B C 1
ATOM 11092 O O . VAL B 1 312 ? -33.671 -14.485 4.55 1 98.46 312 VAL B O 1
ATOM 11095 N N . ILE B 1 313 ? -33.05 -15.598 6.395 1 98.42 313 ILE B N 1
ATOM 11096 C CA . ILE B 1 313 ? -31.636 -15.591 6.036 1 98.42 313 ILE B CA 1
ATOM 11097 C C . ILE B 1 313 ? -30.987 -16.904 6.469 1 98.42 313 ILE B C 1
ATOM 11099 O O . ILE B 1 313 ? -31.443 -17.546 7.418 1 98.42 313 ILE B O 1
ATOM 11103 N N . TRP B 1 314 ? -29.96 -17.318 5.764 1 98.3 314 TRP B N 1
ATOM 11104 C CA . TRP B 1 314 ? -29.18 -18.499 6.118 1 98.3 314 TRP B CA 1
ATOM 11105 C C . TRP B 1 314 ? -28.068 -18.142 7.1 1 98.3 314 TRP B C 1
ATOM 11107 O O . TRP B 1 314 ? -27.388 -17.126 6.934 1 98.3 314 TRP B O 1
ATOM 11117 N N . ALA B 1 315 ? -27.882 -18.944 8.077 1 97.19 315 ALA B N 1
ATOM 11118 C CA . ALA B 1 315 ? -26.756 -18.854 9.003 1 97.19 315 ALA B CA 1
ATOM 11119 C C . ALA B 1 315 ? -26.551 -20.171 9.747 1 97.19 315 ALA B C 1
ATOM 11121 O O . ALA B 1 315 ? -27.519 -20.835 10.125 1 97.19 315 ALA B O 1
ATOM 11122 N N . LYS B 1 316 ? -25.306 -20.573 9.859 1 96.7 316 LYS B N 1
ATOM 11123 C CA . LYS B 1 316 ? -24.907 -21.723 10.666 1 96.7 316 LYS B CA 1
ATOM 11124 C C . LYS B 1 316 ? -25.622 -22.991 10.208 1 96.7 316 LYS B C 1
ATOM 11126 O O . LYS B 1 316 ? -26.144 -23.747 11.03 1 96.7 316 LYS B O 1
ATOM 11131 N N . GLY B 1 317 ? -25.803 -23.066 8.948 1 97.83 317 GLY B N 1
ATOM 11132 C CA . GLY B 1 317 ? -26.339 -24.274 8.342 1 97.83 317 GLY B CA 1
ATOM 11133 C C . GLY B 1 317 ? -27.855 -24.328 8.357 1 97.83 317 GLY B C 1
ATOM 11134 O O . GLY B 1 317 ? -28.451 -25.304 7.897 1 97.83 317 GLY B O 1
ATOM 11135 N N . LYS B 1 318 ? -28.482 -23.276 8.875 1 98.38 318 LYS B N 1
ATOM 11136 C CA . LYS B 1 318 ? -29.932 -23.266 9.038 1 98.38 318 LYS B CA 1
ATOM 11137 C C . LYS B 1 318 ? -30.551 -22.036 8.38 1 98.38 318 LYS B C 1
ATOM 11139 O O . LYS B 1 318 ? -29.846 -21.079 8.053 1 98.38 318 LYS B O 1
ATOM 11144 N N . ILE B 1 319 ? -31.84 -22.107 8.137 1 98.52 319 ILE B N 1
ATOM 11145 C CA . ILE B 1 319 ? -32.621 -20.961 7.683 1 98.52 319 ILE B CA 1
ATOM 11146 C C . ILE B 1 319 ? -33.268 -20.271 8.882 1 98.52 319 ILE B C 1
ATOM 11148 O O . ILE B 1 319 ? -33.96 -20.912 9.676 1 98.52 319 ILE B O 1
ATOM 11152 N N . HIS B 1 320 ? -33.058 -19.003 9.023 1 98.16 320 HIS B N 1
ATOM 11153 C CA . HIS B 1 320 ? -33.563 -18.224 10.148 1 98.16 320 HIS B CA 1
ATOM 11154 C C . HIS B 1 320 ? -34.605 -17.208 9.691 1 98.16 320 HIS B C 1
ATOM 11156 O O . HIS B 1 320 ? -34.471 -16.616 8.618 1 98.16 320 HIS B O 1
ATOM 11162 N N . ARG B 1 321 ? -35.567 -17.061 10.427 1 97.57 321 ARG B N 1
ATOM 11163 C CA . ARG B 1 321 ? -36.515 -15.954 10.338 1 97.57 321 ARG B CA 1
ATOM 11164 C C . ARG B 1 321 ? -36.267 -14.931 11.442 1 97.57 321 ARG B C 1
ATOM 11166 O O . ARG B 1 321 ? -36.237 -15.281 12.623 1 97.57 321 ARG B O 1
ATOM 11173 N N . ILE B 1 322 ? -36.097 -13.679 11.092 1 97.03 322 ILE B N 1
ATOM 11174 C CA . ILE B 1 322 ? -35.661 -12.665 12.046 1 97.03 322 ILE B CA 1
ATOM 11175 C C . ILE B 1 322 ? -36.619 -11.476 12.009 1 97.03 322 ILE B C 1
ATOM 11177 O O . ILE B 1 322 ? -36.839 -10.882 10.952 1 97.03 322 ILE B O 1
ATOM 11181 N N . ASP B 1 323 ? -37.143 -11.103 13.1 1 94.69 323 ASP B N 1
ATOM 11182 C CA . ASP B 1 323 ? -37.954 -9.897 13.243 1 94.69 323 ASP B CA 1
ATOM 11183 C C . ASP B 1 323 ? -37.074 -8.66 13.409 1 94.69 323 ASP B C 1
ATOM 11185 O O . ASP B 1 323 ? -36.219 -8.614 14.295 1 94.69 323 ASP B O 1
ATOM 11189 N N . ILE B 1 324 ? -37.321 -7.676 12.614 1 92.22 324 ILE B N 1
ATOM 11190 C CA . ILE B 1 324 ? -36.397 -6.548 12.563 1 92.22 324 ILE B CA 1
ATOM 11191 C C . ILE B 1 324 ? -36.642 -5.626 13.755 1 92.22 324 ILE B C 1
ATOM 11193 O O . ILE B 1 324 ? -35.731 -4.93 14.207 1 92.22 324 ILE B O 1
ATOM 11197 N N . ALA B 1 325 ? -37.917 -5.528 14.218 1 87.69 325 ALA B N 1
ATOM 11198 C CA . ALA B 1 325 ? -38.277 -4.645 15.325 1 87.69 325 ALA B CA 1
ATOM 11199 C C . ALA B 1 325 ? -37.908 -5.269 16.667 1 87.69 325 ALA B C 1
ATOM 11201 O O . ALA B 1 325 ? -37.295 -4.617 17.515 1 87.69 325 ALA B O 1
ATOM 11202 N N . THR B 1 326 ? -38.161 -6.648 16.844 1 88.03 326 THR B N 1
ATOM 11203 C CA . THR B 1 326 ? -37.949 -7.32 18.121 1 88.03 326 THR B CA 1
ATOM 11204 C C . THR B 1 326 ? -36.623 -8.074 18.123 1 88.03 326 THR B C 1
ATOM 11206 O O . THR B 1 326 ? -36.132 -8.476 19.18 1 88.03 326 THR B O 1
ATOM 11209 N N . ARG B 1 327 ? -36.084 -8.422 16.96 1 88.96 327 ARG B N 1
ATOM 11210 C CA . ARG B 1 327 ? -34.843 -9.165 16.766 1 88.96 327 ARG B CA 1
ATOM 11211 C C . ARG B 1 327 ? -35.011 -10.626 17.17 1 88.96 327 ARG B C 1
ATOM 11213 O O . ARG B 1 327 ? -34.026 -11.352 17.32 1 88.96 327 ARG B O 1
ATOM 11220 N N . TYR B 1 328 ? -36.191 -10.92 17.431 1 91.43 328 TYR B N 1
ATOM 11221 C CA . TYR B 1 328 ? -36.465 -12.328 17.698 1 91.43 328 TYR B CA 1
ATOM 11222 C C . TYR B 1 328 ? -36.128 -13.187 16.485 1 91.43 328 TYR B C 1
ATOM 11224 O O . TYR B 1 328 ? -36.416 -12.807 15.348 1 91.43 328 TYR B O 1
ATOM 11232 N N . GLN B 1 329 ? -35.409 -14.229 16.697 1 93.76 329 GLN B N 1
ATOM 11233 C CA . GLN B 1 329 ? -35.028 -15.152 15.633 1 93.76 329 GLN B CA 1
ATOM 11234 C C . GLN B 1 329 ? -35.624 -16.537 15.866 1 93.76 329 GLN B C 1
ATOM 11236 O O . GLN B 1 329 ? -35.702 -17.001 17.006 1 93.76 329 GLN B O 1
ATOM 11241 N N . SER B 1 330 ? -36.063 -17.11 14.91 1 95.89 330 SER B N 1
ATOM 11242 C CA . SER B 1 330 ? -36.539 -18.489 14.921 1 95.89 330 SER B CA 1
ATOM 11243 C C . SER B 1 330 ? -35.995 -19.272 13.73 1 95.89 330 SER B C 1
ATOM 11245 O O . SER B 1 330 ? -35.654 -18.687 12.7 1 95.89 330 SER B O 1
ATOM 11247 N N . ILE B 1 331 ? -35.889 -20.544 13.866 1 97.82 331 ILE B N 1
ATOM 11248 C CA . ILE B 1 331 ? -35.414 -21.423 12.803 1 97.82 331 ILE B CA 1
ATOM 11249 C C . ILE B 1 331 ? -36.598 -21.925 11.98 1 97.82 331 ILE B C 1
ATOM 11251 O O . ILE B 1 331 ? -37.624 -22.324 12.536 1 97.82 331 ILE B O 1
ATOM 11255 N N . VAL B 1 332 ? -36.464 -21.793 10.714 1 98.32 332 VAL B N 1
ATOM 11256 C CA . VAL B 1 332 ? -37.353 -22.507 9.802 1 98.32 332 VAL B CA 1
ATOM 11257 C C . VAL B 1 332 ? -36.785 -23.893 9.505 1 98.32 332 VAL B C 1
ATOM 11259 O O . VAL B 1 332 ? -35.865 -24.033 8.696 1 98.32 332 VAL B O 1
ATOM 11262 N N . PRO B 1 333 ? -37.302 -24.858 10.149 1 97.96 333 PRO B N 1
ATOM 11263 C CA . PRO B 1 333 ? -36.703 -26.182 9.968 1 97.96 333 PRO B CA 1
ATOM 11264 C C . PRO B 1 333 ? -36.9 -26.731 8.556 1 97.96 333 PRO B C 1
ATOM 11266 O O . PRO B 1 333 ? -37.958 -26.531 7.954 1 97.96 333 PRO B O 1
ATOM 11269 N N . PHE B 1 334 ? -35.937 -27.318 8.01 1 98.15 334 PHE B N 1
ATOM 11270 C CA . PHE B 1 334 ? -36.055 -27.977 6.714 1 98.15 334 PHE B CA 1
ATOM 11271 C C . PHE B 1 334 ? -35.342 -29.324 6.724 1 98.15 334 PHE B C 1
ATOM 11273 O O . PHE B 1 334 ? -34.507 -29.584 7.594 1 98.15 334 PHE B O 1
ATOM 11280 N N . SER B 1 335 ? -35.713 -30.204 5.889 1 98.09 335 SER B N 1
ATOM 11281 C CA . SER B 1 335 ? -35.033 -31.456 5.571 1 98.09 335 SER B CA 1
ATOM 11282 C C . SER B 1 335 ? -34.98 -31.689 4.065 1 98.09 335 SER B C 1
ATOM 11284 O O . SER B 1 335 ? -35.965 -31.457 3.361 1 98.09 335 SER B O 1
ATOM 11286 N N . VAL B 1 336 ? -33.871 -32.063 3.582 1 98.09 336 VAL B N 1
ATOM 11287 C CA . VAL B 1 336 ? -33.658 -32.279 2.155 1 98.09 336 VAL B CA 1
ATOM 11288 C C . VAL B 1 336 ? -33.147 -33.698 1.917 1 98.09 336 VAL B C 1
ATOM 11290 O O . VAL B 1 336 ? -32.203 -34.143 2.575 1 98.09 336 VAL B O 1
ATOM 11293 N N . ASP B 1 337 ? -33.777 -34.427 1.075 1 97.39 337 ASP B N 1
ATOM 11294 C CA . ASP B 1 337 ? -33.231 -35.674 0.549 1 97.39 337 ASP B CA 1
ATOM 11295 C C . ASP B 1 337 ? -32.36 -35.418 -0.679 1 97.39 337 ASP B C 1
ATOM 11297 O O . ASP B 1 337 ? -32.87 -35.07 -1.746 1 97.39 337 ASP B O 1
ATOM 11301 N N . VAL B 1 338 ? -31.102 -35.548 -0.495 1 97.21 338 VAL B N 1
ATOM 11302 C CA . VAL B 1 338 ? -30.149 -35.299 -1.571 1 97.21 338 VAL B CA 1
ATOM 11303 C C . VAL B 1 338 ? -29.975 -36.563 -2.41 1 97.21 338 VAL B C 1
ATOM 11305 O O . VAL B 1 338 ? -29.757 -37.65 -1.869 1 97.21 338 VAL B O 1
ATOM 11308 N N . ASN B 1 339 ? -30.132 -36.474 -3.66 1 94.87 339 ASN B N 1
ATOM 11309 C CA . ASN B 1 339 ? -29.844 -37.476 -4.68 1 94.87 339 ASN B CA 1
ATOM 11310 C C . ASN B 1 339 ? -29.064 -36.879 -5.848 1 94.87 339 ASN B C 1
ATOM 11312 O O . ASN B 1 339 ? -29.626 -36.156 -6.671 1 94.87 339 ASN B O 1
ATOM 11316 N N . MET B 1 340 ? -27.863 -37.134 -5.91 1 94.11 340 MET B N 1
ATOM 11317 C CA . MET B 1 340 ? -27.063 -36.459 -6.928 1 94.11 340 MET B CA 1
ATOM 11318 C C . MET B 1 340 ? -26.031 -37.409 -7.526 1 94.11 340 MET B C 1
ATOM 11320 O O . MET B 1 340 ? -25.59 -38.35 -6.864 1 94.11 340 MET B O 1
ATOM 11324 N N . PRO B 1 341 ? -25.703 -37.238 -8.778 1 94.15 341 PRO B N 1
ATOM 11325 C CA . PRO B 1 341 ? -24.663 -38.034 -9.435 1 94.15 341 PRO B CA 1
ATOM 11326 C C . PRO B 1 341 ? -23.252 -37.573 -9.077 1 94.15 341 PRO B C 1
ATOM 11328 O O . PRO B 1 341 ? -23.007 -36.371 -8.943 1 94.15 341 PRO B O 1
ATOM 11331 N N . LEU B 1 342 ? -22.383 -38.468 -8.87 1 95.13 342 LEU B N 1
ATOM 11332 C CA . LEU B 1 342 ? -20.96 -38.216 -8.669 1 95.13 342 LEU B CA 1
ATOM 11333 C C . LEU B 1 342 ? -20.127 -38.921 -9.734 1 95.13 342 LEU B C 1
ATOM 11335 O O . LEU B 1 342 ? -20.234 -40.137 -9.907 1 95.13 342 LEU B O 1
ATOM 11339 N N . ALA B 1 343 ? -19.392 -38.126 -10.456 1 95.71 343 ALA B N 1
ATOM 11340 C CA . ALA B 1 343 ? -18.503 -38.732 -11.444 1 95.71 343 ALA B CA 1
ATOM 11341 C C . ALA B 1 343 ? -17.357 -39.479 -10.767 1 95.71 343 ALA B C 1
ATOM 11343 O O . ALA B 1 343 ? -16.964 -39.141 -9.647 1 95.71 343 ALA B O 1
ATOM 11344 N N . LYS B 1 344 ? -16.894 -40.41 -11.469 1 94.4 344 LYS B N 1
ATOM 11345 C CA . LYS B 1 344 ? -15.757 -41.165 -10.951 1 94.4 344 LYS B CA 1
ATOM 11346 C C . LYS B 1 344 ? -14.516 -40.284 -10.841 1 94.4 344 LYS B C 1
ATOM 11348 O O . LYS B 1 344 ? -14.237 -39.481 -11.733 1 94.4 344 LYS B O 1
ATOM 11353 N N . TRP B 1 345 ? -13.882 -40.581 -9.795 1 94.3 345 TRP B N 1
ATOM 11354 C CA . TRP B 1 345 ? -12.643 -39.879 -9.478 1 94.3 345 TRP B CA 1
ATOM 11355 C C . TRP B 1 345 ? -11.585 -40.129 -10.548 1 94.3 345 TRP B C 1
ATOM 11357 O O . TRP B 1 345 ? -11.371 -41.27 -10.963 1 94.3 345 TRP B O 1
ATOM 11367 N N . VAL B 1 346 ? -10.992 -39.06 -11.099 1 96.83 346 VAL B N 1
ATOM 11368 C CA . VAL B 1 346 ? -9.864 -39.183 -12.017 1 96.83 346 VAL B CA 1
ATOM 11369 C C . VAL B 1 346 ? -8.564 -39.299 -11.226 1 96.83 346 VAL B C 1
ATOM 11371 O O . VAL B 1 346 ? -8.136 -38.341 -10.579 1 96.83 346 VAL B O 1
ATOM 11374 N N . HIS B 1 347 ? -7.929 -40.43 -11.241 1 97.27 347 HIS B N 1
ATOM 11375 C CA . HIS B 1 347 ? -6.67 -40.644 -10.537 1 97.27 347 HIS B CA 1
ATOM 11376 C C . HIS B 1 347 ? -5.902 -41.822 -11.127 1 97.27 347 HIS B C 1
ATOM 11378 O O . HIS B 1 347 ? -6.478 -42.886 -11.369 1 97.27 347 HIS B O 1
ATOM 11384 N N . PHE B 1 348 ? -4.669 -41.63 -11.333 1 97.4 348 PHE B N 1
ATOM 11385 C CA . PHE B 1 348 ? -3.78 -42.648 -11.879 1 97.4 348 PHE B CA 1
ATOM 11386 C C . PHE B 1 348 ? -2.51 -42.762 -11.044 1 97.4 348 PHE B C 1
ATOM 11388 O O . PHE B 1 348 ? -1.947 -41.75 -10.62 1 97.4 348 PHE B O 1
ATOM 11395 N N . ASP B 1 349 ? -2.143 -43.923 -10.751 1 96.5 349 ASP B N 1
ATOM 11396 C CA . ASP B 1 349 ? -0.851 -44.183 -10.124 1 96.5 349 ASP B CA 1
ATOM 11397 C C . ASP B 1 349 ? 0.262 -44.249 -11.167 1 96.5 349 ASP B C 1
ATOM 11399 O O . ASP B 1 349 ? 0.046 -44.727 -12.283 1 96.5 349 ASP B O 1
ATOM 11403 N N . HIS B 1 350 ? 1.306 -43.728 -10.797 1 94.25 350 HIS B N 1
ATOM 11404 C CA . HIS B 1 350 ? 2.51 -43.804 -11.616 1 94.25 350 HIS B CA 1
ATOM 11405 C C . HIS B 1 350 ? 3.684 -44.362 -10.82 1 94.25 350 HIS B C 1
ATOM 11407 O O . HIS B 1 350 ? 3.74 -44.209 -9.598 1 94.25 350 HIS B O 1
ATOM 11413 N N . ARG B 1 351 ? 4.529 -45.069 -11.492 1 93.36 351 ARG B N 1
ATOM 11414 C CA . ARG B 1 351 ? 5.724 -45.597 -10.841 1 93.36 351 ARG B CA 1
ATOM 11415 C C . ARG B 1 351 ? 6.922 -44.681 -11.069 1 93.36 351 ARG B C 1
ATOM 11417 O O . ARG B 1 351 ? 7.091 -44.133 -12.16 1 93.36 351 ARG B O 1
ATOM 11424 N N . ILE B 1 352 ? 7.682 -44.58 -10.059 1 95.97 352 ILE B N 1
ATOM 11425 C CA . ILE B 1 352 ? 8.929 -43.835 -10.187 1 95.97 352 ILE B CA 1
ATOM 11426 C C . ILE B 1 352 ? 9.982 -44.705 -10.87 1 95.97 352 ILE B C 1
ATOM 11428 O O . ILE B 1 352 ? 10.208 -45.848 -10.467 1 95.97 352 ILE B O 1
ATOM 11432 N N . GLU B 1 353 ? 10.563 -44.196 -11.885 1 94.45 353 GLU B N 1
ATOM 11433 C CA . GLU B 1 353 ? 11.591 -44.937 -12.61 1 94.45 353 GLU B CA 1
ATOM 11434 C C . GLU B 1 353 ? 12.776 -45.263 -11.705 1 94.45 353 GLU B C 1
ATOM 11436 O O . GLU B 1 353 ? 13.241 -44.408 -10.949 1 94.45 353 GLU B O 1
ATOM 11441 N N . ARG B 1 354 ? 13.332 -46.486 -11.861 1 94.75 354 ARG B N 1
ATOM 11442 C CA . ARG B 1 354 ? 14.344 -46.9 -10.894 1 94.75 354 ARG B CA 1
ATOM 11443 C C . ARG B 1 354 ? 15.64 -47.296 -11.594 1 94.75 354 ARG B C 1
ATOM 11445 O O . ARG B 1 354 ? 16.69 -47.4 -10.956 1 94.75 354 ARG B O 1
ATOM 11452 N N . GLU B 1 355 ? 15.644 -47.547 -12.848 1 94.96 355 GLU B N 1
ATOM 11453 C CA . GLU B 1 355 ? 16.833 -48.067 -13.516 1 94.96 355 GLU B CA 1
ATOM 11454 C C . GLU B 1 355 ? 17.32 -47.109 -14.6 1 94.96 355 GLU B C 1
ATOM 11456 O O . GLU B 1 355 ? 18.414 -46.55 -14.497 1 94.96 355 GLU B O 1
ATOM 11461 N N . GLU B 1 356 ? 16.424 -46.967 -15.589 1 96.42 356 GLU B N 1
ATOM 11462 C CA . GLU B 1 356 ? 16.734 -46.107 -16.727 1 96.42 356 GLU B CA 1
ATOM 11463 C C . GLU B 1 356 ? 15.498 -45.342 -17.193 1 96.42 356 GLU B C 1
ATOM 11465 O O . GLU B 1 356 ? 14.372 -45.697 -16.839 1 96.42 356 GLU B O 1
ATOM 11470 N N . PHE B 1 357 ? 15.708 -44.357 -17.81 1 96.44 357 PHE B N 1
ATOM 11471 C CA . PHE B 1 357 ? 14.617 -43.589 -18.398 1 96.44 357 PHE B CA 1
ATOM 11472 C C . PHE B 1 357 ? 15.064 -42.915 -19.689 1 96.44 357 PHE B C 1
ATOM 11474 O O . PHE B 1 357 ? 16.263 -42.787 -19.946 1 96.44 357 PHE B O 1
ATOM 11481 N N . THR B 1 358 ? 14.096 -42.582 -20.503 1 96.71 358 THR B N 1
ATOM 11482 C CA . THR B 1 358 ? 14.338 -41.803 -21.713 1 96.71 358 THR B CA 1
ATOM 11483 C C . THR B 1 358 ? 14.177 -40.311 -21.437 1 96.71 358 THR B C 1
ATOM 11485 O O . THR B 1 358 ? 13.145 -39.878 -20.919 1 96.71 358 THR B O 1
ATOM 11488 N N . ALA B 1 359 ? 15.244 -39.577 -21.717 1 97.01 359 ALA B N 1
ATOM 11489 C CA . ALA B 1 359 ? 15.134 -38.13 -21.555 1 97.01 359 ALA B CA 1
ATOM 11490 C C . ALA B 1 359 ? 14.034 -37.561 -22.447 1 97.01 359 ALA B C 1
ATOM 11492 O O . ALA B 1 359 ? 13.967 -37.875 -23.638 1 97.01 359 ALA B O 1
ATOM 11493 N N . LYS B 1 360 ? 13.196 -36.767 -21.889 1 95.69 360 LYS B N 1
ATOM 11494 C CA . LYS B 1 360 ? 12.071 -36.199 -22.625 1 95.69 360 LYS B CA 1
ATOM 11495 C C . LYS B 1 360 ? 12.241 -34.694 -22.815 1 95.69 360 LYS B C 1
ATOM 11497 O O . LYS B 1 360 ? 11.664 -34.11 -23.735 1 95.69 360 LYS B O 1
ATOM 11502 N N . MET B 1 361 ? 12.951 -34.111 -21.944 1 95.35 361 MET B N 1
ATOM 11503 C CA . MET B 1 361 ? 13.156 -32.673 -22.086 1 95.35 361 MET B CA 1
ATOM 11504 C C . MET B 1 361 ? 14.389 -32.38 -22.935 1 95.35 361 MET B C 1
ATOM 11506 O O . MET B 1 361 ? 15.45 -32.052 -22.402 1 95.35 361 MET B O 1
ATOM 11510 N N . ILE B 1 362 ? 14.205 -32.508 -24.209 1 96.26 362 ILE B N 1
ATOM 11511 C CA . ILE B 1 362 ? 15.207 -32.182 -25.218 1 96.26 362 ILE B CA 1
ATOM 11512 C C . ILE B 1 362 ? 15.139 -30.692 -25.548 1 96.26 362 ILE B C 1
ATOM 11514 O O . ILE B 1 362 ? 14.092 -30.188 -25.96 1 96.26 362 ILE B O 1
ATOM 11518 N N . ARG B 1 363 ? 16.284 -30.004 -25.316 1 95.84 363 ARG B N 1
ATOM 11519 C CA . ARG B 1 363 ? 16.279 -28.555 -25.489 1 95.84 363 ARG B CA 1
ATOM 11520 C C . ARG B 1 363 ? 17.313 -28.123 -26.523 1 95.84 363 ARG B C 1
ATOM 11522 O O . ARG B 1 363 ? 18.28 -28.844 -26.78 1 95.84 363 ARG B O 1
ATOM 11529 N N . ASP B 1 364 ? 17.165 -27.045 -27.124 1 96.41 364 ASP B N 1
ATOM 11530 C CA . ASP B 1 364 ? 18.111 -26.329 -27.973 1 96.41 364 ASP B CA 1
ATOM 11531 C C . ASP B 1 364 ? 18.482 -27.156 -29.202 1 96.41 364 ASP B C 1
ATOM 11533 O O . ASP B 1 364 ? 19.654 -27.23 -29.577 1 96.41 364 ASP B O 1
ATOM 11537 N N . VAL B 1 365 ? 17.587 -27.791 -29.754 1 96.74 365 VAL B N 1
ATOM 11538 C CA . VAL B 1 365 ? 17.856 -28.701 -30.863 1 96.74 365 VAL B CA 1
ATOM 11539 C C . VAL B 1 365 ? 18.174 -27.9 -32.123 1 96.74 365 VAL B C 1
ATOM 11541 O O . VAL B 1 365 ? 17.522 -26.892 -32.407 1 96.74 365 VAL B O 1
ATOM 11544 N N . SER B 1 366 ? 19.17 -28.336 -32.807 1 96.66 366 SER B N 1
ATOM 11545 C CA . SER B 1 366 ? 19.543 -27.795 -34.109 1 96.66 366 SER B CA 1
ATOM 11546 C C . SER B 1 366 ? 19.961 -28.903 -35.069 1 96.66 366 SER B C 1
ATOM 11548 O O . SER B 1 366 ? 20.586 -29.884 -34.66 1 96.66 366 SER B O 1
ATOM 11550 N N . THR B 1 367 ? 19.59 -28.774 -36.348 1 97.57 367 THR B N 1
ATOM 11551 C CA . THR B 1 367 ? 19.933 -29.744 -37.382 1 97.57 367 THR B CA 1
ATOM 11552 C C . THR B 1 367 ? 21.177 -29.303 -38.148 1 97.57 367 THR B C 1
ATOM 11554 O O . THR B 1 367 ? 21.338 -28.118 -38.451 1 97.57 367 THR B O 1
ATOM 11557 N N . SER B 1 368 ? 22.042 -30.296 -38.478 1 97.51 368 SER B N 1
ATOM 11558 C CA . SER B 1 368 ? 23.254 -29.979 -39.227 1 97.51 368 SER B CA 1
ATOM 11559 C C . SER B 1 368 ? 22.921 -29.438 -40.614 1 97.51 368 SER B C 1
ATOM 11561 O O . SER B 1 368 ? 21.875 -29.762 -41.178 1 97.51 368 SER B O 1
ATOM 11563 N N . PRO B 1 369 ? 23.85 -28.623 -41.164 1 96.32 369 PRO B N 1
ATOM 11564 C CA . PRO B 1 369 ? 23.575 -28.023 -42.471 1 96.32 369 PRO B CA 1
ATOM 11565 C C . PRO B 1 369 ? 23.282 -29.064 -43.549 1 96.32 369 PRO B C 1
ATOM 11567 O O . PRO B 1 369 ? 22.517 -28.796 -44.48 1 96.32 369 PRO B O 1
ATOM 11570 N N . ASP B 1 370 ? 23.848 -30.271 -43.476 1 94.96 370 ASP B N 1
ATOM 11571 C CA . ASP B 1 370 ? 23.629 -31.309 -44.48 1 94.96 370 ASP B CA 1
ATOM 11572 C C . ASP B 1 370 ? 22.402 -32.152 -44.14 1 94.96 370 ASP B C 1
ATOM 11574 O O . ASP B 1 370 ? 22.048 -33.069 -44.884 1 94.96 370 ASP B O 1
ATOM 11578 N N . GLY B 1 371 ? 21.784 -31.871 -42.971 1 95.5 371 GLY B N 1
ATOM 11579 C CA . GLY B 1 371 ? 20.548 -32.531 -42.581 1 95.5 371 GLY B CA 1
ATOM 11580 C C . GLY B 1 371 ? 20.762 -33.94 -42.062 1 95.5 371 GLY B C 1
ATOM 11581 O O . GLY B 1 371 ? 19.8 -34.678 -41.839 1 95.5 371 GLY B O 1
ATOM 11582 N N . GLN B 1 372 ? 21.988 -34.296 -41.769 1 95.62 372 GLN B N 1
ATOM 11583 C CA . GLN B 1 372 ? 22.281 -35.697 -41.486 1 95.62 372 GLN B CA 1
ATOM 11584 C C . GLN B 1 372 ? 22.394 -35.943 -39.985 1 95.62 372 GLN B C 1
ATOM 11586 O O . GLN B 1 372 ? 22.383 -37.092 -39.536 1 95.62 372 GLN B O 1
ATOM 11591 N N . SER B 1 373 ? 22.471 -34.894 -39.212 1 96.85 373 SER B N 1
ATOM 11592 C CA . SER B 1 373 ? 22.6 -35.036 -37.766 1 96.85 373 SER B CA 1
ATOM 11593 C C . SER B 1 373 ? 21.893 -33.901 -37.033 1 96.85 373 SER B C 1
ATOM 11595 O O . SER B 1 373 ? 21.61 -32.856 -37.623 1 96.85 373 SER B O 1
ATOM 11597 N N . ILE B 1 374 ? 21.611 -34.163 -35.774 1 97.66 374 ILE B N 1
ATOM 11598 C CA . ILE B 1 374 ? 21.117 -33.113 -34.89 1 97.66 374 ILE B CA 1
ATOM 11599 C C . ILE B 1 374 ? 22.051 -32.966 -33.691 1 97.66 374 ILE B C 1
ATOM 11601 O O . ILE B 1 374 ? 22.76 -33.909 -33.329 1 97.66 374 ILE B O 1
ATOM 11605 N N . VAL B 1 375 ? 22.159 -31.828 -33.111 1 98.1 375 VAL B N 1
ATOM 11606 C CA . VAL B 1 375 ? 22.768 -31.524 -31.82 1 98.1 375 VAL B CA 1
ATOM 11607 C C . VAL B 1 375 ? 21.708 -30.984 -30.864 1 98.1 375 VAL B C 1
ATOM 11609 O O . VAL B 1 375 ? 20.777 -30.292 -31.285 1 98.1 375 VAL B O 1
ATOM 11612 N N . PHE B 1 376 ? 21.718 -31.36 -29.605 1 97.71 376 PHE B N 1
ATOM 11613 C CA . PHE B 1 376 ? 20.703 -30.945 -28.643 1 97.71 376 PHE B CA 1
ATOM 11614 C C . PHE B 1 376 ? 21.251 -30.998 -27.222 1 97.71 376 PHE B C 1
ATOM 11616 O O . PHE B 1 376 ? 22.309 -31.584 -26.98 1 97.71 376 PHE B O 1
ATOM 11623 N N . ARG B 1 377 ? 20.576 -30.272 -26.335 1 97.86 377 ARG B N 1
ATOM 11624 C CA . ARG B 1 377 ? 20.881 -30.274 -24.908 1 97.86 377 ARG B CA 1
ATOM 11625 C C . ARG B 1 377 ? 19.943 -31.207 -24.149 1 97.86 377 ARG B C 1
ATOM 11627 O O . ARG B 1 377 ? 18.74 -31.239 -24.417 1 97.86 377 ARG B O 1
ATOM 11634 N N . ALA B 1 378 ? 20.378 -31.973 -23.249 1 97.57 378 ALA B N 1
ATOM 11635 C CA . ALA B 1 378 ? 19.626 -32.795 -22.304 1 97.57 378 ALA B CA 1
ATOM 11636 C C . ALA B 1 378 ? 20.497 -33.205 -21.12 1 97.57 378 ALA B C 1
ATOM 11638 O O . ALA B 1 378 ? 21.709 -33.38 -21.264 1 97.57 378 ALA B O 1
ATOM 11639 N N . LEU B 1 379 ? 19.899 -33.228 -19.988 1 97.41 379 LEU B N 1
ATOM 11640 C CA . LEU B 1 379 ? 20.572 -33.725 -18.793 1 97.41 379 LEU B CA 1
ATOM 11641 C C . LEU B 1 379 ? 21.823 -32.906 -18.494 1 97.41 379 LEU B C 1
ATOM 11643 O O . LEU B 1 379 ? 22.844 -33.455 -18.073 1 97.41 379 LEU B O 1
ATOM 11647 N N . GLY B 1 380 ? 21.775 -31.652 -18.918 1 96.78 380 GLY B N 1
ATOM 11648 C CA . GLY B 1 380 ? 22.816 -30.709 -18.541 1 96.78 380 GLY B CA 1
ATOM 11649 C C . GLY B 1 380 ? 23.933 -30.613 -19.563 1 96.78 380 GLY B C 1
ATOM 11650 O O . GLY B 1 380 ? 24.846 -29.798 -19.418 1 96.78 380 GLY B O 1
ATOM 11651 N N . TYR B 1 381 ? 23.787 -31.399 -20.669 1 97.83 381 TYR B N 1
ATOM 11652 C CA . TYR B 1 381 ? 24.902 -31.47 -21.607 1 97.83 381 TYR B CA 1
ATOM 11653 C C . TYR B 1 381 ? 24.405 -31.469 -23.047 1 97.83 381 TYR B C 1
ATOM 11655 O O . TYR B 1 381 ? 23.21 -31.645 -23.298 1 97.83 381 TYR B O 1
ATOM 11663 N N . ILE B 1 382 ? 25.397 -31.323 -23.937 1 98.11 382 ILE B N 1
ATOM 11664 C CA . ILE B 1 382 ? 25.078 -31.319 -25.36 1 98.11 382 ILE B CA 1
ATOM 11665 C C . ILE B 1 382 ? 25.359 -32.697 -25.955 1 98.11 382 ILE B C 1
ATOM 11667 O O . ILE B 1 382 ? 26.376 -33.32 -25.643 1 98.11 382 ILE B O 1
ATOM 11671 N N . TRP B 1 383 ? 24.436 -33.155 -26.757 1 98.14 383 TRP B N 1
ATOM 11672 C CA . TRP B 1 383 ? 24.469 -34.451 -27.427 1 98.14 383 TRP B CA 1
ATOM 11673 C C . TRP B 1 383 ? 24.326 -34.288 -28.936 1 98.14 383 TRP B C 1
ATOM 11675 O O . TRP B 1 383 ? 23.8 -33.279 -29.411 1 98.14 383 TRP B O 1
ATOM 11685 N N . THR B 1 384 ? 24.817 -35.229 -29.708 1 97.42 384 THR B N 1
ATOM 11686 C CA . THR B 1 384 ? 24.593 -35.309 -31.147 1 97.42 384 THR B CA 1
ATOM 11687 C C . THR B 1 384 ? 23.994 -36.661 -31.527 1 97.42 384 THR B C 1
ATOM 11689 O O . THR B 1 384 ? 24.158 -37.644 -30.802 1 97.42 384 THR B O 1
ATOM 11692 N N . LYS B 1 385 ? 23.284 -36.656 -32.572 1 97.46 385 LYS B N 1
ATOM 11693 C CA . LYS B 1 385 ? 22.684 -37.874 -33.11 1 97.46 385 LYS B CA 1
ATOM 11694 C C . LYS B 1 385 ? 22.61 -37.824 -34.633 1 97.46 385 LYS B C 1
ATOM 11696 O O . LYS B 1 385 ? 22.136 -36.84 -35.205 1 97.46 385 LYS B O 1
ATOM 11701 N N . ASN B 1 386 ? 23.059 -38.866 -35.252 1 96.5 386 ASN B N 1
ATOM 11702 C CA . ASN B 1 386 ? 22.863 -39.009 -36.691 1 96.5 386 ASN B CA 1
ATOM 11703 C C . ASN B 1 386 ? 21.428 -39.405 -37.025 1 96.5 386 ASN B C 1
ATOM 11705 O O . ASN B 1 386 ? 20.835 -40.241 -36.341 1 96.5 386 ASN B O 1
ATOM 11709 N N . LEU B 1 387 ? 20.911 -38.776 -37.983 1 95.56 387 LEU B N 1
ATOM 11710 C CA . LEU B 1 387 ? 19.547 -39.067 -38.412 1 95.56 387 LEU B CA 1
ATOM 11711 C C . LEU B 1 387 ? 19.537 -40.126 -39.51 1 95.56 387 LEU B C 1
ATOM 11713 O O . LEU B 1 387 ? 20.473 -40.207 -40.309 1 95.56 387 LEU B O 1
ATOM 11717 N N . PRO B 1 388 ? 18.491 -40.858 -39.594 1 91.08 388 PRO B N 1
ATOM 11718 C CA . PRO B 1 388 ? 17.319 -40.889 -38.716 1 91.08 388 PRO B CA 1
ATOM 11719 C C . PRO B 1 388 ? 17.503 -41.818 -37.518 1 91.08 388 PRO B C 1
ATOM 11721 O O . PRO B 1 388 ? 16.723 -41.763 -36.564 1 91.08 388 PRO B O 1
ATOM 11724 N N . ASN B 1 389 ? 18.564 -42.829 -37.59 1 88.27 389 ASN B N 1
ATOM 11725 C CA . ASN B 1 389 ? 18.564 -43.926 -36.629 1 88.27 389 ASN B CA 1
ATOM 11726 C C . ASN B 1 389 ? 19.817 -43.909 -35.758 1 88.27 389 ASN B C 1
ATOM 11728 O O . ASN B 1 389 ? 20.123 -44.894 -35.084 1 88.27 389 ASN B O 1
ATOM 11732 N N . GLY B 1 390 ? 20.559 -42.885 -35.782 1 93.65 390 GLY B N 1
ATOM 11733 C CA . GLY B 1 390 ? 21.755 -42.841 -34.956 1 93.65 390 GLY B CA 1
ATOM 11734 C C . GLY B 1 390 ? 21.453 -42.832 -33.469 1 93.65 390 GLY B C 1
ATOM 11735 O O . GLY B 1 390 ? 20.312 -42.6 -33.063 1 93.65 390 GLY B O 1
ATOM 11736 N N . LYS B 1 391 ? 22.397 -43.179 -32.672 1 95.57 391 LYS B N 1
ATOM 11737 C CA . LYS B 1 391 ? 22.311 -43.099 -31.217 1 95.57 391 LYS B CA 1
ATOM 11738 C C . LYS B 1 391 ? 22.894 -41.786 -30.703 1 95.57 391 LYS B C 1
ATOM 11740 O O . LYS B 1 391 ? 23.942 -41.339 -31.175 1 95.57 391 LYS B O 1
ATOM 11745 N N . PRO B 1 392 ? 22.211 -41.189 -29.793 1 97.31 392 PRO B N 1
ATOM 11746 C CA . PRO B 1 392 ? 22.765 -39.959 -29.222 1 97.31 392 PRO B CA 1
ATOM 11747 C C . PRO B 1 392 ? 24.119 -40.177 -28.551 1 97.31 392 PRO B C 1
ATOM 11749 O O . PRO B 1 392 ? 24.325 -41.194 -27.884 1 97.31 392 PRO B O 1
ATOM 11752 N N . LYS B 1 393 ? 24.99 -39.274 -28.73 1 96.52 393 LYS B N 1
ATOM 11753 C CA . LYS B 1 393 ? 26.31 -39.276 -28.107 1 96.52 393 LYS B CA 1
ATOM 11754 C C . LYS B 1 393 ? 26.653 -37.901 -27.542 1 96.52 393 LYS B C 1
ATOM 11756 O O . LYS B 1 393 ? 26.366 -36.878 -28.167 1 96.52 393 LYS B O 1
ATOM 11761 N N . ARG B 1 394 ? 27.231 -37.926 -26.396 1 97.16 394 ARG B N 1
ATOM 11762 C CA . ARG B 1 394 ? 27.678 -36.659 -25.827 1 97.16 394 ARG B CA 1
ATOM 11763 C C . ARG B 1 394 ? 28.739 -36.007 -26.706 1 97.16 394 ARG B C 1
ATOM 11765 O O . ARG B 1 394 ? 29.618 -36.689 -27.237 1 97.16 394 ARG B O 1
ATOM 11772 N N . LEU B 1 395 ? 28.624 -34.82 -26.826 1 96.77 395 LEU B N 1
ATOM 11773 C CA . LEU B 1 395 ? 29.52 -34.092 -27.717 1 96.77 395 LEU B CA 1
ATOM 11774 C C . LEU B 1 395 ? 30.867 -33.841 -27.048 1 96.77 395 LEU B C 1
ATOM 11776 O O . LEU B 1 395 ? 31.907 -33.862 -27.709 1 96.77 395 LEU B O 1
ATOM 11780 N N . THR B 1 396 ? 30.831 -33.529 -25.736 1 96.24 396 THR B N 1
ATOM 11781 C CA . THR B 1 396 ? 32.038 -33.175 -24.997 1 96.24 396 THR B CA 1
ATOM 11782 C C . THR B 1 396 ? 32.214 -34.082 -23.783 1 96.24 396 THR B C 1
ATOM 11784 O O . THR B 1 396 ? 31.352 -34.915 -23.493 1 96.24 396 THR B O 1
ATOM 11787 N N . ASN B 1 397 ? 33.356 -33.942 -23.11 1 92.8 397 ASN B N 1
ATOM 11788 C CA . ASN B 1 397 ? 33.606 -34.663 -21.866 1 92.8 397 ASN B CA 1
ATOM 11789 C C . ASN B 1 397 ? 33.812 -33.706 -20.695 1 92.8 397 ASN B C 1
ATOM 11791 O O . ASN B 1 397 ? 34.399 -34.081 -19.678 1 92.8 397 ASN B O 1
ATOM 11795 N N . GLY B 1 398 ? 33.426 -32.512 -20.958 1 91.98 398 GLY B N 1
ATOM 11796 C CA . GLY B 1 398 ? 33.608 -31.526 -19.905 1 91.98 398 GLY B CA 1
ATOM 11797 C C . GLY B 1 398 ? 32.66 -31.717 -18.737 1 91.98 398 GLY B C 1
ATOM 11798 O O . GLY B 1 398 ? 31.727 -32.519 -18.813 1 91.98 398 GLY B O 1
ATOM 11799 N N . GLU B 1 399 ? 32.906 -30.961 -17.571 1 93 399 GLU B N 1
ATOM 11800 C CA . GLU B 1 399 ? 32.099 -31.083 -16.36 1 93 399 GLU B CA 1
ATOM 11801 C C . GLU B 1 399 ? 31.138 -29.907 -16.216 1 93 399 GLU B C 1
ATOM 11803 O O . GLU B 1 399 ? 30.175 -29.976 -15.449 1 93 399 GLU B O 1
ATOM 11808 N N . ASP B 1 400 ? 31.44 -28.847 -16.923 1 96.54 400 ASP B N 1
ATOM 11809 C CA . ASP B 1 400 ? 30.522 -27.712 -16.895 1 96.54 400 ASP B CA 1
ATOM 11810 C C . ASP B 1 400 ? 29.221 -28.039 -17.625 1 96.54 400 ASP B C 1
ATOM 11812 O O . ASP B 1 400 ? 29.223 -28.793 -18.601 1 96.54 400 ASP B O 1
ATOM 11816 N N . PHE B 1 401 ? 28.146 -27.536 -17.097 1 97.98 401 PHE B N 1
ATOM 11817 C CA . PHE B 1 401 ? 26.909 -27.687 -17.853 1 97.98 401 PHE B CA 1
ATOM 11818 C C . PHE B 1 401 ? 27 -26.962 -19.191 1 97.98 401 PHE B C 1
ATOM 11820 O O . PHE B 1 401 ? 27.726 -25.974 -19.319 1 97.98 401 PHE B O 1
ATOM 11827 N N . GLU B 1 402 ? 26.316 -27.477 -20.16 1 98.27 402 GLU B N 1
ATOM 11828 C CA . GLU B 1 402 ? 26.404 -26.988 -21.532 1 98.27 402 GLU B CA 1
ATOM 11829 C C . GLU B 1 402 ? 25.019 -26.702 -22.106 1 98.27 402 GLU B C 1
ATOM 11831 O O . GLU B 1 402 ? 24.04 -27.351 -21.732 1 98.27 402 GLU B O 1
ATOM 11836 N N . ALA B 1 403 ? 24.987 -25.711 -23.034 1 97.92 403 ALA B N 1
ATOM 11837 C CA . ALA B 1 403 ? 23.695 -25.338 -23.604 1 97.92 403 ALA B CA 1
ATOM 11838 C C . ALA B 1 403 ? 23.873 -24.584 -24.918 1 97.92 403 ALA B C 1
ATOM 11840 O O . ALA B 1 403 ? 24.995 -24.242 -25.298 1 97.92 403 ALA B O 1
ATOM 11841 N N . ASP B 1 404 ? 22.86 -24.414 -25.65 1 97.59 404 ASP B N 1
ATOM 11842 C CA . ASP B 1 404 ? 22.664 -23.544 -26.806 1 97.59 404 ASP B CA 1
ATOM 11843 C C . ASP B 1 404 ? 23.669 -23.863 -27.91 1 97.59 404 ASP B C 1
ATOM 11845 O O . ASP B 1 404 ? 24.348 -22.968 -28.417 1 97.59 404 ASP B O 1
ATOM 11849 N N . PRO B 1 405 ? 23.722 -25.068 -28.312 1 98.1 405 PRO B N 1
ATOM 11850 C CA . PRO B 1 405 ? 24.627 -25.404 -29.414 1 98.1 405 PRO B CA 1
ATOM 11851 C C . PRO B 1 405 ? 24.182 -24.807 -30.747 1 98.1 405 PRO B C 1
ATOM 11853 O O . PRO B 1 405 ? 22.981 -24.707 -31.012 1 98.1 405 PRO B O 1
ATOM 11856 N N . SER B 1 406 ? 25.157 -24.458 -31.602 1 97.32 406 SER B N 1
ATOM 11857 C CA . SER B 1 406 ? 24.897 -23.903 -32.927 1 97.32 406 SER B CA 1
ATOM 11858 C C . SER B 1 406 ? 25.944 -24.365 -33.935 1 97.32 406 SER B C 1
ATOM 11860 O O . SER B 1 406 ? 27.144 -24.179 -33.721 1 97.32 406 SER B O 1
ATOM 11862 N N . PHE B 1 407 ? 25.538 -24.934 -35.117 1 97.6 407 PHE B N 1
ATOM 11863 C CA . PHE B 1 407 ? 26.434 -25.386 -36.176 1 97.6 407 PHE B CA 1
ATOM 11864 C C . PHE B 1 407 ? 27.022 -24.2 -36.931 1 97.6 407 PHE B C 1
ATOM 11866 O O . PHE B 1 407 ? 26.327 -23.214 -37.186 1 97.6 407 PHE B O 1
ATOM 11873 N N . SER B 1 408 ? 28.322 -24.394 -37.269 1 97.26 408 SER B N 1
ATOM 11874 C CA . SER B 1 408 ? 28.873 -23.498 -38.28 1 97.26 408 SER B CA 1
ATOM 11875 C C . SER B 1 408 ? 28.23 -23.738 -39.642 1 97.26 408 SER B C 1
ATOM 11877 O O . SER B 1 408 ? 27.681 -24.813 -39.894 1 97.26 408 SER B O 1
ATOM 11879 N N . PRO B 1 409 ? 28.304 -22.717 -40.525 1 95.43 409 PRO B N 1
ATOM 11880 C CA . PRO B 1 409 ? 27.604 -22.854 -41.805 1 95.43 409 PRO B CA 1
ATOM 11881 C C . PRO B 1 409 ? 28.089 -24.053 -42.617 1 95.43 409 PRO B C 1
ATOM 11883 O O . PRO B 1 409 ? 27.319 -24.635 -43.385 1 95.43 409 PRO B O 1
ATOM 11886 N N . ASP B 1 410 ? 29.364 -24.465 -42.47 1 94.61 410 ASP B N 1
ATOM 11887 C CA . ASP B 1 410 ? 29.907 -25.593 -43.221 1 94.61 410 ASP B CA 1
ATOM 11888 C C . ASP B 1 410 ? 29.695 -26.905 -42.47 1 94.61 410 ASP B C 1
ATOM 11890 O O . ASP B 1 410 ? 30.06 -27.975 -42.963 1 94.61 410 ASP B O 1
ATOM 11894 N N . GLY B 1 411 ? 29.144 -26.828 -41.258 1 96.05 411 GLY B N 1
ATOM 11895 C CA . GLY B 1 411 ? 28.796 -28.006 -40.48 1 96.05 411 GLY B CA 1
ATOM 11896 C C . GLY B 1 411 ? 29.993 -28.649 -39.804 1 96.05 411 GLY B C 1
ATOM 11897 O O . GLY B 1 411 ? 29.874 -29.724 -39.212 1 96.05 411 GLY B O 1
ATOM 11898 N N . LYS B 1 412 ? 31.128 -27.992 -39.751 1 96.7 412 LYS B N 1
ATOM 11899 C CA . LYS B 1 412 ? 32.355 -28.613 -39.262 1 96.7 412 LYS B CA 1
ATOM 11900 C C . LYS B 1 412 ? 32.585 -28.291 -37.788 1 96.7 412 LYS B C 1
ATOM 11902 O O . LYS B 1 412 ? 33.361 -28.969 -37.112 1 96.7 412 LYS B O 1
ATOM 11907 N N . LYS B 1 413 ? 31.982 -27.238 -37.342 1 97.72 413 LYS B N 1
ATOM 11908 C CA . LYS B 1 413 ? 32.153 -26.8 -35.96 1 97.72 413 LYS B CA 1
ATOM 11909 C C . LYS B 1 413 ? 30.804 -26.574 -35.284 1 97.72 413 LYS B C 1
ATOM 11911 O O . LYS B 1 413 ? 29.786 -26.407 -35.958 1 97.72 413 LYS B O 1
ATOM 11916 N N . ILE B 1 414 ? 30.827 -26.607 -33.949 1 98.32 414 ILE B N 1
ATOM 11917 C CA . ILE B 1 414 ? 29.668 -26.268 -33.13 1 98.32 414 ILE B CA 1
ATOM 11918 C C . ILE B 1 414 ? 30.083 -25.303 -32.022 1 98.32 414 ILE B C 1
ATOM 11920 O O . ILE B 1 414 ? 31.003 -25.591 -31.252 1 98.32 414 ILE B O 1
ATOM 11924 N N . ALA B 1 415 ? 29.488 -24.113 -31.989 1 98.34 415 ALA B N 1
ATOM 11925 C CA . ALA B 1 415 ? 29.605 -23.226 -30.834 1 98.34 415 ALA B CA 1
ATOM 11926 C C . ALA B 1 415 ? 28.579 -23.583 -29.763 1 98.34 415 ALA B C 1
ATOM 11928 O O . ALA B 1 415 ? 27.449 -23.964 -30.079 1 98.34 415 ALA B O 1
ATOM 11929 N N . PHE B 1 416 ? 28.902 -23.523 -28.478 1 98.2 416 PHE B N 1
ATOM 11930 C CA . PHE B 1 416 ? 27.982 -23.797 -27.38 1 98.2 416 PHE B CA 1
ATOM 11931 C C . PHE B 1 416 ? 28.381 -23.018 -26.132 1 98.2 416 PHE B C 1
ATOM 11933 O O . PHE B 1 416 ? 29.469 -22.441 -26.076 1 98.2 416 PHE B O 1
ATOM 11940 N N . VAL B 1 417 ? 27.495 -22.916 -25.194 1 98.04 417 VAL B N 1
ATOM 11941 C CA . VAL B 1 417 ? 27.739 -22.16 -23.97 1 98.04 417 VAL B CA 1
ATOM 11942 C C . VAL B 1 417 ? 27.936 -23.122 -22.8 1 98.04 417 VAL B C 1
ATOM 11944 O O . VAL B 1 417 ? 27.429 -24.246 -22.821 1 98.04 417 VAL B O 1
ATOM 11947 N N . THR B 1 418 ? 28.647 -22.707 -21.796 1 97.72 418 THR B N 1
ATOM 11948 C CA . THR B 1 418 ? 28.858 -23.491 -20.584 1 97.72 418 THR B CA 1
ATOM 11949 C C . THR B 1 418 ? 28.399 -22.717 -19.352 1 97.72 418 THR B C 1
ATOM 11951 O O . THR B 1 418 ? 28.2 -21.502 -19.414 1 97.72 418 THR B O 1
ATOM 11954 N N . TRP B 1 419 ? 28.161 -23.385 -18.319 1 97.34 419 TRP B N 1
ATOM 11955 C CA . TRP B 1 419 ? 27.863 -22.753 -17.038 1 97.34 419 TRP B CA 1
ATOM 11956 C C . TRP B 1 419 ? 28.547 -23.493 -15.893 1 97.34 419 TRP B C 1
ATOM 11958 O O . TRP B 1 419 ? 28.48 -24.722 -15.813 1 97.34 419 TRP B O 1
ATOM 11968 N N . ASN B 1 420 ? 29.159 -22.834 -15.08 1 96.02 420 ASN B N 1
ATOM 11969 C CA . ASN B 1 420 ? 29.742 -23.236 -13.804 1 96.02 420 ASN B CA 1
ATOM 11970 C C . ASN B 1 420 ? 29.399 -22.245 -12.695 1 96.02 420 ASN B C 1
ATOM 11972 O O . ASN B 1 420 ? 29.698 -21.054 -12.807 1 96.02 420 ASN B O 1
ATOM 11976 N N . ASP B 1 421 ? 28.827 -22.756 -11.622 1 93.47 421 ASP B N 1
ATOM 11977 C CA . ASP B 1 421 ? 28.321 -21.874 -10.575 1 93.47 421 ASP B CA 1
ATOM 11978 C C . ASP B 1 421 ? 29.43 -20.978 -10.028 1 93.47 421 ASP B C 1
ATOM 11980 O O . ASP B 1 421 ? 29.171 -19.849 -9.607 1 93.47 421 ASP B O 1
ATOM 11984 N N . LEU B 1 422 ? 30.617 -21.445 -9.96 1 89.96 422 LEU B N 1
ATOM 11985 C CA . LEU B 1 422 ? 31.733 -20.716 -9.368 1 89.96 422 LEU B CA 1
ATOM 11986 C C . LEU B 1 422 ? 32.453 -19.878 -10.419 1 89.96 422 LEU B C 1
ATOM 11988 O O . LEU B 1 422 ? 32.851 -18.743 -10.148 1 89.96 422 LEU B O 1
ATOM 11992 N N . ASN B 1 423 ? 32.534 -20.406 -11.646 1 91.05 423 ASN B N 1
ATOM 11993 C CA . 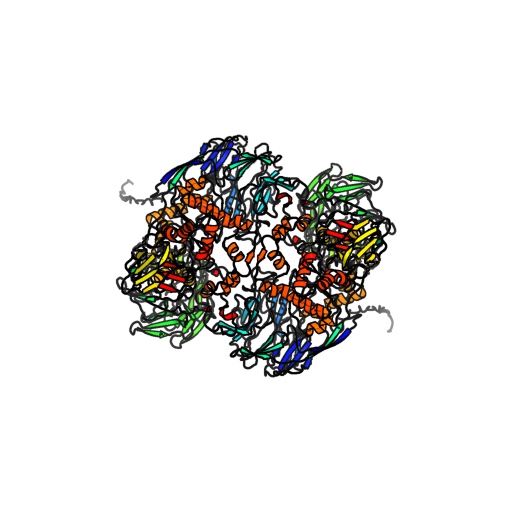ASN B 1 423 ? 33.352 -19.767 -12.672 1 91.05 423 ASN B CA 1
ATOM 11994 C C . ASN B 1 423 ? 32.49 -19.106 -13.744 1 91.05 423 ASN B C 1
ATOM 11996 O O . ASN B 1 423 ? 33.014 -18.509 -14.686 1 91.05 423 ASN B O 1
ATOM 12000 N N . LYS B 1 424 ? 31.24 -19.248 -13.623 1 94.51 424 LYS B N 1
ATOM 12001 C CA . LYS B 1 424 ? 30.276 -18.652 -14.543 1 94.51 424 LYS B CA 1
ATOM 12002 C C . LYS B 1 424 ? 30.355 -19.304 -15.921 1 94.51 424 LYS B C 1
ATOM 12004 O O . LYS B 1 424 ? 30.646 -20.497 -16.033 1 94.51 424 LYS B O 1
ATOM 12009 N N . GLY B 1 425 ? 29.94 -18.572 -16.972 1 95.65 425 GLY B N 1
ATOM 12010 C CA . GLY B 1 425 ? 29.8 -19.2 -18.276 1 95.65 425 GLY B CA 1
ATOM 12011 C C . GLY B 1 425 ? 30.811 -18.7 -19.291 1 95.65 425 GLY B C 1
ATOM 12012 O O . GLY B 1 425 ? 31.579 -17.779 -19.007 1 95.65 425 GLY B O 1
ATOM 12013 N N . ALA B 1 426 ? 30.898 -19.364 -20.404 1 97.03 426 ALA B N 1
ATOM 12014 C CA . ALA B 1 426 ? 31.699 -19.031 -21.579 1 97.03 426 ALA B CA 1
ATOM 12015 C C . ALA B 1 426 ? 31.064 -19.585 -22.851 1 97.03 426 ALA B C 1
ATOM 12017 O O . ALA B 1 426 ? 30.181 -20.444 -22.788 1 97.03 426 ALA B O 1
ATOM 12018 N N . ILE B 1 427 ? 31.473 -19.015 -23.986 1 98.23 427 ILE B N 1
ATOM 12019 C CA . ILE B 1 427 ? 31.175 -19.636 -25.272 1 98.23 427 ILE B CA 1
ATOM 12020 C C . ILE B 1 427 ? 32.387 -20.431 -25.754 1 98.23 427 ILE B C 1
ATOM 12022 O O . ILE B 1 427 ? 33.495 -19.897 -25.836 1 98.23 427 ILE B O 1
ATOM 12026 N N . LEU B 1 428 ? 32.195 -21.672 -26.043 1 97.9 428 LEU B N 1
ATOM 12027 C CA . LEU B 1 428 ? 33.221 -22.56 -26.58 1 97.9 428 LEU B CA 1
ATOM 12028 C C . LEU B 1 428 ? 32.864 -23.01 -27.993 1 97.9 428 LEU B C 1
ATOM 12030 O O . LEU B 1 428 ? 31.708 -22.905 -28.409 1 97.9 428 LEU B O 1
ATOM 12034 N N . GLU B 1 429 ? 33.842 -23.404 -28.718 1 97.83 429 GLU B N 1
ATOM 12035 C CA . GLU B 1 429 ? 33.67 -23.993 -30.043 1 97.83 429 GLU B CA 1
ATOM 12036 C C . GLU B 1 429 ? 34.392 -25.333 -30.15 1 97.83 429 GLU B C 1
ATOM 12038 O O . GLU B 1 429 ? 35.537 -25.464 -29.71 1 97.83 429 GLU B O 1
ATOM 12043 N N . ILE B 1 430 ? 33.728 -26.332 -30.672 1 97.95 430 ILE B N 1
ATOM 12044 C CA . ILE B 1 430 ? 34.331 -27.644 -30.881 1 97.95 430 ILE B CA 1
ATOM 12045 C C . ILE B 1 430 ? 34.42 -27.938 -32.377 1 97.95 430 ILE B C 1
ATOM 12047 O O . ILE B 1 430 ? 33.451 -27.739 -33.114 1 97.95 430 ILE B O 1
ATOM 12051 N N . ASP B 1 431 ? 35.566 -28.362 -32.822 1 96.82 431 ASP B N 1
ATOM 12052 C CA . ASP B 1 431 ? 35.744 -28.896 -34.168 1 96.82 431 ASP B CA 1
ATOM 12053 C C . ASP B 1 431 ? 35.306 -30.357 -34.243 1 96.82 431 ASP B C 1
ATOM 12055 O O . ASP B 1 431 ? 35.814 -31.201 -33.503 1 96.82 431 ASP B O 1
ATOM 12059 N N . LEU B 1 432 ? 34.454 -30.707 -35.148 1 95.84 432 LEU B N 1
ATOM 12060 C CA . LEU B 1 432 ? 33.827 -32.025 -35.14 1 95.84 432 LEU B CA 1
ATOM 12061 C C . LEU B 1 432 ? 34.791 -33.088 -35.656 1 95.84 432 LEU B C 1
ATOM 12063 O O . LEU B 1 432 ? 34.643 -34.271 -35.341 1 95.84 432 LEU B O 1
ATOM 12067 N N . SER B 1 433 ? 35.733 -32.699 -36.46 1 94.44 433 SER B N 1
ATOM 12068 C CA . SER B 1 433 ? 36.708 -33.65 -36.985 1 94.44 433 SER B CA 1
ATOM 12069 C C . SER B 1 433 ? 37.815 -33.921 -35.972 1 94.44 433 SER B C 1
ATOM 12071 O O . SER B 1 433 ? 38.104 -35.077 -35.655 1 94.44 433 SER B O 1
ATOM 12073 N N . SER B 1 434 ? 38.338 -32.874 -35.359 1 95.06 434 SER B N 1
ATOM 12074 C CA . SER B 1 434 ? 39.47 -33.01 -34.447 1 95.06 434 SER B CA 1
ATOM 12075 C C . SER B 1 434 ? 39.002 -33.151 -33.003 1 95.06 434 SER B C 1
ATOM 12077 O O . SER B 1 434 ? 39.776 -33.55 -32.13 1 95.06 434 SER B O 1
ATOM 12079 N N . LYS B 1 435 ? 37.83 -32.754 -32.7 1 93.82 435 LYS B N 1
ATOM 12080 C CA . LYS B 1 435 ? 37.245 -32.751 -31.362 1 93.82 435 LYS B CA 1
ATOM 12081 C C . LYS B 1 435 ? 37.934 -31.728 -30.463 1 93.82 435 LYS B C 1
ATOM 12083 O O . LYS B 1 435 ? 37.764 -31.753 -29.242 1 93.82 435 LYS B O 1
ATOM 12088 N N . LYS B 1 436 ? 38.679 -30.875 -31.103 1 96.1 436 LYS B N 1
ATOM 12089 C CA . LYS B 1 436 ? 39.328 -29.813 -30.34 1 96.1 436 LYS B CA 1
ATOM 12090 C C . LYS B 1 436 ? 38.32 -28.755 -29.903 1 96.1 436 LYS B C 1
ATOM 12092 O O . LYS B 1 436 ? 37.5 -28.303 -30.705 1 96.1 436 LYS B O 1
ATOM 12097 N N . ILE B 1 437 ? 38.364 -28.421 -28.596 1 97.14 437 ILE B N 1
ATOM 12098 C CA . ILE B 1 437 ? 37.492 -27.398 -28.029 1 97.14 437 ILE B CA 1
ATOM 12099 C C . ILE B 1 437 ? 38.291 -26.122 -27.775 1 97.14 437 ILE B C 1
ATOM 12101 O O . ILE B 1 437 ? 39.362 -26.164 -27.165 1 97.14 437 ILE B O 1
ATOM 12105 N N . SER B 1 438 ? 37.855 -24.963 -28.202 1 95.56 438 SER B N 1
ATOM 12106 C CA . SER B 1 438 ? 38.506 -23.67 -28.015 1 95.56 438 SER B CA 1
ATOM 12107 C C . SER B 1 438 ? 37.547 -22.652 -27.406 1 95.56 438 SER B C 1
ATOM 12109 O O . SER B 1 438 ? 36.376 -22.589 -27.787 1 95.56 438 SER B O 1
ATOM 12111 N N . PRO B 1 439 ? 38.045 -21.913 -26.464 1 95.39 439 PRO B N 1
ATOM 12112 C CA . PRO B 1 439 ? 37.207 -20.822 -25.962 1 95.39 439 PRO B CA 1
ATOM 12113 C C . PRO B 1 439 ? 37.08 -19.67 -26.956 1 95.39 439 PRO B C 1
ATOM 12115 O O . PRO B 1 439 ? 38.064 -19.291 -27.596 1 95.39 439 PRO B O 1
ATOM 12118 N N . LEU B 1 440 ? 35.883 -19.17 -27.081 1 96.63 440 LEU B N 1
ATOM 12119 C CA . LEU B 1 440 ? 35.667 -18.025 -27.959 1 96.63 440 LEU B CA 1
ATOM 12120 C C . LEU B 1 440 ? 35.592 -16.73 -27.157 1 96.63 440 LEU B C 1
ATOM 12122 O O . LEU B 1 440 ? 35.884 -15.653 -27.68 1 96.63 440 LEU B O 1
ATOM 12126 N N . THR B 1 441 ? 35.121 -16.856 -25.908 1 94.76 441 THR B N 1
ATOM 12127 C CA . THR B 1 441 ? 35.039 -15.678 -25.052 1 94.76 441 THR B CA 1
ATOM 12128 C C . THR B 1 441 ? 36.097 -15.732 -23.954 1 94.76 441 THR B C 1
ATOM 12130 O O . THR B 1 441 ? 36.477 -16.815 -23.504 1 94.76 441 THR B O 1
ATOM 12133 N N . LYS B 1 442 ? 36.466 -14.575 -23.456 1 89.75 442 LYS B N 1
ATOM 12134 C CA . LYS B 1 442 ? 37.526 -14.487 -22.456 1 89.75 442 LYS B CA 1
ATOM 12135 C C . LYS B 1 442 ? 36.96 -14.123 -21.086 1 89.75 442 LYS B C 1
ATOM 12137 O O . LYS B 1 442 ? 37.495 -14.54 -20.057 1 89.75 442 LYS B O 1
ATOM 12142 N N . GLU B 1 443 ? 35.978 -13.462 -21.103 1 91.88 443 GLU B N 1
ATOM 12143 C CA . GLU B 1 443 ? 35.418 -12.97 -19.847 1 91.88 443 GLU B CA 1
ATOM 12144 C C . GLU B 1 443 ? 34.316 -13.894 -19.335 1 91.88 443 GLU B C 1
ATOM 12146 O O . GLU B 1 443 ? 33.592 -14.502 -20.126 1 91.88 443 GLU B O 1
ATOM 12151 N N . LYS B 1 444 ? 34.154 -13.916 -18.015 1 93.53 444 LYS B N 1
ATOM 12152 C CA . LYS B 1 444 ? 33.028 -14.605 -17.391 1 93.53 444 LYS B CA 1
ATOM 12153 C C . LYS B 1 444 ? 31.708 -13.914 -17.722 1 93.53 444 LYS B C 1
ATOM 12155 O O . LYS B 1 444 ? 31.675 -12.702 -17.943 1 93.53 444 LYS B O 1
ATOM 12160 N N . GLY B 1 445 ? 30.7 -14.67 -17.788 1 94.36 445 GLY B N 1
ATOM 12161 C CA . GLY B 1 445 ? 29.376 -14.104 -17.99 1 94.36 445 GLY B CA 1
ATOM 12162 C C . GLY B 1 445 ? 28.29 -15.156 -18.115 1 94.36 445 GLY B C 1
ATOM 12163 O O . GLY B 1 445 ? 28.546 -16.346 -17.92 1 94.36 445 GLY B O 1
ATOM 12164 N N . ILE B 1 446 ? 27.14 -14.727 -18.262 1 96.21 446 ILE B N 1
ATOM 12165 C CA . ILE B 1 446 ? 26.013 -15.584 -18.612 1 96.21 446 ILE B CA 1
ATOM 12166 C C . ILE B 1 446 ? 25.684 -15.425 -20.095 1 96.21 446 ILE B C 1
ATOM 12168 O O . ILE B 1 446 ? 25.009 -14.471 -20.488 1 96.21 446 ILE B O 1
ATOM 12172 N N . TYR B 1 447 ? 26.13 -16.329 -20.869 1 97.49 447 TYR B N 1
ATOM 12173 C CA . TYR B 1 447 ? 26.012 -16.264 -22.322 1 97.49 447 TYR B CA 1
ATOM 12174 C C . TYR B 1 447 ? 24.858 -17.129 -22.815 1 97.49 447 TYR B C 1
ATOM 12176 O O . TYR B 1 447 ? 24.561 -18.172 -22.228 1 97.49 447 TYR B O 1
ATOM 12184 N N . ARG B 1 448 ? 24.271 -16.673 -23.905 1 97.14 448 ARG B N 1
ATOM 12185 C CA . ARG B 1 448 ? 23.146 -17.43 -24.446 1 97.14 448 ARG B CA 1
ATOM 12186 C C . ARG B 1 448 ? 23.124 -17.365 -25.969 1 97.14 448 ARG B C 1
ATOM 12188 O O . ARG B 1 448 ? 23.529 -16.361 -26.559 1 97.14 448 ARG B O 1
ATOM 12195 N N . THR B 1 449 ? 22.761 -18.402 -26.652 1 97.21 449 THR B N 1
ATOM 12196 C CA . THR B 1 449 ? 22.249 -18.561 -28.008 1 97.21 449 THR B CA 1
ATOM 12197 C C . THR B 1 449 ? 23.239 -18.008 -29.029 1 97.21 449 THR B C 1
ATOM 12199 O O . THR B 1 449 ? 22.877 -17.181 -29.868 1 97.21 449 THR B O 1
ATOM 12202 N N . PRO B 1 450 ? 24.436 -18.462 -29.011 1 98.03 450 PRO B N 1
ATOM 12203 C CA . PRO B 1 450 ? 25.355 -18.045 -30.072 1 98.03 450 PRO B CA 1
ATOM 12204 C C . PRO B 1 450 ? 24.899 -18.494 -31.458 1 98.03 450 PRO B C 1
ATOM 12206 O O . PRO B 1 450 ? 24.335 -19.582 -31.604 1 98.03 450 PRO B O 1
ATOM 12209 N N . SER B 1 451 ? 25.152 -17.701 -32.498 1 97.94 451 SER B N 1
ATOM 12210 C CA . SER B 1 451 ? 24.792 -17.999 -33.881 1 97.94 451 SER B CA 1
ATOM 12211 C C . SER B 1 451 ? 25.844 -17.471 -34.851 1 97.94 451 SER B C 1
ATOM 12213 O O . SER B 1 451 ? 26.25 -16.31 -34.764 1 97.94 451 SER B O 1
ATOM 12215 N N . TYR B 1 452 ? 26.231 -18.279 -35.848 1 97.77 452 TYR B N 1
ATOM 12216 C CA . TYR B 1 452 ? 27.261 -17.925 -36.818 1 97.77 452 TYR B CA 1
ATOM 12217 C C . TYR B 1 452 ? 26.691 -17.045 -37.923 1 97.77 452 TYR B C 1
ATOM 12219 O O . TYR B 1 452 ? 25.524 -17.186 -38.298 1 97.77 452 TYR B O 1
ATOM 12227 N N . SER B 1 453 ? 27.609 -16.212 -38.443 1 97.32 453 SER B N 1
ATOM 12228 C CA . SER B 1 453 ? 27.293 -15.524 -39.69 1 97.32 453 SER B CA 1
ATOM 12229 C C . SER B 1 453 ? 27.295 -16.49 -40.87 1 97.32 453 SER B C 1
ATOM 12231 O O . SER B 1 453 ? 27.874 -17.575 -40.789 1 97.32 453 SER B O 1
ATOM 12233 N N . PRO B 1 454 ? 26.663 -16.079 -41.965 1 95.31 454 PRO B N 1
ATOM 12234 C CA . PRO B 1 454 ? 26.613 -16.975 -43.122 1 95.31 454 PRO B CA 1
ATOM 12235 C C . PRO B 1 454 ? 28.001 -17.346 -43.64 1 95.31 454 PRO B C 1
ATOM 12237 O O . PRO B 1 454 ? 28.191 -18.441 -44.176 1 95.31 454 PRO B O 1
ATOM 12240 N N . ASP B 1 455 ? 29.017 -16.483 -43.44 1 94.24 455 ASP B N 1
ATOM 12241 C CA . ASP B 1 455 ? 30.367 -16.763 -43.92 1 94.24 455 ASP B CA 1
ATOM 12242 C C . ASP B 1 455 ? 31.193 -17.476 -42.852 1 94.24 455 ASP B C 1
ATOM 12244 O O . ASP B 1 455 ? 32.336 -17.867 -43.101 1 94.24 455 ASP B O 1
ATOM 12248 N N . GLY B 1 456 ? 30.644 -17.607 -41.637 1 95.29 456 GLY B N 1
ATOM 12249 C CA . GLY B 1 456 ? 31.275 -18.364 -40.567 1 95.29 456 GLY B CA 1
ATOM 12250 C C . GLY B 1 456 ? 32.36 -17.587 -39.847 1 95.29 456 GLY B C 1
ATOM 12251 O O . GLY B 1 456 ? 33.045 -18.129 -38.977 1 95.29 456 GLY B O 1
ATOM 12252 N N . ASN B 1 457 ? 32.444 -16.258 -40.086 1 95.45 457 ASN B N 1
ATOM 12253 C CA . ASN B 1 457 ? 33.569 -15.495 -39.555 1 95.45 457 ASN B CA 1
ATOM 12254 C C . ASN B 1 457 ? 33.163 -14.669 -38.338 1 95.45 457 ASN B C 1
ATOM 12256 O O . ASN B 1 457 ? 34.019 -14.135 -37.632 1 95.45 457 ASN B O 1
ATOM 12260 N N . THR B 1 458 ? 31.913 -14.569 -38.143 1 96.95 458 THR B N 1
ATOM 12261 C CA . THR B 1 458 ? 31.396 -13.783 -37.028 1 96.95 458 THR B CA 1
ATOM 12262 C C . THR B 1 458 ? 30.352 -14.574 -36.246 1 96.95 458 THR B C 1
ATOM 12264 O O . THR B 1 458 ? 29.652 -15.416 -36.812 1 96.95 458 THR B O 1
ATOM 12267 N N . LEU B 1 459 ? 30.36 -14.313 -34.962 1 97.61 459 LEU B N 1
ATOM 12268 C CA . LEU B 1 459 ? 29.382 -14.923 -34.068 1 97.61 459 LEU B CA 1
ATOM 12269 C C . LEU B 1 459 ? 28.567 -13.857 -33.345 1 97.61 459 LEU B C 1
ATOM 12271 O O . LEU B 1 459 ? 29.127 -12.894 -32.816 1 97.61 459 LEU B O 1
ATOM 12275 N N . VAL B 1 460 ? 27.252 -13.913 -33.37 1 98.02 460 VAL B N 1
ATOM 12276 C CA . VAL B 1 460 ? 26.395 -13.059 -32.555 1 98.02 460 VAL B CA 1
ATOM 12277 C C . VAL B 1 460 ? 25.837 -13.857 -31.379 1 98.02 460 VAL B C 1
ATOM 12279 O O . VAL B 1 460 ? 25.581 -15.057 -31.501 1 98.02 460 VAL B O 1
ATOM 12282 N N . TYR B 1 461 ? 25.722 -13.289 -30.175 1 97.71 461 TYR B N 1
ATOM 12283 C CA . TYR B 1 461 ? 25.217 -13.968 -28.986 1 97.71 461 TYR B CA 1
ATOM 12284 C C . TYR B 1 461 ? 24.626 -12.97 -27.998 1 97.71 461 TYR B C 1
ATOM 12286 O O . TYR B 1 461 ? 24.7 -11.758 -28.211 1 97.71 461 TYR B O 1
ATOM 12294 N N . LYS B 1 462 ? 23.989 -13.5 -26.954 1 97.12 462 LYS B N 1
ATOM 12295 C CA . LYS B 1 462 ? 23.395 -12.702 -25.886 1 97.12 462 LYS B CA 1
ATOM 12296 C C . LYS B 1 462 ? 24.165 -12.872 -24.579 1 97.12 462 LYS B C 1
ATOM 12298 O O . LYS B 1 462 ? 24.531 -13.99 -24.21 1 97.12 462 LYS B O 1
ATOM 12303 N N . LYS B 1 463 ? 24.386 -11.818 -23.904 1 95.78 463 LYS B N 1
ATOM 12304 C CA . LYS B 1 463 ? 24.759 -11.827 -22.493 1 95.78 463 LYS B CA 1
ATOM 12305 C C . LYS B 1 463 ? 23.557 -11.517 -21.605 1 95.78 463 LYS B C 1
ATOM 12307 O O . LYS B 1 463 ? 22.872 -10.513 -21.806 1 95.78 463 LYS B O 1
ATOM 12312 N N . GLU B 1 464 ? 23.291 -12.393 -20.681 1 93.8 464 GLU B N 1
ATOM 12313 C CA . GLU B 1 464 ? 22.167 -12.175 -19.775 1 93.8 464 GLU B CA 1
ATOM 12314 C C . GLU B 1 464 ? 22.596 -11.386 -18.541 1 93.8 464 GLU B C 1
ATOM 12316 O O . GLU B 1 464 ? 23.76 -11.439 -18.139 1 93.8 464 GLU B O 1
ATOM 12321 N N . GLY B 1 465 ? 21.576 -10.676 -18.073 1 89.72 465 GLY B N 1
ATOM 12322 C CA . GLY B 1 465 ? 21.793 -10.068 -16.769 1 89.72 465 GLY B CA 1
ATOM 12323 C C . GLY B 1 465 ? 21.747 -11.067 -15.629 1 89.72 465 GLY B C 1
ATOM 12324 O O . GLY B 1 465 ? 21.376 -12.226 -15.828 1 89.72 465 GLY B O 1
ATOM 12325 N N . GLY B 1 466 ? 22.174 -10.647 -14.481 1 87.69 466 GLY B N 1
ATOM 12326 C CA . GLY B 1 466 ? 22.132 -11.492 -13.298 1 87.69 466 GLY B CA 1
ATOM 12327 C C . GLY B 1 466 ? 20.721 -11.81 -12.841 1 87.69 466 GLY B C 1
ATOM 12328 O O . GLY B 1 466 ? 19.772 -11.113 -13.209 1 87.69 466 GLY B O 1
ATOM 12329 N N . ASN B 1 467 ? 20.498 -12.863 -12.054 1 87.74 467 ASN B N 1
ATOM 12330 C CA . ASN B 1 467 ? 19.215 -13.308 -11.52 1 87.74 467 ASN B CA 1
ATOM 12331 C C . ASN B 1 467 ? 19.378 -13.998 -10.169 1 87.74 467 ASN B C 1
ATOM 12333 O O . ASN B 1 467 ? 20.485 -14.065 -9.632 1 87.74 467 ASN B O 1
ATOM 12337 N N . LEU B 1 468 ? 18.391 -14.607 -9.643 1 85.5 468 LEU B N 1
ATOM 12338 C CA . LEU B 1 468 ? 18.379 -15.114 -8.275 1 85.5 468 LEU B CA 1
ATOM 12339 C C . LEU B 1 468 ? 19.077 -16.468 -8.191 1 85.5 468 LEU B C 1
ATOM 12341 O O . LEU B 1 468 ? 19.496 -16.889 -7.111 1 85.5 468 LEU B O 1
ATOM 12345 N N . ASP B 1 469 ? 19.184 -17.147 -9.321 1 89.64 469 ASP B N 1
ATOM 12346 C CA . ASP B 1 469 ? 19.8 -18.47 -9.328 1 89.64 469 ASP B CA 1
ATOM 12347 C C . ASP B 1 469 ? 21.307 -18.374 -9.551 1 89.64 469 ASP B C 1
ATOM 12349 O O . ASP B 1 469 ? 22.078 -19.127 -8.953 1 89.64 469 ASP B O 1
ATOM 12353 N N . GLN B 1 470 ? 21.714 -17.388 -10.395 1 91.68 470 GLN B N 1
ATOM 12354 C CA . GLN B 1 470 ? 23.098 -17.353 -10.856 1 91.68 470 GLN B CA 1
ATOM 12355 C C . GLN B 1 470 ? 23.856 -16.185 -10.233 1 91.68 470 GLN B C 1
ATOM 12357 O O . GLN B 1 470 ? 25.079 -16.091 -10.364 1 91.68 470 GLN B O 1
ATOM 12362 N N . GLY B 1 471 ? 23.168 -15.339 -9.563 1 86.89 471 GLY B N 1
ATOM 12363 C CA . GLY B 1 471 ? 23.786 -14.143 -9.013 1 86.89 471 GLY B CA 1
ATOM 12364 C C . GLY B 1 471 ? 23.861 -13 -10.007 1 86.89 471 GLY B C 1
ATOM 12365 O O . GLY B 1 471 ? 23.39 -13.123 -11.14 1 86.89 471 GLY B O 1
ATOM 12366 N N . ARG B 1 472 ? 24.5 -11.917 -9.63 1 87.55 472 ARG B N 1
ATOM 12367 C CA . ARG B 1 472 ? 24.441 -10.716 -10.457 1 87.55 472 ARG B CA 1
ATOM 12368 C C . ARG B 1 472 ? 25.841 -10.211 -10.79 1 87.55 472 ARG B C 1
ATOM 12370 O O . ARG B 1 472 ? 25.995 -9.154 -11.406 1 87.55 472 ARG B O 1
ATOM 12377 N N . THR B 1 473 ? 26.898 -10.984 -10.496 1 89.79 473 THR B N 1
ATOM 12378 C CA . THR B 1 473 ? 28.267 -10.597 -10.818 1 89.79 473 THR B CA 1
ATOM 12379 C C . THR B 1 473 ? 28.646 -11.065 -12.221 1 89.79 473 THR B C 1
ATOM 12381 O O . THR B 1 473 ? 28.14 -12.082 -12.699 1 89.79 473 THR B O 1
ATOM 12384 N N . PHE B 1 474 ? 29.508 -10.24 -12.903 1 91.64 474 PHE B N 1
ATOM 12385 C CA . PHE B 1 474 ? 30.004 -10.491 -14.251 1 91.64 474 PHE B CA 1
ATOM 12386 C C . PHE B 1 474 ? 28.853 -10.545 -15.249 1 91.64 474 PHE B C 1
ATOM 12388 O O . PHE B 1 474 ? 28.867 -11.358 -16.177 1 91.64 474 PHE B O 1
ATOM 12395 N N . ALA B 1 475 ? 27.833 -9.832 -14.902 1 89.84 475 ALA B N 1
ATOM 12396 C CA . ALA B 1 475 ? 26.651 -9.817 -15.76 1 89.84 475 ALA B CA 1
ATOM 12397 C C . ALA B 1 475 ? 26.248 -8.388 -16.112 1 89.84 475 ALA B C 1
ATOM 12399 O O . ALA B 1 475 ? 25.082 -8.122 -16.414 1 89.84 475 ALA B O 1
ATOM 12400 N N . LYS B 1 476 ? 27.2 -7.6 -16.009 1 88.69 476 LYS B N 1
ATOM 12401 C CA . LYS B 1 476 ? 26.92 -6.208 -16.345 1 88.69 476 LYS B CA 1
ATOM 12402 C C . LYS B 1 476 ? 26.769 -6.026 -17.853 1 88.69 476 LYS B C 1
ATOM 12404 O O . LYS B 1 476 ? 27.285 -6.827 -18.635 1 88.69 476 LYS B O 1
ATOM 12409 N N . ASN B 1 477 ? 26.007 -5.101 -18.302 1 88.45 477 ASN B N 1
ATOM 12410 C CA . ASN B 1 477 ? 25.77 -4.726 -19.693 1 88.45 477 ASN B CA 1
ATOM 12411 C C . ASN B 1 477 ? 25.144 -5.872 -20.483 1 88.45 477 ASN B C 1
ATOM 12413 O O . ASN B 1 477 ? 25.686 -6.295 -21.505 1 88.45 477 ASN B O 1
ATOM 12417 N N . PRO B 1 478 ? 24.088 -6.395 -20.017 1 92.61 478 PRO B N 1
ATOM 12418 C CA . PRO B 1 478 ? 23.405 -7.44 -20.782 1 92.61 478 PRO B CA 1
ATOM 12419 C C . PRO B 1 478 ? 22.979 -6.972 -22.171 1 92.61 478 PRO B C 1
ATOM 12421 O O . PRO B 1 478 ? 22.827 -5.769 -22.402 1 92.61 478 PRO B O 1
ATOM 12424 N N . GLY B 1 479 ? 22.891 -7.88 -23.097 1 94.99 479 GLY B N 1
ATOM 12425 C CA . GLY B 1 479 ? 22.431 -7.545 -24.435 1 94.99 479 GLY B CA 1
ATOM 12426 C C . GLY B 1 479 ? 23.005 -8.451 -25.508 1 94.99 479 GLY B C 1
ATOM 12427 O O . GLY B 1 479 ? 23.416 -9.577 -25.222 1 94.99 479 GLY B O 1
ATOM 12428 N N . LEU B 1 480 ? 22.966 -7.934 -26.742 1 97.36 480 LEU B N 1
ATOM 12429 C CA . LEU B 1 480 ? 23.476 -8.665 -27.897 1 97.36 480 LEU B CA 1
ATOM 12430 C C . LEU B 1 480 ? 24.897 -8.225 -28.235 1 97.36 480 LEU B C 1
ATOM 12432 O O . LEU B 1 480 ? 25.217 -7.037 -28.163 1 97.36 480 LEU B O 1
ATOM 12436 N N . TYR B 1 481 ? 25.706 -9.139 -28.552 1 96.95 481 TYR B N 1
ATOM 12437 C CA . TYR B 1 481 ? 27.111 -8.899 -28.861 1 96.95 481 TYR B CA 1
ATOM 12438 C C . TYR B 1 481 ? 27.508 -9.585 -30.163 1 96.95 481 TYR B C 1
ATOM 12440 O O . TYR B 1 481 ? 26.921 -10.603 -30.54 1 96.95 481 TYR B O 1
ATOM 12448 N N . LEU B 1 482 ? 28.438 -8.975 -30.867 1 96.85 482 LEU B N 1
ATOM 12449 C CA . LEU B 1 482 ? 29.073 -9.55 -32.047 1 96.85 482 LEU B CA 1
ATOM 12450 C C . LEU B 1 482 ? 30.534 -9.885 -31.77 1 96.85 482 LEU B C 1
ATOM 12452 O O . LEU B 1 482 ? 31.269 -9.063 -31.217 1 96.85 482 LEU B O 1
ATOM 12456 N N . LEU B 1 483 ? 30.954 -11.071 -32.105 1 96.98 483 LEU B N 1
ATOM 12457 C CA . LEU B 1 483 ? 32.328 -11.523 -31.918 1 96.98 483 LEU B CA 1
ATOM 12458 C C . LEU B 1 483 ? 32.97 -11.879 -33.255 1 96.98 483 LEU B C 1
ATOM 12460 O O . LEU B 1 483 ? 32.47 -12.744 -33.978 1 96.98 483 LEU B O 1
ATOM 12464 N N . ASN B 1 484 ? 34.066 -11.197 -33.571 1 95.56 484 ASN B N 1
ATOM 12465 C CA . ASN B 1 484 ? 34.875 -11.589 -34.72 1 95.56 484 ASN B CA 1
ATOM 12466 C C . ASN B 1 484 ? 35.75 -12.798 -34.404 1 95.56 484 ASN B C 1
ATOM 12468 O O . ASN B 1 484 ? 36.614 -12.732 -33.527 1 95.56 484 ASN B O 1
ATOM 12472 N N . LEU B 1 485 ? 35.643 -13.876 -35.105 1 95.23 485 LEU B N 1
ATOM 12473 C CA . LEU B 1 485 ? 36.277 -15.14 -34.748 1 95.23 485 LEU B CA 1
ATOM 12474 C C . LEU B 1 485 ? 37.751 -15.138 -35.138 1 95.23 485 LEU B C 1
ATOM 12476 O O . LEU B 1 485 ? 38.538 -15.927 -34.61 1 95.23 485 LEU B O 1
ATOM 12480 N N . LYS B 1 486 ? 38.122 -14.305 -35.99 1 91.84 486 LYS B N 1
ATOM 12481 C CA . LYS B 1 486 ? 39.522 -14.214 -36.393 1 91.84 486 LYS B CA 1
ATOM 12482 C C . LYS B 1 486 ? 40.315 -13.332 -35.432 1 91.84 486 LYS B C 1
ATOM 12484 O O . LYS B 1 486 ? 41.421 -13.69 -35.023 1 91.84 486 LYS B O 1
ATOM 12489 N N . THR B 1 487 ? 39.708 -12.251 -34.981 1 91.8 487 THR B N 1
ATOM 12490 C CA . THR B 1 487 ? 40.421 -11.273 -34.166 1 91.8 487 THR B CA 1
ATOM 12491 C C . THR B 1 487 ? 40.014 -11.393 -32.7 1 91.8 487 THR B C 1
ATOM 12493 O O . THR B 1 487 ? 40.667 -10.827 -31.82 1 91.8 487 THR B O 1
ATOM 12496 N N . SER B 1 488 ? 38.911 -12.027 -32.434 1 89.87 488 SER B N 1
ATOM 12497 C CA . SER B 1 488 ? 38.345 -12.18 -31.098 1 89.87 488 SER B CA 1
ATOM 12498 C C . SER B 1 488 ? 37.831 -10.848 -30.56 1 89.87 488 SER B C 1
ATOM 12500 O O . SER B 1 488 ? 37.696 -10.673 -29.348 1 89.87 488 SER B O 1
ATOM 12502 N N . GLN B 1 489 ? 37.666 -9.926 -31.489 1 92.06 489 GLN B N 1
ATOM 12503 C CA . GLN B 1 489 ? 37.116 -8.639 -31.078 1 92.06 489 GLN B CA 1
ATOM 12504 C C . GLN B 1 489 ? 35.609 -8.73 -30.855 1 92.06 489 GLN B C 1
ATOM 12506 O O . GLN B 1 489 ? 34.886 -9.285 -31.685 1 92.06 489 GLN B O 1
ATOM 12511 N N . GLU B 1 490 ? 35.152 -8.23 -29.683 1 93.68 490 GLU B N 1
ATOM 12512 C CA . GLU B 1 490 ? 33.739 -8.227 -29.314 1 93.68 490 GLU B CA 1
ATOM 12513 C C . GLU B 1 490 ? 33.142 -6.827 -29.429 1 93.68 490 GLU B C 1
ATOM 12515 O O . GLU B 1 490 ? 33.749 -5.849 -28.987 1 93.68 490 GLU B O 1
ATOM 12520 N N . ASN B 1 491 ? 31.984 -6.724 -30.028 1 93.57 491 ASN B N 1
ATOM 12521 C CA . ASN B 1 491 ? 31.258 -5.464 -30.144 1 93.57 491 ASN B CA 1
ATOM 12522 C C . ASN B 1 491 ? 29.864 -5.562 -29.532 1 93.57 491 ASN B C 1
ATOM 12524 O O . ASN B 1 491 ? 29.115 -6.494 -29.83 1 93.57 491 ASN B O 1
ATOM 12528 N N . TYR B 1 492 ? 29.561 -4.646 -28.714 1 92.9 492 TYR B N 1
ATOM 12529 C CA . TYR B 1 492 ? 28.219 -4.524 -28.155 1 92.9 492 TYR B CA 1
ATOM 12530 C C . TYR B 1 492 ? 27.244 -3.978 -29.191 1 92.9 492 TYR B C 1
ATOM 12532 O O . TYR B 1 492 ? 27.526 -2.975 -29.85 1 92.9 492 TYR B O 1
ATOM 12540 N N . LEU B 1 493 ? 26.067 -4.584 -29.357 1 92.79 493 LEU B N 1
ATOM 12541 C CA . LEU B 1 493 ? 25.136 -4.215 -30.418 1 92.79 493 LEU B CA 1
ATOM 12542 C C . LEU B 1 493 ? 23.91 -3.513 -29.846 1 92.79 493 LEU B C 1
ATOM 12544 O O . LEU B 1 493 ? 23.492 -2.47 -30.355 1 92.79 493 LEU B O 1
ATOM 12548 N N . ASN B 1 494 ? 23.274 -4.196 -28.813 1 84.82 494 ASN B N 1
ATOM 12549 C CA . ASN B 1 494 ? 21.971 -3.761 -28.322 1 84.82 494 ASN B CA 1
ATOM 12550 C C . ASN B 1 494 ? 21.767 -4.145 -26.86 1 84.82 494 ASN B C 1
ATOM 12552 O O . ASN B 1 494 ? 22.312 -5.147 -26.394 1 84.82 494 ASN B O 1
ATOM 12556 N N . VAL B 1 495 ? 20.898 -3.459 -26.249 1 77.51 495 VAL B N 1
ATOM 12557 C CA . VAL B 1 495 ? 20.699 -3.628 -24.813 1 77.51 495 VAL B CA 1
ATOM 12558 C C . VAL B 1 495 ? 19.869 -4.883 -24.551 1 77.51 495 VAL B C 1
ATOM 12560 O O . VAL B 1 495 ? 20.007 -5.518 -23.503 1 77.51 495 VAL B O 1
ATOM 12563 N N . SER B 1 496 ? 18.992 -5.126 -25.527 1 86.38 496 SER B N 1
ATOM 12564 C CA . SER B 1 496 ? 18.14 -6.283 -25.275 1 86.38 496 SER B CA 1
ATOM 12565 C C . SER B 1 496 ? 17.848 -7.046 -26.563 1 86.38 496 SER B C 1
ATOM 12567 O O . SER B 1 496 ? 18.053 -6.523 -27.66 1 86.38 496 SER B O 1
ATOM 12569 N N . GLY B 1 497 ? 17.418 -8.281 -26.318 1 93.05 497 GLY B N 1
ATOM 12570 C CA . GLY B 1 497 ? 17.023 -9.16 -27.407 1 93.05 497 GLY B CA 1
ATOM 12571 C C . GLY B 1 497 ? 17.295 -10.625 -27.12 1 93.05 497 GLY B C 1
ATOM 12572 O O . GLY B 1 497 ? 18.202 -10.955 -26.354 1 93.05 497 GLY B O 1
ATOM 12573 N N . ASP B 1 498 ? 16.562 -11.4 -27.825 1 95.41 498 ASP B N 1
ATOM 12574 C CA . ASP B 1 498 ? 16.717 -12.843 -27.672 1 95.41 498 ASP B CA 1
ATOM 12575 C C . ASP B 1 498 ? 16.882 -13.524 -29.029 1 95.41 498 ASP B C 1
ATOM 12577 O O . ASP B 1 498 ? 16.417 -13.01 -30.048 1 95.41 498 ASP B O 1
ATOM 12581 N N . PHE B 1 499 ? 17.619 -14.538 -29.071 1 96.25 499 PHE B N 1
ATOM 12582 C CA . PHE B 1 499 ? 17.768 -15.434 -30.212 1 96.25 499 PHE B CA 1
ATOM 12583 C C . PHE B 1 499 ? 18.307 -14.683 -31.424 1 96.25 499 PHE B C 1
ATOM 12585 O O . PHE B 1 499 ? 17.727 -14.749 -32.51 1 96.25 499 PHE B O 1
ATOM 12592 N N . PRO B 1 500 ? 19.404 -14.085 -31.272 1 97.68 500 PRO B N 1
ATOM 12593 C CA . PRO B 1 500 ? 19.954 -13.342 -32.409 1 97.68 500 PRO B CA 1
ATOM 12594 C C . PRO B 1 500 ? 20.414 -14.255 -33.544 1 97.68 500 PRO B C 1
ATOM 12596 O O . PRO B 1 500 ? 20.936 -15.344 -33.292 1 97.68 500 PRO B O 1
ATOM 12599 N N . SER B 1 501 ? 20.219 -13.877 -34.796 1 97.34 501 SER B N 1
ATOM 12600 C CA . SER B 1 501 ? 20.685 -14.573 -35.991 1 97.34 501 SER B CA 1
ATOM 12601 C C . SER B 1 501 ? 20.917 -13.601 -37.142 1 97.34 501 SER B C 1
ATOM 12603 O O . SER B 1 501 ? 20.331 -12.517 -37.174 1 97.34 501 SER B O 1
ATOM 12605 N N . PHE B 1 502 ? 21.707 -13.943 -38.078 1 97.5 502 PHE B N 1
ATOM 12606 C CA . PHE B 1 502 ? 22.062 -13.069 -39.189 1 97.5 502 PHE B CA 1
ATOM 12607 C C . PHE B 1 502 ? 21.019 -13.152 -40.298 1 97.5 502 PHE B C 1
ATOM 12609 O O . PHE B 1 502 ? 20.409 -14.203 -40.506 1 97.5 502 PHE B O 1
ATOM 12616 N N . THR B 1 503 ? 20.918 -12.078 -41.038 1 96.58 503 THR B N 1
ATOM 12617 C CA . THR B 1 503 ? 20.16 -12.095 -42.283 1 96.58 503 THR B CA 1
ATOM 12618 C C . THR B 1 503 ? 20.915 -12.861 -43.366 1 96.58 503 THR B C 1
ATOM 12620 O O . THR B 1 503 ? 22.104 -13.148 -43.216 1 96.58 503 THR B O 1
ATOM 12623 N N . LYS B 1 504 ? 20.206 -13.133 -44.485 1 95.03 504 LYS B N 1
ATOM 12624 C CA . LYS B 1 504 ? 20.747 -13.919 -45.59 1 95.03 504 LYS B CA 1
ATOM 12625 C C . LYS B 1 504 ? 22.052 -13.319 -46.105 1 95.03 504 LYS B C 1
ATOM 12627 O O . LYS B 1 504 ? 23.009 -14.045 -46.383 1 95.03 504 LYS B O 1
ATOM 12632 N N . ASP B 1 505 ? 22.176 -11.958 -46.035 1 93.68 505 ASP B N 1
ATOM 12633 C CA . ASP B 1 505 ? 23.335 -11.279 -46.604 1 93.68 505 ASP B CA 1
ATOM 12634 C C . ASP B 1 505 ? 24.381 -10.985 -45.531 1 93.68 505 ASP B C 1
ATOM 12636 O O . ASP B 1 505 ? 25.447 -10.44 -45.828 1 93.68 505 ASP B O 1
ATOM 12640 N N . GLY B 1 506 ? 24.271 -11.078 -44.09 1 95.2 506 GLY B N 1
ATOM 12641 C CA . GLY B 1 506 ? 25.208 -10.922 -42.989 1 95.2 506 GLY B CA 1
ATOM 12642 C C . GLY B 1 506 ? 25.411 -9.476 -42.578 1 95.2 506 GLY B C 1
ATOM 12643 O O . GLY B 1 506 ? 26.336 -9.163 -41.825 1 95.2 506 GLY B O 1
ATOM 12644 N N . LYS B 1 507 ? 24.337 -8.813 -43.176 1 95.11 507 LYS B N 1
ATOM 12645 C CA . LYS B 1 507 ? 24.547 -7.386 -42.949 1 95.11 507 LYS B CA 1
ATOM 12646 C C . LYS B 1 507 ? 23.743 -6.896 -41.748 1 95.11 507 LYS B C 1
ATOM 12648 O O . LYS B 1 507 ? 23.996 -5.807 -41.228 1 95.11 507 LYS B O 1
ATOM 12653 N N . ARG B 1 508 ? 22.773 -7.685 -41.395 1 96.41 508 ARG B N 1
ATOM 12654 C CA . ARG B 1 508 ? 21.949 -7.346 -40.24 1 96.41 508 ARG B CA 1
ATOM 12655 C C . ARG B 1 508 ? 21.769 -8.552 -39.323 1 96.41 508 ARG B C 1
ATOM 12657 O O . ARG B 1 508 ? 22.067 -9.683 -39.711 1 96.41 508 ARG B O 1
ATOM 12664 N N . ILE B 1 509 ? 21.282 -8.246 -38.142 1 97.57 509 ILE B N 1
ATOM 12665 C CA . ILE B 1 509 ? 20.986 -9.265 -37.141 1 97.57 509 ILE B CA 1
ATOM 12666 C C . ILE B 1 509 ? 19.499 -9.233 -36.795 1 97.57 509 ILE B C 1
ATOM 12668 O O . ILE B 1 509 ? 18.976 -8.198 -36.375 1 97.57 509 ILE B O 1
ATOM 12672 N N . PHE B 1 510 ? 18.808 -10.387 -36.968 1 97.68 510 PHE B N 1
ATOM 12673 C CA . PHE B 1 510 ? 17.464 -10.557 -36.429 1 97.68 510 PHE B CA 1
ATOM 12674 C C . PHE B 1 510 ? 17.513 -10.843 -34.933 1 97.68 510 PHE B C 1
ATOM 12676 O O . PHE B 1 510 ? 18.434 -11.507 -34.452 1 97.68 510 PHE B O 1
ATOM 12683 N N . PHE B 1 511 ? 16.604 -10.388 -34.207 1 97.7 511 PHE B N 1
ATOM 12684 C CA . PHE B 1 511 ? 16.42 -10.778 -32.814 1 97.7 511 PHE B CA 1
ATOM 12685 C C . PHE B 1 511 ? 14.965 -10.612 -32.393 1 97.7 511 PHE B C 1
ATOM 12687 O O . PHE B 1 511 ? 14.177 -9.977 -33.097 1 97.7 511 PHE B O 1
ATOM 12694 N N . GLN B 1 512 ? 14.582 -11.278 -31.339 1 97.19 512 GLN B N 1
ATOM 12695 C CA . GLN B 1 512 ? 13.227 -11.22 -30.8 1 97.19 512 GLN B CA 1
ATOM 12696 C C . GLN B 1 512 ? 13.178 -10.384 -29.525 1 97.19 512 GLN B C 1
ATOM 12698 O O . GLN B 1 512 ? 14.056 -10.498 -28.667 1 97.19 512 GLN B O 1
ATOM 12703 N N . SER B 1 513 ? 12.176 -9.48 -29.378 1 95.74 513 SER B N 1
ATOM 12704 C CA . SER B 1 513 ? 11.897 -8.812 -28.111 1 95.74 513 SER B CA 1
ATOM 12705 C C . SER B 1 513 ? 10.612 -9.337 -27.48 1 95.74 513 SER B C 1
ATOM 12707 O O . SER B 1 513 ? 9.768 -9.916 -28.167 1 95.74 513 SER B O 1
ATOM 12709 N N . GLY B 1 514 ? 10.465 -9.186 -26.16 1 93.43 514 GLY B N 1
ATOM 12710 C CA . GLY B 1 514 ? 9.274 -9.589 -25.428 1 93.43 514 GLY B CA 1
ATOM 12711 C C . GLY B 1 514 ? 9.424 -10.932 -24.739 1 93.43 514 GLY B C 1
ATOM 12712 O O . GLY B 1 514 ? 8.523 -11.371 -24.021 1 93.43 514 GLY B O 1
ATOM 12713 N N . GLY B 1 515 ? 10.55 -11.565 -24.966 1 91.85 515 GLY B N 1
ATOM 12714 C CA . GLY B 1 515 ? 10.807 -12.831 -24.299 1 91.85 515 GLY B CA 1
ATOM 12715 C C . GLY B 1 515 ? 10.151 -14.013 -24.989 1 91.85 515 GLY B C 1
ATOM 12716 O O . GLY B 1 515 ? 9.887 -13.968 -26.192 1 91.85 515 GLY B O 1
ATOM 12717 N N . LYS B 1 516 ? 10.048 -15.031 -24.271 1 92.84 516 LYS B N 1
ATOM 12718 C CA . LYS B 1 516 ? 9.411 -16.259 -24.739 1 92.84 516 LYS B CA 1
ATOM 12719 C C . LYS B 1 516 ? 8.141 -16.556 -23.947 1 92.84 516 LYS B C 1
ATOM 12721 O O . LYS B 1 516 ? 7.207 -15.751 -23.937 1 92.84 516 LYS B O 1
ATOM 12726 N N . PHE B 1 517 ? 8.06 -17.613 -23.254 1 91.07 517 PHE B N 1
ATOM 12727 C CA . PHE B 1 517 ? 6.94 -17.865 -22.356 1 91.07 517 PHE B CA 1
ATOM 12728 C C . PHE B 1 517 ? 7.075 -17.045 -21.079 1 91.07 517 PHE B C 1
ATOM 12730 O O . PHE B 1 517 ? 8.181 -16.862 -20.566 1 91.07 517 PHE B O 1
ATOM 12737 N N . PHE B 1 518 ? 5.983 -16.478 -20.477 1 87.63 518 PHE B N 1
ATOM 12738 C CA . PHE B 1 518 ? 5.917 -15.647 -19.28 1 87.63 518 PHE B CA 1
ATOM 12739 C C . PHE B 1 518 ? 6.528 -14.275 -19.54 1 87.63 518 PHE B C 1
ATOM 12741 O O . PHE B 1 518 ? 7.061 -13.644 -18.625 1 87.63 518 PHE B O 1
ATOM 12748 N N . GLY B 1 519 ? 6.581 -13.876 -20.807 1 88.61 519 GLY B N 1
ATOM 12749 C CA . GLY B 1 519 ? 7.031 -12.543 -21.176 1 88.61 519 GLY B CA 1
ATOM 12750 C C . GLY B 1 519 ? 5.89 -11.594 -21.491 1 88.61 519 GLY B C 1
ATOM 12751 O O . GLY B 1 519 ? 4.786 -11.746 -20.966 1 88.61 519 GLY B O 1
ATOM 12752 N N . ASN B 1 520 ? 6.206 -10.701 -22.344 1 90.67 520 ASN B N 1
ATOM 12753 C CA . ASN B 1 520 ? 5.166 -9.791 -22.812 1 90.67 520 ASN B CA 1
ATOM 12754 C C . ASN B 1 520 ? 4.115 -10.521 -23.644 1 90.67 520 ASN B C 1
ATOM 12756 O O . ASN B 1 520 ? 4.413 -11.535 -24.276 1 90.67 520 ASN B O 1
ATOM 12760 N N . LEU B 1 521 ? 2.996 -10.06 -23.678 1 92.25 521 LEU B N 1
ATOM 12761 C CA . LEU B 1 521 ? 1.912 -10.661 -24.446 1 92.25 521 LEU B CA 1
ATOM 12762 C C . LEU B 1 521 ? 2.225 -10.639 -25.939 1 92.25 521 LEU B C 1
ATOM 12764 O O . LEU B 1 521 ? 1.816 -11.538 -26.677 1 92.25 521 LEU B O 1
ATOM 12768 N N . THR B 1 522 ? 2.981 -9.534 -26.311 1 95.48 522 THR B N 1
ATOM 12769 C CA . THR B 1 522 ? 3.356 -9.396 -27.714 1 95.48 522 THR B CA 1
ATOM 12770 C C . THR B 1 522 ? 4.864 -9.555 -27.888 1 95.48 522 THR B C 1
ATOM 12772 O O . THR B 1 522 ? 5.646 -8.913 -27.186 1 95.48 522 THR B O 1
ATOM 12775 N N . LYS B 1 523 ? 5.264 -10.451 -28.857 1 96.85 523 LYS B N 1
ATOM 12776 C CA . LYS B 1 523 ? 6.661 -10.602 -29.253 1 96.85 523 LYS B CA 1
ATOM 12777 C C . LYS B 1 523 ? 6.923 -9.944 -30.605 1 96.85 523 LYS B C 1
ATOM 12779 O O . LYS B 1 523 ? 6.05 -9.932 -31.475 1 96.85 523 LYS B O 1
ATOM 12784 N N . ASN B 1 524 ? 8.115 -9.424 -30.741 1 97.28 524 ASN B N 1
ATOM 12785 C CA . ASN B 1 524 ? 8.493 -8.744 -31.975 1 97.28 524 ASN B CA 1
ATOM 12786 C C . ASN B 1 524 ? 9.747 -9.357 -32.591 1 97.28 524 ASN B C 1
ATOM 12788 O O . ASN B 1 524 ? 10.701 -9.677 -31.88 1 97.28 524 ASN B O 1
ATOM 12792 N N . LEU B 1 525 ? 9.711 -9.608 -33.83 1 97.74 525 LEU B N 1
ATOM 12793 C CA . LEU B 1 525 ? 10.926 -9.851 -34.599 1 97.74 525 LEU B CA 1
ATOM 12794 C C . LEU B 1 525 ? 11.512 -8.542 -35.118 1 97.74 525 LEU B C 1
ATOM 12796 O O . LEU B 1 525 ? 10.874 -7.841 -35.906 1 97.74 525 LEU B O 1
ATOM 12800 N N . LYS B 1 526 ? 12.666 -8.243 -34.742 1 97.39 526 LYS B N 1
ATOM 12801 C CA . LYS B 1 526 ? 13.351 -7.001 -35.089 1 97.39 526 LYS B CA 1
ATOM 12802 C C . LYS B 1 526 ? 14.692 -7.282 -35.761 1 97.39 526 LYS B C 1
ATOM 12804 O O . LYS B 1 526 ? 15.15 -8.426 -35.79 1 97.39 526 LYS B O 1
ATOM 12809 N N . SER B 1 527 ? 15.341 -6.237 -36.39 1 96.47 527 SER B N 1
ATOM 12810 C CA . SER B 1 527 ? 16.701 -6.357 -36.907 1 96.47 527 SER B CA 1
ATOM 12811 C C . SER B 1 527 ? 17.495 -5.076 -36.674 1 96.47 527 SER B C 1
ATOM 12813 O O . SER B 1 527 ? 16.917 -3.995 -36.551 1 96.47 527 SER B O 1
ATOM 12815 N N . ILE B 1 528 ? 18.75 -5.244 -36.528 1 96.39 528 ILE B N 1
ATOM 12816 C CA . ILE B 1 528 ? 19.711 -4.152 -36.411 1 96.39 528 ILE B CA 1
ATOM 12817 C C . ILE B 1 528 ? 20.895 -4.405 -37.342 1 96.39 528 ILE B C 1
ATOM 12819 O O . ILE B 1 528 ? 21.149 -5.545 -37.738 1 96.39 528 ILE B O 1
ATOM 12823 N N . ASN B 1 529 ? 21.599 -3.346 -37.696 1 95.32 529 ASN B N 1
ATOM 12824 C CA . ASN B 1 529 ? 22.816 -3.569 -38.469 1 95.32 529 ASN B CA 1
ATOM 12825 C C . ASN B 1 529 ? 23.966 -4.036 -37.582 1 95.32 529 ASN B C 1
ATOM 12827 O O . ASN B 1 529 ? 23.794 -4.21 -36.374 1 95.32 529 ASN B O 1
ATOM 12831 N N . LEU B 1 530 ? 25.072 -4.278 -38.127 1 95.55 530 LEU B N 1
ATOM 12832 C CA . LEU B 1 530 ? 26.17 -4.922 -37.415 1 95.55 530 LEU B CA 1
ATOM 12833 C C . LEU B 1 530 ? 26.838 -3.948 -36.45 1 95.55 530 LEU B C 1
ATOM 12835 O O . LEU B 1 530 ? 27.658 -4.351 -35.622 1 95.55 530 LEU B O 1
ATOM 12839 N N . ASN B 1 531 ? 26.341 -2.721 -36.482 1 92.56 531 ASN B N 1
ATOM 12840 C CA . ASN B 1 531 ? 26.817 -1.73 -35.523 1 92.56 531 ASN B CA 1
ATOM 12841 C C . ASN B 1 531 ? 25.792 -1.479 -34.421 1 92.56 531 ASN B C 1
ATOM 12843 O O . ASN B 1 531 ? 25.995 -0.618 -33.563 1 92.56 531 ASN B O 1
ATOM 12847 N N . GLY B 1 532 ? 24.79 -2.226 -34.483 1 92.78 532 GLY B N 1
ATOM 12848 C CA . GLY B 1 532 ? 23.737 -2.067 -33.493 1 92.78 532 GLY B CA 1
ATOM 12849 C C . GLY B 1 532 ? 22.796 -0.918 -33.802 1 92.78 532 GLY B C 1
ATOM 12850 O O . GLY B 1 532 ? 22.016 -0.499 -32.945 1 92.78 532 GLY B O 1
ATOM 12851 N N . GLU B 1 533 ? 22.796 -0.343 -34.961 1 92.37 533 GLU B N 1
ATOM 12852 C CA . GLU B 1 533 ? 22.005 0.825 -35.339 1 92.37 533 GLU B CA 1
ATOM 12853 C C . GLU B 1 533 ? 20.864 0.438 -36.275 1 92.37 533 GLU B C 1
ATOM 12855 O O . GLU B 1 533 ? 20.739 -0.725 -36.664 1 92.37 533 GLU B O 1
ATOM 12860 N N . ASP B 1 534 ? 20.013 1.325 -36.59 1 90.77 534 ASP B N 1
ATOM 12861 C CA . ASP B 1 534 ? 18.925 1.179 -37.553 1 90.77 534 ASP B CA 1
ATOM 12862 C C . ASP B 1 534 ? 17.993 0.036 -37.158 1 90.77 534 ASP B C 1
ATOM 12864 O O . ASP B 1 534 ? 17.752 -0.877 -37.95 1 90.77 534 ASP B O 1
ATOM 12868 N N . GLU B 1 535 ? 17.562 0.078 -35.948 1 93.89 535 GLU B N 1
ATOM 12869 C CA . GLU B 1 535 ? 16.636 -0.947 -35.474 1 93.89 535 GLU B CA 1
ATOM 12870 C C . GLU B 1 535 ? 15.315 -0.892 -36.235 1 93.89 535 GLU B C 1
ATOM 12872 O O . GLU B 1 535 ? 14.718 0.178 -36.378 1 93.89 535 GLU B O 1
ATOM 12877 N N . GLN B 1 536 ? 14.836 -2.001 -36.722 1 93.89 536 GLN B N 1
ATOM 12878 C CA . GLN B 1 536 ? 13.572 -2.152 -37.436 1 93.89 536 GLN B CA 1
ATOM 12879 C C . GLN B 1 536 ? 12.734 -3.279 -36.839 1 93.89 536 GLN B C 1
ATOM 12881 O O . GLN B 1 536 ? 13.262 -4.34 -36.499 1 93.89 536 GLN B O 1
ATOM 12886 N N . THR B 1 537 ? 11.444 -3.031 -36.66 1 95.71 537 THR B N 1
ATOM 12887 C CA . THR B 1 537 ? 10.508 -4.079 -36.27 1 95.71 537 THR B CA 1
ATOM 12888 C C . THR B 1 537 ? 9.787 -4.642 -37.492 1 95.71 537 THR B C 1
ATOM 12890 O O . THR B 1 537 ? 9.164 -3.897 -38.25 1 95.71 537 THR B O 1
ATOM 12893 N N . HIS B 1 538 ? 9.823 -5.919 -37.7 1 95.74 538 HIS B N 1
ATOM 12894 C CA . HIS B 1 538 ? 9.286 -6.533 -38.909 1 95.74 538 HIS B CA 1
ATOM 12895 C C . HIS B 1 538 ? 7.962 -7.235 -38.63 1 95.74 538 HIS B C 1
ATOM 12897 O O . HIS B 1 538 ? 7.022 -7.136 -39.422 1 95.74 538 HIS B O 1
ATOM 12903 N N . VAL B 1 539 ? 7.89 -8.007 -37.524 1 96.58 539 VAL B N 1
ATOM 12904 C CA . VAL B 1 539 ? 6.713 -8.797 -37.177 1 96.58 539 VAL B CA 1
ATOM 12905 C C . VAL B 1 539 ? 6.374 -8.598 -35.701 1 96.58 539 VAL B C 1
ATOM 12907 O O . VAL B 1 539 ? 7.258 -8.642 -34.843 1 96.58 539 VAL B O 1
ATOM 12910 N N . ALA B 1 540 ? 5.199 -8.309 -35.349 1 96.76 540 ALA B N 1
ATOM 12911 C CA . ALA B 1 540 ? 4.633 -8.362 -34.003 1 96.76 540 ALA B CA 1
ATOM 12912 C C . ALA B 1 540 ? 3.585 -9.466 -33.892 1 96.76 540 ALA B C 1
ATOM 12914 O O . ALA B 1 540 ? 2.753 -9.632 -34.788 1 96.76 540 ALA B O 1
ATOM 12915 N N . SER B 1 541 ? 3.7 -10.263 -32.889 1 96.2 541 SER B N 1
ATOM 12916 C CA . SER B 1 541 ? 2.752 -11.357 -32.704 1 96.2 541 SER B CA 1
ATOM 12917 C C . SER B 1 541 ? 2.215 -11.388 -31.277 1 96.2 541 SER B C 1
ATOM 12919 O O . SER B 1 541 ? 2.937 -11.744 -30.344 1 96.2 541 SER B O 1
ATOM 12921 N N . LYS B 1 542 ? 0.935 -10.992 -31.094 1 94.91 542 LYS B N 1
ATOM 12922 C CA . LYS B 1 542 ? 0.293 -11.15 -29.792 1 94.91 542 LYS B CA 1
ATOM 12923 C C . LYS B 1 542 ? 0.107 -12.625 -29.447 1 94.91 542 LYS B C 1
ATOM 12925 O O . LYS B 1 542 ? -0.419 -13.395 -30.253 1 94.91 542 LYS B O 1
ATOM 12930 N N . TYR B 1 543 ? 0.588 -13.105 -28.374 1 93.15 543 TYR B N 1
ATOM 12931 C CA . TYR B 1 543 ? 0.564 -14.462 -27.839 1 93.15 543 TYR B CA 1
ATOM 12932 C C . TYR B 1 543 ? 1.612 -15.335 -28.518 1 93.15 543 TYR B C 1
ATOM 12934 O O . TYR B 1 543 ? 1.587 -16.561 -28.388 1 93.15 543 TYR B O 1
ATOM 12942 N N . GLY B 1 544 ? 2.421 -14.711 -29.37 1 94.26 544 GLY B N 1
ATOM 12943 C CA . GLY B 1 544 ? 3.552 -15.446 -29.915 1 94.26 544 GLY B CA 1
ATOM 12944 C C . GLY B 1 544 ? 4.586 -15.811 -28.867 1 94.26 544 GLY B C 1
ATOM 12945 O O . GLY B 1 544 ? 4.83 -15.044 -27.933 1 94.26 544 GLY B O 1
ATOM 12946 N N . ASN B 1 545 ? 5.196 -16.983 -29.086 1 93.84 545 ASN B N 1
ATOM 12947 C CA . ASN B 1 545 ? 6.228 -17.389 -28.137 1 93.84 545 ASN B CA 1
ATOM 12948 C C . ASN B 1 545 ? 7.617 -17.352 -28.769 1 93.84 545 ASN B C 1
ATOM 12950 O O . ASN B 1 545 ? 8.602 -17.048 -28.094 1 93.84 545 ASN B O 1
ATOM 12954 N N . ARG B 1 546 ? 7.668 -17.728 -30.017 1 95.72 546 ARG B N 1
ATOM 12955 C CA . ARG B 1 546 ? 8.9 -17.706 -30.799 1 95.72 546 ARG B CA 1
ATOM 12956 C C . ARG B 1 546 ? 8.629 -17.27 -32.235 1 95.72 546 ARG B C 1
ATOM 12958 O O . ARG B 1 546 ? 7.635 -17.679 -32.837 1 95.72 546 ARG B O 1
ATOM 12965 N N . LEU B 1 547 ? 9.44 -16.42 -32.772 1 97.12 547 LEU B N 1
ATOM 12966 C CA . LEU B 1 547 ? 9.466 -16.006 -34.17 1 97.12 547 LEU B CA 1
ATOM 12967 C C . LEU B 1 547 ? 10.813 -16.329 -34.808 1 97.12 547 LEU B C 1
ATOM 12969 O O . LEU B 1 547 ? 11.831 -15.727 -34.458 1 97.12 547 LEU B O 1
ATOM 12973 N N . VAL B 1 548 ? 10.835 -17.252 -35.756 1 97.35 548 VAL B N 1
ATOM 12974 C CA . VAL B 1 548 ? 12.094 -17.764 -36.288 1 97.35 548 VAL B CA 1
ATOM 12975 C C . VAL B 1 548 ? 12.17 -17.491 -37.788 1 97.35 548 VAL B C 1
ATOM 12977 O O . VAL B 1 548 ? 11.599 -18.233 -38.591 1 97.35 548 VAL B O 1
ATOM 12980 N N . PRO B 1 549 ? 12.907 -16.495 -38.202 1 97.69 549 PRO B N 1
ATOM 12981 C CA . PRO B 1 549 ? 13.069 -16.233 -39.634 1 97.69 549 PRO B CA 1
ATOM 12982 C C . PRO B 1 549 ? 13.885 -17.311 -40.342 1 97.69 549 PRO B C 1
ATOM 12984 O O . PRO B 1 549 ? 14.815 -17.872 -39.756 1 97.69 549 PRO B O 1
ATOM 12987 N N . SER B 1 550 ? 13.596 -17.531 -41.69 1 97.26 550 SER B N 1
ATOM 12988 C CA . SER B 1 550 ? 14.335 -18.511 -42.48 1 97.26 550 SER B CA 1
ATOM 12989 C C . SER B 1 550 ? 15.679 -17.953 -42.935 1 97.26 550 SER B C 1
ATOM 12991 O O . SER B 1 550 ? 15.84 -16.739 -43.07 1 97.26 550 SER B O 1
ATOM 12993 N N . PRO B 1 551 ? 16.618 -18.831 -43.129 1 95.79 551 PRO B N 1
ATOM 12994 C CA . PRO B 1 551 ? 17.95 -18.383 -43.539 1 95.79 551 PRO B CA 1
ATOM 12995 C C . PRO B 1 551 ? 17.925 -17.548 -44.817 1 95.79 551 PRO B C 1
ATOM 12997 O O . PRO B 1 551 ? 18.792 -16.694 -45.019 1 95.79 551 PRO B O 1
ATOM 13000 N N . ASP B 1 552 ? 16.958 -17.683 -45.746 1 95 552 ASP B N 1
ATOM 13001 C CA . ASP B 1 552 ? 16.891 -16.937 -46.998 1 95 552 ASP B CA 1
ATOM 13002 C C . ASP B 1 552 ? 16.021 -15.691 -46.849 1 95 552 ASP B C 1
ATOM 13004 O O . ASP B 1 552 ? 15.74 -15.002 -47.832 1 95 552 ASP B O 1
ATOM 13008 N N . ASN B 1 553 ? 15.448 -15.465 -45.706 1 96.02 553 ASN B N 1
ATOM 13009 C CA . ASN B 1 553 ? 14.668 -14.291 -45.329 1 96.02 553 ASN B CA 1
ATOM 13010 C C . ASN B 1 553 ? 13.311 -14.272 -46.026 1 96.02 553 ASN B C 1
ATOM 13012 O O . ASN B 1 553 ? 12.735 -13.205 -46.245 1 96.02 553 ASN B O 1
ATOM 13016 N N . LYS B 1 554 ? 12.799 -15.436 -46.304 1 93.86 554 LYS B N 1
ATOM 13017 C CA . LYS B 1 554 ? 11.547 -15.447 -47.056 1 93.86 554 LYS B CA 1
ATOM 13018 C C . LYS B 1 554 ? 10.386 -15.913 -46.182 1 93.86 554 LYS B C 1
ATOM 13020 O O . LYS B 1 554 ? 9.221 -15.697 -46.523 1 93.86 554 LYS B O 1
ATOM 13025 N N . TRP B 1 555 ? 10.804 -16.588 -45.169 1 95.56 555 TRP B N 1
ATOM 13026 C CA . TRP B 1 555 ? 9.779 -17.218 -44.343 1 95.56 555 TRP B CA 1
ATOM 13027 C C . TRP B 1 555 ? 10.007 -16.913 -42.866 1 95.56 555 TRP B C 1
ATOM 13029 O O . TRP B 1 555 ? 11.124 -16.583 -42.459 1 95.56 555 TRP B O 1
ATOM 13039 N N . VAL B 1 556 ? 8.966 -17.003 -42.074 1 97.02 556 VAL B N 1
ATOM 13040 C CA . VAL B 1 556 ? 9.05 -16.978 -40.618 1 97.02 556 VAL B CA 1
ATOM 13041 C C . VAL B 1 556 ? 8.224 -18.121 -40.033 1 97.02 556 VAL B C 1
ATOM 13043 O O . VAL B 1 556 ? 7.039 -18.261 -40.342 1 97.02 556 VAL B O 1
ATOM 13046 N N . ALA B 1 557 ? 8.786 -19.037 -39.362 1 96.49 557 ALA B N 1
ATOM 13047 C CA . ALA B 1 557 ? 8.09 -20.014 -38.528 1 96.49 557 ALA B CA 1
ATOM 13048 C C . ALA B 1 557 ? 7.831 -19.457 -37.131 1 96.49 557 ALA B C 1
ATOM 13050 O O . ALA B 1 557 ? 8.659 -18.724 -36.585 1 96.49 557 ALA B O 1
ATOM 13051 N N . PHE B 1 558 ? 6.707 -19.709 -36.593 1 95.87 558 PHE B N 1
ATOM 13052 C CA . PHE B 1 558 ? 6.429 -19.125 -35.287 1 95.87 558 PHE B CA 1
ATOM 13053 C C . PHE B 1 558 ? 5.542 -20.046 -34.459 1 95.87 558 PHE B C 1
ATOM 13055 O O . PHE B 1 558 ? 4.852 -20.909 -35.006 1 95.87 558 PHE B O 1
ATOM 13062 N N . ILE B 1 559 ? 5.683 -19.956 -33.2 1 95.2 559 ILE B N 1
ATOM 13063 C CA . ILE B 1 559 ? 4.835 -20.644 -32.233 1 95.2 559 ILE B CA 1
ATOM 13064 C C . ILE B 1 559 ? 3.798 -19.674 -31.674 1 95.2 559 ILE B C 1
ATOM 13066 O O . ILE B 1 559 ? 4.142 -18.575 -31.231 1 95.2 559 ILE B O 1
ATOM 13070 N N . HIS B 1 560 ? 2.596 -19.994 -31.754 1 93.61 560 HIS B N 1
ATOM 13071 C CA . HIS B 1 560 ? 1.467 -19.239 -31.223 1 93.61 560 HIS B CA 1
ATOM 13072 C C . HIS B 1 560 ? 0.603 -20.108 -30.314 1 93.61 560 HIS B C 1
ATOM 13074 O O . HIS B 1 560 ? -0.043 -21.049 -30.779 1 93.61 560 HIS B O 1
ATOM 13080 N N . LEU B 1 561 ? 0.633 -19.812 -28.956 1 92.06 561 LEU B N 1
ATOM 13081 C CA . LEU B 1 561 ? -0.124 -20.561 -27.959 1 92.06 561 LEU B CA 1
ATOM 13082 C C . LEU B 1 561 ? 0.159 -22.055 -28.072 1 92.06 561 LEU B C 1
ATOM 13084 O O . LEU B 1 561 ? -0.768 -22.86 -28.189 1 92.06 561 LEU B O 1
ATOM 13088 N N . HIS B 1 562 ? 1.403 -22.432 -28.195 1 90.91 562 HIS B N 1
ATOM 13089 C CA . HIS B 1 562 ? 1.97 -23.773 -28.118 1 90.91 562 HIS B CA 1
ATOM 13090 C C . HIS B 1 562 ? 1.866 -24.493 -29.459 1 90.91 562 HIS B C 1
ATOM 13092 O O . HIS B 1 562 ? 2.321 -25.631 -29.594 1 90.91 562 HIS B O 1
ATOM 13098 N N . LYS B 1 563 ? 1.329 -23.845 -30.451 1 92.09 563 LYS B N 1
ATOM 13099 C CA . LYS B 1 563 ? 1.214 -24.444 -31.778 1 92.09 563 LYS B CA 1
ATOM 13100 C C . LYS B 1 563 ? 2.204 -23.813 -32.753 1 92.09 563 LYS B C 1
ATOM 13102 O O . LYS B 1 563 ? 2.541 -22.634 -32.628 1 92.09 563 LYS B O 1
ATOM 13107 N N . ALA B 1 564 ? 2.583 -24.62 -33.728 1 94.51 564 ALA B N 1
ATOM 13108 C CA . ALA B 1 564 ? 3.607 -24.145 -34.655 1 94.51 564 ALA B CA 1
ATOM 13109 C C . ALA B 1 564 ? 2.996 -23.777 -36.005 1 94.51 564 ALA B C 1
ATOM 13111 O O . ALA B 1 564 ? 2.135 -24.493 -36.519 1 94.51 564 ALA B O 1
ATOM 13112 N N . TYR B 1 565 ? 3.462 -22.659 -36.573 1 94.51 565 TYR B N 1
ATOM 13113 C CA . TYR B 1 565 ? 2.979 -22.126 -37.842 1 94.51 565 TYR B CA 1
ATOM 13114 C C . TYR B 1 565 ? 4.137 -21.629 -38.7 1 94.51 565 TYR B C 1
ATOM 13116 O O . TYR B 1 565 ? 5.265 -21.502 -38.218 1 94.51 565 TYR B O 1
ATOM 13124 N N . VAL B 1 566 ? 3.876 -21.451 -39.929 1 95.23 566 VAL B N 1
ATOM 13125 C CA . VAL B 1 566 ? 4.845 -20.843 -40.834 1 95.23 566 VAL B CA 1
ATOM 13126 C C . VAL B 1 566 ? 4.13 -19.897 -41.797 1 95.23 566 VAL B C 1
ATOM 13128 O O . VAL B 1 566 ? 2.981 -20.139 -42.176 1 95.23 566 VAL B O 1
ATOM 13131 N N . ALA B 1 567 ? 4.775 -18.763 -42.151 1 94.67 567 ALA B N 1
ATOM 13132 C CA . ALA B 1 567 ? 4.254 -17.748 -43.063 1 94.67 567 ALA B CA 1
ATOM 13133 C C . ALA B 1 567 ? 5.384 -17.07 -43.832 1 94.67 567 ALA B C 1
ATOM 13135 O O . ALA B 1 567 ? 6.548 -17.142 -43.43 1 94.67 567 ALA B O 1
ATOM 13136 N N . PRO B 1 568 ? 5.092 -16.466 -44.975 1 92.6 568 PRO B N 1
ATOM 13137 C CA . PRO B 1 568 ? 6.095 -15.62 -45.625 1 92.6 568 PRO B CA 1
ATOM 13138 C C . PRO B 1 568 ? 6.539 -14.451 -44.749 1 92.6 568 PRO B C 1
ATOM 13140 O O . PRO B 1 568 ? 5.716 -13.846 -44.057 1 92.6 568 PRO B O 1
ATOM 13143 N N . LEU B 1 569 ? 7.809 -14.244 -44.762 1 95.28 569 LEU B N 1
ATOM 13144 C CA . LEU B 1 569 ? 8.367 -13.086 -44.073 1 95.28 569 LEU B CA 1
ATOM 13145 C C . LEU B 1 569 ? 8.387 -11.866 -44.988 1 95.28 569 LEU B C 1
ATOM 13147 O O . LEU B 1 569 ? 9.018 -11.891 -46.047 1 95.28 569 LEU B O 1
ATOM 13151 N N . VAL B 1 570 ? 7.721 -10.834 -44.587 1 87.36 570 VAL B N 1
ATOM 13152 C CA . VAL B 1 570 ? 7.634 -9.614 -45.383 1 87.36 570 VAL B CA 1
ATOM 13153 C C . VAL B 1 570 ? 8.578 -8.557 -44.815 1 87.36 570 VAL B C 1
ATOM 13155 O O . VAL B 1 570 ? 8.399 -8.099 -43.684 1 87.36 570 VAL B O 1
ATOM 13158 N N . LEU B 1 571 ? 9.595 -8.188 -45.587 1 90.74 571 LEU B N 1
ATOM 13159 C CA . LEU B 1 571 ? 10.563 -7.17 -45.193 1 90.74 571 LEU B CA 1
ATOM 13160 C C . LEU B 1 571 ? 10.443 -5.933 -46.078 1 90.74 571 LEU B C 1
ATOM 13162 O O . LEU B 1 571 ? 11.249 -5.737 -46.989 1 90.74 571 LEU B O 1
ATOM 13166 N N . ASN B 1 572 ? 9.46 -5.02 -45.877 1 77.49 572 ASN B N 1
ATOM 13167 C CA . ASN B 1 572 ? 9.217 -3.864 -46.733 1 77.49 572 ASN B CA 1
ATOM 13168 C C . ASN B 1 572 ? 9.24 -2.562 -45.937 1 77.49 572 ASN B C 1
ATOM 13170 O O . ASN B 1 572 ? 8.679 -1.555 -46.37 1 77.49 572 ASN B O 1
ATOM 13174 N N . GLY B 1 573 ? 9.712 -2.636 -44.73 1 79.6 573 GLY B N 1
ATOM 13175 C CA . GLY B 1 573 ? 9.902 -1.45 -43.911 1 79.6 573 GLY B CA 1
ATOM 13176 C C . GLY B 1 573 ? 8.759 -1.202 -42.945 1 79.6 573 GLY B C 1
ATOM 13177 O O . GLY B 1 573 ? 8.864 -0.355 -42.055 1 79.6 573 GLY B O 1
ATOM 13178 N N . GLN B 1 574 ? 7.559 -1.952 -43.201 1 81.58 574 GLN B N 1
ATOM 13179 C CA . GLN B 1 574 ? 6.403 -1.815 -42.32 1 81.58 574 GLN B CA 1
ATOM 13180 C C . GLN B 1 574 ? 6.293 -3.003 -41.368 1 81.58 574 GLN B C 1
ATOM 13182 O O . GLN B 1 574 ? 6.559 -4.142 -41.755 1 81.58 574 GLN B O 1
ATOM 13187 N N . LYS B 1 575 ? 6.059 -2.743 -40.093 1 90.84 575 LYS B N 1
ATOM 13188 C CA . LYS B 1 575 ? 5.755 -3.809 -39.143 1 90.84 575 LYS B CA 1
ATOM 13189 C C . LYS B 1 575 ? 4.441 -4.501 -39.494 1 90.84 575 LYS B C 1
ATOM 13191 O O . LYS B 1 575 ? 3.447 -3.839 -39.801 1 90.84 575 LYS B O 1
ATOM 13196 N N . ILE B 1 576 ? 4.392 -5.833 -39.39 1 91.19 576 ILE B N 1
ATOM 13197 C CA . ILE B 1 576 ? 3.152 -6.567 -39.617 1 91.19 576 ILE B CA 1
ATOM 13198 C C . ILE B 1 576 ? 2.738 -7.287 -38.336 1 91.19 576 ILE B C 1
ATOM 13200 O O . ILE B 1 576 ? 3.585 -7.809 -37.608 1 91.19 576 ILE B O 1
ATOM 13204 N N . ASN B 1 577 ? 1.469 -7.365 -38.024 1 93.37 577 ASN B N 1
ATOM 13205 C CA . ASN B 1 577 ? 0.925 -8.159 -36.928 1 93.37 577 ASN B CA 1
ATOM 13206 C C . ASN B 1 577 ? 0.546 -9.564 -37.387 1 93.37 577 ASN B C 1
ATOM 13208 O O . ASN B 1 577 ? -0.397 -9.735 -38.16 1 93.37 577 ASN B O 1
ATOM 13212 N N . LEU B 1 578 ? 1.297 -10.495 -36.954 1 94.39 578 LEU B N 1
ATOM 13213 C CA . LEU B 1 578 ? 1.153 -11.863 -37.442 1 94.39 578 LEU B CA 1
ATOM 13214 C C . LEU B 1 578 ? 0.64 -12.782 -36.339 1 94.39 578 LEU B C 1
ATOM 13216 O O . LEU B 1 578 ? 1.167 -12.775 -35.224 1 94.39 578 LEU B O 1
ATOM 13220 N N . ASP B 1 579 ? -0.367 -13.507 -36.597 1 93.13 579 ASP B N 1
ATOM 13221 C CA . ASP B 1 579 ? -0.849 -14.584 -35.739 1 93.13 579 ASP B CA 1
ATOM 13222 C C . ASP B 1 579 ? -1.423 -15.732 -36.567 1 93.13 579 ASP B C 1
ATOM 13224 O O . ASP B 1 579 ? -1.247 -15.772 -37.786 1 93.13 579 ASP B O 1
ATOM 13228 N N . ASN B 1 580 ? -1.961 -16.725 -35.914 1 90.42 580 ASN B N 1
ATOM 13229 C CA . ASN B 1 580 ? -2.419 -17.931 -36.595 1 90.42 580 ASN B CA 1
ATOM 13230 C C . ASN B 1 580 ? -3.62 -17.646 -37.493 1 90.42 580 ASN B C 1
ATOM 13232 O O . ASN B 1 580 ? -3.931 -18.432 -38.389 1 90.42 580 ASN B O 1
ATOM 13236 N N . ASN B 1 581 ? -4.25 -16.46 -37.292 1 90.39 581 ASN B N 1
ATOM 13237 C CA . ASN B 1 581 ? -5.46 -16.145 -38.044 1 90.39 581 ASN B CA 1
ATOM 13238 C C . ASN B 1 581 ? -5.204 -15.068 -39.094 1 90.39 581 ASN B C 1
ATOM 13240 O O . ASN B 1 581 ? -6.133 -14.612 -39.762 1 90.39 581 ASN B O 1
ATOM 13244 N N . SER B 1 582 ? -3.956 -14.716 -39.119 1 90.65 582 SER B N 1
ATOM 13245 C CA . SER B 1 582 ? -3.627 -13.683 -40.095 1 90.65 582 SER B CA 1
ATOM 13246 C C . SER B 1 582 ? -3.947 -14.141 -41.514 1 90.65 582 SER B C 1
ATOM 13248 O O . SER B 1 582 ? -3.733 -15.305 -41.859 1 90.65 582 SER B O 1
ATOM 13250 N N . LYS B 1 583 ? -4.464 -13.144 -42.369 1 89.73 583 LYS B N 1
ATOM 13251 C CA . LYS B 1 583 ? -4.904 -13.519 -43.71 1 89.73 583 LYS B CA 1
ATOM 13252 C C . LYS B 1 583 ? -4.173 -12.708 -44.776 1 89.73 583 LYS B C 1
ATOM 13254 O O . LYS B 1 583 ? -4.299 -12.985 -45.97 1 89.73 583 LYS B O 1
ATOM 13259 N N . PHE B 1 584 ? -3.487 -11.707 -44.472 1 86.7 584 PHE B N 1
ATOM 13260 C CA . PHE B 1 584 ? -2.816 -10.869 -45.459 1 86.7 584 PHE B CA 1
ATOM 13261 C C . PHE B 1 584 ? -1.648 -11.613 -46.096 1 86.7 584 PHE B C 1
ATOM 13263 O O . PHE B 1 584 ? -1.195 -11.253 -47.184 1 86.7 584 PHE B O 1
ATOM 13270 N N . VAL B 1 585 ? -1.078 -12.678 -45.377 1 89.73 585 VAL B N 1
ATOM 13271 C CA . VAL B 1 585 ? -0.184 -13.688 -45.935 1 89.73 585 VAL B CA 1
ATOM 13272 C C . VAL B 1 585 ? -0.696 -15.083 -45.583 1 89.73 585 VAL B C 1
ATOM 13274 O O . VAL B 1 585 ? -1.401 -15.259 -44.587 1 89.73 585 VAL B O 1
ATOM 13277 N N . PRO B 1 586 ? -0.442 -16 -46.438 1 90.47 586 PRO B N 1
ATOM 13278 C CA . PRO B 1 586 ? -0.866 -17.349 -46.054 1 90.47 586 PRO B CA 1
ATOM 13279 C C . PRO B 1 586 ? -0.139 -17.866 -44.815 1 90.47 586 PRO B C 1
ATOM 13281 O O . PRO B 1 586 ? 1.077 -17.698 -44.694 1 90.47 586 PRO B O 1
ATOM 13284 N N . VAL B 1 587 ? -0.803 -18.376 -43.932 1 93.74 587 VAL B N 1
ATOM 13285 C CA . VAL B 1 587 ? -0.268 -19.002 -42.727 1 93.74 587 VAL B CA 1
ATOM 13286 C C . VAL B 1 587 ? -0.619 -20.488 -42.718 1 93.74 587 VAL B C 1
ATOM 13288 O O . VAL B 1 587 ? -1.778 -20.86 -42.919 1 93.74 587 VAL B O 1
ATOM 13291 N N . ALA B 1 588 ? 0.274 -21.322 -42.578 1 91.69 588 ALA B N 1
ATOM 13292 C CA . ALA B 1 588 ? 0.05 -22.764 -42.532 1 91.69 588 ALA B CA 1
ATOM 13293 C C . ALA B 1 588 ? 0.381 -23.327 -41.153 1 91.69 588 ALA B C 1
ATOM 13295 O O . ALA B 1 588 ? 1.342 -22.894 -40.513 1 91.69 588 ALA B O 1
ATOM 13296 N N . THR B 1 589 ? -0.382 -24.336 -40.767 1 90.86 589 THR B N 1
ATOM 13297 C CA . THR B 1 589 ? -0.118 -25.048 -39.522 1 90.86 589 THR B CA 1
ATOM 13298 C C . THR B 1 589 ? 0.966 -26.104 -39.722 1 90.86 589 THR B C 1
ATOM 13300 O O . THR B 1 589 ? 0.892 -26.908 -40.653 1 90.86 589 THR B O 1
ATOM 13303 N N . LEU B 1 590 ? 1.932 -26.058 -38.928 1 90.01 590 LEU B N 1
ATOM 13304 C CA . LEU B 1 590 ? 2.975 -27.078 -38.936 1 90.01 590 LEU B CA 1
ATOM 13305 C C . LEU B 1 590 ? 2.623 -28.224 -37.993 1 90.01 590 LEU B C 1
ATOM 13307 O O . LEU B 1 590 ? 2.836 -29.392 -38.323 1 90.01 590 LEU B O 1
ATOM 13311 N N . ASP B 1 591 ? 2.094 -27.922 -36.832 1 87.1 591 ASP B N 1
ATOM 13312 C CA . ASP B 1 591 ? 1.758 -28.914 -35.815 1 87.1 591 ASP B CA 1
ATOM 13313 C C . ASP B 1 591 ? 0.734 -28.361 -34.825 1 87.1 591 ASP B C 1
ATOM 13315 O O . ASP B 1 591 ? 0.815 -27.198 -34.425 1 87.1 591 ASP B O 1
ATOM 13319 N N . LYS B 1 592 ? -0.188 -29.248 -34.412 1 84.05 592 LYS B N 1
ATOM 13320 C CA . LYS B 1 592 ? -1.27 -28.813 -33.533 1 84.05 592 LYS B CA 1
ATOM 13321 C C . LYS B 1 592 ? -0.911 -29.036 -32.067 1 84.05 592 LYS B C 1
ATOM 13323 O O . LYS B 1 592 ? -1.572 -28.504 -31.173 1 84.05 592 LYS B O 1
ATOM 13328 N N . ASP B 1 593 ? -0.042 -29.93 -31.803 1 80.58 593 ASP B N 1
ATOM 13329 C CA . ASP B 1 593 ? 0.335 -30.22 -30.423 1 80.58 593 ASP B CA 1
ATOM 13330 C C . ASP B 1 593 ? 1.65 -29.536 -30.057 1 80.58 593 ASP B C 1
ATOM 13332 O O . ASP B 1 593 ? 2.194 -29.763 -28.975 1 80.58 593 ASP B O 1
ATOM 13336 N N . ALA B 1 594 ? 1.974 -28.94 -31.027 1 64.47 594 ALA B N 1
ATOM 13337 C CA . ALA B 1 594 ? 3.355 -28.52 -31.243 1 64.47 594 ALA B CA 1
ATOM 13338 C C . ALA B 1 594 ? 4.076 -28.298 -29.916 1 64.47 594 ALA B C 1
ATOM 13340 O O . ALA B 1 594 ? 3.451 -27.936 -28.917 1 64.47 594 ALA B O 1
ATOM 13341 N N . GLY B 1 595 ? 5.712 -28.12 -30.171 1 69.68 595 GLY B N 1
ATOM 13342 C CA . GLY B 1 595 ? 7.144 -28.348 -30.282 1 69.68 595 GLY B CA 1
ATOM 13343 C C . GLY B 1 595 ? 7.975 -27.222 -29.695 1 69.68 595 GLY B C 1
ATOM 13344 O O . GLY B 1 595 ? 7.575 -26.058 -29.745 1 69.68 595 GLY B O 1
ATOM 13345 N N . LEU B 1 596 ? 8.76 -27.444 -29.235 1 87.89 596 LEU B N 1
ATOM 13346 C CA . LEU B 1 596 ? 9.822 -26.549 -28.79 1 87.89 596 LEU B CA 1
ATOM 13347 C C . LEU B 1 596 ? 11 -26.578 -29.758 1 87.89 596 LEU B C 1
ATOM 13349 O O . LEU B 1 596 ? 11.144 -27.522 -30.538 1 87.89 596 LEU B O 1
ATOM 13353 N N . TYR B 1 597 ? 11.539 -25.442 -30.048 1 93.74 597 TYR B N 1
ATOM 13354 C CA . TYR B 1 597 ? 12.826 -25.305 -30.721 1 93.74 597 TYR B CA 1
ATOM 13355 C C . TYR B 1 597 ? 12.669 -25.437 -32.231 1 93.74 597 TYR B C 1
ATOM 13357 O O . TYR B 1 597 ? 13.378 -26.217 -32.87 1 93.74 597 TYR B O 1
ATOM 13365 N N . LEU B 1 598 ? 11.721 -24.695 -32.674 1 95.08 598 LEU B N 1
ATOM 13366 C CA . LEU B 1 598 ? 11.52 -24.508 -34.106 1 95.08 598 LEU B CA 1
ATOM 13367 C C . LEU B 1 598 ? 12.786 -23.973 -34.768 1 95.08 598 LEU B C 1
ATOM 13369 O O . LEU B 1 598 ? 13.401 -23.028 -34.269 1 95.08 598 LEU B O 1
ATOM 13373 N N . HIS B 1 599 ? 13.241 -24.638 -35.883 1 96.35 599 HIS B N 1
ATOM 13374 C CA . HIS B 1 599 ? 14.399 -24.158 -36.629 1 96.35 599 HIS B CA 1
ATOM 13375 C C . HIS B 1 599 ? 14.349 -24.62 -38.081 1 96.35 599 HIS B C 1
ATOM 13377 O O . HIS B 1 599 ? 13.508 -25.444 -38.446 1 96.35 599 HIS B O 1
ATOM 13383 N N . TRP B 1 600 ? 15.214 -24.075 -38.935 1 97.21 600 TRP B N 1
ATOM 13384 C CA . TRP B 1 600 ? 15.149 -24.259 -40.381 1 97.21 600 TRP B CA 1
ATOM 13385 C C . TRP B 1 600 ? 16.3 -25.131 -40.871 1 97.21 600 TRP B C 1
ATOM 13387 O O . TRP B 1 600 ? 17.366 -25.169 -40.252 1 97.21 600 TRP B O 1
ATOM 13397 N N . SER B 1 601 ? 16.005 -25.818 -41.993 1 96.44 601 SER B N 1
ATOM 13398 C CA . SER B 1 601 ? 17.111 -26.369 -42.769 1 96.44 601 SER B CA 1
ATOM 13399 C C . SER B 1 601 ? 17.938 -25.263 -43.416 1 96.44 601 SER B C 1
ATOM 13401 O O . SER B 1 601 ? 17.441 -24.156 -43.632 1 96.44 601 SER B O 1
ATOM 13403 N N . LYS B 1 602 ? 19.12 -25.575 -43.724 1 94.7 602 LYS B N 1
ATOM 13404 C CA . LYS B 1 602 ? 20.046 -24.589 -44.274 1 94.7 602 LYS B CA 1
ATOM 13405 C C . LYS B 1 602 ? 19.479 -23.947 -45.537 1 94.7 602 LYS B C 1
ATOM 13407 O O . LYS B 1 602 ? 19.657 -22.748 -45.764 1 94.7 602 LYS B O 1
ATOM 13412 N N . ASN B 1 603 ? 18.802 -24.708 -46.376 1 92.53 603 ASN B N 1
ATOM 13413 C CA . ASN B 1 603 ? 18.286 -24.218 -47.65 1 92.53 603 ASN B CA 1
ATOM 13414 C C . ASN B 1 603 ? 16.884 -23.635 -47.5 1 92.53 603 ASN B C 1
ATOM 13416 O O . ASN B 1 603 ? 16.236 -23.303 -48.494 1 92.53 603 ASN B O 1
ATOM 13420 N N . SER B 1 604 ? 16.3 -23.602 -46.265 1 95.28 604 SER B N 1
ATOM 13421 C CA . SER B 1 604 ? 15.029 -22.977 -45.913 1 95.28 604 SER B CA 1
ATOM 13422 C C . SER B 1 604 ? 13.85 -23.782 -46.448 1 95.28 604 SER B C 1
ATOM 13424 O O . SER B 1 604 ? 12.729 -23.275 -46.527 1 95.28 604 SER B O 1
ATOM 13426 N N . GLU B 1 605 ? 14.116 -24.995 -46.783 1 93.43 605 GLU B N 1
ATOM 13427 C CA . GLU B 1 605 ? 13.049 -25.782 -47.394 1 93.43 605 GLU B CA 1
ATOM 13428 C C . GLU B 1 605 ? 12.255 -26.547 -46.339 1 93.43 605 GLU B C 1
ATOM 13430 O O . GLU B 1 605 ? 11.113 -26.944 -46.58 1 93.43 605 GLU B O 1
ATOM 13435 N N . LYS B 1 606 ? 12.922 -26.797 -45.229 1 94.78 606 LYS B N 1
ATOM 13436 C CA . LYS B 1 606 ? 12.293 -27.574 -44.165 1 94.78 606 LYS B CA 1
ATOM 13437 C C . LYS B 1 606 ? 12.287 -26.801 -42.85 1 94.78 606 LYS B C 1
ATOM 13439 O O . LYS B 1 606 ? 13.205 -26.025 -42.576 1 94.78 606 LYS B O 1
ATOM 13444 N N . VAL B 1 607 ? 11.226 -27.012 -42.09 1 95.37 607 VAL B N 1
ATOM 13445 C CA . VAL B 1 607 ? 11.148 -26.549 -40.708 1 95.37 607 VAL B CA 1
ATOM 13446 C C . VAL B 1 607 ? 11.176 -27.746 -39.76 1 95.37 607 VAL B C 1
ATOM 13448 O O . VAL B 1 607 ? 10.505 -28.753 -40.001 1 95.37 607 VAL B O 1
ATOM 13451 N N . HIS B 1 608 ? 11.957 -27.673 -38.743 1 95.34 608 HIS B N 1
ATOM 13452 C CA . HIS B 1 608 ? 12.126 -28.739 -37.761 1 95.34 608 HIS B CA 1
ATOM 13453 C C . HIS B 1 608 ? 11.668 -28.291 -36.377 1 95.34 608 HIS B C 1
ATOM 13455 O O . HIS B 1 608 ? 11.707 -27.1 -36.062 1 95.34 608 HIS B O 1
ATOM 13461 N N . TRP B 1 609 ? 11.185 -29.147 -35.541 1 95.01 609 TRP B N 1
ATOM 13462 C CA . TRP B 1 609 ? 10.868 -28.893 -34.139 1 95.01 609 TRP B CA 1
ATOM 13463 C C . TRP B 1 609 ? 10.909 -30.184 -33.329 1 95.01 609 TRP B C 1
ATOM 13465 O O . TRP B 1 609 ? 11.192 -31.255 -33.87 1 95.01 609 TRP B O 1
ATOM 13475 N N . VAL B 1 610 ? 10.767 -30.02 -32.006 1 94.4 610 VAL B N 1
ATOM 13476 C CA . VAL B 1 610 ? 10.767 -31.196 -31.141 1 94.4 610 VAL B CA 1
ATOM 13477 C C . VAL B 1 610 ? 9.586 -31.128 -30.176 1 94.4 610 VAL B C 1
ATOM 13479 O O . VAL B 1 610 ? 9.09 -30.041 -29.868 1 94.4 610 VAL B O 1
ATOM 13482 N N . LEU B 1 611 ? 9.142 -32.251 -29.717 1 93.66 611 LEU B N 1
ATOM 13483 C CA . LEU B 1 611 ? 8.192 -32.444 -28.626 1 93.66 611 LEU B CA 1
ATOM 13484 C C . LEU B 1 611 ? 8.539 -33.69 -27.818 1 93.66 611 LEU B C 1
ATOM 13486 O O . LEU B 1 611 ? 8.423 -34.811 -28.317 1 93.66 611 LEU B O 1
ATOM 13490 N N . GLY B 1 612 ? 8.928 -33.436 -26.6 1 92.83 612 GLY B N 1
ATOM 13491 C CA . GLY B 1 612 ? 9.448 -34.558 -25.835 1 92.83 612 GLY B CA 1
ATOM 13492 C C . GLY B 1 612 ? 10.717 -35.145 -26.424 1 92.83 612 GLY B C 1
ATOM 13493 O O . GLY B 1 612 ? 11.677 -34.42 -26.691 1 92.83 612 GLY B O 1
ATOM 13494 N N . ASP B 1 613 ? 10.698 -36.447 -26.67 1 93.69 613 ASP B N 1
ATOM 13495 C CA . ASP B 1 613 ? 11.865 -37.131 -27.219 1 93.69 613 ASP B CA 1
ATOM 13496 C C . ASP B 1 613 ? 11.701 -37.381 -28.717 1 93.69 613 ASP B C 1
ATOM 13498 O O . ASP B 1 613 ? 12.301 -38.307 -29.266 1 93.69 613 ASP B O 1
ATOM 13502 N N . LYS B 1 614 ? 10.847 -36.532 -29.36 1 93.92 614 LYS B N 1
ATOM 13503 C CA . LYS B 1 614 ? 10.591 -36.73 -30.783 1 93.92 614 LYS B CA 1
ATOM 13504 C C . LYS B 1 614 ? 11.033 -35.517 -31.596 1 93.92 614 LYS B C 1
ATOM 13506 O O . LYS B 1 614 ? 10.808 -34.375 -31.189 1 93.92 614 LYS B O 1
ATOM 13511 N N . TYR B 1 615 ? 11.733 -35.81 -32.768 1 94.72 615 TYR B N 1
ATOM 13512 C CA . TYR B 1 615 ? 12.195 -34.825 -33.739 1 94.72 615 TYR B CA 1
ATOM 13513 C C . TYR B 1 615 ? 11.306 -34.822 -34.977 1 94.72 615 TYR B C 1
ATOM 13515 O O . TYR B 1 615 ? 11.056 -35.873 -35.572 1 94.72 615 TYR B O 1
ATOM 13523 N N . TYR B 1 616 ? 10.744 -33.669 -35.314 1 93.74 616 TYR B N 1
ATOM 13524 C CA . TYR B 1 616 ? 9.847 -33.512 -36.453 1 93.74 616 TYR B CA 1
ATOM 13525 C C . TYR B 1 616 ? 10.481 -32.642 -37.532 1 93.74 616 TYR B C 1
ATOM 13527 O O . TYR B 1 616 ? 11.32 -31.787 -37.236 1 93.74 616 TYR B O 1
ATOM 13535 N N . SER B 1 617 ? 10.088 -32.873 -38.722 1 92.48 617 SER B N 1
ATOM 13536 C CA . SER B 1 617 ? 10.507 -32.089 -39.879 1 92.48 617 SER B CA 1
ATOM 13537 C C . SER B 1 617 ? 9.385 -31.973 -40.905 1 92.48 617 SER B C 1
ATOM 13539 O O . SER B 1 617 ? 8.67 -32.944 -41.163 1 92.48 617 SER B O 1
ATOM 13541 N N . SER B 1 618 ? 9.199 -30.829 -41.424 1 91.49 618 SER B N 1
ATOM 13542 C CA . SER B 1 618 ? 8.178 -30.6 -42.442 1 91.49 618 SER B CA 1
ATOM 13543 C C . SER B 1 618 ? 8.741 -29.815 -43.622 1 91.49 618 SER B C 1
ATOM 13545 O O . SER B 1 618 ? 9.495 -28.857 -43.434 1 91.49 618 SER B O 1
ATOM 13547 N N . ASN B 1 619 ? 8.357 -30.222 -44.82 1 90.55 619 ASN B N 1
ATOM 13548 C CA . ASN B 1 619 ? 8.737 -29.5 -46.029 1 90.55 619 ASN B CA 1
ATOM 13549 C C . ASN B 1 619 ? 7.744 -28.389 -46.355 1 90.55 619 ASN B C 1
ATOM 13551 O O . ASN B 1 619 ? 6.531 -28.607 -46.326 1 90.55 619 ASN B O 1
ATOM 13555 N N . LEU B 1 620 ? 8.286 -27.276 -46.735 1 90.76 620 LEU B N 1
ATOM 13556 C CA . LEU B 1 620 ? 7.423 -26.154 -47.089 1 90.76 620 LEU B CA 1
ATOM 13557 C C . LEU B 1 620 ? 6.555 -26.496 -48.296 1 90.76 620 LEU B C 1
ATOM 13559 O O . LEU B 1 620 ? 5.405 -26.061 -48.381 1 90.76 620 LEU B O 1
ATOM 13563 N N . VAL B 1 621 ? 7.157 -27.179 -49.246 1 85.2 621 VAL B N 1
ATOM 13564 C CA . VAL B 1 621 ? 6.471 -27.497 -50.494 1 85.2 621 VAL B CA 1
ATOM 13565 C C . VAL B 1 621 ? 5.198 -28.287 -50.198 1 85.2 621 VAL B C 1
ATOM 13567 O O . VAL B 1 621 ? 4.242 -28.25 -50.977 1 85.2 621 VAL B O 1
ATOM 13570 N N . ASP B 1 622 ? 5.083 -28.854 -49.036 1 85.02 622 ASP B N 1
ATOM 13571 C CA . ASP B 1 622 ? 3.928 -29.653 -48.638 1 85.02 622 ASP B CA 1
ATOM 13572 C C . ASP B 1 622 ? 2.861 -28.785 -47.976 1 85.02 622 ASP B C 1
ATOM 13574 O O . ASP B 1 622 ? 1.747 -29.247 -47.72 1 85.02 622 ASP B O 1
ATOM 13578 N N . LYS B 1 623 ? 3.071 -27.519 -47.724 1 86.18 623 LYS B N 1
ATOM 13579 C CA . LYS B 1 623 ? 2.183 -26.684 -46.919 1 86.18 623 LYS B CA 1
ATOM 13580 C C . LYS B 1 623 ? 1.55 -25.582 -47.764 1 86.18 623 LYS B C 1
ATOM 13582 O O . LYS B 1 623 ? 0.526 -25.011 -47.382 1 86.18 623 LYS B O 1
ATOM 13587 N N . PHE B 1 624 ? 2.064 -25.318 -48.882 1 84.5 624 PHE B N 1
ATOM 13588 C CA . PHE B 1 624 ? 1.576 -24.195 -49.673 1 84.5 624 PHE B CA 1
ATOM 13589 C C . PHE B 1 624 ? 1.372 -24.604 -51.127 1 84.5 624 PHE B C 1
ATOM 13591 O O . PHE B 1 624 ? 2.314 -25.04 -51.792 1 84.5 624 PHE B O 1
ATOM 13598 N N . HIS B 1 625 ? 0.032 -25.072 -51.622 1 76.26 625 HIS B N 1
ATOM 13599 C CA . HIS B 1 625 ? -0.347 -25.479 -52.971 1 76.26 625 HIS B CA 1
ATOM 13600 C C . HIS B 1 625 ? 0.498 -24.764 -54.02 1 76.26 625 HIS B C 1
ATOM 13602 O O . HIS B 1 625 ? 0.757 -25.313 -55.093 1 76.26 625 HIS B O 1
ATOM 13608 N N . PHE B 1 626 ? 1.232 -22.792 -53.75 1 78.35 626 PHE B N 1
ATOM 13609 C CA . PHE B 1 626 ? 1.968 -22 -54.728 1 78.35 626 PHE B CA 1
ATOM 13610 C C . PHE B 1 626 ? 3.405 -22.491 -54.852 1 78.35 626 PHE B C 1
ATOM 13612 O O . PHE B 1 626 ? 4.129 -22.087 -55.765 1 78.35 626 PHE B O 1
ATOM 13619 N N . LEU B 1 627 ? 4.015 -23.249 -53.988 1 76.87 627 LEU B N 1
ATOM 13620 C CA . LEU B 1 627 ? 5.365 -23.799 -54.058 1 76.87 627 LEU B CA 1
ATOM 13621 C C . LEU B 1 627 ? 5.374 -25.124 -54.813 1 76.87 627 LEU B C 1
ATOM 13623 O O . LEU B 1 627 ? 6.438 -25.695 -55.059 1 76.87 627 LEU B O 1
ATOM 13627 N N . THR B 1 628 ? 4.265 -25.719 -54.798 1 69.11 628 THR B N 1
ATOM 13628 C CA . THR B 1 628 ? 4.223 -27.015 -55.466 1 69.11 628 THR B CA 1
ATOM 13629 C C . THR B 1 628 ? 2.995 -27.119 -56.367 1 69.11 628 THR B C 1
ATOM 13631 O O . THR B 1 628 ? 2.011 -26.403 -56.169 1 69.11 628 THR B O 1
ATOM 13634 N N . GLU B 1 629 ? 3.101 -27.756 -57.448 1 64.31 629 GLU B N 1
ATOM 13635 C CA . GLU B 1 629 ? 1.961 -28.08 -58.3 1 64.31 629 GLU B CA 1
ATOM 13636 C C . GLU B 1 629 ? 1.106 -29.183 -57.683 1 64.31 629 GLU B C 1
ATOM 13638 O O . GLU B 1 629 ? -0.011 -29.439 -58.138 1 64.31 629 GLU B O 1
ATOM 13643 N N . ASN B 1 630 ? 1.568 -29.851 -56.593 1 56.74 630 ASN B N 1
ATOM 13644 C CA . ASN B 1 630 ? 0.916 -31.015 -56.003 1 56.74 630 ASN B CA 1
ATOM 13645 C C . ASN B 1 630 ? -0.03 -30.616 -54.874 1 56.74 630 ASN B C 1
ATOM 13647 O O . ASN B 1 630 ? 0.054 -29.503 -54.352 1 56.74 630 ASN B O 1
ATOM 13651 N N . LYS B 1 631 ? -1.015 -31.522 -54.636 1 56.72 631 LYS B N 1
ATOM 13652 C CA . LYS B 1 631 ? -1.993 -31.362 -53.563 1 56.72 631 LYS B CA 1
ATOM 13653 C C . LYS B 1 631 ? -1.304 -31.208 -52.21 1 56.72 631 LYS B C 1
ATOM 13655 O O . LYS B 1 631 ? -0.354 -31.932 -51.906 1 56.72 631 LYS B O 1
ATOM 13660 N N . ILE B 1 632 ? -1.675 -30.251 -51.368 1 57.76 632 ILE B N 1
ATOM 13661 C CA . ILE B 1 632 ? -1.146 -29.857 -50.067 1 57.76 632 ILE B CA 1
ATOM 13662 C C . ILE B 1 632 ? -1.512 -30.909 -49.022 1 57.76 632 ILE B C 1
ATOM 13664 O O . ILE B 1 632 ? -2.646 -31.391 -48.989 1 57.76 632 ILE B O 1
ATOM 13668 N N . GLU B 1 633 ? -0.54 -31.631 -48.426 1 51.86 633 GLU B N 1
ATOM 13669 C CA . GLU B 1 633 ? -0.777 -32.559 -47.323 1 51.86 633 GLU B CA 1
ATOM 13670 C C . GLU B 1 633 ? -1.278 -31.825 -46.083 1 51.86 633 GLU B C 1
ATOM 13672 O O . GLU B 1 633 ? -0.615 -30.913 -45.584 1 51.86 633 GLU B O 1
ATOM 13677 N N . THR B 1 634 ? -2.527 -31.812 -45.909 1 51.91 634 THR B N 1
ATOM 13678 C CA . THR B 1 634 ? -3.126 -31.15 -44.756 1 51.91 634 THR B CA 1
ATOM 13679 C C . THR B 1 634 ? -2.883 -31.957 -43.483 1 51.91 634 THR B C 1
ATOM 13681 O O . THR B 1 634 ? -3.165 -31.485 -42.38 1 51.91 634 THR B O 1
ATOM 13684 N N . ASP B 1 635 ? -2.472 -33.296 -43.749 1 50.36 635 ASP B N 1
ATOM 13685 C CA . ASP B 1 635 ? -2.473 -34.124 -42.546 1 50.36 635 ASP B CA 1
ATOM 13686 C C . ASP B 1 635 ? -1.2 -33.911 -41.731 1 50.36 635 ASP B C 1
ATOM 13688 O O . ASP B 1 635 ? -0.099 -33.885 -42.285 1 50.36 635 ASP B O 1
ATOM 13692 N N . ILE B 1 636 ? -1.186 -33.257 -40.626 1 55.75 636 ILE B N 1
ATOM 13693 C CA . ILE B 1 636 ? -0.113 -33.109 -39.649 1 55.75 636 ILE B CA 1
ATOM 13694 C C . ILE B 1 636 ? 0.429 -34.484 -39.264 1 55.75 636 ILE B C 1
ATOM 13696 O O . ILE B 1 636 ? -0.319 -35.343 -38.791 1 55.75 636 ILE B O 1
ATOM 13700 N N . GLU B 1 637 ? 1.391 -35.126 -39.978 1 51.27 637 GLU B N 1
ATOM 13701 C CA . GLU B 1 637 ? 2.007 -36.435 -39.779 1 51.27 637 GLU B CA 1
ATOM 13702 C C . GLU B 1 637 ? 2.335 -36.672 -38.307 1 51.27 637 GLU B C 1
ATOM 13704 O O . GLU B 1 637 ? 2.939 -35.817 -37.655 1 51.27 637 GLU B O 1
ATOM 13709 N N . ASN B 1 638 ? 1.571 -37.485 -37.594 1 55.58 638 ASN B N 1
ATOM 13710 C CA . ASN B 1 638 ? 1.655 -37.909 -36.2 1 55.58 638 ASN B CA 1
ATOM 13711 C C . ASN B 1 638 ? 2.961 -38.645 -35.916 1 55.58 638 ASN B C 1
ATOM 13713 O O . ASN B 1 638 ? 3.166 -39.149 -34.81 1 55.58 638 ASN B O 1
ATOM 13717 N N . GLY B 1 639 ? 4.003 -38.806 -36.724 1 69.12 639 GLY B N 1
ATOM 13718 C CA . GLY B 1 639 ? 5.002 -39.767 -36.285 1 69.12 639 GLY B CA 1
ATOM 13719 C C . GLY B 1 639 ? 6.402 -39.186 -36.22 1 69.12 639 GLY B C 1
ATOM 13720 O O . GLY B 1 639 ? 7.18 -39.321 -37.166 1 69.12 639 GLY B O 1
ATOM 13721 N N . GLY B 1 640 ? 6.862 -38.439 -35.277 1 85.43 640 GLY B N 1
ATOM 13722 C CA . GLY B 1 640 ? 8.187 -37.88 -35.061 1 85.43 640 GLY B CA 1
ATOM 13723 C C . GLY B 1 640 ? 9.261 -38.938 -34.892 1 85.43 640 GLY B C 1
ATOM 13724 O O . GLY B 1 640 ? 8.959 -40.093 -34.587 1 85.43 640 GLY B O 1
ATOM 13725 N N . LEU B 1 641 ? 10.529 -38.602 -35.331 1 92.55 641 LEU B N 1
ATOM 13726 C CA . LEU B 1 641 ? 11.674 -39.475 -35.099 1 92.55 641 LEU B CA 1
ATOM 13727 C C . LEU B 1 641 ? 12.084 -39.455 -33.631 1 92.55 641 LEU B C 1
ATOM 13729 O O . LEU B 1 641 ? 12.254 -38.383 -33.044 1 92.55 641 LEU B O 1
ATOM 13733 N N . GLU B 1 642 ? 12.174 -40.614 -33.063 1 94.31 642 GLU B N 1
ATOM 13734 C CA . GLU B 1 642 ? 12.615 -40.697 -31.674 1 94.31 642 GLU B CA 1
ATOM 13735 C C . GLU B 1 642 ? 14.079 -40.289 -31.536 1 94.31 642 GLU B C 1
ATOM 13737 O O . GLU B 1 642 ? 14.935 -40.765 -32.285 1 94.31 642 GLU B O 1
ATOM 13742 N N . ILE B 1 643 ? 14.348 -39.433 -30.73 1 95.62 643 ILE B N 1
ATOM 13743 C CA . ILE B 1 643 ? 15.727 -39.067 -30.426 1 95.62 643 ILE B CA 1
ATOM 13744 C C . ILE B 1 643 ? 16.384 -40.171 -29.601 1 95.62 643 ILE B C 1
ATOM 13746 O O . ILE B 1 643 ? 17.508 -40.586 -29.891 1 95.62 643 ILE B O 1
ATOM 13750 N N . GLY B 1 644 ? 15.686 -40.702 -28.582 1 95.28 644 GLY B N 1
ATOM 13751 C CA . GLY B 1 644 ? 16.015 -41.952 -27.917 1 95.28 644 GLY B CA 1
ATOM 13752 C C . GLY B 1 644 ? 17.201 -41.834 -26.978 1 95.28 644 GLY B C 1
ATOM 13753 O O . GLY B 1 644 ? 17.967 -42.786 -26.815 1 95.28 644 GLY B O 1
ATOM 13754 N N . LEU B 1 645 ? 17.489 -40.633 -26.403 1 97.37 645 LEU B N 1
ATOM 13755 C CA . LEU B 1 645 ? 18.52 -40.527 -25.376 1 97.37 645 LEU B CA 1
ATOM 13756 C C . LEU B 1 645 ? 18.06 -41.179 -24.076 1 97.37 645 LEU B C 1
ATOM 13758 O O . LEU B 1 645 ? 17.072 -40.749 -23.476 1 97.37 645 LEU B O 1
ATOM 13762 N N . THR B 1 646 ? 18.726 -42.156 -23.624 1 96.56 646 THR B N 1
ATOM 13763 C CA . THR B 1 646 ? 18.413 -42.829 -22.368 1 96.56 646 THR B CA 1
ATOM 13764 C C . THR B 1 646 ? 19.464 -42.513 -21.308 1 96.56 646 THR B C 1
ATOM 13766 O O . THR B 1 646 ? 20.623 -42.249 -21.635 1 96.56 646 THR B O 1
ATOM 13769 N N . ALA B 1 647 ? 19.085 -42.448 -20.184 1 96.7 647 ALA B N 1
ATOM 13770 C CA . ALA B 1 647 ? 19.972 -42.211 -19.048 1 96.7 647 ALA B CA 1
ATOM 13771 C C . ALA B 1 647 ? 19.649 -43.156 -17.894 1 96.7 647 ALA B C 1
ATOM 13773 O O . ALA B 1 647 ? 18.51 -43.609 -17.755 1 96.7 647 ALA B O 1
ATOM 13774 N N . LYS B 1 648 ? 20.614 -43.449 -17.146 1 97.09 648 LYS B N 1
ATOM 13775 C CA . LYS B 1 648 ? 20.421 -44.261 -15.947 1 97.09 648 LYS B CA 1
ATOM 13776 C C . LYS B 1 648 ? 19.896 -43.415 -14.79 1 97.09 648 LYS B C 1
ATOM 13778 O O . LYS B 1 648 ? 20.293 -42.26 -14.629 1 97.09 648 LYS B O 1
ATOM 13783 N N . VAL B 1 649 ? 18.986 -43.963 -14.074 1 97.73 649 VAL B N 1
ATOM 13784 C CA . VAL B 1 649 ? 18.572 -43.343 -12.82 1 97.73 649 VAL B CA 1
ATOM 13785 C C . VAL B 1 649 ? 19.708 -43.425 -11.803 1 97.73 649 VAL B C 1
ATOM 13787 O O . VAL B 1 649 ? 20.449 -44.41 -11.77 1 97.73 649 VAL B O 1
ATOM 13790 N N . ASP B 1 650 ? 19.854 -42.419 -11.046 1 96.22 650 ASP B N 1
ATOM 13791 C CA . ASP B 1 650 ? 20.88 -42.39 -10.009 1 96.22 650 ASP B CA 1
ATOM 13792 C C . ASP B 1 650 ? 20.704 -43.549 -9.029 1 96.22 650 ASP B C 1
ATOM 13794 O O . ASP B 1 650 ? 19.636 -43.708 -8.434 1 96.22 650 ASP B O 1
ATOM 13798 N N . GLN B 1 651 ? 21.668 -44.353 -8.799 1 93.99 651 GLN B N 1
ATOM 13799 C CA . GLN B 1 651 ? 21.642 -45.491 -7.887 1 93.99 651 GLN B CA 1
ATOM 13800 C C . GLN B 1 651 ? 22.871 -45.499 -6.982 1 93.99 651 GLN B C 1
ATOM 13802 O O . GLN B 1 651 ? 23.911 -46.052 -7.344 1 93.99 651 GLN B O 1
ATOM 13807 N N . PRO B 1 652 ? 22.704 -44.954 -5.851 1 94.23 652 PRO B N 1
ATOM 13808 C CA . PRO B 1 652 ? 23.824 -45.038 -4.911 1 94.23 652 PRO B CA 1
ATOM 13809 C C . PRO B 1 652 ? 24.183 -46.477 -4.548 1 94.23 652 PRO B C 1
ATOM 13811 O O . PRO B 1 652 ? 23.346 -47.375 -4.669 1 94.23 652 PRO B O 1
ATOM 13814 N N . LYS B 1 653 ? 25.394 -46.697 -4.11 1 93.86 653 LYS B N 1
ATOM 13815 C CA . LYS B 1 653 ? 25.858 -48.027 -3.727 1 93.86 653 LYS B CA 1
ATOM 13816 C C . LYS B 1 653 ? 26.097 -48.113 -2.222 1 93.86 653 LYS B C 1
ATOM 13818 O O . LYS B 1 653 ? 26.286 -47.092 -1.559 1 93.86 653 LYS B O 1
ATOM 13823 N N . GLY B 1 654 ? 26.024 -49.352 -1.72 1 95.23 654 GLY B N 1
ATOM 13824 C CA . GLY B 1 654 ? 26.316 -49.591 -0.316 1 95.23 654 GLY B CA 1
ATOM 13825 C C . GLY B 1 654 ? 25.07 -49.691 0.544 1 95.23 654 GLY B C 1
ATOM 13826 O O . GLY B 1 654 ? 23.95 -49.636 0.032 1 95.23 654 GLY B O 1
ATOM 13827 N N . SER B 1 655 ? 25.269 -50.023 1.806 1 97.03 655 SER B N 1
ATOM 13828 C CA . SER B 1 655 ? 24.181 -50.193 2.764 1 97.03 655 SER B CA 1
ATOM 13829 C C . SER B 1 655 ? 24.372 -49.297 3.983 1 97.03 655 SER B C 1
ATOM 13831 O O . SER B 1 655 ? 25.496 -49.111 4.454 1 97.03 655 SER B O 1
ATOM 13833 N N . ILE B 1 656 ? 23.361 -48.717 4.422 1 98.07 656 ILE B N 1
ATOM 13834 C CA . ILE B 1 656 ? 23.334 -47.903 5.632 1 98.07 656 ILE B CA 1
ATOM 13835 C C . ILE B 1 656 ? 22.272 -48.438 6.591 1 98.07 656 ILE B C 1
ATOM 13837 O O . ILE B 1 656 ? 21.164 -48.78 6.171 1 98.07 656 ILE B O 1
ATOM 13841 N N . ALA B 1 657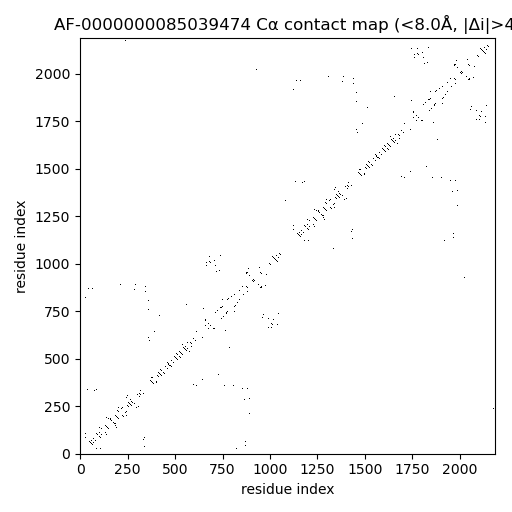 ? 22.592 -48.595 7.86 1 98.26 657 ALA B N 1
ATOM 13842 C CA . ALA B 1 657 ? 21.644 -49.038 8.879 1 98.26 657 ALA B CA 1
ATOM 13843 C C . ALA B 1 657 ? 21.517 -48.004 9.995 1 98.26 657 ALA B C 1
ATOM 13845 O O . ALA B 1 657 ? 22.522 -47.494 10.495 1 98.26 657 ALA B O 1
ATOM 13846 N N . PHE B 1 658 ? 20.342 -47.616 10.321 1 98.56 658 PHE B N 1
ATOM 13847 C CA . PHE B 1 658 ? 20.018 -46.785 11.475 1 98.56 658 PHE B CA 1
ATOM 13848 C C . PHE B 1 658 ? 19.448 -47.63 12.607 1 98.56 658 PHE B C 1
ATOM 13850 O O . PHE B 1 658 ? 18.436 -48.313 12.431 1 98.56 658 PHE B O 1
ATOM 13857 N N . THR B 1 659 ? 20.072 -47.539 13.767 1 98.03 659 THR B N 1
ATOM 13858 C CA . THR B 1 659 ? 19.652 -48.415 14.855 1 98.03 659 THR B CA 1
ATOM 13859 C C . THR B 1 659 ? 19.193 -47.598 16.06 1 98.03 659 THR B C 1
ATOM 13861 O O . THR B 1 659 ? 19.673 -46.484 16.28 1 98.03 659 THR B O 1
ATOM 13864 N N . GLY B 1 660 ? 18.215 -48.096 16.75 1 97.36 660 GLY B N 1
ATOM 13865 C CA . GLY B 1 660 ? 17.817 -47.549 18.037 1 97.36 660 GLY B CA 1
ATOM 13866 C C . GLY B 1 660 ? 16.843 -46.391 17.918 1 97.36 660 GLY B C 1
ATOM 13867 O O . GLY B 1 660 ? 16.491 -45.764 18.919 1 97.36 660 GLY B O 1
ATOM 13868 N N . ALA B 1 661 ? 16.293 -46.099 16.771 1 98.13 661 ALA B N 1
ATOM 13869 C CA . ALA B 1 661 ? 15.446 -44.931 16.542 1 98.13 661 ALA B CA 1
ATOM 13870 C C . ALA B 1 661 ? 13.982 -45.249 16.832 1 98.13 661 ALA B C 1
ATOM 13872 O O . ALA B 1 661 ? 13.592 -46.418 16.881 1 98.13 661 ALA B O 1
ATOM 13873 N N . THR B 1 662 ? 13.188 -44.175 17.214 1 98.53 662 THR B N 1
ATOM 13874 C CA . THR B 1 662 ? 11.743 -44.256 17.03 1 98.53 662 THR B CA 1
ATOM 13875 C C . THR B 1 662 ? 11.374 -44.068 15.561 1 98.53 662 THR B C 1
ATOM 13877 O O . THR B 1 662 ? 11.691 -43.038 14.963 1 98.53 662 THR B O 1
ATOM 13880 N N . ILE B 1 663 ? 10.726 -45.084 14.958 1 98.77 663 ILE B N 1
ATOM 13881 C CA . ILE B 1 663 ? 10.434 -45.023 13.531 1 98.77 663 ILE B CA 1
ATOM 13882 C C . ILE B 1 663 ? 8.929 -44.876 13.318 1 98.77 663 ILE B C 1
ATOM 13884 O O . ILE B 1 663 ? 8.151 -45.746 13.717 1 98.77 663 ILE B O 1
ATOM 13888 N N . ILE B 1 664 ? 8.531 -43.744 12.769 1 98.82 664 ILE B N 1
ATOM 13889 C CA . ILE B 1 664 ? 7.159 -43.535 12.319 1 98.82 664 ILE B CA 1
ATOM 13890 C C . ILE B 1 664 ? 7.007 -44.026 10.882 1 98.82 664 ILE B C 1
ATOM 13892 O O . ILE B 1 664 ? 7.432 -43.352 9.94 1 98.82 664 ILE B O 1
ATOM 13896 N N . THR B 1 665 ? 6.398 -45.119 10.61 1 98.56 665 THR B N 1
ATOM 13897 C CA . THR B 1 665 ? 6.479 -45.812 9.328 1 98.56 665 THR B CA 1
ATOM 13898 C C . THR B 1 665 ? 5.487 -45.22 8.33 1 98.56 665 THR B C 1
ATOM 13900 O O . THR B 1 665 ? 5.689 -45.313 7.118 1 98.56 665 THR B O 1
ATOM 13903 N N . MET B 1 666 ? 4.238 -44.638 8.836 1 98.07 666 MET B N 1
ATOM 13904 C CA . MET B 1 666 ? 3.099 -44.153 8.063 1 98.07 666 MET B CA 1
ATOM 13905 C C . MET B 1 666 ? 2.409 -45.301 7.333 1 98.07 666 MET B C 1
ATOM 13907 O O . MET B 1 666 ? 1.768 -45.09 6.302 1 98.07 666 MET B O 1
ATOM 13911 N N . GLU B 1 667 ? 2.723 -46.489 7.688 1 96.73 667 GLU B N 1
ATOM 13912 C CA . GLU B 1 667 ? 1.88 -47.642 7.387 1 96.73 667 GLU B CA 1
ATOM 13913 C C . GLU B 1 667 ? 0.753 -47.784 8.407 1 96.73 667 GLU B C 1
ATOM 13915 O O . GLU B 1 667 ? 0.875 -48.541 9.373 1 96.73 667 GLU B O 1
ATOM 13920 N N . GLY B 1 668 ? -0.268 -47.129 8.06 1 92.8 668 GLY B N 1
ATOM 13921 C CA . GLY B 1 668 ? -1.284 -46.983 9.09 1 92.8 668 GLY B CA 1
ATOM 13922 C C . GLY B 1 668 ? -0.815 -46.168 10.28 1 92.8 668 GLY B C 1
ATOM 13923 O O . GLY B 1 668 ? -0.325 -45.048 10.117 1 92.8 668 GLY B O 1
ATOM 13924 N N . GLU B 1 669 ? -0.954 -46.705 11.475 1 94.1 669 GLU B N 1
ATOM 13925 C CA . GLU B 1 669 ? -0.574 -46.006 12.698 1 94.1 669 GLU B CA 1
ATOM 13926 C C . GLU B 1 669 ? 0.662 -46.636 13.333 1 94.1 669 GLU B C 1
ATOM 13928 O O . GLU B 1 669 ? 0.974 -46.369 14.496 1 94.1 669 GLU B O 1
ATOM 13933 N N . GLU B 1 670 ? 1.422 -47.359 12.59 1 96.43 670 GLU B N 1
ATOM 13934 C CA . GLU B 1 670 ? 2.533 -48.138 13.128 1 96.43 670 GLU B CA 1
ATOM 13935 C C . GLU B 1 670 ? 3.698 -47.235 13.525 1 96.43 670 GLU B C 1
ATOM 13937 O O . GLU B 1 670 ? 4.199 -46.463 12.704 1 96.43 670 GLU B O 1
ATOM 13942 N N . ILE B 1 671 ? 4.13 -47.31 14.785 1 98.11 671 ILE B N 1
ATOM 13943 C CA . ILE B 1 671 ? 5.309 -46.665 15.353 1 98.11 671 ILE B CA 1
ATOM 13944 C C . ILE B 1 671 ? 6.223 -47.718 15.976 1 98.11 671 ILE B C 1
ATOM 13946 O O . ILE B 1 671 ? 5.795 -48.489 16.837 1 98.11 671 ILE B O 1
ATOM 13950 N N . ILE B 1 672 ? 7.459 -47.831 15.534 1 98.22 672 ILE B N 1
ATOM 13951 C CA . ILE B 1 672 ? 8.412 -48.797 16.07 1 98.22 672 ILE B CA 1
ATOM 13952 C C . ILE B 1 672 ? 9.354 -48.103 17.05 1 98.22 672 ILE B C 1
ATOM 13954 O O . ILE B 1 672 ? 10.201 -47.302 16.646 1 98.22 672 ILE B O 1
ATOM 13958 N N . THR B 1 673 ? 9.189 -48.381 18.288 1 96.18 673 THR B N 1
ATOM 13959 C CA . THR B 1 673 ? 10.112 -47.867 19.294 1 96.18 673 THR B CA 1
ATOM 13960 C C . THR B 1 673 ? 11.41 -48.67 19.296 1 96.18 673 THR B C 1
ATOM 13962 O O . THR B 1 673 ? 11.389 -49.894 19.152 1 96.18 673 THR B O 1
ATOM 13965 N N . ASN B 1 674 ? 12.518 -48.134 19.388 1 96.76 674 ASN B N 1
ATOM 13966 C CA . ASN B 1 674 ? 13.825 -48.779 19.303 1 96.76 674 ASN B CA 1
ATOM 13967 C C . ASN B 1 674 ? 13.961 -49.605 18.027 1 96.76 674 ASN B C 1
ATOM 13969 O O . ASN B 1 674 ? 14.226 -50.807 18.086 1 96.76 674 ASN B O 1
ATOM 13973 N N . GLY B 1 675 ? 13.784 -48.899 16.919 1 98.08 675 GLY B N 1
ATOM 13974 C CA . GLY B 1 675 ? 13.72 -49.544 15.618 1 98.08 675 GLY B CA 1
ATOM 13975 C C . GLY B 1 675 ? 15.044 -49.529 14.878 1 98.08 675 GLY B C 1
ATOM 13976 O O . GLY B 1 675 ? 15.93 -48.734 15.198 1 98.08 675 GLY B O 1
ATOM 13977 N N . THR B 1 676 ? 15.206 -50.52 13.996 1 98.3 676 THR B N 1
ATOM 13978 C CA . THR B 1 676 ? 16.307 -50.58 13.041 1 98.3 676 THR B CA 1
ATOM 13979 C C . THR B 1 676 ? 15.788 -50.47 11.61 1 98.3 676 THR B C 1
ATOM 13981 O O . THR B 1 676 ? 14.794 -51.106 11.254 1 98.3 676 THR B O 1
ATOM 13984 N N . LEU B 1 677 ? 16.343 -49.608 10.882 1 98.69 677 LEU B N 1
ATOM 13985 C CA . LEU B 1 677 ? 16.048 -49.387 9.47 1 98.69 677 LEU B CA 1
ATOM 13986 C C . LEU B 1 677 ? 17.289 -49.617 8.613 1 98.69 677 LEU B C 1
ATOM 13988 O O . LEU B 1 677 ? 18.334 -49.008 8.85 1 98.69 677 LEU B O 1
ATOM 13992 N N . VAL B 1 678 ? 17.242 -50.52 7.637 1 98.48 678 VAL B N 1
ATOM 13993 C CA . VAL B 1 678 ? 18.371 -50.831 6.766 1 98.48 678 VAL B CA 1
ATOM 13994 C C . VAL B 1 678 ? 18.054 -50.4 5.336 1 98.48 678 VAL B C 1
ATOM 13996 O O . VAL B 1 678 ? 17.004 -50.753 4.793 1 98.48 678 VAL B O 1
ATOM 13999 N N . ILE B 1 679 ? 18.947 -49.625 4.781 1 98.22 679 ILE B N 1
ATOM 14000 C CA . ILE B 1 679 ? 18.863 -49.138 3.408 1 98.22 679 ILE B CA 1
ATOM 14001 C C . ILE B 1 679 ? 19.937 -49.81 2.556 1 98.22 679 ILE B C 1
ATOM 14003 O O . ILE B 1 679 ? 21.086 -49.943 2.984 1 98.22 679 ILE B O 1
ATOM 14007 N N . GLU B 1 680 ? 19.604 -50.287 1.406 1 97.04 680 GLU B N 1
ATOM 14008 C CA . GLU B 1 680 ? 20.535 -50.778 0.395 1 97.04 680 GLU B CA 1
ATOM 14009 C C . GLU B 1 680 ? 20.387 -50.007 -0.913 1 97.04 680 GLU B C 1
ATOM 14011 O O . GLU B 1 680 ? 19.376 -50.14 -1.607 1 97.04 680 GLU B O 1
ATOM 14016 N N . GLY B 1 681 ? 21.408 -49.335 -1.279 1 95.53 681 GLY B N 1
ATOM 14017 C CA . GLY B 1 681 ? 21.276 -48.421 -2.402 1 95.53 681 GLY B CA 1
ATOM 14018 C C . GLY B 1 681 ? 20.208 -47.365 -2.19 1 95.53 681 GLY B C 1
ATOM 14019 O O . GLY B 1 681 ? 20.219 -46.657 -1.18 1 95.53 681 GLY B O 1
ATOM 14020 N N . ALA B 1 682 ? 19.27 -47.369 -3.169 1 97.09 682 ALA B N 1
ATOM 14021 C CA . ALA B 1 682 ? 18.218 -46.358 -3.103 1 97.09 682 ALA B CA 1
ATOM 14022 C C . ALA B 1 682 ? 16.975 -46.904 -2.405 1 97.09 682 ALA B C 1
ATOM 14024 O O . ALA B 1 682 ? 16.004 -46.175 -2.192 1 97.09 682 ALA B O 1
ATOM 14025 N N . LYS B 1 683 ? 16.961 -48.138 -1.898 1 97.22 683 LYS B N 1
ATOM 14026 C CA . LYS B 1 683 ? 15.741 -48.795 -1.44 1 97.22 683 LYS B CA 1
ATOM 14027 C C . LYS B 1 683 ? 15.831 -49.149 0.042 1 97.22 683 LYS B C 1
ATOM 14029 O O . LYS B 1 683 ? 16.918 -49.419 0.556 1 97.22 683 LYS B O 1
ATOM 14034 N N . ILE B 1 684 ? 14.733 -49.191 0.658 1 98.43 684 ILE B N 1
ATOM 14035 C CA . ILE B 1 684 ? 14.612 -49.732 2.007 1 98.43 684 ILE B CA 1
ATOM 14036 C C . ILE B 1 684 ? 14.641 -51.258 1.956 1 98.43 684 ILE B C 1
ATOM 14038 O O . ILE B 1 684 ? 13.78 -51.88 1.33 1 98.43 684 ILE B O 1
ATOM 14042 N N . LEU B 1 685 ? 15.584 -51.811 2.568 1 97.98 685 LEU B N 1
ATOM 14043 C CA . LEU B 1 685 ? 15.732 -53.263 2.573 1 97.98 685 LEU B CA 1
ATOM 14044 C C . LEU B 1 685 ? 14.859 -53.895 3.651 1 97.98 685 LEU B C 1
ATOM 14046 O O . LEU B 1 685 ? 14.188 -54.899 3.403 1 97.98 685 LEU B O 1
ATOM 14050 N N . SER B 1 686 ? 14.913 -53.302 4.863 1 98 686 SER B N 1
ATOM 14051 C CA . SER B 1 686 ? 14.139 -53.845 5.974 1 98 686 SER B CA 1
ATOM 14052 C C . SER B 1 686 ? 13.954 -52.808 7.078 1 98 686 SER B C 1
ATOM 14054 O O . SER B 1 686 ? 14.741 -51.866 7.19 1 98 686 SER B O 1
ATOM 14056 N N . VAL B 1 687 ? 12.935 -52.927 7.802 1 98.55 687 VAL B N 1
ATOM 14057 C CA . VAL B 1 687 ? 12.623 -52.087 8.953 1 98.55 687 VAL B CA 1
ATOM 14058 C C . VAL B 1 687 ? 11.926 -52.919 10.027 1 98.55 687 VAL B C 1
ATOM 14060 O O . VAL B 1 687 ? 11.121 -53.799 9.714 1 98.55 687 VAL B O 1
ATOM 14063 N N . GLY B 1 688 ? 12.214 -52.726 11.238 1 97.71 688 GLY B N 1
ATOM 14064 C CA . GLY B 1 688 ? 11.606 -53.438 12.351 1 97.71 688 GLY B CA 1
ATOM 14065 C C . GLY B 1 688 ? 12.258 -53.127 13.685 1 97.71 688 GLY B C 1
ATOM 14066 O O . GLY B 1 688 ? 13.093 -52.226 13.779 1 97.71 688 GLY B O 1
ATOM 14067 N N . LYS B 1 689 ? 11.808 -53.79 14.687 1 97.4 689 LYS B N 1
ATOM 14068 C CA . LYS B 1 689 ? 12.408 -53.647 16.01 1 97.4 689 LYS B CA 1
ATOM 14069 C C . LYS B 1 689 ? 13.876 -54.066 15.996 1 97.4 689 LYS B C 1
ATOM 14071 O O . LYS B 1 689 ? 14.243 -55.036 15.331 1 97.4 689 LYS B O 1
ATOM 14076 N N . SER B 1 690 ? 14.554 -53.296 16.762 1 94.92 690 SER B N 1
ATOM 14077 C CA . SER B 1 690 ? 15.967 -53.647 16.86 1 94.92 690 SER B CA 1
ATOM 14078 C C . SER B 1 690 ? 16.147 -55.093 17.309 1 94.92 690 SER B C 1
ATOM 14080 O O . SER B 1 690 ? 15.422 -55.572 18.184 1 94.92 690 SER B O 1
ATOM 14082 N N . GLY B 1 691 ? 17.013 -55.904 16.806 1 91.43 691 GLY B N 1
ATOM 14083 C CA . GLY B 1 691 ? 17.24 -57.309 17.103 1 91.43 691 GLY B CA 1
ATOM 14084 C C . GLY B 1 691 ? 16.512 -58.244 16.155 1 91.43 691 GLY B C 1
ATOM 14085 O O . GLY B 1 691 ? 16.861 -59.421 16.046 1 91.43 691 GLY B O 1
ATOM 14086 N N . GLU B 1 692 ? 15.509 -57.634 15.533 1 95.32 692 GLU B N 1
ATOM 14087 C CA . GLU B 1 692 ? 14.721 -58.456 14.619 1 95.32 692 GLU B CA 1
ATOM 14088 C C . GLU B 1 692 ? 15.1 -58.184 13.166 1 95.32 692 GLU B C 1
ATOM 14090 O O . GLU B 1 692 ? 14.555 -58.804 12.25 1 95.32 692 GLU B O 1
ATOM 14095 N N . VAL B 1 693 ? 15.903 -57.287 12.964 1 96.87 693 VAL B N 1
ATOM 14096 C CA . VAL B 1 693 ? 16.329 -56.897 11.624 1 96.87 693 VAL B CA 1
ATOM 14097 C C . VAL B 1 693 ? 17.805 -57.239 11.432 1 96.87 693 VAL B C 1
ATOM 14099 O O . VAL B 1 693 ? 18.651 -56.838 12.235 1 96.87 693 VAL B O 1
ATOM 14102 N N . ASP B 1 694 ? 18.123 -57.976 10.407 1 95.36 694 ASP B N 1
ATOM 14103 C CA . ASP B 1 694 ? 19.506 -58.307 10.079 1 95.36 694 ASP B CA 1
ATOM 14104 C C . ASP B 1 694 ? 20.218 -57.119 9.437 1 95.36 694 ASP B C 1
ATOM 14106 O O . ASP B 1 694 ? 19.7 -56.512 8.497 1 95.36 694 ASP B O 1
ATOM 14110 N N . ILE B 1 695 ? 21.316 -56.781 9.908 1 96.84 695 ILE B N 1
ATOM 14111 C CA . ILE B 1 695 ? 22.141 -55.709 9.363 1 96.84 695 ILE B CA 1
ATOM 14112 C C . ILE B 1 695 ? 23.272 -56.302 8.526 1 96.84 695 ILE B C 1
ATOM 14114 O O . ILE B 1 695 ? 24.08 -57.086 9.03 1 96.84 695 ILE B O 1
ATOM 14118 N N . PRO B 1 696 ? 23.294 -55.955 7.307 1 96.33 696 PRO B N 1
ATOM 14119 C CA . PRO B 1 696 ? 24.414 -56.443 6.5 1 96.33 696 PRO B CA 1
ATOM 14120 C C . PRO B 1 696 ? 25.773 -56.097 7.105 1 96.33 696 PRO B C 1
ATOM 14122 O O . PRO B 1 696 ? 25.944 -55.012 7.667 1 96.33 696 PRO B O 1
ATOM 14125 N N . LYS B 1 697 ? 26.792 -56.997 6.915 1 93.67 697 LYS B N 1
ATOM 14126 C CA . LYS B 1 697 ? 28.108 -56.868 7.535 1 93.67 697 LYS B CA 1
ATOM 14127 C C . LYS B 1 697 ? 28.817 -55.603 7.059 1 93.67 697 LYS B C 1
ATOM 14129 O O . LYS B 1 697 ? 29.536 -54.962 7.828 1 93.67 697 LYS B O 1
ATOM 14134 N N . ASN B 1 698 ? 28.643 -55.197 5.846 1 93.1 698 ASN B N 1
ATOM 14135 C CA . ASN B 1 698 ? 29.353 -54.054 5.284 1 93.1 698 ASN B CA 1
ATOM 14136 C C . ASN B 1 698 ? 28.534 -52.772 5.401 1 93.1 698 ASN B C 1
ATOM 14138 O O . ASN B 1 698 ? 28.904 -51.74 4.837 1 93.1 698 ASN B O 1
ATOM 14142 N N . ALA B 1 699 ? 27.449 -52.821 6.15 1 96.75 699 ALA B N 1
ATOM 14143 C CA . ALA B 1 699 ? 26.596 -51.642 6.28 1 96.75 699 ALA B CA 1
ATOM 14144 C C . ALA B 1 699 ? 27.239 -50.597 7.187 1 96.75 699 ALA B C 1
ATOM 14146 O O . ALA B 1 699 ? 27.852 -50.939 8.202 1 96.75 699 ALA B O 1
ATOM 14147 N N . LEU B 1 700 ? 27.231 -49.28 6.802 1 97.12 700 LEU B N 1
ATOM 14148 C CA . LEU B 1 700 ? 27.514 -48.202 7.744 1 97.12 700 LEU B CA 1
ATOM 14149 C C . LEU B 1 700 ? 26.406 -48.085 8.785 1 97.12 700 LEU B C 1
ATOM 14151 O O . LEU B 1 700 ? 25.246 -47.852 8.439 1 97.12 700 LEU B O 1
ATOM 14155 N N . VAL B 1 701 ? 26.725 -48.276 10.034 1 97.26 701 VAL B N 1
ATOM 14156 C CA . VAL B 1 701 ? 25.72 -48.322 11.092 1 97.26 701 VAL B CA 1
ATOM 14157 C C . VAL B 1 701 ? 25.725 -47.007 11.868 1 97.26 701 VAL B C 1
ATOM 14159 O O . VAL B 1 701 ? 26.769 -46.576 12.363 1 97.26 701 VAL B O 1
ATOM 14162 N N . TYR B 1 702 ? 24.663 -46.28 11.904 1 97.34 702 TYR B N 1
ATOM 14163 C CA . TYR B 1 702 ? 24.462 -45.073 12.698 1 97.34 702 TYR B CA 1
ATOM 14164 C C . TYR B 1 702 ? 23.58 -45.357 13.908 1 97.34 702 TYR B C 1
ATOM 14166 O O . TYR B 1 702 ? 22.46 -45.853 13.766 1 97.34 702 TYR B O 1
ATOM 14174 N N . ASN B 1 703 ? 24.053 -45.051 15.096 1 96.47 703 ASN B N 1
ATOM 14175 C CA . ASN B 1 703 ? 23.24 -45.125 16.306 1 96.47 703 ASN B CA 1
ATOM 14176 C C . ASN B 1 703 ? 22.298 -43.93 16.422 1 96.47 703 ASN B C 1
ATOM 14178 O O . ASN B 1 703 ? 22.746 -42.793 16.58 1 96.47 703 ASN B O 1
ATOM 14182 N N . MET B 1 704 ? 21.003 -44.188 16.355 1 97.55 704 MET B N 1
ATOM 14183 C CA . MET B 1 704 ? 20.008 -43.12 16.321 1 97.55 704 MET B CA 1
ATOM 14184 C C . MET B 1 704 ? 19.158 -43.127 17.586 1 97.55 704 MET B C 1
ATOM 14186 O O . MET B 1 704 ? 17.978 -42.774 17.549 1 97.55 704 MET B O 1
ATOM 14190 N N . LYS B 1 705 ? 19.779 -43.584 18.672 1 96.31 705 LYS B N 1
ATOM 14191 C CA . LYS B 1 705 ? 19.075 -43.541 19.951 1 96.31 705 LYS B CA 1
ATOM 14192 C C . LYS B 1 705 ? 18.623 -42.122 20.283 1 96.31 705 LYS B C 1
ATOM 14194 O O . LYS B 1 705 ? 19.411 -41.178 20.197 1 96.31 705 LYS B O 1
ATOM 14199 N N . GLY B 1 706 ? 17.354 -41.972 20.618 1 96.31 706 GLY B N 1
ATOM 14200 C CA . GLY B 1 706 ? 16.799 -40.678 20.983 1 96.31 706 GLY B CA 1
ATOM 14201 C C . GLY B 1 706 ? 16.285 -39.892 19.792 1 96.31 706 GLY B C 1
ATOM 14202 O O . GLY B 1 706 ? 15.673 -38.834 19.957 1 96.31 706 GLY B O 1
ATOM 14203 N N . LYS B 1 707 ? 16.512 -40.358 18.624 1 98.39 707 LYS B N 1
ATOM 14204 C CA . LYS B 1 707 ? 16.059 -39.673 17.416 1 98.39 707 LYS B CA 1
ATOM 14205 C C . LYS B 1 707 ? 14.814 -40.341 16.84 1 98.39 707 LYS B C 1
ATOM 14207 O O . LYS B 1 707 ? 14.44 -41.437 17.261 1 98.39 707 LYS B O 1
ATOM 14212 N N . THR B 1 708 ? 14.141 -39.594 16.018 1 98.79 708 THR B N 1
ATOM 14213 C CA . THR B 1 708 ? 12.958 -40.096 15.328 1 98.79 708 THR B CA 1
ATOM 14214 C C . THR B 1 708 ? 13.177 -40.104 13.817 1 98.79 708 THR B C 1
ATOM 14216 O O . THR B 1 708 ? 13.728 -39.153 13.26 1 98.79 708 THR B O 1
ATOM 14219 N N . ILE B 1 709 ? 12.821 -41.266 13.169 1 98.78 709 ILE B N 1
ATOM 14220 C CA . ILE B 1 709 ? 12.899 -41.372 11.716 1 98.78 709 ILE B CA 1
ATOM 14221 C C . ILE B 1 709 ? 11.492 -41.446 11.128 1 98.78 709 ILE B C 1
ATOM 14223 O O . ILE B 1 709 ? 10.632 -42.16 11.648 1 98.78 709 ILE B O 1
ATOM 14227 N N . MET B 1 710 ? 11.202 -40.706 10.131 1 98.81 710 MET B N 1
ATOM 14228 C CA . MET B 1 710 ? 9.94 -40.777 9.401 1 98.81 710 MET B CA 1
ATOM 14229 C C . MET B 1 710 ? 10.165 -40.58 7.905 1 98.81 710 MET B C 1
ATOM 14231 O O . MET B 1 710 ? 11.257 -40.197 7.482 1 98.81 710 MET B O 1
ATOM 14235 N N . PRO B 1 711 ? 9.183 -40.911 7.061 1 98.81 711 PRO B N 1
ATOM 14236 C CA . PRO B 1 711 ? 9.34 -40.598 5.639 1 98.81 711 PRO B CA 1
ATOM 14237 C C . PRO B 1 711 ? 9.576 -39.111 5.385 1 98.81 711 PRO B C 1
ATOM 14239 O O . PRO B 1 711 ? 9.085 -38.267 6.139 1 98.81 711 PRO B O 1
ATOM 14242 N N . GLY B 1 712 ? 10.375 -38.814 4.393 1 98.75 712 GLY B N 1
ATOM 14243 C CA . GLY B 1 712 ? 10.477 -37.423 3.981 1 98.75 712 GLY B CA 1
ATOM 14244 C C . GLY B 1 712 ? 9.138 -36.804 3.63 1 98.75 712 GLY B C 1
ATOM 14245 O O . GLY B 1 712 ? 8.211 -37.508 3.221 1 98.75 712 GLY B O 1
ATOM 14246 N N . MET B 1 713 ? 9.018 -35.523 3.772 1 98.78 713 MET B N 1
ATOM 14247 C CA . MET B 1 713 ? 7.753 -34.837 3.524 1 98.78 713 MET B CA 1
ATOM 14248 C C . MET B 1 713 ? 7.489 -34.708 2.027 1 98.78 713 MET B C 1
ATOM 14250 O O . MET B 1 713 ? 8.416 -34.486 1.246 1 98.78 713 MET B O 1
ATOM 14254 N N . VAL B 1 714 ? 6.263 -34.867 1.671 1 98.69 714 VAL B N 1
ATOM 14255 C CA . VAL B 1 714 ? 5.769 -34.674 0.311 1 98.69 714 VAL B CA 1
ATOM 14256 C C . VAL B 1 714 ? 4.961 -33.38 0.235 1 98.69 714 VAL B C 1
ATOM 14258 O O . VAL B 1 714 ? 3.871 -33.287 0.806 1 98.69 714 VAL B O 1
ATOM 14261 N N . ASP B 1 715 ? 5.502 -32.39 -0.395 1 98.26 715 ASP B N 1
ATOM 14262 C CA . ASP B 1 715 ? 4.791 -31.139 -0.643 1 98.26 715 ASP B CA 1
ATOM 14263 C C . ASP B 1 715 ? 3.977 -31.216 -1.933 1 98.26 715 ASP B C 1
ATOM 14265 O O . ASP B 1 715 ? 4.522 -31.056 -3.027 1 98.26 715 ASP B O 1
ATOM 14269 N N . ALA B 1 716 ? 2.67 -31.384 -1.769 1 97.99 716 ALA B N 1
ATOM 14270 C CA . ALA B 1 716 ? 1.798 -31.673 -2.905 1 97.99 716 ALA B CA 1
ATOM 14271 C C . ALA B 1 716 ? 1.506 -30.409 -3.708 1 97.99 716 ALA B C 1
ATOM 14273 O O . ALA B 1 716 ? 0.963 -30.481 -4.814 1 97.99 716 ALA B O 1
ATOM 14274 N N . HIS B 1 717 ? 1.85 -29.307 -3.23 1 97.38 717 HIS B N 1
ATOM 14275 C CA . HIS B 1 717 ? 1.731 -28.01 -3.886 1 97.38 717 HIS B CA 1
ATOM 14276 C C . HIS B 1 717 ? 2.92 -27.114 -3.554 1 97.38 717 HIS B C 1
ATOM 14278 O O . HIS B 1 717 ? 2.833 -26.264 -2.665 1 97.38 717 HIS B O 1
ATOM 14284 N N . ALA B 1 718 ? 3.967 -27.36 -4.396 1 94.3 718 ALA B N 1
ATOM 14285 C CA . ALA B 1 718 ? 5.257 -26.738 -4.109 1 94.3 718 ALA B CA 1
ATOM 14286 C C . ALA B 1 718 ? 5.722 -25.876 -5.279 1 94.3 718 ALA B C 1
ATOM 14288 O O . ALA B 1 718 ? 5.737 -26.33 -6.425 1 94.3 718 ALA B O 1
ATOM 14289 N N . HIS B 1 719 ? 5.867 -24.536 -5.188 1 93.07 719 HIS B N 1
ATOM 14290 C CA . HIS B 1 719 ? 6.606 -23.766 -6.183 1 93.07 719 HIS B CA 1
ATOM 14291 C C . HIS B 1 719 ? 8.096 -23.738 -5.862 1 93.07 719 HIS B C 1
ATOM 14293 O O . HIS B 1 719 ? 8.5 -23.24 -4.808 1 93.07 719 HIS B O 1
ATOM 14299 N N . ILE B 1 720 ? 8.891 -24.331 -6.787 1 94.02 720 ILE B N 1
ATOM 14300 C CA . ILE B 1 720 ? 10.301 -24.518 -6.462 1 94.02 720 ILE B CA 1
ATOM 14301 C C . ILE B 1 720 ? 11.148 -23.516 -7.243 1 94.02 720 ILE B C 1
ATOM 14303 O O . ILE B 1 720 ? 12.324 -23.769 -7.519 1 94.02 720 ILE B O 1
ATOM 14307 N N . GLY B 1 721 ? 10.536 -22.42 -7.782 1 89.03 721 GLY B N 1
ATOM 14308 C CA . GLY B 1 721 ? 11.26 -21.37 -8.48 1 89.03 721 GLY B CA 1
ATOM 14309 C C . GLY B 1 721 ? 11.596 -21.73 -9.915 1 89.03 721 GLY B C 1
ATOM 14310 O O . GLY B 1 721 ? 12.611 -21.281 -10.452 1 89.03 721 GLY B O 1
ATOM 14311 N N . ALA B 1 722 ? 10.823 -22.533 -10.55 1 93.91 722 ALA B N 1
ATOM 14312 C CA . ALA B 1 722 ? 11.117 -23.019 -11.896 1 93.91 722 ALA B CA 1
ATOM 14313 C C . ALA B 1 722 ? 10.34 -22.229 -12.946 1 93.91 722 ALA B C 1
ATOM 14315 O O . ALA B 1 722 ? 9.827 -22.803 -13.909 1 93.91 722 ALA B O 1
ATOM 14316 N N . PHE B 1 723 ? 10.32 -20.928 -12.813 1 89.5 723 PHE B N 1
ATOM 14317 C CA . PHE B 1 723 ? 9.557 -20.111 -13.75 1 89.5 723 PHE B CA 1
ATOM 14318 C C . PHE B 1 723 ? 10.474 -19.488 -14.796 1 89.5 723 PHE B C 1
ATOM 14320 O O . PHE B 1 723 ? 10.015 -19.067 -15.86 1 89.5 723 PHE B O 1
ATOM 14327 N N . ARG B 1 724 ? 11.741 -19.455 -14.551 1 87.77 724 ARG B N 1
ATOM 14328 C CA . ARG B 1 724 ? 12.677 -18.794 -15.454 1 87.77 724 ARG B CA 1
ATOM 14329 C C . ARG B 1 724 ? 13.215 -19.77 -16.495 1 87.77 724 ARG B C 1
ATOM 14331 O O . ARG B 1 724 ? 13.586 -20.898 -16.163 1 87.77 724 ARG B O 1
ATOM 14338 N N . ASP B 1 725 ? 13.17 -19.272 -17.731 1 88.17 725 ASP B N 1
ATOM 14339 C CA . ASP B 1 725 ? 13.845 -20.018 -18.788 1 88.17 725 ASP B CA 1
ATOM 14340 C C . ASP B 1 725 ? 15.325 -19.65 -18.861 1 88.17 725 ASP B C 1
ATOM 14342 O O . ASP B 1 725 ? 15.691 -18.487 -18.677 1 88.17 725 ASP B O 1
ATOM 14346 N N . GLY B 1 726 ? 16.202 -20.482 -18.812 1 88.7 726 GLY B N 1
ATOM 14347 C CA . GLY B 1 726 ? 17.619 -20.172 -18.908 1 88.7 726 GLY B CA 1
ATOM 14348 C C . GLY B 1 726 ? 18.512 -21.332 -18.513 1 88.7 726 GLY B C 1
ATOM 14349 O O . GLY B 1 726 ? 18.155 -22.495 -18.714 1 88.7 726 GLY B O 1
ATOM 14350 N N . LEU B 1 727 ? 19.653 -20.986 -18.165 1 95.35 727 LEU B N 1
ATOM 14351 C CA . LEU B 1 727 ? 20.653 -21.985 -17.806 1 95.35 727 LEU B CA 1
ATOM 14352 C C . LEU B 1 727 ? 20.36 -22.579 -16.432 1 95.35 727 LEU B C 1
ATOM 14354 O O . LEU B 1 727 ? 19.92 -21.869 -15.525 1 95.35 727 LEU B O 1
ATOM 14358 N N . THR B 1 728 ? 20.525 -23.822 -16.334 1 95.85 728 THR B N 1
ATOM 14359 C CA . THR B 1 728 ? 20.396 -24.518 -15.059 1 95.85 728 THR B CA 1
ATOM 14360 C C . THR B 1 728 ? 21.661 -24.352 -14.221 1 95.85 728 THR B C 1
ATOM 14362 O O . THR B 1 728 ? 22.773 -24.425 -14.747 1 95.85 728 THR B O 1
ATOM 14365 N N . VAL B 1 729 ? 21.504 -24.167 -12.961 1 96.04 729 VAL B N 1
ATOM 14366 C CA . VAL B 1 729 ? 22.654 -24.033 -12.074 1 96.04 729 VAL B CA 1
ATOM 14367 C C . VAL B 1 729 ? 23.064 -25.407 -11.548 1 96.04 729 VAL B C 1
ATOM 14369 O O . VAL B 1 729 ? 22.243 -26.325 -11.484 1 96.04 729 VAL B O 1
ATOM 14372 N N . GLN B 1 730 ? 24.298 -25.516 -11.154 1 96.43 730 GLN B N 1
ATOM 14373 C CA . GLN B 1 730 ? 24.828 -26.791 -10.683 1 96.43 730 GLN B CA 1
ATOM 14374 C C . GLN B 1 730 ? 24.372 -27.083 -9.257 1 96.43 730 GLN B C 1
ATOM 14376 O O . GLN B 1 730 ? 24.272 -28.245 -8.857 1 96.43 730 GLN B O 1
ATOM 14381 N N . GLN B 1 731 ? 24.11 -26.025 -8.485 1 95.31 731 GLN B N 1
ATOM 14382 C CA . GLN B 1 731 ? 23.496 -26.108 -7.165 1 95.31 731 GLN B CA 1
ATOM 14383 C C . GLN B 1 731 ? 22.324 -25.138 -7.041 1 95.31 731 GLN B C 1
ATOM 14385 O O . GLN B 1 731 ? 22.517 -23.92 -7.044 1 95.31 731 GLN B O 1
ATOM 14390 N N . ASN B 1 732 ? 21.168 -25.674 -6.977 1 95.47 732 ASN B N 1
ATOM 14391 C CA . ASN B 1 732 ? 19.968 -24.859 -6.823 1 95.47 732 ASN B CA 1
ATOM 14392 C C . ASN B 1 732 ? 19.613 -24.654 -5.353 1 95.47 732 ASN B C 1
ATOM 14394 O O . ASN B 1 732 ? 19.172 -25.588 -4.681 1 95.47 732 ASN B O 1
ATOM 14398 N N . TRP B 1 733 ? 19.754 -23.457 -4.823 1 94.45 733 TRP B N 1
ATOM 14399 C CA . TRP B 1 733 ? 19.646 -23.215 -3.388 1 94.45 733 TRP B CA 1
ATOM 14400 C C . TRP B 1 733 ? 18.23 -23.494 -2.894 1 94.45 733 TRP B C 1
ATOM 14402 O O . TRP B 1 733 ? 18.037 -23.929 -1.756 1 94.45 733 TRP B O 1
ATOM 14412 N N . GLN B 1 734 ? 17.193 -23.302 -3.689 1 95.06 734 GLN B N 1
ATOM 14413 C CA . GLN B 1 734 ? 15.815 -23.559 -3.283 1 95.06 734 GLN B CA 1
ATOM 14414 C C . GLN B 1 734 ? 15.578 -25.048 -3.054 1 95.06 734 GLN B C 1
ATOM 14416 O O . GLN B 1 734 ? 14.872 -25.434 -2.119 1 95.06 734 GLN B O 1
ATOM 14421 N N . LEU B 1 735 ? 16.164 -25.872 -3.922 1 97.13 735 LEU B N 1
ATOM 14422 C CA . LEU B 1 735 ? 16.068 -27.318 -3.757 1 97.13 735 LEU B CA 1
ATOM 14423 C C . LEU B 1 735 ? 16.815 -27.773 -2.508 1 97.13 735 LEU B C 1
ATOM 14425 O O . LEU B 1 735 ? 16.332 -28.635 -1.77 1 97.13 735 LEU B O 1
ATOM 14429 N N . TYR B 1 736 ? 17.983 -27.145 -2.273 1 97.44 736 TYR B N 1
ATOM 14430 C CA . TYR B 1 736 ? 18.744 -27.445 -1.066 1 97.44 736 TYR B CA 1
ATOM 14431 C C . TYR B 1 736 ? 17.96 -27.062 0.183 1 97.44 736 TYR B C 1
ATOM 14433 O O . TYR B 1 736 ? 17.936 -27.811 1.163 1 97.44 736 TYR B O 1
ATOM 14441 N N . ALA B 1 737 ? 17.303 -25.919 0.143 1 96.84 737 ALA B N 1
ATOM 14442 C CA . ALA B 1 737 ? 16.501 -25.484 1.283 1 96.84 737 ALA B CA 1
ATOM 14443 C C . ALA B 1 737 ? 15.386 -26.481 1.582 1 96.84 737 ALA B C 1
ATOM 14445 O O . ALA B 1 737 ? 15.14 -26.818 2.743 1 96.84 737 ALA B O 1
ATOM 14446 N N . ASN B 1 738 ? 14.716 -26.927 0.572 1 97.88 738 ASN B N 1
ATOM 14447 C CA . ASN B 1 738 ? 13.658 -27.916 0.75 1 97.88 738 ASN B CA 1
ATOM 14448 C C . ASN B 1 738 ? 14.186 -29.191 1.403 1 97.88 738 ASN B C 1
ATOM 14450 O O . ASN B 1 738 ? 13.607 -29.682 2.373 1 97.88 738 ASN B O 1
ATOM 14454 N N . LEU B 1 739 ? 15.301 -29.699 0.922 1 98.32 739 LEU B N 1
ATOM 14455 C CA . LEU B 1 739 ? 15.879 -30.913 1.489 1 98.32 739 LEU B CA 1
ATOM 14456 C C . LEU B 1 739 ? 16.318 -30.683 2.931 1 98.32 739 LEU B C 1
ATOM 14458 O O . LEU B 1 739 ? 16.107 -31.54 3.793 1 98.32 739 LEU B O 1
ATOM 14462 N N . ALA B 1 740 ? 16.883 -29.526 3.163 1 98.23 740 ALA B N 1
ATOM 14463 C CA . ALA B 1 740 ? 17.37 -29.207 4.503 1 98.23 740 ALA B CA 1
ATOM 14464 C C . ALA B 1 740 ? 16.232 -29.232 5.519 1 98.23 740 ALA B C 1
ATOM 14466 O O . ALA B 1 740 ? 16.444 -29.558 6.69 1 98.23 740 ALA B O 1
ATOM 14467 N N . TYR B 1 741 ? 15.098 -28.977 5.031 1 98.22 741 TYR B N 1
ATOM 14468 C CA . TYR B 1 741 ? 13.939 -28.955 5.917 1 98.22 741 TYR B CA 1
ATOM 14469 C C . TYR B 1 741 ? 13.089 -30.206 5.735 1 98.22 741 TYR B C 1
ATOM 14471 O O . TYR B 1 741 ? 11.932 -30.246 6.161 1 98.22 741 TYR B O 1
ATOM 14479 N N . GLY B 1 742 ? 13.574 -31.16 5.067 1 98.57 742 GLY B N 1
ATOM 14480 C CA . GLY B 1 742 ? 13 -32.495 5.102 1 98.57 742 GLY B CA 1
ATOM 14481 C C . GLY B 1 742 ? 11.991 -32.74 3.996 1 98.57 742 GLY B C 1
ATOM 14482 O O . GLY B 1 742 ? 11.319 -33.773 3.98 1 98.57 742 GLY B O 1
ATOM 14483 N N . VAL B 1 743 ? 11.829 -31.797 3.049 1 98.66 743 VAL B N 1
ATOM 14484 C CA . VAL B 1 743 ? 10.976 -32.03 1.889 1 98.66 743 VAL B CA 1
ATOM 14485 C C . VAL B 1 743 ? 11.738 -32.837 0.84 1 98.66 743 VAL B C 1
ATOM 14487 O O . VAL B 1 743 ? 12.622 -32.307 0.162 1 98.66 743 VAL B O 1
ATOM 14490 N N . THR B 1 744 ? 11.337 -34.04 0.691 1 98.67 744 THR B N 1
ATOM 14491 C CA . THR B 1 744 ? 12.075 -34.911 -0.217 1 98.67 744 THR B CA 1
ATOM 14492 C C . THR B 1 744 ? 11.321 -35.083 -1.533 1 98.67 744 THR B C 1
ATOM 14494 O O . THR B 1 744 ? 11.852 -35.651 -2.489 1 98.67 744 THR B O 1
ATOM 14497 N N . THR B 1 745 ? 10.11 -34.629 -1.568 1 98.57 745 THR B N 1
ATOM 14498 C CA . THR B 1 745 ? 9.316 -34.654 -2.791 1 98.57 745 THR B CA 1
ATOM 14499 C C . THR B 1 745 ? 8.537 -33.352 -2.957 1 98.57 745 THR B C 1
ATOM 14501 O O . THR B 1 745 ? 7.889 -32.886 -2.016 1 98.57 745 THR B O 1
ATOM 14504 N N . SER B 1 746 ? 8.636 -32.799 -4.115 1 97.94 746 SER B N 1
ATOM 14505 C CA . SER B 1 746 ? 7.907 -31.573 -4.423 1 97.94 746 SER B CA 1
ATOM 14506 C C . SER B 1 746 ? 7.09 -31.722 -5.702 1 97.94 746 SER B C 1
ATOM 14508 O O . SER B 1 746 ? 7.622 -32.117 -6.742 1 97.94 746 SER B O 1
ATOM 14510 N N . HIS B 1 747 ? 5.809 -31.474 -5.595 1 97.77 747 HIS B N 1
ATOM 14511 C CA . HIS B 1 747 ? 4.958 -31.338 -6.772 1 97.77 747 HIS B CA 1
ATOM 14512 C C . HIS B 1 747 ? 4.709 -29.871 -7.106 1 97.77 747 HIS B C 1
ATOM 14514 O O . HIS B 1 747 ? 4.027 -29.167 -6.358 1 97.77 747 HIS B O 1
ATOM 14520 N N . ASP B 1 748 ? 5.278 -29.38 -8.171 1 96.63 748 ASP B N 1
ATOM 14521 C CA . ASP B 1 748 ? 5.092 -28.007 -8.632 1 96.63 748 ASP B CA 1
ATOM 14522 C C . ASP B 1 748 ? 3.932 -27.912 -9.621 1 96.63 748 ASP B C 1
ATOM 14524 O O . ASP B 1 748 ? 4.063 -28.314 -10.779 1 96.63 748 ASP B O 1
ATOM 14528 N N . PRO B 1 749 ? 2.805 -27.311 -9.208 1 95.16 749 PRO B N 1
ATOM 14529 C CA . PRO B 1 749 ? 1.62 -27.35 -10.068 1 95.16 749 PRO B CA 1
ATOM 14530 C C . PRO B 1 749 ? 1.607 -26.23 -11.106 1 95.16 749 PRO B C 1
ATOM 14532 O O . PRO B 1 749 ? 0.613 -26.052 -11.815 1 95.16 749 PRO B O 1
ATOM 14535 N N . SER B 1 750 ? 2.646 -25.431 -11.235 1 92.86 750 SER B N 1
ATOM 14536 C CA . SER B 1 750 ? 2.759 -24.348 -12.207 1 92.86 750 SER B CA 1
ATOM 14537 C C . SER B 1 750 ? 4.21 -23.915 -12.385 1 92.86 750 SER B C 1
ATOM 14539 O O . SER B 1 750 ? 4.824 -23.387 -11.456 1 92.86 750 SER B O 1
ATOM 14541 N N . ALA B 1 751 ? 4.713 -24.14 -13.501 1 94.87 751 ALA B N 1
ATOM 14542 C CA . ALA B 1 751 ? 6.109 -23.811 -13.777 1 94.87 751 ALA B CA 1
ATOM 14543 C C . ALA B 1 751 ? 6.362 -23.71 -15.278 1 94.87 751 ALA B C 1
ATOM 14545 O O . ALA B 1 751 ? 5.49 -24.04 -16.085 1 94.87 751 ALA B O 1
ATOM 14546 N N . ASN B 1 752 ? 7.523 -23.184 -15.614 1 94.6 752 ASN B N 1
ATOM 14547 C CA . ASN B 1 752 ? 8.024 -23.318 -16.978 1 94.6 752 ASN B CA 1
ATOM 14548 C C . ASN B 1 752 ? 8.385 -24.765 -17.302 1 94.6 752 ASN B C 1
ATOM 14550 O O . ASN B 1 752 ? 9.224 -25.366 -16.628 1 94.6 752 ASN B O 1
ATOM 14554 N N . SER B 1 753 ? 7.739 -25.394 -18.301 1 94.97 753 SER B N 1
ATOM 14555 C CA . SER B 1 753 ? 7.905 -26.811 -18.606 1 94.97 753 SER B CA 1
ATOM 14556 C C . SER B 1 753 ? 9.366 -27.151 -18.877 1 94.97 753 SER B C 1
ATOM 14558 O O . SER B 1 753 ? 9.878 -28.156 -18.379 1 94.97 753 SER B O 1
ATOM 14560 N N . GLU B 1 754 ? 10.027 -26.27 -19.579 1 94.42 754 GLU B N 1
ATOM 14561 C CA . GLU B 1 754 ? 11.415 -26.543 -19.942 1 94.42 754 GLU B CA 1
ATOM 14562 C C . GLU B 1 754 ? 12.313 -26.567 -18.709 1 94.42 754 GLU B C 1
ATOM 14564 O O . GLU B 1 754 ? 13.211 -27.406 -18.604 1 94.42 754 GLU B O 1
ATOM 14569 N N . THR B 1 755 ? 12 -25.733 -17.83 1 95.7 755 THR B N 1
ATOM 14570 C CA . THR B 1 755 ? 12.856 -25.607 -16.656 1 95.7 755 THR B CA 1
ATOM 14571 C C . THR B 1 755 ? 12.558 -26.712 -15.647 1 95.7 755 THR B C 1
ATOM 14573 O O . THR B 1 755 ? 13.467 -27.414 -15.2 1 95.7 755 THR B O 1
ATOM 14576 N N . VAL B 1 756 ? 11.335 -26.952 -15.32 1 96.9 756 VAL B N 1
ATOM 14577 C CA . VAL B 1 756 ? 10.991 -27.84 -14.214 1 96.9 756 VAL B CA 1
ATOM 14578 C C . VAL B 1 756 ? 11.291 -29.287 -14.6 1 96.9 756 VAL B C 1
ATOM 14580 O O . VAL B 1 756 ? 11.767 -30.071 -13.775 1 96.9 756 VAL B O 1
ATOM 14583 N N . PHE B 1 757 ? 11.061 -29.679 -15.821 1 97.01 757 PHE B N 1
ATOM 14584 C CA . PHE B 1 757 ? 11.308 -31.063 -16.208 1 97.01 757 PHE B CA 1
ATOM 14585 C C . PHE B 1 757 ? 12.796 -31.304 -16.435 1 97.01 757 PHE B C 1
ATOM 14587 O O . PHE B 1 757 ? 13.283 -32.423 -16.261 1 97.01 757 PHE B O 1
ATOM 14594 N N . THR B 1 758 ? 13.53 -30.208 -16.822 1 96.98 758 THR B N 1
ATOM 14595 C CA . THR B 1 758 ? 14.984 -30.321 -16.802 1 96.98 758 THR B CA 1
ATOM 14596 C C . THR B 1 758 ? 15.484 -30.63 -15.394 1 96.98 758 THR B C 1
ATOM 14598 O O . THR B 1 758 ? 16.287 -31.545 -15.202 1 96.98 758 THR B O 1
ATOM 14601 N N . LEU B 1 759 ? 14.989 -29.906 -14.432 1 97.29 759 LEU B N 1
ATOM 14602 C CA . LEU B 1 759 ? 15.378 -30.143 -13.045 1 97.29 759 LEU B CA 1
ATOM 14603 C C . LEU B 1 759 ? 15.007 -31.557 -12.611 1 97.29 759 LEU B C 1
ATOM 14605 O O . LEU B 1 759 ? 15.814 -32.251 -11.99 1 97.29 759 LEU B O 1
ATOM 14609 N N . SER B 1 760 ? 13.832 -31.974 -12.961 1 97.8 760 SER B N 1
ATOM 14610 C CA . SER B 1 760 ? 13.352 -33.303 -12.599 1 97.8 760 SER B CA 1
ATOM 14611 C C . SER B 1 760 ? 14.274 -34.39 -13.14 1 97.8 760 SER B C 1
ATOM 14613 O O . SER B 1 760 ? 14.687 -35.286 -12.401 1 97.8 760 SER B O 1
ATOM 14615 N N . GLU B 1 761 ? 14.618 -34.302 -14.421 1 97.94 761 GLU B N 1
ATOM 14616 C CA . GLU B 1 761 ? 15.427 -35.335 -15.059 1 97.94 761 GLU B CA 1
ATOM 14617 C C . GLU B 1 761 ? 16.864 -35.307 -14.546 1 97.94 761 GLU B C 1
ATOM 14619 O O . GLU B 1 761 ? 17.497 -36.354 -14.397 1 97.94 761 GLU B O 1
ATOM 14624 N N . MET B 1 762 ? 17.333 -34.115 -14.288 1 97.87 762 MET B N 1
ATOM 14625 C CA . MET B 1 762 ? 18.702 -34.003 -13.794 1 97.87 762 MET B CA 1
ATOM 14626 C C . MET B 1 762 ? 18.81 -34.531 -12.367 1 97.87 762 MET B C 1
ATOM 14628 O O . MET B 1 762 ? 19.823 -35.128 -11.997 1 97.87 762 MET B O 1
ATOM 14632 N N . ILE B 1 763 ? 17.831 -34.318 -11.545 1 97.82 763 ILE B N 1
ATOM 14633 C CA . ILE B 1 763 ? 17.801 -34.882 -10.2 1 97.82 763 ILE B CA 1
ATOM 14634 C C . ILE B 1 763 ? 17.697 -36.403 -10.28 1 97.82 763 ILE B C 1
ATOM 14636 O O . ILE B 1 763 ? 18.423 -37.119 -9.586 1 97.82 763 ILE B O 1
ATOM 14640 N N . LYS B 1 764 ? 16.85 -36.889 -11.132 1 97.45 764 LYS B N 1
ATOM 14641 C CA . LYS B 1 764 ? 16.635 -38.319 -11.331 1 97.45 764 LYS B CA 1
ATOM 14642 C C . LYS B 1 764 ? 17.928 -39.019 -11.741 1 97.45 764 LYS B C 1
ATOM 14644 O O . LYS B 1 764 ? 18.204 -40.134 -11.295 1 97.45 764 LYS B O 1
ATOM 14649 N N . SER B 1 765 ? 18.687 -38.33 -12.584 1 97.23 765 SER B N 1
ATOM 14650 C CA . SER B 1 765 ? 19.922 -38.919 -13.092 1 97.23 765 SER B CA 1
ATOM 14651 C C . SER B 1 765 ? 21.083 -38.684 -12.131 1 97.23 765 SER B C 1
ATOM 14653 O O . SER B 1 765 ? 22.201 -39.14 -12.377 1 97.23 765 SER B O 1
ATOM 14655 N N . GLY B 1 766 ? 20.865 -37.925 -11.079 1 95.47 766 GLY B N 1
ATOM 14656 C CA . GLY B 1 766 ? 21.883 -37.697 -10.066 1 95.47 766 GLY B CA 1
ATOM 14657 C C . GLY B 1 766 ? 22.791 -36.525 -10.386 1 95.47 766 GLY B C 1
ATOM 14658 O O . GLY B 1 766 ? 23.786 -36.296 -9.695 1 95.47 766 GLY B O 1
ATOM 14659 N N . LYS B 1 767 ? 22.437 -35.722 -11.37 1 95.57 767 LYS B N 1
ATOM 14660 C CA . LYS B 1 767 ? 23.275 -34.599 -11.78 1 95.57 767 LYS B CA 1
ATOM 14661 C C . LYS B 1 767 ? 22.992 -33.363 -10.931 1 95.57 767 LYS B C 1
ATOM 14663 O O . LYS B 1 767 ? 23.796 -32.429 -10.898 1 95.57 767 LYS B O 1
ATOM 14668 N N . LEU B 1 768 ? 21.888 -33.343 -10.318 1 96.56 768 LEU B N 1
ATOM 14669 C CA . LEU B 1 768 ? 21.513 -32.291 -9.38 1 96.56 768 LEU B CA 1
ATOM 14670 C C . LEU B 1 768 ? 21.016 -32.885 -8.066 1 96.56 768 LEU B C 1
ATOM 14672 O O . LEU B 1 768 ? 20.433 -33.971 -8.053 1 96.56 768 LEU B O 1
ATOM 14676 N N . VAL B 1 769 ? 21.27 -32.141 -7.026 1 97.04 769 VAL B N 1
ATOM 14677 C CA . VAL B 1 769 ? 20.741 -32.504 -5.716 1 97.04 769 VAL B CA 1
ATOM 14678 C C . VAL B 1 769 ? 19.427 -31.766 -5.466 1 97.04 769 VAL B C 1
ATOM 14680 O O . VAL B 1 769 ? 19.345 -30.551 -5.657 1 97.04 769 VAL B O 1
ATOM 14683 N N . GLY B 1 770 ? 18.399 -32.461 -5.144 1 97.54 770 GLY B N 1
ATOM 14684 C CA . GLY B 1 770 ? 17.103 -31.875 -4.839 1 97.54 770 GLY B CA 1
ATOM 14685 C C . GLY B 1 770 ? 16.04 -32.909 -4.522 1 97.54 770 GLY B C 1
ATOM 14686 O O . GLY B 1 770 ? 16.29 -34.113 -4.615 1 97.54 770 GLY B O 1
ATOM 14687 N N . PRO B 1 771 ? 14.899 -32.477 -4.08 1 98.07 771 PRO B N 1
ATOM 14688 C CA . PRO B 1 771 ? 13.779 -33.411 -3.939 1 98.07 771 PRO B CA 1
ATOM 14689 C C . PRO B 1 771 ? 13.356 -34.03 -5.27 1 98.07 771 PRO B C 1
ATOM 14691 O O . PRO B 1 771 ? 13.75 -33.544 -6.333 1 98.07 771 PRO B O 1
ATOM 14694 N N . ARG B 1 772 ? 12.686 -35.124 -5.15 1 97.92 772 ARG B N 1
ATOM 14695 C CA . ARG B 1 772 ? 11.997 -35.563 -6.36 1 97.92 772 ARG B CA 1
ATOM 14696 C C . ARG B 1 772 ? 11.025 -34.496 -6.853 1 97.92 772 ARG B C 1
ATOM 14698 O O . ARG B 1 772 ? 10.247 -33.948 -6.07 1 97.92 772 ARG B O 1
ATOM 14705 N N . VAL B 1 773 ? 11.129 -34.208 -8.09 1 97.65 773 VAL B N 1
ATOM 14706 C CA . VAL B 1 773 ? 10.297 -33.137 -8.628 1 97.65 773 VAL B CA 1
ATOM 14707 C C . VAL B 1 773 ? 9.265 -33.72 -9.591 1 97.65 773 VAL B C 1
ATOM 14709 O O . VAL B 1 773 ? 9.622 -34.38 -10.57 1 97.65 773 VAL B O 1
ATOM 14712 N N . PHE B 1 774 ? 8.047 -33.535 -9.281 1 97.44 774 PHE B N 1
ATOM 14713 C CA . PHE B 1 774 ? 6.918 -33.751 -10.178 1 97.44 774 PHE B CA 1
ATOM 14714 C C . PHE B 1 774 ? 6.239 -32.43 -10.521 1 97.44 774 PHE B C 1
ATOM 14716 O O . PHE B 1 774 ? 6.247 -31.495 -9.718 1 97.44 774 PHE B O 1
ATOM 14723 N N . SER B 1 775 ? 5.758 -32.344 -11.746 1 97.1 775 SER B N 1
ATOM 14724 C CA . SER B 1 775 ? 5.183 -31.056 -12.118 1 97.1 775 SER B CA 1
ATOM 14725 C C . SER B 1 775 ? 4.119 -31.216 -13.199 1 97.1 775 SER B C 1
ATOM 14727 O O . SER B 1 775 ? 3.983 -32.29 -13.788 1 97.1 775 SER B O 1
ATOM 14729 N N . THR B 1 776 ? 3.342 -30.161 -13.317 1 96.04 776 THR B N 1
ATOM 14730 C CA . THR B 1 776 ? 2.398 -30.052 -14.423 1 96.04 776 THR B CA 1
ATOM 14731 C C . THR B 1 776 ? 2.989 -29.221 -15.558 1 96.04 776 THR B C 1
ATOM 14733 O O . THR B 1 776 ? 2.447 -29.199 -16.665 1 96.04 776 THR B O 1
ATOM 14736 N N . GLY B 1 777 ? 4.145 -28.632 -15.309 1 94.95 777 GLY B N 1
ATOM 14737 C CA . GLY B 1 777 ? 4.655 -27.664 -16.267 1 94.95 777 GLY B CA 1
ATOM 14738 C C . GLY B 1 777 ? 3.73 -26.479 -16.467 1 94.95 777 GLY B C 1
ATOM 14739 O O . GLY B 1 777 ? 3.21 -25.92 -15.499 1 94.95 777 GLY B O 1
ATOM 14740 N N . PHE B 1 778 ? 3.517 -26.101 -17.678 1 93.37 778 PHE B N 1
ATOM 14741 C CA . PHE B 1 778 ? 2.584 -25.025 -17.993 1 93.37 778 PHE B CA 1
ATOM 14742 C C . PHE B 1 778 ? 1.168 -25.396 -17.57 1 93.37 778 PHE B C 1
ATOM 14744 O O . PHE B 1 778 ? 0.702 -26.503 -17.845 1 93.37 778 PHE B O 1
ATOM 14751 N N . ILE B 1 779 ? 0.585 -24.54 -16.951 1 94.38 779 ILE B N 1
ATOM 14752 C CA . ILE B 1 779 ? -0.8 -24.729 -16.535 1 94.38 779 ILE B CA 1
ATOM 14753 C C . ILE B 1 779 ? -1.718 -24.668 -17.753 1 94.38 779 ILE B C 1
ATOM 14755 O O . ILE B 1 779 ? -1.35 -24.106 -18.788 1 94.38 779 ILE B O 1
ATOM 14759 N N . LEU B 1 780 ? -2.82 -25.329 -17.651 1 95.13 780 LEU B N 1
ATOM 14760 C CA . LEU B 1 780 ? -3.916 -25.086 -18.583 1 95.13 780 LEU B CA 1
ATOM 14761 C C . LEU B 1 780 ? -4.716 -23.854 -18.173 1 95.13 780 LEU B C 1
ATOM 14763 O O . LEU B 1 780 ? -5.736 -23.971 -17.491 1 95.13 780 LEU B O 1
ATOM 14767 N N . TYR B 1 781 ? -4.251 -22.752 -18.646 1 92.22 781 TYR B N 1
ATOM 14768 C CA . TYR B 1 781 ? -4.704 -21.455 -18.154 1 92.22 781 TYR B CA 1
ATOM 14769 C C . TYR B 1 781 ? -5.886 -20.945 -18.97 1 92.22 781 TYR B C 1
ATOM 14771 O O . TYR B 1 781 ? -5.775 -20.757 -20.184 1 92.22 781 TYR B O 1
ATOM 14779 N N . GLY B 1 782 ? -6.948 -20.706 -18.318 1 88.72 782 GLY B N 1
ATOM 14780 C CA . GLY B 1 782 ? -8.148 -20.268 -19.014 1 88.72 782 GLY B CA 1
ATOM 14781 C C . GLY B 1 782 ? -8.254 -18.76 -19.129 1 88.72 782 GLY B C 1
ATOM 14782 O O . GLY B 1 782 ? -9.05 -18.246 -19.918 1 88.72 782 GLY B O 1
ATOM 14783 N N . ALA B 1 783 ? -7.376 -18.025 -18.387 1 85.24 783 ALA B N 1
ATOM 14784 C CA . ALA B 1 783 ? -7.39 -16.566 -18.455 1 85.24 783 ALA B CA 1
ATOM 14785 C C . ALA B 1 783 ? -6.412 -16.057 -19.509 1 85.24 783 ALA B C 1
ATOM 14787 O O . ALA B 1 783 ? -5.979 -16.814 -20.381 1 85.24 783 ALA B O 1
ATOM 14788 N N . ASP B 1 784 ? -6.19 -14.737 -19.472 1 82.08 784 ASP B N 1
ATOM 14789 C CA . ASP B 1 784 ? -5.386 -14.122 -20.524 1 82.08 784 ASP B CA 1
ATOM 14790 C C . ASP B 1 784 ? -3.896 -14.22 -20.204 1 82.08 784 ASP B C 1
ATOM 14792 O O . ASP B 1 784 ? -3.481 -13.97 -19.07 1 82.08 784 ASP B O 1
ATOM 14796 N N . GLY B 1 785 ? -3.122 -14.804 -21.139 1 86.71 785 GLY B N 1
ATOM 14797 C CA . GLY B 1 785 ? -1.679 -14.96 -21.059 1 86.71 785 GLY B CA 1
ATOM 14798 C C . GLY B 1 785 ? -1.072 -15.545 -22.321 1 86.71 785 GLY B C 1
ATOM 14799 O O . GLY B 1 785 ? -1.774 -16.157 -23.128 1 86.71 785 GLY B O 1
ATOM 14800 N N . ASP B 1 786 ? 0.257 -15.374 -22.502 1 89.38 786 ASP B N 1
ATOM 14801 C CA . ASP B 1 786 ? 0.914 -15.865 -23.709 1 89.38 786 ASP B CA 1
ATOM 14802 C C . ASP B 1 786 ? 1.108 -17.378 -23.652 1 89.38 786 ASP B C 1
ATOM 14804 O O . ASP B 1 786 ? 1.679 -17.971 -24.57 1 89.38 786 ASP B O 1
ATOM 14808 N N . PHE B 1 787 ? 0.595 -18.043 -22.556 1 90.53 787 PHE B N 1
ATOM 14809 C CA . PHE B 1 787 ? 0.676 -19.491 -22.411 1 90.53 787 PHE B CA 1
ATOM 14810 C C . PHE B 1 787 ? -0.706 -20.091 -22.185 1 90.53 787 PHE B C 1
ATOM 14812 O O . PHE B 1 787 ? -0.828 -21.227 -21.721 1 90.53 787 PHE B O 1
ATOM 14819 N N . LYS B 1 788 ? -1.695 -19.368 -22.421 1 90.51 788 LYS B N 1
ATOM 14820 C CA . LYS B 1 788 ? -3.058 -19.813 -22.147 1 90.51 788 LYS B CA 1
ATOM 14821 C C . LYS B 1 788 ? -3.411 -21.045 -22.976 1 90.51 788 LYS B C 1
ATOM 14823 O O . LYS B 1 788 ? -2.859 -21.251 -24.058 1 90.51 788 LYS B O 1
ATOM 14828 N N . ALA B 1 789 ? -4.219 -21.887 -22.44 1 91.93 789 ALA B N 1
ATOM 14829 C CA . ALA B 1 789 ? -4.786 -23.051 -23.115 1 91.93 789 ALA B CA 1
ATOM 14830 C C . ALA B 1 789 ? -6.217 -22.779 -23.57 1 91.93 789 ALA B C 1
ATOM 14832 O O . ALA B 1 789 ? -7.133 -22.707 -22.748 1 91.93 789 ALA B O 1
ATOM 14833 N N . VAL B 1 790 ? -6.389 -22.63 -24.816 1 90.86 790 VAL B N 1
ATOM 14834 C CA . VAL B 1 790 ? -7.723 -22.404 -25.362 1 90.86 790 VAL B CA 1
ATOM 14835 C C . VAL B 1 790 ? -8.436 -23.74 -25.556 1 90.86 790 VAL B C 1
ATOM 14837 O O . VAL B 1 790 ? -8.014 -24.563 -26.373 1 90.86 790 VAL B O 1
ATOM 14840 N N . ILE B 1 791 ? -9.504 -23.95 -24.846 1 94 791 ILE B N 1
ATOM 14841 C CA . ILE B 1 791 ? -10.251 -25.201 -24.924 1 94 791 ILE B CA 1
ATOM 14842 C C . ILE B 1 791 ? -11.689 -24.917 -25.353 1 94 791 ILE B C 1
ATOM 14844 O O . ILE B 1 791 ? -12.483 -24.388 -24.573 1 94 791 ILE B O 1
ATOM 14848 N N . ASN B 1 792 ? -11.998 -25.285 -26.568 1 91.43 792 ASN B N 1
ATOM 14849 C CA . ASN B 1 792 ? -13.341 -25.094 -27.105 1 91.43 792 ASN B CA 1
ATOM 14850 C C . ASN B 1 792 ? -13.993 -26.424 -27.471 1 91.43 792 ASN B C 1
ATOM 14852 O O . ASN B 1 792 ? -15.21 -26.496 -27.648 1 91.43 792 ASN B O 1
ATOM 14856 N N . LYS B 1 793 ? -13.226 -27.449 -27.579 1 93.79 793 LYS B N 1
ATOM 14857 C CA . LYS B 1 793 ? -13.668 -28.817 -27.835 1 93.79 793 LYS B CA 1
ATOM 14858 C C . LYS B 1 793 ? -12.732 -29.829 -27.182 1 93.79 793 LYS B C 1
ATOM 14860 O O . LYS B 1 793 ? -11.636 -29.475 -26.742 1 93.79 793 LYS B O 1
ATOM 14865 N N . LEU B 1 794 ? -13.176 -31.042 -27.114 1 95.93 794 LEU B N 1
ATOM 14866 C CA . LEU B 1 794 ? -12.441 -32.098 -26.426 1 95.93 794 LEU B CA 1
ATOM 14867 C C . LEU B 1 794 ? -11.035 -32.243 -26.999 1 95.93 794 LEU B C 1
ATOM 14869 O O . LEU B 1 794 ? -10.074 -32.445 -26.253 1 95.93 794 LEU B O 1
ATOM 14873 N N . GLU B 1 795 ? -10.907 -32.124 -28.29 1 94.81 795 GLU B N 1
ATOM 14874 C CA . GLU B 1 795 ? -9.605 -32.292 -28.928 1 94.81 795 GLU B CA 1
ATOM 14875 C C . GLU B 1 795 ? -8.618 -31.228 -28.458 1 94.81 795 GLU B C 1
ATOM 14877 O O . GLU B 1 795 ? -7.415 -31.484 -28.372 1 94.81 795 GLU B O 1
ATOM 14882 N N . ASP B 1 796 ? -9.073 -30.035 -28.193 1 94.79 796 ASP B N 1
ATOM 14883 C CA . ASP B 1 796 ? -8.201 -28.995 -27.656 1 94.79 796 ASP B CA 1
ATOM 14884 C C . ASP B 1 796 ? -7.602 -29.418 -26.316 1 94.79 796 ASP B C 1
ATOM 14886 O O . ASP B 1 796 ? -6.413 -29.209 -26.069 1 94.79 796 ASP B O 1
ATOM 14890 N N . ALA B 1 797 ? -8.443 -29.994 -25.475 1 96.34 797 ALA B N 1
ATOM 14891 C CA . ALA B 1 797 ? -7.975 -30.494 -24.185 1 96.34 797 ALA B CA 1
ATOM 14892 C C . ALA B 1 797 ? -6.964 -31.621 -24.368 1 96.34 797 ALA B C 1
ATOM 14894 O O . ALA B 1 797 ? -5.924 -31.645 -23.705 1 96.34 797 ALA B O 1
ATOM 14895 N N . LYS B 1 798 ? -7.278 -32.522 -25.243 1 95.99 798 LYS B N 1
ATOM 14896 C CA . LYS B 1 798 ? -6.369 -33.634 -25.506 1 95.99 798 LYS B CA 1
ATOM 14897 C C . LYS B 1 798 ? -5.015 -33.133 -26 1 95.99 798 LYS B C 1
ATOM 14899 O O . LYS B 1 798 ? -3.97 -33.618 -25.561 1 95.99 798 LYS B O 1
ATOM 14904 N N . SER B 1 799 ? -5.101 -32.189 -26.908 1 94.64 799 SER B N 1
ATOM 14905 C CA . SER B 1 799 ? -3.871 -31.613 -27.442 1 94.64 799 SER B CA 1
ATOM 14906 C C . SER B 1 799 ? -3.007 -31.027 -26.33 1 94.64 799 SER B C 1
ATOM 14908 O O . SER B 1 799 ? -1.795 -31.249 -26.297 1 94.64 799 SER B O 1
ATOM 14910 N N . SER B 1 800 ? -3.579 -30.315 -25.466 1 94.73 800 SER B N 1
ATOM 14911 C CA . SER B 1 800 ? -2.858 -29.698 -24.358 1 94.73 800 SER B CA 1
ATOM 14912 C C . SER B 1 800 ? -2.24 -30.752 -23.445 1 94.73 800 SER B C 1
ATOM 14914 O O . SER B 1 800 ? -1.105 -30.598 -22.99 1 94.73 800 SER B O 1
ATOM 14916 N N . ILE B 1 801 ? -2.952 -31.787 -23.217 1 96.29 801 ILE B N 1
ATOM 14917 C CA . ILE B 1 801 ? -2.483 -32.819 -22.298 1 96.29 801 ILE B CA 1
ATOM 14918 C C . ILE B 1 801 ? -1.412 -33.668 -22.979 1 96.29 801 ILE B C 1
ATOM 14920 O O . ILE B 1 801 ? -0.425 -34.057 -22.349 1 96.29 801 ILE B O 1
ATOM 14924 N N . ARG B 1 802 ? -1.582 -33.968 -24.304 1 94.7 802 ARG B N 1
ATOM 14925 C CA . ARG B 1 802 ? -0.543 -34.688 -25.033 1 94.7 802 ARG B CA 1
ATOM 14926 C C . ARG B 1 802 ? 0.788 -33.945 -24.967 1 94.7 802 ARG B C 1
ATOM 14928 O O . ARG B 1 802 ? 1.838 -34.558 -24.765 1 94.7 802 ARG B O 1
ATOM 14935 N N . ARG B 1 803 ? 0.7 -32.691 -25.096 1 93.42 803 ARG B N 1
ATOM 14936 C CA . ARG B 1 803 ? 1.904 -31.869 -25.038 1 93.42 803 ARG B CA 1
ATOM 14937 C C . ARG B 1 803 ? 2.563 -31.959 -23.666 1 93.42 803 ARG B C 1
ATOM 14939 O O . ARG B 1 803 ? 3.771 -32.185 -23.565 1 93.42 803 ARG B O 1
ATOM 14946 N N . THR B 1 804 ? 1.826 -31.799 -22.672 1 93.13 804 THR B N 1
ATOM 14947 C CA . THR B 1 804 ? 2.36 -31.81 -21.314 1 93.13 804 THR B CA 1
ATOM 14948 C C . THR B 1 804 ? 2.92 -33.186 -20.965 1 93.13 804 THR B C 1
ATOM 14950 O O . THR B 1 804 ? 3.963 -33.291 -20.316 1 93.13 804 THR B O 1
ATOM 14953 N N . ARG B 1 805 ? 2.236 -34.141 -21.358 1 93.3 805 ARG B N 1
ATOM 14954 C CA . ARG B 1 805 ? 2.68 -35.508 -21.109 1 93.3 805 ARG B CA 1
ATOM 14955 C C . ARG B 1 805 ? 3.992 -35.799 -21.83 1 93.3 805 ARG B C 1
ATOM 14957 O O . ARG B 1 805 ? 4.824 -36.56 -21.333 1 93.3 805 ARG B O 1
ATOM 14964 N N . ALA B 1 806 ? 4.091 -35.21 -22.974 1 93.61 806 ALA B N 1
ATOM 14965 C CA . ALA B 1 806 ? 5.3 -35.423 -23.766 1 93.61 806 ALA B CA 1
ATOM 14966 C C . ALA B 1 806 ? 6.544 -34.988 -22.996 1 93.61 806 ALA B C 1
ATOM 14968 O O . ALA B 1 806 ? 7.628 -35.544 -23.191 1 93.61 806 ALA B O 1
ATOM 14969 N N . PHE B 1 807 ? 6.39 -34.09 -22.083 1 92.59 807 PHE B N 1
ATOM 14970 C CA . PHE B 1 807 ? 7.512 -33.578 -21.304 1 92.59 807 PHE B CA 1
ATOM 14971 C C . PHE B 1 807 ? 7.764 -34.45 -20.08 1 92.59 807 PHE B C 1
ATOM 14973 O O . PHE B 1 807 ? 8.799 -34.322 -19.423 1 92.59 807 PHE B O 1
ATOM 14980 N N . GLY B 1 808 ? 6.822 -35.231 -19.779 1 90.53 808 GLY B N 1
ATOM 14981 C CA . GLY B 1 808 ? 7.01 -36.119 -18.643 1 90.53 808 GLY B CA 1
ATOM 14982 C C . GLY B 1 808 ? 6.013 -35.877 -17.525 1 90.53 808 GLY B C 1
ATOM 14983 O O . GLY B 1 808 ? 6.095 -36.503 -16.466 1 90.53 808 GLY B O 1
ATOM 14984 N N . ALA B 1 809 ? 5.003 -35.106 -17.746 1 95.05 809 ALA B N 1
ATOM 14985 C CA . ALA B 1 809 ? 4.035 -34.782 -16.701 1 95.05 809 ALA B CA 1
ATOM 14986 C C . ALA B 1 809 ? 3.079 -35.946 -16.459 1 95.05 809 ALA B C 1
ATOM 14988 O O . ALA B 1 809 ? 2.66 -36.621 -17.403 1 95.05 809 ALA B O 1
ATOM 14989 N N . THR B 1 810 ? 2.799 -36.13 -15.205 1 96.16 810 THR B N 1
ATOM 14990 C CA . THR B 1 810 ? 1.83 -37.152 -14.825 1 96.16 810 THR B CA 1
ATOM 14991 C C . THR B 1 810 ? 0.522 -36.514 -14.367 1 96.16 810 THR B C 1
ATOM 14993 O O . THR B 1 810 ? -0.426 -37.216 -14.008 1 96.16 810 THR B O 1
ATOM 14996 N N . ALA B 1 811 ? 0.515 -35.237 -14.356 1 97.25 811 ALA B N 1
ATOM 14997 C CA . ALA B 1 811 ? -0.659 -34.458 -13.973 1 97.25 811 ALA B CA 1
ATOM 14998 C C . ALA B 1 811 ? -0.724 -33.146 -14.749 1 97.25 811 ALA B C 1
ATOM 15000 O O . ALA B 1 811 ? 0.274 -32.709 -15.327 1 97.25 811 ALA B O 1
ATOM 15001 N N . VAL B 1 812 ? -1.902 -32.522 -14.827 1 97.08 812 VAL B N 1
ATOM 15002 C CA . VAL B 1 812 ? -2.088 -31.191 -15.396 1 97.08 812 VAL B CA 1
ATOM 15003 C C . VAL B 1 812 ? -2.803 -30.294 -14.388 1 97.08 812 VAL B C 1
ATOM 15005 O O . VAL B 1 812 ? -3.505 -30.783 -13.5 1 97.08 812 VAL B O 1
ATOM 15008 N N . LYS B 1 813 ? -2.525 -29.02 -14.453 1 96.54 813 LYS B N 1
ATOM 15009 C CA . LYS B 1 813 ? -3.203 -28.021 -13.632 1 96.54 813 LYS B CA 1
ATOM 15010 C C . LYS B 1 813 ? -4.31 -27.323 -14.417 1 96.54 813 LYS B C 1
ATOM 15012 O O . LYS B 1 813 ? -4.037 -26.614 -15.388 1 96.54 813 LYS B O 1
ATOM 15017 N N . SER B 1 814 ? -5.537 -27.605 -14.124 1 94.49 814 SER B N 1
ATOM 15018 C CA . SER B 1 814 ? -6.663 -26.859 -14.676 1 94.49 814 SER B CA 1
ATOM 15019 C C . SER B 1 814 ? -6.872 -25.544 -13.932 1 94.49 814 SER B C 1
ATOM 15021 O O . SER B 1 814 ? -7.381 -25.534 -12.809 1 94.49 814 SER B O 1
ATOM 15023 N N . TYR B 1 815 ? -6.469 -24.466 -14.54 1 92.34 815 TYR B N 1
ATOM 15024 C CA . TYR B 1 815 ? -6.383 -23.183 -13.851 1 92.34 815 TYR B CA 1
ATOM 15025 C C . TYR B 1 815 ? -7.308 -22.156 -14.493 1 92.34 815 TYR B C 1
ATOM 15027 O O . TYR B 1 815 ? -7.116 -21.776 -15.651 1 92.34 815 TYR B O 1
ATOM 15035 N N . ASN B 1 816 ? -8.305 -21.747 -13.744 1 85.63 816 ASN B N 1
ATOM 15036 C CA . ASN B 1 816 ? -9.2 -20.646 -14.085 1 85.63 816 ASN B CA 1
ATOM 15037 C C . ASN B 1 816 ? -9.97 -20.927 -15.372 1 85.63 816 ASN B C 1
ATOM 15039 O O . ASN B 1 816 ? -10.069 -20.061 -16.243 1 85.63 816 ASN B O 1
ATOM 15043 N N . GLN B 1 817 ? -10.274 -22.111 -15.567 1 88.21 817 GLN B N 1
ATOM 15044 C CA . GLN B 1 817 ? -11.268 -22.41 -16.592 1 88.21 817 GLN B CA 1
ATOM 15045 C C . GLN B 1 817 ? -12.664 -21.982 -16.147 1 88.21 817 GLN B C 1
ATOM 15047 O O . GLN B 1 817 ? -13.272 -22.626 -15.289 1 88.21 817 GLN B O 1
ATOM 15052 N N . PRO B 1 818 ? -13.193 -20.992 -16.667 1 80.61 818 PRO B N 1
ATOM 15053 C CA . PRO B 1 818 ? -14.424 -20.435 -16.101 1 80.61 818 PRO B CA 1
ATOM 15054 C C . PRO B 1 818 ? -15.653 -21.287 -16.41 1 80.61 818 PRO B C 1
ATOM 15056 O O . PRO B 1 818 ? -16.654 -21.216 -15.692 1 80.61 818 PRO B O 1
ATOM 15059 N N . ARG B 1 819 ? -15.548 -22.109 -17.51 1 90.81 819 ARG B N 1
ATOM 15060 C CA . ARG B 1 819 ? -16.722 -22.877 -17.914 1 90.81 819 ARG B CA 1
ATOM 15061 C C . ARG B 1 819 ? -16.62 -24.323 -17.441 1 90.81 819 ARG B C 1
ATOM 15063 O O . ARG B 1 819 ? -15.539 -24.915 -17.467 1 90.81 819 ARG B O 1
ATOM 15070 N N . ARG B 1 820 ? -17.765 -24.828 -17.123 1 94.28 820 ARG B N 1
ATOM 15071 C CA . ARG B 1 820 ? -17.826 -26.209 -16.654 1 94.28 820 ARG B CA 1
ATOM 15072 C C . ARG B 1 820 ? -17.512 -27.185 -17.784 1 94.28 820 ARG B C 1
ATOM 15074 O O . ARG B 1 820 ? -16.869 -28.213 -17.562 1 94.28 820 ARG B O 1
ATOM 15081 N N . ASP B 1 821 ? -17.999 -26.917 -18.966 1 95.08 821 ASP B N 1
ATOM 15082 C CA . ASP B 1 821 ? -17.76 -27.817 -20.09 1 95.08 821 ASP B CA 1
ATOM 15083 C C . ASP B 1 821 ? -16.269 -27.928 -20.398 1 95.08 821 ASP B C 1
ATOM 15085 O O . ASP B 1 821 ? -15.774 -29.011 -20.716 1 95.08 821 ASP B O 1
ATOM 15089 N N . GLN B 1 822 ? -15.539 -26.824 -20.271 1 94.68 822 GLN B N 1
ATOM 15090 C CA . GLN B 1 822 ? -14.093 -26.851 -20.467 1 94.68 822 GLN B CA 1
ATOM 15091 C C . GLN B 1 822 ? -13.416 -27.758 -19.444 1 94.68 822 GLN B C 1
ATOM 15093 O O . GLN B 1 822 ? -12.562 -28.574 -19.798 1 94.68 822 GLN B O 1
ATOM 15098 N N . ARG B 1 823 ? -13.81 -27.67 -18.197 1 95.4 823 ARG B N 1
ATOM 15099 C CA . ARG B 1 823 ? -13.202 -28.468 -17.138 1 95.4 823 ARG B CA 1
ATOM 15100 C C . ARG B 1 823 ? -13.516 -29.949 -17.319 1 95.4 823 ARG B C 1
ATOM 15102 O O . ARG B 1 823 ? -12.664 -30.805 -17.073 1 95.4 823 ARG B O 1
ATOM 15109 N N . GLN B 1 824 ? -14.723 -30.204 -17.762 1 96.68 824 GLN B N 1
ATOM 15110 C CA . GLN B 1 824 ? -15.104 -31.59 -18.017 1 96.68 824 GLN B CA 1
ATOM 15111 C C . GLN B 1 824 ? -14.334 -32.162 -19.204 1 96.68 824 GLN B C 1
ATOM 15113 O O . GLN B 1 824 ? -13.985 -33.345 -19.212 1 96.68 824 GLN B O 1
ATOM 15118 N N . GLN B 1 825 ? -14.123 -31.318 -20.181 1 96.99 825 GLN B N 1
ATOM 15119 C CA . GLN B 1 825 ? -13.329 -31.762 -21.322 1 96.99 825 GLN B CA 1
ATOM 15120 C C . GLN B 1 825 ? -11.896 -32.078 -20.906 1 96.99 825 GLN B C 1
ATOM 15122 O O . GLN B 1 825 ? -11.304 -33.048 -21.384 1 96.99 825 GLN B O 1
ATOM 15127 N N . VAL B 1 826 ? -11.368 -31.309 -20.02 1 96.92 826 VAL B N 1
ATOM 15128 C CA . VAL B 1 826 ? -10.042 -31.583 -19.478 1 96.92 826 VAL B CA 1
ATOM 15129 C C . VAL B 1 826 ? -10.047 -32.926 -18.752 1 96.92 826 VAL B C 1
ATOM 15131 O O . VAL B 1 826 ? -9.136 -33.739 -18.931 1 96.92 826 VAL B O 1
ATOM 15134 N N . LEU B 1 827 ? -11.092 -33.224 -17.969 1 97.46 827 LEU B N 1
ATOM 15135 C CA . LEU B 1 827 ? -11.202 -34.478 -17.232 1 97.46 827 LEU B CA 1
ATOM 15136 C C . LEU B 1 827 ? -11.313 -35.662 -18.187 1 97.46 827 LEU B C 1
ATOM 15138 O O . LEU B 1 827 ? -10.678 -36.698 -17.975 1 97.46 827 LEU B O 1
ATOM 15142 N N . GLN B 1 828 ? -12.136 -35.478 -19.196 1 97.26 828 GLN B N 1
ATOM 15143 C CA . GLN B 1 828 ? -12.284 -36.55 -20.175 1 97.26 828 GLN B CA 1
ATOM 15144 C C . GLN B 1 828 ? -10.961 -36.84 -20.878 1 97.26 828 GLN B C 1
ATOM 15146 O O . GLN B 1 828 ? -10.584 -38.001 -21.047 1 97.26 828 GLN B O 1
ATOM 15151 N N . ALA B 1 829 ? -10.325 -35.794 -21.299 1 97.34 829 ALA B N 1
ATOM 15152 C CA . ALA B 1 829 ? -9.015 -35.954 -21.926 1 97.34 829 ALA B CA 1
ATOM 15153 C C . ALA B 1 829 ? -8.034 -36.639 -20.98 1 97.34 829 ALA B C 1
ATOM 15155 O O . ALA B 1 829 ? -7.257 -37.501 -21.398 1 97.34 829 ALA B O 1
ATOM 15156 N N . ALA B 1 830 ? -8.024 -36.309 -19.744 1 97.4 830 ALA B N 1
ATOM 15157 C CA . ALA B 1 830 ? -7.136 -36.882 -18.735 1 97.4 830 ALA B CA 1
ATOM 15158 C C . ALA B 1 830 ? -7.399 -38.374 -18.556 1 97.4 830 ALA B C 1
ATOM 15160 O O . ALA B 1 830 ? -6.462 -39.166 -18.435 1 97.4 830 ALA B O 1
ATOM 15161 N N . ARG B 1 831 ? -8.69 -38.806 -18.528 1 96.62 831 ARG B N 1
ATOM 15162 C CA . ARG B 1 831 ? -9.056 -40.216 -18.441 1 96.62 831 ARG B CA 1
ATOM 15163 C C . ARG B 1 831 ? -8.473 -41.006 -19.607 1 96.62 831 ARG B C 1
ATOM 15165 O O . ARG B 1 831 ? -7.94 -42.102 -19.417 1 96.62 831 ARG B O 1
ATOM 15172 N N . GLU B 1 832 ? -8.573 -40.369 -20.719 1 96.42 832 GLU B N 1
ATOM 15173 C CA . GLU B 1 832 ? -8.131 -41.053 -21.93 1 96.42 832 GLU B CA 1
ATOM 15174 C C . GLU B 1 832 ? -6.609 -41.142 -21.989 1 96.42 832 GLU B C 1
ATOM 15176 O O . GLU B 1 832 ? -6.058 -42.106 -22.526 1 96.42 832 GLU B O 1
ATOM 15181 N N . LEU B 1 833 ? -5.97 -40.184 -21.468 1 96.3 833 LEU B N 1
ATOM 15182 C CA . LEU B 1 833 ? -4.525 -40.096 -21.649 1 96.3 833 LEU B CA 1
ATOM 15183 C C . LEU B 1 833 ? -3.792 -40.511 -20.378 1 96.3 833 LEU B C 1
ATOM 15185 O O . LEU B 1 833 ? -2.56 -40.533 -20.346 1 96.3 833 LEU B O 1
ATOM 15189 N N . GLY B 1 834 ? -4.482 -40.781 -19.33 1 95.83 834 GLY B N 1
ATOM 15190 C CA . GLY B 1 834 ? -3.921 -41.38 -18.13 1 95.83 834 GLY B CA 1
ATOM 15191 C C . GLY B 1 834 ? -3.126 -40.4 -17.288 1 95.83 834 GLY B C 1
ATOM 15192 O O . GLY B 1 834 ? -1.999 -40.693 -16.884 1 95.83 834 GLY B O 1
ATOM 15193 N N . VAL B 1 835 ? -3.632 -39.2 -17.061 1 96.64 835 VAL B N 1
ATOM 15194 C CA . VAL B 1 835 ? -2.964 -38.222 -16.21 1 96.64 835 VAL B CA 1
ATOM 15195 C C . VAL B 1 835 ? -3.931 -37.722 -15.138 1 96.64 835 VAL B C 1
ATOM 15197 O O . VAL B 1 835 ? -5.15 -37.799 -15.31 1 96.64 835 VAL B O 1
ATOM 15200 N N . ASN B 1 836 ? -3.426 -37.239 -13.987 1 97.74 836 ASN B N 1
ATOM 15201 C CA . ASN B 1 836 ? -4.222 -36.624 -12.93 1 97.74 836 ASN B CA 1
ATOM 15202 C C . ASN B 1 836 ? -4.557 -35.171 -13.255 1 97.74 836 ASN B C 1
ATOM 15204 O O . ASN B 1 836 ? -3.887 -34.543 -14.076 1 97.74 836 ASN B O 1
ATOM 15208 N N . VAL B 1 837 ? -5.66 -34.659 -12.684 1 97.49 837 VAL B N 1
ATOM 15209 C CA . VAL B 1 837 ? -6.076 -33.275 -12.882 1 97.49 837 VAL B CA 1
ATOM 15210 C C . VAL B 1 837 ? -6.149 -32.559 -11.536 1 97.49 837 VAL B C 1
ATOM 15212 O O . VAL B 1 837 ? -7.067 -32.797 -10.747 1 97.49 837 VAL B O 1
ATOM 15215 N N . VAL B 1 838 ? -5.234 -31.658 -11.222 1 95.51 838 VAL B N 1
ATOM 15216 C CA . VAL B 1 838 ? -5.202 -30.901 -9.975 1 95.51 838 VAL B CA 1
ATOM 15217 C C . VAL B 1 838 ? -5.688 -29.475 -10.223 1 95.51 838 VAL B C 1
ATOM 15219 O O . VAL B 1 838 ? -4.891 -28.585 -10.528 1 95.51 838 VAL B O 1
ATOM 15222 N N . PRO B 1 839 ? -6.917 -29.142 -10.015 1 93.29 839 PRO B N 1
ATOM 15223 C CA . PRO B 1 839 ? -7.451 -27.818 -10.343 1 93.29 839 PRO B CA 1
ATOM 15224 C C . PRO B 1 839 ? -7.04 -26.749 -9.333 1 93.29 839 PRO B C 1
ATOM 15226 O O . PRO B 1 839 ? -6.757 -27.065 -8.175 1 93.29 839 PRO B O 1
ATOM 15229 N N . GLU B 1 840 ? -6.923 -25.465 -9.818 1 88.5 840 GLU B N 1
ATOM 15230 C CA . GLU B 1 840 ? -6.884 -24.315 -8.92 1 88.5 840 GLU B CA 1
ATOM 15231 C C . GLU B 1 840 ? -8.207 -24.151 -8.177 1 88.5 840 GLU B C 1
ATOM 15233 O O . GLU B 1 840 ? -9.267 -24.055 -8.799 1 88.5 840 GLU B O 1
ATOM 15238 N N . GLY B 1 841 ? -8.14 -24.212 -6.888 1 78.51 841 GLY B N 1
ATOM 15239 C CA . GLY B 1 841 ? -9.362 -23.923 -6.155 1 78.51 841 GLY B CA 1
ATOM 15240 C C . GLY B 1 841 ? -9.926 -22.547 -6.455 1 78.51 841 GLY B C 1
ATOM 15241 O O . GLY B 1 841 ? -9.176 -21.579 -6.593 1 78.51 841 GLY B O 1
ATOM 15242 N N . GLY B 1 842 ? -11.112 -22.399 -7.001 1 64.16 842 GLY B N 1
ATOM 15243 C CA . GLY B 1 842 ? -11.798 -21.264 -7.597 1 64.16 842 GLY B CA 1
ATOM 15244 C C . GLY B 1 842 ? -12.028 -20.126 -6.621 1 64.16 842 GLY B C 1
ATOM 15245 O O . GLY B 1 842 ? -12.636 -19.113 -6.973 1 64.16 842 GLY B O 1
ATOM 15246 N N . SER B 1 843 ? -11.508 -20.11 -5.455 1 71.03 843 SER B N 1
ATOM 15247 C CA . SER B 1 843 ? -11.794 -19.13 -4.412 1 71.03 843 SER B CA 1
ATOM 15248 C C . SER B 1 843 ? -13.296 -18.956 -4.214 1 71.03 843 SER B C 1
ATOM 15250 O O . SER B 1 843 ? -13.749 -17.903 -3.76 1 71.03 843 SER B O 1
ATOM 15252 N N . THR B 1 844 ? -14.149 -19.96 -4.859 1 86.05 844 THR B N 1
ATOM 15253 C CA . THR B 1 844 ? -15.585 -19.947 -4.605 1 86.05 844 THR B CA 1
ATOM 15254 C C . THR B 1 844 ? -16.083 -21.343 -4.24 1 86.05 844 THR B C 1
ATOM 15256 O O . THR B 1 844 ? -15.632 -22.337 -4.813 1 86.05 844 THR B O 1
ATOM 15259 N N . LEU B 1 845 ? -16.923 -21.414 -3.375 1 91.66 845 LEU B N 1
ATOM 15260 C CA . LEU B 1 845 ? -17.47 -22.683 -2.907 1 91.66 845 LEU B CA 1
ATOM 15261 C C . LEU B 1 845 ? -18.141 -23.439 -4.048 1 91.66 845 LEU B C 1
ATOM 15263 O O . LEU B 1 845 ? -17.926 -24.642 -4.212 1 91.66 845 LEU B O 1
ATOM 15267 N N . PHE B 1 846 ? -18.863 -22.82 -4.906 1 92.28 846 PHE B N 1
ATOM 15268 C CA . PHE B 1 846 ? -19.681 -23.454 -5.933 1 92.28 846 PHE B CA 1
ATOM 15269 C C . PHE B 1 846 ? -18.806 -24.091 -7.006 1 92.28 846 PHE B C 1
ATOM 15271 O O . PHE B 1 846 ? -19.063 -25.218 -7.437 1 92.28 846 PHE B O 1
ATOM 15278 N N . HIS B 1 847 ? -17.777 -23.404 -7.358 1 89.59 847 HIS B N 1
ATOM 15279 C CA . HIS B 1 847 ? -16.846 -23.985 -8.32 1 89.59 847 HIS B CA 1
ATOM 15280 C C . HIS B 1 847 ? -16.129 -25.195 -7.731 1 89.59 847 HIS B C 1
ATOM 15282 O O . HIS B 1 847 ? -15.951 -26.208 -8.411 1 89.59 847 HIS B O 1
ATOM 15288 N N . ASN B 1 848 ? -15.758 -25.082 -6.539 1 94.07 848 ASN B N 1
ATOM 15289 C CA . ASN B 1 848 ? -15.03 -26.174 -5.901 1 94.07 848 ASN B CA 1
ATOM 15290 C C . ASN B 1 848 ? -15.9 -27.42 -5.759 1 94.07 848 ASN B C 1
ATOM 15292 O O . ASN B 1 848 ? -15.435 -28.537 -5.994 1 94.07 848 ASN B O 1
ATOM 15296 N N . LEU B 1 849 ? -17.138 -27.209 -5.398 1 95.73 849 LEU B N 1
ATOM 15297 C CA . LEU B 1 849 ? -18.02 -28.359 -5.234 1 95.73 849 LEU B CA 1
ATOM 15298 C C . LEU B 1 849 ? -18.318 -29.012 -6.58 1 95.73 849 LEU B C 1
ATOM 15300 O O . LEU B 1 849 ? -18.463 -30.233 -6.663 1 95.73 849 LEU B O 1
ATOM 15304 N N . SER B 1 850 ? -18.442 -28.23 -7.618 1 95.02 850 SER B N 1
ATOM 15305 C CA . SER B 1 850 ? -18.643 -28.825 -8.936 1 95.02 850 SER B CA 1
ATOM 15306 C C . SER B 1 850 ? -17.425 -29.634 -9.368 1 95.02 850 SER B C 1
ATOM 15308 O O . SER B 1 850 ? -17.559 -30.64 -10.068 1 95.02 850 SER B O 1
ATOM 15310 N N . MET B 1 851 ? -16.263 -29.218 -8.993 1 95.92 851 MET B N 1
ATOM 15311 C CA . MET B 1 851 ? -15.046 -29.97 -9.282 1 95.92 851 MET B CA 1
ATOM 15312 C C . MET B 1 851 ? -15.044 -31.305 -8.544 1 95.92 851 MET B C 1
ATOM 15314 O O . MET B 1 851 ? -14.641 -32.327 -9.102 1 95.92 851 MET B O 1
ATOM 15318 N N . VAL B 1 852 ? -15.494 -31.24 -7.278 1 96.51 852 VAL B N 1
ATOM 15319 C CA . VAL B 1 852 ? -15.608 -32.477 -6.512 1 96.51 852 VAL B CA 1
ATOM 15320 C C . VAL B 1 852 ? -16.611 -33.412 -7.186 1 96.51 852 VAL B C 1
ATOM 15322 O O . VAL B 1 852 ? -16.34 -34.603 -7.358 1 96.51 852 VAL B O 1
ATOM 15325 N N . GLN B 1 853 ? -17.737 -32.849 -7.624 1 96.56 853 GLN B N 1
ATOM 15326 C CA . GLN B 1 853 ? -18.79 -33.621 -8.277 1 96.56 853 GLN B CA 1
ATOM 15327 C C . GLN B 1 853 ? -18.284 -34.259 -9.568 1 96.56 853 GLN B C 1
ATOM 15329 O O . GLN B 1 853 ? -18.67 -35.38 -9.905 1 96.56 853 GLN B O 1
ATOM 15334 N N . ASP B 1 854 ? -17.436 -33.547 -10.281 1 96.31 854 ASP B N 1
ATOM 15335 C CA . ASP B 1 854 ? -16.926 -34.006 -11.569 1 96.31 854 ASP B CA 1
ATOM 15336 C C . ASP B 1 854 ? -15.79 -35.01 -11.384 1 96.31 854 ASP B C 1
ATOM 15338 O O . ASP B 1 854 ? -15.299 -35.587 -12.357 1 96.31 854 ASP B O 1
ATOM 15342 N N . GLY B 1 855 ? -15.311 -35.171 -10.19 1 96.48 855 GLY B N 1
ATOM 15343 C CA . GLY B 1 855 ? -14.322 -36.198 -9.906 1 96.48 855 GLY B CA 1
ATOM 15344 C C . GLY B 1 855 ? -12.9 -35.752 -10.187 1 96.48 855 GLY B C 1
ATOM 15345 O O . GLY B 1 855 ? -12.069 -36.549 -10.626 1 96.48 855 GLY B O 1
ATOM 15346 N N . HIS B 1 856 ? -12.586 -34.503 -10.053 1 96.79 856 HIS B N 1
ATOM 15347 C CA . HIS B 1 856 ? -11.201 -34.053 -10.142 1 96.79 856 HIS B CA 1
ATOM 15348 C C . HIS B 1 856 ? -10.31 -34.815 -9.168 1 96.79 856 HIS B C 1
ATOM 15350 O O . HIS B 1 856 ? -10.8 -35.402 -8.2 1 96.79 856 HIS B O 1
ATOM 15356 N N . THR B 1 857 ? -9.002 -34.768 -9.357 1 97.39 857 THR B N 1
ATOM 15357 C CA . THR B 1 857 ? -8.068 -35.455 -8.473 1 97.39 857 THR B CA 1
ATOM 15358 C C . THR B 1 857 ? -8.139 -34.882 -7.06 1 97.39 857 THR B C 1
ATOM 15360 O O . THR B 1 857 ? -8.11 -35.628 -6.079 1 97.39 857 THR B O 1
ATOM 15363 N N . GLY B 1 858 ? -8.287 -33.673 -6.99 1 96.16 858 GLY B N 1
ATOM 15364 C CA . GLY B 1 858 ? -8.409 -32.972 -5.722 1 96.16 858 GLY B CA 1
ATOM 15365 C C . GLY B 1 858 ? -8.801 -31.515 -5.881 1 96.16 858 GLY B C 1
ATOM 15366 O O . GLY B 1 858 ? -9.18 -31.084 -6.972 1 96.16 858 GLY B O 1
ATOM 15367 N N . ILE B 1 859 ? -8.797 -30.789 -4.759 1 96.17 859 ILE B N 1
ATOM 15368 C CA . ILE B 1 859 ? -8.956 -29.339 -4.723 1 96.17 859 ILE B CA 1
ATOM 15369 C C . ILE B 1 859 ? -7.708 -28.698 -4.12 1 96.17 859 ILE B C 1
ATOM 15371 O O . ILE B 1 859 ? -7.301 -29.042 -3.008 1 96.17 859 ILE B O 1
ATOM 15375 N N . GLU B 1 860 ? -7.07 -27.824 -4.893 1 95.61 860 GLU B N 1
ATOM 15376 C CA . GLU B 1 860 ? -5.932 -27.079 -4.362 1 95.61 860 GLU B CA 1
ATOM 15377 C C . GLU B 1 860 ? -6.359 -25.701 -3.863 1 95.61 860 GLU B C 1
ATOM 15379 O O . GLU B 1 860 ? -7.216 -25.055 -4.468 1 95.61 860 GLU B O 1
ATOM 15384 N N . HIS B 1 861 ? -5.738 -25.282 -2.677 1 94.52 861 HIS B N 1
ATOM 15385 C CA . HIS B 1 861 ? -6.125 -24.132 -1.867 1 94.52 861 HIS B CA 1
ATOM 15386 C C . HIS B 1 861 ? -7.422 -24.402 -1.111 1 94.52 861 HIS B C 1
ATOM 15388 O O . HIS B 1 861 ? -8.172 -25.315 -1.463 1 94.52 861 HIS B O 1
ATOM 15394 N N . ASN B 1 862 ? -7.596 -23.624 -0.162 1 94.93 862 ASN B N 1
ATOM 15395 C CA . ASN B 1 862 ? -8.76 -23.865 0.684 1 94.93 862 ASN B CA 1
ATOM 15396 C C . ASN B 1 862 ? -10.046 -23.378 0.021 1 94.93 862 ASN B C 1
ATOM 15398 O O . ASN B 1 862 ? -10.025 -22.42 -0.754 1 94.93 862 ASN B O 1
ATOM 15402 N N . ILE B 1 863 ? -11.147 -24.051 0.318 1 92.97 863 ILE B N 1
ATOM 15403 C CA . ILE B 1 863 ? -12.461 -23.479 0.048 1 92.97 863 ILE B CA 1
ATOM 15404 C C . ILE B 1 863 ? -12.688 -22.262 0.941 1 92.97 863 ILE B C 1
ATOM 15406 O O . ILE B 1 863 ? -12.433 -22.312 2.146 1 92.97 863 ILE B O 1
ATOM 15410 N N . PRO B 1 864 ? -13.118 -21.161 0.489 1 89.11 864 PRO B N 1
ATOM 15411 C CA . PRO B 1 864 ? -13.103 -19.906 1.243 1 89.11 864 PRO B CA 1
ATOM 15412 C C . PRO B 1 864 ? -14.239 -19.815 2.26 1 89.11 864 PRO B C 1
ATOM 15414 O O . PRO B 1 864 ? -14.373 -18.803 2.953 1 89.11 864 PRO B O 1
ATOM 15417 N N . ILE B 1 865 ? -15.101 -20.813 2.419 1 93.92 865 ILE B N 1
ATOM 15418 C CA . ILE B 1 865 ? -16.203 -20.841 3.375 1 93.92 865 ILE B CA 1
ATOM 15419 C C . ILE B 1 865 ? -15.867 -21.792 4.521 1 93.92 865 ILE B C 1
ATOM 15421 O O . ILE B 1 865 ? -15.57 -22.968 4.295 1 93.92 865 ILE B O 1
ATOM 15425 N N . ALA B 1 866 ? -15.835 -21.377 5.624 1 94.1 866 ALA B N 1
ATOM 15426 C CA . ALA B 1 866 ? -15.624 -22.178 6.827 1 94.1 866 ALA B CA 1
ATOM 15427 C C . ALA B 1 866 ? -16.539 -21.721 7.959 1 94.1 866 ALA B C 1
ATOM 15429 O O . ALA B 1 866 ? -16.72 -20.52 8.173 1 94.1 866 ALA B O 1
ATOM 15430 N N . PRO B 1 867 ? -17.247 -22.547 8.713 1 95.57 867 PRO B N 1
ATOM 15431 C CA . PRO B 1 867 ? -17.247 -23.989 8.459 1 95.57 867 PRO B CA 1
ATOM 15432 C C . PRO B 1 867 ? -18.173 -24.387 7.312 1 95.57 867 PRO B C 1
ATOM 15434 O O . PRO B 1 867 ? -18.939 -23.557 6.816 1 95.57 867 PRO B O 1
ATOM 15437 N N . VAL B 1 868 ? -17.957 -25.606 6.852 1 96.61 868 VAL B N 1
ATOM 15438 C CA . VAL B 1 868 ? -18.979 -26.256 6.039 1 96.61 868 VAL B CA 1
ATOM 15439 C C . VAL B 1 868 ? -19.856 -27.141 6.922 1 96.61 868 VAL B C 1
ATOM 15441 O O . VAL B 1 868 ? -19.487 -27.459 8.055 1 96.61 868 VAL B O 1
ATOM 15444 N N . TYR B 1 869 ? -20.975 -27.523 6.425 1 97.73 869 TYR B N 1
ATOM 15445 C CA . TYR B 1 869 ? -21.948 -28.232 7.248 1 97.73 869 TYR B CA 1
ATOM 15446 C C . TYR B 1 869 ? -22.235 -29.618 6.682 1 97.73 869 TYR B C 1
ATOM 15448 O O . TYR B 1 869 ? -21.48 -30.123 5.847 1 97.73 869 TYR B O 1
ATOM 15456 N N . ASN B 1 870 ? -23.272 -30.244 7.187 1 97.47 870 ASN B N 1
ATOM 15457 C CA . ASN B 1 870 ? -23.517 -31.66 6.933 1 97.47 870 ASN B CA 1
ATOM 15458 C C . ASN B 1 870 ? -23.672 -31.942 5.441 1 97.47 870 ASN B C 1
ATOM 15460 O O . ASN B 1 870 ? -23.284 -33.01 4.964 1 97.47 870 ASN B O 1
ATOM 15464 N N . ASP B 1 871 ? -24.231 -31.051 4.698 1 97.76 871 ASP B N 1
ATOM 15465 C CA . ASP B 1 871 ? -24.412 -31.262 3.265 1 97.76 871 ASP B CA 1
ATOM 15466 C C . ASP B 1 871 ? -23.072 -31.499 2.571 1 97.76 871 ASP B C 1
ATOM 15468 O O . ASP B 1 871 ? -22.891 -32.507 1.885 1 97.76 871 ASP B O 1
ATOM 15472 N N . VAL B 1 872 ? -22.102 -30.65 2.795 1 97.53 872 VAL B N 1
ATOM 15473 C CA . VAL B 1 872 ? -20.805 -30.742 2.133 1 97.53 872 VAL B CA 1
ATOM 15474 C C . VAL B 1 872 ? -20.004 -31.9 2.722 1 97.53 872 VAL B C 1
ATOM 15476 O O . VAL B 1 872 ? -19.31 -32.616 1.996 1 97.53 872 VAL B O 1
ATOM 15479 N N . ILE B 1 873 ? -20.095 -32.111 4.06 1 97.54 873 ILE B N 1
ATOM 15480 C CA . ILE B 1 873 ? -19.368 -33.193 4.717 1 97.54 873 ILE B CA 1
ATOM 15481 C C . ILE B 1 873 ? -19.823 -34.536 4.152 1 97.54 873 ILE B C 1
ATOM 15483 O O . ILE B 1 873 ? -18.999 -35.349 3.726 1 97.54 873 ILE B O 1
ATOM 15487 N N . GLU B 1 874 ? -21.158 -34.753 4.029 1 96.71 874 GLU B N 1
ATOM 15488 C CA . GLU B 1 874 ? -21.717 -35.998 3.51 1 96.71 874 GLU B CA 1
ATOM 15489 C C . GLU B 1 874 ? -21.391 -36.175 2.03 1 96.71 874 GLU B C 1
ATOM 15491 O O . GLU B 1 874 ? -21.104 -37.286 1.581 1 96.71 874 GLU B O 1
ATOM 15496 N N . PHE B 1 875 ? -21.475 -35.165 1.326 1 96.09 875 PHE B N 1
ATOM 15497 C CA . PHE B 1 875 ? -21.182 -35.153 -0.102 1 96.09 875 PHE B CA 1
ATOM 15498 C C . PHE B 1 875 ? -19.732 -35.543 -0.36 1 96.09 875 PHE B C 1
ATOM 15500 O O . PHE B 1 875 ? -19.461 -36.491 -1.101 1 96.09 875 PHE B O 1
ATOM 15507 N N . TRP B 1 876 ? -18.791 -34.843 0.306 1 96.99 876 TRP B N 1
ATOM 15508 C CA . TRP B 1 876 ? -17.369 -35.009 0.028 1 96.99 876 TRP B CA 1
ATOM 15509 C C . TRP B 1 876 ? -16.864 -36.349 0.551 1 96.99 876 TRP B C 1
ATOM 15511 O O . TRP B 1 876 ? -16.037 -37.002 -0.091 1 96.99 876 TRP B O 1
ATOM 15521 N N . LYS B 1 877 ? -17.418 -36.787 1.696 1 95.3 877 LYS B N 1
ATOM 15522 C CA . LYS B 1 877 ? -17.015 -38.051 2.306 1 95.3 877 LYS B CA 1
ATOM 15523 C C . LYS B 1 877 ? -17.247 -39.22 1.353 1 95.3 877 LYS B C 1
ATOM 15525 O O . LYS B 1 877 ? -16.58 -40.252 1.454 1 95.3 877 LYS B O 1
ATOM 15530 N N . ARG B 1 878 ? -18.075 -39.073 0.426 1 95.3 878 ARG B N 1
ATOM 15531 C CA . ARG B 1 878 ? -18.479 -40.143 -0.48 1 95.3 878 ARG B CA 1
ATOM 15532 C C . ARG B 1 878 ? -17.688 -40.085 -1.782 1 95.3 878 ARG B C 1
ATOM 15534 O O . ARG B 1 878 ? -17.97 -40.834 -2.72 1 95.3 878 ARG B O 1
ATOM 15541 N N . THR B 1 879 ? -16.788 -39.233 -1.862 1 95.92 879 THR B N 1
ATOM 15542 C CA . THR B 1 879 ? -15.89 -39.114 -3.005 1 95.92 879 THR B CA 1
ATOM 15543 C C . THR B 1 879 ? -14.46 -39.468 -2.608 1 95.92 879 THR B C 1
ATOM 15545 O O . THR B 1 879 ? -14.176 -39.698 -1.43 1 95.92 879 THR B O 1
ATOM 15548 N N . LYS B 1 880 ? -13.558 -39.516 -3.529 1 95.86 880 LYS B N 1
ATOM 15549 C CA . LYS B 1 880 ? -12.138 -39.749 -3.279 1 95.86 880 LYS B CA 1
ATOM 15550 C C . LYS B 1 880 ? -11.309 -38.518 -3.636 1 95.86 880 LYS B C 1
ATOM 15552 O O . LYS B 1 880 ? -10.081 -38.591 -3.709 1 95.86 880 LYS B O 1
ATOM 15557 N N . VAL B 1 881 ? -12.035 -37.434 -3.967 1 97.07 881 VAL B N 1
ATOM 15558 C CA . VAL B 1 881 ? -11.374 -36.189 -4.343 1 97.07 881 VAL B CA 1
ATOM 15559 C C . VAL B 1 881 ? -10.534 -35.676 -3.175 1 97.07 881 VAL B C 1
ATOM 15561 O O . VAL B 1 881 ? -11.051 -35.471 -2.074 1 97.07 881 VAL B O 1
ATOM 15564 N N . GLY B 1 882 ? -9.215 -35.5 -3.36 1 97.15 882 GLY B N 1
ATOM 15565 C CA . GLY B 1 882 ? -8.316 -35.033 -2.317 1 97.15 882 GLY B CA 1
ATOM 15566 C C . GLY B 1 882 ? -8.438 -33.546 -2.045 1 97.15 882 GLY B C 1
ATOM 15567 O O . GLY B 1 882 ? -9.105 -32.826 -2.791 1 97.15 882 GLY B O 1
ATOM 15568 N N . TYR B 1 883 ? -7.838 -33.131 -0.908 1 97.37 883 TYR B N 1
ATOM 15569 C CA . TYR B 1 883 ? -7.902 -31.732 -0.5 1 97.37 883 TYR B CA 1
ATOM 15570 C C . TYR B 1 883 ? -6.531 -31.227 -0.067 1 97.37 883 TYR B C 1
ATOM 15572 O O . TYR B 1 883 ? -5.932 -31.763 0.868 1 97.37 883 TYR B O 1
ATOM 15580 N N . THR B 1 884 ? -5.953 -30.205 -0.777 1 97.98 884 THR B N 1
ATOM 15581 C CA . THR B 1 884 ? -4.707 -29.517 -0.458 1 97.98 884 THR B CA 1
ATOM 15582 C C . THR B 1 884 ? -4.972 -28.06 -0.092 1 97.98 884 THR B C 1
ATOM 15584 O O . THR B 1 884 ? -4.846 -27.169 -0.935 1 97.98 884 THR B O 1
ATOM 15587 N N . PRO B 1 885 ? -5.237 -27.748 1.161 1 96.66 885 PRO B N 1
ATOM 15588 C CA . PRO B 1 885 ? -5.831 -26.468 1.552 1 96.66 885 PRO B CA 1
ATOM 15589 C C . PRO B 1 885 ? -4.843 -25.307 1.462 1 96.66 885 PRO B C 1
ATOM 15591 O O . PRO B 1 885 ? -5.251 -24.158 1.275 1 96.66 885 PRO B O 1
ATOM 15594 N N . THR B 1 886 ? -3.472 -25.523 1.597 1 96.72 886 THR B N 1
ATOM 15595 C CA . THR B 1 886 ? -2.454 -24.479 1.551 1 96.72 886 THR B CA 1
ATOM 15596 C C . THR B 1 886 ? -2.81 -23.335 2.496 1 96.72 886 THR B C 1
ATOM 15598 O O . THR B 1 886 ? -2.952 -22.189 2.065 1 96.72 886 THR B O 1
ATOM 15601 N N . LEU B 1 887 ? -2.849 -23.58 3.78 1 97.29 887 LEU B N 1
ATOM 15602 C CA . LEU B 1 887 ? -3.279 -22.643 4.813 1 97.29 887 LEU B CA 1
ATOM 15603 C C . LEU B 1 887 ? -2.325 -21.457 4.903 1 97.29 887 LEU B C 1
ATOM 15605 O O . LEU B 1 887 ? -2.715 -20.373 5.341 1 97.29 887 LEU B O 1
ATOM 15609 N N . ILE B 1 888 ? -1.139 -21.685 4.425 1 95.56 888 ILE B N 1
ATOM 15610 C CA . ILE B 1 888 ? -0.121 -20.641 4.431 1 95.56 888 ILE B CA 1
ATOM 15611 C C . ILE B 1 888 ? -0.573 -19.474 3.556 1 95.56 888 ILE B C 1
ATOM 15613 O O . ILE B 1 888 ? -0.198 -18.325 3.801 1 95.56 888 ILE B O 1
ATOM 15617 N N . VAL B 1 889 ? -1.35 -19.758 2.555 1 94.01 889 VAL B N 1
ATOM 15618 C CA . VAL B 1 889 ? -2.023 -18.78 1.705 1 94.01 889 VAL B CA 1
ATOM 15619 C C . VAL B 1 889 ? -3.534 -18.983 1.78 1 94.01 889 VAL B C 1
ATOM 15621 O O . VAL B 1 889 ? -4.127 -19.609 0.898 1 94.01 889 VAL B O 1
ATOM 15624 N N . ASN B 1 890 ? -4.11 -18.424 2.711 1 93.92 890 ASN B N 1
ATOM 15625 C CA . ASN B 1 890 ? -5.514 -18.664 3.025 1 93.92 890 ASN B CA 1
ATOM 15626 C C . ASN B 1 890 ? -6.43 -17.702 2.274 1 93.92 890 ASN B C 1
ATOM 15628 O O . ASN B 1 890 ? -6.235 -16.486 2.324 1 93.92 890 ASN B O 1
ATOM 15632 N N . TYR B 1 891 ? -7.44 -18.262 1.598 1 90.83 891 TYR B N 1
ATOM 15633 C CA . TYR B 1 891 ? -8.491 -17.437 1.013 1 90.83 891 TYR B CA 1
ATOM 15634 C C . TYR B 1 891 ? -9.544 -17.077 2.055 1 90.83 891 TYR B C 1
ATOM 15636 O O . TYR B 1 891 ? -10.026 -17.945 2.786 1 90.83 891 TYR B O 1
ATOM 15644 N N . GLY B 1 892 ? -9.903 -15.811 2.116 1 89.61 892 GLY B N 1
ATOM 15645 C CA . GLY B 1 892 ? -11.027 -15.392 2.938 1 89.61 892 GLY B CA 1
ATOM 15646 C C . GLY B 1 892 ? -10.616 -14.937 4.325 1 89.61 892 GLY B C 1
ATOM 15647 O O . GLY B 1 892 ? -11.384 -15.068 5.28 1 89.61 892 GLY B O 1
ATOM 15648 N N . GLY B 1 893 ? -9.403 -14.437 4.489 1 90.22 893 GLY B N 1
ATOM 15649 C CA . GLY B 1 893 ? -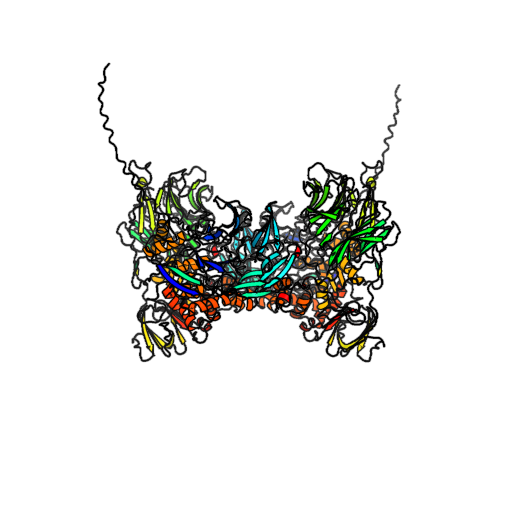8.913 -13.939 5.764 1 90.22 893 GLY B CA 1
ATOM 15650 C C . GLY B 1 893 ? -7.4 -13.944 5.865 1 90.22 893 GLY B C 1
ATOM 15651 O O . GLY B 1 893 ? -6.708 -14.23 4.886 1 90.22 893 GLY B O 1
ATOM 15652 N N . LEU B 1 894 ? -6.87 -13.767 7.047 1 94.53 894 LEU B N 1
ATOM 15653 C CA . LEU B 1 894 ? -5.427 -13.679 7.243 1 94.53 894 LEU B CA 1
ATOM 15654 C C . LEU B 1 894 ? -4.761 -15.029 6.998 1 94.53 894 LEU B C 1
ATOM 15656 O O . LEU B 1 894 ? -5.254 -16.061 7.459 1 94.53 894 LEU B O 1
ATOM 15660 N N . ASN B 1 895 ? -3.662 -14.972 6.29 1 95.19 895 ASN B N 1
ATOM 15661 C CA . ASN B 1 895 ? -2.903 -16.161 5.917 1 95.19 895 ASN B CA 1
ATOM 15662 C C . ASN B 1 895 ? -2.117 -16.719 7.1 1 95.19 895 ASN B C 1
ATOM 15664 O O . ASN B 1 895 ? -1.769 -15.98 8.023 1 95.19 895 ASN B O 1
ATOM 15668 N N . GLY B 1 896 ? -1.883 -18.011 6.973 1 96.65 896 GLY B N 1
ATOM 15669 C CA . GLY B 1 896 ? -1.011 -18.618 7.967 1 96.65 896 GLY B CA 1
ATOM 15670 C C . GLY B 1 896 ? 0.393 -18.043 7.96 1 96.65 896 GLY B C 1
ATOM 15671 O O . GLY B 1 896 ? 1.041 -17.964 9.005 1 96.65 896 GLY B O 1
ATOM 15672 N N . GLU B 1 897 ? 0.886 -17.562 6.833 1 95.79 897 GLU B N 1
ATOM 15673 C CA . GLU B 1 897 ? 2.221 -16.98 6.738 1 95.79 897 GLU B CA 1
ATOM 15674 C C . GLU B 1 897 ? 2.364 -15.773 7.662 1 95.79 897 GLU B C 1
ATOM 15676 O O . GLU B 1 897 ? 3.382 -15.621 8.34 1 95.79 897 GLU B O 1
ATOM 15681 N N . ASN B 1 898 ? 1.321 -14.874 7.685 1 94.8 898 ASN B N 1
ATOM 15682 C CA . ASN B 1 898 ? 1.362 -13.7 8.551 1 94.8 898 ASN B CA 1
ATOM 15683 C C . ASN B 1 898 ? 1.413 -14.092 10.025 1 94.8 898 ASN B C 1
ATOM 15685 O O . ASN B 1 898 ? 2.096 -13.444 10.821 1 94.8 898 ASN B O 1
ATOM 15689 N N . TYR B 1 899 ? 0.68 -15.151 10.355 1 97.01 899 TYR B N 1
ATOM 15690 C CA . TYR B 1 899 ? 0.703 -15.658 11.722 1 97.01 899 TYR B CA 1
ATOM 15691 C C . TYR B 1 899 ? 2.115 -16.063 12.13 1 97.01 899 TYR B C 1
ATOM 15693 O O . TYR B 1 899 ? 2.589 -15.688 13.205 1 97.01 899 TYR B O 1
ATOM 15701 N N . TRP B 1 900 ? 2.748 -16.788 11.3 1 97.31 900 TRP B N 1
ATOM 15702 C CA . TRP B 1 900 ? 4.056 -17.332 11.652 1 97.31 900 TRP B CA 1
ATOM 15703 C C . TRP B 1 900 ? 5.122 -16.241 11.632 1 97.31 900 TRP B C 1
ATOM 15705 O O . TRP B 1 900 ? 6.054 -16.261 12.438 1 97.31 900 TRP B O 1
ATOM 15715 N N . TYR B 1 901 ? 5.031 -15.243 10.702 1 95.94 901 TYR B N 1
ATOM 15716 C CA . TYR B 1 901 ? 5.918 -14.087 10.775 1 95.94 901 TYR B CA 1
ATOM 15717 C C . TYR B 1 901 ? 5.732 -13.338 12.089 1 95.94 901 TYR B C 1
ATOM 15719 O O . TYR B 1 901 ? 6.704 -12.875 12.69 1 95.94 901 TYR B O 1
ATOM 15727 N N . GLN B 1 902 ? 4.438 -13.179 12.469 1 96.28 902 GLN B N 1
ATOM 15728 C CA . GLN B 1 902 ? 4.129 -12.458 13.7 1 96.28 902 GLN B CA 1
ATOM 15729 C C . GLN B 1 902 ? 4.659 -13.204 14.921 1 96.28 902 GLN B C 1
ATOM 15731 O O . GLN B 1 902 ? 5.092 -12.583 15.894 1 96.28 902 GLN B O 1
ATOM 15736 N N . LYS B 1 903 ? 4.687 -14.596 14.906 1 96.99 903 LYS B N 1
ATOM 15737 C CA . LYS B 1 903 ? 4.955 -15.402 16.094 1 96.99 903 LYS B CA 1
ATOM 15738 C C . LYS B 1 903 ? 6.404 -15.879 16.12 1 96.99 903 LYS B C 1
ATOM 15740 O O . LYS B 1 903 ? 6.802 -16.625 17.017 1 96.99 903 LYS B O 1
ATOM 15745 N N . SER B 1 904 ? 7.181 -15.525 15.092 1 95.33 904 SER B N 1
ATOM 15746 C CA . SER B 1 904 ? 8.571 -15.968 15.052 1 95.33 904 SER B CA 1
ATOM 15747 C C . SER B 1 904 ? 9.472 -14.906 14.429 1 95.33 904 SER B C 1
ATOM 15749 O O . SER B 1 904 ? 8.988 -13.979 13.777 1 95.33 904 SER B O 1
ATOM 15751 N N . ASN B 1 905 ? 10.759 -14.933 14.697 1 95.87 905 ASN B N 1
ATOM 15752 C CA . ASN B 1 905 ? 11.788 -14.123 14.055 1 95.87 905 ASN B CA 1
ATOM 15753 C C . ASN B 1 905 ? 12.52 -14.905 12.968 1 95.87 905 ASN B C 1
ATOM 15755 O O . ASN B 1 905 ? 13.689 -15.259 13.132 1 95.87 905 ASN B O 1
ATOM 15759 N N . VAL B 1 906 ? 11.891 -15.081 11.852 1 95.37 906 VAL B N 1
ATOM 15760 C CA . VAL B 1 906 ? 12.327 -15.941 10.757 1 95.37 906 VAL B CA 1
ATOM 15761 C C . VAL B 1 906 ? 13.717 -15.517 10.288 1 95.37 906 VAL B C 1
ATOM 15763 O O . VAL B 1 906 ? 14.524 -16.355 9.88 1 95.37 906 VAL B O 1
ATOM 15766 N N . TRP B 1 907 ? 14.085 -14.204 10.37 1 92.83 907 TRP B N 1
ATOM 15767 C CA . TRP B 1 907 ? 15.358 -13.67 9.896 1 92.83 907 TRP B CA 1
ATOM 15768 C C . TRP B 1 907 ? 16.504 -14.112 10.8 1 92.83 907 TRP B C 1
ATOM 15770 O O . TRP B 1 907 ? 17.671 -13.839 10.511 1 92.83 907 TRP B O 1
ATOM 15780 N N . GLU B 1 908 ? 16.149 -14.819 11.928 1 94.33 908 GLU B N 1
ATOM 15781 C CA . GLU B 1 908 ? 17.162 -15.332 12.845 1 94.33 908 GLU B CA 1
ATOM 15782 C C . GLU B 1 908 ? 17.343 -16.838 12.681 1 94.33 908 GLU B C 1
ATOM 15784 O O . GLU B 1 908 ? 18.142 -17.454 13.39 1 94.33 908 GLU B O 1
ATOM 15789 N N . ASP B 1 909 ? 16.653 -17.483 11.781 1 94.58 909 ASP B N 1
ATOM 15790 C CA . ASP B 1 909 ? 16.761 -18.921 11.552 1 94.58 909 ASP B CA 1
ATOM 15791 C C . ASP B 1 909 ? 18.055 -19.264 10.817 1 94.58 909 ASP B C 1
ATOM 15793 O O . ASP B 1 909 ? 18.173 -19.028 9.613 1 94.58 909 ASP B O 1
ATOM 15797 N N . ASP B 1 910 ? 19.008 -19.931 11.485 1 92.81 910 ASP B N 1
ATOM 15798 C CA . ASP B 1 910 ? 20.345 -20.194 10.96 1 92.81 910 ASP B CA 1
ATOM 15799 C C . ASP B 1 910 ? 20.291 -21.162 9.78 1 92.81 910 ASP B C 1
ATOM 15801 O O . ASP B 1 910 ? 21.026 -21 8.804 1 92.81 910 ASP B O 1
ATOM 15805 N N . LYS B 1 911 ? 19.528 -22.191 9.921 1 93.66 911 LYS B N 1
ATOM 15806 C CA . LYS B 1 911 ? 19.432 -23.157 8.831 1 93.66 911 LYS B CA 1
ATOM 15807 C C . LYS B 1 911 ? 18.884 -22.505 7.565 1 93.66 911 LYS B C 1
ATOM 15809 O O . LYS B 1 911 ? 19.406 -22.726 6.47 1 93.66 911 LYS B O 1
ATOM 15814 N N . LEU B 1 912 ? 17.749 -21.646 7.684 1 94.82 912 LEU B N 1
ATOM 15815 C CA . LEU B 1 912 ? 17.165 -20.948 6.544 1 94.82 912 LEU B CA 1
ATOM 15816 C C . LEU B 1 912 ? 18.199 -20.057 5.864 1 94.82 912 LEU B C 1
ATOM 15818 O O . LEU B 1 912 ? 18.286 -20.026 4.635 1 94.82 912 LEU B O 1
ATOM 15822 N N . LEU B 1 913 ? 18.998 -19.365 6.654 1 92.26 913 LEU B N 1
ATOM 15823 C CA . LEU B 1 913 ? 19.951 -18.387 6.141 1 92.26 913 LEU B CA 1
ATOM 15824 C C . LEU B 1 913 ? 21.123 -19.079 5.454 1 92.26 913 LEU B C 1
ATOM 15826 O O . LEU B 1 913 ? 21.879 -18.443 4.715 1 92.26 913 LEU B O 1
ATOM 15830 N N . GLN B 1 914 ? 21.319 -20.37 5.684 1 92.87 914 GLN B N 1
ATOM 15831 C CA . GLN B 1 914 ? 22.347 -21.138 4.99 1 92.87 914 GLN B CA 1
ATOM 15832 C C . GLN B 1 914 ? 21.961 -21.382 3.534 1 92.87 914 GLN B C 1
ATOM 15834 O O . GLN B 1 914 ? 22.83 -21.49 2.666 1 92.87 914 GLN B O 1
ATOM 15839 N N . PHE B 1 915 ? 20.67 -21.372 3.274 1 94.34 915 PHE B N 1
ATOM 15840 C CA . PHE B 1 915 ? 20.268 -21.836 1.951 1 94.34 915 PHE B CA 1
ATOM 15841 C C . PHE B 1 915 ? 19.41 -20.791 1.248 1 94.34 915 PHE B C 1
ATOM 15843 O O . PHE B 1 915 ? 18.849 -21.055 0.183 1 94.34 915 PHE B O 1
ATOM 15850 N N . THR B 1 916 ? 19.174 -19.642 1.823 1 92.42 916 THR B N 1
ATOM 15851 C CA . THR B 1 916 ? 18.402 -18.546 1.247 1 92.42 916 THR B CA 1
ATOM 15852 C C . THR B 1 916 ? 19.133 -17.218 1.423 1 92.42 916 THR B C 1
ATOM 15854 O O . THR B 1 916 ? 19.605 -16.904 2.518 1 92.42 916 THR B O 1
ATOM 15857 N N . PRO B 1 917 ? 19.171 -16.467 0.348 1 87.83 917 PRO B N 1
ATOM 15858 C CA . PRO B 1 917 ? 19.831 -15.169 0.503 1 87.83 917 PRO B CA 1
ATOM 15859 C C . PRO B 1 917 ? 19.203 -14.315 1.601 1 87.83 917 PRO B C 1
ATOM 15861 O O . PRO B 1 917 ? 17.98 -14.158 1.642 1 87.83 917 PRO B O 1
ATOM 15864 N N . ARG B 1 918 ? 19.968 -13.813 2.456 1 87.54 918 ARG B N 1
ATOM 15865 C CA . ARG B 1 918 ? 19.482 -13.07 3.613 1 87.54 918 ARG B CA 1
ATOM 15866 C C . ARG B 1 918 ? 18.623 -11.886 3.182 1 87.54 918 ARG B C 1
ATOM 15868 O O . ARG B 1 918 ? 17.639 -11.552 3.846 1 87.54 918 ARG B O 1
ATOM 15875 N N . GLY B 1 919 ? 19.07 -11.145 2.102 1 84.63 919 GLY B N 1
ATOM 15876 C CA . GLY B 1 919 ? 18.297 -10.009 1.626 1 84.63 919 GLY B CA 1
ATOM 15877 C C . GLY B 1 919 ? 16.844 -10.349 1.353 1 84.63 919 GLY B C 1
ATOM 15878 O O . GLY B 1 919 ? 15.953 -9.535 1.604 1 84.63 919 GLY B O 1
ATOM 15879 N N . LEU B 1 920 ? 16.603 -11.521 0.92 1 87.86 920 LEU B N 1
ATOM 15880 C CA . LEU B 1 920 ? 15.246 -11.983 0.648 1 87.86 920 LEU B CA 1
ATOM 15881 C C . LEU B 1 920 ? 14.476 -12.199 1.947 1 87.86 920 LEU B C 1
ATOM 15883 O O . LEU B 1 920 ? 13.315 -11.798 2.059 1 87.86 920 LEU B O 1
ATOM 15887 N N . VAL B 1 921 ? 15.136 -12.813 2.914 1 92.46 921 VAL B N 1
ATOM 15888 C CA . VAL B 1 921 ? 14.495 -13.153 4.18 1 92.46 921 VAL B CA 1
ATOM 15889 C C . VAL B 1 921 ? 14.181 -11.878 4.96 1 92.46 921 VAL B C 1
ATOM 15891 O O . VAL B 1 921 ? 13.064 -11.703 5.452 1 92.46 921 VAL B O 1
ATOM 15894 N N . ASP B 1 922 ? 15.13 -10.908 4.979 1 91.93 922 ASP B N 1
ATOM 15895 C CA . ASP B 1 922 ? 14.943 -9.67 5.728 1 91.93 922 ASP B CA 1
ATOM 15896 C C . ASP B 1 922 ? 13.817 -8.83 5.129 1 91.93 922 ASP B C 1
ATOM 15898 O O . ASP B 1 922 ? 12.951 -8.336 5.854 1 91.93 922 ASP B O 1
ATOM 15902 N N . ALA B 1 923 ? 13.845 -8.7 3.86 1 88.33 923 ALA B N 1
ATOM 15903 C CA . ALA B 1 923 ? 12.866 -7.863 3.17 1 88.33 923 ALA B CA 1
ATOM 15904 C C . ALA B 1 923 ? 11.45 -8.397 3.37 1 88.33 923 ALA B C 1
ATOM 15906 O O . ALA B 1 923 ? 10.486 -7.628 3.382 1 88.33 923 ALA B O 1
ATOM 15907 N N . ARG B 1 924 ? 11.325 -9.643 3.667 1 88.6 924 ARG B N 1
ATOM 15908 C CA . ARG B 1 924 ? 10.012 -10.276 3.739 1 88.6 924 ARG B CA 1
ATOM 15909 C C . ARG B 1 924 ? 9.528 -10.372 5.182 1 88.6 924 ARG B C 1
ATOM 15911 O O . ARG B 1 924 ? 8.323 -10.429 5.435 1 88.6 924 ARG B O 1
ATOM 15918 N N . SER B 1 925 ? 10.501 -10.342 6.102 1 93.65 925 SER B N 1
ATOM 15919 C CA . SER B 1 925 ? 10.066 -10.892 7.381 1 93.65 925 SER B CA 1
ATOM 15920 C C . SER B 1 925 ? 10.289 -9.897 8.516 1 93.65 925 SER B C 1
ATOM 15922 O O . SER B 1 925 ? 9.756 -10.07 9.614 1 93.65 925 SER B O 1
ATOM 15924 N N . ARG B 1 926 ? 11.063 -8.854 8.298 1 94.4 926 ARG B N 1
ATOM 15925 C CA . ARG B 1 926 ? 11.414 -8.013 9.437 1 94.4 926 ARG B CA 1
ATOM 15926 C C . ARG B 1 926 ? 10.32 -6.988 9.72 1 94.4 926 ARG B C 1
ATOM 15928 O O . ARG B 1 926 ? 9.996 -6.722 10.879 1 94.4 926 ARG B O 1
ATOM 15935 N N . HIS B 1 927 ? 9.801 -6.3 8.637 1 93.59 927 HIS B N 1
ATOM 15936 C CA . HIS B 1 927 ? 8.574 -5.521 8.765 1 93.59 927 HIS B CA 1
ATOM 15937 C C . HIS B 1 927 ? 7.353 -6.35 8.383 1 93.59 927 HIS B C 1
ATOM 15939 O O . HIS B 1 927 ? 7.17 -6.691 7.212 1 93.59 927 HIS B O 1
ATOM 15945 N N . ARG B 1 928 ? 6.519 -6.642 9.377 1 93.93 928 ARG B N 1
ATOM 15946 C CA . ARG B 1 928 ? 5.427 -7.574 9.112 1 93.93 928 ARG B CA 1
ATOM 15947 C C . ARG B 1 928 ? 4.131 -7.097 9.757 1 93.93 928 ARG B C 1
ATOM 15949 O O . ARG B 1 928 ? 4.146 -6.201 10.605 1 93.93 928 ARG B O 1
ATOM 15956 N N . ASN B 1 929 ? 3.018 -7.618 9.351 1 91.68 929 ASN B N 1
ATOM 15957 C CA . ASN B 1 929 ? 1.692 -7.29 9.865 1 91.68 929 ASN B CA 1
ATOM 15958 C C . ASN B 1 929 ? 1.432 -7.958 11.212 1 91.68 929 ASN B C 1
ATOM 15960 O O . ASN B 1 929 ? 1.713 -9.145 11.385 1 91.68 929 ASN B O 1
ATOM 15964 N N . MET B 1 930 ? 1.003 -7.252 12.139 1 96.06 930 MET B N 1
ATOM 15965 C CA . MET B 1 930 ? 0.547 -7.772 13.425 1 96.06 930 MET B CA 1
ATOM 15966 C C . MET B 1 930 ? -0.951 -7.551 13.601 1 96.06 930 MET B C 1
ATOM 15968 O O . MET B 1 930 ? -1.451 -6.448 13.376 1 96.06 930 MET B O 1
ATOM 15972 N N . ALA B 1 931 ? -1.728 -8.553 13.933 1 96.33 931 ALA B N 1
ATOM 15973 C CA . ALA B 1 931 ? -3.166 -8.497 14.186 1 96.33 931 ALA B CA 1
ATOM 15974 C C . ALA B 1 931 ? -3.529 -9.257 15.459 1 96.33 931 ALA B C 1
ATOM 15976 O O . ALA B 1 931 ? -2.745 -10.075 15.945 1 96.33 931 ALA B O 1
ATOM 15977 N N . PRO B 1 932 ? -4.689 -8.962 16.159 1 95.88 932 PRO B N 1
ATOM 15978 C CA . PRO B 1 932 ? -5.135 -9.76 17.304 1 95.88 932 PRO B CA 1
ATOM 15979 C C . PRO B 1 932 ? -5.325 -11.235 16.957 1 95.88 932 PRO B C 1
ATOM 15981 O O . PRO B 1 932 ? -5.746 -11.562 15.845 1 95.88 932 PRO B O 1
ATOM 15984 N N . ASP B 1 933 ? -5.069 -12.111 17.884 1 96.49 933 ASP B N 1
ATOM 15985 C CA . ASP B 1 933 ? -5.153 -13.552 17.667 1 96.49 933 ASP B CA 1
ATOM 15986 C C . ASP B 1 933 ? -6.547 -13.955 17.191 1 96.49 933 ASP B C 1
ATOM 15988 O O . ASP B 1 933 ? -6.693 -14.894 16.405 1 96.49 933 ASP B O 1
ATOM 15992 N N . GLU B 1 934 ? -7.53 -13.223 17.662 1 95.93 934 GLU B N 1
ATOM 15993 C CA . GLU B 1 934 ? -8.899 -13.576 17.297 1 95.93 934 GLU B CA 1
ATOM 15994 C C . GLU B 1 934 ? -9.121 -13.445 15.793 1 95.93 934 GLU B C 1
ATOM 15996 O O . GLU B 1 934 ? -9.98 -14.123 15.226 1 95.93 934 GLU B O 1
ATOM 16001 N N . GLU B 1 935 ? -8.407 -12.629 15.152 1 95.53 935 GLU B N 1
ATOM 16002 C CA . GLU B 1 935 ? -8.558 -12.476 13.708 1 95.53 935 GLU B CA 1
ATOM 16003 C C . GLU B 1 935 ? -7.913 -13.639 12.96 1 95.53 935 GLU B C 1
ATOM 16005 O O . GLU B 1 935 ? -8.357 -14.006 11.871 1 95.53 935 GLU B O 1
ATOM 16010 N N . TYR B 1 936 ? -6.801 -14.222 13.496 1 96.88 936 TYR B N 1
ATOM 16011 C CA . TYR B 1 936 ? -6.258 -15.461 12.952 1 96.88 936 TYR B CA 1
ATOM 16012 C C . TYR B 1 936 ? -7.194 -16.633 13.226 1 96.88 936 TYR B C 1
ATOM 16014 O O . TYR B 1 936 ? -7.328 -17.536 12.397 1 96.88 936 TYR B O 1
ATOM 16022 N N . GLU B 1 937 ? -7.83 -16.627 14.433 1 97.39 937 GLU B N 1
ATOM 16023 C CA . GLU B 1 937 ? -8.84 -17.633 14.744 1 97.39 937 GLU B CA 1
ATOM 16024 C C . GLU B 1 937 ? -9.985 -17.596 13.735 1 97.39 937 GLU B C 1
ATOM 16026 O O . GLU B 1 937 ? -10.561 -18.634 13.403 1 97.39 937 GLU B O 1
ATOM 16031 N N . ASN B 1 938 ? -10.235 -16.362 13.234 1 96.17 938 ASN B N 1
ATOM 16032 C CA . ASN B 1 938 ? -11.243 -16.162 12.198 1 96.17 938 ASN B CA 1
ATOM 16033 C C . ASN B 1 938 ? -10.63 -16.217 10.801 1 96.17 938 ASN B C 1
ATOM 16035 O O . ASN B 1 938 ? -11.277 -15.846 9.82 1 96.17 938 ASN B O 1
ATOM 16039 N N . GLY B 1 939 ? -9.385 -16.557 10.641 1 96.02 939 GLY B N 1
ATOM 16040 C CA . GLY B 1 939 ? -8.666 -16.665 9.381 1 96.02 939 GLY B CA 1
ATOM 16041 C C . GLY B 1 939 ? -8.24 -18.084 9.057 1 96.02 939 GLY B C 1
ATOM 16042 O O . GLY B 1 939 ? -9.077 -18.985 8.971 1 96.02 939 GLY B O 1
ATOM 16043 N N . HIS B 1 940 ? -6.956 -18.316 8.982 1 97.28 940 HIS B N 1
ATOM 16044 C CA . HIS B 1 940 ? -6.463 -19.622 8.559 1 97.28 940 HIS B CA 1
ATOM 16045 C C . HIS B 1 940 ? -6.77 -20.691 9.602 1 97.28 940 HIS B C 1
ATOM 16047 O O . HIS B 1 940 ? -6.9 -21.871 9.268 1 97.28 940 HIS B O 1
ATOM 16053 N N . ILE B 1 941 ? -6.93 -20.33 10.927 1 98.33 941 ILE B N 1
ATOM 16054 C CA . ILE B 1 941 ? -7.21 -21.32 11.961 1 98.33 941 ILE B CA 1
ATOM 16055 C C . ILE B 1 941 ? -8.643 -21.826 11.817 1 98.33 941 ILE B C 1
ATOM 16057 O O . ILE B 1 941 ? -8.907 -23.019 11.988 1 98.33 941 ILE B O 1
ATOM 16061 N N . LEU B 1 942 ? -9.554 -20.879 11.529 1 97.72 942 LEU B N 1
ATOM 16062 C CA . LEU B 1 942 ? -10.925 -21.289 11.246 1 97.72 942 LEU B CA 1
ATOM 16063 C C . LEU B 1 942 ? -10.971 -22.256 10.068 1 97.72 942 LEU B C 1
ATOM 16065 O O . LEU B 1 942 ? -11.673 -23.269 10.119 1 97.72 942 LEU B O 1
ATOM 16069 N N . THR B 1 943 ? -10.272 -21.986 9.016 1 97.11 943 THR B N 1
ATOM 16070 C CA . THR B 1 943 ? -10.179 -22.864 7.855 1 97.11 943 THR B CA 1
ATOM 16071 C C . THR B 1 943 ? -9.567 -24.208 8.241 1 97.11 943 THR B C 1
ATOM 16073 O O . THR B 1 943 ? -10.022 -25.257 7.782 1 97.11 943 THR B O 1
ATOM 16076 N N . SER B 1 944 ? -8.552 -24.134 9.037 1 98.28 944 SER B N 1
ATOM 16077 C CA . SER B 1 944 ? -7.898 -25.355 9.496 1 98.28 944 SER B CA 1
ATOM 16078 C C . SER B 1 944 ? -8.869 -26.247 10.263 1 98.28 944 SER B C 1
ATOM 16080 O O . SER B 1 944 ? -8.829 -27.472 10.134 1 98.28 944 SER B O 1
ATOM 16082 N N . LYS B 1 945 ? -9.705 -25.672 11.121 1 98.27 945 LYS B N 1
ATOM 16083 C CA . LYS B 1 945 ? -10.729 -26.43 11.834 1 98.27 945 LYS B CA 1
ATOM 16084 C C . LYS B 1 945 ? -11.68 -27.12 10.861 1 98.27 945 LYS B C 1
ATOM 16086 O O . LYS B 1 945 ? -12.078 -28.266 11.08 1 98.27 945 LYS B O 1
ATOM 16091 N N . GLN B 1 946 ? -12.019 -26.407 9.845 1 97.09 946 GLN B N 1
ATOM 16092 C CA . GLN B 1 946 ? -12.858 -26.997 8.808 1 97.09 946 GLN B CA 1
ATOM 16093 C C . GLN B 1 946 ? -12.142 -28.15 8.11 1 97.09 946 GLN B C 1
ATOM 16095 O O . GLN B 1 946 ? -12.756 -29.172 7.798 1 97.09 946 GLN B O 1
ATOM 16100 N N . VAL B 1 947 ? -10.882 -27.988 7.76 1 97.83 947 VAL B N 1
ATOM 16101 C CA . VAL B 1 947 ? -10.072 -29.037 7.148 1 97.83 947 VAL B CA 1
ATOM 16102 C C . VAL B 1 947 ? -10.096 -30.286 8.026 1 97.83 947 VAL B C 1
ATOM 16104 O O . VAL B 1 947 ? -10.271 -31.4 7.526 1 97.83 947 VAL B O 1
ATOM 16107 N N . ASN B 1 948 ? -9.938 -30.101 9.33 1 98.21 948 ASN B N 1
ATOM 16108 C CA . ASN B 1 948 ? -9.974 -31.217 10.27 1 98.21 948 ASN B CA 1
ATOM 16109 C C . ASN B 1 948 ? -11.334 -31.909 10.266 1 98.21 948 ASN B C 1
ATOM 16111 O O . ASN B 1 948 ? -11.411 -33.136 10.356 1 98.21 948 ASN B O 1
ATOM 16115 N N . SER B 1 949 ? -12.382 -31.111 10.206 1 97.76 949 SER B N 1
ATOM 16116 C CA . SER B 1 949 ? -13.725 -31.679 10.157 1 97.76 949 SER B CA 1
ATOM 16117 C C . SER B 1 949 ? -13.898 -32.584 8.941 1 97.76 949 SER B C 1
ATOM 16119 O O . SER B 1 949 ? -14.456 -33.678 9.05 1 97.76 949 SER B O 1
ATOM 16121 N N . LEU B 1 950 ? -13.457 -32.184 7.818 1 97.81 950 LEU B N 1
ATOM 16122 C CA . LEU B 1 950 ? -13.524 -32.991 6.605 1 97.81 950 LEU B CA 1
ATOM 16123 C C . LEU B 1 950 ? -12.641 -34.228 6.725 1 97.81 950 LEU B C 1
ATOM 16125 O O . LEU B 1 950 ? -13.048 -35.327 6.34 1 97.81 950 LEU B O 1
ATOM 16129 N N . ALA B 1 951 ? -11.479 -34.049 7.292 1 97.85 951 ALA B N 1
ATOM 16130 C CA . ALA B 1 951 ? -10.557 -35.167 7.473 1 97.85 951 ALA B CA 1
ATOM 16131 C C . ALA B 1 951 ? -11.173 -36.248 8.358 1 97.85 951 ALA B C 1
ATOM 16133 O O . ALA B 1 951 ? -11.082 -37.438 8.049 1 97.85 951 ALA B O 1
ATOM 16134 N N . LYS B 1 952 ? -11.804 -35.851 9.402 1 97.36 952 LYS B N 1
ATOM 16135 C CA . LYS B 1 952 ? -12.43 -36.778 10.34 1 97.36 952 LYS B CA 1
ATOM 16136 C C . LYS B 1 952 ? -13.549 -37.569 9.666 1 97.36 952 LYS B C 1
ATOM 16138 O O . LYS B 1 952 ? -13.933 -38.639 10.143 1 97.36 952 LYS B O 1
ATOM 16143 N N . ASN B 1 953 ? -14.024 -37.007 8.612 1 96.57 953 ASN B N 1
ATOM 16144 C CA . ASN B 1 953 ? -15.094 -37.682 7.886 1 96.57 953 ASN B CA 1
ATOM 16145 C C . ASN B 1 953 ? -14.579 -38.334 6.606 1 96.57 953 ASN B C 1
ATOM 16147 O O . ASN B 1 953 ? -15.329 -38.497 5.642 1 96.57 953 ASN B O 1
ATOM 16151 N N . GLY B 1 954 ? -13.296 -38.479 6.5 1 94.46 954 GLY B N 1
ATOM 16152 C CA . GLY B 1 954 ? -12.764 -39.389 5.498 1 94.46 954 GLY B CA 1
ATOM 16153 C C . GLY B 1 954 ? -12.14 -38.675 4.314 1 94.46 954 GLY B C 1
ATOM 16154 O O . GLY B 1 954 ? -11.583 -39.314 3.419 1 94.46 954 GLY B O 1
ATOM 16155 N N . VAL B 1 955 ? -12.212 -37.357 4.167 1 97.04 955 VAL B N 1
ATOM 16156 C CA . VAL B 1 955 ? -11.56 -36.626 3.086 1 97.04 955 VAL B CA 1
ATOM 16157 C C . VAL B 1 955 ? -10.046 -36.648 3.286 1 97.04 955 VAL B C 1
ATOM 16159 O O . VAL B 1 955 ? -9.552 -36.33 4.37 1 97.04 955 VAL B O 1
ATOM 16162 N N . LYS B 1 956 ? -9.295 -37.006 2.337 1 97.35 956 LYS B N 1
ATOM 16163 C CA . LYS B 1 956 ? -7.841 -37.068 2.448 1 97.35 956 LYS B CA 1
ATOM 16164 C C . LYS B 1 956 ? -7.217 -35.687 2.264 1 97.35 956 LYS B C 1
ATOM 16166 O O . LYS B 1 956 ? -7.431 -35.035 1.24 1 97.35 956 LYS B O 1
ATOM 16171 N N . ILE B 1 957 ? -6.459 -35.339 3.296 1 98.31 957 ILE B N 1
ATOM 16172 C CA . ILE B 1 957 ? -5.83 -34.023 3.305 1 98.31 957 ILE B CA 1
ATOM 16173 C C . ILE B 1 957 ? -4.359 -34.152 2.916 1 98.31 957 ILE B C 1
ATOM 16175 O O . ILE B 1 957 ? -3.674 -35.08 3.353 1 98.31 957 ILE B O 1
ATOM 16179 N N . ASN B 1 958 ? -3.89 -33.206 2.098 1 98.5 958 ASN B N 1
ATOM 16180 C CA . ASN B 1 958 ? -2.488 -33.157 1.7 1 98.5 958 ASN B CA 1
ATOM 16181 C C . ASN B 1 958 ? -1.825 -31.854 2.137 1 98.5 958 ASN B C 1
ATOM 16183 O O . ASN B 1 958 ? -2.47 -30.804 2.163 1 98.5 958 ASN B O 1
ATOM 16187 N N . LEU B 1 959 ? -0.584 -31.958 2.399 1 98.3 959 LEU B N 1
ATOM 16188 C CA . LEU B 1 959 ? 0.202 -30.764 2.692 1 98.3 959 LEU B CA 1
ATOM 16189 C C . LEU B 1 959 ? 0.605 -30.05 1.406 1 98.3 959 LEU B C 1
ATOM 16191 O O . LEU B 1 959 ? 1.101 -30.681 0.47 1 98.3 959 LEU B O 1
ATOM 16195 N N . GLY B 1 960 ? 0.34 -28.759 1.326 1 97.62 960 GLY B N 1
ATOM 16196 C CA . GLY B 1 960 ? 0.816 -27.869 0.279 1 97.62 960 GLY B CA 1
ATOM 16197 C C . GLY B 1 960 ? 1.394 -26.573 0.816 1 97.62 960 GLY B C 1
ATOM 16198 O O . GLY B 1 960 ? 0.664 -25.74 1.358 1 97.62 960 GLY B O 1
ATOM 16199 N N . ALA B 1 961 ? 2.675 -26.399 0.558 1 96.12 961 ALA B N 1
ATOM 16200 C CA . ALA B 1 961 ? 3.38 -25.277 1.175 1 96.12 961 ALA B CA 1
ATOM 16201 C C . ALA B 1 961 ? 3.399 -24.065 0.248 1 96.12 961 ALA B C 1
ATOM 16203 O O . ALA B 1 961 ? 3.899 -23.001 0.618 1 96.12 961 ALA B O 1
ATOM 16204 N N . HIS B 1 962 ? 2.866 -24.187 -1.021 1 93.08 962 HIS B N 1
ATOM 16205 C CA . HIS B 1 962 ? 2.728 -23.126 -2.012 1 93.08 962 HIS B CA 1
ATOM 16206 C C . HIS B 1 962 ? 4.092 -22.604 -2.454 1 93.08 962 HIS B C 1
ATOM 16208 O O . HIS B 1 962 ? 4.305 -22.339 -3.639 1 93.08 962 HIS B O 1
ATOM 16214 N N . GLY B 1 963 ? 5.123 -22.472 -1.644 1 89.61 963 GLY B N 1
ATOM 16215 C CA . GLY B 1 963 ? 6.431 -21.965 -2.028 1 89.61 963 GLY B CA 1
ATOM 16216 C C . GLY B 1 963 ? 6.726 -20.588 -1.464 1 89.61 963 GLY B C 1
ATOM 16217 O O . GLY B 1 963 ? 7.588 -19.872 -1.978 1 89.61 963 GLY B O 1
ATOM 16218 N N . GLN B 1 964 ? 6.103 -20.087 -0.426 1 83.45 964 GLN B N 1
ATOM 16219 C CA . GLN B 1 964 ? 6.317 -18.774 0.174 1 83.45 964 GLN B CA 1
ATOM 16220 C C . GLN B 1 964 ? 7.749 -18.63 0.683 1 83.45 964 GLN B C 1
ATOM 16222 O O . GLN B 1 964 ? 8.388 -17.598 0.469 1 83.45 964 GLN B O 1
ATOM 16227 N N . LEU B 1 965 ? 8.206 -19.596 1.431 1 90.55 965 LEU B N 1
ATOM 16228 C CA . LEU B 1 965 ? 9.573 -19.749 1.918 1 90.55 965 LEU B CA 1
ATOM 16229 C C . LEU B 1 965 ? 10.038 -21.195 1.789 1 90.55 965 LEU B C 1
ATOM 16231 O O . LEU B 1 965 ? 9.557 -22.073 2.51 1 90.55 965 LEU B O 1
ATOM 16235 N N . GLN B 1 966 ? 10.992 -21.401 0.962 1 92.49 966 GLN B N 1
ATOM 16236 C CA . GLN B 1 966 ? 11.394 -22.77 0.653 1 92.49 966 GLN B CA 1
ATOM 16237 C C . GLN B 1 966 ? 11.819 -23.516 1.914 1 92.49 966 GLN B C 1
ATOM 16239 O O . GLN B 1 966 ? 12.596 -22.996 2.718 1 92.49 966 GLN B O 1
ATOM 16244 N N . GLY B 1 967 ? 11.293 -24.677 2.11 1 94.21 967 GLY B N 1
ATOM 16245 C CA . GLY B 1 967 ? 11.607 -25.534 3.241 1 94.21 967 GLY B CA 1
ATOM 16246 C C . GLY B 1 967 ? 10.749 -25.252 4.46 1 94.21 967 GLY B C 1
ATOM 16247 O O . GLY B 1 967 ? 9.817 -26.002 4.756 1 94.21 967 GLY B O 1
ATOM 16248 N N . LEU B 1 968 ? 10.899 -24.042 4.986 1 96.1 968 LEU B N 1
ATOM 16249 C CA . LEU B 1 968 ? 10.233 -23.678 6.232 1 96.1 968 LEU B CA 1
ATOM 16250 C C . LEU B 1 968 ? 8.725 -23.57 6.03 1 96.1 968 LEU B C 1
ATOM 16252 O O . LEU B 1 968 ? 7.949 -23.87 6.94 1 96.1 968 LEU B O 1
ATOM 16256 N N . GLY B 1 969 ? 8.31 -23.22 4.864 1 96.43 969 GLY B N 1
ATOM 16257 C CA . GLY B 1 969 ? 6.894 -23.097 4.557 1 96.43 969 GLY B CA 1
ATOM 16258 C C . GLY B 1 969 ? 6.128 -24.393 4.743 1 96.43 969 GLY B C 1
ATOM 16259 O O . GLY B 1 969 ? 4.96 -24.38 5.136 1 96.43 969 GLY B O 1
ATOM 16260 N N . ALA B 1 970 ? 6.738 -25.504 4.511 1 98.07 970 ALA B N 1
ATOM 16261 C CA . ALA B 1 970 ? 6.092 -26.802 4.689 1 98.07 970 ALA B CA 1
ATOM 16262 C C . ALA B 1 970 ? 5.769 -27.057 6.158 1 98.07 970 ALA B C 1
ATOM 16264 O O . ALA B 1 970 ? 4.72 -27.62 6.481 1 98.07 970 ALA B O 1
ATOM 16265 N N . HIS B 1 971 ? 6.655 -26.678 7.041 1 98.42 971 HIS B N 1
ATOM 16266 C CA . HIS B 1 971 ? 6.398 -26.835 8.468 1 98.42 971 HIS B CA 1
ATOM 16267 C C . HIS B 1 971 ? 5.295 -25.891 8.937 1 98.42 971 HIS B C 1
ATOM 16269 O O . HIS B 1 971 ? 4.456 -26.27 9.757 1 98.42 971 HIS B O 1
ATOM 16275 N N . TRP B 1 972 ? 5.31 -24.668 8.403 1 97.96 972 TRP B N 1
ATOM 16276 C CA . TRP B 1 972 ? 4.224 -23.751 8.733 1 97.96 972 TRP B CA 1
ATOM 16277 C C . TRP B 1 972 ? 2.871 -24.36 8.382 1 97.96 972 TRP B C 1
ATOM 16279 O O . TRP B 1 972 ? 1.917 -24.256 9.157 1 97.96 972 TRP B O 1
ATOM 16289 N N . GLU B 1 973 ? 2.8 -24.939 7.177 1 98.21 973 GLU B N 1
ATOM 16290 C CA . GLU B 1 973 ? 1.568 -25.605 6.766 1 98.21 973 GLU B CA 1
ATOM 16291 C C . GLU B 1 973 ? 1.212 -26.744 7.718 1 98.21 973 GLU B C 1
ATOM 16293 O O . GLU B 1 973 ? 0.063 -26.863 8.149 1 98.21 973 GLU B O 1
ATOM 16298 N N . LEU B 1 974 ? 2.186 -27.547 8.059 1 98.6 974 LEU B N 1
ATOM 16299 C CA . LEU B 1 974 ? 2.007 -28.696 8.94 1 98.6 974 LEU B CA 1
ATOM 16300 C C . LEU B 1 974 ? 1.512 -28.256 10.314 1 98.6 974 LEU B C 1
ATOM 16302 O O . LEU B 1 974 ? 0.551 -28.821 10.842 1 98.6 974 LEU B O 1
ATOM 16306 N N . TRP B 1 975 ? 2.157 -27.257 10.871 1 98.68 975 TRP B N 1
ATOM 16307 C CA . TRP B 1 975 ? 1.788 -26.729 12.18 1 98.68 975 TRP B CA 1
ATOM 16308 C C . TRP B 1 975 ? 0.387 -26.128 12.15 1 98.68 975 TRP B C 1
ATOM 16310 O O . TRP B 1 975 ? -0.362 -26.234 13.124 1 98.68 975 TRP B O 1
ATOM 16320 N N . SER B 1 976 ? 0.028 -25.559 11.062 1 98.46 976 SER B N 1
ATOM 16321 C CA . SER B 1 976 ? -1.286 -24.941 10.919 1 98.46 976 SER B CA 1
ATOM 16322 C C . SER B 1 976 ? -2.389 -25.993 10.868 1 98.46 976 SER B C 1
ATOM 16324 O O . SER B 1 976 ? -3.502 -25.757 11.343 1 98.46 976 SER B O 1
ATOM 16326 N N . LEU B 1 977 ? -2.108 -27.136 10.237 1 98.67 977 LEU B N 1
ATOM 16327 C CA . LEU B 1 977 ? -3.079 -28.225 10.246 1 98.67 977 LEU B CA 1
ATOM 16328 C C . LEU B 1 977 ? -3.406 -28.65 11.673 1 98.67 977 LEU B C 1
ATOM 16330 O O . LEU B 1 977 ? -4.572 -28.872 12.008 1 98.67 977 LEU B O 1
ATOM 16334 N N . VAL B 1 978 ? -2.424 -28.701 12.555 1 98.74 978 VAL B N 1
ATOM 16335 C CA . VAL B 1 978 ? -2.602 -29.11 13.944 1 98.74 978 VAL B CA 1
ATOM 16336 C C . VAL B 1 978 ? -3.346 -28.02 14.712 1 98.74 978 VAL B C 1
ATOM 16338 O O . VAL B 1 978 ? -4.145 -28.315 15.604 1 98.74 978 VAL B O 1
ATOM 16341 N N . GLN B 1 979 ? -3.155 -26.717 14.316 1 98.12 979 GLN B N 1
ATOM 16342 C CA . GLN B 1 979 ? -3.892 -25.627 14.946 1 98.12 979 GLN B CA 1
ATOM 16343 C C . GLN B 1 979 ? -5.397 -25.816 14.787 1 98.12 979 GLN B C 1
ATOM 16345 O O . GLN B 1 979 ? -6.178 -25.349 15.619 1 98.12 979 GLN B O 1
ATOM 16350 N N . GLY B 1 980 ? -5.769 -26.547 13.703 1 98.06 980 GLY B N 1
ATOM 16351 C CA . GLY B 1 980 ? -7.182 -26.786 13.456 1 98.06 980 GLY B CA 1
ATOM 16352 C C . GLY B 1 980 ? -7.719 -28.001 14.189 1 98.06 980 GLY B C 1
ATOM 16353 O O . GLY B 1 980 ? -8.911 -28.304 14.11 1 98.06 980 GLY B O 1
ATOM 16354 N N . GLY B 1 981 ? -6.869 -28.76 14.866 1 98.06 981 GLY B N 1
ATOM 16355 C CA . GLY B 1 981 ? -7.327 -29.858 15.703 1 98.06 981 GLY B CA 1
ATOM 16356 C C . GLY B 1 981 ? -6.906 -31.219 15.184 1 98.06 981 GLY B C 1
ATOM 16357 O O . GLY B 1 981 ? -7.201 -32.244 15.803 1 98.06 981 GLY B O 1
ATOM 16358 N N . MET B 1 982 ? -6.207 -31.29 14.107 1 98.26 982 MET B N 1
ATOM 16359 C CA . MET B 1 982 ? -5.682 -32.58 13.667 1 98.26 982 MET B CA 1
ATOM 16360 C C . MET B 1 982 ? -4.67 -33.125 14.668 1 98.26 982 MET B C 1
ATOM 16362 O O . MET B 1 982 ? -3.891 -32.365 15.247 1 98.26 982 MET B O 1
ATOM 16366 N N . SER B 1 983 ? -4.695 -34.359 14.883 1 98.13 983 SER B N 1
ATOM 16367 C CA . SER B 1 983 ? -3.634 -34.949 15.692 1 98.13 983 SER B CA 1
ATOM 16368 C C . SER B 1 983 ? -2.283 -34.846 14.991 1 98.13 983 SER B C 1
ATOM 16370 O O . SER B 1 983 ? -2.221 -34.652 13.776 1 98.13 983 SER B O 1
ATOM 16372 N N . ASN B 1 984 ? -1.231 -34.93 15.719 1 98.56 984 ASN B N 1
ATOM 16373 C CA . ASN B 1 984 ? 0.102 -34.878 15.129 1 98.56 984 ASN B CA 1
ATOM 16374 C C . ASN B 1 984 ? 0.299 -35.981 14.093 1 98.56 984 ASN B C 1
ATOM 16376 O O . ASN B 1 984 ? 0.857 -35.739 13.021 1 98.56 984 ASN B O 1
ATOM 16380 N N . HIS B 1 985 ? -0.203 -37.152 14.357 1 98.32 985 HIS B N 1
ATOM 16381 C CA . HIS B 1 985 ? -0.054 -38.279 13.444 1 98.32 985 HIS B CA 1
ATOM 16382 C C . HIS B 1 985 ? -0.807 -38.036 12.141 1 98.32 985 HIS B C 1
ATOM 16384 O O . HIS B 1 985 ? -0.288 -38.314 11.057 1 98.32 985 HIS B O 1
ATOM 16390 N N . GLU B 1 986 ? -2.029 -37.495 12.247 1 98.01 986 GLU B N 1
ATOM 16391 C CA . GLU B 1 986 ? -2.824 -37.186 11.061 1 98.01 986 GLU B CA 1
ATOM 16392 C C . GLU B 1 986 ? -2.143 -36.125 10.202 1 98.01 986 GLU B C 1
ATOM 16394 O O . GLU B 1 986 ? -2.157 -36.212 8.972 1 98.01 986 GLU B O 1
ATOM 16399 N N . ALA B 1 987 ? -1.625 -35.15 10.877 1 98.63 987 ALA B N 1
ATOM 16400 C CA . ALA B 1 987 ? -0.912 -34.102 10.151 1 98.63 987 ALA B CA 1
ATOM 16401 C C . ALA B 1 987 ? 0.303 -34.669 9.422 1 98.63 987 ALA B C 1
ATOM 16403 O O . ALA B 1 987 ? 0.584 -34.289 8.283 1 98.63 987 ALA B O 1
ATOM 16404 N N . LEU B 1 988 ? 1.022 -35.546 10.057 1 98.76 988 LEU B N 1
ATOM 16405 C CA . LEU B 1 988 ? 2.175 -36.173 9.42 1 98.76 988 LEU B CA 1
ATOM 16406 C C . LEU B 1 988 ? 1.742 -37.034 8.239 1 98.76 988 LEU B C 1
ATOM 16408 O O . LEU B 1 988 ? 2.458 -37.132 7.24 1 98.76 988 LEU B O 1
ATOM 16412 N N . GLN B 1 989 ? 0.576 -37.689 8.317 1 98.59 989 GLN B N 1
ATOM 16413 C CA . GLN B 1 989 ? 0.043 -38.411 7.166 1 98.59 989 GLN B CA 1
ATOM 16414 C C . GLN B 1 989 ? -0.21 -37.467 5.994 1 98.59 989 GLN B C 1
ATOM 16416 O O . GLN B 1 989 ? 0.111 -37.791 4.848 1 98.59 989 GLN B O 1
ATOM 16421 N N . ALA B 1 990 ? -0.75 -36.305 6.306 1 98.58 990 ALA B N 1
ATOM 16422 C CA . ALA B 1 990 ? -0.99 -35.303 5.269 1 98.58 990 ALA B CA 1
ATOM 16423 C C . ALA B 1 990 ? 0.312 -34.901 4.584 1 98.58 990 ALA B C 1
ATOM 16425 O O . ALA B 1 990 ? 0.327 -34.614 3.384 1 98.58 990 ALA B O 1
ATOM 16426 N N . ALA B 1 991 ? 1.4 -34.969 5.314 1 98.59 991 ALA B N 1
ATOM 16427 C CA . ALA B 1 991 ? 2.687 -34.478 4.831 1 98.59 991 ALA B CA 1
ATOM 16428 C C . ALA B 1 991 ? 3.483 -35.594 4.16 1 98.59 991 ALA B C 1
ATOM 16430 O O . ALA B 1 991 ? 4.579 -35.361 3.646 1 98.59 991 ALA B O 1
ATOM 16431 N N . THR B 1 992 ? 3.016 -36.86 4.198 1 98.76 992 THR B N 1
ATOM 16432 C CA . THR B 1 992 ? 3.81 -37.982 3.71 1 98.76 992 THR B CA 1
ATOM 16433 C C . THR B 1 992 ? 2.978 -38.878 2.797 1 98.76 992 THR B C 1
ATOM 16435 O O . THR B 1 992 ? 2.807 -38.577 1.613 1 98.76 992 THR B O 1
ATOM 16438 N N . ILE B 1 993 ? 2.213 -39.794 3.44 1 98.62 993 ILE B N 1
ATOM 16439 C CA . ILE B 1 993 ? 1.584 -40.857 2.663 1 98.62 993 ILE B CA 1
ATOM 16440 C C . ILE B 1 993 ? 0.402 -40.293 1.878 1 98.62 993 ILE B C 1
ATOM 16442 O O . ILE B 1 993 ? 0.147 -40.707 0.745 1 98.62 993 ILE B O 1
ATOM 16446 N N . ASN B 1 994 ? -0.356 -39.372 2.453 1 98.44 994 ASN B N 1
ATOM 16447 C CA . ASN B 1 994 ? -1.481 -38.794 1.726 1 98.44 994 ASN B CA 1
ATOM 16448 C C . ASN B 1 994 ? -1.015 -38.015 0.5 1 98.44 994 ASN B C 1
ATOM 16450 O O . ASN B 1 994 ? -1.585 -38.155 -0.584 1 98.44 994 ASN B O 1
ATOM 16454 N N . GLY B 1 995 ? 0.042 -37.179 0.719 1 98.08 995 GLY B N 1
ATOM 16455 C CA . GLY B 1 995 ? 0.589 -36.448 -0.413 1 98.08 995 GLY B CA 1
ATOM 16456 C C . GLY B 1 995 ? 1.123 -37.353 -1.507 1 98.08 995 GLY B C 1
ATOM 16457 O O . GLY B 1 995 ? 0.898 -37.102 -2.692 1 98.08 995 GLY B O 1
ATOM 16458 N N . ALA B 1 996 ? 1.78 -38.422 -1.123 1 98.59 996 ALA B N 1
ATOM 16459 C CA . ALA B 1 996 ? 2.32 -39.385 -2.08 1 98.59 996 ALA B CA 1
ATOM 16460 C C . ALA B 1 996 ? 1.202 -40.048 -2.881 1 98.59 996 ALA B C 1
ATOM 16462 O O . ALA B 1 996 ? 1.307 -40.194 -4.101 1 98.59 996 ALA B O 1
ATOM 16463 N N . ALA B 1 997 ? 0.147 -40.366 -2.16 1 98.01 997 ALA B N 1
ATOM 16464 C CA . ALA B 1 997 ? -0.996 -40.982 -2.829 1 98.01 997 ALA B CA 1
ATOM 16465 C C . ALA B 1 997 ? -1.68 -39.993 -3.768 1 98.01 997 ALA B C 1
ATOM 16467 O O . ALA B 1 997 ? -2.094 -40.36 -4.871 1 98.01 997 ALA B O 1
ATOM 16468 N N . TYR B 1 998 ? -1.791 -38.863 -3.328 1 97.43 998 TYR B N 1
ATOM 16469 C CA . TYR B 1 998 ? -2.45 -37.807 -4.089 1 97.43 998 TYR B CA 1
ATOM 16470 C C . TYR B 1 998 ? -1.758 -37.588 -5.429 1 97.43 998 TYR B C 1
ATOM 16472 O O . TYR B 1 998 ? -2.42 -37.462 -6.463 1 97.43 998 TYR B O 1
ATOM 16480 N N . ILE B 1 999 ? -0.41 -37.639 -5.441 1 97.72 999 ILE B N 1
ATOM 16481 C CA . ILE B 1 999 ? 0.303 -37.37 -6.685 1 97.72 999 ILE B CA 1
ATOM 16482 C C . ILE B 1 999 ? 0.54 -38.677 -7.437 1 97.72 999 ILE B C 1
ATOM 16484 O O . ILE B 1 999 ? 1.234 -38.698 -8.457 1 97.72 999 ILE B O 1
ATOM 16488 N N . GLY B 1 1000 ? 0.044 -39.783 -6.917 1 97.75 1000 GLY B N 1
ATOM 16489 C CA . GLY B 1 1000 ? 0.06 -41.074 -7.587 1 97.75 1000 GLY B CA 1
ATOM 16490 C C . GLY B 1 1000 ? 1.374 -41.814 -7.423 1 97.75 1000 GLY B C 1
ATOM 16491 O O . GLY B 1 1000 ? 1.768 -42.591 -8.296 1 97.75 1000 GLY B O 1
ATOM 16492 N N . MET B 1 1001 ? 2.062 -41.614 -6.281 1 98.11 1001 MET B N 1
ATOM 16493 C CA . MET B 1 1001 ? 3.392 -42.197 -6.132 1 98.11 1001 MET B CA 1
ATOM 16494 C C . MET B 1 1001 ? 3.482 -43.029 -4.858 1 98.11 1001 MET B C 1
ATOM 16496 O O . MET B 1 1001 ? 4.577 -43.399 -4.429 1 98.11 1001 MET B O 1
ATOM 16500 N N . SER B 1 1002 ? 2.396 -43.348 -4.174 1 97.64 1002 SER B N 1
ATOM 16501 C CA . SER B 1 1002 ? 2.382 -43.928 -2.835 1 97.64 1002 SER B CA 1
ATOM 16502 C C . SER B 1 1002 ? 2.962 -45.339 -2.838 1 97.64 1002 SER B C 1
ATOM 16504 O O . SER B 1 1002 ? 3.312 -45.874 -1.784 1 97.64 1002 SER B O 1
ATOM 16506 N N . LYS B 1 1003 ? 3.103 -45.952 -3.983 1 97.34 1003 LYS B N 1
ATOM 16507 C CA . LYS B 1 1003 ? 3.698 -47.283 -4.057 1 97.34 1003 LYS B CA 1
ATOM 16508 C C . LYS B 1 1003 ? 5.214 -47.217 -3.891 1 97.34 1003 LYS B C 1
ATOM 16510 O O . LYS B 1 1003 ? 5.85 -48.218 -3.555 1 97.34 1003 LYS B O 1
ATOM 16515 N N . ASP B 1 1004 ? 5.76 -46.092 -4.078 1 98.01 1004 ASP B N 1
ATOM 16516 C CA . ASP B 1 1004 ? 7.214 -45.968 -4.084 1 98.01 1004 ASP B CA 1
ATOM 16517 C C . ASP B 1 1004 ? 7.695 -45.097 -2.925 1 98.01 1004 ASP B C 1
ATOM 16519 O O . ASP B 1 1004 ? 8.831 -45.237 -2.467 1 98.01 1004 ASP B O 1
ATOM 16523 N N . ILE B 1 1005 ? 6.893 -44.157 -2.449 1 98.43 1005 ILE B N 1
ATOM 16524 C CA . ILE B 1 1005 ? 7.349 -43.228 -1.42 1 98.43 1005 ILE B CA 1
ATOM 16525 C C . ILE B 1 1005 ? 6.215 -42.952 -0.435 1 98.43 1005 ILE B C 1
ATOM 16527 O O . ILE B 1 1005 ? 5.112 -43.484 -0.583 1 98.43 1005 ILE B O 1
ATOM 16531 N N . GLY B 1 1006 ? 6.458 -42.193 0.618 1 98.41 1006 GLY B N 1
ATOM 16532 C CA . GLY B 1 1006 ? 5.464 -41.69 1.553 1 98.41 1006 GLY B CA 1
ATOM 16533 C C . GLY B 1 1006 ? 5.312 -42.56 2.787 1 98.41 1006 GLY B C 1
ATOM 16534 O O . GLY B 1 1006 ? 4.599 -42.196 3.725 1 98.41 1006 GLY B O 1
ATOM 16535 N N . SER B 1 1007 ? 5.944 -43.72 2.855 1 98.7 1007 SER B N 1
ATOM 16536 C CA . SER B 1 1007 ? 5.985 -44.6 4.019 1 98.7 1007 SER B CA 1
ATOM 16537 C C . SER B 1 1007 ? 7.307 -45.357 4.093 1 98.7 1007 SER B C 1
ATOM 16539 O O . SER B 1 1007 ? 8.071 -45.378 3.126 1 98.7 1007 SER B O 1
ATOM 16541 N N . ILE B 1 1008 ? 7.631 -45.819 5.269 1 98.74 1008 ILE B N 1
ATOM 16542 C CA . ILE B 1 1008 ? 8.814 -46.649 5.463 1 98.74 1008 ILE B CA 1
ATOM 16543 C C . ILE B 1 1008 ? 8.423 -48.125 5.413 1 98.74 1008 ILE B C 1
ATOM 16545 O O . ILE B 1 1008 ? 7.897 -48.667 6.387 1 98.74 1008 ILE B O 1
ATOM 16549 N N . LYS B 1 1009 ? 8.682 -48.635 4.345 1 98.17 1009 LYS B N 1
ATOM 16550 C CA . LYS B 1 1009 ? 8.36 -50.031 4.066 1 98.17 1009 LYS B CA 1
ATOM 16551 C C . LYS B 1 1009 ? 9.39 -50.656 3.128 1 98.17 1009 LYS B C 1
ATOM 16553 O O . LYS B 1 1009 ? 9.898 -49.99 2.224 1 98.17 1009 LYS B O 1
ATOM 16558 N N . ALA B 1 1010 ? 9.67 -51.971 3.332 1 97.78 1010 ALA B N 1
ATOM 16559 C CA . ALA B 1 1010 ? 10.613 -52.676 2.469 1 97.78 1010 ALA B CA 1
ATOM 16560 C C . ALA B 1 1010 ? 10.208 -52.559 1.002 1 97.78 1010 ALA B C 1
ATOM 16562 O O . ALA B 1 1010 ? 9.033 -52.715 0.662 1 97.78 1010 ALA B O 1
ATOM 16563 N N . GLY B 1 1011 ? 11.188 -52.23 0.172 1 97.14 1011 GLY B N 1
ATOM 16564 C CA . GLY B 1 1011 ? 10.952 -52.123 -1.259 1 97.14 1011 GLY B CA 1
ATOM 16565 C C . GLY B 1 1011 ? 10.752 -50.694 -1.726 1 97.14 1011 GLY B C 1
ATOM 16566 O O . GLY B 1 1011 ? 10.956 -50.386 -2.902 1 97.14 1011 GLY B O 1
ATOM 16567 N N . LYS B 1 1012 ? 10.35 -49.824 -0.905 1 98.32 1012 LYS B N 1
ATOM 16568 C CA . LYS B 1 1012 ? 10.161 -48.422 -1.264 1 98.32 1012 LYS B CA 1
ATOM 16569 C C . LYS B 1 1012 ? 11.493 -47.678 -1.298 1 98.32 1012 LYS B C 1
ATOM 16571 O O . LYS B 1 1012 ? 12.51 -48.194 -0.83 1 98.32 1012 LYS B O 1
ATOM 16576 N N . LEU B 1 1013 ? 11.454 -46.573 -1.945 1 98.38 1013 LEU B N 1
ATOM 16577 C CA . LEU B 1 1013 ? 12.647 -45.739 -2.034 1 98.38 1013 LEU B CA 1
ATOM 16578 C C . LEU B 1 1013 ? 12.984 -45.124 -0.68 1 98.38 1013 LEU B C 1
ATOM 16580 O O . LEU B 1 1013 ? 12.085 -44.791 0.096 1 98.38 1013 LEU B O 1
ATOM 16584 N N . ALA B 1 1014 ? 14.259 -45.016 -0.394 1 98.28 1014 ALA B N 1
ATOM 16585 C CA . ALA B 1 1014 ? 14.735 -44.481 0.879 1 98.28 1014 ALA B CA 1
ATOM 16586 C C . ALA B 1 1014 ? 14.729 -42.955 0.869 1 98.28 1014 ALA B C 1
ATOM 16588 O O . ALA B 1 1014 ? 15.779 -42.324 0.73 1 98.28 1014 ALA B O 1
ATOM 16589 N N . ASP B 1 1015 ? 13.652 -42.338 0.949 1 98.63 1015 ASP B N 1
ATOM 16590 C CA . ASP B 1 1015 ? 13.411 -40.92 1.201 1 98.63 1015 ASP B CA 1
ATOM 16591 C C . ASP B 1 1015 ? 12.94 -40.69 2.635 1 98.63 1015 ASP B C 1
ATOM 16593 O O . ASP B 1 1015 ? 11.739 -40.713 2.911 1 98.63 1015 ASP B O 1
ATOM 16597 N N . ILE B 1 1016 ? 13.812 -40.366 3.54 1 98.66 1016 ILE B N 1
ATOM 16598 C CA . ILE B 1 1016 ? 13.457 -40.303 4.954 1 98.66 1016 ILE B CA 1
ATOM 16599 C C . ILE B 1 1016 ? 14.135 -39.099 5.603 1 98.66 1016 ILE B C 1
ATOM 16601 O O . ILE B 1 1016 ? 15.056 -38.512 5.029 1 98.66 1016 ILE B O 1
ATOM 16605 N N . ILE B 1 1017 ? 13.692 -38.699 6.71 1 98.8 1017 ILE B N 1
ATOM 16606 C CA . ILE B 1 1017 ? 14.324 -37.646 7.497 1 98.8 1017 ILE B CA 1
ATOM 16607 C C . ILE B 1 1017 ? 14.534 -38.129 8.93 1 98.8 1017 ILE B C 1
ATOM 16609 O O . ILE B 1 1017 ? 13.762 -38.947 9.435 1 98.8 1017 ILE B O 1
ATOM 16613 N N . ILE B 1 1018 ? 15.56 -37.721 9.513 1 98.78 1018 ILE B N 1
ATOM 16614 C CA . ILE B 1 1018 ? 15.924 -38.018 10.894 1 98.78 1018 ILE B CA 1
ATOM 16615 C C . ILE B 1 1018 ? 15.795 -36.757 11.745 1 98.78 1018 ILE B C 1
ATOM 16617 O O . ILE B 1 1018 ? 16.404 -35.729 11.439 1 98.78 1018 ILE B O 1
ATOM 16621 N N . LEU B 1 1019 ? 14.987 -36.833 12.76 1 98.77 1019 LEU B N 1
ATOM 16622 C CA . LEU B 1 1019 ? 14.688 -35.694 13.622 1 98.77 1019 LEU B CA 1
ATOM 16623 C C . LEU B 1 1019 ? 15.333 -35.866 14.993 1 98.77 1019 LEU B C 1
ATOM 16625 O O . LEU B 1 1019 ? 15.374 -36.975 15.529 1 98.77 1019 LEU B O 1
ATOM 16629 N N . ASP B 1 1020 ? 15.755 -34.809 15.589 1 98.26 1020 ASP B N 1
ATOM 16630 C CA . ASP B 1 1020 ? 16.336 -34.827 16.928 1 98.26 1020 ASP B CA 1
ATOM 16631 C C . ASP B 1 1020 ? 15.253 -34.975 17.995 1 98.26 1020 ASP B C 1
ATOM 16633 O O . ASP B 1 1020 ? 15.533 -35.403 19.116 1 98.26 1020 ASP B O 1
ATOM 16637 N N . LYS B 1 1021 ? 14.04 -34.532 17.623 1 98.15 1021 LYS B N 1
ATOM 16638 C CA . LYS B 1 1021 ? 12.902 -34.586 18.536 1 98.15 1021 LYS B CA 1
ATOM 16639 C C . LYS B 1 1021 ? 11.691 -35.23 17.867 1 98.15 1021 LYS B C 1
ATOM 16641 O O . LYS B 1 1021 ? 11.56 -35.194 16.642 1 98.15 1021 LYS B O 1
ATOM 16646 N N . ASN B 1 1022 ? 10.809 -35.844 18.674 1 98.46 1022 ASN B N 1
ATOM 16647 C CA . ASN B 1 1022 ? 9.662 -36.607 18.194 1 98.46 1022 ASN B CA 1
ATOM 16648 C C . ASN B 1 1022 ? 8.489 -35.696 17.844 1 98.46 1022 ASN B C 1
ATOM 16650 O O . ASN B 1 1022 ? 7.875 -35.099 18.731 1 98.46 1022 ASN B O 1
ATOM 16654 N N . PRO B 1 1023 ? 8.107 -35.607 16.608 1 98.61 1023 PRO B N 1
ATOM 16655 C CA . PRO B 1 1023 ? 7.015 -34.712 16.216 1 98.61 1023 PRO B CA 1
ATOM 16656 C C . PRO B 1 1023 ? 5.65 -35.202 16.692 1 98.61 1023 PRO B C 1
ATOM 16658 O O . PRO B 1 1023 ? 4.672 -34.452 16.651 1 98.61 1023 PRO B O 1
ATOM 16661 N N . LEU B 1 1024 ? 5.506 -36.442 17.086 1 98.45 1024 LEU B N 1
ATOM 16662 C CA . LEU B 1 1024 ? 4.25 -36.941 17.637 1 98.45 1024 LEU B CA 1
ATOM 16663 C C . LEU B 1 1024 ? 3.963 -36.311 18.995 1 98.45 1024 LEU B C 1
ATOM 16665 O O . LEU B 1 1024 ? 2.804 -36.198 19.4 1 98.45 1024 LEU B O 1
ATOM 16669 N N . GLU B 1 1025 ? 5.012 -35.903 19.711 1 98.07 1025 GLU B N 1
ATOM 16670 C CA . GLU B 1 1025 ? 4.875 -35.261 21.015 1 98.07 1025 GLU B CA 1
ATOM 16671 C C . GLU B 1 1025 ? 4.548 -33.778 20.869 1 98.07 1025 GLU B C 1
ATOM 16673 O O . GLU B 1 1025 ? 3.73 -33.24 21.619 1 98.07 1025 GLU B O 1
ATOM 16678 N N . ASP B 1 1026 ? 5.215 -33.169 20.02 1 98.2 1026 ASP B N 1
ATOM 16679 C CA . ASP B 1 1026 ? 5.001 -31.785 19.608 1 98.2 1026 ASP B CA 1
ATOM 16680 C C . ASP B 1 1026 ? 5.245 -31.613 18.111 1 98.2 1026 ASP B C 1
ATOM 16682 O O . ASP B 1 1026 ? 6.362 -31.815 17.631 1 98.2 1026 ASP B O 1
ATOM 16686 N N . ILE B 1 1027 ? 4.217 -31.215 17.408 1 98.69 1027 ILE B N 1
ATOM 16687 C CA . ILE B 1 1027 ? 4.312 -31.147 15.954 1 98.69 1027 ILE B CA 1
ATOM 16688 C C . ILE B 1 1027 ? 5.428 -30.184 15.554 1 98.69 1027 ILE B C 1
ATOM 16690 O O . ILE B 1 1027 ? 6.007 -30.311 14.472 1 98.69 1027 ILE B O 1
ATOM 16694 N N . ARG B 1 1028 ? 5.835 -29.229 16.44 1 97.6 1028 ARG B N 1
ATOM 16695 C CA . ARG B 1 1028 ? 6.87 -28.244 16.141 1 97.6 1028 ARG B CA 1
ATOM 16696 C C . ARG B 1 1028 ? 8.243 -28.903 16.049 1 97.6 1028 ARG B C 1
ATOM 16698 O O . ARG B 1 1028 ? 9.179 -28.324 15.494 1 97.6 1028 ARG B O 1
ATOM 16705 N N . ASN B 1 1029 ? 8.353 -30.128 16.56 1 98.46 1029 ASN B N 1
ATOM 16706 C CA . ASN B 1 1029 ? 9.593 -30.892 16.474 1 98.46 1029 ASN B CA 1
ATOM 16707 C C . ASN B 1 1029 ? 9.871 -31.352 15.046 1 98.46 1029 ASN B C 1
ATOM 16709 O O . ASN B 1 1029 ? 10.971 -31.816 14.742 1 98.46 1029 ASN B O 1
ATOM 16713 N N . SER B 1 1030 ? 8.926 -31.122 14.166 1 98.54 1030 SER B N 1
ATOM 16714 C CA . SER B 1 1030 ? 9.095 -31.528 12.774 1 98.54 1030 SER B CA 1
ATOM 16715 C C . SER B 1 1030 ? 10.238 -30.766 12.111 1 98.54 1030 SER B C 1
ATOM 16717 O O . SER B 1 1030 ? 10.767 -31.199 11.085 1 98.54 1030 SER B O 1
ATOM 16719 N N . SER B 1 1031 ? 10.632 -29.638 12.643 1 97.13 1031 SER B N 1
ATOM 16720 C CA . SER B 1 1031 ? 11.68 -28.829 12.029 1 97.13 1031 SER B CA 1
ATOM 16721 C C . SER B 1 1031 ? 13.043 -29.132 12.642 1 97.13 1031 SER B C 1
ATOM 16723 O O . SER B 1 1031 ? 14.036 -28.48 12.313 1 97.13 1031 SER B O 1
ATOM 16725 N N . SER B 1 1032 ? 13.14 -30.135 13.562 1 97.9 1032 SER B N 1
ATOM 16726 C CA . SER B 1 1032 ? 14.399 -30.484 14.213 1 97.9 1032 SER B CA 1
ATOM 16727 C C . SER B 1 1032 ? 15.19 -31.489 13.382 1 97.9 1032 SER B C 1
ATOM 16729 O O . SER B 1 1032 ? 15.767 -32.434 13.926 1 97.9 1032 SER B O 1
ATOM 16731 N N . ILE B 1 1033 ? 15.18 -31.361 12.08 1 98.47 1033 ILE B N 1
ATOM 16732 C CA . ILE B 1 1033 ? 15.778 -32.307 11.144 1 98.47 1033 ILE B CA 1
ATOM 16733 C C . ILE B 1 1033 ? 17.301 -32.23 11.235 1 98.47 1033 ILE B C 1
ATOM 16735 O O . ILE B 1 1033 ? 17.891 -31.176 10.988 1 98.47 1033 ILE B O 1
ATOM 16739 N N . SER B 1 1034 ? 17.903 -33.253 11.549 1 97.86 1034 SER B N 1
ATOM 16740 C CA . SER B 1 1034 ? 19.36 -33.316 11.607 1 97.86 1034 SER B CA 1
ATOM 16741 C C . SER B 1 1034 ? 19.941 -33.878 10.314 1 97.86 1034 SER B C 1
ATOM 16743 O O . SER B 1 1034 ? 21.008 -33.451 9.87 1 97.86 1034 SER B O 1
ATOM 16745 N N . HIS B 1 1035 ? 19.224 -34.94 9.709 1 98.3 1035 HIS B N 1
ATOM 16746 C CA . HIS B 1 1035 ? 19.643 -35.542 8.448 1 98.3 1035 HIS B CA 1
ATOM 16747 C C . HIS B 1 1035 ? 18.457 -35.734 7.508 1 98.3 1035 HIS B C 1
ATOM 16749 O O . HIS B 1 1035 ? 17.33 -35.947 7.959 1 98.3 1035 HIS B O 1
ATOM 16755 N N . THR B 1 1036 ? 18.745 -35.657 6.311 1 98.6 1036 THR B N 1
ATOM 16756 C CA . THR B 1 1036 ? 17.802 -35.993 5.25 1 98.6 1036 THR B CA 1
ATOM 16757 C C . THR B 1 1036 ? 18.407 -37.016 4.293 1 98.6 1036 THR B C 1
ATOM 16759 O O . THR B 1 1036 ? 19.557 -36.876 3.871 1 98.6 1036 THR B O 1
ATOM 16762 N N . MET B 1 1037 ? 17.698 -38.044 4.077 1 98.39 1037 MET B N 1
ATOM 16763 C CA . MET B 1 1037 ? 18.09 -39.022 3.066 1 98.39 1037 MET B CA 1
ATOM 16764 C C . MET B 1 1037 ? 17.166 -38.952 1.854 1 98.39 1037 MET B C 1
ATOM 16766 O O . MET B 1 1037 ? 15.944 -39.016 1.996 1 98.39 1037 MET B O 1
ATOM 16770 N N . ILE B 1 1038 ? 17.69 -38.806 0.701 1 98.19 1038 ILE B N 1
ATOM 16771 C CA . ILE B 1 1038 ? 16.958 -38.817 -0.561 1 98.19 1038 ILE B CA 1
ATOM 16772 C C . ILE B 1 1038 ? 17.607 -39.808 -1.525 1 98.19 1038 ILE B C 1
ATOM 16774 O O . ILE B 1 1038 ? 18.806 -39.72 -1.802 1 98.19 1038 ILE B O 1
ATOM 16778 N N . ASN B 1 1039 ? 16.794 -40.746 -1.978 1 97.42 1039 ASN B N 1
ATOM 16779 C CA . ASN B 1 1039 ? 17.272 -41.76 -2.912 1 97.42 1039 ASN B CA 1
ATOM 16780 C C . ASN B 1 1039 ? 18.421 -42.571 -2.319 1 97.42 1039 ASN B C 1
ATOM 16782 O O . ASN B 1 1039 ? 19.36 -42.935 -3.028 1 97.42 1039 ASN B O 1
ATOM 16786 N N . GLY B 1 1040 ? 18.438 -42.783 -1.014 1 96.99 1040 GLY B N 1
ATOM 16787 C CA . GLY B 1 1040 ? 19.446 -43.577 -0.329 1 96.99 1040 GLY B CA 1
ATOM 16788 C C . GLY B 1 1040 ? 20.717 -42.802 -0.036 1 96.99 1040 GLY B C 1
ATOM 16789 O O . GLY B 1 1040 ? 21.652 -43.337 0.565 1 96.99 1040 GLY B O 1
ATOM 16790 N N . ARG B 1 1041 ? 20.798 -41.558 -0.448 1 97.45 1041 ARG B N 1
ATOM 16791 C CA . ARG B 1 1041 ? 21.929 -40.686 -0.146 1 97.45 1041 ARG B CA 1
ATOM 16792 C C . ARG B 1 1041 ? 21.67 -39.871 1.117 1 97.45 1041 ARG B C 1
ATOM 16794 O O . ARG B 1 1041 ? 20.648 -39.191 1.225 1 97.45 1041 ARG B O 1
ATOM 16801 N N . LEU B 1 1042 ? 22.584 -39.895 2.087 1 97.9 1042 LEU B N 1
ATOM 16802 C CA . LEU B 1 1042 ? 22.402 -39.263 3.389 1 97.9 1042 LEU B CA 1
ATOM 16803 C C . LEU B 1 1042 ? 23.089 -37.903 3.434 1 97.9 1042 LEU B C 1
ATOM 16805 O O . LEU B 1 1042 ? 24.264 -37.783 3.077 1 97.9 1042 LEU B O 1
ATOM 16809 N N . TYR B 1 1043 ? 22.363 -36.868 3.851 1 98.24 1043 TYR B N 1
ATOM 16810 C CA . TYR B 1 1043 ? 22.881 -35.509 3.958 1 98.24 1043 TYR B CA 1
ATOM 16811 C C . TYR B 1 1043 ? 22.751 -34.987 5.384 1 98.24 1043 TYR B C 1
ATOM 16813 O O . TYR B 1 1043 ? 21.75 -35.243 6.057 1 98.24 1043 TYR B O 1
ATOM 16821 N N . LYS B 1 1044 ? 23.712 -34.173 5.835 1 97.62 1044 LYS B N 1
ATOM 16822 C CA . LYS B 1 1044 ? 23.538 -33.35 7.029 1 97.62 1044 LYS B CA 1
ATOM 16823 C C . LYS B 1 1044 ? 22.685 -32.121 6.729 1 97.62 1044 LYS B C 1
ATOM 16825 O O . LYS B 1 1044 ? 23.058 -31.287 5.9 1 97.62 1044 LYS B O 1
ATOM 16830 N N . SER B 1 1045 ? 21.632 -31.974 7.369 1 96.69 1045 SER B N 1
ATOM 16831 C CA . SER B 1 1045 ? 20.616 -31.004 6.974 1 96.69 1045 SER B CA 1
ATOM 16832 C C . SER B 1 1045 ? 21.119 -29.575 7.148 1 96.69 1045 SER B C 1
ATOM 16834 O O . SER B 1 1045 ? 20.696 -28.67 6.425 1 96.69 1045 SER B O 1
ATOM 16836 N N . ASN B 1 1046 ? 22.031 -29.279 8.065 1 95.45 1046 ASN B N 1
ATOM 16837 C CA . ASN B 1 1046 ? 22.486 -27.923 8.348 1 95.45 1046 ASN B CA 1
ATOM 16838 C C . ASN B 1 1046 ? 23.479 -27.434 7.298 1 95.45 1046 ASN B C 1
ATOM 16840 O O . ASN B 1 1046 ? 23.671 -26.228 7.132 1 95.45 1046 ASN B O 1
ATOM 16844 N N . THR B 1 1047 ? 24.159 -28.392 6.561 1 95.68 1047 THR B N 1
ATOM 16845 C CA . THR B 1 1047 ? 25.157 -27.992 5.574 1 95.68 1047 THR B CA 1
ATOM 16846 C C . THR B 1 1047 ? 24.81 -28.551 4.198 1 95.68 1047 THR B C 1
ATOM 16848 O O . THR B 1 1047 ? 25.322 -28.076 3.182 1 95.68 1047 THR B O 1
ATOM 16851 N N . MET B 1 1048 ? 24.003 -29.669 4.206 1 97.31 1048 MET B N 1
ATOM 16852 C CA . MET B 1 1048 ? 23.652 -30.452 3.025 1 97.31 1048 MET B CA 1
ATOM 16853 C C . MET B 1 1048 ? 24.892 -31.094 2.41 1 97.31 1048 MET B C 1
ATOM 16855 O O . MET B 1 1048 ? 24.971 -31.259 1.191 1 97.31 1048 MET B O 1
ATOM 16859 N N . ASP B 1 1049 ? 25.913 -31.265 3.224 1 97.62 1049 ASP B N 1
ATOM 16860 C CA . ASP B 1 1049 ? 26.996 -32.163 2.835 1 97.62 1049 ASP B CA 1
ATOM 16861 C C . ASP B 1 1049 ? 26.512 -33.609 2.761 1 97.62 1049 ASP B C 1
ATOM 16863 O O . ASP B 1 1049 ? 25.77 -34.066 3.633 1 97.62 1049 ASP B O 1
ATOM 16867 N N . GLU B 1 1050 ? 26.814 -34.266 1.683 1 97.3 1050 GLU B N 1
ATOM 16868 C CA . GLU B 1 1050 ? 26.531 -35.697 1.626 1 97.3 1050 GLU B CA 1
ATOM 16869 C C . GLU B 1 1050 ? 27.494 -36.486 2.508 1 97.3 1050 GLU B C 1
ATOM 16871 O O . GLU B 1 1050 ? 28.699 -36.227 2.507 1 97.3 1050 GLU B O 1
ATOM 16876 N N . ILE B 1 1051 ? 26.935 -37.356 3.275 1 96.4 1051 ILE B N 1
ATOM 16877 C CA . ILE B 1 1051 ? 27.74 -38.233 4.117 1 96.4 1051 ILE B CA 1
ATOM 16878 C C . ILE B 1 1051 ? 27.373 -39.69 3.843 1 96.4 1051 ILE B C 1
ATOM 16880 O O . ILE B 1 1051 ? 26.562 -39.977 2.96 1 96.4 1051 ILE B O 1
ATOM 16884 N N . GLY B 1 1052 ? 27.918 -40.67 4.538 1 92.33 1052 GLY B N 1
ATOM 16885 C CA . GLY B 1 1052 ? 27.665 -42.085 4.312 1 92.33 1052 GLY B CA 1
ATOM 16886 C C . GLY B 1 1052 ? 28.628 -42.712 3.322 1 92.33 1052 GLY B C 1
ATOM 16887 O O . GLY B 1 1052 ? 29.843 -42.532 3.431 1 92.33 1052 GLY B O 1
ATOM 16888 N N . ASN B 1 1053 ? 28.027 -43.396 2.328 1 90.34 1053 ASN B N 1
ATOM 16889 C CA . ASN B 1 1053 ? 28.843 -44.225 1.448 1 90.34 1053 ASN B CA 1
ATOM 16890 C C . ASN B 1 1053 ? 29.592 -43.383 0.419 1 90.34 1053 ASN B C 1
ATOM 16892 O O . ASN B 1 1053 ? 30.674 -43.763 -0.032 1 90.34 1053 ASN B O 1
ATOM 16896 N N . GLU B 1 1054 ? 29.033 -42.254 0.005 1 89.82 1054 GLU B N 1
ATOM 16897 C CA . GLU B 1 1054 ? 29.617 -41.374 -1.003 1 89.82 1054 GLU B CA 1
ATOM 16898 C C . GLU B 1 1054 ? 29.707 -39.938 -0.495 1 89.82 1054 GLU B C 1
ATOM 16900 O O . GLU B 1 1054 ? 29.097 -39.032 -1.066 1 89.82 1054 GLU B O 1
ATOM 16905 N N . ALA B 1 1055 ? 30.571 -39.687 0.431 1 92.69 1055 ALA B N 1
ATOM 16906 C CA . ALA B 1 1055 ? 30.642 -38.388 1.096 1 92.69 1055 ALA B CA 1
ATOM 16907 C C . ALA B 1 1055 ? 31.16 -37.313 0.144 1 92.69 1055 ALA B C 1
ATOM 16909 O O . ALA B 1 1055 ? 32.096 -37.552 -0.621 1 92.69 1055 ALA B O 1
ATOM 16910 N N . LYS B 1 1056 ? 30.498 -36.233 0.038 1 95.01 1056 LYS B N 1
ATOM 16911 C CA . LYS B 1 1056 ? 30.829 -35.071 -0.782 1 95.01 1056 LYS B CA 1
ATOM 16912 C C . LYS B 1 1056 ? 30.403 -33.775 -0.099 1 95.01 1056 LYS B C 1
ATOM 16914 O O . LYS B 1 1056 ? 29.28 -33.67 0.399 1 95.01 1056 LYS B O 1
ATOM 16919 N N . LYS B 1 1057 ? 31.247 -32.804 -0.121 1 95.53 1057 LYS B N 1
ATOM 16920 C CA . LYS B 1 1057 ? 30.916 -31.498 0.442 1 95.53 1057 LYS B CA 1
ATOM 16921 C C . LYS B 1 1057 ? 30.165 -30.638 -0.571 1 95.53 1057 LYS B C 1
ATOM 16923 O O . LYS B 1 1057 ? 30.486 -30.648 -1.761 1 95.53 1057 LYS B O 1
ATOM 16928 N N . ARG B 1 1058 ? 29.2 -29.891 -0.126 1 94.53 1058 ARG B N 1
ATOM 16929 C CA . ARG B 1 1058 ? 28.49 -28.947 -0.983 1 94.53 1058 ARG B CA 1
ATOM 16930 C C . ARG B 1 1058 ? 29.399 -27.795 -1.4 1 94.53 1058 ARG B C 1
ATOM 16932 O O . ARG B 1 1058 ? 30.266 -27.372 -0.632 1 94.53 1058 ARG B O 1
ATOM 16939 N N . GLN B 1 1059 ? 29.186 -27.241 -2.533 1 92.61 1059 GLN B N 1
ATOM 16940 C CA . GLN B 1 1059 ? 29.89 -26.038 -2.962 1 92.61 1059 GLN B CA 1
ATOM 16941 C C . GLN B 1 1059 ? 29.176 -24.78 -2.476 1 92.61 1059 GLN B C 1
ATOM 16943 O O . GLN B 1 1059 ? 27.987 -24.82 -2.155 1 92.61 1059 GLN B O 1
ATOM 16948 N N . PRO B 1 1060 ? 29.913 -23.688 -2.379 1 90.03 1060 PRO B N 1
ATOM 16949 C CA . PRO B 1 1060 ? 29.258 -22.446 -1.96 1 90.03 1060 PRO B CA 1
ATOM 16950 C C . PRO B 1 1060 ? 28.259 -21.929 -2.992 1 90.03 1060 PRO B C 1
ATOM 16952 O O . PRO B 1 1060 ? 28.487 -22.059 -4.198 1 90.03 1060 PRO B O 1
ATOM 16955 N N . PHE B 1 1061 ? 27.199 -21.372 -2.556 1 91.6 1061 PHE B N 1
ATOM 16956 C CA . PHE B 1 1061 ? 26.304 -20.63 -3.436 1 91.6 1061 PHE B CA 1
ATOM 16957 C C . PHE B 1 1061 ? 26.925 -19.298 -3.841 1 91.6 1061 PHE B C 1
ATOM 16959 O O . PHE B 1 1061 ? 27.944 -18.887 -3.283 1 91.6 1061 PHE B O 1
ATOM 16966 N N . TYR B 1 1062 ? 26.29 -18.644 -4.786 1 85.94 1062 TYR B N 1
ATOM 16967 C CA . TYR B 1 1062 ? 26.891 -17.445 -5.36 1 85.94 1062 TYR B CA 1
ATOM 16968 C C . TYR B 1 1062 ? 27.028 -16.348 -4.311 1 85.94 1062 TYR B C 1
ATOM 16970 O O . TYR B 1 1062 ? 27.962 -15.544 -4.363 1 85.94 1062 TYR B O 1
ATOM 16978 N N . TRP B 1 1063 ? 26.12 -16.248 -3.313 1 84.06 1063 TRP B N 1
ATOM 16979 C CA . TRP B 1 1063 ? 26.157 -15.157 -2.344 1 84.06 1063 TRP B CA 1
ATOM 16980 C C . TRP B 1 1063 ? 27.137 -15.464 -1.217 1 84.06 1063 TRP B C 1
ATOM 16982 O O . TRP B 1 1063 ? 27.393 -14.614 -0.36 1 84.06 1063 TRP B O 1
ATOM 16992 N N . GLU B 1 1064 ? 27.652 -16.742 -1.151 1 83.08 1064 GLU B N 1
ATOM 16993 C CA . GLU B 1 1064 ? 28.651 -17.13 -0.16 1 83.08 1064 GLU B CA 1
ATOM 16994 C C . GLU B 1 1064 ? 30.064 -16.839 -0.658 1 83.08 1064 GLU B C 1
ATOM 16996 O O . GLU B 1 1064 ? 31.031 -16.964 0.095 1 83.08 1064 GLU B O 1
ATOM 17001 N N . ASN B 1 1065 ? 30.07 -16.525 -1.906 1 72.65 1065 ASN B N 1
ATOM 17002 C CA . ASN B 1 1065 ? 31.39 -16.292 -2.482 1 72.65 1065 ASN B CA 1
ATOM 17003 C C . ASN B 1 1065 ? 31.961 -14.944 -2.048 1 72.65 1065 ASN B C 1
ATOM 17005 O O . ASN B 1 1065 ? 31.21 -14.02 -1.731 1 72.65 1065 ASN B O 1
ATOM 17009 N N . SER B 1 1066 ? 33.218 -14.854 -1.38 1 57.28 1066 SER B N 1
ATOM 17010 C CA . SER B 1 1066 ? 34.078 -14.075 -0.495 1 57.28 1066 SER B CA 1
ATOM 17011 C C . SER B 1 1066 ? 33.945 -12.581 -0.769 1 57.28 1066 SER B C 1
ATOM 17013 O O . SER B 1 1066 ? 34.686 -11.773 -0.206 1 57.28 1066 SER B O 1
ATOM 17015 N N . LEU B 1 1067 ? 33.669 -11.933 -1.808 1 57.28 1067 LEU B N 1
ATOM 17016 C CA . LEU B 1 1067 ? 34.075 -10.578 -1.449 1 57.28 1067 LEU B CA 1
ATOM 17017 C C . LEU B 1 1067 ? 33.351 -10.108 -0.192 1 57.28 1067 LEU B C 1
ATOM 17019 O O . LEU B 1 1067 ? 33.322 -8.911 0.102 1 57.28 1067 LEU B O 1
ATOM 17023 N N . PHE B 1 1068 ? 32.679 -11.073 0.582 1 50.78 1068 PHE B N 1
ATOM 17024 C CA . PHE B 1 1068 ? 32.098 -10.681 1.861 1 50.78 1068 PHE B CA 1
ATOM 17025 C C . PHE B 1 1068 ? 33.093 -10.893 2.996 1 50.78 1068 PHE B C 1
ATOM 17027 O O . PHE B 1 1068 ? 33.479 -12.027 3.286 1 50.78 1068 PHE B O 1
ATOM 17034 N N . HIS B 1 1069 ? 34.061 -9.959 3.259 1 45.99 1069 HIS B N 1
ATOM 17035 C CA . HIS B 1 1069 ? 35.151 -10.09 4.219 1 45.99 1069 HIS B CA 1
ATOM 17036 C C . HIS B 1 1069 ? 34.623 -10.155 5.648 1 45.99 1069 HIS B C 1
ATOM 17038 O O . HIS B 1 1069 ? 33.599 -9.546 5.964 1 45.99 1069 HIS B O 1
ATOM 17044 N N . GLU B 1 1070 ? 35.042 -11.038 6.503 1 49.39 1070 GLU B N 1
ATOM 17045 C CA . GLU B 1 1070 ? 34.945 -11.408 7.912 1 49.39 1070 GLU B CA 1
ATOM 17046 C C . GLU B 1 1070 ? 34.897 -10.171 8.804 1 49.39 1070 GLU B C 1
ATOM 17048 O O . GLU B 1 1070 ? 34.607 -10.272 9.998 1 49.39 1070 GLU B O 1
ATOM 17053 N N . ALA B 1 1071 ? 35.215 -9.023 8.267 1 50.54 1071 ALA B N 1
ATOM 17054 C CA . ALA B 1 1071 ? 35.357 -7.879 9.164 1 50.54 1071 ALA B CA 1
ATOM 17055 C C . ALA B 1 1071 ? 33.995 -7.391 9.651 1 50.54 1071 ALA B C 1
ATOM 17057 O O . ALA B 1 1071 ? 33.911 -6.631 10.618 1 50.54 1071 ALA B O 1
ATOM 17058 N N . PHE B 1 1072 ? 32.997 -7.679 8.938 1 67.6 1072 PHE B N 1
ATOM 17059 C CA . PHE B 1 1072 ? 31.695 -7.235 9.421 1 67.6 1072 PHE B CA 1
ATOM 17060 C C . PHE B 1 1072 ? 30.798 -8.426 9.734 1 67.6 1072 PHE B C 1
ATOM 17062 O O . PHE B 1 1072 ? 30.396 -9.162 8.83 1 67.6 1072 PHE B O 1
ATOM 17069 N N . PRO B 1 1073 ? 30.804 -8.609 11.021 1 60.52 1073 PRO B N 1
ATOM 17070 C CA . PRO B 1 1073 ? 30.065 -9.811 11.413 1 60.52 1073 PRO B CA 1
ATOM 17071 C C . PRO B 1 1073 ? 28.692 -9.901 10.753 1 60.52 1073 PRO B C 1
ATOM 17073 O O . PRO B 1 1073 ? 28.186 -11.002 10.519 1 60.52 1073 PRO B O 1
ATOM 17076 N N . TRP B 1 1074 ? 28.137 -8.79 10.474 1 58.46 1074 TRP B N 1
ATOM 17077 C CA . TRP B 1 1074 ? 26.768 -8.82 9.972 1 58.46 1074 TRP B CA 1
ATOM 17078 C C . TRP B 1 1074 ? 26.745 -9.081 8.469 1 58.46 1074 TRP B C 1
ATOM 17080 O O . TRP B 1 1074 ? 25.703 -9.429 7.909 1 58.46 1074 TRP B O 1
ATOM 17090 N N . HIS B 1 1075 ? 27.837 -8.733 7.776 1 55.95 1075 HIS B N 1
ATOM 17091 C CA . HIS B 1 1075 ? 27.889 -8.858 6.324 1 55.95 1075 HIS B CA 1
ATOM 17092 C C . HIS B 1 1075 ? 27.996 -10.319 5.899 1 55.95 1075 HIS B C 1
ATOM 17094 O O . HIS B 1 1075 ? 27.731 -10.654 4.743 1 55.95 1075 HIS B O 1
ATOM 17100 N N . GLU B 1 1076 ? 28.68 -11.032 6.778 1 52.33 1076 GLU B N 1
ATOM 17101 C CA . GLU B 1 1076 ? 28.71 -12.427 6.346 1 52.33 1076 GLU B CA 1
ATOM 17102 C C . GLU B 1 1076 ? 27.359 -12.861 5.786 1 52.33 1076 GLU B C 1
ATOM 17104 O O . GLU B 1 1076 ? 27.294 -13.72 4.904 1 52.33 1076 GLU B O 1
ATOM 17109 N N . SER B 1 1077 ? 26.382 -12.191 6.389 1 46.84 1077 SER B N 1
ATOM 17110 C CA . SER B 1 1077 ? 25.016 -12.645 6.152 1 46.84 1077 SER B CA 1
ATOM 17111 C C . SER B 1 1077 ? 24.395 -11.93 4.956 1 46.84 1077 SER B C 1
ATOM 17113 O O . SER B 1 1077 ? 23.328 -12.321 4.478 1 46.84 1077 SER B O 1
ATOM 17115 N N . ILE B 1 1078 ? 24.91 -10.712 4.716 1 45.89 1078 ILE B N 1
ATOM 17116 C CA . ILE B 1 1078 ? 24.155 -9.927 3.746 1 45.89 1078 ILE B CA 1
ATOM 17117 C C . ILE B 1 1078 ? 24.744 -10.123 2.351 1 45.89 1078 ILE B C 1
ATOM 17119 O O . ILE B 1 1078 ? 25.745 -9.495 2 1 45.89 1078 ILE B O 1
ATOM 17123 N N . GLN B 1 1079 ? 24.98 -11.271 1.89 1 44.85 1079 GLN B N 1
ATOM 17124 C CA . GLN B 1 1079 ? 25.327 -11.449 0.484 1 44.85 1079 GLN B CA 1
ATOM 17125 C C . GLN B 1 1079 ? 24.367 -10.681 -0.42 1 44.85 1079 GLN B C 1
ATOM 17127 O O . GLN B 1 1079 ? 23.148 -10.772 -0.261 1 44.85 1079 GLN B O 1
ATOM 17132 N N . THR B 1 1080 ? 24.641 -9.67 -1.101 1 40.36 1080 THR B N 1
ATOM 17133 C CA . THR B 1 1080 ? 23.968 -8.501 -1.655 1 40.36 1080 THR B CA 1
ATOM 17134 C C . THR B 1 1080 ? 22.673 -8.903 -2.355 1 40.36 1080 THR B C 1
ATOM 17136 O O . THR B 1 1080 ? 22.471 -10.077 -2.67 1 40.36 1080 THR B O 1
ATOM 17139 N N . TYR B 1 1081 ? 22.013 -7.761 -3.076 1 41.93 1081 TYR B N 1
ATOM 17140 C CA . TYR B 1 1081 ? 20.749 -7.051 -3.241 1 41.93 1081 TYR B CA 1
ATOM 17141 C C . TYR B 1 1081 ? 19.905 -7.687 -4.339 1 41.93 1081 TYR B C 1
ATOM 17143 O O . TYR B 1 1081 ? 20.159 -7.477 -5.527 1 41.93 1081 TYR B O 1
ATOM 17151 N N . MET B 1 1082 ? 19.63 -8.846 -4.093 1 41.72 1082 MET B N 1
ATOM 17152 C CA . MET B 1 1082 ? 18.666 -9.418 -5.029 1 41.72 1082 MET B CA 1
ATOM 17153 C C . MET B 1 1082 ? 17.303 -8.75 -4.882 1 41.72 1082 MET B C 1
ATOM 17155 O O . MET B 1 1082 ? 16.906 -8.376 -3.777 1 41.72 1082 MET B O 1
ATOM 17159 N N . GLN B 1 1083 ? 16.839 -8.193 -5.815 1 44.13 1083 GLN B N 1
ATOM 17160 C CA . GLN B 1 1083 ? 15.436 -7.796 -5.865 1 44.13 1083 GLN B CA 1
ATOM 17161 C C . GLN B 1 1083 ? 14.526 -8.931 -5.403 1 44.13 1083 GLN B C 1
ATOM 17163 O O . GLN B 1 1083 ? 14.661 -10.068 -5.861 1 44.13 1083 GLN B O 1
ATOM 17168 N N . SER B 1 1084 ? 13.915 -8.863 -4.244 1 41.83 1084 SER B N 1
ATOM 17169 C CA . SER B 1 1084 ? 13.18 -9.904 -3.534 1 41.83 1084 SER B CA 1
ATOM 17170 C C . SER B 1 1084 ? 11.834 -10.181 -4.196 1 41.83 1084 SER B C 1
ATOM 17172 O O . SER B 1 1084 ? 10.988 -9.289 -4.29 1 41.83 1084 SER B O 1
ATOM 17174 N N . GLY B 1 1085 ? 11.587 -10.472 -5.266 1 41.21 1085 GLY B N 1
ATOM 17175 C CA . GLY B 1 1085 ? 10.244 -10.93 -5.581 1 41.21 1085 GLY B CA 1
ATOM 17176 C C . GLY B 1 1085 ? 9.972 -12.349 -5.117 1 41.21 1085 GLY B C 1
ATOM 17177 O O . GLY B 1 1085 ? 10.892 -13.06 -4.707 1 41.21 1085 GLY B O 1
ATOM 17178 N N . CYS B 1 1086 ? 8.891 -12.72 -4.541 1 43.46 1086 CYS B N 1
ATOM 17179 C CA . CYS B 1 1086 ? 8.56 -14.125 -4.332 1 43.46 1086 CYS B CA 1
ATOM 17180 C C . CYS B 1 1086 ? 9.083 -14.984 -5.477 1 43.46 1086 CYS B C 1
ATOM 17182 O O . CYS B 1 1086 ? 9.243 -14.5 -6.599 1 43.46 1086 CYS B O 1
ATOM 17184 N N . GLY B 1 1087 ? 9.75 -16.131 -5.091 1 41.38 1087 GLY B N 1
ATOM 17185 C CA . GLY B 1 1087 ? 10.166 -17.046 -6.142 1 41.38 1087 GLY B CA 1
ATOM 17186 C C . GLY B 1 1087 ? 9.147 -17.176 -7.257 1 41.38 1087 GLY B C 1
ATOM 17187 O O . GLY B 1 1087 ? 9.485 -17.582 -8.371 1 41.38 1087 GLY B O 1
ATOM 17188 N N . CYS B 1 1088 ? 7.835 -17.002 -6.983 1 44.56 1088 CYS B N 1
ATOM 17189 C CA . CYS B 1 1088 ? 6.834 -17.096 -8.04 1 44.56 1088 CYS B CA 1
ATOM 17190 C C . CYS B 1 1088 ? 6.685 -15.766 -8.77 1 44.56 1088 CYS B C 1
ATOM 17192 O O . CYS B 1 1088 ? 6.164 -15.721 -9.886 1 44.56 1088 CYS B O 1
ATOM 17194 N N . HIS B 1 1089 ? 6.753 -14.594 -8.009 1 43.3 1089 HIS B N 1
ATOM 17195 C CA . HIS B 1 1089 ? 6.372 -13.294 -8.55 1 43.3 1089 HIS B CA 1
ATOM 17196 C C . HIS B 1 1089 ? 7.588 -12.536 -9.073 1 43.3 1089 HIS B C 1
ATOM 17198 O O . HIS B 1 1089 ? 7.505 -11.339 -9.354 1 43.3 1089 HIS B O 1
ATOM 17204 N N . ALA B 1 1090 ? 8.655 -13.011 -9.046 1 38.24 1090 ALA B N 1
ATOM 17205 C CA . ALA B 1 1090 ? 9.794 -12.164 -9.389 1 38.24 1090 ALA B CA 1
ATOM 17206 C C . ALA B 1 1090 ? 9.561 -11.441 -10.713 1 38.24 1090 ALA B C 1
ATOM 17208 O O . ALA B 1 1090 ? 10.34 -10.565 -11.095 1 38.24 1090 ALA B O 1
ATOM 17209 N N . HIS B 1 1091 ? 8.831 -11.974 -11.575 1 34.99 1091 HIS B N 1
ATOM 17210 C CA . HIS B 1 1091 ? 8.922 -11.423 -12.922 1 34.99 1091 HIS B CA 1
ATOM 17211 C C . HIS B 1 1091 ? 7.976 -10.24 -13.098 1 34.99 1091 HIS B C 1
ATOM 17213 O O . HIS B 1 1091 ? 7.86 -9.691 -14.197 1 34.99 1091 HIS B O 1
ATOM 17219 N N . THR B 1 1092 ? 6.969 -9.961 -12.205 1 31.76 1092 THR B N 1
ATOM 17220 C CA . THR B 1 1092 ? 6.027 -9.005 -12.777 1 31.76 1092 THR B CA 1
ATOM 17221 C C . THR B 1 1092 ? 6.576 -7.584 -12.687 1 31.76 1092 THR B C 1
ATOM 17223 O O . THR B 1 1092 ? 5.909 -6.629 -13.089 1 31.76 1092 THR B O 1
ATOM 17226 N N . SER B 1 1093 ? 7.491 -7.27 -11.794 1 28.82 1093 SER B N 1
ATOM 17227 C CA . SER B 1 1093 ? 7.734 -5.836 -11.667 1 28.82 1093 SER B CA 1
ATOM 17228 C C . SER B 1 1093 ? 8.649 -5.33 -12.777 1 28.82 1093 SER B C 1
ATOM 17230 O O . SER B 1 1093 ? 9.215 -4.24 -12.673 1 28.82 1093 SER B O 1
ATOM 17232 N N . GLN B 1 1094 ? 9.13 -6.166 -13.797 1 25.18 1094 GLN B N 1
ATOM 17233 C CA . GLN B 1 1094 ? 9.82 -5.292 -14.74 1 25.18 1094 GLN B CA 1
ATOM 17234 C C . GLN B 1 1094 ? 8.874 -4.236 -15.303 1 25.18 1094 GLN B C 1
ATOM 17236 O O . GLN B 1 1094 ? 7.743 -4.547 -15.683 1 25.18 1094 GLN B O 1
#